Protein 9BPW (pdb70)

Solvent-accessible surface area: 57195 Å² total; per-residue (Å²): 241,86,70,54,98,54,137,27,114,96,24,134,5,89,0,46,44,89,34,51,9,10,6,55,1,10,41,8,80,127,25,6,83,0,19,125,23,135,6,19,51,35,0,4,49,2,0,0,16,0,1,44,2,1,4,32,0,1,68,65,33,71,82,13,45,100,33,38,31,52,0,1,22,89,0,0,52,49,1,41,73,33,116,14,58,96,5,7,19,8,27,0,0,2,5,0,0,0,40,11,3,3,18,3,0,0,13,0,0,5,69,5,0,22,76,50,3,123,121,107,171,30,156,64,49,6,86,37,78,97,10,3,20,57,14,18,13,43,10,0,0,0,5,0,0,0,17,1,6,0,13,62,11,0,44,64,107,0,25,67,7,4,138,69,0,63,77,15,0,58,94,14,16,86,128,15,54,102,17,22,0,1,0,2,4,12,5,3,3,4,10,0,0,44,1,0,22,5,1,8,3,2,33,32,0,1,30,30,1,74,50,0,3,54,38,0,33,134,8,0,14,34,0,4,0,10,0,4,31,1,5,5,2,19,103,7,50,71,88,0,5,90,56,0,3,94,47,0,21,117,63,26,67,35,84,9,76,16,8,153,14,42,24,6,14,0,7,5,5,0,10,0,3,2,0,1,2,2,1,10,2,4,0,2,0,0,0,3,0,0,16,1,0,3,9,0,16,1,1,41,62,2,14,3,10,1,4,51,19,47,76,30,38,34,47,46,47,8,49,25,30,34,34,46,0,9,4,0,0,0,0,0,0,0,0,0,5,0,3,1,1,3,8,0,1,1,5,0,2,0,15,1,21,2,4,2,0,5,1,0,0,0,0,0,22,1,0,3,9,0,0,14,0,0,3,28,0,0,83,6,0,4,77,32,2,0,70,20,1,75,32,58,79,128,45,0,61,73,36,24,94,78,2,7,17,10,1,33,22,0,44,114,89,27,28,97,131,79,0,7,86,0,0,107,53,0,80,173,96,62,25,20,3,57,77,0,0,69,106,38,65,75,3,75,77,142,69,17,101,62,56,15,92,25,97,74,9,0,47,48,153,236,87,68,52,90,49,128,38,122,100,26,130,6,91,0,47,44,89,35,51,9,8,7,61,1,10,39,10,76,126,24,5,82,1,19,118,22,136,6,19,53,38,0,4,50,2,0,0,18,0,1,46,2,1,3,31,0,1,67,64,34,71,82,11,46,105,35,35,28,57,0,1,22,90,0,0,52,49,2,40,72,35,116,13,60,95,7,6,18,7,28,0,0,2,5,0,0,0,37,11,3,3,20,3,0,0,16,0,0,5,70,5,0,45,84,50,4,156,116,109,161,36,154,72,56,5,90,39,80,98,11,3,15,56,13,18,14,44,10,0,0,0,6,0,0,0,17,1,7,0,14,62,10,1,47,64,106,1,25,67,7,3,133,70,0,62,71,16,1,57,97,16,16,85,129,15,56,98,19,22,0,1,0,2,5,11,4,4,2,4,12,0,0,42,1,0,23,6,1,8,3,3,33,32,0,0,30,31,1,73,50,1,3,55,41,0,31,135,8,0,14,32,0,4,0,11,0,3,32,1,6,5,1,23,113,6,50,73,91,0,6,91,53,0,3,90,48,0,17,111,63,23,66,35,86,9,75,14,9,154,14,42,24,5,13,0,6,6,6,0,10,0,4,3,0,1,2,3,1,11,2,4,0,1,0,1,0,3,0,0,18,2,0,3,10,0,16,1,1,40,62,2,14,3,12,1,4,49,17,48,79,30,42,36,46,54,60,6,57,23,30,46,37,43,2,9,4,0,0,0,0,0,0,0,0,0,4,0,3,0,1,2,8,0,0,1,0,0,2,0,14,0,25,1,5,2,0,8,1,0,0,0,0,0,23,1,0,2,10,0,0,14,0,0,3,27,0,0,83,7,0,3,77,30,2,0,71,20,1,73,33,58,74,127,44,0,58,75,36,22,93,77,3,8,15,12,1,31,22,0,42,113,90,26,29,102,128,86,0,4,89,0,0,93,51,0,59,158,95,62,24,20,5,89,72,0,0,73,104,42,65,66,6,70,83,127,71,21,106,62,55,14,78,25,98,77,8,1,48,44,148,236,86,70,53,97,52,133,32,105,92,26,135,7,89,0,47,43,90,36,51,10,7,7,61,2,10,41,10,78,126,26,6,83,1,19,125,21,137,5,19,50,36,0,3,47,2,0,0,16,0,1,45,3,0,4,30,0,1,67,64,35,68,87,13,43,104,34,37,30,55,0,1,24,87,0,0,54,50,2,42,70,37,117,14,60,95,7,6,20,8,27,0,0,2,4,0,1,0,38,11,4,2,13,2,0,0,15,0,0,5,69,5,0,30,83,52,2,109,106,104,155,27,154,63,48,6,90,38,73,98,11,3,18,57,17,20,12,42,10,0,0,0,4,0,0,0,16,1,6,0,13,62,10,0,46,63,106,0,24,71,7,3,137,71,0,60,71,16,1,62,96,14,17,86,127,14,52,99,18,22,0,0,0,2,5,12,3,3,3,4,14,0,0,42,1,0,22,6,1,8,3,4,32,32,0,0,31,30,2,72,48,0,3,52,37,0,32,136,8,0,14,34,0,4,0,10,0,3,32,1,5,5,1,17,111,8,47,72,89,0,7,92,52,0,2,93,49,0,22,117,63,26,66,34,86,8,76,14,10,156,14,41,24,6,15,0,7,6,6,0,10,0,4,3,0,0,1,3,1,10,2,4,0,2,0,1,0,3,0,0,18,1,0,4,10,0,15,1,1,41,62,2,14,3,10,0,3,48,19,47,80,29,39,32,52,53,48,6,58,25,28,42,36,44,0,9,5,0,0,0,0,0,0,0,0,0,4,0,3,0,1,2,11,0,1,2,0,0,3,0,15,1,21,2,4,2,0,5,1,0,0,0,0,0,23,1,0,2,9,0,0,13,0,0,3,28,0,0,82,6,0,3,76,33,2,0,71,21,1,74,32,59,73,125,43,0,59,73,35,25,89,85,2,8,19,6,1,40,24,0,42,113,90,23,28,94,128,78,0,7,92,0,0,107,53,0,80,178,93,64,28,21,4,75,67,0,0,70,107,41,66,63,3,74,80,128,68,17,116,59,58,15,90,26,95,73,7,0,48,46,149,236,82,66,53,81,47,118,35,111,92,24,123,6,90,0,50,41,93,35,51,6,8,5,53,1,10,44,10,86,122,25,5,83,0,20,125,22,137,6,19,51,35,0,3,51,2,0,0,17,0,1,45,3,1,4,32,0,1,66,70,35,69,82,14,42,90,32,37,26,54,0,1,21,88,0,0,53,48,1,40,71,37,118,15,60,98,6,7,17,6,27,0,0,2,4,0,1,0,38,12,3,2,22,2,0,0,14,0,0,6,71,5,0,22,70,50,3,126,119,108,164,33,158,69,54,6,87,37,85,100,10,3,20,56,15,18,15,42,10,0,0,0,5,0,0,0,16,2,6,0,14,64,10,0,45,63,106,0,24,66,8,4,134,71,0,61,71,16,0,59,87,14,17,84,131,14,52,100,21,22,0,1,0,2,4,11,4,4,3,5,11,0,0,44,1,0,22,5,2,9,3,4,33,34,0,0,30,30,1,74,49,1,3,53,41,0,32,136,9,0,14,32,0,4,0,10,0,3,30,1,5,5,1,22,110,8,47,70,86,0,7,93,50,0,3,94,50,0,18,112,64,27,67,34,86,9,76,15,9,151,15,42,24,5,14,0,7,5,6,0,10,0,3,2,0,1,2,2,1,11,2,5,0,2,0,1,0,3,0,0,18,2,0,3,10,0,15,1,1,43,63,2,14,2,10,1,4,50,18,46,76,31,36,34,48,50,48,9,62,24,32,45,35,46,0,9,4,0,0,0,0,0,0,0,0,0,4,0,3,0,2,2,8,0,1,1,4,0,2,0,14,1,21,2,5,1,0,4,0,0,0,0,0,0,21,1,0,2,8,0,0,15,0,0,3,29,0,0,82,7,0,3,77,32,2,0,72,17,2,76,25,60,96,129,43,0,72,75,34,23,95,79,2,9,15,11,1,30,23,0,44,116,86,26,30,103,125,78,0,5,62,0,0,96,51,0,81,176,89,60,27,18,4,81,70,0,0,60,111,39,62,67,2,69,70,130,69,20,113,62,58,15,94,26,96,71,8,1,46,50,136

Foldseek 3Di:
DDWDWAADPVGIDTHRPPAQFGDLLRVQQVVDVDDDAFQDLLLVLLLLLLLLLLLVLCVVVVNHDPLLNVLLNVLSVCSNVPNHSVNRGHHLPGWLQCLSSNLSSLRNSQRSSQVVCVVVVHPDGGDSCVRSQALAASRQRSLSSLLLSLLVLCVPFQVVLLVLLLVLLLVVLVVQQVFKFFDADVNHTAAIAGPSRVSVVLSVLSVVLVVQLVVLNVVSLAGLTQLHDQHVNPSHDPCSQQSSSVSSCVVRVDNHGHHPGNQCSFFADVSLLSNLVSLLSSLVSLLVVLVVLQQCCDDPPPGQVFKHWDADDDDDPVDPSDGHSVLSVLSNVLSVLSVVLSVVLVVQRVPGDRRHRSNSSSNSVSSSSSSNSSRVSSNCCSVRTSSRIGGPRVSRVCNVQQDLNQLVLCCVPQHDVLSVQLSVVCVVVVHTSLVSCVVVVRAHNVRCVVRRDSVVRHDDD/DDWDWADDPVGIDTDRPPAQFGDLLVVQQVVDPDDDAFQDLLLVLLLLLLLLLLLVLCVVVVNHDPLLSVLLNVQSVCSNVPNRSVNRGHGLPGWLQCLSSNLSSLRNSQRSSQVVCVVVVHPDGRDSCSRSQQLAASHQSSLSSLLLSLLVLCVVFQVVLLVLLLVLLLVVLVVQQPAKFFDADVNDTAAIAGPSRVSVVLSVLSVVLVVQLVVLNVVSLAGLTQLHDQHVNPSHDPCSQQSSSVSSCVVRVDNHGHHPGNQCSFQADVSLLSNLVSLLSSLVSLLVVLVVLQQCCDDDPPGQNFKHWDADDDDDPVDPSDGHSVLSVLSNVLSVLSVVLSVVLVVQRVPGDRRHRSNSSSNSVSSSSSSNSSRVSSNCCSVRTSNRIGGPSVSRVCNVQQDLNQLVLCPVPQHDVLSVQLSVVCVVVVHTSLVSCVVVVRADNVRCVVSRDSVVRHDDD/DDWDWAADPVGIDTDRPPAQFGDLLVVQQVVDVDDDAFQDLLLVLLLLLLLLLLLVLCVVVVNHDPLLSVLLNVLSVCSVVVNRSVNRGHGLPGWLQCLSSNLSSLRNSQRSSQVVCVVVVHPDGGDSCVRSQALAASHQSSLSSLLLSLLVLCVPFQVVLLCLLLVLLLVVLVVQQPQKFFDADVNDTAAIAGPSRVSVVLNVLSVVLVVQLVVLNVVSLAGLTQLHDQHVSPNHDPCSQQSSSVSSCVVRVDNHGHHPGNQCNFQADVSLLSNLVSLLSVLVSLLVVLVVLQQCCDDDPPGQVFKHWDADDDDDPVDPSDGHSVLSVLSNVLSVLSVVLSVVLVVQRVDGDRRHRSNSSSNSSSSSSSSNSNRVSSNCCSVRTSSRIGGPRVSRVCNVQQDLNQLVLCCVPQHDVLSVQLSVVCVVVVHGSLVSCVVVVRADNVRCVVSRDSVVRHDDD/DDWDWAADPVGIDTDRPPAQFGPLLVVQQVVDVDDDAFQDLLLVLLLLLLLLLLLVLCVVVVNHDPLLSVLLNVLSVCSNVPNRSPNRGHGLPGWLQCLSSNLSSLRNSQRSSQVVCVVVPHPDGRDSCVRSQALAASRQRSLSSLLLSLLVLCVPFQVVLLVLLLVLLLVVLVVQQPAKFFDADPNHTAAIAGPSRVSVVLNVLSVVLVVQLVVLNVVSLEGLTQLHDQHVNPSHDPCSQQSSSVSSCVVRVDNHGYHPGNQCSFQADVSLLSNLVSLLSSLVSLLVVLVVLQQCCDDDPPGQVFKHWDADDDDDPVDPPDGHSVLSVLSNVLSVLSVVLSVVLVVQRVPGDRRHRRNSSSNSSSSSSSSNSNRVSSNCCSVRTSSRIGGPSVSRVCNVQQDLNQLVLCCVPQHPVLSVQLSVCCVVVVHTSLVSNVVVVRAHNVRCVVSRDSVVRHDDD

B-factor: mean 47.54, std 16.76, range [23.54, 144.62]

Secondary structure (DSSP, 8-state):
--EEEEEETTEEEEEETT----HHHHHHHHH----S-BPPHHHHHHHHHHHHHHHHHHHHTT-S-HHHHHHHHHHHHHHHTTTTGGG---BSSS-TT-HHHHHHHHHHHHHHHHHHHHHTT-S----IIIIITTT--HHHHHHHHHHHHHHHHIIIIIHHHHHHHHHHHHHHHHHTTT-EEEEEETTEEEEEEEHHHHHHHHHHHHHHHHHHHHHHHGGGGEE-TT-TTTSS-TTS-TTHHHHHHHHHHHHHSS--EE-S-HHHHHH--HHHHHHHHHHHHHHHHHHHHHHHHHHHT-BSSSS---EE----S--BTTBTT----HHHHHHHHHHHHHHHHHHHHHHHTT--BTTB---HHHHHHHHHHHHHHHHHHHHHHHHHTGGG-EE-HHHHHHHHHH-STTGGGGHHHH-HHHHHHHHHHHHHHT--HHHHHHHTSSS-HHHHHHH--GGGSSS--/--EEEEEETTEEEEEETT----HHHHHHHHH----S-BPPHHHHHHHHHHHHHHHHHHHHTTSS-HHHHHHHHHHHHHHHTTS-GGG---BSSS-TT-HHHHHHHHHHHHHHHHHHHHHTT-S----IIIIITTT--HHHHHHHHHHHHHHHHIIIIIHHHHHHHHHHHHHHHHHTTT-EEEEEETTEEEEEEEHHHHHHHHHHHHHHHHHHHHHHHGGGGEE-TT-TTTSS-TTS-TTHHHHHHHHHHHHHSS--EE-S-HHHHHH--HHHHHHHHHHHHHHHHHHHHHHHHHHHT-BSSSS---EE----S---TTSTT----HHHHHHHHHHHHHHHHHHHHHHHHT--BTTB---HHHHHHHHHHHHHHHHHHHHHHHHHTGGG-EE-HHHHHHHHHH-STTGGGGHHHH-HHHHHHHHHHHHHTT--HHHHHHHTTSS-HHHHHHH--GGGSSS--/--EEEEEETTEEEEEETT----HHHHHHHHH----S-BPPHHHHHHHHHHHHHHHHHHHHTTSS-HHHHHHHHHHHHHHHTTS-GGG---BSSS-TT-HHHHHHHHHHHHHHHHHHHHHTT------IIIIITTT--HHHHHHHHHHHHHHHHIIIIIHHHHHHHHHHHHHHHHHTTT-EEEEEETTEEEEEEEHHHHHHHHHHHHHHHHHHHHHHHHHTTEE-TT-TTTSS-TTS-TTHHHHHHHHHHHHHSS--EE-S-HHHHHH--HHHHHHHHHHHHHHHHHHHHHHHHHHHT-BSSSS---EE----S---TTSTT----HHHHHHHHHHHHHHHHHHHHHHHTT--BTTB---HHHHHHHHHHHHHHHHHHHHHHHHHTGGG-EE-HHHHHHHHHH-STTGGGGHHHH-HHHHHHHHHHHHHHT--HHHHHHHTTSS-HHHHHHH--GGGSSS--/--EEEEEETTEEEEEETT----HHHHHHHHH----S-BPPHHHHHHHHHHHHHHHHHHHHTTSS-HHHHHHHHHHHHHHHTTS-GGG---BSSS-TT-HHHHHHHHHHHHHHHHHHHHHTT-S----IIIIITTT--TTTHHHHHHHHHHHHHIIIIIHHHHHHHHHHHHHHHHHTTT-EEEEEETTEEEEEEEHHHHHHHHHHHHHHHHHHHHHHHHGGGEE-TT-TTTSS-TTS-TTHHHHHHHHHHHHHSS--EE-S-HHHHHH--HHHHHHHHHHHHHHHHHHHHHHHHHHHT-BSSSS---EE----S--BTTBTT----HHHHHHHHHHHHHHHHHHHHHHHTT--BTTB---HHHHHHHHHHHHHHHHHHHHHHHHHTGGG-EE-HHHHHHHHHH-STTGGGGHHHH-HHHHHHHHHHHHHHT--HHHHHHHTSSS-HHHHHHH--GGGSSS--

Organism: Staphylococcus aureus (strain COL) (NCBI:txid93062)

InterPro domains:
  IPR000362 Fumarate lyase family [PR00149] (132-150)
  IPR000362 Fumarate lyase family [PR00149] (178-196)
  IPR000362 Fumarate lyase family [PR00149] (269-296)
  IPR000362 Fumarate lyase family [PR00149] (315-331)
  IPR005677 Fumarate hydratase, class II [MF_00743] (3-460)
  IPR005677 Fumarate hydratase, class II [PTHR11444] (2-460)
  IPR005677 Fumarate hydratase, class II [TIGR00979] (3-458)
  IPR005677 Fumarate hydratase, class II [cd01362] (4-457)
  IPR008948 L-Aspartase-like [SSF48557] (3-458)
  IPR018951 Fumarase C, C-terminal [PF10415] (406-458)
  IPR020557 Fumarate lyase, conserved site [PS00163] (315-324)
  IPR022761 Fumarate lyase, N-terminal [PF00206] (11-340)
  IPR024083 Fumarase/histidase, N-terminal [G3DSA:1.10.275.10] (1-136)

Structure (mmCIF, N/CA/C/O backbone):
data_9BPW
#
_entry.id   9BPW
#
_cell.length_a   243.865
_cell.length_b   108.891
_cell.length_c   109.023
_cell.angle_alpha   90.000
_cell.angle_beta   116.620
_cell.angle_gamma   90.000
#
_symmetry.space_group_name_H-M   'C 1 2 1'
#
loop_
_entity.id
_entity.type
_entity.pdbx_description
1 polymer 'Fumarate hydratase class II'
2 non-polymer 'FUMARIC ACID'
3 non-polymer 'FORMIC ACID'
4 non-polymer 'SULFATE ION'
5 non-polymer 'CHLORIDE ION'
6 water water
#
loop_
_atom_site.group_PDB
_atom_site.id
_atom_site.type_symbol
_atom_site.label_atom_id
_atom_site.label_alt_id
_atom_site.label_comp_id
_atom_site.label_asym_id
_atom_site.label_entity_id
_atom_site.label_seq_id
_atom_site.pdbx_PDB_ins_code
_atom_site.Cartn_x
_atom_site.Cartn_y
_atom_site.Cartn_z
_atom_site.occupancy
_atom_site.B_iso_or_equiv
_atom_site.auth_seq_id
_atom_site.auth_comp_id
_atom_site.auth_asym_id
_atom_site.auth_atom_id
_atom_site.pdbx_PDB_model_num
ATOM 1 N N . MET A 1 1 ? 55.09376 21.71767 52.47357 1.000 82.64737 1 MET A N 1
ATOM 2 C CA . MET A 1 1 ? 54.29591 22.89869 52.15504 1.000 85.70966 1 MET A CA 1
ATOM 3 C C . MET A 1 1 ? 54.86236 23.64109 50.93412 1.000 80.18745 1 MET A C 1
ATOM 4 O O . MET A 1 1 ? 54.40614 24.73621 50.58793 1.000 68.44537 1 MET A O 1
ATOM 9 N N . SER A 1 2 ? 55.85029 23.02981 50.28036 1.000 70.66561 2 SER A N 1
ATOM 10 C CA . SER A 1 2 ? 56.53433 23.67090 49.16693 1.000 61.17474 2 SER A CA 1
ATOM 11 C C . SER A 1 2 ? 55.65010 23.70740 47.92483 1.000 60.98058 2 SER A C 1
ATOM 12 O O . SER A 1 2 ? 54.68984 22.94438 47.77857 1.000 58.27188 2 SER A O 1
ATOM 15 N N . VAL A 1 3 ? 55.99540 24.61732 47.01597 1.000 57.23160 3 VAL A N 1
ATOM 16 C CA . VAL A 1 3 ? 55.24455 24.80936 45.78810 1.000 54.37469 3 VAL A CA 1
ATOM 17 C C . VAL A 1 3 ? 56.20215 24.89224 44.60954 1.000 50.69191 3 VAL A C 1
ATOM 18 O O . VAL A 1 3 ? 57.41124 25.09046 44.75949 1.000 52.52437 3 VAL A O 1
ATOM 22 N N A ARG A 1 4 ? 55.63613 24.71294 43.42371 0.871 49.02658 4 ARG A N 1
ATOM 23 N N B ARG A 1 4 ? 55.63315 24.73752 43.41914 0.129 49.12219 4 ARG A N 1
ATOM 24 C CA A ARG A 1 4 ? 56.31534 24.89453 42.15283 0.871 48.68715 4 ARG A CA 1
ATOM 25 C CA B ARG A 1 4 ? 56.34183 24.91317 42.16206 0.129 48.75295 4 ARG A CA 1
ATOM 26 C C A ARG A 1 4 ? 55.58295 25.99675 41.40069 0.871 49.83897 4 ARG A C 1
ATOM 27 C C B ARG A 1 4 ? 55.59305 25.95848 41.35094 0.129 49.76614 4 ARG A C 1
ATOM 28 O O A ARG A 1 4 ? 54.34917 26.02457 41.38805 0.871 47.39780 4 ARG A O 1
ATOM 29 O O B ARG A 1 4 ? 54.36224 25.90131 41.25072 0.129 47.42568 4 ARG A O 1
ATOM 44 N N . ILE A 1 5 ? 56.32185 26.92001 40.79358 1.000 47.35590 5 ILE A N 1
ATOM 45 C CA . ILE A 1 5 ? 55.69985 28.02068 40.06072 1.000 47.70951 5 ILE A CA 1
ATOM 46 C C . ILE A 1 5 ? 55.54360 27.62221 38.60179 1.000 50.95142 5 ILE A C 1
ATOM 47 O O . ILE A 1 5 ? 56.53401 27.37584 37.90681 1.000 48.15564 5 ILE A O 1
ATOM 52 N N . GLU A 1 6 ? 54.29836 27.56871 38.13976 1.000 48.76652 6 GLU A N 1
ATOM 53 C CA . GLU A 1 6 ? 53.96337 27.39351 36.73590 1.000 51.81905 6 GLU A CA 1
ATOM 54 C C . GLU A 1 6 ? 53.46454 28.71628 36.16368 1.000 58.07464 6 GLU A C 1
ATOM 55 O O . GLU A 1 6 ? 53.20396 29.67568 36.89414 1.000 58.88242 6 GLU A O 1
ATOM 61 N N . HIS A 1 7 ? 53.34346 28.77751 34.83947 1.000 59.29087 7 HIS A N 1
ATOM 62 C CA . HIS A 1 7 ? 52.93294 30.02800 34.21640 1.000 68.29191 7 HIS A CA 1
ATOM 63 C C . HIS A 1 7 ? 52.05162 29.74749 33.00382 1.000 71.30802 7 HIS A C 1
ATOM 64 O O . HIS A 1 7 ? 52.16310 28.69857 32.36078 1.000 67.27862 7 HIS A O 1
ATOM 71 N N . ASP A 1 8 ? 51.15140 30.69443 32.72195 1.000 71.93039 8 ASP A N 1
ATOM 72 C CA . ASP A 1 8 ? 50.35560 30.70138 31.49747 1.000 73.48232 8 ASP A CA 1
ATOM 73 C C . ASP A 1 8 ? 50.18758 32.13214 30.99319 1.000 77.65798 8 ASP A C 1
ATOM 74 O O . ASP A 1 8 ? 51.04028 32.98755 31.25541 1.000 74.04473 8 ASP A O 1
ATOM 79 N N . THR A 1 9 ? 49.09277 32.41063 30.27585 1.000 84.96101 9 THR A N 1
ATOM 80 C CA . THR A 1 9 ? 48.86429 33.76272 29.77049 1.000 82.65010 9 THR A CA 1
ATOM 81 C C . THR A 1 9 ? 48.38722 34.72178 30.85345 1.000 76.52365 9 THR A C 1
ATOM 82 O O . THR A 1 9 ? 48.53045 35.93971 30.69085 1.000 74.26743 9 THR A O 1
ATOM 86 N N . PHE A 1 10 ? 47.83499 34.20481 31.94984 1.000 72.85447 10 PHE A N 1
ATOM 87 C CA . PHE A 1 10 ? 47.37617 35.03616 33.05326 1.000 72.55608 10 PHE A CA 1
ATOM 88 C C . PHE A 1 10 ? 48.46934 35.34974 34.06842 1.000 71.33438 10 PHE A C 1
ATOM 89 O O . PHE A 1 10 ? 48.23198 36.15353 34.97616 1.000 70.30112 10 PHE A O 1
ATOM 97 N N . GLY A 1 11 ? 49.64597 34.73656 33.95033 1.000 71.98277 11 GLY A N 1
ATOM 98 C CA . GLY A 1 11 ? 50.73947 35.02210 34.86474 1.000 70.54945 11 GLY A CA 1
ATOM 99 C C . GLY A 1 11 ? 51.32770 33.79503 35.53554 1.000 66.92228 11 GLY A C 1
ATOM 100 O O . GLY A 1 11 ? 51.30444 32.69967 34.96885 1.000 65.79007 11 GLY A O 1
ATOM 101 N N . GLU A 1 12 ? 51.86193 33.96561 36.74177 1.000 66.93570 12 GLU A N 1
ATOM 102 C CA . GLU A 1 12 ? 52.45014 32.87163 37.50023 1.000 62.64916 12 GLU A CA 1
ATOM 103 C C . GLU A 1 12 ? 51.44383 32.33140 38.50809 1.000 55.20713 12 GLU A C 1
ATOM 104 O O . GLU A 1 12 ? 50.64396 33.07489 39.07753 1.000 60.58139 12 GLU A O 1
ATOM 110 N N . ILE A 1 13 ? 51.48474 31.02263 38.72285 1.000 52.59907 13 ILE A N 1
ATOM 111 C CA . ILE A 1 13 ? 50.54065 30.38136 39.62619 1.000 49.67879 13 ILE A CA 1
ATOM 112 C C . ILE A 1 13 ? 51.25266 29.23598 40.33277 1.000 44.83175 13 ILE A C 1
ATOM 113 O O . ILE A 1 13 ? 52.01063 28.48349 39.71529 1.000 43.91184 13 ILE A O 1
ATOM 118 N N . GLU A 1 14 ? 51.00310 29.11162 41.63537 1.000 46.07991 14 GLU A N 1
ATOM 119 C CA . GLU A 1 14 ? 51.63488 28.08136 42.44895 1.000 48.55913 14 GLU A CA 1
ATOM 120 C C . GLU A 1 14 ? 50.93470 26.74298 42.26884 1.000 48.58710 14 GLU A C 1
ATOM 121 O O . GLU A 1 14 ? 49.71030 26.64731 42.39949 1.000 45.17505 14 GLU A O 1
ATOM 127 N N . VAL A 1 15 ? 51.72331 25.71135 41.99521 1.000 48.04723 15 VAL A N 1
ATOM 128 C CA . VAL A 1 15 ? 51.26901 24.32582 41.99439 1.000 44.77625 15 VAL A CA 1
ATOM 129 C C . VAL A 1 15 ? 51.95847 23.64208 43.16968 1.000 47.84942 15 VAL A C 1
ATOM 130 O O . VAL A 1 15 ? 53.12979 23.93864 43.44735 1.000 51.16733 15 VAL A O 1
ATOM 134 N N . PRO A 1 16 ? 51.27798 22.77767 43.92152 1.000 48.22104 16 PRO A N 1
ATOM 135 C CA . PRO A 1 16 ? 51.96153 22.07482 45.01451 1.000 48.73800 16 PRO A CA 1
ATOM 136 C C . PRO A 1 16 ? 53.14488 21.27861 44.48180 1.000 49.88138 16 PRO A C 1
ATOM 137 O O . PRO A 1 16 ? 53.04901 20.60386 43.45338 1.000 49.86687 16 PRO A O 1
ATOM 141 N N . ALA A 1 17 ? 54.26896 21.36390 45.19829 1.000 46.52416 17 ALA A N 1
ATOM 142 C CA . ALA A 1 17 ? 55.51492 20.77808 44.70540 1.000 48.84058 17 ALA A CA 1
ATOM 143 C C . ALA A 1 17 ? 55.38854 19.28241 44.43770 1.000 46.93843 17 ALA A C 1
ATOM 144 O O . ALA A 1 17 ? 56.04136 18.76180 43.52757 1.000 49.03256 17 ALA A O 1
ATOM 146 N N . ASP A 1 18 ? 54.55319 18.58051 45.20140 1.000 47.94149 18 ASP A N 1
ATOM 147 C CA . ASP A 1 18 ? 54.38943 17.13925 45.06829 1.000 46.26671 18 ASP A CA 1
ATOM 148 C C . ASP A 1 18 ? 53.30995 16.75618 44.06536 1.000 49.13537 18 ASP A C 1
ATOM 149 O O . ASP A 1 18 ? 52.92955 15.58357 44.00236 1.000 51.64209 18 ASP A O 1
ATOM 154 N N . LYS A 1 19 ? 52.80365 17.71051 43.29478 1.000 44.44737 19 LYS A N 1
ATOM 155 C CA . LYS A 1 19 ? 51.71766 17.47280 42.35902 1.000 47.09238 19 LYS A CA 1
ATOM 156 C C . LYS A 1 19 ? 52.20238 17.69875 40.93530 1.000 45.49066 19 LYS A C 1
ATOM 157 O O . LYS A 1 19 ? 52.98506 18.61736 40.66941 1.000 47.20606 19 LYS A O 1
ATOM 163 N N . TYR A 1 20 ? 51.71949 16.86574 40.02081 1.000 45.65818 20 TYR A N 1
ATOM 164 C CA . TYR A 1 20 ? 52.27390 16.79671 38.68197 1.000 43.42688 20 TYR A CA 1
ATOM 165 C C . TYR A 1 20 ? 51.47397 17.57099 37.64944 1.000 45.61636 20 TYR A C 1
ATOM 166 O O . TYR A 1 20 ? 51.83327 17.53620 36.46939 1.000 43.91653 20 TYR A O 1
ATOM 175 N N . TRP A 1 21 ? 50.40292 18.25575 38.04590 1.000 42.57884 21 TRP A N 1
ATOM 176 C CA . TRP A 1 21 ? 49.65036 19.00453 37.05211 1.000 41.03009 21 TRP A CA 1
ATOM 177 C C . TRP A 1 21 ? 50.28433 20.37823 36.83673 1.000 44.38424 21 TRP A C 1
ATOM 178 O O . TRP A 1 21 ? 51.17373 20.80937 37.57855 1.000 45.09077 21 TRP A O 1
ATOM 189 N N . GLY A 1 22 ? 49.83206 21.06561 35.78657 1.000 37.90653 22 GLY A N 1
ATOM 190 C CA . GLY A 1 22 ? 50.40893 22.31986 35.37825 1.000 45.20476 22 GLY A CA 1
ATOM 191 C C . GLY A 1 22 ? 49.51177 23.51238 35.64382 1.000 44.00366 22 GLY A C 1
ATOM 192 O O . GLY A 1 22 ? 48.52748 23.43935 36.39259 1.000 39.85830 22 GLY A O 1
ATOM 193 N N . ALA A 1 23 ? 49.85437 24.63360 35.00210 1.000 43.16350 23 ALA A N 1
ATOM 194 C CA . ALA A 1 23 ? 49.14586 25.88766 35.23344 1.000 44.65918 23 ALA A CA 1
ATOM 195 C C . ALA A 1 23 ? 47.68168 25.80574 34.82840 1.000 45.44334 23 ALA A C 1
ATOM 196 O O . ALA A 1 23 ? 46.83128 26.45698 35.44500 1.000 44.43245 23 ALA A O 1
ATOM 198 N N . GLN A 1 24 ? 47.36307 25.03513 33.79004 1.000 43.82491 24 GLN A N 1
ATOM 199 C CA . GLN A 1 24 ? 45.97848 24.99583 33.34122 1.000 45.76214 24 GLN A CA 1
ATOM 200 C C . GLN A 1 24 ? 45.10488 24.25135 34.33552 1.000 43.41966 24 GLN A C 1
ATOM 201 O O . GLN A 1 24 ? 43.99735 24.69974 34.64564 1.000 38.45919 24 GLN A O 1
ATOM 207 N N . THR A 1 25 ? 45.59381 23.13142 34.87542 1.000 41.94599 25 THR A N 1
ATOM 208 C CA . THR A 1 25 ? 44.79092 22.40328 35.85093 1.000 38.59627 25 THR A CA 1
ATOM 209 C C . THR A 1 25 ? 44.61369 23.21803 37.12361 1.000 42.11052 25 THR A C 1
ATOM 210 O O . THR A 1 25 ? 43.52929 23.22227 37.71808 1.000 38.38474 25 THR A O 1
ATOM 214 N N . GLU A 1 26 ? 45.65299 23.95625 37.52574 1.000 37.56074 26 GLU A N 1
ATOM 215 C CA . GLU A 1 26 ? 45.58665 24.72050 38.76426 1.000 41.05694 26 GLU A CA 1
ATOM 216 C C . GLU A 1 26 ? 44.63908 25.90780 38.63356 1.000 41.96422 26 GLU A C 1
ATOM 217 O O . GLU A 1 26 ? 43.87111 26.20040 39.55790 1.000 42.75811 26 GLU A O 1
ATOM 223 N N . ARG A 1 27 ? 44.68758 26.61694 37.50319 1.000 37.89037 27 ARG A N 1
ATOM 224 C CA . ARG A 1 27 ? 43.71080 27.67432 37.27264 1.000 45.45414 27 ARG A CA 1
ATOM 225 C C . ARG A 1 27 ? 42.30338 27.09750 37.13456 1.000 42.31995 27 ARG A C 1
ATOM 226 O O . ARG A 1 27 ? 41.34888 27.64023 37.70102 1.000 42.27734 27 ARG A O 1
ATOM 234 N N . SER A 1 28 ? 42.15617 25.97933 36.41841 1.000 42.81653 28 SER A N 1
ATOM 235 C CA . SER A 1 28 ? 40.83133 25.37384 36.27693 1.000 40.02320 28 SER A CA 1
ATOM 236 C C . SER A 1 28 ? 40.27950 24.94836 37.63310 1.000 40.19910 28 SER A C 1
ATOM 237 O O . SER A 1 28 ? 39.09799 25.16532 37.93104 1.000 34.06911 28 SER A O 1
ATOM 240 N N . LYS A 1 29 ? 41.13515 24.37267 38.47953 1.000 37.86101 29 LYS A N 1
ATOM 241 C CA . LYS A 1 29 ? 40.72482 23.98915 39.82527 1.000 36.53034 29 LYS A CA 1
ATOM 242 C C . LYS A 1 29 ? 40.20067 25.18300 40.61449 1.000 36.19806 29 LYS A C 1
ATOM 243 O O . LYS A 1 29 ? 39.18973 25.07830 41.31649 1.000 39.77813 29 LYS A O 1
ATOM 249 N N . ARG A 1 30 ? 40.87141 26.32921 40.51566 1.000 38.44100 30 ARG A N 1
ATOM 250 C CA . ARG A 1 30 ? 40.44197 27.48999 41.28496 1.000 36.49743 30 ARG A CA 1
ATOM 251 C C . ARG A 1 30 ? 39.18272 28.11688 40.70603 1.000 36.40912 30 ARG A C 1
ATOM 252 O O . ARG A 1 30 ? 38.42559 28.76376 41.43720 1.000 37.94837 30 ARG A O 1
ATOM 260 N N . ASN A 1 31 ? 38.95419 27.95638 39.40779 1.000 36.49350 31 ASN A N 1
ATOM 261 C CA . ASN A 1 31 ? 37.82940 28.62890 38.76123 1.000 40.51444 31 ASN A CA 1
ATOM 262 C C . ASN A 1 31 ? 36.51102 27.87852 38.91019 1.000 38.25266 31 ASN A C 1
ATOM 263 O O . ASN A 1 31 ? 35.45115 28.47946 38.70474 1.000 41.25779 31 ASN A O 1
ATOM 268 N N . PHE A 1 32 ? 36.53572 26.59952 39.27761 1.000 33.76699 32 PHE A N 1
ATOM 269 C CA . PHE A 1 32 ? 35.31876 25.81160 39.46625 1.000 39.10524 32 PHE A CA 1
ATOM 270 C C . PHE A 1 32 ? 35.31075 25.15170 40.84371 1.000 34.34240 32 PHE A C 1
ATOM 271 O O . PHE A 1 32 ? 35.34262 23.92037 40.96131 1.000 35.44374 32 PHE A O 1
ATOM 279 N N . PRO A 1 33 ? 35.24134 25.94986 41.91646 1.000 33.28278 33 PRO A N 1
ATOM 280 C CA . PRO A 1 33 ? 35.17447 25.36639 43.27216 1.000 38.51736 33 PRO A CA 1
ATOM 281 C C . PRO A 1 33 ? 33.74718 24.97641 43.63230 1.000 37.32157 33 PRO A C 1
ATOM 282 O O . PRO A 1 33 ? 33.10691 25.52696 44.53945 1.000 40.60083 33 PRO A O 1
ATOM 286 N N . VAL A 1 34 ? 33.21963 24.00369 42.90388 1.000 34.70717 34 VAL A N 1
ATOM 287 C CA . VAL A 1 34 ? 31.79426 23.70365 42.91632 1.000 36.42714 34 VAL A CA 1
ATOM 288 C C . VAL A 1 34 ? 31.59233 22.27412 43.38732 1.000 35.43664 34 VAL A C 1
ATOM 289 O O . VAL A 1 34 ? 32.03424 21.32843 42.72471 1.000 33.13682 34 VAL A O 1
ATOM 293 N N . GLY A 1 35 ? 30.90345 22.11823 44.51241 1.000 34.84572 35 GLY A N 1
ATOM 294 C CA . GLY A 1 35 ? 30.44989 20.81267 44.92156 1.000 32.81762 35 GLY A CA 1
ATOM 295 C C . GLY A 1 35 ? 31.56699 19.98175 45.51168 1.000 35.83858 35 GLY A C 1
ATOM 296 O O . GLY A 1 35 ? 32.63373 20.47075 45.88064 1.000 35.56855 35 GLY A O 1
ATOM 297 N N . LYS A 1 36 ? 31.29461 18.68358 45.60703 1.000 35.26848 36 LYS A N 1
ATOM 298 C CA . LYS A 1 36 ? 32.17896 17.75638 46.29564 1.000 35.95999 36 LYS A CA 1
ATOM 299 C C . LYS A 1 36 ? 32.48049 16.52909 45.45136 1.000 39.35790 36 LYS A C 1
ATOM 300 O O . LYS A 1 36 ? 33.06610 15.57170 45.96165 1.000 41.20767 36 LYS A O 1
ATOM 306 N N . GLU A 1 37 ? 32.10746 16.54150 44.17884 1.000 32.15086 37 GLU A N 1
ATOM 307 C CA . GLU A 1 37 ? 32.16495 15.36478 43.31418 1.000 33.10757 37 GLU A CA 1
ATOM 308 C C . GLU A 1 37 ? 33.35138 15.53030 42.37609 1.000 33.62794 37 GLU A C 1
ATOM 309 O O . GLU A 1 37 ? 33.26534 16.23415 41.36442 1.000 31.96722 37 GLU A O 1
ATOM 315 N N . ARG A 1 38 ? 34.46969 14.90674 42.73030 1.000 36.80180 38 ARG A N 1
ATOM 316 C CA . ARG A 1 38 ? 35.63041 14.93331 41.85824 1.000 35.77315 38 ARG A CA 1
ATOM 317 C C . ARG A 1 38 ? 35.31696 14.18589 40.56618 1.000 35.52671 38 ARG A C 1
ATOM 318 O O . ARG A 1 38 ? 34.54767 13.22263 40.55644 1.000 37.48872 38 ARG A O 1
ATOM 326 N N . MET A 1 39 ? 35.87275 14.67036 39.46124 1.000 32.49129 39 MET A N 1
ATOM 327 C CA . MET A 1 39 ? 35.74700 13.95184 38.20534 1.000 29.83346 39 MET A CA 1
ATOM 328 C C . MET A 1 39 ? 36.22452 12.51467 38.40797 1.000 37.29361 39 MET A C 1
ATOM 329 O O . MET A 1 39 ? 37.31502 12.30418 38.95782 1.000 36.72500 39 MET A O 1
ATOM 334 N N . PRO A 1 40 ? 35.43047 11.51336 38.03030 1.000 39.15936 40 PRO A N 1
ATOM 335 C CA . PRO A 1 40 ? 35.75208 10.12834 38.41036 1.000 36.25651 40 PRO A CA 1
ATOM 336 C C . PRO A 1 40 ? 37.08458 9.64989 37.84400 1.000 34.40359 40 PRO A C 1
ATOM 337 O O . PRO A 1 40 ? 37.40542 9.87613 36.67436 1.000 32.30283 40 PRO A O 1
ATOM 341 N N . ILE A 1 41 ? 37.86269 8.97142 38.69193 1.000 36.88029 41 ILE A N 1
ATOM 342 C CA . ILE A 1 41 ? 39.18390 8.51198 38.26276 1.000 37.12276 41 ILE A CA 1
ATOM 343 C C . ILE A 1 41 ? 39.04981 7.53358 37.10212 1.000 37.38380 41 ILE A C 1
ATOM 344 O O . ILE A 1 41 ? 39.91847 7.47779 36.22619 1.000 35.24342 41 ILE A O 1
ATOM 349 N N . GLU A 1 42 ? 37.93617 6.79563 37.04001 1.000 36.23080 42 GLU A N 1
ATOM 350 C CA . GLU A 1 42 ? 37.70468 5.90048 35.91033 1.000 35.31399 42 GLU A CA 1
ATOM 351 C C . GLU A 1 42 ? 37.77168 6.64016 34.57218 1.000 37.25892 42 GLU A C 1
ATOM 352 O O . GLU A 1 42 ? 38.28170 6.09428 33.58513 1.000 37.28451 42 GLU A O 1
ATOM 358 N N . VAL A 1 43 ? 37.25987 7.87419 34.50025 1.000 30.59703 43 VAL A N 1
ATOM 359 C CA . VAL A 1 43 ? 37.34577 8.54802 33.20542 1.000 32.89302 43 VAL A CA 1
ATOM 360 C C . VAL A 1 43 ? 38.76098 9.07203 32.95506 1.000 34.70433 43 VAL A C 1
ATOM 361 O O . VAL A 1 43 ? 39.16160 9.21392 31.79285 1.000 36.94107 43 VAL A O 1
ATOM 365 N N . VAL A 1 44 ? 39.53707 9.33376 34.01398 1.000 37.12659 44 VAL A N 1
ATOM 366 C CA . VAL A 1 44 ? 40.95846 9.64090 33.85401 1.000 34.51347 44 VAL A CA 1
ATOM 367 C C . VAL A 1 44 ? 41.68328 8.45350 33.22644 1.000 37.90402 44 VAL A C 1
ATOM 368 O O . VAL A 1 44 ? 42.48664 8.61638 32.29747 1.000 35.87253 44 VAL A O 1
ATOM 372 N N . TYR A 1 45 ? 41.38641 7.23546 33.70251 1.000 35.78943 45 TYR A N 1
ATOM 373 C CA . TYR A 1 45 ? 41.96520 6.03916 33.09583 1.000 37.49642 45 TYR A CA 1
ATOM 374 C C . TYR A 1 45 ? 41.52190 5.87496 31.64833 1.000 38.93871 45 TYR A C 1
ATOM 375 O O . TYR A 1 45 ? 42.29922 5.38979 30.81518 1.000 37.10653 45 TYR A O 1
ATOM 384 N N . GLY A 1 46 ? 40.27904 6.25635 31.32695 1.000 34.67637 46 GLY A N 1
ATOM 385 C CA . GLY A 1 46 ? 39.86191 6.24694 29.93065 1.000 33.90098 46 GLY A CA 1
ATOM 386 C C . GLY A 1 46 ? 40.69671 7.18774 29.08204 1.000 35.43616 46 GLY A C 1
ATOM 387 O O . GLY A 1 46 ? 41.11278 6.83866 27.97368 1.000 35.67005 46 GLY A O 1
ATOM 388 N N . PHE A 1 47 ? 40.95929 8.39420 29.60298 1.000 35.26568 47 PHE A N 1
ATO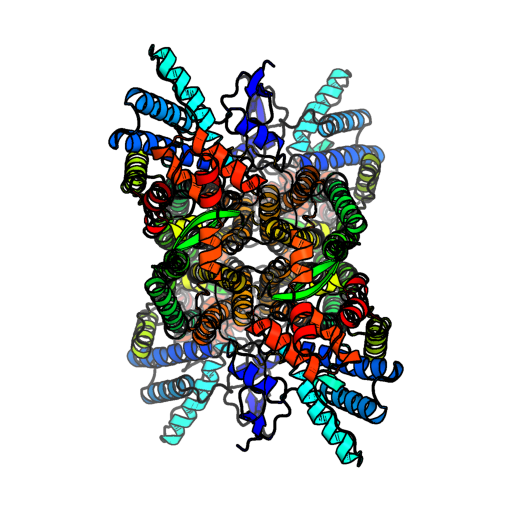M 389 C CA . PHE A 1 47 ? 41.85538 9.34524 28.94514 1.000 37.53610 47 PHE A CA 1
ATOM 390 C C . PHE A 1 47 ? 43.26179 8.77056 28.77941 1.000 36.29687 47 PHE A C 1
ATOM 391 O O . PHE A 1 47 ? 43.93356 9.03064 27.77211 1.000 37.29226 47 PHE A O 1
ATOM 399 N N . ALA A 1 48 ? 43.73960 8.02072 29.77805 1.000 38.06895 48 ALA A N 1
ATOM 400 C CA . ALA A 1 48 ? 45.07479 7.43186 29.69214 1.000 34.32059 48 ALA A CA 1
ATOM 401 C C . ALA A 1 48 ? 45.15053 6.38347 28.58845 1.000 37.82064 48 ALA A C 1
ATOM 402 O O . ALA A 1 48 ? 46.15940 6.30074 27.87762 1.000 40.29599 48 ALA A O 1
ATOM 404 N N . GLN A 1 49 ? 44.10589 5.56380 28.43086 1.000 37.60400 49 GLN A N 1
ATOM 405 C CA . GLN A 1 49 ? 44.07003 4.65246 27.28815 1.000 38.86571 49 GLN A CA 1
ATOM 406 C C . GLN A 1 49 ? 44.10585 5.43203 25.98175 1.000 39.24007 49 GLN A C 1
ATOM 407 O O . GLN A 1 49 ? 44.79160 5.04289 25.02937 1.000 41.69507 49 GLN A O 1
ATOM 413 N N . LEU A 1 50 ? 43.37299 6.54335 25.92808 1.000 39.39574 50 LEU A N 1
ATOM 414 C CA . LEU A 1 50 ? 43.33703 7.37039 24.72904 1.000 40.70614 50 LEU A CA 1
ATOM 415 C C . LEU A 1 50 ? 44.70283 7.98558 24.43215 1.000 37.81193 50 LEU A C 1
ATOM 416 O O . LEU A 1 50 ? 45.20498 7.88505 23.30531 1.000 38.67683 50 LEU A O 1
ATOM 421 N N . LYS A 1 51 ? 45.32019 8.63115 25.42827 1.000 38.28700 51 LYS A N 1
ATOM 422 C CA . LYS A 1 51 ? 46.62470 9.25779 25.20042 1.000 41.16911 51 LYS A CA 1
ATOM 423 C C . LYS A 1 51 ? 47.68126 8.21938 24.84543 1.000 40.92008 51 LYS A C 1
ATOM 424 O O . LYS A 1 51 ? 48.57117 8.48253 24.02648 1.000 40.16500 51 LYS A O 1
ATOM 430 N N . ARG A 1 52 ? 47.59861 7.03578 25.46035 1.000 38.56790 52 ARG A N 1
ATOM 431 C CA . ARG A 1 52 ? 48.50140 5.93900 25.12813 1.000 40.81498 52 ARG A CA 1
ATOM 432 C C . ARG A 1 52 ? 48.35454 5.54462 23.66599 1.000 43.86539 52 ARG A C 1
ATOM 433 O O . ARG A 1 52 ? 49.33446 5.52775 22.90562 1.000 41.47293 52 ARG A O 1
ATOM 441 N N . ALA A 1 53 ? 47.12104 5.22564 23.26163 1.000 38.13425 53 ALA A N 1
ATOM 442 C CA . ALA A 1 53 ? 46.83966 4.82588 21.88730 1.000 39.62001 53 ALA A CA 1
ATOM 443 C C . ALA A 1 53 ? 47.19945 5.92821 20.90067 1.000 37.90891 53 ALA A C 1
ATOM 444 O O . ALA A 1 53 ? 47.73347 5.65502 19.82046 1.000 40.01140 53 ALA A O 1
ATOM 446 N N . ALA A 1 54 ? 46.91622 7.18125 21.25331 1.000 38.05904 54 ALA A N 1
ATOM 447 C CA . ALA A 1 54 ? 47.23562 8.28639 20.35606 1.000 41.26602 54 ALA A CA 1
ATOM 448 C C . ALA A 1 54 ? 48.73991 8.45888 20.18015 1.000 44.24798 54 ALA A C 1
ATOM 449 O O . ALA A 1 54 ? 49.19881 8.82323 19.08918 1.000 45.75186 54 ALA A O 1
ATOM 451 N N . ALA A 1 55 ? 49.52632 8.20922 21.22691 1.000 41.30893 55 ALA A N 1
ATOM 452 C CA . ALA A 1 55 ? 50.97373 8.25789 21.05555 1.000 43.93368 55 ALA A CA 1
ATOM 453 C C . ALA A 1 55 ? 51.43508 7.21508 20.04631 1.000 46.72998 55 ALA A C 1
ATOM 454 O O . ALA A 1 55 ? 52.23878 7.51422 19.15413 1.000 49.79705 55 ALA A O 1
ATOM 456 N N . ILE A 1 56 ? 50.91142 5.99058 20.15102 1.000 47.40337 56 ILE A N 1
ATOM 457 C CA . ILE A 1 56 ? 51.30890 4.93363 19.22412 1.000 48.64025 56 ILE A CA 1
ATOM 458 C C . ILE A 1 56 ? 50.82198 5.24102 17.80986 1.000 50.84347 56 ILE A C 1
ATOM 459 O O . ILE A 1 56 ? 51.57034 5.08857 16.83680 1.000 51.87073 56 ILE A O 1
ATOM 464 N N . ALA A 1 57 ? 49.56493 5.67132 17.66673 1.000 46.98039 57 ALA A N 1
ATOM 465 C CA . ALA A 1 57 ? 49.05030 5.98593 16.33663 1.000 49.70643 57 ALA A CA 1
ATOM 466 C C . ALA A 1 57 ? 49.84774 7.11461 15.68962 1.000 51.54679 57 ALA A C 1
ATOM 467 O O . ALA A 1 57 ? 50.24321 7.01812 14.52222 1.000 56.19036 57 ALA A O 1
ATOM 469 N N . ASN A 1 58 ? 50.10122 8.19372 16.43687 1.000 49.63128 58 ASN A N 1
ATOM 470 C CA . ASN A 1 58 ? 50.89209 9.29597 15.89291 1.000 52.11327 58 ASN A CA 1
ATOM 471 C C . ASN A 1 58 ? 52.29887 8.84351 15.52534 1.000 56.49649 58 ASN A C 1
ATOM 472 O O . ASN A 1 58 ? 52.85781 9.28897 14.51590 1.000 59.18282 58 ASN A O 1
ATOM 477 N N . PHE A 1 59 ? 52.89084 7.96542 16.33713 1.000 55.54242 59 PHE A N 1
ATOM 478 C CA . PHE A 1 59 ? 54.18332 7.39017 15.98240 1.000 57.27336 59 PHE A CA 1
ATOM 479 C C . PHE A 1 59 ? 54.09427 6.62024 14.67109 1.000 58.27718 59 PHE A C 1
ATOM 480 O O . PHE A 1 59 ? 54.96749 6.75178 13.80490 1.000 54.79299 59 PHE A O 1
ATOM 488 N N . ASP A 1 60 ? 53.03032 5.82815 14.50110 1.000 57.60732 60 ASP A N 1
ATOM 489 C CA . ASP A 1 60 ? 52.84630 5.07097 13.26534 1.000 59.58296 60 ASP A CA 1
ATOM 490 C C . ASP A 1 60 ? 52.74982 5.99239 12.05925 1.000 60.26657 60 ASP A C 1
ATOM 491 O O . ASP A 1 60 ? 53.21427 5.64917 10.96773 1.000 58.89074 60 ASP A O 1
ATOM 496 N N . LEU A 1 61 ? 52.13344 7.15677 12.23129 1.000 62.29923 61 LEU A N 1
ATOM 497 C CA . LEU A 1 61 ? 51.95615 8.10045 11.13915 1.000 62.93536 61 LEU A CA 1
ATOM 498 C C . LEU A 1 61 ? 53.18383 8.96660 10.90738 1.000 61.88044 61 LEU A C 1
ATOM 499 O O . LEU A 1 61 ? 53.12642 9.88799 10.08584 1.000 64.83140 61 LEU A O 1
ATOM 504 N N . GLY A 1 62 ? 54.28490 8.68675 11.60219 1.000 63.52894 62 GLY A N 1
ATOM 505 C CA . GLY A 1 62 ? 55.48678 9.48588 11.46433 1.000 60.48668 62 GLY A CA 1
ATOM 506 C C . GLY A 1 62 ? 55.35145 10.88728 12.00842 1.000 62.33847 62 GLY A C 1
ATOM 507 O O . GLY A 1 62 ? 56.01462 11.80593 11.51427 1.000 65.46277 62 GLY A O 1
ATOM 508 N N . LYS A 1 63 ? 54.50407 11.07576 13.01781 1.000 59.69804 63 LYS A N 1
ATOM 509 C CA . LYS A 1 63 ? 54.24825 12.38368 13.59860 1.000 61.08906 63 LYS A CA 1
ATOM 510 C C . LYS A 1 63 ? 54.82739 12.54845 14.99422 1.000 61.66627 63 LYS A C 1
ATOM 511 O O . LYS A 1 63 ? 54.76892 13.65405 15.54497 1.000 62.94469 63 LYS A O 1
ATOM 517 N N . LEU A 1 64 ? 55.36518 11.48502 15.58209 1.000 61.46679 64 LEU A N 1
ATOM 518 C CA . LEU A 1 64 ? 55.89080 11.50565 16.93680 1.000 54.25786 64 LEU A CA 1
ATOM 519 C C . LEU A 1 64 ? 57.13851 10.63915 16.96064 1.000 61.43852 64 LEU A C 1
ATOM 520 O O . LEU A 1 64 ? 57.16221 9.56694 16.35014 1.000 62.78202 64 LEU A O 1
ATOM 525 N N . SER A 1 65 ? 58.18652 11.11665 17.62991 1.000 61.05201 65 SER A N 1
ATOM 526 C CA . SER A 1 65 ? 59.41114 10.33667 17.68532 1.000 60.72918 65 SER A CA 1
ATOM 527 C C . SER A 1 65 ? 59.20506 9.09425 18.54678 1.000 59.28032 65 SER A C 1
ATOM 528 O O . SER A 1 65 ? 58.24758 8.98684 19.31457 1.000 56.82518 65 SER A O 1
ATOM 531 N N . GLU A 1 66 ? 60.12540 8.14125 18.40739 1.000 62.60202 66 GLU A N 1
ATOM 532 C CA . GLU A 1 66 ? 60.03307 6.92607 19.20533 1.000 59.89868 66 GLU A CA 1
ATOM 533 C C . GLU A 1 66 ? 60.22401 7.22081 20.68598 1.000 58.66987 66 GLU A C 1
ATOM 534 O O . GLU A 1 66 ? 59.48775 6.69077 21.52646 1.000 58.39481 66 GLU A O 1
ATOM 540 N N . ALA A 1 67 ? 61.20393 8.06567 21.02526 1.000 58.24317 67 ALA A N 1
ATOM 541 C CA . ALA A 1 67 ? 61.46489 8.36612 22.42981 1.000 58.68654 67 ALA A CA 1
ATOM 542 C C . ALA A 1 67 ? 60.27204 9.06146 23.07524 1.000 55.73352 67 ALA A C 1
ATOM 543 O O . ALA A 1 67 ? 59.88882 8.73454 24.20546 1.000 56.35028 67 ALA A O 1
ATOM 545 N N . LYS A 1 68 ? 59.66419 10.01884 22.37246 1.000 58.12372 68 LYS A N 1
ATOM 546 C CA . LYS A 1 68 ? 58.46544 10.65789 22.90501 1.000 57.27978 68 LYS A CA 1
ATOM 547 C C . LYS A 1 68 ? 57.33467 9.64950 23.06473 1.000 52.79901 68 LYS A C 1
ATOM 548 O O . LYS A 1 68 ? 56.61211 9.66678 24.06962 1.000 51.09502 68 LYS A O 1
ATOM 554 N N . LYS A 1 69 ? 57.18077 8.75083 22.08886 1.000 54.18055 69 LYS A N 1
ATOM 555 C CA . LYS A 1 69 ? 56.13821 7.72985 22.15851 1.000 53.59085 69 LYS A CA 1
ATOM 556 C C . LYS A 1 69 ? 56.33703 6.82421 23.36910 1.000 52.45462 69 LYS A C 1
ATOM 557 O O . LYS A 1 69 ? 55.41608 6.63423 24.17162 1.000 49.81200 69 LYS A O 1
ATOM 563 N N . ASP A 1 70 ? 57.54655 6.27116 23.52448 1.000 53.02602 70 ASP A N 1
ATOM 564 C CA . ASP A 1 70 ? 57.82933 5.38607 24.65237 1.000 53.36091 70 ASP A CA 1
ATOM 565 C C . ASP A 1 70 ? 57.64192 6.10275 25.98198 1.000 51.48248 70 ASP A C 1
ATOM 566 O O . ASP A 1 70 ? 57.19947 5.49599 26.96475 1.000 50.60219 70 ASP A O 1
ATOM 571 N N . ALA A 1 71 ? 57.98224 7.39257 26.03551 1.000 50.53105 71 ALA A N 1
ATOM 572 C CA . ALA A 1 71 ? 57.84773 8.13432 27.28345 1.000 51.44439 71 ALA A CA 1
ATOM 573 C C . ALA A 1 71 ? 56.38456 8.43132 27.59010 1.000 48.95572 71 ALA A C 1
ATOM 574 O O . ALA A 1 71 ? 55.96076 8.36226 28.75137 1.000 49.41494 71 ALA A O 1
ATOM 576 N N . ILE A 1 72 ? 55.58916 8.74190 26.56280 1.000 49.08087 72 ILE A N 1
ATOM 577 C CA . ILE A 1 72 ? 54.15714 8.94620 26.77933 1.000 44.02840 72 ILE A CA 1
ATOM 578 C C . ILE A 1 72 ? 53.47812 7.63464 27.16095 1.000 43.26219 72 ILE A C 1
ATOM 579 O O . ILE A 1 72 ? 52.65874 7.59549 28.08700 1.000 41.89860 72 ILE A O 1
ATOM 584 N N . VAL A 1 73 ? 53.81333 6.53978 26.47024 1.000 42.96802 73 VAL A N 1
ATOM 585 C CA . VAL A 1 73 ? 53.22600 5.24141 26.80451 1.000 43.46012 73 VAL A CA 1
ATOM 586 C C . VAL A 1 73 ? 53.51889 4.88790 28.25580 1.000 46.53757 73 VAL A C 1
ATOM 587 O O . VAL A 1 73 ? 52.61931 4.51158 29.01807 1.000 42.84981 73 VAL A O 1
ATOM 591 N N . TYR A 1 74 ? 54.78857 5.01005 28.65563 1.000 46.73389 74 TYR A N 1
ATOM 592 C CA . TYR A 1 74 ? 55.17976 4.75654 30.03940 1.000 47.85441 74 TYR A CA 1
ATOM 593 C C . TYR A 1 74 ? 54.36115 5.59292 31.01433 1.000 45.03527 74 TYR A C 1
ATOM 594 O O . TYR A 1 74 ? 53.87056 5.08080 32.02871 1.000 42.91740 74 TYR A O 1
ATOM 603 N N . ALA A 1 75 ? 54.25597 6.89928 30.74916 1.000 43.25473 75 ALA A N 1
ATOM 604 C CA . ALA A 1 75 ? 53.50073 7.78486 31.63028 1.000 45.20535 75 ALA A CA 1
ATOM 605 C C . ALA A 1 75 ? 52.04726 7.35126 31.72587 1.000 45.32399 75 ALA A C 1
ATOM 606 O O . ALA A 1 75 ? 51.45967 7.35616 32.81471 1.000 42.04787 75 ALA A O 1
ATOM 608 N N . CYS A 1 76 ? 51.45166 6.96816 30.59345 1.000 43.94602 76 CYS A N 1
ATOM 609 C CA . CYS A 1 76 ? 50.07007 6.50822 30.61359 1.000 39.07860 76 CYS A CA 1
ATOM 610 C C . CYS A 1 76 ? 49.93785 5.23412 31.43060 1.000 43.05925 76 CYS A C 1
ATOM 611 O O . CYS A 1 76 ? 48.95650 5.05344 32.15586 1.000 45.41017 76 CYS A O 1
ATOM 614 N N . ASP A 1 77 ? 50.93529 4.35069 31.35198 1.000 45.90443 77 ASP A N 1
ATOM 615 C CA . ASP A 1 77 ? 50.88121 3.11321 32.12420 1.000 47.96289 77 ASP A CA 1
ATOM 616 C C . ASP A 1 77 ? 51.09385 3.36250 33.61068 1.000 48.15213 77 ASP A C 1
ATOM 617 O O . ASP A 1 77 ? 50.61033 2.58776 34.44526 1.000 48.35516 77 ASP A O 1
ATOM 622 N N . GLN A 1 78 ? 51.82987 4.41704 33.95860 1.000 46.42807 78 GLN A N 1
ATOM 623 C CA . GLN A 1 78 ? 51.87348 4.85630 35.34712 1.000 46.03633 78 GLN A CA 1
ATOM 624 C C . GLN A 1 78 ? 50.48527 5.23573 35.84537 1.000 45.09127 78 GLN A C 1
ATOM 625 O O . GLN A 1 78 ? 50.08421 4.84968 36.94953 1.000 44.39830 78 GLN A O 1
ATOM 631 N N . ILE A 1 79 ? 49.73573 5.99486 35.04445 1.000 45.30865 79 ILE A N 1
ATOM 632 C CA . ILE A 1 79 ? 48.36385 6.33234 35.41881 1.000 41.93037 79 ILE A CA 1
ATOM 633 C C . ILE A 1 79 ? 47.51945 5.06804 35.53703 1.000 41.79868 79 ILE A C 1
ATOM 634 O O . ILE A 1 79 ? 46.83757 4.84795 36.54345 1.000 45.68348 79 ILE A O 1
ATOM 639 N N . LEU A 1 80 ? 47.56625 4.20605 34.52014 1.000 45.03906 80 LEU A N 1
ATOM 640 C CA . LEU A 1 80 ? 46.69156 3.03678 34.51378 1.000 42.61669 80 LEU A CA 1
ATOM 641 C C . LEU A 1 80 ? 47.02905 2.04719 35.61957 1.000 45.40891 80 LEU A C 1
ATOM 642 O O . LEU A 1 80 ? 46.16221 1.26243 36.01077 1.000 39.55671 80 LEU A O 1
ATOM 647 N N . SER A 1 81 ? 48.25665 2.05991 36.13895 1.000 43.51913 81 SER A N 1
ATOM 648 C CA . SER A 1 81 ? 48.58063 1.16841 37.24346 1.000 46.34533 81 SER A CA 1
ATOM 649 C C . SER A 1 81 ? 48.15764 1.72381 38.59927 1.000 50.36718 81 SER A C 1
ATOM 650 O O . SER A 1 81 ? 48.43416 1.08278 39.62107 1.000 53.68357 81 SER A O 1
ATOM 653 N N . GLY A 1 82 ? 47.50516 2.88711 38.64093 1.000 44.88751 82 GLY A N 1
ATOM 654 C CA . GLY A 1 82 ? 47.01852 3.43888 39.89355 1.000 49.14206 82 GLY A CA 1
ATOM 655 C C . GLY A 1 82 ? 48.02090 4.22344 40.71591 1.000 51.39464 82 GLY A C 1
ATOM 656 O O . GLY A 1 82 ? 47.73136 4.54343 41.87324 1.000 60.65331 82 GLY A O 1
ATOM 657 N N . GLU A 1 83 ? 49.18080 4.56025 40.16241 1.000 48.51444 83 GLU A N 1
ATOM 658 C CA . GLU A 1 83 ? 50.21038 5.24210 40.93532 1.000 51.91455 83 GLU A CA 1
ATOM 659 C C . GLU A 1 83 ? 50.00154 6.74537 41.03489 1.000 50.31787 83 GLU A C 1
ATOM 660 O O . GLU A 1 83 ? 50.72276 7.39817 41.79211 1.000 46.34643 83 GLU A O 1
ATOM 666 N N . LEU A 1 84 ? 49.06609 7.32201 40.28405 1.000 42.88488 84 LEU A N 1
ATOM 667 C CA . LEU A 1 84 ? 49.03998 8.77205 40.12851 1.000 42.76212 84 LEU A CA 1
ATOM 668 C C . LEU A 1 84 ? 47.65096 9.35777 40.37608 1.000 40.48541 84 LEU A C 1
ATOM 669 O O . LEU A 1 84 ? 47.33856 10.44190 39.87570 1.000 42.73299 84 LEU A O 1
ATOM 674 N N . ASP A 1 85 ? 46.80989 8.67439 41.16123 1.000 40.93476 85 ASP A N 1
ATOM 675 C CA . ASP A 1 85 ? 45.41520 9.10664 41.28235 1.000 42.54711 85 ASP A CA 1
ATOM 676 C C . ASP A 1 85 ? 45.29903 10.48275 41.91509 1.000 43.39255 85 ASP A C 1
ATOM 677 O O . ASP A 1 85 ? 44.33432 11.20440 41.64885 1.000 40.97781 85 ASP A O 1
ATOM 682 N N . GLU A 1 86 ? 46.26765 10.87340 42.73987 1.000 38.90663 86 GLU A N 1
ATOM 683 C CA . GLU A 1 86 ? 46.16815 12.14782 43.43538 1.000 43.18093 86 GLU A CA 1
ATOM 684 C C . GLU A 1 86 ? 46.46372 13.34004 42.53571 1.000 40.35171 86 GLU A C 1
ATOM 685 O O . GLU A 1 86 ? 46.31351 14.48306 42.98113 1.000 41.79064 86 GLU A O 1
ATOM 691 N N . HIS A 1 87 ? 46.89531 13.11364 41.29619 1.000 33.63088 87 HIS A N 1
ATOM 692 C CA . HIS A 1 87 ? 47.27062 14.20896 40.41364 1.000 36.91381 87 HIS A CA 1
ATOM 693 C C . HIS A 1 87 ? 46.12135 14.67629 39.52448 1.000 38.39439 87 HIS A C 1
ATOM 694 O O . HIS A 1 87 ? 46.35792 15.40365 38.55026 1.000 33.30026 87 HIS A O 1
ATOM 701 N N . PHE A 1 88 ? 44.88650 14.30150 39.85732 1.000 37.75063 88 PHE A N 1
ATOM 702 C CA . PHE A 1 88 ? 43.69989 14.66175 39.07686 1.000 36.32183 88 PHE A CA 1
ATOM 703 C C . PHE A 1 88 ? 42.67235 15.23287 40.04752 1.000 33.39207 88 PHE A C 1
ATOM 704 O O . PHE A 1 88 ? 41.89205 14.49082 40.65782 1.000 39.53088 88 PHE A O 1
ATOM 712 N N . PRO A 1 89 ? 42.68567 16.54407 40.25708 1.000 34.06088 89 PRO A N 1
ATOM 713 C CA . PRO A 1 89 ? 41.88189 17.14842 41.33414 1.000 36.50239 89 PRO A CA 1
ATOM 714 C C . PRO A 1 89 ? 40.60360 17.83940 40.88277 1.000 36.32108 89 PRO A C 1
ATOM 715 O O . PRO A 1 89 ? 39.93484 18.43759 41.73146 1.000 36.01268 89 PRO A O 1
ATOM 719 N N . LEU A 1 90 ? 40.27728 17.81349 39.59397 1.000 34.71717 90 LEU A N 1
ATOM 720 C CA . LEU A 1 90 ? 39.18711 18.63071 39.08644 1.000 32.67728 90 LEU A CA 1
ATOM 721 C C . LEU A 1 90 ? 37.84723 17.96111 39.35601 1.000 36.11471 90 LEU A C 1
ATOM 722 O O . LEU A 1 90 ? 37.75097 16.73507 39.46762 1.000 34.87026 90 LEU A O 1
ATOM 727 N N . VAL A 1 91 ? 36.80304 18.78290 39.45152 1.000 35.93562 91 VAL A N 1
ATOM 728 C CA . VAL A 1 91 ? 35.47676 18.28675 39.80938 1.000 32.69211 91 VAL A CA 1
ATOM 729 C C . VAL A 1 91 ? 34.66222 17.96885 38.56135 1.000 33.76575 91 VAL A C 1
ATOM 730 O O . VAL A 1 91 ? 35.05223 18.31112 37.43790 1.000 34.51519 91 VAL A O 1
ATOM 734 N N . VAL A 1 92 ? 33.53498 17.28256 38.75946 1.000 34.09837 92 VAL A N 1
ATOM 735 C CA . VAL A 1 92 ? 32.59075 17.02724 37.67151 1.000 32.29419 92 VAL A CA 1
ATOM 736 C C . VAL A 1 92 ? 32.08509 18.34096 37.08774 1.000 33.87913 92 VAL A C 1
ATOM 737 O O . VAL A 1 92 ? 31.92793 18.47847 35.86874 1.000 35.92473 92 VAL A O 1
ATOM 741 N N . TRP A 1 93 ? 31.86818 19.33916 37.94315 1.000 33.27565 93 TRP A N 1
ATOM 742 C CA . TRP A 1 93 ? 31.16655 20.56605 37.56978 1.000 32.96863 93 TRP A CA 1
ATOM 743 C C . TRP A 1 93 ? 32.12955 21.58682 36.95278 1.000 33.10817 93 TRP A C 1
ATOM 744 O O . TRP A 1 93 ? 32.31425 22.70395 37.43712 1.000 32.45368 93 TRP A O 1
ATOM 755 N N . GLN A 1 94 ? 32.72752 21.18304 35.83218 1.000 30.78428 94 GLN A N 1
ATOM 756 C CA . GLN A 1 94 ? 33.68443 21.97055 35.06399 1.000 33.95953 94 GLN A CA 1
ATOM 757 C C . GLN A 1 94 ? 33.05612 22.37456 33.72479 1.000 35.55330 94 GLN A C 1
ATOM 758 O O . GLN A 1 94 ? 31.82089 22.47739 33.62684 1.000 39.14627 94 GLN A O 1
ATOM 764 N N A THR A 1 95 ? 33.89493 22.61174 32.71638 0.307 36.13128 95 THR A N 1
ATOM 765 N N B THR A 1 95 ? 33.88851 22.61822 32.71365 0.693 36.05768 95 THR A N 1
ATOM 766 C CA A THR A 1 95 ? 33.40885 22.83213 31.36219 0.307 36.52961 95 THR A CA 1
ATOM 767 C CA B THR A 1 95 ? 33.38708 22.87585 31.36887 0.693 36.51867 95 THR A CA 1
ATOM 768 C C A THR A 1 95 ? 32.56555 21.64721 30.90983 0.307 36.38621 95 THR A C 1
ATOM 769 C C B THR A 1 95 ? 32.61730 21.66633 30.84833 0.693 36.39586 95 THR A C 1
ATOM 770 O O A THR A 1 95 ? 32.84044 20.49800 31.26286 0.307 36.22064 95 THR A O 1
ATOM 771 O O B THR A 1 95 ? 32.99734 20.51860 31.08813 0.693 36.21902 95 THR A O 1
ATOM 778 N N . GLY A 1 96 ? 31.52524 21.93277 30.12297 1.000 35.53603 96 GLY A N 1
ATOM 779 C CA . GLY A 1 96 ? 30.64210 20.87042 29.66378 1.000 33.77719 96 GLY A CA 1
ATOM 780 C C . GLY A 1 96 ? 31.23944 19.94031 28.62665 1.000 35.54995 96 GLY A C 1
ATOM 781 O O . GLY A 1 96 ? 30.67507 18.87280 28.36882 1.000 33.97934 96 GLY A O 1
ATOM 782 N N . SER A 1 97 ? 32.35862 20.31811 28.01699 1.000 35.65655 97 SER A N 1
ATOM 783 C CA . SER A 1 97 ? 33.06306 19.43423 27.10054 1.000 35.91480 97 SER A CA 1
ATOM 784 C C . SER A 1 97 ? 34.08192 18.54699 27.79628 1.000 35.01660 97 SER A C 1
ATOM 785 O O . SER A 1 97 ? 34.65922 17.67015 27.15004 1.000 36.22976 97 SER A O 1
ATOM 788 N N . GLY A 1 98 ? 34.32154 18.75174 29.08626 1.000 35.48873 98 GLY A N 1
ATOM 789 C CA . GLY A 1 98 ? 35.38940 18.02854 29.74870 1.000 34.75218 98 GLY A CA 1
ATOM 790 C C . GLY A 1 98 ? 36.78428 18.42906 29.31376 1.000 36.42426 98 GLY A C 1
ATOM 791 O O . GLY A 1 98 ? 37.73230 17.67738 29.55197 1.000 34.38819 98 GLY A O 1
ATOM 792 N N . THR A 1 99 ? 36.93389 19.59872 28.68198 1.000 38.89950 99 THR A N 1
ATOM 793 C CA . THR A 1 99 ? 38.24989 20.05598 28.23450 1.000 40.88564 99 THR A CA 1
ATOM 794 C C . THR A 1 99 ? 39.25075 20.08853 29.38148 1.000 37.60755 99 THR A C 1
ATOM 795 O O . THR A 1 99 ? 40.40191 19.65844 29.22788 1.000 39.06144 99 THR A O 1
ATOM 799 N N . GLN A 1 100 ? 38.83024 20.58409 30.54431 1.000 36.18505 100 GLN A N 1
ATOM 800 C CA . GLN A 1 100 ? 39.78598 20.77587 31.62985 1.000 39.68309 100 GLN A CA 1
ATOM 801 C C . GLN A 1 100 ? 40.35383 19.44885 32.11412 1.000 41.22140 100 GLN A C 1
ATOM 802 O O . GLN A 1 100 ? 41.55144 19.35176 32.40479 1.000 33.73351 100 GLN A O 1
ATOM 808 N N . SER A 1 101 ? 39.53708 18.39965 32.17287 1.000 33.36305 101 SER A N 1
ATOM 809 C CA . SER A 1 101 ? 40.11653 17.11744 32.54937 1.000 33.51090 101 SER A CA 1
ATOM 810 C C . SER A 1 101 ? 40.99705 16.55997 31.43730 1.000 35.71828 101 SER A C 1
ATOM 811 O O . SER A 1 101 ? 41.99236 15.88435 31.72195 1.000 35.65558 101 SER A O 1
ATOM 814 N N . ASN A 1 102 ? 40.66557 16.83926 30.17258 1.000 35.74357 102 ASN A N 1
ATOM 815 C CA . ASN A 1 102 ? 41.56975 16.46801 29.08840 1.000 34.62142 102 ASN A CA 1
ATOM 816 C C . ASN A 1 102 ? 42.94232 17.08913 29.29404 1.000 38.33885 102 ASN A C 1
ATOM 817 O O . ASN A 1 102 ? 43.96384 16.41151 29.16599 1.000 32.57456 102 ASN A O 1
ATOM 822 N N A MET A 1 103 ? 42.98867 18.38406 29.61431 0.540 39.65650 103 MET A N 1
ATOM 823 N N B MET A 1 103 ? 42.97930 18.38967 29.60131 0.460 39.66629 103 MET A N 1
ATOM 824 C CA A MET A 1 103 ? 44.28367 19.03994 29.76366 0.540 39.31755 103 MET A CA 1
ATOM 825 C CA B MET A 1 103 ? 44.25317 19.07837 29.77766 0.460 39.32486 103 MET A CA 1
ATOM 826 C C A MET A 1 103 ? 44.97374 18.63150 31.05689 0.540 38.01182 103 MET A C 1
ATOM 827 C C B MET A 1 103 ? 44.96357 18.61553 31.04204 0.460 38.00804 103 MET A C 1
ATOM 828 O O A MET A 1 103 ? 46.20589 18.66264 31.13361 0.540 41.76101 103 MET A O 1
ATOM 829 O O B MET A 1 103 ? 46.19785 18.58818 31.08226 0.460 41.75709 103 MET A O 1
ATOM 838 N N . ASN A 1 104 ? 44.19890 18.26075 32.07700 1.000 35.46257 104 ASN A N 1
ATOM 839 C CA . ASN A 1 104 ? 44.76943 17.68988 33.29073 1.000 35.68384 104 ASN A CA 1
ATOM 840 C C . ASN A 1 104 ? 45.59314 16.44588 32.96257 1.000 39.87361 104 ASN A C 1
ATOM 841 O O . ASN A 1 104 ? 46.73947 16.30362 33.41522 1.000 37.88084 104 ASN A O 1
ATOM 846 N N . VAL A 1 105 ? 45.03187 15.54876 32.14378 1.000 36.63580 105 VAL A N 1
ATOM 847 C CA . VAL A 1 105 ? 45.76103 14.36240 31.70221 1.000 35.69679 105 VAL A CA 1
ATOM 848 C C . VAL A 1 105 ? 46.94821 14.75574 30.82986 1.000 40.23959 105 VAL A C 1
ATOM 849 O O . VAL A 1 105 ? 48.05313 14.21908 30.98843 1.000 39.82305 105 VAL A O 1
ATOM 853 N N . ASN A 1 106 ? 46.75024 15.69904 29.90092 1.000 40.22541 106 ASN A N 1
ATOM 854 C CA . ASN A 1 106 ? 47.86594 16.13569 29.06082 1.000 40.71259 106 ASN A CA 1
ATOM 855 C C . ASN A 1 106 ? 49.02893 16.64272 29.90697 1.000 40.33944 106 ASN A C 1
ATOM 856 O O . ASN A 1 106 ? 50.19354 16.36880 29.59888 1.000 44.33236 106 ASN A O 1
ATOM 861 N N . GLU A 1 107 ? 48.73399 17.38473 30.97711 1.000 40.24695 107 GLU A N 1
ATOM 862 C CA . GLU A 1 107 ? 49.80012 17.96108 31.79495 1.000 40.48486 107 GLU A CA 1
ATOM 863 C C . GLU A 1 107 ? 50.49947 16.89198 32.63115 1.000 41.94178 107 GLU A C 1
ATOM 864 O O . GLU A 1 107 ? 51.73662 16.82263 32.65827 1.000 45.34724 107 GLU A O 1
ATOM 870 N N . VAL A 1 108 ? 49.72262 16.04596 33.31702 1.000 41.68443 108 VAL A N 1
ATOM 871 C CA . VAL A 1 108 ? 50.30396 14.99921 34.15612 1.000 42.04751 108 VAL A CA 1
ATOM 872 C C . VAL A 1 108 ? 51.11763 14.03435 33.30825 1.000 42.75058 108 VAL A C 1
ATOM 873 O O . VAL A 1 108 ? 52.25159 13.67516 33.65478 1.000 40.94356 108 VAL A O 1
ATOM 877 N N . VAL A 1 109 ? 50.55177 13.60641 32.17640 1.000 39.48283 109 VAL A N 1
ATOM 878 C CA . VAL A 1 109 ? 51.27339 12.71099 31.27236 1.000 40.13933 109 VAL A CA 1
ATOM 879 C C . VAL A 1 109 ? 52.56806 13.35980 30.79901 1.000 43.57749 109 VAL A C 1
ATOM 880 O O . VAL A 1 109 ? 53.63326 12.73255 30.79729 1.000 44.83704 109 VAL A O 1
ATOM 884 N N . SER A 1 110 ? 52.49669 14.63291 30.40603 1.000 45.19290 110 SER A N 1
ATOM 885 C CA . SER A 1 110 ? 53.69464 15.33821 29.96378 1.000 43.95719 110 SER A CA 1
ATOM 886 C C . SER A 1 110 ? 54.72937 15.42401 31.08143 1.000 46.92006 110 SER A C 1
ATOM 887 O O . SER A 1 110 ? 55.93079 15.27163 30.83463 1.000 47.21906 110 SER A O 1
ATOM 890 N N . TYR A 1 111 ? 54.27918 15.64922 32.31999 1.000 45.10442 111 TYR A N 1
ATOM 891 C CA . TYR A 1 111 ? 55.20764 15.78096 33.44130 1.000 46.21410 111 TYR A CA 1
ATOM 892 C C . TYR A 1 111 ? 55.94520 14.47359 33.69312 1.000 46.14697 111 TYR A C 1
ATOM 893 O O . TYR A 1 111 ? 57.16937 14.45818 33.86002 1.000 46.25481 111 TYR A O 1
ATOM 902 N N . VAL A 1 112 ? 55.20518 13.36631 33.75068 1.000 43.27464 112 VAL A N 1
ATOM 903 C CA . VAL A 1 112 ? 55.81973 12.06914 34.00994 1.000 45.11480 112 VAL A CA 1
ATOM 904 C C . VAL A 1 112 ? 56.67858 11.64003 32.82571 1.000 46.81672 112 VAL A C 1
ATOM 905 O O . VAL A 1 112 ? 57.76511 11.07411 33.00200 1.000 48.78656 112 VAL A O 1
ATOM 909 N N . ALA A 1 113 ? 56.22268 11.93837 31.60401 1.000 47.26940 113 ALA A N 1
ATOM 910 C CA . ALA A 1 113 ? 56.96637 11.56643 30.40390 1.000 46.84185 113 ALA A CA 1
ATOM 911 C C . ALA A 1 113 ? 58.30579 12.28852 30.32719 1.000 51.16319 113 ALA A C 1
ATOM 912 O O . ALA A 1 113 ? 59.32599 11.68104 29.97401 1.000 52.75873 113 ALA A O 1
ATOM 914 N N . ASN A 1 114 ? 58.33322 13.58185 30.65488 1.000 50.86977 114 ASN A N 1
ATOM 915 C CA . ASN A 1 114 ? 59.61184 14.28571 30.65269 1.000 52.49030 114 ASN A CA 1
ATOM 916 C C . ASN A 1 114 ? 60.54921 13.75005 31.72393 1.000 55.87682 114 ASN A C 1
ATOM 917 O O . ASN A 1 114 ? 61.76960 13.76201 31.53405 1.000 55.23033 114 ASN A O 1
ATOM 922 N N . MET A 1 115 ? 60.01192 13.27554 32.84869 1.000 54.67640 115 MET A N 1
ATOM 923 C CA . MET A 1 115 ? 60.87271 12.61715 33.82559 1.000 54.70977 115 MET A CA 1
ATOM 924 C C . MET A 1 115 ? 61.50644 11.36592 33.23365 1.000 58.36338 115 MET A C 1
ATOM 925 O O . MET A 1 115 ? 62.70304 11.12103 33.41803 1.000 59.09005 115 MET A O 1
ATOM 930 N N . TYR A 1 116 ? 60.71683 10.56777 32.51052 1.000 54.49873 116 TYR A N 1
ATOM 931 C CA . TYR A 1 116 ? 61.25384 9.39753 31.82786 1.000 54.34586 116 TYR A CA 1
ATOM 932 C C . TYR A 1 116 ? 62.37217 9.78798 30.87146 1.000 58.32880 116 TYR A C 1
ATOM 933 O O . TYR A 1 116 ? 63.45588 9.19056 30.88566 1.000 58.99468 116 TYR A O 1
ATOM 942 N N . LEU A 1 117 ? 62.12669 10.79511 30.02962 1.000 56.60511 117 LEU A N 1
ATOM 943 C CA . LEU A 1 117 ? 63.12358 11.18011 29.03510 1.000 57.68079 117 LEU A CA 1
ATOM 944 C C . LEU A 1 117 ? 64.42620 11.61208 29.69789 1.000 62.49035 117 LEU A C 1
ATOM 945 O O . LEU A 1 117 ? 65.51464 11.25658 29.23019 1.000 64.99508 117 LEU A O 1
ATOM 950 N N . LYS A 1 118 ? 64.33844 12.35909 30.80232 1.000 61.88777 118 LYS A N 1
ATOM 951 C CA . LYS A 1 118 ? 65.55247 12.79537 31.48677 1.000 63.68602 118 LYS A CA 1
ATOM 952 C C . LYS A 1 118 ? 66.22474 11.63952 32.22464 1.000 67.88378 118 LYS A C 1
ATOM 953 O O . LYS A 1 118 ? 67.45702 11.55528 32.25337 1.000 66.77665 118 LYS A O 1
ATOM 959 N N . ASP A 1 119 ? 65.44276 10.72535 32.81071 1.000 68.84082 119 ASP A N 1
ATOM 960 C CA . ASP A 1 119 ? 66.04630 9.54544 33.42951 1.000 69.49166 119 ASP A CA 1
ATOM 961 C C . ASP A 1 119 ? 66.72504 8.64727 32.40610 1.000 69.76114 119 ASP A C 1
ATOM 962 O O . ASP A 1 119 ? 67.56178 7.81972 32.78230 1.000 74.04330 119 ASP A O 1
ATOM 967 N N . HIS A 1 120 ? 66.38081 8.78543 31.12881 1.000 67.47367 120 HIS A N 1
ATOM 968 C CA . HIS A 1 120 ? 67.04600 8.06889 30.05304 1.000 67.62230 120 HIS A CA 1
ATOM 969 C C . HIS A 1 120 ? 68.00942 8.95399 29.27188 1.000 68.01147 120 HIS A C 1
ATOM 970 O O . HIS A 1 120 ? 68.42431 8.57865 28.17118 1.000 69.97472 120 HIS A O 1
ATOM 977 N N . GLN A 1 121 ? 68.36306 10.12097 29.81283 1.000 66.72713 121 GLN A N 1
ATOM 978 C CA . GLN A 1 121 ? 69.34599 11.01905 29.20415 1.000 68.03390 121 GLN A CA 1
ATOM 979 C C . GLN A 1 121 ? 68.98022 11.35467 27.75599 1.000 65.12692 121 GLN A C 1
ATOM 980 O O . GLN A 1 121 ? 69.81624 11.31951 26.85167 0.662 67.17510 121 GLN A O 1
ATOM 986 N N . SER A 1 122 ? 67.71054 11.67750 27.53930 1.000 67.34074 122 SER A N 1
ATOM 987 C CA . SER A 1 122 ? 67.22467 12.09997 26.23527 1.000 65.70222 122 SER A CA 1
ATOM 988 C C . SER A 1 122 ? 67.23034 13.61850 26.14576 1.000 65.21318 122 SER A C 1
ATOM 989 O O . SER A 1 122 ? 66.91089 14.31038 27.11685 1.000 66.96871 122 SER A O 1
ATOM 992 N N . ASP A 1 123 ? 67.58142 14.13088 24.96736 1.000 63.64194 123 ASP A N 1
ATOM 993 C CA . ASP A 1 123 ? 67.52796 15.56513 24.71500 1.000 67.45925 123 ASP A CA 1
ATOM 994 C C . ASP A 1 123 ? 66.13583 16.06672 24.34256 1.000 69.98027 123 ASP A C 1
ATOM 995 O O . ASP A 1 123 ? 65.94768 17.28380 24.23630 1.000 72.60330 123 ASP A O 1
ATOM 1000 N N . GLU A 1 124 ? 65.16097 15.18088 24.15800 1.000 62.74813 124 GLU A N 1
ATOM 1001 C CA . GLU A 1 124 ? 63.83532 15.59065 23.72199 1.000 68.60479 124 GLU A CA 1
ATOM 1002 C C . GLU A 1 124 ? 62.95043 15.93299 24.91747 1.000 68.04906 124 GLU A C 1
ATOM 1003 O O . GLU A 1 124 ? 63.18192 15.48210 26.04140 1.000 69.30124 124 GLU A O 1
ATOM 1009 N N . SER A 1 125 ? 61.91706 16.73648 24.65878 1.000 66.79192 125 SER A N 1
ATOM 1010 C CA . SER A 1 125 ? 60.99797 17.16836 25.70590 1.000 66.85844 125 SER A CA 1
ATOM 1011 C C . SER A 1 125 ? 59.55327 17.04928 25.23663 1.000 66.57812 125 SER A C 1
ATOM 1012 O O . SER A 1 125 ? 59.23843 17.33930 24.07917 1.000 64.73072 125 SER A O 1
ATOM 1015 N N . ILE A 1 126 ? 58.67759 16.62360 26.15635 1.000 63.45654 126 ILE A N 1
ATOM 1016 C CA . ILE A 1 126 ? 57.24993 16.46289 25.90635 1.000 57.74756 126 ILE A CA 1
ATOM 1017 C C . ILE A 1 126 ? 56.53419 17.76490 26.23718 1.000 58.44172 126 ILE A C 1
ATOM 1018 O O . ILE A 1 126 ? 56.85322 18.43292 27.22624 1.000 59.23511 126 ILE A O 1
ATOM 1023 N N . HIS A 1 127 ? 55.54745 18.12121 25.41572 1.000 55.81951 127 HIS A N 1
ATOM 1024 C CA . HIS A 1 127 ? 54.68143 19.25694 25.68058 1.000 56.84601 127 HIS A CA 1
ATOM 1025 C C . HIS A 1 127 ? 53.22935 18.80110 25.73567 1.000 50.65667 127 HIS A C 1
ATOM 1026 O O . HIS A 1 127 ? 52.84002 17.91344 24.97080 1.000 48.50131 127 HIS A O 1
ATOM 1033 N N . PRO A 1 128 ? 52.41220 19.37032 26.63317 1.000 51.50042 128 PRO A N 1
ATOM 1034 C CA . PRO A 1 128 ? 51.04894 18.83159 26.81565 1.000 48.37784 128 PRO A CA 1
ATOM 1035 C C . PRO A 1 128 ? 50.19103 18.89596 25.56178 1.000 49.18421 128 PRO A C 1
ATOM 1036 O O . PRO A 1 128 ? 49.52129 17.91180 25.23329 1.000 46.13585 128 PRO A O 1
ATOM 1040 N N . ASN A 1 129 ? 50.18914 20.01910 24.84589 1.000 49.22110 129 ASN A N 1
ATOM 1041 C CA . ASN A 1 129 ? 49.32140 20.14419 23.67967 1.000 54.15597 129 ASN A CA 1
ATOM 1042 C C . ASN A 1 129 ? 49.97985 19.60307 22.42091 1.000 52.88774 129 ASN A C 1
ATOM 1043 O O . ASN A 1 129 ? 49.39480 18.78281 21.71099 1.000 47.80256 129 ASN A O 1
ATOM 1048 N N . ASP A 1 130 ? 51.19602 20.05346 22.13369 1.000 48.48650 130 ASP A N 1
ATOM 1049 C CA . ASP A 1 130 ? 51.83623 19.67961 20.88003 1.000 54.42325 130 ASP A CA 1
ATOM 1050 C C . ASP A 1 130 ? 52.11553 18.18193 20.79839 1.000 51.48811 130 ASP A C 1
ATOM 1051 O O . ASP A 1 130 ? 52.13447 17.62315 19.69778 1.000 52.08505 130 ASP A O 1
ATOM 1056 N N . ASP A 1 131 ? 52.32703 17.51082 21.93155 1.000 47.69704 131 ASP A N 1
ATOM 1057 C CA . ASP A 1 131 ? 52.67479 16.09483 21.92101 1.000 48.70183 131 ASP A CA 1
ATOM 1058 C C . ASP A 1 131 ? 51.57580 15.20593 22.49147 1.000 42.52532 131 ASP A C 1
ATOM 1059 O O . ASP A 1 131 ? 51.09610 14.30787 21.79973 1.000 48.85602 131 ASP A O 1
ATOM 1064 N N . VAL A 1 132 ? 51.16944 15.41443 23.74419 1.000 40.21480 132 VAL A N 1
ATOM 1065 C CA . VAL A 1 132 ? 50.23881 14.47084 24.36051 1.000 43.61819 132 VAL A CA 1
ATOM 1066 C C . VAL A 1 132 ? 48.85183 14.59955 23.74440 1.000 42.48068 132 VAL A C 1
ATOM 1067 O O . VAL A 1 132 ? 48.11231 13.61310 23.65714 1.000 42.60724 132 VAL A O 1
ATOM 1071 N N . ASN A 1 133 ? 48.48583 15.79639 23.28634 1.000 41.81311 133 ASN A N 1
ATOM 1072 C CA . ASN A 1 133 ? 47.18913 16.05079 22.67610 1.000 44.21280 133 ASN A CA 1
ATOM 1073 C C . ASN A 1 133 ? 47.26798 16.12880 21.15371 1.000 46.00502 133 ASN A C 1
ATOM 1074 O O .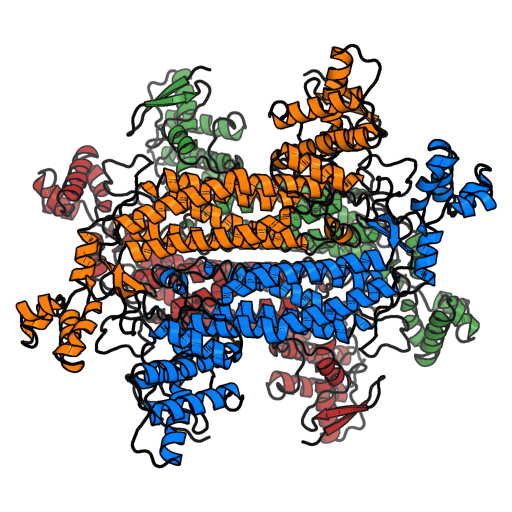 ASN A 1 133 ? 46.31758 16.59321 20.51150 1.000 44.57824 133 ASN A O 1
ATOM 1079 N N . LYS A 1 134 ? 48.37379 15.66811 20.56895 1.000 45.41006 134 LYS A N 1
ATOM 1080 C CA . LYS A 1 134 ? 48.56521 15.75530 19.12687 1.000 47.52596 134 LYS A CA 1
ATOM 1081 C C . LYS A 1 134 ? 47.49828 14.95999 18.38466 1.000 46.81844 134 LYS A C 1
ATOM 1082 O O . LYS A 1 134 ? 47.13872 13.84869 18.78549 1.000 46.47600 134 LYS A O 1
ATOM 1088 N N . SER A 1 135 ? 46.99322 15.54575 17.29359 1.000 48.96041 135 SER A N 1
ATOM 1089 C CA . SER A 1 135 ? 45.94284 15.02313 16.41813 1.000 43.66232 135 SER A CA 1
ATOM 1090 C C . SER A 1 135 ? 44.58905 14.95223 17.10769 1.000 48.59146 135 SER A C 1
ATOM 1091 O O . SER A 1 135 ? 43.62188 14.47053 16.50135 1.000 50.08830 135 SER A O 1
ATOM 1094 N N . GLN A 1 136 ? 44.48375 15.40840 18.34738 1.000 45.26870 136 GLN A N 1
ATOM 1095 C CA . GLN A 1 136 ? 43.25622 15.37723 19.11721 1.000 44.11907 136 GLN A CA 1
ATOM 1096 C C . GLN A 1 136 ? 42.67039 16.77524 19.23233 1.000 47.78495 136 GLN A C 1
ATOM 1097 O O . GLN A 1 136 ? 43.26547 17.77463 18.82506 1.000 45.40210 136 GLN A O 1
ATOM 1103 N N . SER A 1 137 ? 41.47574 16.83325 19.79779 1.000 44.68066 137 SER A N 1
ATOM 1104 C CA . SER A 1 137 ? 40.84098 18.09844 20.10939 1.000 45.94617 137 SER A CA 1
ATOM 1105 C C . SER A 1 137 ? 40.28263 18.03978 21.52080 1.000 46.31633 137 SER A C 1
ATOM 1106 O O . SER A 1 137 ? 40.14430 16.97079 22.12397 1.000 51.21788 137 SER A O 1
ATOM 1109 N N . SER A 1 138 ? 39.94125 19.21330 22.04001 1.000 44.65482 138 SER A N 1
ATOM 1110 C CA . SER A 1 138 ? 39.26770 19.27337 23.32653 1.000 49.57870 138 SER A CA 1
ATOM 1111 C C . SER A 1 138 ? 37.92409 18.55181 23.31196 1.000 49.32092 138 SER A C 1
ATOM 1112 O O . SER A 1 138 ? 37.43706 18.14773 24.37386 1.000 53.90874 138 SER A O 1
ATOM 1115 N N . ASN A 1 139 ? 37.33412 18.34288 22.13422 1.000 43.52828 139 ASN A N 1
ATOM 1116 C CA . ASN A 1 139 ? 35.93200 17.94540 22.03849 1.000 45.87203 139 ASN A CA 1
ATOM 1117 C C . ASN A 1 139 ? 35.71719 16.47410 21.73666 1.000 41.46676 139 ASN A C 1
ATOM 1118 O O . ASN A 1 139 ? 34.69460 15.92368 22.15170 1.000 39.31286 139 ASN A O 1
ATOM 1123 N N . ASP A 1 140 ? 36.62604 15.81419 21.02039 1.000 41.59353 140 ASP A N 1
ATOM 1124 C CA . ASP A 1 140 ? 36.43456 14.39905 20.73111 1.000 40.78708 140 ASP A CA 1
ATOM 1125 C C . ASP A 1 140 ? 37.13659 13.48795 21.72738 1.000 40.75134 140 ASP A C 1
ATOM 1126 O O . ASP A 1 140 ? 36.94210 12.27006 21.66136 1.000 41.98485 140 ASP A O 1
ATOM 1131 N N . THR A 1 141 ? 37.90729 14.04240 22.67480 1.000 34.28058 141 THR A N 1
ATOM 1132 C CA . THR A 1 141 ? 38.63855 13.19661 23.61132 1.000 37.08479 141 THR A CA 1
ATOM 1133 C C . THR A 1 141 ? 37.76483 12.74515 24.77754 1.000 34.93409 141 THR A C 1
ATOM 1134 O O . THR A 1 141 ? 37.72156 11.55073 25.09616 1.000 35.69352 141 THR A O 1
ATOM 1138 N N . PHE A 1 142 ? 37.07463 13.67469 25.43829 1.000 36.86454 142 PHE A N 1
ATOM 1139 C CA . PHE A 1 142 ? 36.26919 13.27758 26.59167 1.000 34.75004 142 PHE A CA 1
ATOM 1140 C C . PHE A 1 142 ? 35.16357 12.27840 26.24597 1.000 35.87345 142 PHE A C 1
ATOM 1141 O O . PHE A 1 142 ? 34.96647 11.33740 27.03485 1.000 32.06496 142 PHE A O 1
ATOM 1149 N N . PRO A 1 143 ? 34.40988 12.40395 25.14139 1.000 33.43725 143 PRO A N 1
ATOM 1150 C CA . PRO A 1 143 ? 33.43988 11.33681 24.83587 1.000 35.02329 143 PRO A CA 1
ATOM 1151 C C . PRO A 1 143 ? 34.10290 9.98817 24.59569 1.000 37.69230 143 PRO A C 1
ATOM 1152 O O . PRO A 1 143 ? 33.54001 8.95705 24.99049 1.000 35.46249 143 PRO A O 1
ATOM 1156 N N . THR A 1 144 ? 35.30155 9.97058 24.00005 1.000 35.74403 144 THR A N 1
ATOM 1157 C CA . THR A 1 144 ? 36.05813 8.72661 23.85570 1.000 36.40224 144 THR A CA 1
ATOM 1158 C C . THR A 1 144 ? 36.43127 8.14540 25.21684 1.000 37.56556 144 THR A C 1
ATOM 1159 O O . THR A 1 144 ? 36.20652 6.95843 25.48037 1.000 36.88676 144 THR A O 1
ATOM 1163 N N . ALA A 1 145 ? 37.01136 8.97240 26.09421 1.000 34.37063 145 ALA A N 1
ATOM 1164 C CA . ALA A 1 145 ? 37.33215 8.52257 27.44517 1.000 35.13523 145 ALA A CA 1
ATOM 1165 C C . ALA A 1 145 ? 36.09102 8.01374 28.16462 1.000 37.96376 145 ALA A C 1
ATOM 1166 O O . ALA A 1 145 ? 36.12669 6.97053 28.83249 1.000 36.83953 145 ALA A O 1
ATOM 1168 N N . MET A 1 146 ? 34.97908 8.73531 28.03014 1.000 34.94879 146 MET A N 1
ATOM 1169 C CA . MET A 1 146 ? 33.75592 8.34733 28.71869 1.000 33.84247 146 MET A CA 1
ATOM 1170 C C . MET A 1 146 ? 33.29264 6.95905 28.27706 1.000 34.57165 146 MET A C 1
ATOM 1171 O O . MET A 1 146 ? 33.04230 6.08076 29.11140 1.000 35.35833 146 MET A O 1
ATOM 1176 N N . HIS A 1 147 ? 33.22261 6.72638 26.96599 1.000 33.31677 147 HIS A N 1
ATOM 1177 C CA . HIS A 1 147 ? 32.76969 5.43042 26.46584 1.000 33.80578 147 HIS A CA 1
ATOM 1178 C C . HIS A 1 147 ? 33.74715 4.32105 26.82013 1.000 35.80181 147 HIS A C 1
ATOM 1179 O O . HIS A 1 147 ? 33.33539 3.19110 27.12900 1.000 32.64303 147 HIS A O 1
ATOM 1186 N N . VAL A 1 148 ? 35.04701 4.61126 26.76805 1.000 35.22363 148 VAL A N 1
ATOM 1187 C CA . VAL A 1 148 ? 36.01914 3.61523 27.20213 1.000 32.64314 148 VAL A CA 1
ATOM 1188 C C . VAL A 1 148 ? 35.78622 3.27347 28.66652 1.000 33.52732 148 VAL A C 1
ATOM 1189 O O . VAL A 1 148 ? 35.67227 2.09802 29.03944 1.000 30.54198 148 VAL A O 1
ATOM 1193 N N . ALA A 1 149 ? 35.65750 4.29959 29.51374 1.000 31.91473 149 ALA A N 1
ATOM 1194 C CA . ALA A 1 149 ? 35.52516 4.03635 30.94306 1.000 35.38606 149 ALA A CA 1
ATOM 1195 C C . ALA A 1 149 ? 34.19704 3.35787 31.26555 1.000 34.02052 149 ALA A C 1
ATOM 1196 O O . ALA A 1 149 ? 34.14902 2.44830 32.10504 1.000 31.94318 149 ALA A O 1
ATOM 1198 N N . LEU A 1 150 ? 33.10733 3.76612 30.60065 1.000 30.79712 150 LEU A N 1
ATOM 1199 C CA . LEU A 1 150 ? 31.81036 3.16674 30.90561 1.000 29.86965 150 LEU A CA 1
ATOM 1200 C C . LEU A 1 150 ? 31.76882 1.70187 30.48837 1.000 31.88608 150 LEU A C 1
ATOM 1201 O O . LEU A 1 150 ? 31.28233 0.84476 31.23845 1.000 30.87622 150 LEU A O 1
ATOM 1206 N N . TYR A 1 151 ? 32.27370 1.39204 29.29316 1.000 31.12534 151 TYR A N 1
ATOM 1207 C CA . TYR A 1 151 ? 32.25529 0.00597 28.83717 1.000 34.98993 151 TYR A CA 1
ATOM 1208 C C . TYR A 1 151 ? 33.11569 -0.87323 29.72707 1.000 36.15054 151 TYR A C 1
ATOM 1209 O O . TYR A 1 151 ? 32.74435 -2.01211 30.03667 1.000 35.04856 151 TYR A O 1
ATOM 1218 N N . GLN A 1 152 ? 34.28586 -0.37662 30.12936 1.000 36.12303 152 GLN A N 1
ATOM 1219 C CA . GLN A 1 152 ? 35.11866 -1.16879 31.02175 1.000 37.02856 152 GLN A CA 1
ATOM 1220 C C . GLN A 1 152 ? 34.41844 -1.39455 32.35206 1.000 36.46364 152 GLN A C 1
ATOM 1221 O O . GLN A 1 152 ? 34.49373 -2.48872 32.92692 1.000 36.41338 152 GLN A O 1
ATOM 1227 N N . GLU A 1 153 ? 33.71981 -0.37272 32.84889 1.000 34.25867 153 GLU A N 1
ATOM 1228 C CA . GLU A 1 153 ? 33.00806 -0.51188 34.11371 1.000 36.34142 153 GLU A CA 1
ATOM 1229 C C . GLU A 1 153 ? 31.90410 -1.55940 34.00512 1.000 35.36952 153 GLU A C 1
ATOM 1230 O O . GLU A 1 153 ? 31.65440 -2.31698 34.95176 1.000 36.21127 153 GLU A O 1
ATOM 1236 N N . VAL A 1 154 ? 31.25164 -1.64212 32.84785 1.000 35.78678 154 VAL A N 1
ATOM 1237 C CA . VAL A 1 154 ? 30.26164 -2.69787 32.65424 1.000 32.38075 154 VAL A CA 1
ATOM 1238 C C . VAL A 1 154 ? 30.94024 -4.05725 32.68309 1.000 34.10450 154 VAL A C 1
ATOM 1239 O O . VAL A 1 154 ? 30.47444 -4.99069 33.34902 1.000 37.38155 154 VAL A O 1
ATOM 1243 N N . GLU A 1 155 ? 32.07965 -4.17491 31.99885 1.000 34.43886 155 GLU A N 1
ATOM 1244 C CA . GLU A 1 155 ? 32.75653 -5.46237 31.88744 1.000 37.63439 155 GLU A CA 1
ATOM 1245 C C . GLU A 1 155 ? 33.34011 -5.92167 33.22097 1.000 38.33205 155 GLU A C 1
ATOM 1246 O O . GLU A 1 155 ? 33.24510 -7.10511 33.56657 1.000 38.01150 155 GLU A O 1
ATOM 1252 N N . THR A 1 156 ? 33.94872 -5.01352 33.98340 1.000 35.96352 156 THR A N 1
ATOM 1253 C CA . THR A 1 156 ? 34.72818 -5.43473 35.14768 1.000 32.79320 156 THR A CA 1
ATOM 1254 C C . THR A 1 156 ? 33.93831 -5.41842 36.44780 1.000 38.62172 156 THR A C 1
ATOM 1255 O O . THR A 1 156 ? 34.28384 -6.15559 37.37810 1.000 36.77899 156 THR A O 1
ATOM 1259 N N . LYS A 1 157 ? 32.88279 -4.61067 36.54180 1.000 36.43406 157 LYS A N 1
ATOM 1260 C CA . LYS A 1 157 ? 32.10826 -4.50387 37.77023 1.000 33.09254 157 LYS A CA 1
ATOM 1261 C C . LYS A 1 157 ? 30.69075 -5.03130 37.61303 1.000 34.06644 157 LYS A C 1
ATOM 1262 O O . LYS A 1 157 ? 30.27504 -5.93006 38.35710 1.000 35.20311 157 LYS A O 1
ATOM 1268 N N . LEU A 1 158 ? 29.94115 -4.51606 36.63864 1.000 36.24625 158 LEU A N 1
ATOM 1269 C CA . LEU A 1 158 ? 28.51880 -4.84451 36.55326 1.000 33.27651 158 LEU A CA 1
ATOM 1270 C C . LEU A 1 158 ? 28.30456 -6.29110 36.11931 1.000 33.36698 158 LEU A C 1
ATOM 1271 O O . LEU A 1 158 ? 27.56232 -7.03583 36.77021 1.000 33.32170 158 LEU A O 1
ATOM 1276 N N . GLU A 1 159 ? 28.96427 -6.72418 35.04294 1.000 35.50583 159 GLU A N 1
ATOM 1277 C CA . GLU A 1 159 ? 28.76171 -8.10126 34.59332 1.000 36.79991 159 GLU A CA 1
ATOM 1278 C C . GLU A 1 159 ? 29.09264 -9.13399 35.66242 1.000 39.71127 159 GLU A C 1
ATOM 1279 O O . GLU A 1 159 ? 28.23404 -9.98976 35.93343 1.000 35.69354 159 GLU A O 1
ATOM 1285 N N . PRO A 1 160 ? 30.27503 -9.12437 36.31325 1.000 34.40619 160 PRO A N 1
ATOM 1286 C CA . PRO A 1 160 ? 30.53812 -10.17991 37.30552 1.000 34.57630 160 PRO A CA 1
ATOM 1287 C C . PRO A 1 160 ? 29.56370 -10.16450 38.46709 1.000 31.16145 160 PRO A C 1
ATOM 1288 O O . PRO A 1 160 ? 29.17930 -11.23240 38.95714 1.000 38.31570 160 PRO A O 1
ATOM 1292 N N . ALA A 1 161 ? 29.15713 -8.98405 38.92974 1.000 30.32722 161 ALA A N 1
ATOM 1293 C CA . ALA A 1 161 ? 28.21887 -8.92108 40.04515 1.000 37.64237 161 ALA A CA 1
ATOM 1294 C C . ALA A 1 161 ? 26.83345 -9.42963 39.64955 1.000 35.70611 161 ALA A C 1
ATOM 1295 O O . ALA A 1 161 ? 26.18011 -10.11899 40.43861 1.000 33.80115 161 ALA A O 1
ATOM 1297 N N . LEU A 1 162 ? 26.35808 -9.08413 38.44945 1.000 37.68468 162 LEU A N 1
ATOM 1298 C CA . LEU A 1 162 ? 25.07675 -9.61207 37.97794 1.000 34.28614 162 LEU A CA 1
ATOM 1299 C C . LEU A 1 162 ? 25.11008 -11.13514 37.91469 1.000 36.80792 162 LEU A C 1
ATOM 1300 O O . LEU A 1 162 ? 24.18434 -11.81280 38.37870 1.000 37.97128 162 LEU A O 1
ATOM 1305 N N . LYS A 1 163 ? 26.18593 -11.68844 37.35273 1.000 38.53791 163 LYS A N 1
ATOM 1306 C CA . LYS A 1 163 ? 26.33333 -13.13803 37.27129 1.000 39.67954 163 LYS A CA 1
ATOM 1307 C C . LYS A 1 163 ? 26.42423 -13.77327 38.65779 1.000 41.30671 163 LYS A C 1
ATOM 1308 O O . LYS A 1 163 ? 25.91104 -14.87535 38.87582 1.000 42.31994 163 LYS A O 1
ATOM 1314 N N . LEU A 1 164 ? 27.08381 -13.10082 39.60582 1.000 39.68695 164 LEU A N 1
ATOM 1315 C CA . LEU A 1 164 ? 27.16666 -13.62629 40.96612 1.000 39.28643 164 LEU A CA 1
ATOM 1316 C C . LEU A 1 164 ? 25.78065 -13.73434 41.59740 1.000 36.75902 164 LEU A C 1
ATOM 1317 O O . LEU A 1 164 ? 25.38426 -14.80094 42.08007 1.000 36.68760 164 LEU A O 1
ATOM 1322 N N . LEU A 1 165 ? 25.02492 -12.63421 41.60155 1.000 39.89607 165 LEU A N 1
ATOM 1323 C CA . LEU A 1 165 ? 23.69072 -12.66767 42.18979 1.000 38.36866 165 LEU A CA 1
ATOM 1324 C C . LEU A 1 165 ? 22.77263 -13.61227 41.42003 1.000 36.11711 165 LEU A C 1
ATOM 1325 O O . LEU A 1 165 ? 22.01978 -14.38284 42.02584 1.000 38.42585 165 LEU A O 1
ATOM 1330 N N . ARG A 1 166 ? 22.84623 -13.59570 40.08724 1.000 37.70178 166 ARG A N 1
ATOM 1331 C CA . ARG A 1 166 ? 21.99124 -14.47141 39.29017 1.000 38.40017 166 ARG A CA 1
ATOM 1332 C C . ARG A 1 166 ? 22.28491 -15.94252 39.57004 1.000 38.88113 166 ARG A C 1
ATOM 1333 O O . ARG A 1 166 ? 21.36150 -16.75186 39.70987 1.000 36.07143 166 ARG A O 1
ATOM 1341 N N . ASN A 1 167 ? 23.56223 -16.31820 39.63066 1.000 42.20189 167 ASN A N 1
ATOM 1342 C CA . ASN A 1 167 ? 23.88605 -17.71333 39.91168 1.000 39.33578 167 ASN A CA 1
ATOM 1343 C C . ASN A 1 167 ? 23.38382 -18.13274 41.29123 1.000 39.11102 167 ASN A C 1
ATOM 1344 O O . ASN A 1 167 ? 22.89600 -19.25332 41.46263 1.000 43.17295 167 ASN A O 1
ATOM 1349 N N . THR A 1 168 ? 23.48078 -17.24600 42.28670 1.000 37.34981 168 THR A N 1
ATOM 1350 C CA . THR A 1 168 ? 22.95013 -17.57797 43.60798 1.000 41.34773 168 THR A CA 1
ATOM 1351 C C . THR A 1 168 ? 21.43590 -17.79589 43.55747 1.000 39.72879 168 THR A C 1
ATOM 1352 O O . THR A 1 168 ? 20.92446 -18.78816 44.08709 1.000 39.93982 168 THR A O 1
ATOM 1356 N N . LEU A 1 169 ? 20.69844 -16.88182 42.92261 1.000 36.42350 169 LEU A N 1
ATOM 1357 C CA . LEU A 1 169 ? 19.24697 -17.06177 42.84310 1.000 38.08088 169 LEU A CA 1
ATOM 1358 C C . LEU A 1 169 ? 18.88750 -18.33486 42.07731 1.000 38.01824 169 LEU A C 1
ATOM 1359 O O . LEU A 1 169 ? 17.94554 -19.05022 42.44627 1.000 38.90920 169 LEU A O 1
ATOM 1364 N N . LYS A 1 170 ? 19.64309 -18.65114 41.02406 1.000 37.47101 170 LYS A N 1
ATOM 1365 C CA . LYS A 1 170 ? 19.42243 -19.90785 40.31842 1.000 36.83335 170 LYS A CA 1
ATOM 1366 C C . LYS A 1 170 ? 19.60934 -21.10165 41.24570 1.000 44.63685 170 LYS A C 1
ATOM 1367 O O . LYS A 1 170 ? 18.86228 -22.08522 41.16037 1.000 43.45243 170 LYS A O 1
ATOM 1373 N N . GLU A 1 171 ? 20.60300 -21.03678 42.14229 1.000 41.12112 171 GLU A N 1
ATOM 1374 C CA . GLU A 1 171 ? 20.84312 -22.15388 43.05100 1.000 42.82207 171 GLU A CA 1
ATOM 1375 C C . GLU A 1 171 ? 19.71994 -22.29752 44.07154 1.000 44.66634 171 GLU A C 1
ATOM 1376 O O . GLU A 1 171 ? 19.28507 -23.41845 44.36843 1.000 42.87377 171 GLU A O 1
ATOM 1382 N N . LYS A 1 172 ? 19.25946 -21.17824 44.64081 1.000 37.47000 172 LYS A N 1
ATOM 1383 C CA . LYS A 1 172 ? 18.12659 -21.22627 45.55749 1.000 39.12676 172 LYS A CA 1
ATOM 1384 C C . LYS A 1 172 ? 16.87585 -21.74091 44.85055 1.000 43.81925 172 LYS A C 1
ATOM 1385 O O . LYS A 1 172 ? 16.07894 -22.47929 45.43860 1.000 45.65343 172 LYS A O 1
ATOM 1391 N N . GLU A 1 173 ? 16.69298 -21.35536 43.58698 1.000 41.50965 173 GLU A N 1
ATOM 1392 C CA . GLU A 1 173 ? 15.54969 -21.81261 42.80448 1.000 40.80918 173 GLU A CA 1
ATOM 1393 C C . GLU A 1 173 ? 15.52951 -23.33545 42.69592 1.000 45.16947 173 GLU A C 1
ATOM 1394 O O . GLU A 1 173 ? 14.49749 -23.97514 42.92590 1.000 45.79949 173 GLU A O 1
ATOM 1400 N N . ASP A 1 174 ? 16.67551 -23.93479 42.37702 1.000 42.98985 174 ASP A N 1
ATOM 1401 C CA . ASP A 1 174 ? 16.73574 -25.38552 42.23038 1.000 48.47089 174 ASP A CA 1
ATOM 1402 C C . ASP A 1 174 ? 16.62288 -26.08930 43.57832 1.000 48.22265 174 ASP A C 1
ATOM 1403 O O . ASP A 1 174 ? 16.00038 -27.15114 43.67547 1.000 52.63663 174 ASP A O 1
ATOM 1408 N N . LYS A 1 175 ? 17.21570 -25.51774 44.63102 1.000 45.04492 175 LYS A N 1
ATOM 1409 C CA . LYS A 1 175 ? 17.16917 -26.16987 45.93737 1.000 47.31547 175 LYS A CA 1
ATOM 1410 C C . LYS A 1 175 ? 15.76501 -26.14517 46.52721 1.000 47.05784 175 LYS A C 1
ATOM 1411 O O . LYS A 1 175 ? 15.32259 -27.13202 47.12696 1.000 47.82760 175 LYS A O 1
ATOM 1417 N N . PHE A 1 176 ? 15.05734 -25.02587 46.38117 1.000 44.94591 176 PHE A N 1
ATOM 1418 C CA . PHE A 1 176 ? 13.73412 -24.85204 46.96505 1.000 47.91680 176 PHE A CA 1
ATOM 1419 C C . PHE A 1 176 ? 12.62475 -25.17833 45.97838 1.000 47.51614 176 PHE A C 1
ATOM 1420 O O . PHE A 1 176 ? 11.46634 -24.80593 46.19930 1.000 45.57309 176 PHE A O 1
ATOM 1428 N N . ASP A 1 177 ? 12.95494 -25.87194 44.89326 1.000 47.71237 177 ASP A N 1
ATOM 1429 C CA . ASP A 1 177 ? 11.93422 -26.19013 43.90775 1.000 48.60039 177 ASP A CA 1
ATOM 1430 C C . ASP A 1 177 ? 10.85487 -27.10255 44.47473 1.000 47.49044 177 ASP A C 1
ATOM 1431 O O . ASP A 1 177 ? 9.69998 -27.02532 44.04502 1.000 48.00268 177 ASP A O 1
ATOM 1436 N N . SER A 1 178 ? 11.20136 -27.97495 45.42227 1.000 46.32235 178 SER A N 1
ATOM 1437 C CA . SER A 1 178 ? 10.23681 -28.91821 45.97936 1.000 47.46562 178 SER A CA 1
ATOM 1438 C C . SER A 1 178 ? 9.39238 -28.31901 47.09614 1.000 49.83296 178 SER A C 1
ATOM 1439 O O . SER A 1 178 ? 8.58100 -29.03981 47.68282 1.000 51.10328 178 SER A O 1
ATOM 1442 N N . ILE A 1 179 ? 9.55522 -27.03476 47.40516 1.000 46.70351 179 ILE A N 1
ATOM 1443 C CA . ILE A 1 179 ? 8.85500 -26.39475 48.51341 1.000 49.75645 179 ILE A CA 1
ATOM 1444 C C . ILE A 1 179 ? 7.63828 -25.66034 47.96273 1.000 44.99424 179 ILE A C 1
ATOM 1445 O O . ILE A 1 179 ? 7.77899 -24.69738 47.19686 1.000 44.00543 179 ILE A O 1
ATOM 1450 N N . ILE A 1 180 ? 6.44427 -26.09602 48.36191 1.000 46.65484 180 ILE A N 1
ATOM 1451 C CA . ILE A 1 180 ? 5.18788 -25.52869 47.86364 1.000 45.33699 180 ILE A CA 1
ATOM 1452 C C . ILE A 1 180 ? 4.66698 -24.50198 48.86433 1.000 44.85258 180 ILE A C 1
ATOM 1453 O O . ILE A 1 180 ? 4.36745 -24.84380 50.01467 1.000 47.95236 180 ILE A O 1
ATOM 1458 N N . LYS A 1 181 ? 4.53308 -23.25243 48.42555 1.000 39.43452 181 LYS A N 1
ATOM 1459 C CA . LYS A 1 181 ? 3.96282 -22.17380 49.22562 1.000 42.96071 181 LYS A CA 1
ATOM 1460 C C . LYS A 1 181 ? 2.67548 -21.67216 48.57204 1.000 40.84626 181 LYS A C 1
ATOM 1461 O O . LYS A 1 181 ? 2.22929 -22.19951 47.55380 1.000 43.52792 181 LYS A O 1
ATOM 1467 N N . ILE A 1 182 ? 2.08757 -20.63350 49.17056 1.000 38.69322 182 ILE A N 1
ATOM 1468 C CA . ILE A 1 182 ? 0.84109 -20.02903 48.69922 1.000 42.60394 182 ILE A CA 1
ATOM 1469 C C . ILE A 1 182 ? 1.17365 -18.73426 47.97104 1.000 43.61652 182 ILE A C 1
ATOM 1470 O O . ILE A 1 182 ? 1.77137 -17.81956 48.55231 1.000 42.85343 182 ILE A O 1
ATOM 1475 N N . GLY A 1 183 ? 0.79022 -18.64700 46.70329 1.000 39.27964 183 GLY A N 1
ATOM 1476 C CA . GLY A 1 183 ? 0.99731 -17.41877 45.97010 1.000 38.70661 183 GLY A CA 1
ATOM 1477 C C . GLY A 1 183 ? 0.17130 -16.27299 46.52263 1.000 41.90962 183 GLY A C 1
ATOM 1478 O O . GLY A 1 183 ? -0.80281 -16.45398 47.25694 1.000 38.40960 183 GLY A O 1
ATOM 1479 N N . ARG A 1 184 ? 0.58801 -15.06342 46.16595 1.000 39.61811 184 ARG A N 1
ATOM 1480 C CA . ARG A 1 184 ? -0.12780 -13.85414 46.53175 1.000 36.11781 184 ARG A CA 1
ATOM 1481 C C . ARG A 1 184 ? -0.16476 -12.93992 45.32139 1.000 40.73518 184 ARG A C 1
ATOM 1482 O O . ARG A 1 184 ? 0.87986 -12.64409 44.73574 1.000 36.47665 184 ARG A O 1
ATOM 1490 N N . THR A 1 185 ? -1.37235 -12.50302 44.95778 1.000 33.19947 185 THR A N 1
ATOM 1491 C CA . THR A 1 185 ? -1.62103 -11.50895 43.92473 1.000 37.06311 185 THR A CA 1
ATOM 1492 C C . THR A 1 185 ? -2.52197 -10.43767 44.53080 1.000 38.87753 185 THR A C 1
ATOM 1493 O O . THR A 1 185 ? -3.47266 -10.76390 45.24717 1.000 37.20430 185 THR A O 1
ATOM 1497 N N . HIS A 1 186 ? -2.23196 -9.16537 44.24784 1.000 38.02821 186 HIS A N 1
ATOM 1498 C CA . HIS A 1 186 ? -2.88454 -8.02851 44.90988 1.000 38.25384 186 HIS A CA 1
ATOM 1499 C C . HIS A 1 186 ? -2.62563 -8.01536 46.41991 1.000 36.13838 186 HIS A C 1
ATOM 1500 O O . HIS A 1 186 ? -3.29578 -7.27912 47.15322 1.000 40.83716 186 HIS A O 1
ATOM 1507 N N . LEU A 1 187 ? -1.65685 -8.81294 46.88889 1.000 35.78377 187 LEU A N 1
ATOM 1508 C CA . LEU A 1 187 ? -1.35962 -9.10110 48.29547 1.000 37.15246 187 LEU A CA 1
ATOM 1509 C C . LEU A 1 187 ? -2.37237 -10.05245 48.92220 1.000 38.98800 187 LEU A C 1
ATOM 1510 O O . LEU A 1 187 ? -2.29724 -10.31565 50.12945 1.000 41.27771 187 LEU A O 1
ATOM 1515 N N . GLN A 1 188 ? -3.30805 -10.58559 48.13475 1.000 36.06827 188 GLN A N 1
ATOM 1516 C CA . GLN A 1 188 ? -4.31721 -11.53025 48.59224 1.000 38.04960 188 GLN A CA 1
ATOM 1517 C C . GLN A 1 188 ? -3.86624 -12.96225 48.32584 1.000 38.36473 188 GLN A C 1
ATOM 1518 O O . GLN A 1 188 ? -3.12394 -13.22559 47.37660 1.000 39.67723 188 GLN A O 1
ATOM 1524 N N . ASP A 1 189 ? -4.32053 -13.88320 49.18008 1.000 37.89223 189 ASP A N 1
ATOM 1525 C CA . ASP A 1 189 ? -4.00446 -15.30024 49.01763 1.000 40.29171 189 ASP A CA 1
ATOM 1526 C C . ASP A 1 189 ? -4.40090 -15.78343 47.62710 1.000 45.41469 189 ASP A C 1
ATOM 1527 O O . ASP A 1 189 ? -5.46687 -15.43665 47.11592 1.000 45.24236 189 ASP A O 1
ATOM 1532 N N . ALA A 1 190 ? -3.54714 -16.60647 47.02263 1.000 45.93088 190 ALA A N 1
ATOM 1533 C CA . ALA A 1 190 ? -3.80698 -17.15940 45.69703 1.000 40.91121 190 ALA A CA 1
ATOM 1534 C C . ALA A 1 190 ? -3.47156 -18.65290 45.71823 1.000 47.12618 190 ALA A C 1
ATOM 1535 O O . ALA A 1 190 ? -3.24426 -19.23811 46.78128 1.000 48.33051 190 ALA A O 1
ATOM 1537 N N . THR A 1 191 ? -3.44027 -19.27337 44.53046 1.000 44.37556 191 THR A N 1
ATOM 1538 C CA . THR A 1 191 ? -3.16733 -20.70379 44.39246 1.000 45.99371 191 THR A CA 1
ATOM 1539 C C . THR A 1 191 ? -1.70613 -21.03068 44.72497 1.000 47.11149 191 THR A C 1
ATOM 1540 O O . THR A 1 191 ? -0.85979 -20.13348 44.79949 1.000 45.45612 191 THR A O 1
ATOM 1544 N N . PRO A 1 192 ? -1.38716 -22.31335 44.94065 1.000 46.72227 192 PRO A N 1
ATOM 1545 C CA . PRO A 1 192 ? -0.01250 -22.67645 45.31084 1.000 42.71035 192 PRO A CA 1
ATOM 1546 C C . PRO A 1 192 ? 1.00788 -22.28452 44.25308 1.000 45.12254 192 PRO A C 1
ATOM 1547 O O . PRO A 1 192 ? 0.70011 -22.10696 43.07224 1.000 44.31883 192 PRO A O 1
ATOM 1551 N N . ILE A 1 193 ? 2.25246 -22.17069 44.70560 1.000 43.38065 193 ILE A N 1
ATOM 1552 C CA . ILE A 1 193 ? 3.39467 -21.91643 43.83624 1.000 41.74448 193 ILE A CA 1
ATOM 1553 C C . ILE A 1 193 ? 4.62574 -22.47216 44.53908 1.000 41.28083 193 ILE A C 1
ATOM 1554 O O . ILE A 1 193 ? 4.74951 -22.37469 45.76230 1.000 38.53621 193 ILE A O 1
ATOM 1559 N N . LYS A 1 194 ? 5.50966 -23.10472 43.76981 1.000 41.87499 194 LYS A N 1
ATOM 1560 C CA . LYS A 1 194 ? 6.78086 -23.54507 44.32959 1.000 41.66174 194 LYS A CA 1
ATOM 1561 C C . LYS A 1 194 ? 7.57830 -22.32978 44.77691 1.000 37.13389 194 LYS A C 1
ATOM 1562 O O . LYS A 1 194 ? 7.61969 -21.31378 44.08067 1.000 40.04691 194 LYS A O 1
ATOM 1568 N N . LEU A 1 195 ? 8.19257 -22.41477 45.95985 1.000 43.25376 195 LEU A N 1
ATOM 1569 C CA . LEU A 1 195 ? 9.11350 -21.34965 46.34976 1.000 39.21425 195 LEU A CA 1
ATOM 1570 C C . LEU A 1 195 ? 10.17794 -21.15375 45.27928 1.000 38.38279 195 LEU A C 1
ATOM 1571 O O . LEU A 1 195 ? 10.52084 -20.02010 44.93113 1.000 35.71439 195 LEU A O 1
ATOM 1576 N N . GLY A 1 196 ? 10.67710 -22.25428 44.71116 1.000 39.44248 196 GLY A N 1
ATOM 1577 C CA . GLY A 1 196 ? 11.65043 -22.14379 43.64113 1.000 40.89723 196 GLY A CA 1
ATOM 1578 C C . GLY A 1 196 ? 11.10264 -21.44388 42.41595 1.000 40.57872 196 GLY A C 1
ATOM 1579 O O . GLY A 1 196 ? 11.83492 -20.72600 41.72651 1.000 42.29608 196 GLY A O 1
ATOM 1580 N N . GLN A 1 197 ? 9.81379 -21.64822 42.12277 1.000 41.41047 197 GLN A N 1
ATOM 1581 C CA . GLN A 1 197 ? 9.17626 -20.94660 41.01350 1.000 38.89592 197 GLN A CA 1
ATOM 1582 C C . GLN A 1 197 ? 9.12887 -19.44230 41.25583 1.000 38.18767 197 GLN A C 1
ATOM 1583 O O . GLN A 1 197 ? 9.39873 -18.65296 40.34105 1.000 36.79658 197 GLN A O 1
ATOM 1589 N N . GLU A 1 198 ? 8.76065 -19.02374 42.46962 1.000 35.48885 198 GLU A N 1
ATOM 1590 C CA . GLU A 1 198 ? 8.78853 -17.59886 42.79625 1.000 35.97117 198 GLU A CA 1
ATOM 1591 C C . GLU A 1 198 ? 10.19994 -17.03483 42.67315 1.000 37.07941 198 GLU A C 1
ATOM 1592 O O . GLU A 1 198 ? 10.39635 -15.93476 42.14059 1.000 37.44555 198 GLU A O 1
ATOM 1598 N N . ILE A 1 199 ? 11.20156 -17.77727 43.15207 1.000 35.99601 199 ILE A N 1
ATOM 1599 C CA . ILE A 1 199 ? 12.57766 -17.31082 42.99730 1.000 38.91490 199 ILE A CA 1
ATOM 1600 C C . ILE A 1 199 ? 12.96794 -17.29129 41.52439 1.000 34.33831 199 ILE A C 1
ATOM 1601 O O . ILE A 1 199 ? 13.70277 -16.39975 41.08502 1.000 37.71503 199 ILE A O 1
ATOM 1606 N N . SER A 1 200 ? 12.45936 -18.24527 40.73194 1.000 35.72557 200 SER A N 1
ATOM 1607 C CA . SER A 1 200 ? 12.77769 -18.26990 39.30751 1.000 32.93134 200 SER A CA 1
ATOM 1608 C C . SER A 1 200 ? 12.37912 -16.97054 38.62520 1.000 39.49273 200 SER A C 1
ATOM 1609 O O . SER A 1 200 ? 13.01383 -16.56857 37.64349 1.000 37.71394 200 SER A O 1
ATOM 1612 N N . GLY A 1 201 ? 11.34177 -16.29765 39.13389 1.000 37.22693 201 GLY A N 1
ATOM 1613 C CA . GLY A 1 201 ? 10.97241 -15.00056 38.58804 1.000 36.46416 201 GLY A CA 1
ATOM 1614 C C . GLY A 1 201 ? 12.04760 -13.95246 38.79640 1.000 37.47865 201 GLY A C 1
ATOM 1615 O O . GLY A 1 201 ? 12.37723 -13.19858 37.87562 1.000 38.32983 201 GLY A O 1
ATOM 1616 N N . TRP A 1 202 ? 12.60169 -13.88309 40.01327 1.000 35.83343 202 TRP A N 1
ATOM 1617 C CA . TRP A 1 202 ? 13.74478 -13.00819 40.27131 1.000 34.54855 202 TRP A CA 1
ATOM 1618 C C . TRP A 1 202 ? 14.90701 -13.36028 39.35958 1.000 35.37979 202 TRP A C 1
ATOM 1619 O O . TRP A 1 202 ? 15.52751 -12.48391 38.74689 1.000 32.67736 202 TRP A O 1
ATOM 1630 N N . ARG A 1 203 ? 15.23227 -14.65024 39.28862 1.000 30.33239 203 ARG A N 1
ATOM 1631 C CA . ARG A 1 203 ? 16.36676 -15.08912 38.49068 1.000 37.87960 203 ARG A CA 1
ATOM 1632 C C . ARG A 1 203 ? 16.20067 -14.67199 37.03420 1.000 38.77539 203 ARG A C 1
ATOM 1633 O O . ARG A 1 203 ? 17.14324 -14.16502 36.41369 1.000 35.37010 203 ARG A O 1
ATOM 1641 N N . TYR A 1 204 ? 15.00252 -14.85634 36.47219 1.000 34.22706 204 TYR A N 1
ATOM 1642 C CA . TYR A 1 204 ? 14.82537 -14.54946 35.05871 1.000 32.93446 204 TYR A CA 1
ATOM 1643 C C . TYR A 1 204 ? 14.83496 -13.04708 34.80499 1.000 32.67480 204 TYR A C 1
ATOM 1644 O O . TYR A 1 204 ? 15.22954 -12.60611 33.71954 1.000 34.09044 204 TYR A O 1
ATOM 1653 N N . MET A 1 205 ? 14.39898 -12.25289 35.78372 1.000 29.93960 205 MET A N 1
ATOM 1654 C CA . MET A 1 205 ? 14.62744 -10.81410 35.73147 1.000 34.39827 205 MET A CA 1
ATOM 1655 C C . MET A 1 205 ? 16.09001 -10.50538 35.45575 1.000 35.55027 205 MET A C 1
ATOM 1656 O O . MET A 1 205 ? 16.40761 -9.64504 34.62527 1.000 32.04649 205 MET A O 1
ATOM 1661 N N . LEU A 1 206 ? 16.99889 -11.19675 36.15123 1.000 34.54218 206 LEU A N 1
ATOM 1662 C CA . LEU A 1 206 ? 18.42258 -10.92118 35.97374 1.000 35.63060 206 LEU A CA 1
ATOM 1663 C C . LEU A 1 206 ? 18.91894 -11.45320 34.63340 1.000 34.08436 206 LEU A C 1
ATOM 1664 O O . LEU A 1 206 ? 19.73343 -10.80359 33.96974 1.000 36.42686 206 LEU A O 1
ATOM 1669 N N . ASP A 1 207 ? 18.41356 -12.61517 34.20367 1.000 35.52825 207 ASP A N 1
ATOM 1670 C CA . ASP A 1 207 ? 18.67956 -13.08931 32.84679 1.000 37.03147 207 ASP A CA 1
ATOM 1671 C C . ASP A 1 207 ? 18.20205 -12.08654 31.79524 1.000 35.45227 207 ASP A C 1
ATOM 1672 O O . ASP A 1 207 ? 18.91464 -11.81910 30.82135 1.000 39.11116 207 ASP A O 1
ATOM 1677 N N . ARG A 1 208 ? 16.99485 -11.53137 31.96342 1.000 33.97678 208 ARG A N 1
ATOM 1678 C CA . ARG A 1 208 ? 16.48654 -10.55469 30.99499 1.000 36.38048 208 ARG A CA 1
ATOM 1679 C C . ARG A 1 208 ? 17.36643 -9.30832 30.95022 1.000 34.69771 208 ARG A C 1
ATOM 1680 O O . ARG A 1 208 ? 17.68876 -8.79876 29.87028 1.000 34.73052 208 ARG A O 1
ATOM 1688 N N . CYS A 1 209 ? 17.75461 -8.79548 32.11582 1.000 32.49282 209 CYS A N 1
ATOM 1689 C CA . CYS A 1 209 ? 18.64081 -7.63838 32.15586 1.000 36.73235 209 CYS A CA 1
ATOM 1690 C C . CYS A 1 209 ? 20.00002 -7.93861 31.53523 1.000 33.05761 209 CYS A C 1
ATOM 1691 O O . CYS A 1 209 ? 20.62038 -7.04835 30.94532 1.000 33.40976 209 CYS A O 1
ATOM 1694 N N . GLU A 1 210 ? 20.46664 -9.18144 31.63222 1.000 31.08022 210 GLU A N 1
ATOM 1695 C CA . GLU A 1 210 ? 21.73557 -9.53772 31.00901 1.000 39.12549 210 GLU A CA 1
ATOM 1696 C C . GLU A 1 210 ? 21.62009 -9.54270 29.48948 1.000 37.17826 210 GLU A C 1
ATOM 1697 O O . GLU A 1 210 ? 22.48949 -9.00839 28.78937 1.000 35.59258 210 GLU A O 1
ATOM 1703 N N . THR A 1 211 ? 20.55592 -10.15013 28.96492 1.000 37.59150 211 THR A N 1
ATOM 1704 C CA . THR A 1 211 ? 20.27608 -10.07741 27.53443 1.000 36.07622 211 THR A CA 1
ATOM 1705 C C . THR A 1 211 ? 20.20005 -8.62915 27.05691 1.000 36.72166 211 THR A C 1
ATOM 1706 O O . THR A 1 211 ? 20.80047 -8.26626 26.03877 1.000 35.71224 211 THR A O 1
ATOM 1710 N N . MET A 1 212 ? 19.45250 -7.78580 27.77667 1.000 32.33342 212 MET A N 1
ATOM 1711 C CA . MET A 1 212 ? 19.29904 -6.40158 27.34235 1.000 35.23756 212 MET A CA 1
ATOM 1712 C C . MET A 1 212 ? 20.57839 -5.60576 27.54508 1.000 36.13277 212 MET A C 1
ATOM 1713 O O . MET A 1 212 ? 20.85439 -4.67369 26.78022 1.000 36.22545 212 MET A O 1
ATOM 1718 N N . LEU A 1 213 ? 21.36873 -5.95342 28.56262 1.000 33.98980 213 LEU A N 1
ATOM 1719 C CA . LEU A 1 213 ? 22.65155 -5.28445 28.74779 1.000 34.69458 213 LEU A CA 1
ATOM 1720 C C . LEU A 1 213 ? 23.64234 -5.67444 27.65612 1.000 34.49839 213 LEU A C 1
ATOM 1721 O O . LEU A 1 213 ? 24.45854 -4.84572 27.24465 1.000 37.54598 213 LEU A O 1
ATOM 1726 N N . SER A 1 214 ? 23.56649 -6.90524 27.13874 1.000 35.78446 214 SER A N 1
ATOM 1727 C CA . SER A 1 214 ? 24.47246 -7.26792 26.05292 1.000 36.77916 214 SER A CA 1
ATOM 1728 C C . SER A 1 214 ? 24.16936 -6.46829 24.79968 1.000 39.16549 214 SER A C 1
ATOM 1729 O O . SER A 1 214 ? 25.08687 -6.14762 24.03613 1.000 36.74461 214 SER A O 1
ATOM 1732 N N . GLU A 1 215 ? 22.89322 -6.13385 24.58093 1.000 36.33304 215 GLU A N 1
ATOM 1733 C CA . GLU A 1 215 ? 22.50458 -5.34916 23.41679 1.000 34.53677 215 GLU A CA 1
ATOM 1734 C C . GLU A 1 215 ? 22.94060 -3.89469 23.56120 1.000 34.10534 215 GLU A C 1
ATOM 1735 O O . GLU A 1 215 ? 23.55082 -3.32609 22.64989 1.000 35.21742 215 GLU A O 1
ATOM 1741 N N . SER A 1 216 ? 22.64092 -3.27232 24.70111 1.000 29.32000 216 SER A N 1
ATOM 1742 C CA . SER A 1 216 ? 22.90965 -1.84368 24.83708 1.000 33.32627 216 SER A CA 1
ATOM 1743 C C . SER A 1 216 ? 24.39023 -1.52969 25.06052 1.000 37.97938 216 SER A C 1
ATOM 1744 O O . SER A 1 216 ? 24.86348 -0.47977 24.60945 1.000 34.10434 216 SER A O 1
ATOM 1747 N N . LYS A 1 217 ? 25.14161 -2.40204 25.74151 1.000 32.65300 217 LYS A N 1
ATOM 1748 C CA . LYS A 1 217 ? 26.55065 -2.08594 25.98678 1.000 36.93387 217 LYS A CA 1
ATOM 1749 C C . LYS A 1 217 ? 27.36736 -2.08380 24.70156 1.000 35.57480 217 LYS A C 1
ATOM 1750 O O . LYS A 1 217 ? 28.39817 -1.41166 24.63747 1.000 37.64287 217 LYS A O 1
ATOM 1756 N N . LYS A 1 218 ? 26.90367 -2.79067 23.66915 1.000 36.52331 218 LYS A N 1
ATOM 1757 C CA . LYS A 1 218 ? 27.63320 -2.86818 22.40944 1.000 37.68024 218 LYS A CA 1
ATOM 1758 C C . LYS A 1 218 ? 27.75870 -1.50661 21.73433 1.000 35.17823 218 LYS A C 1
ATOM 1759 O O . LYS A 1 218 ? 28.74076 -1.25296 21.02836 1.000 36.76979 218 LYS A O 1
ATOM 1765 N N . HIS A 1 219 ? 26.77526 -0.62889 21.91896 1.000 35.96238 219 HIS A N 1
ATOM 1766 C CA . HIS A 1 219 ? 26.80449 0.67561 21.27366 1.000 37.76185 219 HIS A CA 1
ATOM 1767 C C . HIS A 1 219 ? 27.77899 1.62721 21.94384 1.000 37.14079 219 HIS A C 1
ATOM 1768 O O . HIS A 1 219 ? 28.16360 2.63142 21.33499 1.000 39.79900 219 HIS A O 1
ATOM 1775 N N . ILE A 1 220 ? 28.17375 1.33245 23.18447 1.000 39.19072 220 ILE A N 1
ATOM 1776 C CA . ILE A 1 220 ? 29.19511 2.09898 23.88523 1.000 36.47013 220 ILE A CA 1
ATOM 1777 C C . ILE A 1 220 ? 30.58679 1.85403 23.31662 1.000 37.99982 220 ILE A C 1
ATOM 1778 O O . ILE A 1 220 ? 31.52270 2.60564 23.62640 1.000 38.97154 220 ILE A O 1
ATOM 1783 N N . LEU A 1 221 ? 30.74510 0.83150 22.47329 1.000 36.68498 221 LEU A N 1
ATOM 1784 C CA . LEU A 1 221 ? 32.02116 0.56929 21.81697 1.000 36.76395 221 LEU A CA 1
ATOM 1785 C C . LEU A 1 221 ? 32.34569 1.56634 20.70818 1.000 39.06225 221 LEU A C 1
ATOM 1786 O O . LEU A 1 221 ? 33.48089 1.56365 20.21518 1.000 41.10701 221 LEU A O 1
ATOM 1791 N N . ASN A 1 222 ? 31.39436 2.41604 20.31309 1.000 35.92102 222 ASN A N 1
ATOM 1792 C CA . ASN A 1 222 ? 31.60477 3.40023 19.25432 1.000 34.41047 222 ASN A CA 1
ATOM 1793 C C . ASN A 1 222 ? 32.22116 4.67219 19.83480 1.000 40.19136 222 ASN A C 1
ATOM 1794 O O . ASN A 1 222 ? 31.59357 5.35297 20.65430 1.000 34.88435 222 ASN A O 1
ATOM 1799 N N . LEU A 1 223 ? 33.44157 4.99402 19.40328 1.000 36.26815 223 LEU A N 1
ATOM 1800 C CA . LEU A 1 223 ? 34.21242 6.09687 19.95891 1.000 38.85410 223 LEU A CA 1
ATOM 1801 C C . LEU A 1 223 ? 34.20087 7.31516 19.03986 1.000 35.67097 223 LEU A C 1
ATOM 1802 O O . LEU A 1 223 ? 34.19312 7.19757 17.81304 1.000 35.72366 223 LEU A O 1
ATOM 1807 N N . ALA A 1 224 ? 34.23489 8.49617 19.65840 1.000 38.74650 224 ALA A N 1
ATOM 1808 C CA . ALA A 1 224 ? 34.26152 9.75737 18.92419 1.000 41.17413 224 ALA A CA 1
ATOM 1809 C C . ALA A 1 224 ? 35.63613 10.12077 18.37442 1.000 44.30750 224 ALA A C 1
ATOM 1810 O O . ALA A 1 224 ? 35.71558 10.99845 17.50462 1.000 41.79372 224 ALA A O 1
ATOM 1812 N N . ILE A 1 225 ? 36.71066 9.48897 18.86735 1.000 38.95719 225 ILE A N 1
ATOM 1813 C CA . ILE A 1 225 ? 38.06360 9.91869 18.52189 1.000 40.71208 225 ILE A CA 1
ATOM 1814 C C . ILE A 1 225 ? 38.23023 9.95884 17.00808 1.000 41.98087 225 ILE A C 1
ATOM 1815 O O . ILE A 1 225 ? 37.81740 9.04055 16.28695 1.000 39.96595 225 ILE A O 1
ATOM 1820 N N . GLY A 1 226 ? 38.80121 11.05442 16.51512 1.000 41.60817 226 GLY A N 1
ATOM 1821 C CA . GLY A 1 226 ? 38.99087 11.27539 15.09808 1.000 40.81918 226 GLY A CA 1
ATOM 1822 C C . GLY A 1 226 ? 38.12241 12.37305 14.52320 1.000 43.22762 226 GLY A C 1
ATOM 1823 O O . GLY A 1 226 ? 38.42955 12.87990 13.43597 1.000 42.63468 226 GLY A O 1
ATOM 1824 N N . GLY A 1 227 ? 37.04223 12.75337 15.21480 1.000 41.83505 227 GLY A N 1
ATOM 1825 C CA . GLY A 1 227 ? 36.22430 13.85891 14.74691 1.000 41.45745 227 GLY A CA 1
ATOM 1826 C C . GLY A 1 227 ? 36.81632 15.22564 15.00291 1.000 44.61081 227 GLY A C 1
ATOM 1827 O O . GLY A 1 227 ? 36.40939 16.19376 14.35157 1.000 42.33939 227 GLY A O 1
ATOM 1828 N N . THR A 1 228 ? 37.77887 15.31414 15.92884 1.000 43.59849 228 THR A N 1
ATOM 1829 C CA . THR A 1 228 ? 38.45494 16.54805 16.37357 1.000 40.74113 228 THR A CA 1
ATOM 1830 C C . THR A 1 228 ? 37.39653 17.58415 16.74812 1.000 43.02199 228 THR A C 1
ATOM 1831 O O . THR A 1 228 ? 36.41751 17.23173 17.42229 1.000 43.23834 228 THR A O 1
ATOM 1835 N N . ALA A 1 229 ? 37.54300 18.84918 16.35123 1.000 44.07911 229 ALA A N 1
ATOM 1836 C CA . ALA A 1 229 ? 36.81885 19.92977 17.01760 1.000 41.07972 229 ALA A CA 1
ATOM 1837 C C . ALA A 1 229 ? 35.31488 19.88717 16.73549 1.000 40.59714 229 ALA A C 1
ATOM 1838 O O . ALA A 1 229 ? 34.50468 20.00259 17.66495 1.000 40.67000 229 ALA A O 1
ATOM 1840 N N . VAL A 1 230 ? 34.91035 19.74819 15.47031 1.000 38.41551 230 VAL A N 1
ATOM 1841 C CA . VAL A 1 230 ? 33.49078 19.79099 15.12084 1.000 39.06693 230 VAL A CA 1
ATOM 1842 C C . VAL A 1 230 ? 32.98682 18.49906 14.49731 1.000 42.29434 230 VAL A C 1
ATOM 1843 O O . VAL A 1 230 ? 31.81645 18.43454 14.09715 1.000 37.05538 230 VAL A O 1
ATOM 1847 N N . GLY A 1 231 ? 33.82191 17.46992 14.39336 1.000 41.04136 231 GLY A N 1
ATOM 1848 C CA . GLY A 1 231 ? 33.41986 16.22376 13.77953 1.000 39.31335 231 GLY A CA 1
ATOM 1849 C C . GLY A 1 231 ? 33.96181 16.01331 12.38430 1.000 42.30081 231 GLY A C 1
ATOM 1850 O O . GLY A 1 231 ? 33.88590 14.89232 11.86694 1.000 43.99447 231 GLY A O 1
ATOM 1851 N N . THR A 1 232 ? 34.50861 17.05617 11.76580 1.000 41.66124 232 THR A N 1
ATOM 1852 C CA . THR A 1 232 ? 35.03117 16.96117 10.40924 1.000 46.00391 232 THR A CA 1
ATOM 1853 C C . THR A 1 232 ? 36.37418 16.24829 10.34086 1.000 47.51244 232 THR A C 1
ATOM 1854 O O . THR A 1 232 ? 36.78162 15.82768 9.25203 1.000 48.82083 232 THR A O 1
ATOM 1858 N N . GLY A 1 233 ? 37.07393 16.11576 11.46611 1.000 47.47603 233 GLY A N 1
ATOM 1859 C CA . GLY A 1 233 ? 38.37732 15.47857 11.46995 1.000 48.52214 233 GLY A CA 1
ATOM 1860 C C . GLY A 1 233 ? 39.52786 16.35422 11.02878 1.000 50.04826 233 GLY A C 1
ATOM 1861 O O . GLY A 1 233 ? 40.63774 15.84075 10.83670 1.000 49.78759 233 GLY A O 1
ATOM 1862 N N . ILE A 1 234 ? 39.29792 17.65708 10.85199 1.000 47.38210 234 ILE A N 1
ATOM 1863 C CA . ILE A 1 234 ? 40.36631 18.54115 10.42726 1.000 49.06080 234 ILE A CA 1
ATOM 1864 C C . ILE A 1 234 ? 41.44312 18.52702 11.50021 1.000 51.82977 234 ILE A C 1
ATOM 1865 O O . ILE A 1 234 ? 41.16119 18.31320 12.68709 1.000 48.19275 234 ILE A O 1
ATOM 1870 N N . ASN A 1 235 ? 42.69599 18.70971 11.06667 1.000 46.51961 235 ASN A N 1
ATOM 1871 C CA . ASN A 1 235 ? 43.87254 18.64390 11.93509 1.000 54.26948 235 ASN A CA 1
ATOM 1872 C C . ASN A 1 235 ? 44.09710 17.23464 12.47530 1.000 54.10514 235 ASN A C 1
ATOM 1873 O O . ASN A 1 235 ? 44.71917 17.05386 13.52032 1.000 56.48502 235 ASN A O 1
ATOM 1878 N N . ALA A 1 236 ? 43.59408 16.22271 11.77006 1.000 52.60292 236 ALA A N 1
ATOM 1879 C CA . ALA A 1 236 ? 43.89951 14.83654 12.08783 1.000 52.47391 236 ALA A CA 1
ATOM 1880 C C . ALA A 1 236 ? 44.06890 14.04821 10.79891 1.000 56.12949 236 ALA A C 1
ATOM 1881 O O . ALA A 1 236 ? 43.42070 14.33038 9.78777 1.000 58.02382 236 ALA A O 1
ATOM 1883 N N . HIS A 1 237 ? 44.95715 13.05990 10.84771 1.000 56.09263 237 HIS A N 1
ATOM 1884 C CA . HIS A 1 237 ? 45.14980 12.16176 9.72242 1.000 55.40576 237 HIS A CA 1
ATOM 1885 C C . HIS A 1 237 ? 43.90691 11.29194 9.53409 1.000 55.73866 237 HIS A C 1
ATOM 1886 O O . HIS A 1 237 ? 43.25099 10.92106 10.51050 1.000 55.56950 237 HIS A O 1
ATOM 1893 N N . PRO A 1 238 ? 43.55814 10.96180 8.28580 1.000 56.37284 238 PRO A N 1
ATOM 1894 C CA . PRO A 1 238 ? 42.34365 10.16030 8.04546 1.000 58.58051 238 PRO A CA 1
ATOM 1895 C C . PRO A 1 238 ? 42.35323 8.80556 8.72533 1.000 57.33847 238 PRO A C 1
ATOM 1896 O O . PRO A 1 238 ? 41.27850 8.24772 8.96630 1.000 56.73184 238 PRO A O 1
ATOM 1900 N N . GLU A 1 239 ? 43.52463 8.25380 9.03304 1.000 58.12963 239 GLU A N 1
ATOM 1901 C CA . GLU A 1 239 ? 43.62297 6.97667 9.72560 1.000 57.34244 239 GLU A CA 1
ATOM 1902 C C . GLU A 1 239 ? 43.70610 7.11216 11.23948 1.000 53.91747 239 GLU A C 1
ATOM 1903 O O . GLU A 1 239 ? 43.61195 6.09431 11.93544 1.000 51.97815 239 GLU A O 1
ATOM 1909 N N . PHE A 1 240 ? 43.87144 8.33317 11.76103 1.000 52.86233 240 PHE A N 1
ATOM 1910 C CA . PHE A 1 240 ? 44.17594 8.50457 13.17852 1.000 50.13922 240 PHE A CA 1
ATOM 1911 C C . PHE A 1 240 ? 43.10078 7.87777 14.05938 1.000 47.76285 240 PHE A C 1
ATOM 1912 O O . PHE A 1 240 ? 43.39875 7.02782 14.90904 1.000 47.02516 240 PHE A O 1
ATOM 1920 N N . GLY A 1 241 ? 41.84275 8.27941 13.86421 1.000 48.08224 241 GLY A N 1
ATOM 1921 C CA . GLY A 1 241 ? 40.77326 7.76588 14.70712 1.000 43.66721 241 GLY A CA 1
ATOM 1922 C C . GLY A 1 241 ? 40.72910 6.24981 14.73960 1.000 46.55078 241 GLY A C 1
ATOM 1923 O O . GLY A 1 241 ? 40.67060 5.64139 15.81096 1.000 45.91949 241 GLY A O 1
ATOM 1924 N N . ASP A 1 242 ? 40.77596 5.61869 13.56155 1.000 46.51043 242 ASP A N 1
ATOM 1925 C CA . ASP A 1 242 ? 40.70820 4.15969 13.49601 1.000 48.00688 242 ASP A CA 1
ATOM 1926 C C . ASP A 1 242 ? 41.90870 3.51317 14.17445 1.000 47.81476 242 ASP A C 1
ATOM 1927 O O . ASP A 1 242 ? 41.77364 2.47742 14.83799 1.000 48.60003 242 ASP A O 1
ATOM 1932 N N . LYS A 1 243 ? 43.09442 4.10131 14.00653 1.000 47.73602 243 LYS A N 1
ATOM 1933 C CA . LYS A 1 243 ? 44.28084 3.57065 14.67086 1.000 47.89077 243 LYS A CA 1
ATOM 1934 C C . LYS A 1 243 ? 44.15646 3.66931 16.18860 1.000 44.51647 243 LYS A C 1
ATOM 1935 O O . LYS A 1 243 ? 44.49871 2.72200 16.90704 1.000 47.29206 243 LYS A O 1
ATOM 1941 N N . VAL A 1 244 ? 43.65224 4.79825 16.69271 1.000 44.31141 244 VAL A N 1
ATOM 1942 C CA . VAL A 1 244 ? 43.47360 4.95623 18.13489 1.000 45.84161 244 VAL A CA 1
ATOM 1943 C C . VAL A 1 244 ? 42.49062 3.92303 18.67079 1.000 44.89228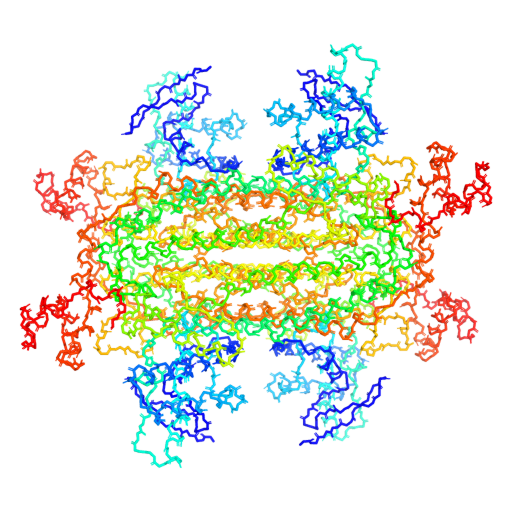 244 VAL A C 1
ATOM 1944 O O . VAL A 1 244 ? 42.76657 3.24004 19.66415 1.000 45.31339 244 VAL A O 1
ATOM 1948 N N . ALA A 1 245 ? 41.32725 3.79095 18.02492 1.000 45.13774 245 ALA A N 1
ATOM 1949 C CA . ALA A 1 245 ? 40.36650 2.78373 18.46774 1.000 45.30024 245 ALA A CA 1
ATOM 1950 C C . ALA A 1 245 ? 41.00348 1.39943 18.49185 1.000 44.16879 245 ALA A C 1
ATOM 1951 O O . ALA A 1 245 ? 40.78790 0.62409 19.43097 1.000 44.16887 245 ALA A O 1
ATOM 1953 N N . HIS A 1 246 ? 41.82152 1.08891 17.48178 1.000 45.26364 246 HIS A N 1
ATOM 1954 C CA . HIS A 1 246 ? 42.48984 -0.20851 17.42572 1.000 47.61785 246 HIS A CA 1
ATOM 1955 C C . HIS A 1 246 ? 43.40143 -0.42967 18.62704 1.000 48.10106 246 HIS A C 1
ATOM 1956 O O . HIS A 1 246 ? 43.39421 -1.51103 19.22758 1.000 49.15035 246 HIS A O 1
ATOM 1963 N N . TYR A 1 247 ? 44.20069 0.57607 18.99037 1.000 48.17663 247 TYR A N 1
ATOM 1964 C CA . TYR A 1 247 ? 45.15171 0.39508 20.08504 1.000 45.05295 247 TYR A CA 1
ATOM 1965 C C . TYR A 1 247 ? 44.47247 0.36599 21.44703 1.000 45.15825 247 TYR A C 1
ATOM 1966 O O . TYR A 1 247 ? 44.91712 -0.37410 22.33255 1.000 44.74370 247 TYR A O 1
ATOM 1975 N N . ILE A 1 248 ? 43.39849 1.13950 21.63185 1.000 38.86221 248 ILE A N 1
ATOM 1976 C CA . ILE A 1 248 ? 42.60519 1.01120 22.85103 1.000 41.34210 248 ILE A CA 1
ATOM 1977 C C . ILE A 1 248 ? 42.06957 -0.40723 22.98074 1.000 44.67031 248 ILE A C 1
ATOM 1978 O O . ILE A 1 248 ? 42.09642 -0.99873 24.06673 1.000 46.09501 248 ILE A O 1
ATOM 1983 N N . SER A 1 249 ? 41.56879 -0.97003 21.87381 1.000 46.10445 249 SER A N 1
ATOM 1984 C CA . SER A 1 249 ? 41.12777 -2.36237 21.86126 1.000 43.62040 249 SER A CA 1
ATOM 1985 C C . SER A 1 249 ? 42.26323 -3.30102 22.23456 1.000 45.46120 249 SER A C 1
ATOM 1986 O O . SER A 1 249 ? 42.10361 -4.18198 23.08771 1.000 46.51343 249 SER A O 1
ATOM 1989 N N . GLU A 1 250 ? 43.41177 -3.14302 21.58275 1.000 44.53507 250 GLU A N 1
ATOM 1990 C CA . GLU A 1 250 ? 44.56970 -3.96304 21.92552 1.000 48.94959 250 GLU A CA 1
ATOM 1991 C C . GLU A 1 250 ? 44.86689 -3.90349 23.41579 1.000 47.58888 250 GLU A C 1
ATOM 1992 O O . GLU A 1 250 ? 45.07653 -4.94043 24.05399 1.000 49.56456 250 GLU A O 1
ATOM 1998 N N . ASN A 1 251 ? 44.85791 -2.70200 23.99774 1.000 46.73839 251 ASN A N 1
ATOM 1999 C CA . ASN A 1 251 ? 45.29155 -2.57780 25.38224 1.000 45.65292 251 ASN A CA 1
ATOM 2000 C C . ASN A 1 251 ? 44.21489 -2.98725 26.37736 1.000 44.75637 251 ASN A C 1
ATOM 2001 O O . ASN A 1 251 ? 44.54204 -3.37738 27.50087 1.000 46.01169 251 ASN A O 1
ATOM 2006 N N . THR A 1 252 ? 42.93962 -2.91647 26.00392 1.000 44.73865 252 THR A N 1
ATOM 2007 C CA . THR A 1 252 ? 41.87121 -3.25622 26.93888 1.000 45.20628 252 THR A CA 1
ATOM 2008 C C . THR A 1 252 ? 41.31306 -4.65504 26.74072 1.000 45.45728 252 THR A C 1
ATOM 2009 O O . THR A 1 252 ? 40.76085 -5.22764 27.68931 1.000 43.37734 252 THR A O 1
ATOM 2013 N N . GLY A 1 253 ? 41.43861 -5.21555 25.53835 1.000 43.84380 253 GLY A N 1
ATOM 2014 C CA . GLY A 1 253 ? 40.73958 -6.44163 25.20868 1.000 45.59692 253 GLY A CA 1
ATOM 2015 C C . GLY A 1 253 ? 39.28143 -6.27418 24.82502 1.000 45.03079 253 GLY A C 1
ATOM 2016 O O . GLY A 1 253 ? 38.58484 -7.28223 24.65649 1.000 45.64349 253 GLY A O 1
ATOM 2017 N N . TYR A 1 254 ? 38.79063 -5.03322 24.68000 1.000 39.05352 254 TYR A N 1
ATOM 2018 C CA . TYR A 1 254 ? 37.40503 -4.78434 24.27950 1.000 42.10604 254 TYR A CA 1
ATOM 2019 C C . TYR A 1 254 ? 37.37213 -4.27894 22.84410 1.000 44.13328 254 TYR A C 1
ATOM 2020 O O . TYR A 1 254 ? 38.28053 -3.55159 22.42956 1.000 44.21774 254 TYR A O 1
ATOM 2029 N N . PRO A 1 255 ? 36.35977 -4.64415 22.05290 1.000 42.35512 255 PRO A N 1
ATOM 2030 C CA . PRO A 1 255 ? 36.43555 -4.34477 20.60805 1.000 41.02896 255 PRO A CA 1
ATOM 2031 C C . PRO A 1 255 ? 35.89817 -2.95868 20.25872 1.000 44.29091 255 PRO A C 1
ATOM 2032 O O . PRO A 1 255 ? 34.85823 -2.79995 19.61498 1.000 41.04616 255 PRO A O 1
ATOM 2036 N N . PHE A 1 256 ? 36.62592 -1.92102 20.66717 1.000 40.37202 256 PHE A N 1
ATOM 2037 C CA . PHE A 1 256 ? 36.21794 -0.56009 20.34677 1.000 41.42768 256 PHE A CA 1
ATOM 2038 C C . PHE A 1 256 ? 36.38995 -0.28830 18.85719 1.000 40.72924 256 PHE A C 1
ATOM 2039 O O . PHE A 1 256 ? 37.24651 -0.87113 18.19233 1.000 41.88332 256 PHE A O 1
ATOM 2047 N N . VAL A 1 257 ? 35.56669 0.62201 18.33379 1.000 43.00852 257 VAL A N 1
ATOM 2048 C CA . VAL A 1 257 ? 35.67755 1.07221 16.95223 1.000 42.74857 257 VAL A CA 1
ATOM 2049 C C . VAL A 1 257 ? 35.48529 2.58022 16.91951 1.000 42.93472 257 VAL A C 1
ATOM 2050 O O . VAL A 1 257 ? 34.93626 3.18064 17.84445 1.000 42.00410 257 VAL A O 1
ATOM 2054 N N . SER A 1 258 ? 35.96536 3.19216 15.84101 1.000 45.00608 258 SER A N 1
ATOM 2055 C CA . SER A 1 258 ? 35.72698 4.60667 15.59666 1.000 42.24746 258 SER A CA 1
ATOM 2056 C C . SER A 1 258 ? 34.32883 4.76443 15.01657 1.000 43.04063 258 SER A C 1
ATOM 2057 O O . SER A 1 258 ? 33.93841 4.00732 14.12702 1.000 49.34475 258 SER A O 1
ATOM 2060 N N . SER A 1 259 ? 33.56993 5.72318 15.54317 1.000 42.35817 259 SER A N 1
ATOM 2061 C CA . SER A 1 259 ? 32.16656 5.85961 15.18136 1.000 41.37002 259 SER A CA 1
ATOM 2062 C C . SER A 1 259 ? 31.98628 6.09561 13.68667 1.000 43.23139 259 SER A C 1
ATOM 2063 O O . SER A 1 259 ? 32.77248 6.79707 13.04569 1.000 43.67710 259 SER A O 1
ATOM 2066 N N . GLU A 1 260 ? 30.91341 5.52286 13.14021 1.000 48.13945 260 GLU A N 1
ATOM 2067 C CA . GLU A 1 260 ? 30.58256 5.71252 11.73291 1.000 48.12886 260 GLU A CA 1
ATOM 2068 C C . GLU A 1 260 ? 30.19774 7.15412 11.40848 1.000 44.44597 260 GLU A C 1
ATOM 2069 O O . GLU A 1 260 ? 30.22072 7.53402 10.23560 1.000 48.33880 260 GLU A O 1
ATOM 2075 N N . ASN A 1 261 ? 29.84134 7.96578 12.40721 1.000 42.15585 261 ASN A N 1
ATOM 2076 C CA . ASN A 1 261 ? 29.41640 9.34757 12.16623 1.000 40.79791 261 ASN A CA 1
ATOM 2077 C C . ASN A 1 261 ? 29.91261 10.22064 13.31842 1.000 40.78903 261 ASN A C 1
ATOM 2078 O O . ASN A 1 261 ? 29.33141 10.22700 14.40912 1.000 40.06021 261 ASN A O 1
ATOM 2083 N N . LYS A 1 262 ? 30.99590 10.96243 13.07936 1.000 41.95766 262 LYS A N 1
ATOM 2084 C CA . LYS A 1 262 ? 31.59064 11.75332 14.14998 1.000 37.73073 262 LYS A CA 1
ATOM 2085 C C . LYS A 1 262 ? 30.72412 12.92886 14.55978 1.000 39.11937 262 LYS A C 1
ATOM 2086 O O . LYS A 1 262 ? 30.91186 13.46181 15.65307 1.000 35.66570 262 LYS A O 1
ATOM 2092 N N . PHE A 1 263 ? 29.79457 13.35714 13.70711 1.000 39.67126 263 PHE A N 1
ATOM 2093 C CA . PHE A 1 263 ? 28.88984 14.43543 14.09032 1.000 40.47501 263 PHE A CA 1
ATOM 2094 C C . PHE A 1 263 ? 27.89137 13.95143 15.13497 1.000 39.99452 263 PHE A C 1
ATOM 2095 O O . PHE A 1 263 ? 27.66289 14.62276 16.14671 1.000 37.84770 263 PHE A O 1
ATOM 2103 N N . HIS A 1 264 ? 27.29763 12.77270 14.91179 1.000 38.61300 264 HIS A N 1
ATOM 2104 C CA . HIS A 1 264 ? 26.58259 12.08517 15.98234 1.000 34.66504 264 HIS A CA 1
ATOM 2105 C C . HIS A 1 264 ? 27.45638 11.91948 17.22428 1.000 36.00307 264 HIS A C 1
ATOM 2106 O O . HIS A 1 264 ? 27.00009 12.13349 18.35578 1.000 31.89142 264 HIS A O 1
ATOM 2113 N N . ALA A 1 265 ? 28.71901 11.52634 17.02631 1.000 35.50817 265 ALA A N 1
ATOM 2114 C CA . ALA A 1 265 ? 29.59420 11.17350 18.14506 1.000 36.01832 265 ALA A CA 1
ATOM 2115 C C . ALA A 1 265 ? 29.84457 12.34562 19.08254 1.000 35.67182 265 ALA A C 1
ATOM 2116 O O . ALA A 1 265 ? 30.07239 12.13780 20.27925 1.000 37.29813 265 ALA A O 1
ATOM 2118 N N . LEU A 1 266 ? 29.81333 13.57811 18.57049 1.000 34.98998 266 LEU A N 1
ATOM 2119 C CA . LEU A 1 266 ? 30.01829 14.74754 19.41954 1.000 34.45628 266 LEU A CA 1
ATOM 2120 C C . LEU A 1 266 ? 28.73077 15.34055 19.96209 1.000 34.28564 266 LEU A C 1
ATOM 2121 O O . LEU A 1 266 ? 28.76378 16.00313 21.00678 1.000 34.15633 266 LEU A O 1
ATOM 2126 N N . THR A 1 267 ? 27.60294 15.12813 19.27840 1.000 36.36742 267 THR A N 1
ATOM 2127 C CA . THR A 1 267 ? 26.37700 15.85486 19.56524 1.000 34.06200 267 THR A CA 1
ATOM 2128 C C . THR A 1 267 ? 25.31741 15.03088 20.27961 1.000 34.13649 267 THR A C 1
ATOM 2129 O O . THR A 1 267 ? 24.32202 15.60701 20.73528 1.000 32.75622 267 THR A O 1
ATOM 2133 N N . ALA A 1 268 ? 25.48403 13.71265 20.37946 1.000 35.91672 268 ALA A N 1
ATOM 2134 C CA . ALA A 1 268 ? 24.42171 12.83998 20.85874 1.000 34.28789 268 ALA A CA 1
ATOM 2135 C C . ALA A 1 268 ? 24.91396 11.96589 22.00013 1.000 37.45020 268 ALA A C 1
ATOM 2136 O O . ALA A 1 268 ? 26.08810 11.60020 22.05611 1.000 34.86250 268 ALA A O 1
ATOM 2138 N N . HIS A 1 269 ? 23.99724 11.60800 22.90270 1.000 31.17461 269 HIS A N 1
ATOM 2139 C CA . HIS A 1 269 ? 24.32088 10.58655 23.89384 1.000 31.45649 269 HIS A CA 1
ATOM 2140 C C . HIS A 1 269 ? 23.20241 9.56295 24.01674 1.000 33.78089 269 HIS A C 1
ATOM 2141 O O . HIS A 1 269 ? 22.97327 9.00871 25.09991 1.000 32.71811 269 HIS A O 1
ATOM 2148 N N . ASP A 1 270 ? 22.52809 9.28241 22.89422 1.000 31.93480 270 ASP A N 1
ATOM 2149 C CA . ASP A 1 270 ? 21.42161 8.33181 22.87414 1.000 30.95511 270 ASP A CA 1
ATOM 2150 C C . ASP A 1 270 ? 21.88581 6.90540 23.14055 1.000 34.98271 270 ASP A C 1
ATOM 2151 O O . ASP A 1 270 ? 21.11523 6.09191 23.67324 1.000 33.94519 270 ASP A O 1
ATOM 2156 N N . GLU A 1 271 ? 23.12592 6.57344 22.76710 1.000 31.85446 271 GLU A N 1
ATOM 2157 C CA . GLU A 1 271 ? 23.65752 5.26073 23.11105 1.000 34.59459 271 GLU A CA 1
ATOM 2158 C C . GLU A 1 271 ? 23.82046 5.11482 24.62335 1.000 32.52078 271 GLU A C 1
ATOM 2159 O O . GLU A 1 271 ? 23.56853 4.04050 25.18144 1.000 34.81614 271 GLU A O 1
ATOM 2165 N N . VAL A 1 272 ? 24.21457 6.18910 25.30579 1.000 34.53658 272 VAL A N 1
ATOM 2166 C CA . VAL A 1 272 ? 24.29151 6.15587 26.76394 1.000 34.20620 272 VAL A CA 1
ATOM 2167 C C . VAL A 1 272 ? 22.89173 6.18359 27.38180 1.000 31.96685 272 VAL A C 1
ATOM 2168 O O . VAL A 1 272 ? 22.62912 5.51308 28.38722 1.000 33.80417 272 VAL A O 1
ATOM 2172 N N . VAL A 1 273 ? 21.96330 6.93410 26.78521 1.000 31.53714 273 VAL A N 1
ATOM 2173 C CA . VAL A 1 273 ? 20.58651 6.91909 27.27813 1.000 31.82667 273 VAL A CA 1
ATOM 2174 C C . VAL A 1 273 ? 19.99920 5.50782 27.20469 1.000 29.81636 273 VAL A C 1
ATOM 2175 O O . VAL A 1 273 ? 19.34289 5.04574 28.14613 1.000 27.73775 273 VAL A O 1
ATOM 2179 N N A GLN A 1 274 ? 20.24812 4.79644 26.10726 0.551 29.12368 274 GLN A N 1
ATOM 2180 N N B GLN A 1 274 ? 20.24473 4.80999 26.09506 0.449 28.75989 274 GLN A N 1
ATOM 2181 C CA A GLN A 1 274 ? 19.77885 3.41576 26.01452 0.551 31.35988 274 GLN A CA 1
ATOM 2182 C CA B GLN A 1 274 ? 19.82279 3.41721 25.96342 0.449 31.52789 274 GLN A CA 1
ATOM 2183 C C A GLN A 1 274 ? 20.41980 2.53591 27.08137 0.551 33.94146 274 GLN A C 1
ATOM 2184 C C B GLN A 1 274 ? 20.42421 2.54735 27.05995 0.449 34.23490 274 GLN A C 1
ATOM 2185 O O A GLN A 1 274 ? 19.73600 1.73546 27.73080 0.551 35.39495 274 GLN A O 1
ATOM 2186 O O B GLN A 1 274 ? 19.71565 1.77221 27.71320 0.449 35.74715 274 GLN A O 1
ATOM 2197 N N . LEU A 1 275 ? 21.74375 2.63931 27.25186 1.000 33.66166 275 LEU A N 1
ATOM 2198 C CA . LEU A 1 275 ? 22.40259 1.85935 28.29098 1.000 33.50988 275 LEU A CA 1
ATOM 2199 C C . LEU A 1 275 ? 21.81612 2.18473 29.64988 1.000 31.11904 275 LEU A C 1
ATOM 2200 O O . LEU A 1 275 ? 21.52556 1.28345 30.44484 1.000 29.23830 275 LEU A O 1
ATOM 2205 N N . HIS A 1 276 ? 21.60268 3.46905 29.92671 1.000 29.19477 276 HIS A N 1
ATOM 2206 C CA . HIS A 1 276 ? 21.04576 3.80164 31.22322 1.000 29.33759 276 HIS A CA 1
ATOM 2207 C C . HIS A 1 276 ? 19.61395 3.30463 31.34287 1.000 30.93573 276 HIS A C 1
ATOM 2208 O O . HIS A 1 276 ? 19.13982 3.06105 32.45910 1.000 29.44507 276 HIS A O 1
ATOM 2215 N N . GLY A 1 277 ? 18.92267 3.14753 30.20785 1.000 29.73314 277 GLY A N 1
ATOM 2216 C CA . GLY A 1 277 ? 17.62448 2.48867 30.22048 1.000 33.42525 277 GLY A CA 1
ATOM 2217 C C . GLY A 1 277 ? 17.71227 1.06830 30.74867 1.000 34.18542 277 GLY A C 1
ATOM 2218 O O . GLY A 1 277 ? 16.88173 0.64043 31.55412 1.000 33.27484 277 GLY A O 1
ATOM 2219 N N . THR A 1 278 ? 18.74105 0.32657 30.32590 1.000 28.92554 278 THR A N 1
ATOM 2220 C CA . THR A 1 278 ? 18.95141 -1.01075 30.86754 1.000 29.39339 278 THR A CA 1
ATOM 2221 C C . THR A 1 278 ? 19.22523 -0.96147 32.36779 1.000 34.21485 278 THR A C 1
ATOM 2222 O O . THR A 1 278 ? 18.66124 -1.75554 33.13256 1.000 32.83774 278 THR A O 1
ATOM 2226 N N . LEU A 1 279 ? 20.09079 -0.03239 32.80437 1.000 30.42103 279 LEU A N 1
ATOM 2227 C CA . LEU A 1 279 ? 20.41317 0.10503 34.22643 1.000 30.91548 279 LEU A CA 1
ATOM 2228 C C . LEU A 1 279 ? 19.16577 0.40168 35.04827 1.000 34.40396 279 LEU A C 1
ATOM 2229 O O . LEU A 1 279 ? 18.99456 -0.13257 36.15233 1.000 31.07681 279 LEU A O 1
ATOM 2234 N N A LYS A 1 280 ? 18.27790 1.26046 34.53984 0.787 30.93841 280 LYS A N 1
ATOM 2235 N N B LYS A 1 280 ? 18.30669 1.27935 34.52537 0.213 30.88338 280 LYS A N 1
ATOM 2236 C CA A LYS A 1 280 ? 17.02377 1.50972 35.24577 0.787 32.30557 280 LYS A CA 1
ATOM 2237 C CA B LYS A 1 280 ? 17.00100 1.56682 35.11034 0.213 32.22969 280 LYS A CA 1
ATOM 2238 C C A LYS A 1 280 ? 16.13445 0.27036 35.25197 0.787 31.03918 280 LYS A C 1
ATOM 2239 C C B LYS A 1 280 ? 16.15570 0.30365 35.22429 0.213 30.96855 280 LYS A C 1
ATOM 2240 O O A LYS A 1 280 ? 15.45569 -0.00281 36.24842 0.787 30.42616 280 LYS A O 1
ATOM 2241 O O B LYS A 1 280 ? 15.53928 0.04312 36.26404 0.213 30.30075 280 LYS A O 1
ATOM 2252 N N . ALA A 1 281 ? 16.11097 -0.48564 34.14825 1.000 30.44816 281 ALA A N 1
ATOM 2253 C CA . ALA A 1 281 ? 15.36659 -1.74594 34.14325 1.000 27.61022 281 ALA A CA 1
ATOM 2254 C C . ALA A 1 281 ? 15.85234 -2.68137 35.23996 1.000 32.19790 281 ALA A C 1
ATOM 2255 O O . ALA A 1 281 ? 15.04531 -3.24335 35.99345 1.000 28.87512 281 ALA A O 1
ATOM 2257 N N . LEU A 1 282 ? 17.18170 -2.85296 35.34613 1.000 30.39344 282 LEU A N 1
ATOM 2258 C CA . LEU A 1 282 ? 17.76332 -3.67304 36.40433 1.000 28.96917 282 LEU A CA 1
ATOM 2259 C C . LEU A 1 282 ? 17.44115 -3.11231 37.78467 1.000 30.20232 282 LEU A C 1
ATOM 2260 O O . LEU A 1 282 ? 17.09721 -3.86365 38.70660 1.000 29.14334 282 LEU A O 1
ATOM 2265 N N . ALA A 1 283 ? 17.55584 -1.79345 37.95020 1.000 28.22509 283 ALA A N 1
ATOM 2266 C CA . ALA A 1 283 ? 17.29856 -1.19423 39.25323 1.000 28.00710 283 ALA A CA 1
ATOM 2267 C C . ALA A 1 283 ? 15.88304 -1.49411 39.71832 1.000 27.72768 283 ALA A C 1
ATOM 2268 O O . ALA A 1 283 ? 15.66310 -1.86649 40.87570 1.000 27.56993 283 ALA A O 1
ATOM 2270 N N . GLY A 1 284 ? 14.90400 -1.35717 38.82660 1.000 30.55601 284 GLY A N 1
ATOM 2271 C CA . GLY A 1 284 ? 13.53935 -1.64176 39.22797 1.000 27.23173 284 GLY A CA 1
ATOM 2272 C C . GLY A 1 284 ? 13.33938 -3.10022 39.58143 1.000 28.53591 284 GLY A C 1
ATOM 2273 O O . GLY A 1 284 ? 12.63695 -3.42716 40.54278 1.000 26.89377 284 GLY A O 1
ATOM 2274 N N . ASP A 1 285 ? 13.95914 -3.99490 38.80748 1.000 25.59975 285 ASP A N 1
ATOM 2275 C CA . ASP A 1 285 ? 13.91790 -5.42363 39.10852 1.000 29.51231 285 ASP A CA 1
ATOM 2276 C C . ASP A 1 285 ? 14.52146 -5.72152 40.47485 1.000 33.48089 285 ASP A C 1
ATOM 2277 O O . ASP A 1 285 ? 13.96658 -6.50333 41.25933 1.000 29.29653 285 ASP A O 1
ATOM 2282 N N . LEU A 1 286 ? 15.68997 -5.13536 40.75981 1.000 28.93200 286 LEU A N 1
ATOM 2283 C CA . LEU A 1 286 ? 16.34079 -5.40345 42.03662 1.000 31.32002 286 LEU A CA 1
ATOM 2284 C C . LEU A 1 286 ? 15.52034 -4.86630 43.19326 1.000 30.80520 286 LEU A C 1
ATOM 2285 O O . LEU A 1 286 ? 15.51855 -5.46575 44.27413 1.000 31.67285 286 LEU A O 1
ATOM 2290 N N . MET A 1 287 ? 14.80972 -3.75269 42.98711 1.000 27.39489 287 MET A N 1
ATOM 2291 C CA . MET A 1 287 ? 13.95701 -3.23918 44.05277 1.000 29.80319 287 MET A CA 1
ATOM 2292 C C . MET A 1 287 ? 12.82027 -4.20793 44.35377 1.000 31.66326 287 MET A C 1
ATOM 2293 O O . MET A 1 287 ? 12.49927 -4.44784 45.52319 1.000 33.45653 287 MET A O 1
ATOM 2298 N N . LYS A 1 288 ? 12.22499 -4.79435 43.30943 1.000 35.25259 288 LYS A N 1
ATOM 2299 C CA . LYS A 1 288 ? 11.15132 -5.77282 43.48902 1.000 33.09032 288 LYS A CA 1
ATOM 2300 C C . LYS A 1 288 ? 11.66314 -7.01411 44.20679 1.000 33.52614 288 LYS A C 1
ATOM 2301 O O . LYS A 1 288 ? 11.04419 -7.49240 45.16611 1.000 34.28574 288 LYS A O 1
ATOM 2307 N N . ILE A 1 289 ? 12.79169 -7.55494 43.74032 1.000 33.23705 289 ILE A N 1
ATOM 2308 C CA . ILE A 1 289 ? 13.43093 -8.68975 44.40686 1.000 31.09641 289 ILE A CA 1
ATOM 2309 C C . ILE A 1 289 ? 13.67347 -8.37339 45.87625 1.000 33.55468 289 ILE A C 1
ATOM 2310 O O . ILE A 1 289 ? 13.27748 -9.13345 46.76948 1.000 34.09559 289 ILE A O 1
ATOM 2315 N N . ALA A 1 290 ? 14.33124 -7.24080 46.14574 1.000 34.46881 290 ALA A N 1
ATOM 2316 C CA . ALA A 1 290 ? 14.66137 -6.88214 47.51862 1.000 31.64707 290 ALA A CA 1
ATOM 2317 C C . ALA A 1 290 ? 13.41209 -6.71734 48.37640 1.000 31.83682 290 ALA A C 1
ATOM 2318 O O . ALA A 1 290 ? 13.43178 -7.06433 49.56431 1.000 31.98923 290 ALA A O 1
ATOM 2320 N N . ASN A 1 291 ? 12.31777 -6.20011 47.79905 1.000 32.74562 291 ASN A N 1
ATOM 2321 C CA . ASN A 1 291 ? 11.07215 -6.08559 48.55449 1.000 31.11101 291 ASN A CA 1
ATOM 2322 C C . ASN A 1 291 ? 10.45921 -7.44919 48.83449 1.000 33.23521 291 ASN A C 1
ATOM 2323 O O . ASN A 1 291 ? 9.96121 -7.68788 49.94070 1.000 32.52779 291 ASN A O 1
ATOM 2328 N N . ASP A 1 292 ? 10.46270 -8.35348 47.84874 1.000 32.70546 292 ASP A N 1
ATOM 2329 C CA . ASP A 1 292 ? 9.96748 -9.69838 48.12055 1.000 33.22066 292 ASP A CA 1
ATOM 2330 C C . ASP A 1 292 ? 10.75560 -10.32975 49.25960 1.000 32.87325 292 ASP A C 1
ATOM 2331 O O . ASP A 1 292 ? 10.17461 -10.91390 50.18151 1.000 33.47861 292 ASP A O 1
ATOM 2336 N N . VAL A 1 293 ? 12.08337 -10.19095 49.23360 1.000 33.70042 293 VAL A N 1
ATOM 2337 C CA . VAL A 1 293 ? 12.89899 -10.82089 50.26661 1.000 31.34750 293 VAL A CA 1
ATOM 2338 C C . VAL A 1 293 ? 12.55967 -10.24929 51.63987 1.000 31.87391 293 VAL A C 1
ATOM 2339 O O . VAL A 1 293 ? 12.30946 -10.99631 52.59025 1.000 33.33310 293 VAL A O 1
ATOM 2343 N N . ARG A 1 294 ? 12.49095 -8.92384 51.76644 1.000 32.67401 294 ARG A N 1
ATOM 2344 C CA . ARG A 1 294 ? 12.24322 -8.40884 53.10926 1.000 33.24361 294 ARG A CA 1
ATOM 2345 C C . ARG A 1 294 ? 10.80719 -8.66041 53.55908 1.000 35.41574 294 ARG A C 1
ATOM 2346 O O . ARG A 1 294 ? 10.56364 -8.82014 54.76208 1.000 34.08206 294 ARG A O 1
ATOM 2354 N N . TRP A 1 295 ? 9.84693 -8.73668 52.62689 1.000 31.09008 295 TRP A N 1
ATOM 2355 C CA . TRP A 1 295 ? 8.49643 -9.11240 53.03396 1.000 30.12102 295 TRP A CA 1
ATOM 2356 C C . TRP A 1 295 ? 8.43219 -10.57448 53.44720 1.000 33.39905 295 TRP A C 1
ATOM 2357 O O . TRP A 1 295 ? 7.81235 -10.90818 54.46580 1.000 33.86971 295 TRP A O 1
ATOM 2368 N N . LEU A 1 296 ? 9.07243 -11.46375 52.68219 1.000 34.64027 296 LEU A N 1
ATOM 2369 C CA . LEU A 1 296 ? 9.10241 -12.87212 53.07032 1.000 35.37710 296 LEU A CA 1
ATOM 2370 C C . LEU A 1 296 ? 9.83683 -13.07561 54.38944 1.000 38.41922 296 LEU A C 1
ATOM 2371 O O . LEU A 1 296 ? 9.53666 -14.01616 55.13506 1.000 37.56335 296 LEU A O 1
ATOM 2376 N N . ALA A 1 297 ? 10.79203 -12.21238 54.70144 1.000 35.38729 297 ALA A N 1
ATOM 2377 C CA . ALA A 1 297 ? 11.54583 -12.36393 55.93489 1.000 36.47283 297 ALA A CA 1
ATOM 2378 C C . ALA A 1 297 ? 10.93938 -11.57703 57.08754 1.000 39.40775 297 ALA A C 1
ATOM 2379 O O . ALA A 1 297 ? 11.48845 -11.60965 58.18892 1.000 38.25293 297 ALA A O 1
ATOM 2381 N N . SER A 1 298 ? 9.82418 -10.87971 56.86465 1.000 34.08185 298 SER A N 1
ATOM 2382 C CA . SER A 1 298 ? 9.23957 -10.05655 57.91508 1.000 34.29020 298 SER A CA 1
ATOM 2383 C C . SER A 1 298 ? 8.77095 -10.91839 59.08504 1.000 37.04075 298 SER A C 1
ATOM 2384 O O . SER A 1 298 ? 8.40014 -12.08562 58.92617 1.000 38.10211 298 SER A O 1
ATOM 2387 N N . GLY A 1 299 ? 8.79220 -10.32773 60.27606 1.000 39.63998 299 GLY A N 1
ATOM 2388 C CA . GLY A 1 299 ? 8.44555 -11.04043 61.48262 1.000 43.54591 299 GLY A CA 1
ATOM 2389 C C . GLY A 1 299 ? 9.17407 -10.52036 62.70919 1.000 44.02713 299 GLY A C 1
ATOM 2390 O O . GLY A 1 299 ? 9.49814 -9.33284 62.81359 1.000 42.87466 299 GLY A O 1
ATOM 2391 N N . PRO A 1 300 ? 9.47053 -11.41337 63.65926 1.000 46.54283 300 PRO A N 1
ATOM 2392 C CA . PRO A 1 300 ? 9.30171 -12.87284 63.59790 1.000 46.77035 300 PRO A CA 1
ATOM 2393 C C . PRO A 1 300 ? 7.87530 -13.36176 63.80239 1.000 42.37979 300 PRO A C 1
ATOM 2394 O O . PRO A 1 300 ? 7.54651 -14.45319 63.36700 1.000 44.86303 300 PRO A O 1
ATOM 2398 N N . ARG A 1 301 ? 7.00136 -12.60520 64.45836 1.000 42.09303 301 ARG A N 1
ATOM 2399 C CA . ARG A 1 301 ? 5.66446 -13.09683 64.75315 1.000 47.14458 301 ARG A CA 1
ATOM 2400 C C . ARG A 1 301 ? 4.52768 -12.31308 64.10144 1.000 44.27521 301 ARG A C 1
ATOM 2401 O O . ARG A 1 301 ? 3.41811 -12.85199 63.99804 1.000 46.93759 301 ARG A O 1
ATOM 2409 N N . ALA A 1 302 ? 4.75538 -11.07609 63.65781 1.000 38.46978 302 ALA A N 1
ATOM 2410 C CA . ALA A 1 302 ? 3.67294 -10.26296 63.11230 1.000 45.17588 302 ALA A CA 1
ATOM 2411 C C . ALA A 1 302 ? 3.81484 -10.02803 61.61007 1.000 42.71524 302 ALA A C 1
ATOM 2412 O O . ALA A 1 302 ? 3.15680 -9.13899 61.05856 1.000 38.69617 302 ALA A O 1
ATOM 2414 N N . GLY A 1 303 ? 4.64946 -10.81696 60.93742 1.000 41.22934 303 GLY A N 1
ATOM 2415 C CA . GLY A 1 303 ? 4.87890 -10.66050 59.51552 1.000 37.66363 303 GLY A CA 1
ATOM 2416 C C . GLY A 1 303 ? 4.61056 -11.95069 58.77205 1.000 40.74437 303 GLY A C 1
ATOM 2417 O O . GLY A 1 303 ? 3.78078 -12.75178 59.20754 1.000 42.68538 303 GLY A O 1
ATOM 2418 N N . LEU A 1 304 ? 5.29920 -12.17817 57.65535 1.000 38.79400 304 LEU A N 1
ATOM 2419 C CA . LEU A 1 304 ? 5.01859 -13.37098 56.86271 1.000 38.99985 304 LEU A CA 1
ATOM 2420 C C . LEU A 1 304 ? 5.91869 -14.53881 57.24618 1.000 42.63947 304 LEU A C 1
ATOM 2421 O O . LEU A 1 304 ? 5.44745 -15.68028 57.33862 1.000 42.64214 304 LEU A O 1
ATOM 2426 N N . ALA A 1 305 ? 7.19987 -14.26467 57.48284 1.000 43.49198 305 ALA A N 1
ATOM 2427 C CA . ALA A 1 305 ? 8.14737 -15.23783 58.02533 1.000 36.90277 305 ALA A CA 1
ATOM 2428 C C . ALA A 1 305 ? 8.13899 -16.54484 57.23536 1.000 41.15048 305 ALA A C 1
ATOM 2429 O O . ALA A 1 305 ? 8.07553 -17.64100 57.79476 1.000 40.76327 305 ALA A O 1
ATOM 2431 N N . GLU A 1 306 ? 8.22128 -16.42228 55.91513 1.000 38.49820 306 GLU A N 1
ATOM 2432 C CA . GLU A 1 306 ? 8.44232 -17.58752 55.07381 1.000 38.25413 306 GLU A CA 1
ATOM 2433 C C . GLU A 1 306 ? 9.91447 -17.94260 54.90994 1.000 36.36329 306 GLU A C 1
ATOM 2434 O O . GLU A 1 306 ? 10.21396 -19.07702 54.52608 1.000 34.76107 306 GLU A O 1
ATOM 2440 N N . ILE A 1 307 ? 10.83318 -17.00134 55.15575 1.000 35.59526 307 ILE A N 1
ATOM 2441 C CA . ILE A 1 307 ? 12.26807 -17.23981 55.00927 1.000 41.30226 307 ILE A CA 1
ATOM 2442 C C . ILE A 1 307 ? 13.03578 -16.59397 56.15499 1.000 37.90061 307 ILE A C 1
ATOM 2443 O O . ILE A 1 307 ? 12.54330 -15.70290 56.85117 1.000 36.82254 307 ILE A O 1
ATOM 2448 N N . SER A 1 308 ? 14.26813 -17.05861 56.33660 1.000 39.27133 308 SER A N 1
ATOM 2449 C CA . SER A 1 308 ? 15.25045 -16.38654 57.17217 1.000 41.16094 308 SER A CA 1
ATOM 2450 C C . SER A 1 308 ? 16.36376 -15.82497 56.29460 1.000 39.00943 308 SER A C 1
ATOM 2451 O O . SER A 1 308 ? 16.70497 -16.39069 55.25016 1.000 41.03288 308 SER A O 1
ATOM 2454 N N . ILE A 1 309 ? 16.91209 -14.69478 56.71268 1.000 38.26970 309 ILE A N 1
ATOM 2455 C CA . ILE A 1 309 ? 18.08485 -14.11859 56.05894 1.000 39.36420 309 ILE A CA 1
ATOM 2456 C C . ILE A 1 309 ? 19.17316 -13.99438 57.10960 1.000 39.63202 309 ILE A C 1
ATOM 2457 O O . ILE A 1 309 ? 18.88374 -13.94422 58.31937 1.000 38.99979 309 ILE A O 1
ATOM 2462 N N . PRO A 1 310 ? 20.44379 -13.95340 56.70116 1.000 39.80749 310 PRO A N 1
ATOM 2463 C CA . PRO A 1 310 ? 21.52326 -13.84650 57.69181 1.000 38.56237 310 PRO A CA 1
ATOM 2464 C C . PRO A 1 310 ? 21.46332 -12.53163 58.45560 1.000 42.40655 310 PRO A C 1
ATOM 2465 O O . PRO A 1 310 ? 21.06132 -11.49111 57.92552 1.000 44.56755 310 PRO A O 1
ATOM 2469 N N . GLU A 1 311 ? 21.84745 -12.60077 59.72527 1.000 44.37540 311 GLU A N 1
ATOM 2470 C CA . GLU A 1 311 ? 21.94860 -11.43308 60.58948 1.000 52.48779 311 GLU A CA 1
ATOM 2471 C C . GLU A 1 311 ? 23.40223 -10.97383 60.63503 1.000 53.28614 311 GLU A C 1
ATOM 2472 O O . GLU A 1 311 ? 24.27781 -11.71328 61.09266 1.000 54.04863 311 GLU A O 1
ATOM 2478 N N . ASN A 1 312 ? 23.65287 -9.75471 60.16739 1.000 53.56517 312 ASN A N 1
ATOM 2479 C CA . ASN A 1 312 ? 24.99944 -9.21010 60.10052 1.000 56.84443 312 ASN A CA 1
ATOM 2480 C C . ASN A 1 312 ? 25.28005 -8.14754 61.15210 1.000 61.73719 312 ASN A C 1
ATOM 2481 O O . ASN A 1 312 ? 26.43774 -7.96942 61.53565 1.000 64.12739 312 ASN A O 1
ATOM 2486 N N . GLU A 1 313 ? 24.25034 -7.43204 61.63071 1.000 61.26090 313 GLU A N 1
ATOM 2487 C CA . GLU A 1 313 ? 24.48825 -6.50871 62.72753 1.000 69.59712 313 GLU A CA 1
ATOM 2488 C C . GLU A 1 313 ? 24.15033 -7.17899 64.05092 1.000 74.96684 313 GLU A C 1
ATOM 2489 O O . GLU A 1 313 ? 23.29478 -8.06692 64.10133 1.000 72.31297 313 GLU A O 1
ATOM 2495 N N . PRO A 1 314 ? 24.81347 -6.79646 65.13886 1.000 89.89657 314 PRO A N 1
ATOM 2496 C CA . PRO A 1 314 ? 24.50003 -7.41121 66.43329 1.000 89.31512 314 PRO A CA 1
ATOM 2497 C C . PRO A 1 314 ? 23.07775 -7.07767 66.85743 1.000 92.38085 314 PRO A C 1
ATOM 2498 O O . PRO A 1 314 ? 22.63741 -5.92908 66.77388 1.000 97.37276 314 PRO A O 1
ATOM 2502 N N . GLY A 1 315 ? 22.35367 -8.09725 67.29097 1.000 88.36244 315 GLY A N 1
ATOM 2503 C CA . GLY A 1 315 ? 20.98971 -7.94334 67.75397 1.000 88.31301 315 GLY A CA 1
ATOM 2504 C C . GLY A 1 315 ? 20.92617 -7.62554 69.22968 1.000 91.90006 315 GLY A C 1
ATOM 2505 O O . GLY A 1 315 ? 21.83383 -7.01204 69.79864 1.000 88.93155 315 GLY A O 1
ATOM 2506 N N . SER A 1 316 ? 19.83935 -8.05748 69.86384 1.000 99.27587 316 SER A N 1
ATOM 2507 C CA . SER A 1 316 ? 19.63047 -7.85315 71.29074 1.000 90.72164 316 SER A CA 1
ATOM 2508 C C . SER A 1 316 ? 19.27573 -9.18338 71.93657 1.000 86.08605 316 SER A C 1
ATOM 2509 O O . SER A 1 316 ? 18.43994 -9.92827 71.41239 1.000 82.31066 316 SER A O 1
ATOM 2512 N N . SER A 1 317 ? 19.91305 -9.48375 73.07088 1.000 83.36243 317 SER A N 1
ATOM 2513 C CA . SER A 1 317 ? 19.55271 -10.69348 73.80199 1.000 80.74662 317 SER A CA 1
ATOM 2514 C C . SER A 1 317 ? 18.12130 -10.61784 74.31556 1.000 75.58636 317 SER A C 1
ATOM 2515 O O . SER A 1 317 ? 17.45943 -11.65056 74.47402 1.000 73.90887 317 SER A O 1
ATOM 2518 N N . ILE A 1 318 ? 17.62409 -9.40366 74.56835 1.000 75.97219 318 ILE A N 1
ATOM 2519 C CA . ILE A 1 318 ? 16.23977 -9.21315 74.99111 1.000 75.75000 318 ILE A CA 1
ATOM 2520 C C . ILE A 1 318 ? 15.28060 -9.08522 73.81442 1.000 74.61658 318 ILE A C 1
ATOM 2521 O O . ILE A 1 318 ? 14.05767 -9.05734 74.02399 1.000 77.64019 318 ILE A O 1
ATOM 2526 N N . MET A 1 319 ? 15.78341 -9.02223 72.58355 1.000 73.99496 319 MET A N 1
ATOM 2527 C CA . MET A 1 319 ? 14.93891 -9.00727 71.38830 1.000 72.76238 319 MET A CA 1
ATOM 2528 C C . MET A 1 319 ? 15.36882 -10.11353 70.43017 1.000 69.89000 319 MET A C 1
ATOM 2529 O O . MET A 1 319 ? 15.90550 -9.84484 69.34815 1.000 68.46956 319 MET A O 1
ATOM 2534 N N . PRO A 1 320 ? 15.13941 -11.37749 70.79533 1.000 68.99809 320 PRO A N 1
ATOM 2535 C CA . PRO A 1 320 ? 15.48708 -12.47535 69.88704 1.000 67.01989 320 PRO A CA 1
ATOM 2536 C C . PRO A 1 320 ? 14.47354 -12.61650 68.76427 1.000 68.09972 320 PRO A C 1
ATOM 2537 O O . PRO A 1 320 ? 13.26774 -12.42949 68.95298 1.000 66.42277 320 PRO A O 1
ATOM 2541 N N . GLY A 1 321 ? 14.98305 -12.95023 67.57835 1.000 69.24159 321 GLY A N 1
ATOM 2542 C CA . GLY A 1 321 ? 14.18081 -13.11949 66.39530 1.000 66.36197 321 GLY A CA 1
ATOM 2543 C C . GLY A 1 321 ? 14.18208 -11.92481 65.45877 1.000 63.05172 321 GLY A C 1
ATOM 2544 O O . GLY A 1 321 ? 13.97622 -12.10060 64.25335 1.000 63.46060 321 GLY A O 1
ATOM 2545 N N . LYS A 1 322 ? 14.40430 -10.71858 65.98069 1.000 60.78677 322 LYS A N 1
ATOM 2546 C CA . LYS A 1 322 ? 14.40078 -9.51538 65.15245 1.000 62.69009 322 LYS A CA 1
ATOM 2547 C C . LYS A 1 322 ? 15.66101 -9.48099 64.30064 1.000 59.64592 322 LYS A C 1
ATOM 2548 O O . LYS A 1 322 ? 16.76996 -9.35915 64.82798 1.000 67.58099 322 LYS A O 1
ATOM 2554 N N . VAL A 1 323 ? 15.49849 -9.57495 62.98376 1.000 54.87545 323 VAL A N 1
ATOM 2555 C CA . VAL A 1 323 ? 16.59867 -9.39647 62.04216 1.000 56.16520 323 VAL A CA 1
ATOM 2556 C C . VAL A 1 323 ? 16.14603 -8.34564 61.04288 1.000 47.13581 323 VAL A C 1
ATOM 2557 O O . VAL A 1 323 ? 15.23450 -8.59907 60.24888 1.000 48.60662 323 VAL A O 1
ATOM 2561 N N . ASN A 1 324 ? 16.76343 -7.17041 61.08012 1.000 39.70186 324 ASN A N 1
ATOM 2562 C CA . ASN A 1 324 ? 16.38729 -6.13790 60.12706 1.000 41.78872 324 ASN A CA 1
ATOM 2563 C C . ASN A 1 324 ? 16.96007 -6.47713 58.75646 1.000 39.96183 324 ASN A C 1
ATOM 2564 O O . ASN A 1 324 ? 18.15515 -6.77982 58.64315 1.000 39.64913 324 ASN A O 1
ATOM 2569 N N . PRO A 1 325 ? 16.15257 -6.42472 57.69631 1.000 38.91445 325 PRO A N 1
ATOM 2570 C CA . PRO A 1 325 ? 16.66316 -6.72562 56.35401 1.000 36.58126 325 PRO A CA 1
ATOM 2571 C C . PRO A 1 325 ? 17.52302 -5.59567 55.81665 1.000 35.69502 325 PRO A C 1
ATOM 2572 O O . PRO A 1 325 ? 17.14682 -4.94393 54.84169 1.000 32.99657 325 PRO A O 1
ATOM 2576 N N . THR A 1 326 ? 18.68204 -5.35552 56.42807 1.000 36.23515 326 THR A N 1
ATOM 2577 C CA . THR A 1 326 ? 19.40187 -4.12903 56.11486 1.000 35.09294 326 THR A CA 1
ATOM 2578 C C . THR A 1 326 ? 20.02368 -4.16567 54.72514 1.000 34.45315 326 THR A C 1
ATOM 2579 O O . THR A 1 326 ? 20.19165 -3.11138 54.10510 1.000 33.92772 326 THR A O 1
ATOM 2583 N N . GLN A 1 327 ? 20.36768 -5.35212 54.21546 1.000 35.06519 327 GLN A N 1
ATOM 2584 C CA . GLN A 1 327 ? 20.88718 -5.43341 52.85123 1.000 33.91822 327 GLN A CA 1
ATOM 2585 C C . GLN A 1 327 ? 19.79876 -5.10788 51.83217 1.000 35.82087 327 GLN A C 1
ATOM 2586 O O . GLN A 1 327 ? 20.07415 -4.48902 50.79613 1.000 33.65333 327 GLN A O 1
ATOM 2592 N N . CYS A 1 328 ? 18.55519 -5.50846 52.11317 1.000 30.72133 328 CYS A N 1
ATOM 2593 C CA . CYS A 1 328 ? 17.44704 -5.11819 51.25019 1.000 33.79801 328 CYS A CA 1
ATOM 2594 C C . CYS A 1 328 ? 17.30723 -3.60461 51.19874 1.000 32.15285 328 CYS A C 1
ATOM 2595 O O . CYS A 1 328 ? 17.04085 -3.03245 50.13621 1.000 33.65109 328 CYS A O 1
ATOM 2598 N N . GLU A 1 329 ? 17.49418 -2.93593 52.33708 1.000 31.42494 329 GLU A N 1
ATOM 2599 C CA . GLU A 1 329 ? 17.34499 -1.48453 52.35660 1.000 30.67579 329 GLU A CA 1
ATOM 2600 C C . GLU A 1 329 ? 18.44684 -0.80220 51.55853 1.000 34.38108 329 GLU A C 1
ATOM 2601 O O . GLU A 1 329 ? 18.17531 0.13031 50.79301 1.000 29.89636 329 GLU A O 1
ATOM 2607 N N . MET A 1 330 ? 19.69792 -1.24614 51.72662 1.000 32.16750 330 MET A N 1
ATOM 2608 C CA . MET A 1 330 ? 20.78294 -0.72513 50.90363 1.000 30.69228 330 MET A CA 1
ATOM 2609 C C . MET A 1 330 ? 20.45901 -0.85962 49.42060 1.000 30.46056 330 MET A C 1
ATOM 2610 O O . MET A 1 330 ? 20.64935 0.08197 48.64154 1.000 30.87283 330 MET A O 1
ATOM 2615 N N . LEU A 1 331 ? 20.00077 -2.03968 49.00637 1.000 28.91897 331 LEU A N 1
ATOM 2616 C CA . LEU A 1 331 ? 19.78365 -2.29371 47.58509 1.000 33.53610 331 LEU A CA 1
ATOM 2617 C C . LEU A 1 331 ? 18.62330 -1.46942 47.02748 1.000 33.69123 331 LEU A C 1
ATOM 2618 O O . LEU A 1 331 ? 18.66896 -1.04950 45.86637 1.000 28.03572 331 LEU A O 1
ATOM 2623 N N . THR A 1 332 ? 17.58570 -1.21189 47.82869 1.000 30.60541 332 THR A N 1
ATOM 2624 C CA . THR A 1 332 ? 16.48875 -0.39091 47.33136 1.000 31.91203 332 THR A CA 1
ATOM 2625 C C . THR A 1 332 ? 16.87390 1.08200 47.26830 1.000 33.87587 332 THR A C 1
ATOM 2626 O O . THR A 1 332 ? 16.38242 1.80862 46.39564 1.000 34.13514 332 THR A O 1
ATOM 2630 N N . MET A 1 333 ? 17.75076 1.54472 48.16380 1.000 30.42314 333 MET A N 1
ATOM 2631 C CA . MET A 1 333 ? 18.23929 2.91853 48.05220 1.000 30.07264 333 MET A CA 1
ATOM 2632 C C . MET A 1 333 ? 19.11929 3.08184 46.81937 1.000 29.70214 333 MET A C 1
ATOM 2633 O O . MET A 1 333 ? 19.00000 4.07377 46.09590 1.000 31.69789 333 MET A O 1
ATOM 2638 N N . VAL A 1 334 ? 20.00347 2.11521 46.55546 1.000 31.19680 334 VAL A N 1
ATOM 2639 C CA . VAL A 1 334 ? 20.73750 2.10808 45.28979 1.000 30.19473 334 VAL A CA 1
ATOM 2640 C C . VAL A 1 334 ? 19.76325 2.17216 44.11125 1.000 33.06019 334 VAL A C 1
ATOM 2641 O O . VAL A 1 334 ? 19.94975 2.95161 43.16390 1.000 31.65614 334 VAL A O 1
ATOM 2645 N N . ALA A 1 335 ? 18.69109 1.38096 44.16763 1.000 28.53478 335 ALA A N 1
ATOM 2646 C CA . ALA A 1 335 ? 17.75068 1.32514 43.04959 1.000 30.51319 335 ALA A CA 1
ATOM 2647 C C . ALA A 1 335 ? 17.14054 2.69835 42.75376 1.000 28.34266 335 ALA A C 1
ATOM 2648 O O . ALA A 1 335 ? 17.10218 3.13277 41.59607 1.000 32.71912 335 ALA A O 1
ATOM 2650 N N . VAL A 1 336 ? 16.69581 3.42049 43.78727 1.000 28.60848 336 VAL A N 1
ATOM 2651 C CA . VAL A 1 336 ? 16.06250 4.71184 43.51803 1.000 27.30181 336 VAL A CA 1
ATOM 2652 C C . VAL A 1 336 ? 17.08475 5.75806 43.09319 1.000 30.46974 336 VAL A C 1
ATOM 2653 O O . VAL A 1 336 ? 16.74441 6.69449 42.35810 1.000 30.83663 336 VAL A O 1
ATOM 2657 N N . GLN A 1 337 ? 18.33146 5.65812 43.56671 1.000 24.86144 337 GLN A N 1
ATOM 2658 C CA . GLN A 1 337 ? 19.37271 6.54252 43.05720 1.000 30.77673 337 GLN A CA 1
ATOM 2659 C C . GLN A 1 337 ? 19.51618 6.39313 41.55033 1.000 24.25186 337 GLN A C 1
ATOM 2660 O O . GLN A 1 337 ? 19.57501 7.38744 40.81836 1.000 28.42945 337 GLN A O 1
ATOM 2666 N N . VAL A 1 338 ? 19.58187 5.14888 41.07144 1.000 24.64881 338 VAL A N 1
ATOM 2667 C CA . VAL A 1 338 ? 19.70986 4.89189 39.63794 1.000 26.76862 338 VAL A CA 1
ATOM 2668 C C . VAL A 1 338 ? 18.53580 5.49189 38.87108 1.000 27.85868 338 VAL A C 1
ATOM 2669 O O . VAL A 1 338 ? 18.69407 5.97224 37.73956 1.000 28.73228 338 VAL A O 1
ATOM 2673 N N . MET A 1 339 ? 17.35238 5.51082 39.47752 1.000 27.54174 339 MET A N 1
ATOM 2674 C CA . MET A 1 339 ? 16.20120 6.06440 38.77404 1.000 29.86298 339 MET A CA 1
ATOM 2675 C C . MET A 1 339 ? 16.33373 7.57028 38.62762 1.000 33.30790 339 MET A C 1
ATOM 2676 O O . MET A 1 339 ? 15.97731 8.12947 37.58436 1.000 34.84548 339 MET A O 1
ATOM 2681 N N . GLY A 1 340 ? 16.85604 8.24116 39.65657 1.000 30.22727 340 GLY A N 1
ATOM 2682 C CA . GLY A 1 340 ? 17.11128 9.66601 39.53102 1.000 31.82908 340 GLY A CA 1
ATOM 2683 C C . GLY A 1 340 ? 18.23659 9.95251 38.55799 1.000 31.65695 340 GLY A C 1
ATOM 2684 O O . GLY A 1 340 ? 18.14130 10.86906 37.73697 1.000 32.24702 340 GLY A O 1
ATOM 2685 N N . ASN A 1 341 ? 19.31595 9.16907 38.63508 1.000 28.09628 341 ASN A N 1
ATOM 2686 C CA . ASN A 1 341 ? 20.40519 9.29938 37.67499 1.000 28.46781 341 ASN A CA 1
ATOM 2687 C C . ASN A 1 341 ? 19.89595 9.17917 36.24619 1.000 30.22881 341 ASN A C 1
ATOM 2688 O O . ASN A 1 341 ? 20.38528 9.86459 35.34090 1.000 29.18905 341 ASN A O 1
ATOM 2693 N N . ASP A 1 342 ? 18.90751 8.30721 36.03047 1.000 29.86564 342 ASP A N 1
ATOM 2694 C CA . ASP A 1 342 ? 18.31632 8.13362 34.70811 1.000 28.12851 342 ASP A CA 1
ATOM 2695 C C . ASP A 1 342 ? 17.65285 9.42094 34.21674 1.000 27.01799 342 ASP A C 1
ATOM 2696 O O . ASP A 1 342 ? 17.75383 9.77784 33.03683 1.000 30.34263 342 ASP A O 1
ATOM 2701 N N . THR A 1 343 ? 16.97866 10.13398 35.11480 1.000 29.72780 343 THR A N 1
ATOM 2702 C CA . THR A 1 343 ? 16.41098 11.43649 34.78324 1.000 29.53877 343 THR A CA 1
ATOM 2703 C C . THR A 1 343 ? 17.47604 12.39898 34.25429 1.000 32.96848 343 THR A C 1
ATOM 2704 O O . THR A 1 343 ? 17.28136 13.04489 33.21351 1.000 29.73197 343 THR A O 1
ATOM 2708 N N . VAL A 1 344 ? 18.61260 12.50500 34.95957 1.000 30.17835 344 VAL A N 1
ATOM 2709 C CA . VAL A 1 344 ? 19.67189 13.42982 34.55327 1.000 31.95658 344 VAL A CA 1
ATOM 2710 C C . VAL A 1 344 ? 20.15542 13.09771 33.15493 1.000 30.18743 344 VAL A C 1
ATOM 2711 O O . VAL A 1 344 ? 20.32248 13.97656 32.30129 1.000 31.95124 344 VAL A O 1
ATOM 2715 N N . VAL A 1 345 ? 20.46677 11.82497 32.93409 1.000 27.81157 345 VAL A N 1
ATOM 2716 C CA . VAL A 1 345 ? 21.08819 11.41042 31.68762 1.000 27.84474 345 VAL A CA 1
ATOM 2717 C C . VAL A 1 345 ? 20.14449 11.64626 30.51722 1.000 31.11381 345 VAL A C 1
ATOM 2718 O O . VAL A 1 345 ? 20.55373 12.15071 29.46202 1.000 30.41761 345 VAL A O 1
ATOM 2722 N N . GLY A 1 346 ? 18.86574 11.31374 30.69241 1.000 29.65234 346 GLY A N 1
ATOM 2723 C CA . GLY A 1 346 ? 17.90832 11.51646 29.61453 1.000 29.69525 346 GLY A CA 1
ATOM 2724 C C . GLY A 1 346 ? 17.73654 12.97735 29.24847 1.000 32.09620 346 GLY A C 1
ATOM 2725 O O . GLY A 1 346 ? 17.63938 13.32235 28.06750 1.000 32.12973 346 GLY A O 1
ATOM 2726 N N A PHE A 1 347 ? 17.65543 13.84653 30.26365 0.609 30.92807 347 PHE A N 1
ATOM 2727 N N B PHE A 1 347 ? 17.73857 13.86357 30.24390 0.391 30.89688 347 PHE A N 1
ATOM 2728 C CA A PHE A 1 347 ? 17.58743 15.28893 30.04597 0.609 29.55337 347 PHE A CA 1
ATOM 2729 C CA B PHE A 1 347 ? 17.55162 15.27562 29.93459 0.391 29.69380 347 PHE A CA 1
ATOM 2730 C C A PHE A 1 347 ? 18.83011 15.78566 29.33057 0.609 30.36610 347 PHE A C 1
ATOM 2731 C C B PHE A 1 347 ? 18.83048 15.93128 29.42954 0.391 30.35749 347 PHE A C 1
ATOM 2732 O O A PHE A 1 347 ? 18.75140 16.44124 28.28386 0.609 30.31414 347 PHE A O 1
ATOM 2733 O O B PHE A 1 347 ? 18.76272 16.83589 28.59197 0.391 30.29228 347 PHE A O 1
ATOM 2748 N N . ALA A 1 348 ? 19.99709 15.49710 29.91475 1.000 31.99454 348 ALA A N 1
ATOM 2749 C CA . ALA A 1 348 ? 21.24649 16.06357 29.42753 1.000 29.26827 348 ALA A CA 1
ATOM 2750 C C . ALA A 1 348 ? 21.51181 15.68140 27.97627 1.000 29.54840 348 ALA A C 1
ATOM 2751 O O . ALA A 1 348 ? 22.04586 16.49510 27.20890 1.000 29.99879 348 ALA A O 1
ATOM 2753 N N . SER A 1 349 ? 21.11428 14.47326 27.56874 1.000 30.10408 349 SER A N 1
ATOM 2754 C CA . SER A 1 349 ? 21.31291 14.05852 26.18096 1.000 30.64604 349 SER A CA 1
ATOM 2755 C C . SER A 1 349 ? 20.44966 14.84444 25.19820 1.000 32.38735 349 SER A C 1
ATOM 2756 O O . SER A 1 349 ? 20.72199 14.81390 23.99254 1.000 36.65360 349 SER A O 1
ATOM 2759 N N . SER A 1 350 ? 19.41289 15.53005 25.67092 1.000 29.75534 350 SER A N 1
ATOM 2760 C CA . SER A 1 350 ? 18.53678 16.29412 24.78989 1.000 29.38534 350 SER A CA 1
ATOM 2761 C C . SER A 1 350 ? 19.00862 17.72719 24.55617 1.000 32.17437 350 SER A C 1
ATOM 2762 O O . SER A 1 350 ? 18.43729 18.42183 23.70710 1.000 35.34126 350 SER A O 1
ATOM 2765 N N . GLN A 1 351 ? 20.04074 18.18495 25.26434 1.000 32.83281 351 GLN A N 1
ATOM 2766 C CA . GLN A 1 351 ? 20.34726 19.60609 25.35271 1.000 30.86001 351 GLN A CA 1
ATOM 2767 C C . GLN A 1 351 ? 21.54284 20.01849 24.50082 1.000 33.66622 351 GLN A C 1
ATOM 2768 O O . GLN A 1 351 ? 22.11049 21.09729 24.71651 1.000 34.22458 351 GLN A O 1
ATOM 2774 N N . GLY A 1 352 ? 21.92940 19.19646 23.53000 1.000 32.92495 352 GLY A N 1
ATOM 2775 C CA . GLY A 1 352 ? 23.02800 19.56200 22.66542 1.000 30.70685 352 GLY A CA 1
ATOM 2776 C C . GLY A 1 352 ? 22.66330 20.71568 21.75323 1.000 33.85076 352 GLY A C 1
ATOM 2777 O O . GLY A 1 352 ? 21.49550 20.95630 21.44568 1.000 30.36920 352 GLY A O 1
ATOM 2778 N N . ASN A 1 353 ? 23.68625 21.45103 21.32122 1.000 33.42365 353 ASN A N 1
ATOM 2779 C CA . ASN A 1 353 ? 23.50572 22.52877 20.35815 1.000 36.13564 353 ASN A CA 1
ATOM 2780 C C . ASN A 1 353 ? 24.52570 22.37715 19.24481 1.000 35.59047 353 ASN A C 1
ATOM 2781 O O . ASN A 1 353 ? 25.72589 22.24706 19.51470 1.000 32.89044 353 ASN A O 1
ATOM 2786 N N . PHE A 1 354 ? 24.04153 22.40010 17.99972 1.000 35.51410 354 PHE A N 1
ATOM 2787 C CA . PHE A 1 354 ? 24.89482 22.40496 16.81623 1.000 37.78560 354 PHE A CA 1
ATOM 2788 C C . PHE A 1 354 ? 25.95230 21.30597 16.86812 1.000 31.83439 354 PHE A C 1
ATOM 2789 O O . PHE A 1 354 ? 25.60794 20.12298 16.89863 1.000 35.28676 354 PHE A O 1
ATOM 2797 N N . GLU A 1 355 ? 27.23035 21.67164 16.89515 1.000 34.91682 355 GLU A N 1
ATOM 2798 C CA . GLU A 1 355 ? 28.29127 20.69327 16.69550 1.000 36.15676 355 GLU A CA 1
ATOM 2799 C C . GLU A 1 355 ? 28.77193 20.01264 17.97512 1.000 37.13243 355 GLU A C 1
ATOM 2800 O O . GLU A 1 355 ? 29.69308 19.19275 17.90516 1.000 33.06010 355 GLU A O 1
ATOM 2806 N N . LEU A 1 356 ? 28.17973 20.29273 19.13343 1.000 34.01714 356 LEU A N 1
ATOM 2807 C CA . LEU A 1 356 ? 28.69380 19.66922 20.34531 1.000 30.28819 356 LEU A CA 1
ATOM 2808 C C . LEU A 1 356 ? 27.63481 19.68806 21.43917 1.000 32.92872 356 LEU A C 1
ATOM 2809 O O . LEU A 1 356 ? 26.98641 20.70952 21.66155 1.000 31.02161 356 LEU A O 1
ATOM 2814 N N . ASN A 1 357 ? 27.47154 18.55505 22.11994 1.000 31.37130 357 ASN A N 1
ATOM 2815 C CA . ASN A 1 357 ? 26.71955 18.50815 23.36948 1.000 32.48361 357 ASN A CA 1
ATOM 2816 C C . ASN A 1 357 ? 27.70188 18.74641 24.51210 1.000 33.31839 357 ASN A C 1
ATOM 2817 O O . ASN A 1 357 ? 28.64023 17.95868 24.70506 1.000 32.62005 357 ASN A O 1
ATOM 2822 N N . VAL A 1 358 ? 27.48722 19.82502 25.26718 1.000 30.73908 358 VAL A N 1
ATOM 2823 C CA . VAL A 1 358 ? 28.38514 20.17973 26.36148 1.000 32.47664 358 VAL A CA 1
ATOM 2824 C C . VAL A 1 358 ? 27.72161 19.88565 27.70174 1.000 29.13983 358 VAL A C 1
ATOM 2825 O O . VAL A 1 358 ? 27.63493 20.75362 28.57540 1.000 30.24172 358 VAL A O 1
ATOM 2829 N N . TYR A 1 359 ? 27.24649 18.65309 27.86799 1.000 29.26374 359 TYR A N 1
ATOM 2830 C CA . TYR A 1 359 ? 26.77977 18.15570 29.15833 1.000 29.79883 359 TYR A CA 1
ATOM 2831 C C . TYR A 1 359 ? 27.52205 16.88255 29.54780 1.000 33.48656 359 TYR A C 1
ATOM 2832 O O . TYR A 1 359 ? 26.99083 16.06823 30.30707 1.000 31.63836 359 TYR A O 1
ATOM 2841 N N . LYS A 1 360 ? 28.73585 16.69177 29.04944 1.000 31.96551 360 LYS A N 1
ATOM 2842 C CA . LYS A 1 360 ? 29.33817 15.36513 29.09930 1.000 32.75160 360 LYS A CA 1
ATOM 2843 C C . LYS A 1 360 ? 29.79190 14.94819 30.50193 1.000 29.37458 360 LYS A C 1
ATOM 2844 O O . LYS A 1 360 ? 29.60297 13.77940 30.86980 1.000 31.78176 360 LYS A O 1
ATOM 2850 N N . PRO A 1 361 ? 30.39475 15.82743 31.31205 1.000 33.57471 361 PRO A N 1
ATOM 2851 C CA . PRO A 1 361 ? 30.78824 15.38193 32.66360 1.000 32.23516 361 PRO A CA 1
ATOM 2852 C C . PRO A 1 361 ? 29.62670 14.86432 33.49723 1.000 32.94100 361 PRO A C 1
ATOM 2853 O O . PRO A 1 361 ? 29.72465 13.77056 34.07325 1.000 31.91439 361 PRO A O 1
ATOM 2857 N N . VAL A 1 362 ? 28.51762 15.60893 33.56765 1.000 33.33062 362 VAL A N 1
ATOM 2858 C CA . VAL A 1 362 ? 27.39776 15.16939 34.40206 1.000 31.74974 362 VAL A CA 1
ATOM 2859 C C . VAL A 1 362 ? 26.81354 13.86074 33.87658 1.000 31.63247 362 VAL A C 1
ATOM 2860 O O . VAL A 1 362 ? 26.37085 13.01560 34.66450 1.000 32.80637 362 VAL A O 1
ATOM 2864 N N . ILE A 1 363 ? 26.83428 13.65004 32.55557 1.000 33.12531 363 ILE A N 1
ATOM 2865 C CA . ILE A 1 363 ? 26.36164 12.38676 31.99292 1.000 30.83103 363 ILE A CA 1
ATOM 2866 C C . ILE A 1 363 ? 27.27029 11.24668 32.43062 1.000 34.61783 363 ILE A C 1
ATOM 2867 O O . ILE A 1 363 ? 26.80468 10.18589 32.86937 1.000 35.00667 363 ILE A O 1
ATOM 2872 N N . MET A 1 364 ? 28.58648 11.46094 32.32345 1.000 30.42996 364 MET A N 1
ATOM 2873 C CA . MET A 1 364 ? 29.57240 10.48435 32.78381 1.000 33.12285 364 MET A CA 1
ATOM 2874 C C . MET A 1 364 ? 29.40767 10.18980 34.26926 1.000 31.09025 364 MET A C 1
ATOM 2875 O O . MET A 1 364 ? 29.37483 9.02675 34.68464 1.000 36.59974 364 MET A O 1
ATOM 2880 N N . HIS A 1 365 ? 29.31147 11.24209 35.08200 1.000 28.92446 365 HIS A N 1
ATOM 2881 C CA . HIS A 1 365 ? 29.16484 11.09412 36.52920 1.000 31.28625 365 HIS A CA 1
ATOM 2882 C C . HIS A 1 365 ? 28.00101 10.17896 36.88403 1.000 32.17205 365 HIS A C 1
ATOM 2883 O O . HIS A 1 365 ? 28.16798 9.18038 37.59530 1.000 29.21797 365 HIS A O 1
ATOM 2890 N N . ASN A 1 366 ? 26.81251 10.49343 36.36726 1.000 29.86401 366 ASN A N 1
ATOM 2891 C CA . ASN A 1 366 ? 25.60965 9.75939 36.74232 1.000 30.51798 366 ASN A CA 1
ATOM 2892 C C . ASN A 1 366 ? 25.62612 8.32996 36.22673 1.000 32.09105 366 ASN A C 1
ATOM 2893 O O . ASN A 1 366 ? 25.24215 7.40549 36.95084 1.000 32.13872 366 ASN A O 1
ATOM 2898 N N . THR A 1 367 ? 26.04206 8.13059 34.97359 1.000 29.75674 367 THR A N 1
ATOM 2899 C CA . THR A 1 367 ? 25.99884 6.79470 34.39187 1.000 29.67966 367 THR A CA 1
ATOM 2900 C C . THR A 1 367 ? 26.99118 5.86735 35.07706 1.000 32.57716 367 THR A C 1
ATOM 2901 O O . THR A 1 367 ? 26.65275 4.72820 35.42724 1.000 32.33702 367 THR A O 1
ATOM 2905 N N . LEU A 1 368 ? 28.22919 6.33787 35.26654 1.000 30.49857 368 LEU A N 1
ATOM 2906 C CA . LEU A 1 368 ? 29.22553 5.54982 35.98079 1.000 28.72238 368 LEU A CA 1
ATOM 2907 C C . LEU A 1 368 ? 28.73756 5.18897 37.37757 1.000 30.52316 368 LEU A C 1
ATOM 2908 O O . LEU A 1 368 ? 28.79419 4.02334 37.78864 1.000 29.69150 368 LEU A O 1
ATOM 2913 N N . GLN A 1 369 ? 28.23381 6.17734 38.11692 1.000 27.78463 369 GLN A N 1
ATOM 2914 C CA . GLN A 1 369 ? 27.72827 5.90058 39.45775 1.000 31.85492 369 GLN A CA 1
ATOM 2915 C C . GLN A 1 369 ? 26.62568 4.85085 39.42866 1.000 32.57378 369 GLN A C 1
ATOM 2916 O O . GLN A 1 369 ? 26.59374 3.94624 40.27421 1.000 34.16293 369 GLN A O 1
ATOM 2922 N N . SER A 1 370 ? 25.71837 4.94332 38.45548 1.000 30.07478 370 SER A N 1
ATOM 2923 C CA . SER A 1 370 ? 24.69195 3.91585 38.32369 1.000 27.68638 370 SER A CA 1
ATOM 2924 C C . SER A 1 370 ? 25.30791 2.53686 38.10641 1.000 31.67208 370 SER A C 1
ATOM 2925 O O . SER A 1 370 ? 24.83552 1.54391 38.67237 1.000 31.66559 370 SER A O 1
ATOM 2928 N N . ILE A 1 371 ? 26.35872 2.44816 37.28903 1.000 30.06889 371 ILE A N 1
ATOM 2929 C CA . ILE A 1 371 ? 26.96578 1.14323 37.02816 1.000 32.95593 371 ILE A CA 1
ATOM 2930 C C . ILE A 1 371 ? 27.56501 0.56025 38.30891 1.000 33.59474 371 ILE A C 1
ATOM 2931 O O . ILE A 1 371 ? 27.24971 -0.57373 38.68769 1.000 32.39157 371 ILE A O 1
ATOM 2936 N N . TYR A 1 372 ? 28.42086 1.32595 39.01313 1.000 32.76674 372 TYR A N 1
ATOM 2937 C CA . TYR A 1 372 ? 29.08680 0.73892 40.17605 1.000 33.01410 372 TYR A CA 1
ATOM 2938 C C . TYR A 1 372 ? 28.17974 0.63552 41.39584 1.000 33.83783 372 TYR A C 1
ATOM 2939 O O . TYR A 1 372 ? 28.44300 -0.20505 42.26116 1.000 36.26142 372 TYR A O 1
ATOM 2948 N N . LEU A 1 373 ? 27.11315 1.43677 41.48999 1.000 30.67992 373 LEU A N 1
ATOM 2949 C CA . LEU A 1 373 ? 26.18145 1.23347 42.59902 1.000 30.08090 373 LEU A CA 1
ATOM 2950 C C . LEU A 1 373 ? 25.39233 -0.06052 42.42250 1.000 33.62933 373 LEU A C 1
ATOM 2951 O O . LEU A 1 373 ? 25.19708 -0.80850 43.38872 1.000 32.93443 373 LEU A O 1
ATOM 2956 N N . LEU A 1 374 ? 24.92228 -0.33786 41.20044 1.000 32.38734 374 LEU A N 1
ATOM 2957 C CA . LEU A 1 374 ? 24.27423 -1.61985 40.93232 1.000 30.37613 374 LEU A CA 1
ATOM 2958 C C . LEU A 1 374 ? 25.25559 -2.77878 41.11564 1.000 33.72188 374 LEU A C 1
ATOM 2959 O O . LEU A 1 374 ? 24.90777 -3.80212 41.71684 1.000 33.66820 374 LEU A O 1
ATOM 2964 N N . ALA A 1 375 ? 26.49255 -2.62788 40.63386 1.000 29.95203 375 ALA A N 1
ATOM 2965 C CA . ALA A 1 375 ? 27.48451 -3.68764 40.79515 1.000 36.28886 375 ALA A CA 1
ATOM 2966 C C . ALA A 1 375 ? 27.79695 -3.93732 42.27050 1.000 34.24460 375 ALA A C 1
ATOM 2967 O O . ALA A 1 375 ? 27.65445 -5.06482 42.75928 1.000 39.32503 375 ALA A O 1
ATOM 2969 N N . ASP A 1 376 ? 28.23144 -2.90045 43.00149 1.000 36.15673 376 ASP A N 1
ATOM 2970 C CA . ASP A 1 376 ? 28.54699 -3.10425 44.41930 1.000 30.35717 376 ASP A CA 1
ATOM 2971 C C . ASP A 1 376 ? 27.30866 -3.54322 45.18949 1.000 35.75713 376 ASP A C 1
ATOM 2972 O O . ASP A 1 376 ? 27.40058 -4.34252 46.13010 1.000 33.79589 376 ASP A O 1
ATOM 2977 N N . GLY A 1 377 ? 26.14117 -3.00923 44.81440 1.000 32.20912 377 GLY A N 1
ATOM 2978 C CA . GLY A 1 377 ? 24.91478 -3.36331 45.51037 1.000 32.78725 377 GLY A CA 1
ATOM 2979 C C . GLY A 1 377 ? 24.55650 -4.82558 45.33257 1.000 34.71960 377 GLY A C 1
ATOM 2980 O O . GLY A 1 377 ? 24.22017 -5.51790 46.29671 1.000 37.41164 377 GLY A O 1
ATOM 2981 N N . MET A 1 378 ? 24.64257 -5.32119 44.09394 1.000 32.54089 378 MET A N 1
ATOM 2982 C CA . MET A 1 378 ? 24.35511 -6.73080 43.83886 1.000 35.00485 378 MET A CA 1
ATOM 2983 C C . MET A 1 378 ? 25.37724 -7.64499 44.50395 1.000 32.71057 378 MET A C 1
ATOM 2984 O O . MET A 1 378 ? 25.00401 -8.67025 45.08838 1.000 31.40002 378 MET A O 1
ATOM 2989 N N . GLU A 1 379 ? 26.66710 -7.29240 44.43168 1.000 33.53455 379 GLU A N 1
ATOM 2990 C CA . GLU A 1 379 ? 27.69268 -8.15291 45.01189 1.000 32.11793 379 GLU A CA 1
ATOM 2991 C C . GLU A 1 379 ? 27.48762 -8.29109 46.51159 1.000 36.04241 379 GLU A C 1
ATOM 2992 O O . GLU A 1 379 ? 27.49682 -9.40164 47.05470 1.000 34.41573 379 GLU A O 1
ATOM 2998 N N . THR A 1 380 ? 27.26366 -7.16380 47.18797 1.000 34.58461 380 THR A N 1
ATOM 2999 C CA . THR A 1 380 ? 27.12139 -7.15730 48.64037 1.000 30.68469 380 THR A CA 1
ATOM 3000 C C . THR A 1 380 ? 25.81544 -7.81796 49.07410 1.000 36.75337 380 THR A C 1
ATOM 3001 O O . THR A 1 380 ? 25.79527 -8.59075 50.04107 1.000 35.82885 380 THR A O 1
ATOM 3005 N N . PHE A 1 381 ? 24.71768 -7.53267 48.36520 1.000 34.22425 381 PHE A N 1
ATOM 3006 C CA . PHE A 1 381 ? 23.44493 -8.19102 48.65877 1.000 33.26739 381 PHE A CA 1
ATOM 3007 C C . PHE A 1 381 ? 23.55746 -9.69790 48.47205 1.000 35.51643 381 PHE A C 1
ATOM 3008 O O . PHE A 1 381 ? 23.02534 -10.47406 49.27496 1.000 33.35473 381 PHE A O 1
ATOM 3016 N N . ASN A 1 382 ? 24.26031 -10.12734 47.42307 1.000 32.02970 382 ASN A N 1
ATOM 3017 C CA . ASN A 1 382 ? 24.55281 -11.54163 47.24692 1.000 33.09870 382 ASN A CA 1
ATOM 3018 C C . ASN A 1 382 ? 25.28748 -12.10622 48.45388 1.000 36.05356 382 ASN A C 1
ATOM 3019 O O . ASN A 1 382 ? 24.82246 -13.05531 49.09302 1.000 36.28827 382 ASN A O 1
ATOM 3024 N N . ASN A 1 383 ? 26.45141 -11.53184 48.77426 1.000 35.50417 383 ASN A N 1
ATOM 3025 C CA . ASN A 1 383 ? 27.32571 -12.13147 49.77935 1.000 35.85843 383 ASN A CA 1
ATOM 3026 C C . ASN A 1 383 ? 26.70949 -12.06610 51.16663 1.000 36.76576 383 ASN A C 1
ATOM 3027 O O . ASN A 1 383 ? 26.88089 -12.98911 51.97091 1.000 38.62825 383 ASN A O 1
ATOM 3032 N N . ASN A 1 384 ? 26.01625 -10.97387 51.47421 1.000 32.15494 384 ASN A N 1
ATOM 3033 C CA . ASN A 1 384 ? 25.61586 -10.67327 52.83912 1.000 36.33384 384 ASN A CA 1
ATOM 3034 C C . ASN A 1 384 ? 24.15152 -10.97907 53.11255 1.000 36.99333 384 ASN A C 1
ATOM 3035 O O . ASN A 1 384 ? 23.70532 -10.81597 54.25117 1.000 37.66952 384 ASN A O 1
ATOM 3040 N N . CYS A 1 385 ? 23.40589 -11.44191 52.10946 1.000 37.89180 385 CYS A N 1
ATOM 3041 C CA . CYS A 1 385 ? 21.98381 -11.72585 52.28030 1.000 38.16088 385 CYS A CA 1
ATOM 3042 C C . CYS A 1 385 ? 21.55333 -12.91455 51.42904 1.000 36.94200 385 CYS A C 1
ATOM 3043 O O . CYS A 1 385 ? 21.16359 -13.95139 51.97122 1.000 42.22744 385 CYS A O 1
ATOM 3046 N N . ALA A 1 386 ? 21.65982 -12.78333 50.10325 1.000 35.33935 386 ALA A N 1
ATOM 3047 C CA . ALA A 1 386 ? 21.03163 -13.73841 49.19275 1.000 34.10147 386 ALA A CA 1
ATOM 3048 C C . ALA A 1 386 ? 21.52691 -15.16299 49.40776 1.000 39.26154 386 ALA A C 1
ATOM 3049 O O . ALA A 1 386 ? 20.72338 -16.10548 49.40647 1.000 42.27402 386 ALA A O 1
ATOM 3051 N N . VAL A 1 387 ? 22.84003 -15.35706 49.58222 1.000 37.29808 387 VAL A N 1
ATOM 3052 C CA . VAL A 1 387 ? 23.33891 -16.71912 49.74478 1.000 40.11513 387 VAL A CA 1
ATOM 3053 C C . VAL A 1 387 ? 22.79284 -17.35963 51.01207 1.000 41.69465 387 VAL A C 1
ATOM 3054 O O . VAL A 1 387 ? 22.78756 -18.58787 51.12511 1.000 44.02239 387 VAL A O 1
ATOM 3058 N N . GLY A 1 388 ? 22.33328 -16.56101 51.97161 1.000 40.80223 388 GLY A N 1
ATOM 3059 C CA . GLY A 1 388 ? 21.78999 -17.06249 53.21777 1.000 42.47885 388 GLY A CA 1
ATOM 3060 C C . GLY A 1 388 ? 20.27795 -17.17875 53.26475 1.000 41.85781 388 GLY A C 1
ATOM 3061 O O . GLY A 1 388 ? 19.73156 -17.46422 54.33784 1.000 45.93752 388 GLY A O 1
ATOM 3062 N N . ILE A 1 389 ? 19.58702 -16.97423 52.14396 1.000 39.16716 389 ILE A N 1
ATOM 3063 C CA . ILE A 1 389 ? 18.12775 -17.10466 52.10142 1.000 38.24925 389 ILE A CA 1
ATOM 3064 C C . ILE A 1 389 ? 17.75771 -18.56362 52.32455 1.000 40.46559 389 ILE A C 1
ATOM 3065 O O . ILE A 1 389 ? 18.16913 -19.44689 51.56191 1.000 44.25126 389 ILE A O 1
ATOM 3070 N N . GLU A 1 390 ? 17.00677 -18.82533 53.39241 1.000 41.46347 390 GLU A N 1
ATOM 3071 C CA . GLU A 1 390 ? 16.59675 -20.17139 53.75038 1.000 43.81913 390 GLU A CA 1
ATOM 3072 C C . GLU A 1 390 ? 15.10383 -20.18934 54.05160 1.000 43.57619 390 GLU A C 1
ATOM 3073 O O . GLU A 1 390 ? 14.57681 -19.22759 54.62175 1.000 42.01062 390 GLU A O 1
ATOM 3079 N N . PRO A 1 391 ? 14.39998 -21.25677 53.67860 1.000 44.12829 391 PRO A N 1
ATOM 3080 C CA . PRO A 1 391 ? 12.97326 -21.34656 54.00376 1.000 43.83738 391 PRO A CA 1
ATOM 3081 C C . PRO A 1 391 ? 12.75496 -21.64361 55.47821 1.000 45.99201 391 PRO A C 1
ATOM 3082 O O . PRO A 1 391 ? 13.60418 -22.22980 56.15229 1.000 48.44186 391 PRO A O 1
ATOM 3086 N N . ILE A 1 392 ? 11.59005 -21.23075 55.97684 1.000 45.93848 392 ILE A N 1
ATOM 3087 C CA . ILE A 1 392 ? 11.12762 -21.67218 57.28904 1.000 47.79746 392 ILE A CA 1
ATOM 3088 C C . ILE A 1 392 ? 9.96372 -22.62353 57.04588 1.000 48.67370 392 ILE A C 1
ATOM 3089 O O . ILE A 1 392 ? 8.81986 -22.18462 56.90434 1.000 49.73962 392 ILE A O 1
ATOM 3094 N N . GLU A 1 393 ? 10.24317 -23.93098 56.98682 1.000 51.47091 393 GLU A N 1
ATOM 3095 C CA . GLU A 1 393 ? 9.25428 -24.85985 56.44271 1.000 54.75963 393 GLU A CA 1
ATOM 3096 C C . GLU A 1 393 ? 7.99481 -24.94342 57.29021 1.000 52.15232 393 GLU A C 1
ATOM 3097 O O . GLU A 1 393 ? 6.91479 -25.17560 56.74756 1.000 51.46573 393 GLU A O 1
ATOM 3103 N N . GLU A 1 394 ? 8.10356 -24.78987 58.61095 1.000 54.30056 394 GLU A N 1
ATOM 3104 C CA . GLU A 1 394 ? 6.90208 -24.84382 59.43535 1.000 56.69018 394 GLU A CA 1
ATOM 3105 C C . GLU A 1 394 ? 5.92038 -23.74418 59.05367 1.000 55.98255 394 GLU A C 1
ATOM 3106 O O . GLU A 1 394 ? 4.71046 -23.97910 58.98460 1.000 55.84467 394 GLU A O 1
ATOM 3112 N N . ASN A 1 395 ? 6.42460 -22.53518 58.81014 1.000 50.16159 395 ASN A N 1
ATOM 3113 C CA . ASN A 1 395 ? 5.55443 -21.42803 58.44520 1.000 48.00199 395 ASN A CA 1
ATOM 3114 C C . ASN A 1 395 ? 5.00763 -21.60569 57.03447 1.000 53.47064 395 ASN A C 1
ATOM 3115 O O . ASN A 1 395 ? 3.82456 -21.34422 56.78553 1.000 49.25590 395 ASN A O 1
ATOM 3120 N N . ILE A 1 396 ? 5.84491 -22.06371 56.10028 1.000 51.97872 396 ILE A N 1
ATOM 3121 C CA . ILE A 1 396 ? 5.36451 -22.30713 54.74158 1.000 49.79449 396 ILE A CA 1
ATOM 3122 C C . ILE A 1 396 ? 4.32574 -23.42553 54.72296 1.000 51.57798 396 ILE A C 1
ATOM 3123 O O . ILE A 1 396 ? 3.29107 -23.31102 54.05704 1.000 46.94673 396 ILE A O 1
ATOM 3128 N N . ASP A 1 397 ? 4.58009 -24.52440 55.44503 1.000 51.39150 397 ASP A N 1
ATOM 3129 C CA . ASP A 1 397 ? 3.62718 -25.63357 55.45571 1.000 54.25300 397 ASP A CA 1
ATOM 3130 C C . ASP A 1 397 ? 2.28630 -25.21107 56.04572 1.000 55.29401 397 ASP A C 1
ATOM 3131 O O . ASP A 1 397 ? 1.22811 -25.62983 55.56156 1.000 52.82920 397 ASP A O 1
ATOM 3136 N N . ASN A 1 398 ? 2.30767 -24.38998 57.09906 1.000 56.07836 398 ASN A N 1
ATOM 3137 C CA . ASN A 1 398 ? 1.05387 -23.93222 57.68835 1.000 54.89328 398 ASN A CA 1
ATOM 3138 C C . ASN A 1 398 ? 0.26146 -23.07328 56.71296 1.000 56.21983 398 ASN A C 1
ATOM 3139 O O . ASN A 1 398 ? -0.96122 -23.23269 56.59139 1.000 49.43952 398 ASN A O 1
ATOM 3144 N N . TYR A 1 399 ? 0.92885 -22.15989 56.00430 1.000 50.67261 399 TYR A N 1
ATOM 3145 C CA . TYR A 1 399 ? 0.21570 -21.38031 54.99230 1.000 50.02552 399 TYR A CA 1
ATOM 3146 C C . TYR A 1 399 ? -0.48671 -22.29360 53.99284 1.000 50.36011 399 TYR A C 1
ATOM 3147 O O . TYR A 1 399 ? -1.65874 -22.07834 53.65641 1.000 51.01659 399 TYR A O 1
ATOM 3156 N N . LEU A 1 400 ? 0.21316 -23.32849 53.52001 1.000 50.11188 400 LEU A N 1
ATOM 3157 C CA . LEU A 1 400 ? -0.35894 -24.23886 52.53447 1.000 51.69922 400 LEU A CA 1
ATOM 3158 C C . LEU A 1 400 ? -1.52893 -25.01870 53.12322 1.000 55.03402 400 LEU A C 1
ATOM 3159 O O . LEU A 1 400 ? -2.59908 -25.10888 52.50923 1.000 52.82475 400 LEU A O 1
ATOM 3164 N N . ASN A 1 401 ? -1.35070 -25.56438 54.33111 1.000 54.69512 401 ASN A N 1
ATOM 3165 C CA . ASN A 1 401 ? -2.37775 -26.40616 54.93862 1.000 54.74801 401 ASN A CA 1
ATOM 3166 C C . ASN A 1 401 ? -3.60076 -25.60640 55.36958 1.000 56.76518 401 ASN A C 1
ATOM 3167 O O . ASN A 1 401 ? -4.70794 -26.15409 55.43056 1.000 54.57617 401 ASN A O 1
ATOM 3172 N N . GLN A 1 402 ? -3.42382 -24.33119 55.68803 1.000 51.56974 402 GLN A N 1
ATOM 3173 C CA . GLN A 1 402 ? -4.51115 -23.48744 56.15302 1.000 53.52586 402 GLN A CA 1
ATOM 3174 C C . GLN A 1 402 ? -5.20418 -22.73297 55.02788 1.000 53.57235 402 GLN A C 1
ATOM 3175 O O . GLN A 1 402 ? -6.16925 -22.01527 55.29098 1.000 55.21922 402 GLN A O 1
ATOM 3181 N N . SER A 1 403 ? -4.74530 -22.87108 53.79081 1.000 49.78824 403 SER A N 1
ATOM 3182 C CA . SER A 1 403 ? -5.24507 -22.03390 52.71390 1.000 48.51240 403 SER A CA 1
ATOM 3183 C C . SER A 1 403 ? -6.60037 -22.52253 52.23180 1.000 50.71421 403 SER A C 1
ATOM 3184 O O . SER A 1 403 ? -6.83146 -23.72535 52.09638 1.000 51.41533 403 SER A O 1
ATOM 3187 N N . LEU A 1 404 ? -7.49463 -21.57888 51.96951 1.000 52.08117 404 LEU A N 1
ATOM 3188 C CA . LEU A 1 404 ? -8.74367 -21.89458 51.30140 1.000 55.57649 404 LEU A CA 1
ATOM 3189 C C . LEU A 1 404 ? -8.58925 -21.95125 49.79090 1.000 57.89616 404 LEU A C 1
ATOM 3190 O O . LEU A 1 404 ? -9.49429 -22.43532 49.10752 1.000 60.06131 404 LEU A O 1
ATOM 3195 N N . MET A 1 405 ? -7.46207 -21.49541 49.25315 1.000 53.97309 405 MET A N 1
ATOM 3196 C CA . MET A 1 405 ? -7.35282 -21.36074 47.80937 1.000 58.76843 405 MET A CA 1
ATOM 3197 C C . MET A 1 405 ? -7.10352 -22.68690 47.09822 1.000 59.51275 405 MET A C 1
ATOM 3198 O O . MET A 1 405 ? -7.01746 -22.70294 45.86494 1.000 68.24119 405 MET A O 1
ATOM 3203 N N . LEU A 1 406 ? -7.01631 -23.79523 47.83029 1.000 54.64899 406 LEU A N 1
ATOM 3204 C CA . LEU A 1 406 ? -6.87852 -25.10971 47.21892 1.000 59.77873 406 LEU A CA 1
ATOM 3205 C C . LEU A 1 406 ? -8.21252 -25.74130 46.84237 1.000 63.83791 406 LEU A C 1
ATOM 3206 O O . LEU A 1 406 ? -8.21718 -26.80725 46.21480 1.000 67.56293 406 LEU A O 1
ATOM 3211 N N . VAL A 1 407 ? -9.33470 -25.12074 47.21322 1.000 61.83327 407 VAL A N 1
ATOM 3212 C CA . VAL A 1 407 ? -10.63112 -25.79454 47.11676 1.000 63.83914 407 VAL A CA 1
ATOM 3213 C C . VAL A 1 407 ? -10.99302 -26.11678 45.67055 1.000 72.82759 407 VAL A C 1
ATOM 3214 O O . VAL A 1 407 ? -11.71177 -27.09200 45.40719 1.000 77.27788 407 VAL A O 1
ATOM 3218 N N . THR A 1 408 ? -10.49436 -25.32848 44.71232 1.000 74.60098 408 THR A N 1
ATOM 3219 C CA . THR A 1 408 ? -10.84207 -25.52543 43.30577 1.000 78.92729 408 THR A CA 1
ATOM 3220 C C . THR A 1 408 ? -10.45458 -26.90653 42.79009 1.000 82.65845 408 THR A C 1
ATOM 3221 O O . THR A 1 408 ? -11.03827 -27.37404 41.80679 1.000 79.92234 408 THR A O 1
ATOM 3225 N N . ALA A 1 409 ? -9.48463 -27.56781 43.42594 1.000 90.67776 409 ALA A N 1
ATOM 3226 C CA . ALA A 1 409 ? -9.11949 -28.92412 43.03888 1.000 95.94100 409 ALA A CA 1
ATOM 3227 C C . ALA A 1 409 ? -10.21406 -29.94160 43.34715 1.000 98.68390 409 ALA A C 1
ATOM 3228 O O . ALA A 1 409 ? -10.15380 -31.06442 42.83021 1.000 95.66678 409 ALA A O 1
ATOM 3230 N N . LEU A 1 410 ? -11.20707 -29.58242 44.16777 1.000 85.69408 410 LEU A N 1
ATOM 3231 C CA . LEU A 1 410 ? -12.32725 -30.47764 44.43040 1.000 84.44955 410 LEU A CA 1
ATOM 3232 C C . LEU A 1 410 ? -13.36414 -30.45898 43.31668 1.000 84.88582 410 LEU A C 1
ATOM 3233 O O . LEU A 1 410 ? -14.18966 -31.37640 43.24430 1.000 84.76435 410 LEU A O 1
ATOM 3238 N N . ASN A 1 411 ? -13.33295 -29.44214 42.45206 1.000 90.38023 411 ASN A N 1
ATOM 3239 C CA . ASN A 1 411 ? -14.38890 -29.26669 41.45449 1.000 93.41826 411 ASN A CA 1
ATOM 3240 C C . ASN A 1 411 ? -14.53309 -30.44679 40.50022 1.000 91.36812 411 ASN A C 1
ATOM 3241 O O . ASN A 1 411 ? -15.67809 -30.85087 40.23345 1.000 98.00103 411 ASN A O 1
ATOM 3246 N N . PRO A 1 412 ? -13.46483 -31.03086 39.94163 1.000 87.45884 412 PRO A N 1
ATOM 3247 C CA . PRO A 1 412 ? -13.66487 -32.19152 39.05648 1.000 82.55079 412 PRO A CA 1
ATOM 3248 C C . PRO A 1 412 ? -14.28189 -33.39146 39.75589 1.000 84.68864 412 PRO A C 1
ATOM 3249 O O . PRO A 1 412 ? -14.83832 -34.26912 39.07851 1.000 84.80871 412 PRO A O 1
ATOM 3253 N N . HIS A 1 413 ? -14.23133 -33.44639 41.08733 1.000 82.23086 413 HIS A N 1
ATOM 3254 C CA . HIS A 1 413 ? -14.67408 -34.61800 41.83569 1.000 80.98180 413 HIS A CA 1
ATOM 3255 C C . HIS A 1 413 ? -16.09445 -34.47868 42.37271 1.000 84.78385 413 HIS A C 1
ATOM 3256 O O . HIS A 1 413 ? -16.95161 -35.31868 42.08447 1.000 85.17282 413 HIS A O 1
ATOM 3263 N N . ILE A 1 414 ? -16.36376 -33.43652 43.15617 1.000 82.53723 414 ILE A N 1
ATOM 3264 C CA . ILE A 1 414 ? -17.66799 -33.28536 43.79267 1.000 82.63384 414 ILE A CA 1
ATOM 3265 C C . ILE A 1 414 ? -18.52483 -32.19379 43.16239 1.000 81.99188 414 ILE A C 1
ATOM 3266 O O . ILE A 1 414 ? -19.73073 -32.13332 43.45626 1.000 83.87061 414 ILE A O 1
ATOM 3271 N N . GLY A 1 415 ? -17.96328 -31.34872 42.30933 1.000 86.68988 415 GLY A N 1
ATOM 3272 C CA . GLY A 1 415 ? -18.70376 -30.28953 41.65306 1.000 85.31902 415 GLY A CA 1
ATOM 3273 C C . GLY A 1 415 ? -18.41533 -28.92987 42.26877 1.000 85.15523 415 GLY A C 1
ATOM 3274 O O . GLY A 1 415 ? -17.81618 -28.80466 43.33604 1.000 83.89976 415 GLY A O 1
ATOM 3275 N N . TYR A 1 416 ? -18.86832 -27.88976 41.56075 1.000 85.79013 416 TYR A N 1
ATOM 3276 C CA . TYR A 1 416 ? -18.60456 -26.52449 42.01001 1.000 89.31042 416 TYR A CA 1
ATOM 3277 C C . TYR A 1 416 ? -19.38169 -26.19754 43.27831 1.000 87.46376 416 TYR A C 1
ATOM 3278 O O . TYR A 1 416 ? -18.83718 -25.59931 44.21640 1.000 89.42759 416 TYR A O 1
ATOM 3287 N N . GLU A 1 417 ? -20.66817 -26.55165 43.30706 1.000 88.79826 417 GLU A N 1
ATOM 3288 C CA . GLU A 1 417 ? -21.50317 -26.24044 44.46110 1.000 89.08206 417 GLU A CA 1
ATOM 3289 C C . GLU A 1 417 ? -20.99741 -26.94100 45.71337 1.000 82.07151 417 GLU A C 1
ATOM 3290 O O . GLU A 1 417 ? -20.92926 -26.33566 46.78911 1.000 78.31075 417 GLU A O 1
ATOM 3296 N N . LYS A 1 418 ? -20.64042 -28.22082 45.58890 1.000 83.64324 418 LYS A N 1
ATOM 3297 C CA . LYS A 1 418 ? -20.16240 -28.98574 46.73542 1.000 79.23590 418 LYS A CA 1
ATOM 3298 C C . LYS A 1 418 ? -18.87306 -28.39365 47.29903 1.000 78.98989 418 LYS A C 1
ATOM 3299 O O . LYS A 1 418 ? -18.71088 -28.28567 48.52075 1.000 74.61489 418 LYS A O 1
ATOM 3305 N N . ALA A 1 419 ? -17.94780 -27.99241 46.42327 1.000 76.23391 419 ALA A N 1
ATOM 3306 C CA . ALA A 1 419 ? -16.71372 -27.36933 46.88921 1.000 75.16365 419 ALA A CA 1
ATOM 3307 C C . ALA A 1 419 ? -16.98291 -25.99455 47.48686 1.000 72.92864 419 ALA A C 1
ATOM 3308 O O . ALA A 1 419 ? -16.35944 -25.61299 48.48303 1.000 69.07816 419 ALA A O 1
ATOM 3310 N N . ALA A 1 420 ? -17.91969 -25.24277 46.90265 1.000 76.28183 420 ALA A N 1
ATOM 3311 C CA . ALA A 1 420 ? -18.22832 -23.91481 47.42383 1.000 75.75589 420 ALA A CA 1
ATOM 3312 C C . ALA A 1 420 ? -18.73858 -23.98822 48.85898 1.000 74.63244 420 ALA A C 1
ATOM 3313 O O . ALA A 1 420 ? -18.33376 -23.18473 49.70782 1.000 69.79767 420 ALA A O 1
ATOM 3315 N N . GLN A 1 421 ? -19.62758 -24.94587 49.14766 1.000 73.38186 421 GLN A N 1
ATOM 3316 C CA . GLN A 1 421 ? -20.05698 -25.18613 50.52356 1.000 73.98007 421 GLN A CA 1
ATOM 3317 C C . GLN A 1 421 ? -18.86394 -25.40900 51.44511 1.000 71.41273 421 GLN A C 1
ATOM 3318 O O . GLN A 1 421 ? -18.76720 -24.80033 52.51672 1.000 71.25355 421 GLN A O 1
ATOM 3324 N N . ILE A 1 422 ? -17.94511 -26.28775 51.04138 1.000 70.79108 422 ILE A N 1
ATOM 3325 C CA . ILE A 1 422 ? -16.79846 -26.60528 51.88923 1.000 68.14464 422 ILE A CA 1
ATOM 3326 C C . ILE A 1 422 ? -15.94659 -25.36293 52.12376 1.000 67.27114 422 ILE A C 1
ATOM 3327 O O . ILE A 1 422 ? -15.50501 -25.09838 53.24912 1.000 69.00627 422 ILE A O 1
ATOM 3332 N N . ALA A 1 423 ? -15.72303 -24.56766 51.07468 1.000 66.77233 423 ALA A N 1
ATOM 3333 C CA . ALA A 1 423 ? -14.91105 -23.36303 51.22287 1.000 69.20526 423 ALA A CA 1
ATOM 3334 C C . ALA A 1 423 ? -15.60229 -22.32760 52.10432 1.000 68.58157 423 ALA A C 1
ATOM 3335 O O . ALA A 1 423 ? -14.95736 -21.69474 52.94788 1.000 66.17011 423 ALA A O 1
ATOM 3337 N N . LYS A 1 424 ? -16.91187 -22.14068 51.92481 1.000 69.51400 424 LYS A N 1
ATOM 3338 C CA . LYS A 1 424 ? -17.64735 -21.19165 52.75674 1.000 70.77991 424 LYS A CA 1
ATOM 3339 C C . LYS A 1 424 ? -17.69540 -21.64830 54.20920 1.000 69.46259 424 LYS A C 1
ATOM 3340 O O . LYS A 1 424 ? -17.46577 -20.84787 55.12278 1.000 69.08921 424 LYS A O 1
ATOM 3346 N N . LYS A 1 425 ? -18.01527 -22.92572 54.44049 1.000 69.28069 425 LYS A N 1
ATOM 3347 C CA . LYS A 1 425 ? -17.99804 -23.46522 55.79679 1.000 70.05866 425 LYS A CA 1
ATOM 3348 C C . LYS A 1 425 ? -16.63008 -23.29183 56.44838 1.000 71.63036 425 LYS A C 1
ATOM 3349 O O . LYS A 1 425 ? -16.53591 -22.87601 57.60944 1.000 76.43956 425 LYS A O 1
ATOM 3355 N N . ALA A 1 426 ? -15.55694 -23.60784 55.72252 1.000 65.52666 426 ALA A N 1
ATOM 3356 C CA . ALA A 1 426 ? -14.22797 -23.48720 56.31145 1.000 69.60550 426 ALA A CA 1
ATOM 3357 C C . ALA A 1 426 ? -13.92739 -22.04310 56.69057 1.000 70.71190 426 ALA A C 1
ATOM 3358 O O . ALA A 1 426 ? -13.33053 -21.77877 57.74054 1.000 66.89067 426 ALA A O 1
ATOM 3360 N N . HIS A 1 427 ? -14.35584 -21.09224 55.85746 1.000 69.74205 427 HIS A N 1
ATOM 3361 C CA . HIS A 1 427 ? -14.11181 -19.68681 56.15738 1.000 69.28316 427 HIS A CA 1
ATOM 3362 C C . HIS A 1 427 ? -14.91028 -19.23754 57.37047 1.000 69.41266 427 HIS A C 1
ATOM 3363 O O . HIS A 1 427 ? -14.38825 -18.52839 58.23808 1.000 67.17929 427 HIS A O 1
ATOM 3370 N N . LYS A 1 428 ? -16.17406 -19.64746 57.45312 1.000 68.30956 428 LYS A N 1
ATOM 3371 C CA . LYS A 1 428 ? -17.01511 -19.20563 58.55829 1.000 74.93083 428 LYS A CA 1
ATOM 3372 C C . LYS A 1 428 ? -16.57995 -19.83785 59.87384 1.000 74.00689 428 LYS A C 1
ATOM 3373 O O . LYS A 1 428 ? -16.51591 -19.15721 60.90463 1.000 76.07622 428 LYS A O 1
ATOM 3379 N N . GLU A 1 429 ? -16.26228 -21.13015 59.85879 1.000 72.11628 429 GLU A N 1
ATOM 3380 C CA . GLU A 1 429 ? -16.01131 -21.87655 61.08206 1.000 73.96602 429 GLU A CA 1
ATOM 3381 C C . GLU A 1 429 ? -14.53390 -21.97307 61.42795 1.000 74.67117 429 GLU A C 1
ATOM 3382 O O . GLU A 1 429 ? -14.17784 -22.69246 62.36592 1.000 77.39112 429 GLU A O 1
ATOM 3388 N N . GLY A 1 430 ? -13.67195 -21.26527 60.70467 1.000 72.03213 430 GLY A N 1
ATOM 3389 C CA . GLY A 1 430 ? -12.24813 -21.29655 61.00742 1.000 75.39451 430 GLY A CA 1
ATOM 3390 C C . GLY A 1 430 ? -11.61417 -22.66166 60.86020 1.000 70.69803 430 GLY A C 1
ATOM 3391 O O . GLY A 1 430 ? -10.69745 -23.00193 61.61611 1.000 69.16434 430 GLY A O 1
ATOM 3392 N N . LEU A 1 431 ? -12.08210 -23.45326 59.90311 1.000 70.68931 431 LEU A N 1
ATOM 3393 C CA . LEU A 1 431 ? -11.54816 -24.78060 59.64174 1.000 70.50612 431 LEU A CA 1
ATOM 3394 C C . LEU A 1 431 ? -10.55613 -24.74967 58.48494 1.000 65.37430 431 LEU A C 1
ATOM 3395 O O . LEU A 1 431 ? -10.48969 -23.79056 57.71192 1.000 64.22869 431 LEU A O 1
ATOM 3400 N N . THR A 1 432 ? -9.78384 -25.82421 58.37432 1.000 61.30087 432 THR A N 1
ATOM 3401 C CA . THR A 1 432 ? -9.08016 -26.09860 57.13525 1.000 63.39462 432 THR A CA 1
ATOM 3402 C C . THR A 1 432 ? -10.05601 -26.67440 56.11060 1.000 67.04467 432 THR A C 1
ATOM 3403 O O . THR A 1 432 ? -11.15171 -27.14727 56.44778 1.000 62.26107 432 THR A O 1
ATOM 3407 N N . LEU A 1 433 ? -9.64782 -26.62355 54.83934 1.000 60.67345 433 LEU A N 1
ATOM 3408 C CA . LEU A 1 433 ? -10.42024 -27.29805 53.80020 1.000 66.86409 433 LEU A CA 1
ATOM 3409 C C . LEU A 1 433 ? -10.59996 -28.77765 54.12517 1.000 70.41462 433 LEU A C 1
ATOM 3410 O O . LEU A 1 433 ? -11.68959 -29.33517 53.93667 1.000 63.77731 433 LEU A O 1
ATOM 3415 N N . LYS A 1 434 ? -9.54209 -29.42143 54.63337 1.000 66.53660 434 LYS A N 1
ATOM 3416 C CA . LYS A 1 434 ? -9.62837 -30.82129 55.04288 1.000 69.20893 434 LYS A CA 1
ATOM 3417 C C . LYS A 1 434 ? -10.69889 -31.01741 56.10738 1.000 67.03726 434 LYS A C 1
ATOM 3418 O O . LYS A 1 434 ? -11.54908 -31.90811 55.99238 1.000 73.76279 434 LYS A O 1
ATOM 3424 N N . GLU A 1 435 ? -10.67175 -30.19139 57.15594 1.000 66.13851 435 GLU A N 1
ATOM 3425 C CA . GLU A 1 435 ? -11.66777 -30.31055 58.21560 1.000 71.47847 435 GLU A CA 1
ATOM 3426 C C . GLU A 1 435 ? -13.07311 -30.04594 57.68716 1.000 72.70267 435 GLU A C 1
ATOM 3427 O O . GLU A 1 435 ? -14.01544 -30.78037 58.00970 1.000 71.38760 435 GLU A O 1
ATOM 3433 N N . SER A 1 436 ? -13.22992 -29.01088 56.85890 1.000 70.18083 436 SER A N 1
ATOM 3434 C CA . SER A 1 436 ? -14.55108 -28.68409 56.33440 1.000 71.65228 436 SER A CA 1
ATOM 3435 C C . SER A 1 436 ? -15.06675 -29.76958 55.39860 1.000 74.47964 436 SER A C 1
ATOM 3436 O O . SER A 1 436 ? -16.26047 -30.10023 55.42010 1.000 72.38786 436 SER A O 1
ATOM 3439 N N . ALA A 1 437 ? -14.18552 -30.32862 54.56366 1.000 71.90611 437 ALA A N 1
ATOM 3440 C CA . ALA A 1 437 ? -14.61623 -31.31340 53.57800 1.000 74.11250 437 ALA A CA 1
ATOM 3441 C C . ALA A 1 437 ? -15.05932 -32.61994 54.21922 1.000 77.97442 437 ALA A C 1
ATOM 3442 O O . ALA A 1 437 ? -15.86052 -33.34878 53.62163 1.000 80.02006 437 ALA A O 1
ATOM 3444 N N . ILE A 1 438 ? -14.56742 -32.92486 55.41721 1.000 78.54914 438 ILE A N 1
ATOM 3445 C CA . ILE A 1 438 ? -14.95737 -34.14692 56.11246 1.000 80.73798 438 ILE A CA 1
ATOM 3446 C C . ILE A 1 438 ? -16.23697 -33.94761 56.91922 1.000 77.88489 438 ILE A C 1
ATOM 3447 O O . ILE A 1 438 ? -17.08638 -34.83958 56.96990 1.000 84.40153 438 ILE A O 1
ATOM 3452 N N . GLN A 1 439 ? -16.40867 -32.77759 57.54560 1.000 78.72870 439 GLN A N 1
ATOM 3453 C CA . GLN A 1 439 ? -17.58704 -32.53839 58.37543 1.000 81.29149 439 GLN A CA 1
ATOM 3454 C C . GLN A 1 439 ? -18.85528 -32.32356 57.55540 1.000 84.62479 439 GLN A C 1
ATOM 3455 O O . GLN A 1 439 ? -19.95424 -32.39167 58.11564 1.000 86.51304 439 GLN A O 1
ATOM 3461 N N . THR A 1 440 ? -18.73488 -32.05660 56.25341 1.000 88.60366 440 THR A N 1
ATOM 3462 C CA . THR A 1 440 ? -19.89536 -31.99800 55.37185 1.000 90.51596 440 THR A CA 1
ATOM 3463 C C . THR A 1 440 ? -20.28008 -33.36007 54.81587 1.000 91.89118 440 THR A C 1
ATOM 3464 O O . THR A 1 440 ? -21.36759 -33.49295 54.24394 1.000 89.84165 440 THR A O 1
ATOM 3468 N N . GLY A 1 441 ? -19.41859 -34.36550 54.96425 1.000 87.98341 441 GLY A N 1
ATOM 3469 C CA . GLY A 1 441 ? -19.65906 -35.67184 54.39407 1.000 86.89513 441 GLY A CA 1
ATOM 3470 C C . GLY A 1 441 ? -19.43056 -35.76757 52.90348 1.000 84.65992 441 GLY A C 1
ATOM 3471 O O . GLY A 1 441 ? -19.65162 -36.84234 52.32885 1.000 85.04560 441 GLY A O 1
ATOM 3472 N N . TYR A 1 442 ? -18.98538 -34.68459 52.26132 1.000 84.08133 442 TYR A N 1
ATOM 3473 C CA . TYR A 1 442 ? -18.83242 -34.66814 50.81149 1.000 85.53148 442 TYR A CA 1
ATOM 3474 C C . TYR A 1 442 ? -17.58292 -35.40931 50.35002 1.000 84.90135 442 TYR A C 1
ATOM 3475 O O . TYR A 1 442 ? -17.58128 -35.99844 49.26201 1.000 81.06288 442 TYR A O 1
ATOM 3484 N N . VAL A 1 443 ? -16.51981 -35.39015 51.15026 1.000 84.74877 443 VAL A N 1
ATOM 3485 C CA . VAL A 1 443 ? -15.25552 -36.03023 50.81228 1.000 81.72382 443 VAL A CA 1
ATOM 3486 C C . VAL A 1 443 ? -14.77073 -36.80047 52.03194 1.000 85.68164 443 VAL A C 1
ATOM 3487 O O . VAL A 1 443 ? -14.87581 -36.31314 53.16326 1.000 86.03886 443 VAL A O 1
ATOM 3491 N N . THR A 1 444 ? -14.25261 -38.00671 51.80848 1.000 86.25196 444 THR A N 1
ATOM 3492 C CA . THR A 1 444 ? -13.65769 -38.75335 52.90447 1.000 86.98109 444 THR A CA 1
ATOM 3493 C C . THR A 1 444 ? -12.23942 -38.25537 53.17024 1.000 85.62168 444 THR A C 1
ATOM 3494 O O . THR A 1 444 ? -11.69569 -37.42021 52.44277 1.000 89.04066 444 THR A O 1
ATOM 3498 N N . GLU A 1 445 ? -11.63721 -38.77877 54.23993 1.000 87.84213 445 GLU A N 1
ATOM 3499 C CA . GLU A 1 445 ? -10.26367 -38.40415 54.56109 1.000 92.12985 445 GLU A CA 1
ATOM 3500 C C . GLU A 1 445 ? -9.27971 -38.98430 53.55172 1.000 92.29654 445 GLU A C 1
ATOM 3501 O O . GLU A 1 445 ? -8.28600 -38.33252 53.21306 1.000 92.29843 445 GLU A O 1
ATOM 3507 N N . GLU A 1 446 ? -9.54628 -40.19299 53.04831 1.000 94.28431 446 GLU A N 1
ATOM 3508 C CA . GLU A 1 446 ? -8.68396 -40.77967 52.02651 0.780 95.46821 446 GLU A CA 1
ATOM 3509 C C . GLU A 1 446 ? -8.85983 -40.08296 50.68144 1.000 92.10910 446 GLU A C 1
ATOM 3510 O O . GLU A 1 446 ? -7.88366 -39.88288 49.94881 0.425 89.82034 446 GLU A O 1
ATOM 3516 N N . GLN A 1 447 ? -10.09769 -39.71397 50.33451 1.000 94.43214 447 GLN A N 1
ATOM 3517 C CA . GLN A 1 447 ? -10.33468 -38.99679 49.08355 1.000 89.43879 447 GLN A CA 1
ATOM 3518 C C . GLN A 1 447 ? -9.67310 -37.62337 49.09400 1.000 85.49471 447 GLN A C 1
ATOM 3519 O O . GLN A 1 447 ? -9.14578 -37.17372 48.06825 1.000 82.74444 447 GLN A O 1
ATOM 3525 N N . PHE A 1 448 ? -9.68879 -36.93965 50.23943 1.000 83.58455 448 PHE A N 1
ATOM 3526 C CA . PHE A 1 448 ? -9.08192 -35.61581 50.28915 1.000 78.73919 448 PHE A CA 1
ATOM 3527 C C . PHE A 1 448 ? -7.57041 -35.69189 50.10543 1.000 82.36769 448 PHE A C 1
ATOM 3528 O O . PHE A 1 448 ? -6.96927 -34.80071 49.49347 1.000 80.13213 448 PHE A O 1
ATOM 3536 N N . GLU A 1 449 ? -6.93755 -36.74542 50.62614 1.000 83.34457 449 GLU A N 1
ATOM 3537 C CA . GLU A 1 449 ? -5.49887 -36.89858 50.43554 1.000 84.57761 449 GLU A CA 1
ATOM 3538 C C . GLU A 1 449 ? -5.15951 -37.23628 48.98860 0.252 84.44933 449 GLU A C 1
ATOM 3539 O O . GLU A 1 449 ? -4.06951 -36.89530 48.51420 0.759 81.89789 449 GLU A O 1
ATOM 3545 N N . ALA A 1 450 ? -6.07950 -37.88747 48.27206 1.000 86.18001 450 ALA A N 1
ATOM 3546 C CA . ALA A 1 450 ? -5.86287 -38.24866 46.87558 1.000 85.48627 450 ALA A CA 1
ATOM 3547 C C . ALA A 1 450 ? -6.25011 -37.14136 45.90220 1.000 86.84259 450 ALA A C 1
ATOM 3548 O O . ALA A 1 450 ? -5.63811 -37.02945 44.83205 1.000 85.11091 450 ALA A O 1
ATOM 3550 N N . TRP A 1 451 ? -7.24460 -36.31870 46.25006 1.000 85.92295 451 TRP A N 1
ATOM 3551 C CA . TRP A 1 451 ? -7.76606 -35.29837 45.34646 1.000 84.27303 451 TRP A CA 1
ATOM 3552 C C . TRP A 1 451 ? -7.04699 -33.96269 45.46389 1.000 88.14429 451 TRP A C 1
ATOM 3553 O O . TRP A 1 451 ? -6.97524 -33.21971 44.47512 1.000 87.37225 451 TRP A O 1
ATOM 3564 N N . ILE A 1 452 ? -6.54788 -33.62316 46.65459 1.000 89.12211 452 ILE A N 1
ATOM 3565 C CA . ILE A 1 452 ? -5.87007 -32.34967 46.87145 1.000 84.38010 452 ILE A CA 1
ATOM 3566 C C . ILE A 1 452 ? -4.37683 -32.60538 46.97787 1.000 82.21488 452 ILE A C 1
ATOM 3567 O O . ILE A 1 452 ? -3.85046 -32.81984 48.07730 1.000 82.48085 452 ILE A O 1
ATOM 3572 N N . LYS A 1 453 ? -3.68988 -32.59288 45.83816 1.000 78.75436 453 LYS A N 1
ATOM 3573 C CA . LYS A 1 453 ? -2.24151 -32.75522 45.80972 1.000 74.65992 453 LYS A CA 1
ATOM 3574 C C . LYS A 1 453 ? -1.61557 -31.44219 45.36944 1.000 72.38562 453 LYS A C 1
ATOM 3575 O O . LYS A 1 453 ? -1.57789 -31.15183 44.16369 1.000 72.05079 453 LYS A O 1
ATOM 3581 N N . PRO A 1 454 ? -1.12448 -30.60888 46.29494 1.000 70.89899 454 PRO A N 1
ATOM 3582 C CA . PRO A 1 454 ? -0.56078 -29.31477 45.87968 1.000 65.38826 454 PRO A CA 1
ATOM 3583 C C . PRO A 1 454 ? 0.54201 -29.44374 44.85102 1.000 62.91232 454 PRO A C 1
ATOM 3584 O O . PRO A 1 454 ? 0.71327 -28.53581 44.02958 1.000 59.97357 454 PRO A O 1
ATOM 3588 N N . GLU A 1 455 ? 1.27895 -30.55592 44.84842 1.000 60.79573 455 GLU A N 1
ATOM 3589 C CA . GLU A 1 455 ? 2.34020 -30.73631 43.86753 1.000 64.71948 455 GLU A CA 1
ATOM 3590 C C . GLU A 1 455 ? 1.80054 -30.91538 42.45502 1.000 65.40729 455 GLU A C 1
ATOM 3591 O O . GLU A 1 455 ? 2.57407 -30.82876 41.49580 1.000 64.27586 455 GLU A O 1
ATOM 3597 N N . ASP A 1 456 ? 0.50087 -31.14859 42.30246 1.000 65.44312 456 ASP A N 1
ATOM 3598 C CA . ASP A 1 456 ? -0.13945 -31.14397 40.99710 1.000 68.35394 456 ASP A CA 1
ATOM 3599 C C . ASP A 1 456 ? -0.81749 -29.81593 40.68430 1.000 63.93747 456 ASP A C 1
ATOM 3600 O O . ASP A 1 456 ? -1.40851 -29.67810 39.61099 1.000 63.21531 456 ASP A O 1
ATOM 3605 N N . MET A 1 457 ? -0.73842 -28.83769 41.58717 1.000 61.14862 457 MET A N 1
ATOM 3606 C CA . MET A 1 457 ? -1.39522 -27.54722 41.41750 1.000 58.06369 457 MET A CA 1
ATOM 3607 C C . MET A 1 457 ? -0.43329 -26.44164 41.00439 1.000 57.93573 457 MET A C 1
ATOM 3608 O O . MET A 1 457 ? -0.80918 -25.26048 41.02118 1.000 55.19078 457 MET A O 1
ATOM 3613 N N . VAL A 1 458 ? 0.79449 -26.79125 40.63591 1.000 58.33495 458 VAL A N 1
ATOM 3614 C CA . VAL A 1 458 ? 1.80407 -25.80452 40.28295 1.000 57.07578 458 VAL A CA 1
ATOM 3615 C C . VAL A 1 458 ? 2.31006 -26.01690 38.85744 1.000 58.15118 458 VAL A C 1
ATOM 3616 O O . VAL A 1 458 ? 3.39862 -25.57607 38.50764 1.000 58.75368 458 VAL A O 1
ATOM 3620 N N . ASP A 1 459 ? 1.52678 -26.70162 38.03147 1.000 60.44736 459 ASP A N 1
ATOM 3621 C CA . ASP A 1 459 ? 1.90429 -26.97332 36.65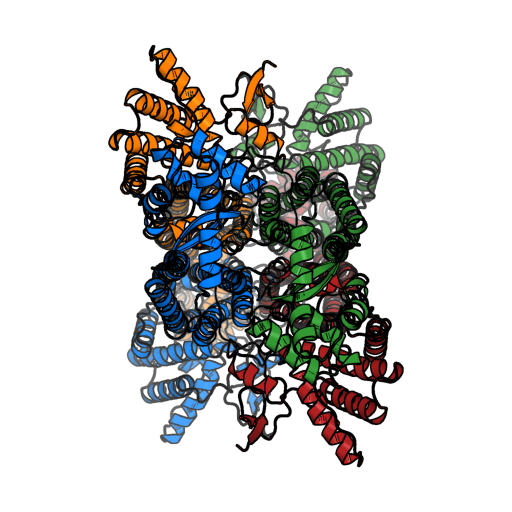505 1.000 65.80501 459 ASP A CA 1
ATOM 3622 C C . ASP A 1 459 ? 0.64418 -27.03733 35.81028 1.000 66.86485 459 ASP A C 1
ATOM 3623 O O . ASP A 1 459 ? -0.43820 -27.32005 36.33669 1.000 66.77547 459 ASP A O 1
ATOM 3628 N N . PRO A 1 460 ? 0.74457 -26.76493 34.51247 1.000 68.21287 460 PRO A N 1
ATOM 3629 C CA . PRO A 1 460 ? -0.39152 -27.01808 33.62151 1.000 70.46038 460 PRO A CA 1
ATOM 3630 C C . PRO A 1 460 ? -0.61962 -28.51054 33.46217 1.000 72.98909 460 PRO A C 1
ATOM 3631 O O . PRO A 1 460 ? 0.31611 -29.31263 33.49668 1.000 77.84689 460 PRO A O 1
ATOM 3635 N N . HIS A 1 461 ? -1.88236 -28.88225 33.29294 0.607 80.55896 461 HIS A N 1
ATOM 3636 C CA . HIS A 1 461 ? -2.23134 -30.28388 33.09449 1.000 76.00243 461 HIS A CA 1
ATOM 3637 C C . HIS A 1 461 ? -3.44576 -30.40057 32.18663 0.961 86.10583 461 HIS A C 1
ATOM 3638 O O . HIS A 1 461 ? -3.65542 -31.42076 31.52651 0.956 90.44464 461 HIS A O 1
ATOM 3646 N N . MET B 1 1 ? -33.18316 7.01513 25.42950 1.000 83.10290 1 MET B N 1
ATOM 3647 C CA . MET B 1 1 ? -32.86710 6.91089 26.85101 1.000 84.44448 1 MET B CA 1
ATOM 3648 C C . MET B 1 1 ? -33.06777 5.49458 27.38351 1.000 81.48142 1 MET B C 1
ATOM 3649 O O . MET B 1 1 ? -33.02676 5.27279 28.59787 1.000 71.20585 1 MET B O 1
ATOM 3654 N N . SER B 1 2 ? -33.28031 4.54181 26.47648 1.000 71.05651 2 SER B N 1
ATOM 3655 C CA . SER B 1 2 ? -33.64107 3.19078 26.88266 1.000 62.13972 2 SER B CA 1
ATOM 3656 C C . SER B 1 2 ? -32.46455 2.46834 27.52768 1.000 60.05751 2 SER B C 1
ATOM 3657 O O . SER B 1 2 ? -31.29379 2.72270 27.22307 1.000 57.37506 2 SER B O 1
ATOM 3660 N N . VAL B 1 3 ? -32.79602 1.55907 28.44223 1.000 57.38468 3 VAL B N 1
ATOM 3661 C CA . VAL B 1 3 ? -31.80717 0.79288 29.18005 1.000 55.54105 3 VAL B CA 1
ATOM 3662 C C . VAL B 1 3 ? -32.17854 -0.68110 29.11529 1.000 52.80446 3 VAL B C 1
ATOM 3663 O O . VAL B 1 3 ? -33.32317 -1.05329 28.85141 1.000 53.79997 3 VAL B O 1
ATOM 3667 N N . ARG B 1 4 ? -31.17427 -1.51548 29.33570 1.000 48.18552 4 ARG B N 1
ATOM 3668 C CA . ARG B 1 4 ? -31.31949 -2.95540 29.45588 1.000 50.75581 4 ARG B CA 1
ATOM 3669 C C . ARG B 1 4 ? -30.89099 -3.32112 30.86841 1.000 49.82872 4 ARG B C 1
ATOM 3670 O O . ARG B 1 4 ? -29.85517 -2.84165 31.33924 1.000 48.78981 4 ARG B O 1
ATOM 3678 N N . ILE B 1 5 ? -31.67898 -4.14004 31.55729 1.000 46.37313 5 ILE B N 1
ATOM 3679 C CA . ILE B 1 5 ? -31.38045 -4.47157 32.94709 1.000 48.48046 5 ILE B CA 1
ATOM 3680 C C . ILE B 1 5 ? -30.48389 -5.70365 32.98046 1.000 49.32566 5 ILE B C 1
ATOM 3681 O O . ILE B 1 5 ? -30.89465 -6.79590 32.58682 1.000 48.02357 5 ILE B O 1
ATOM 3686 N N . GLU B 1 6 ? -29.25883 -5.52730 33.46156 1.000 50.36576 6 GLU B N 1
ATOM 3687 C CA . GLU B 1 6 ? -28.36278 -6.63166 33.76111 1.000 50.61718 6 GLU B CA 1
ATOM 3688 C C . GLU B 1 6 ? -28.34725 -6.89255 35.26710 1.000 55.68999 6 GLU B C 1
ATOM 3689 O O . GLU B 1 6 ? -28.90828 -6.13122 36.05806 1.000 58.07525 6 GLU B O 1
ATOM 3695 N N . HIS B 1 7 ? -27.69798 -7.98805 35.66390 1.000 53.83345 7 HIS B N 1
ATOM 3696 C CA . HIS B 1 7 ? -27.62079 -8.34025 37.07654 1.000 63.01294 7 HIS B CA 1
ATOM 3697 C C . HIS B 1 7 ? -26.32306 -9.07790 37.37382 1.000 62.95565 7 HIS B C 1
ATOM 3698 O O . HIS B 1 7 ? -25.76476 -9.76527 36.51415 1.000 59.14709 7 HIS B O 1
ATOM 3705 N N . ASP B 1 8 ? -25.84944 -8.90962 38.60923 1.000 66.04746 8 ASP B N 1
ATOM 3706 C CA . ASP B 1 8 ? -24.76562 -9.70895 39.16980 1.000 68.00292 8 ASP B CA 1
ATOM 3707 C C . ASP B 1 8 ? -25.13375 -10.09361 40.59793 1.000 72.75461 8 ASP B C 1
ATOM 3708 O O . ASP B 1 8 ? -26.32160 -10.15371 40.93399 1.000 70.26746 8 ASP B O 1
ATOM 3713 N N . THR B 1 9 ? -24.14017 -10.34434 41.45225 1.000 84.87876 9 THR B N 1
ATOM 3714 C CA . THR B 1 9 ? -24.43798 -10.71032 42.83468 1.000 88.67717 9 THR B CA 1
ATOM 3715 C C . THR B 1 9 ? -24.74009 -9.50785 43.72247 1.000 79.57720 9 THR B C 1
ATOM 3716 O O . THR B 1 9 ? -25.09305 -9.70102 44.89160 1.000 76.09169 9 THR B O 1
ATOM 3720 N N . PHE B 1 10 ? -24.62243 -8.28495 43.20386 1.000 71.88788 10 PHE B N 1
ATOM 3721 C CA . PHE B 1 10 ? -25.00603 -7.09199 43.94597 1.000 70.02399 10 PHE B CA 1
ATOM 3722 C C . PHE B 1 10 ? -26.43588 -6.63326 43.66748 1.000 69.91712 10 PHE B C 1
ATOM 3723 O O . PHE B 1 10 ? -26.96431 -5.82300 44.43725 1.000 67.11992 10 PHE B O 1
ATOM 3731 N N . GLY B 1 11 ? -27.06583 -7.11091 42.58790 1.000 69.71616 11 GLY B N 1
ATOM 3732 C CA . GLY B 1 11 ? -28.43939 -6.78659 42.27347 1.000 67.15515 11 GLY B CA 1
ATOM 3733 C C . GLY B 1 11 ? -28.59929 -6.44599 40.80287 1.000 64.79394 11 GLY B C 1
ATOM 3734 O O . GLY B 1 11 ? -27.84147 -6.91012 39.94338 1.000 61.76912 11 GLY B O 1
ATOM 3735 N N . GLU B 1 12 ? -29.60696 -5.62976 40.51092 1.000 66.53733 12 GLU B N 1
ATOM 3736 C CA . GLU B 1 12 ? -29.89155 -5.20305 39.14779 1.000 60.35647 12 GLU B CA 1
ATOM 3737 C C . GLU B 1 12 ? -29.19596 -3.88207 38.85475 1.000 55.63562 12 GLU B C 1
ATOM 3738 O O . GLU B 1 12 ? -29.04818 -3.02603 39.72803 1.000 56.17621 12 GLU B O 1
ATOM 3744 N N . ILE B 1 13 ? -28.78164 -3.71470 37.60577 1.000 53.03013 13 ILE B N 1
ATOM 3745 C CA . ILE B 1 13 ? -28.07684 -2.50784 37.20072 1.000 51.78455 13 ILE B CA 1
ATOM 3746 C C . ILE B 1 13 ? -28.42302 -2.21349 35.74689 1.000 46.71801 13 ILE B C 1
ATOM 3747 O O . ILE B 1 13 ? -28.46985 -3.12137 34.91232 1.000 46.48555 13 ILE B O 1
ATOM 3752 N N . GLU B 1 14 ? -28.67580 -0.93551 35.45228 1.000 48.82264 14 GLU B N 1
ATOM 3753 C CA . GLU B 1 14 ? -29.06054 -0.51316 34.11033 1.000 48.74355 14 GLU B CA 1
ATOM 3754 C C . GLU B 1 14 ? -27.83957 -0.33600 33.22510 1.000 48.34503 14 GLU B C 1
ATOM 3755 O O . GLU B 1 14 ? -26.89610 0.38040 33.57777 1.000 47.35097 14 GLU B O 1
ATOM 3761 N N . VAL B 1 15 ? -27.87945 -0.96723 32.06092 1.000 49.31195 15 VAL B N 1
ATOM 3762 C CA . VAL B 1 15 ? -26.90313 -0.75348 30.99946 1.000 44.68392 15 VAL B CA 1
ATOM 3763 C C . VAL B 1 15 ? -27.62631 -0.00476 29.88592 1.000 47.88237 15 VAL B C 1
ATOM 3764 O O . VAL B 1 15 ? -28.79279 -0.31351 29.60503 1.000 51.75855 15 VAL B O 1
ATOM 3768 N N . PRO B 1 16 ? -27.01555 0.99684 29.25481 1.000 49.62221 16 PRO B N 1
ATOM 3769 C CA . PRO B 1 16 ? -27.68938 1.65793 28.13107 1.000 45.57064 16 PRO B CA 1
ATOM 3770 C C . PRO B 1 16 ? -28.03137 0.64463 27.04542 1.000 50.67167 16 PRO B C 1
ATOM 3771 O O . PRO B 1 16 ? -27.21804 -0.21119 26.69002 1.000 50.16620 16 PRO B O 1
ATOM 3775 N N . ALA B 1 17 ? -29.25378 0.75253 26.51999 1.000 46.31874 17 ALA B N 1
ATOM 3776 C CA . ALA B 1 17 ? -29.78695 -0.27373 25.62367 1.000 50.17566 17 ALA B CA 1
ATOM 3777 C C . ALA B 1 17 ? -28.91921 -0.48049 24.38802 1.000 48.57766 17 ALA B C 1
ATOM 3778 O O . ALA B 1 17 ? -28.87738 -1.58741 23.84077 1.000 49.72232 17 ALA B O 1
ATOM 3780 N N . ASP B 1 18 ? -28.23275 0.56413 23.93090 1.000 47.90420 18 ASP B N 1
ATOM 3781 C CA . ASP B 1 18 ? -27.41478 0.52195 22.72741 1.000 46.15662 18 ASP B CA 1
ATOM 3782 C C . ASP B 1 18 ? -25.97304 0.12124 23.01157 1.000 48.57626 18 ASP B C 1
ATOM 3783 O O . ASP B 1 18 ? -25.13415 0.19291 22.10959 1.000 48.10553 18 ASP B O 1
ATOM 3788 N N . LYS B 1 19 ? -25.66978 -0.28498 24.23906 1.000 45.15826 19 LYS B N 1
ATOM 3789 C CA . LYS B 1 19 ? -24.32203 -0.63994 24.65100 1.000 47.73625 19 LYS B CA 1
ATOM 3790 C C . LYS B 1 19 ? -24.24645 -2.13343 24.92781 1.000 45.91845 19 LYS B C 1
ATOM 3791 O O . LYS B 1 19 ? -25.16549 -2.71661 25.51420 1.000 46.99642 19 LYS B O 1
ATOM 3797 N N . TYR B 1 20 ? -23.13749 -2.74256 24.51788 1.000 46.90291 20 TYR B N 1
ATOM 3798 C CA . TYR B 1 20 ? -23.00273 -4.19053 24.50653 1.000 42.27464 20 TYR B CA 1
ATOM 3799 C C . TYR B 1 20 ? -22.28683 -4.74708 25.72734 1.000 46.77786 20 TYR B C 1
ATOM 3800 O O . TYR B 1 20 ? -22.10007 -5.96526 25.80775 1.000 46.20586 20 TYR B O 1
ATOM 3809 N N . TRP B 1 21 ? -21.86823 -3.90344 26.66869 1.000 40.42822 21 TRP B N 1
ATOM 3810 C CA . TRP B 1 21 ? -21.20928 -4.44969 27.84620 1.000 40.77936 21 TRP B CA 1
ATOM 3811 C C . TRP B 1 21 ? -22.24930 -4.91395 28.86862 1.000 42.30364 21 TRP B C 1
ATOM 3812 O O . TRP B 1 21 ? -23.45077 -4.66085 28.73535 1.000 46.35824 21 TRP B O 1
ATOM 3823 N N . GLY B 1 22 ? -21.77756 -5.62193 29.89764 1.000 41.43098 22 GLY B N 1
ATOM 3824 C CA . GLY B 1 22 ? -22.64029 -6.24771 30.86663 1.000 45.04488 22 GLY B CA 1
ATOM 3825 C C . GLY B 1 22 ? -22.57737 -5.60188 32.23960 1.000 42.32463 22 GLY B C 1
ATOM 3826 O O . GLY B 1 22 ? -22.05234 -4.49993 32.42226 1.000 43.35351 22 GLY B O 1
ATOM 3827 N N . ALA B 1 23 ? -23.12028 -6.32227 33.22435 1.000 41.02241 23 ALA B N 1
ATOM 3828 C CA . ALA B 1 23 ? -23.24984 -5.78340 34.57542 1.000 45.16567 23 ALA B CA 1
ATOM 3829 C C . ALA B 1 23 ? -21.89297 -5.47042 35.19525 1.000 47.13479 23 ALA B C 1
ATOM 3830 O O . ALA B 1 23 ? -21.74414 -4.47798 35.91890 1.000 46.84761 23 ALA B O 1
ATOM 3832 N N . GLN B 1 24 ? -20.89143 -6.30662 34.94074 1.000 46.20668 24 GLN B N 1
ATOM 3833 C CA . GLN B 1 24 ? -19.60735 -6.07539 35.58747 1.000 47.59343 24 GLN B CA 1
ATOM 3834 C C . GLN B 1 24 ? -18.91096 -4.85178 35.01217 1.000 42.41907 24 GLN B C 1
ATOM 3835 O O . GLN B 1 24 ? -18.32099 -4.06454 35.75918 1.000 39.75913 24 GLN B O 1
ATOM 3841 N N . THR B 1 25 ? -18.99578 -4.64704 33.69683 1.000 43.39902 25 THR B N 1
ATOM 3842 C CA . THR B 1 25 ? -18.41866 -3.43134 33.13188 1.000 39.07765 25 THR B CA 1
ATOM 3843 C C . THR B 1 25 ? -19.15538 -2.19897 33.62922 1.000 42.66415 25 THR B C 1
ATOM 3844 O O . THR B 1 25 ? -18.52797 -1.18824 33.96196 1.000 40.26989 25 THR B O 1
ATOM 3848 N N . GLU B 1 26 ? -20.48660 -2.27137 33.70521 1.000 38.36790 26 GLU B N 1
ATOM 3849 C CA . GLU B 1 26 ? -21.25840 -1.13757 34.19769 1.000 42.89715 26 GLU B CA 1
ATOM 3850 C C . GLU B 1 26 ? -20.92045 -0.83380 35.65118 1.000 42.30758 26 GLU B C 1
ATOM 3851 O O . GLU B 1 26 ? -20.79270 0.33351 36.03793 1.000 40.38966 26 GLU B O 1
ATOM 3857 N N . ARG B 1 27 ? -20.76953 -1.87311 36.47260 1.000 40.56372 27 ARG B N 1
ATOM 3858 C CA . ARG B 1 27 ? -20.43198 -1.65370 37.87239 1.000 43.80944 27 ARG B CA 1
ATOM 3859 C C . ARG B 1 27 ? -18.99812 -1.15237 38.01422 1.000 42.88139 27 ARG B C 1
ATOM 3860 O O . ARG B 1 27 ? -18.73047 -0.24346 38.80665 1.000 41.91704 27 ARG B O 1
ATOM 3868 N N . SER B 1 28 ? -18.06797 -1.71227 37.23494 1.000 43.94559 28 SER B N 1
ATOM 3869 C CA . SER B 1 28 ? -16.68973 -1.23065 37.27208 1.000 39.54378 28 SER B CA 1
ATOM 3870 C C . SER B 1 28 ? -16.61705 0.23321 36.85898 1.000 41.89067 28 SER B C 1
ATOM 3871 O O . SER B 1 28 ? -15.89572 1.02700 37.47357 1.000 39.07675 28 SER B O 1
ATOM 3874 N N . LYS B 1 29 ? -17.38498 0.60997 35.83465 1.000 39.87612 29 LYS B N 1
ATOM 3875 C CA . LYS B 1 29 ? -17.39735 1.98977 35.36724 1.000 37.10341 29 LYS B CA 1
ATOM 3876 C C . LYS B 1 29 ? -17.83470 2.94724 36.46829 1.000 39.53816 29 LYS B C 1
ATOM 3877 O O . LYS B 1 29 ? -17.25946 4.03021 36.62474 1.000 42.88829 29 LYS B O 1
ATOM 3883 N N . ARG B 1 30 ? -18.84698 2.56342 37.24907 1.000 41.11869 30 ARG B N 1
ATOM 3884 C CA . ARG B 1 30 ? -19.32877 3.42676 38.32022 1.000 38.71426 30 ARG B CA 1
ATOM 3885 C C . ARG B 1 30 ? -18.37310 3.46158 39.50404 1.000 36.45882 30 ARG B C 1
ATOM 3886 O O . ARG B 1 30 ? -18.33885 4.45763 40.23345 1.000 38.42223 30 ARG B O 1
ATOM 3894 N N . ASN B 1 31 ? -17.61631 2.38703 39.72824 1.000 39.52135 31 ASN B N 1
ATOM 3895 C CA . ASN B 1 31 ? -16.75676 2.30061 40.90784 1.000 40.07404 31 ASN B CA 1
ATOM 3896 C C . ASN B 1 31 ? -15.43356 3.04352 40.74917 1.000 37.80283 31 ASN B C 1
ATOM 3897 O O . ASN B 1 31 ? -14.77449 3.32693 41.75668 1.000 40.00028 31 ASN B O 1
ATOM 3902 N N . PHE B 1 32 ? -15.02968 3.36948 39.52349 1.000 35.96640 32 PHE B N 1
ATOM 3903 C CA . PHE B 1 32 ? -13.79012 4.09808 39.26855 1.000 37.02270 32 PHE B CA 1
ATOM 3904 C C . PHE B 1 32 ? -14.05141 5.32816 38.40280 1.000 34.81623 32 PHE B C 1
ATOM 3905 O O . PHE B 1 32 ? -13.56350 5.42137 37.27015 1.000 33.75778 32 PHE B O 1
ATOM 3913 N N . PRO B 1 33 ? -14.80289 6.31861 38.92470 1.000 34.02122 33 PRO B N 1
ATOM 3914 C CA . PRO B 1 33 ? -14.98930 7.58053 38.17903 1.000 35.65089 33 PRO B CA 1
ATOM 3915 C C . PRO B 1 33 ? -13.80270 8.51922 38.35859 1.000 36.64168 33 PRO B C 1
ATOM 3916 O O . PRO B 1 33 ? -13.86954 9.57033 39.00730 1.000 36.94828 33 PRO B O 1
ATOM 3920 N N . VAL B 1 34 ? -12.67735 8.15055 37.75993 1.000 31.91151 34 VAL B N 1
ATOM 3921 C CA . VAL B 1 34 ? -11.39963 8.78390 38.04715 1.000 36.20379 34 VAL B CA 1
ATOM 3922 C C . VAL B 1 34 ? -10.79964 9.29441 36.75014 1.000 35.69251 34 VAL B C 1
ATOM 3923 O O . VAL B 1 34 ? -10.56172 8.51654 35.81721 1.000 32.18477 34 VAL B O 1
ATOM 3927 N N . GLY B 1 35 ? -10.56787 10.59862 36.69098 1.000 33.39118 35 GLY B N 1
ATOM 3928 C CA . GLY B 1 35 ? -9.82059 11.15884 35.59936 1.000 32.76835 35 GLY B CA 1
ATOM 3929 C C . GLY B 1 35 ? -10.58402 11.18850 34.29121 1.000 35.95611 35 GLY B C 1
ATOM 3930 O O . GLY B 1 35 ? -11.80387 11.00716 34.21647 1.000 32.12140 35 GLY B O 1
ATOM 3931 N N . LYS B 1 36 ? -9.81550 11.42648 33.23135 1.000 36.02110 36 LYS B N 1
ATOM 3932 C CA . LYS B 1 36 ? -10.36879 11.67726 31.91059 1.000 36.18590 36 LYS B CA 1
ATOM 3933 C C . LYS B 1 36 ? -9.75334 10.77712 30.85311 1.000 39.71550 36 LYS B C 1
ATOM 3934 O O . LYS B 1 36 ? -9.95596 11.02044 29.65842 1.000 43.00283 36 LYS B O 1
ATOM 3940 N N . GLU B 1 37 ? -9.01922 9.74564 31.25967 1.000 30.18024 37 GLU B N 1
ATOM 3941 C CA . GLU B 1 37 ? -8.19212 8.94322 30.36432 1.000 31.91020 37 GLU B CA 1
ATOM 3942 C C . GLU B 1 37 ? -8.84456 7.57606 30.21709 1.000 35.36131 37 GLU B C 1
ATOM 3943 O O . GLU B 1 37 ? -8.69279 6.70755 31.08163 1.000 32.19190 37 GLU B O 1
ATOM 3949 N N . ARG B 1 38 ? -9.58938 7.39455 29.13484 1.000 34.99834 38 ARG B N 1
ATOM 3950 C CA . ARG B 1 38 ? -10.16034 6.08971 28.85673 1.000 34.29186 38 ARG B CA 1
ATOM 3951 C C . ARG B 1 38 ? -9.04138 5.09287 28.58350 1.000 36.30719 38 ARG B C 1
ATOM 3952 O O . ARG B 1 38 ? -8.00021 5.44333 28.01859 1.000 36.57378 38 ARG B O 1
ATOM 3960 N N . MET B 1 39 ? -9.22560 3.86651 29.05346 1.000 33.64259 39 MET B N 1
ATOM 3961 C CA . MET B 1 39 ? -8.28858 2.80367 28.73424 1.000 31.89054 39 MET B CA 1
ATOM 3962 C C . MET B 1 39 ? -8.11606 2.72432 27.21831 1.000 36.07499 39 MET B C 1
ATOM 3963 O O . MET B 1 39 ? -9.11479 2.62164 26.49709 1.000 34.34739 39 MET B O 1
ATOM 3968 N N . PRO B 1 40 ? -6.89016 2.78895 26.69991 1.000 37.36022 40 PRO B N 1
ATOM 3969 C CA . PRO B 1 40 ? -6.71187 2.97295 25.25117 1.000 33.72530 40 PRO B CA 1
ATOM 3970 C C . PRO B 1 40 ? -7.32603 1.84766 24.42916 1.000 33.09826 40 PRO B C 1
ATOM 3971 O O . PRO B 1 40 ? -7.15758 0.66488 24.73759 1.000 31.54386 40 PRO B O 1
ATOM 3975 N N . ILE B 1 41 ? -8.03114 2.23191 23.35644 1.000 35.97245 41 ILE B N 1
ATOM 3976 C CA . ILE B 1 41 ? -8.68472 1.25263 22.48976 1.000 34.36414 41 ILE B CA 1
ATOM 3977 C C . ILE B 1 41 ? -7.66671 0.30068 21.88082 1.000 36.11723 41 ILE B C 1
ATOM 3978 O O . ILE B 1 41 ? -7.99374 -0.85204 21.58453 1.000 32.11366 41 ILE B O 1
ATOM 3983 N N . GLU B 1 42 ? -6.41485 0.73701 21.73071 1.000 36.92574 42 GLU B N 1
ATOM 3984 C CA . GLU B 1 42 ? -5.39264 -0.16593 21.21401 1.000 35.31847 42 GLU B CA 1
ATOM 3985 C C . GLU B 1 42 ? -5.21952 -1.39129 22.10742 1.000 34.37706 42 GLU B C 1
ATOM 3986 O O . GLU B 1 42 ? -4.96001 -2.49336 21.60967 1.000 35.78439 42 GLU B O 1
ATOM 3992 N N . VAL B 1 43 ? -5.35000 -1.23347 23.42694 1.000 31.99681 43 VAL B N 1
ATOM 3993 C CA . VAL B 1 43 ? -5.20046 -2.43137 24.24533 1.000 31.18809 43 VAL B CA 1
ATOM 3994 C C . VAL B 1 43 ? -6.46540 -3.28624 24.17900 1.000 34.17891 43 VAL B C 1
ATOM 3995 O O . VAL B 1 43 ? -6.39669 -4.51035 24.33442 1.000 37.62630 43 VAL B O 1
ATOM 3999 N N . VAL B 1 44 ? -7.62561 -2.67486 23.91829 1.000 36.46276 44 VAL B N 1
ATOM 4000 C CA . VAL B 1 44 ? -8.83003 -3.45634 23.65671 1.000 35.20971 44 VAL B CA 1
ATOM 4001 C C . VAL B 1 44 ? -8.62315 -4.34807 22.43776 1.000 36.75460 44 VAL B C 1
ATOM 4002 O O . VAL B 1 44 ? -8.95017 -5.54081 22.45983 1.000 38.76576 44 VAL B O 1
ATOM 4006 N N . TYR B 1 45 ? -8.04712 -3.79413 21.36687 1.000 33.64008 45 TYR B N 1
ATOM 4007 C CA . TYR B 1 45 ? -7.73897 -4.60452 20.19218 1.000 36.85665 45 TYR B CA 1
ATOM 4008 C C . TYR B 1 45 ? -6.74612 -5.70946 20.52787 1.000 38.79415 45 TYR B C 1
ATOM 4009 O O . TYR B 1 45 ? -6.83134 -6.81789 19.98078 1.000 37.91285 45 TYR B O 1
ATOM 4018 N N . GLY B 1 46 ? -5.78839 -5.42759 21.41647 1.000 34.00143 46 GLY B N 1
ATOM 4019 C CA . GLY B 1 46 ? -4.89097 -6.48487 21.86352 1.000 37.88248 46 GLY B CA 1
ATOM 4020 C C . GLY B 1 46 ? -5.64740 -7.62371 22.52125 1.000 36.82778 46 GLY B C 1
ATOM 4021 O O . GLY B 1 46 ? -5.39821 -8.79761 22.24090 1.000 36.94401 46 GLY B O 1
ATOM 4022 N N . PHE B 1 47 ? -6.59689 -7.28032 23.40157 1.000 37.76227 47 PHE B N 1
ATOM 4023 C CA . PHE B 1 47 ? -7.48367 -8.27529 24.00046 1.000 38.62461 47 PHE B CA 1
ATOM 4024 C C . PHE B 1 47 ? -8.26946 -9.03971 22.93335 1.000 35.86615 47 PHE B C 1
ATOM 4025 O O . PHE B 1 47 ? -8.44886 -10.25918 23.03769 1.000 36.49394 47 PHE B O 1
ATOM 4033 N N . ALA B 1 48 ? -8.75675 -8.34209 21.90370 1.000 37.19132 48 ALA B N 1
ATOM 4034 C CA . ALA B 1 48 ? -9.53393 -9.02463 20.86967 1.000 37.99824 48 ALA B CA 1
ATOM 4035 C C . ALA B 1 48 ? -8.67810 -10.03447 20.11353 1.000 39.33286 48 ALA B C 1
ATOM 4036 O O . ALA B 1 48 ? -9.12893 -11.15504 19.84123 1.000 43.18230 48 ALA B O 1
ATOM 4038 N N . GLN B 1 49 ? -7.43325 -9.67089 19.78060 1.000 37.94287 49 GLN B N 1
ATOM 4039 C CA . GLN B 1 49 ? -6.51508 -10.65445 19.19852 1.000 38.52765 49 GLN B CA 1
ATOM 4040 C C . GLN B 1 49 ? -6.34916 -11.85216 20.12148 1.000 38.93712 49 GLN B C 1
ATOM 4041 O O . GLN B 1 49 ? -6.31004 -13.00157 19.66744 1.000 41.59102 49 GLN B O 1
ATOM 4047 N N . LEU B 1 50 ? -6.26416 -11.59436 21.42429 1.000 38.86122 50 LEU B N 1
ATOM 4048 C CA . LEU B 1 50 ? -6.06532 -12.65775 22.39902 1.000 40.69543 50 LEU B CA 1
ATOM 4049 C C . LEU B 1 50 ? -7.29156 -13.55623 22.50416 1.000 36.96219 50 LEU B C 1
ATOM 4050 O O . LEU B 1 50 ? -7.17694 -14.78903 22.46213 1.000 40.24375 50 LEU B O 1
ATOM 4055 N N . LYS B 1 51 ? -8.47617 -12.95946 22.66134 1.000 37.22273 51 LYS B N 1
ATOM 4056 C CA . LYS B 1 51 ? -9.69402 -13.76228 22.75276 1.000 41.66927 51 LYS B CA 1
ATOM 4057 C C . LYS B 1 51 ? -9.94660 -14.53896 21.46659 1.000 40.50740 51 LYS B C 1
ATOM 4058 O O . LYS B 1 51 ? -10.42913 -15.67748 21.51150 1.000 40.44059 51 LYS B O 1
ATOM 4064 N N . ARG B 1 52 ? -9.62205 -13.94299 20.31699 1.000 40.39270 52 ARG B N 1
ATOM 4065 C CA . ARG B 1 52 ? -9.73165 -14.64901 19.04378 1.000 38.73873 52 ARG B CA 1
ATOM 4066 C C . ARG B 1 52 ? -8.84628 -15.88748 19.03423 1.000 42.09622 52 ARG B C 1
ATOM 4067 O O . ARG B 1 52 ? -9.31192 -17.00407 18.76839 1.000 41.30962 52 ARG B O 1
ATOM 4075 N N . ALA B 1 53 ? -7.55772 -15.69971 19.33084 1.000 40.90383 53 ALA B N 1
ATOM 4076 C CA . ALA B 1 53 ? -6.61219 -16.81068 19.34547 1.000 40.44853 53 ALA B CA 1
ATOM 4077 C C . ALA B 1 53 ? -6.97726 -17.84133 20.40595 1.000 39.57949 53 ALA B C 1
ATOM 4078 O O . ALA B 1 53 ? -6.82986 -19.04901 20.18501 1.000 41.51863 53 ALA B O 1
ATOM 4080 N N . ALA B 1 54 ? -7.43707 -17.38027 21.57176 1.000 38.43491 54 ALA B N 1
ATOM 4081 C CA . ALA B 1 54 ? -7.83931 -18.29549 22.63503 1.000 40.83338 54 ALA B CA 1
ATOM 4082 C C . ALA B 1 54 ? -9.01567 -19.16637 22.20248 1.000 46.17654 54 ALA B C 1
ATOM 4083 O O . ALA B 1 54 ? -9.07359 -20.35887 22.53064 1.000 47.03100 54 ALA B O 1
ATOM 4085 N N . ALA B 1 55 ? -9.96436 -18.58958 21.46780 1.000 42.48414 55 ALA B N 1
ATOM 4086 C CA . ALA B 1 55 ? -11.09745 -19.37466 20.98941 1.000 45.89826 55 ALA B CA 1
ATOM 4087 C C . ALA B 1 55 ? -10.63087 -20.50626 20.08096 1.000 46.35370 55 ALA B C 1
ATOM 4088 O O . ALA B 1 55 ? -11.03639 -21.66296 20.24768 1.000 48.41883 55 ALA B O 1
ATOM 4090 N N . ILE B 1 56 ? -9.74970 -20.19305 19.12692 1.000 49.20846 56 ILE B N 1
ATOM 4091 C CA . ILE B 1 56 ? -9.23784 -21.21378 18.21072 1.000 49.37070 56 ILE B CA 1
ATOM 4092 C C . ILE B 1 56 ? -8.42521 -22.25922 18.96897 1.000 50.46757 56 ILE B C 1
ATOM 4093 O O . ILE B 1 56 ? -8.57280 -23.46794 18.74452 1.000 53.71791 56 ILE B O 1
ATOM 4098 N N . ALA B 1 57 ? -7.54998 -21.81141 19.87191 1.000 50.44553 57 ALA B N 1
ATOM 4099 C CA . ALA B 1 57 ? -6.72930 -22.74416 20.63513 1.000 51.86550 57 ALA B CA 1
ATOM 4100 C C . ALA B 1 57 ? -7.59322 -23.66546 21.48622 1.000 51.26081 57 ALA B C 1
ATOM 4101 O O . ALA B 1 57 ? -7.35938 -24.87788 21.54092 1.000 55.05599 57 ALA B O 1
ATOM 4103 N N . ASN B 1 58 ? -8.59050 -23.10177 22.17364 1.000 49.05819 58 ASN B N 1
ATOM 4104 C CA . ASN B 1 58 ? -9.49575 -23.92906 22.96353 1.000 52.22622 58 ASN B CA 1
ATOM 4105 C C . ASN B 1 58 ? -10.28076 -24.88303 22.07647 1.000 54.23609 58 ASN B C 1
ATOM 4106 O O . ASN B 1 58 ? -10.54435 -26.02758 22.46266 1.000 57.42722 58 ASN B O 1
ATOM 4111 N N . PHE B 1 59 ? -10.65240 -24.43656 20.87885 1.000 51.76210 59 PHE B N 1
ATOM 4112 C CA . PHE B 1 59 ? -11.32167 -25.33911 19.94717 1.000 58.58183 59 PHE B CA 1
ATOM 4113 C C . PHE B 1 59 ? -10.39343 -26.47684 19.54307 1.000 58.30615 59 PHE B C 1
ATOM 4114 O O . PHE B 1 59 ? -10.81062 -27.63888 19.48444 1.000 57.98829 59 PHE B O 1
ATOM 4122 N N . ASP B 1 60 ? -9.11857 -26.16217 19.29564 1.000 58.05857 60 ASP B N 1
ATOM 4123 C CA . ASP B 1 60 ? -8.14525 -27.19561 18.95265 1.000 58.56112 60 ASP B CA 1
ATOM 4124 C C . ASP B 1 60 ? -7.98328 -28.21125 20.07264 1.000 58.38688 60 ASP B C 1
ATOM 4125 O O . ASP B 1 60 ? -7.68992 -29.38022 19.81099 1.000 61.06950 60 ASP B O 1
ATOM 4130 N N . LEU B 1 61 ? -8.12797 -27.77982 21.32068 1.000 60.77010 61 LEU B N 1
ATOM 4131 C CA . LEU B 1 61 ? -7.96057 -28.66505 22.46256 1.000 61.58324 61 LEU B CA 1
ATOM 4132 C C . LEU B 1 61 ? -9.23301 -29.42140 22.81038 1.000 63.67750 61 LEU B C 1
ATOM 4133 O O . LEU B 1 61 ? -9.26200 -30.11659 23.83129 1.000 71.06459 61 LEU B O 1
ATOM 4138 N N . GLY B 1 62 ? -10.27705 -29.29962 21.99306 1.000 61.02033 62 GLY B N 1
ATOM 4139 C CA . GLY B 1 62 ? -11.53193 -29.96917 22.27621 1.000 65.25454 62 GLY B CA 1
ATOM 4140 C C . GLY B 1 62 ? -12.27261 -29.40693 23.46543 1.000 64.71576 62 GLY B C 1
ATOM 4141 O O . GLY B 1 62 ? -13.04781 -30.12760 24.10310 1.000 68.24733 62 GLY B O 1
ATOM 4142 N N . LYS B 1 63 ? -12.05377 -28.13252 23.78181 1.000 60.53012 63 LYS B N 1
ATOM 4143 C CA . LYS B 1 63 ? -12.66905 -27.49504 24.93485 1.000 63.29768 63 LYS B CA 1
ATOM 4144 C C . LYS B 1 63 ? -13.77158 -26.51741 24.55942 1.000 61.60727 63 LYS B C 1
ATOM 4145 O O . LYS B 1 63 ? -14.48561 -26.04037 25.44786 1.000 61.58585 63 LYS B O 1
ATOM 4151 N N . LEU B 1 64 ? -13.91817 -26.20088 23.27767 1.000 61.96734 64 LEU B N 1
ATOM 4152 C CA . LEU B 1 64 ? -14.89971 -25.23603 22.81115 1.000 57.46001 64 LEU B CA 1
ATOM 4153 C C . LEU B 1 64 ? -15.45776 -25.74210 21.49113 1.000 60.78249 64 LEU B C 1
ATOM 4154 O O . LEU B 1 64 ? -14.70131 -26.19726 20.62993 1.000 63.41613 64 LEU B O 1
ATOM 4159 N N . SER B 1 65 ? -16.78098 -25.69153 21.34568 1.000 60.25629 65 SER B N 1
ATOM 4160 C CA . SER B 1 65 ? -17.40636 -26.18595 20.12780 1.000 60.76083 65 SER B CA 1
ATOM 4161 C C . SER B 1 65 ? -17.02857 -25.31231 18.93479 1.000 60.24508 65 SER B C 1
ATOM 4162 O O . SER B 1 65 ? -16.54770 -24.18388 19.07850 1.000 55.60614 65 SER B O 1
ATOM 4165 N N . GLU B 1 66 ? -17.25650 -25.85554 17.73775 1.000 61.86994 66 GLU B N 1
ATOM 4166 C CA . GLU B 1 66 ? -16.93824 -25.11479 16.52293 1.000 61.13851 66 GLU B CA 1
ATOM 4167 C C . GLU B 1 66 ? -17.79956 -23.86731 16.39810 1.000 57.53718 66 GLU B C 1
ATOM 4168 O O . GLU B 1 66 ? -17.29167 -22.78957 16.06737 1.000 61.44543 66 GLU B O 1
ATOM 4174 N N . ALA B 1 67 ? -19.10257 -23.99020 16.67333 1.000 56.92193 67 ALA B N 1
ATOM 4175 C CA . ALA B 1 67 ? -20.00187 -22.85330 16.51041 1.000 57.72877 67 ALA B CA 1
ATOM 4176 C C . ALA B 1 67 ? -19.66743 -21.74406 17.49712 1.000 55.62925 67 ALA B C 1
ATOM 4177 O O . ALA B 1 67 ? -19.64097 -20.56642 17.12386 1.000 57.80335 67 ALA B O 1
ATOM 4179 N N . LYS B 1 68 ? -19.41042 -22.09716 18.76024 1.000 56.40693 68 LYS B N 1
ATOM 4180 C CA . LYS B 1 68 ? -18.96163 -21.09187 19.71783 1.000 56.31370 68 LYS B CA 1
ATOM 4181 C C . LYS B 1 68 ? -17.67104 -20.43759 19.24804 1.000 54.16981 68 LYS B C 1
ATOM 4182 O O . LYS B 1 68 ? -17.53073 -19.20982 19.30415 1.000 53.90661 68 LYS B O 1
ATOM 4188 N N . LYS B 1 69 ? -16.72046 -21.24346 18.76745 1.000 55.95355 69 LYS B N 1
ATOM 4189 C CA . LYS B 1 69 ? -15.46024 -20.69331 18.27936 1.000 55.41678 69 LYS B CA 1
ATOM 4190 C C . LYS B 1 69 ? -15.69525 -19.74757 17.10946 1.000 53.74296 69 LYS B C 1
ATOM 4191 O O . LYS B 1 69 ? -15.15563 -18.63697 17.08041 1.000 53.21363 69 LYS B O 1
ATOM 4197 N N . ASP B 1 70 ? -16.51188 -20.17191 16.13689 1.000 54.27080 70 ASP B N 1
ATOM 4198 C CA . ASP B 1 70 ? -16.80008 -19.31975 14.98760 1.000 54.82088 70 ASP B CA 1
ATOM 4199 C C . ASP B 1 70 ? -17.45296 -18.01537 15.42014 1.000 50.93200 70 ASP B C 1
ATOM 4200 O O . ASP B 1 70 ? -17.12226 -16.94136 14.89950 1.000 48.08952 70 ASP B O 1
ATOM 4205 N N . ALA B 1 71 ? -18.37821 -18.08933 16.37925 1.000 52.16900 71 ALA B N 1
ATOM 4206 C CA . ALA B 1 71 ? -19.07188 -16.88830 16.83040 1.000 52.44741 71 ALA B CA 1
ATOM 4207 C C . ALA B 1 71 ? -18.13742 -15.96728 17.60333 1.000 48.18986 71 ALA B C 1
ATOM 4208 O O . ALA B 1 71 ? -18.20968 -14.73937 17.45963 1.000 48.29218 71 ALA B O 1
ATOM 4210 N N . ILE B 1 72 ? -17.24168 -16.53175 18.41716 1.000 50.62136 72 ILE B N 1
ATOM 4211 C CA . ILE B 1 72 ? -16.29166 -15.69120 19.14970 1.000 45.00777 72 ILE B CA 1
ATOM 4212 C C . ILE B 1 72 ? -15.30395 -15.03062 18.19277 1.000 44.45450 72 ILE B C 1
ATOM 4213 O O . ILE B 1 72 ? -14.99048 -13.83998 18.32824 1.000 44.35832 72 ILE B O 1
ATOM 4218 N N . VAL B 1 73 ? -14.80210 -15.78191 17.20997 1.000 45.14355 73 VAL B N 1
ATOM 4219 C CA . VAL B 1 73 ? -13.89617 -15.19630 16.22308 1.000 46.55942 73 VAL B CA 1
ATOM 4220 C C . VAL B 1 73 ? -14.57417 -14.03381 15.50699 1.000 49.61957 73 VAL B C 1
ATOM 4221 O O . VAL B 1 73 ? -14.00139 -12.94378 15.37056 1.000 45.06883 73 VAL B O 1
ATOM 4225 N N . TYR B 1 74 ? -15.81057 -14.25265 15.04382 1.000 44.99269 74 TYR B N 1
ATOM 4226 C CA . TYR B 1 74 ? -16.57111 -13.19625 14.38301 1.000 46.05311 74 TYR B CA 1
ATOM 4227 C C . TYR B 1 74 ? -16.68412 -11.95573 15.26380 1.000 46.85259 74 TYR B C 1
ATOM 4228 O O . TYR B 1 74 ? -16.45348 -10.83028 14.80383 1.000 42.57736 74 TYR B O 1
ATOM 4237 N N . ALA B 1 75 ? -17.08073 -12.14198 16.52696 1.000 46.26860 75 ALA B N 1
ATOM 4238 C CA . ALA B 1 75 ? -17.21161 -11.01058 17.43697 1.000 45.13804 75 ALA B CA 1
ATOM 4239 C C . ALA B 1 75 ? -15.88463 -10.28967 17.59957 1.000 44.46983 75 ALA B C 1
ATOM 4240 O O . ALA B 1 75 ? -15.83555 -9.05463 17.59017 1.000 40.54193 75 ALA B O 1
ATOM 4242 N N . CYS B 1 76 ? -14.79332 -11.04709 17.73285 1.000 45.85040 76 CYS B N 1
ATOM 4243 C CA . CYS B 1 76 ? -13.48018 -10.42598 17.85148 1.000 40.17907 76 CYS B CA 1
ATOM 4244 C C . CYS B 1 76 ? -13.13230 -9.65004 16.59246 1.000 43.43631 76 CYS B C 1
ATOM 4245 O O . CYS B 1 76 ? -12.53553 -8.57282 16.66602 1.000 44.71254 76 CYS B O 1
ATOM 4248 N N . ASP B 1 77 ? -13.50717 -10.17493 15.42459 1.000 43.59601 77 ASP B N 1
ATOM 4249 C CA . ASP B 1 77 ? -13.22186 -9.46102 14.18417 1.000 45.54777 77 ASP B CA 1
ATOM 4250 C C . ASP B 1 77 ? -14.09290 -8.22134 14.03327 1.000 46.83107 77 ASP B C 1
ATOM 4251 O O . ASP B 1 77 ? -13.67271 -7.24537 13.40163 1.000 47.60436 77 ASP B O 1
ATOM 4256 N N . GLN B 1 78 ? -15.31063 -8.24987 14.57986 1.000 44.52780 78 GLN B N 1
ATOM 4257 C CA . GLN B 1 78 ? -16.09379 -7.02601 14.69771 1.000 46.47709 78 GLN B CA 1
ATOM 4258 C C . GLN B 1 78 ? -15.33486 -5.96316 15.48020 1.000 46.92016 78 GLN B C 1
ATOM 4259 O O . GLN B 1 78 ? -15.25837 -4.80384 15.05711 1.000 49.86505 78 GLN B O 1
ATOM 4265 N N . ILE B 1 79 ? -14.75832 -6.34229 16.62001 1.000 45.73358 79 ILE B N 1
ATOM 4266 C CA . ILE B 1 79 ? -13.97898 -5.39241 17.41246 1.000 43.89504 79 ILE B CA 1
ATOM 4267 C C . ILE B 1 79 ? -12.78516 -4.88082 16.61180 1.000 43.92618 79 ILE B C 1
ATOM 4268 O O . ILE B 1 79 ? -12.56853 -3.66900 16.49661 1.000 44.67491 79 ILE B O 1
ATOM 4273 N N . LEU B 1 80 ? -11.99822 -5.79413 16.03557 1.000 44.88273 80 LEU B N 1
ATOM 4274 C CA . LEU B 1 80 ? -10.76786 -5.38782 15.35922 1.000 44.82497 80 LEU B CA 1
ATOM 4275 C C . LEU B 1 80 ? -11.03124 -4.55221 14.11477 1.000 46.68201 80 LEU B C 1
ATOM 4276 O O . LEU B 1 80 ? -10.14460 -3.81213 13.68258 1.000 41.48461 80 LEU B O 1
ATOM 4281 N N . SER B 1 81 ? -12.21678 -4.64392 13.52457 1.000 48.12773 81 SER B N 1
ATOM 4282 C CA . SER B 1 81 ? -12.52323 -3.79451 12.38267 1.000 47.70982 81 SER B CA 1
ATOM 4283 C C . SER B 1 81 ? -13.00357 -2.40670 12.79101 1.000 51.93217 81 SER B C 1
ATOM 4284 O O . SER B 1 81 ? -13.46365 -1.65810 11.92448 1.000 55.42767 81 SER B O 1
ATOM 4287 N N . GLY B 1 82 ? -12.91534 -2.04952 14.07402 1.000 46.41973 82 GLY B N 1
ATOM 4288 C CA . GLY B 1 82 ? -13.31840 -0.72468 14.51578 1.000 49.14958 82 GLY B CA 1
ATOM 4289 C C . GLY B 1 82 ? -14.81181 -0.45603 14.56643 1.000 53.61871 82 GLY B C 1
ATOM 4290 O O . GLY B 1 82 ? -15.21932 0.70691 14.58855 1.000 58.04489 82 GLY B O 1
ATOM 4291 N N . GLU B 1 83 ? -15.64593 -1.48955 14.60105 1.000 50.82078 83 GLU B N 1
ATOM 4292 C CA . GLU B 1 83 ? -17.08849 -1.29090 14.61961 1.000 52.01856 83 GLU B CA 1
ATOM 4293 C C . GLU B 1 83 ? -17.65951 -1.10192 16.01812 1.000 48.93443 83 GLU B C 1
ATOM 4294 O O . GLU B 1 83 ? -18.83758 -0.76230 16.14271 1.000 46.32574 83 GLU B O 1
ATOM 4300 N N . LEU B 1 84 ? -16.88064 -1.33312 17.07242 1.000 43.13750 84 LEU B N 1
ATOM 4301 C CA . LEU B 1 84 ? -17.44169 -1.42623 18.41639 1.000 41.18217 84 LEU B CA 1
ATOM 4302 C C . LEU B 1 84 ? -16.66575 -0.58523 19.42983 1.000 41.79934 84 LEU B C 1
ATOM 4303 O O . LEU B 1 84 ? -16.69569 -0.88059 20.62519 1.000 41.96366 84 LEU B O 1
ATOM 4308 N N . ASP B 1 85 ? -15.98865 0.47877 18.98038 1.000 39.84873 85 ASP B N 1
ATOM 4309 C CA . ASP B 1 85 ? -15.12170 1.23420 19.88525 1.000 43.02770 85 ASP B CA 1
ATOM 4310 C C . ASP B 1 85 ? -15.89593 1.83863 21.04939 1.000 44.03643 85 ASP B C 1
ATOM 4311 O O . ASP B 1 85 ? -15.34592 1.98111 22.14204 1.000 41.62275 85 ASP B O 1
ATOM 4316 N N . GLU B 1 86 ? -17.17315 2.16132 20.85587 1.000 37.87365 86 GLU B N 1
ATOM 4317 C CA . GLU B 1 86 ? -17.95010 2.82622 21.89575 1.000 44.87253 86 GLU B CA 1
ATOM 4318 C C . GLU B 1 86 ? -18.40581 1.88236 22.99946 1.000 40.64779 86 GLU B C 1
ATOM 4319 O O . GLU B 1 86 ? -19.01647 2.33746 23.97159 1.000 42.18073 86 GLU B O 1
ATOM 4325 N N . HIS B 1 87 ? -18.14533 0.58457 22.87637 1.000 37.96552 87 HIS B N 1
ATOM 4326 C CA . HIS B 1 87 ? -18.56061 -0.36693 23.89470 1.000 37.78947 87 HIS B CA 1
ATOM 4327 C C . HIS B 1 87 ? -17.47423 -0.64785 24.91910 1.000 37.07283 87 HIS B C 1
ATOM 4328 O O . HIS B 1 87 ? -17.56364 -1.65291 25.63284 1.000 35.27353 87 HIS B O 1
ATOM 4335 N N . PHE B 1 88 ? -16.46857 0.22710 25.02607 1.000 36.31951 88 PHE B N 1
ATOM 4336 C CA . PHE B 1 88 ? -15.36566 0.06569 25.97665 1.000 36.42306 88 PHE B CA 1
ATOM 4337 C C . PHE B 1 88 ? -15.16998 1.38185 26.71503 1.000 36.02632 88 PHE B C 1
ATOM 4338 O O . PHE B 1 88 ? -14.44644 2.27432 26.25129 1.000 40.28684 88 PHE B O 1
ATOM 4346 N N . PRO B 1 89 ? -15.83011 1.54722 27.86306 1.000 36.92646 89 PRO B N 1
ATOM 4347 C CA . PRO B 1 89 ? -15.90916 2.86905 28.48656 1.000 35.72282 89 PRO B CA 1
ATOM 4348 C C . PRO B 1 89 ? -15.02832 3.04136 29.71015 1.000 36.40586 89 PRO B C 1
ATOM 4349 O O . PRO B 1 89 ? -15.10657 4.08361 30.36357 1.000 35.63421 89 PRO B O 1
ATOM 4353 N N . LEU B 1 90 ? -14.23502 2.03180 30.05982 1.000 34.66770 90 LEU B N 1
ATOM 4354 C CA . LEU B 1 90 ? -13.51925 2.04457 31.32801 1.000 35.47481 90 LEU B CA 1
ATOM 4355 C C . LEU B 1 90 ? -12.24637 2.87920 31.22861 1.000 35.86566 90 LEU B C 1
ATOM 4356 O O . LEU B 1 90 ? -11.64225 3.00920 30.16196 1.000 33.33360 90 LEU B O 1
ATOM 4361 N N . VAL B 1 91 ? -11.83807 3.44725 32.36087 1.000 36.35820 91 VAL B N 1
ATOM 4362 C CA . VAL B 1 91 ? -10.69231 4.34990 32.37927 1.000 30.71548 91 VAL B CA 1
ATOM 4363 C C . VAL B 1 91 ? -9.40041 3.57790 32.61214 1.000 33.77810 91 VAL B C 1
ATOM 4364 O O . VAL B 1 91 ? -9.40877 2.36935 32.88884 1.000 34.57073 91 VAL B O 1
ATOM 4368 N N . VAL B 1 92 ? -8.27874 4.28334 32.47684 1.000 34.67857 92 VAL B N 1
ATOM 4369 C CA . VAL B 1 92 ? -6.98003 3.72315 32.84248 1.000 30.31306 92 VAL B CA 1
ATOM 4370 C C . VAL B 1 92 ? -6.93595 3.42366 34.33373 1.000 31.35737 92 VAL B C 1
ATOM 4371 O O . VAL B 1 92 ? -6.39004 2.39825 34.76354 1.000 32.42504 92 VAL B O 1
ATOM 4375 N N . TRP B 1 93 ? -7.55788 4.28191 35.14219 1.000 30.76288 93 TRP B N 1
ATOM 4376 C CA . TRP B 1 93 ? -7.37923 4.25300 36.59275 1.000 33.19425 93 TRP B CA 1
ATOM 4377 C C . TRP B 1 93 ? -8.35157 3.27114 37.25697 1.000 34.23327 93 TRP B C 1
ATOM 4378 O O . TRP B 1 93 ? -9.15203 3.61993 38.12771 1.000 33.95179 93 TRP B O 1
ATOM 4389 N N . GLN B 1 94 ? -8.23807 2.00631 36.84800 1.000 31.75614 94 GLN B N 1
ATOM 4390 C CA . GLN B 1 94 ? -9.04169 0.88689 37.32801 1.000 32.67840 94 GLN B CA 1
ATOM 4391 C C . GLN B 1 94 ? -8.18722 0.01608 38.24669 1.000 38.38254 94 GLN B C 1
ATOM 4392 O O . GLN B 1 94 ? -7.24758 0.53161 38.88757 1.000 35.33947 94 GLN B O 1
ATOM 4398 N N A THR B 1 95 ? -8.48852 -1.27869 38.32934 0.564 36.74079 95 THR B N 1
ATOM 4399 N N B THR B 1 95 ? -8.49210 -1.27780 38.32675 0.436 36.75518 95 THR B N 1
ATOM 4400 C CA A THR B 1 95 ? -7.64655 -2.17379 39.10757 0.564 36.59871 95 THR B CA 1
ATOM 4401 C CA B THR B 1 95 ? -7.66886 -2.21677 39.07590 0.436 36.55732 95 THR B CA 1
ATOM 4402 C C A THR B 1 95 ? -6.28051 -2.31003 38.44707 0.564 36.00510 95 THR B C 1
ATOM 4403 C C B THR B 1 95 ? -6.28798 -2.34346 38.43316 0.436 36.00010 95 THR B C 1
ATOM 4404 O O A THR B 1 95 ? -6.13013 -2.14774 37.23408 0.564 37.64061 95 THR B O 1
ATOM 4405 O O B THR B 1 95 ? -6.12995 -2.19520 37.21877 0.436 37.60655 95 THR B O 1
ATOM 4412 N N . GLY B 1 96 ? -5.27784 -2.61619 39.26520 1.000 34.79307 96 GLY B N 1
ATOM 4413 C CA . GLY B 1 96 ? -3.90535 -2.66325 38.78011 1.000 36.18931 96 GLY B CA 1
ATOM 4414 C C . GLY B 1 96 ? -3.58996 -3.81110 37.84096 1.000 34.98617 96 GLY B C 1
ATOM 4415 O O . GLY B 1 96 ? -2.54654 -3.77467 37.17864 1.000 34.19674 96 GLY B O 1
ATOM 4416 N N . SER B 1 97 ? -4.44692 -4.82649 37.77628 1.000 35.23422 97 SER B N 1
ATOM 4417 C CA . SER B 1 97 ? -4.22259 -5.95636 36.88614 1.000 36.43713 97 SER B CA 1
ATOM 4418 C C . SER B 1 97 ? -4.89474 -5.79388 35.53405 1.000 35.05750 97 SER B C 1
ATOM 4419 O O . SER B 1 97 ? -4.66313 -6.61737 34.64305 1.000 38.18851 97 SER B O 1
ATOM 4422 N N . GLY B 1 98 ? -5.71479 -4.76420 35.35423 1.000 35.35956 98 GLY B N 1
ATOM 4423 C CA . GLY B 1 98 ? -6.47677 -4.64183 34.12174 1.000 34.66376 98 GLY B CA 1
ATOM 4424 C C . GLY B 1 98 ? -7.62523 -5.62150 33.99947 1.000 38.58106 98 GLY B C 1
ATOM 4425 O O . GLY B 1 98 ? -8.16039 -5.80075 32.90026 1.000 37.59065 98 GLY B O 1
ATOM 4426 N N . THR B 1 99 ? -8.02099 -6.25472 35.11102 1.000 38.82060 99 THR B N 1
ATOM 4427 C CA . THR B 1 99 ? -9.09597 -7.24471 35.09298 1.000 39.60077 99 THR B CA 1
ATOM 4428 C C . THR B 1 99 ? -10.39421 -6.66483 34.54365 1.000 38.87925 99 THR B C 1
ATOM 4429 O O . THR B 1 99 ? -11.10842 -7.32901 33.78080 1.000 39.98152 99 THR B O 1
ATOM 4433 N N . GLN B 1 100 ? -10.72228 -5.43074 34.91684 1.000 34.41189 100 GLN B N 1
ATOM 4434 C CA . GLN B 1 100 ? -12.01657 -4.89260 34.52047 1.000 38.14400 100 GLN B CA 1
ATOM 4435 C C . GLN B 1 100 ? -12.09594 -4.70212 33.01119 1.000 40.16723 100 GLN B C 1
ATOM 4436 O O . GLN B 1 100 ? -13.12511 -5.00541 32.39577 1.000 37.24055 100 GLN B O 1
ATOM 4442 N N . SER B 1 101 ? -11.00886 -4.26362 32.38146 1.000 38.53906 101 SER B N 1
ATOM 4443 C CA . SER B 1 101 ? -11.03606 -4.20266 30.92716 1.000 35.45184 101 SER B CA 1
ATOM 4444 C C . SER B 1 101 ? -11.02989 -5.59685 30.30969 1.000 35.31367 101 SER B C 1
ATOM 4445 O O . SER B 1 101 ? -11.64823 -5.80360 29.26100 1.000 35.35385 101 SER B O 1
ATOM 4448 N N . ASN B 1 102 ? -10.36599 -6.56973 30.94300 1.000 35.41277 102 ASN B N 1
ATOM 4449 C CA . ASN B 1 102 ? -10.47879 -7.94667 30.47012 1.000 36.67102 102 ASN B CA 1
ATOM 4450 C C . ASN B 1 102 ? -11.93798 -8.37413 30.38302 1.000 36.72913 102 ASN B C 1
ATOM 4451 O O . ASN B 1 102 ? -12.37822 -8.89410 29.35519 1.000 36.85974 102 ASN B O 1
ATOM 4456 N N A MET B 1 103 ? -12.70085 -8.18076 31.46424 0.540 37.17214 103 MET B N 1
ATOM 4457 N N B MET B 1 103 ? -12.69734 -8.15817 31.46190 0.460 37.16968 103 MET B N 1
ATOM 4458 C CA A MET B 1 103 ? -14.09322 -8.62111 31.46480 0.540 40.88173 103 MET B CA 1
ATOM 4459 C CA B MET B 1 103 ? -14.08935 -8.59182 31.50874 0.460 40.89385 103 MET B CA 1
ATOM 4460 C C A MET B 1 103 ? -14.96063 -7.74955 30.56857 0.540 38.45093 103 MET B C 1
ATOM 4461 C C B MET B 1 103 ? -14.97211 -7.73816 30.60838 0.460 38.42972 103 MET B C 1
ATOM 4462 O O A MET B 1 103 ? -15.99592 -8.21160 30.07910 0.540 41.63969 103 MET B O 1
ATOM 4463 O O B MET B 1 103 ? -16.02109 -8.20264 30.15059 0.460 41.64122 103 MET B O 1
ATOM 4472 N N . ASN B 1 104 ? -14.57185 -6.48960 30.36335 1.000 34.46427 104 ASN B N 1
ATOM 4473 C CA . ASN B 1 104 ? -15.25536 -5.65094 29.38443 1.000 36.08635 104 ASN B CA 1
ATOM 4474 C C . ASN B 1 104 ? -15.21256 -6.30060 28.00500 1.000 37.61215 104 ASN B C 1
ATOM 4475 O O . ASN B 1 104 ? -16.23741 -6.39833 27.31574 1.000 40.60423 104 ASN B O 1
ATOM 4480 N N . VAL B 1 105 ? -14.03439 -6.78456 27.60242 1.000 38.02826 105 VAL B N 1
ATOM 4481 C CA . VAL B 1 105 ? -13.90526 -7.50737 26.33964 1.000 37.63753 105 VAL B CA 1
ATOM 4482 C C . VAL B 1 105 ? -14.67709 -8.81832 26.38868 1.000 37.61580 105 VAL B C 1
ATOM 4483 O O . VAL B 1 105 ? -15.33722 -9.19942 25.41531 1.000 40.94517 105 VAL B O 1
ATOM 4487 N N . ASN B 1 106 ? -14.59982 -9.53638 27.51225 1.000 40.67621 106 ASN B N 1
ATOM 4488 C CA . ASN B 1 106 ? -15.35145 -10.78370 27.63804 1.000 39.31687 106 ASN B CA 1
ATOM 4489 C C . ASN B 1 106 ? -16.84228 -10.54952 27.42655 1.000 41.54569 106 ASN B C 1
ATOM 4490 O O . ASN B 1 106 ? -17.51735 -11.34615 26.76524 1.000 43.22926 106 ASN B O 1
ATOM 4495 N N . GLU B 1 107 ? -17.37384 -9.45823 27.97819 1.000 42.03837 107 GLU B N 1
ATOM 4496 C CA . GLU B 1 107 ? -18.81283 -9.22223 27.89725 1.000 40.85275 107 GLU B CA 1
ATOM 4497 C C . GLU B 1 107 ? -19.24079 -8.76700 26.50164 1.000 42.88123 107 GLU B C 1
ATOM 4498 O O . GLU B 1 107 ? -20.21618 -9.29580 25.94833 1.000 44.62176 107 GLU B O 1
ATOM 4504 N N . VAL B 1 108 ? -18.52300 -7.80252 25.91263 1.000 42.96035 108 VAL B N 1
ATOM 4505 C CA . VAL B 1 108 ? -18.85095 -7.34411 24.56216 1.000 41.68409 108 VAL B CA 1
ATOM 4506 C C . VAL B 1 108 ? -18.72662 -8.49292 23.56897 1.000 41.87236 108 VAL B C 1
ATOM 4507 O O . VAL B 1 108 ? -19.60316 -8.70356 22.71832 1.000 42.51318 108 VAL B O 1
ATOM 4511 N N . VAL B 1 109 ? -17.62396 -9.24736 23.65083 1.000 38.83674 109 VAL B N 1
ATOM 4512 C CA . VAL B 1 109 ? -17.45316 -10.39971 22.76692 1.000 38.51953 109 VAL B CA 1
ATOM 4513 C C . VAL B 1 109 ? -18.61440 -11.37088 22.93476 1.000 43.50127 109 VAL B C 1
ATOM 4514 O O . VAL B 1 109 ? -19.21908 -11.82107 21.95356 1.000 45.18297 109 VAL B O 1
ATOM 4518 N N . SER B 1 110 ? -18.95935 -11.68447 24.18488 1.000 43.38409 110 SER B N 1
ATOM 4519 C CA . SER B 1 110 ? -20.06908 -12.59338 24.44995 1.000 42.58440 110 SER B CA 1
ATOM 4520 C C . SER B 1 110 ? -21.38684 -12.03763 23.91075 1.000 46.86204 110 SER B C 1
ATOM 4521 O O . SER B 1 110 ? -22.20786 -12.78481 23.36186 1.000 47.49509 110 SER B O 1
ATOM 4524 N N . TYR B 1 111 ? -21.60139 -10.72699 24.04202 1.000 44.94685 111 TYR B N 1
ATOM 4525 C CA . TYR B 1 111 ? -22.84064 -10.13409 23.55452 1.000 46.95833 111 TYR B CA 1
ATOM 4526 C C . TYR B 1 111 ? -22.94336 -10.25739 22.03819 1.000 45.86064 111 TYR B C 1
ATOM 4527 O O . TYR B 1 111 ? -23.95996 -10.71760 21.51243 1.000 46.64043 111 TYR B O 1
ATOM 4536 N N . VAL B 1 112 ? -21.89234 -9.85231 21.32200 1.000 45.30064 112 VAL B N 1
ATOM 4537 C CA . VAL B 1 112 ? -21.90132 -9.92045 19.86427 1.000 46.86697 112 VAL B CA 1
ATOM 4538 C C . VAL B 1 112 ? -21.90643 -11.37065 19.38507 1.000 47.03140 112 VAL B C 1
ATOM 4539 O O . VAL B 1 112 ? -22.51835 -11.69090 18.35792 1.000 50.36976 112 VAL B O 1
ATOM 4543 N N . ALA B 1 113 ? -21.25076 -12.27214 20.12396 1.000 47.38145 113 ALA B N 1
ATOM 4544 C CA . ALA B 1 113 ? -21.18453 -13.66939 19.70677 1.000 46.65027 113 ALA B CA 1
ATOM 4545 C C . ALA B 1 113 ? -22.54933 -14.33981 19.79948 1.000 52.17543 113 ALA B C 1
ATOM 4546 O O . ALA B 1 113 ? -22.94231 -15.09133 18.89689 1.000 51.23386 113 ALA B O 1
ATOM 4548 N N . ASN B 1 114 ? -23.29610 -14.07004 20.87229 1.000 50.24887 114 ASN B N 1
ATOM 4549 C CA . ASN B 1 114 ? -24.63168 -14.64310 20.98044 1.000 51.51988 114 ASN B CA 1
ATOM 4550 C C . ASN B 1 114 ? -25.57187 -14.07837 19.92402 1.000 54.85382 114 ASN B C 1
ATOM 4551 O O . ASN B 1 114 ? -26.49747 -14.77331 19.49550 1.000 55.00689 114 ASN B O 1
ATOM 4556 N N . MET B 1 115 ? -25.35081 -12.83611 19.48381 1.000 52.98725 115 MET B N 1
ATOM 4557 C CA . MET B 1 115 ? -26.11108 -12.32874 18.34681 1.000 52.87688 115 MET B CA 1
ATOM 4558 C C . MET B 1 115 ? -25.80188 -13.13493 17.09421 1.000 56.00830 115 MET B C 1
ATOM 4559 O O . MET B 1 115 ? -26.70417 -13.45485 16.31245 1.000 62.00125 115 MET B O 1
ATOM 4564 N N . TYR B 1 116 ? -24.52996 -13.49141 16.90200 1.000 54.16801 116 TYR B N 1
ATOM 4565 C CA . TYR B 1 116 ? -24.14323 -14.32532 15.77065 1.000 54.10287 116 TYR B CA 1
ATOM 4566 C C . TYR B 1 116 ? -24.81720 -15.68754 15.83771 1.000 60.47153 116 TYR B C 1
ATOM 4567 O O . TYR B 1 116 ? -25.37425 -16.16516 14.84265 1.000 57.33617 116 TYR B O 1
ATOM 4576 N N . LEU B 1 117 ? -24.75387 -16.34106 17.00176 1.000 58.86784 117 LEU B N 1
ATOM 4577 C CA . LEU B 1 117 ? -25.34149 -17.67092 17.13047 1.000 57.88738 117 LEU B CA 1
ATOM 4578 C C . LEU B 1 117 ? -26.84543 -17.62927 16.89216 1.000 65.48869 117 LEU B C 1
ATOM 4579 O O . LEU B 1 117 ? -27.38815 -18.47247 16.16876 1.000 65.39139 117 LEU B O 1
ATOM 4584 N N . LYS B 1 118 ? -27.53311 -16.65102 17.49097 1.000 64.71345 118 LYS B N 1
ATOM 4585 C CA . LYS B 1 118 ? -28.96680 -16.50283 17.25845 1.000 65.80126 118 LYS B CA 1
ATOM 4586 C C . LYS B 1 118 ? -29.25165 -16.20879 15.79194 1.000 70.37451 118 LYS B C 1
ATOM 4587 O O . LYS B 1 118 ? -30.19470 -16.75832 15.21121 1.000 70.43814 118 LYS B O 1
ATOM 4593 N N . ASP B 1 119 ? -28.43301 -15.35636 15.17053 1.000 68.80601 119 ASP B N 1
ATOM 4594 C CA . ASP B 1 119 ? -28.63461 -15.03079 13.76325 1.000 70.76537 119 ASP B CA 1
ATOM 4595 C C . ASP B 1 119 ? -28.41946 -16.24633 12.87235 1.000 73.15196 119 ASP B C 1
ATOM 4596 O O . ASP B 1 119 ? -28.97104 -16.31342 11.76774 1.000 74.15397 119 ASP B O 1
ATOM 4601 N N . HIS B 1 120 ? -27.63239 -17.21663 13.33273 1.000 70.91319 120 HIS B N 1
ATOM 4602 C CA . HIS B 1 120 ? -27.42704 -18.46632 12.61687 1.000 72.11644 120 HIS B CA 1
ATOM 4603 C C . HIS B 1 120 ? -28.28089 -19.59832 13.17458 1.000 72.63507 120 HIS B C 1
ATOM 4604 O O . HIS B 1 120 ? -27.98948 -20.77074 12.91384 1.000 74.08531 120 HIS B O 1
ATOM 4611 N N . GLN B 1 121 ? -29.31520 -19.26872 13.95067 1.000 71.28878 121 GLN B N 1
ATOM 4612 C CA . GLN B 1 121 ? -30.27457 -20.25282 14.45288 1.000 75.53862 121 GLN B CA 1
ATOM 4613 C C . GLN B 1 121 ? -29.59342 -21.36942 15.24298 1.000 72.27813 121 GLN B C 1
ATOM 4614 O O . GLN B 1 121 ? -29.99196 -22.53355 15.17507 1.000 78.35494 121 GLN B O 1
ATOM 4620 N N . SER B 1 122 ? -28.56140 -21.01823 16.00004 1.000 72.95381 122 SER B N 1
ATOM 4621 C CA . SER B 1 122 ? -27.90062 -21.97595 16.87147 1.000 72.12440 122 SER B CA 1
ATOM 4622 C C . SER B 1 122 ? -28.60619 -22.04155 18.21866 1.000 73.01858 122 SER B C 1
ATOM 4623 O O . SER B 1 122 ? -29.19209 -21.06160 18.68570 1.000 72.42888 122 SER B O 1
ATOM 4626 N N . ASP B 1 123 ? -28.53072 -23.20927 18.84996 1.000 71.16194 123 ASP B N 1
ATOM 4627 C CA . ASP B 1 123 ? -29.08868 -23.38419 20.18219 1.000 73.13764 123 ASP B CA 1
ATOM 4628 C C . ASP B 1 123 ? -28.09657 -23.10715 21.31027 1.000 71.68730 123 ASP B C 1
ATOM 4629 O O . ASP B 1 123 ? -28.52739 -22.95805 22.45879 1.000 73.59195 123 ASP B O 1
ATOM 4634 N N . GLU B 1 124 ? -26.79577 -23.02749 21.02893 1.000 67.19465 124 GLU B N 1
ATOM 4635 C CA . GLU B 1 124 ? -25.82796 -22.79942 22.09564 1.000 67.55777 124 GLU B CA 1
ATOM 4636 C C . GLU B 1 124 ? -25.74348 -21.31447 22.43608 1.000 67.77309 124 GLU B C 1
ATOM 4637 O O . GLU B 1 124 ? -26.21536 -20.45049 21.69333 1.000 67.33459 124 GLU B O 1
ATOM 4643 N N . SER B 1 125 ? -25.11231 -21.01831 23.57383 1.000 67.56883 125 SER B N 1
ATOM 4644 C CA . SER B 1 125 ? -24.97023 -19.64629 24.04607 1.000 65.99908 125 SER B CA 1
ATOM 4645 C C . SER B 1 125 ? -23.58325 -19.42116 24.63609 1.000 66.57121 125 SER B C 1
ATOM 4646 O O . SER B 1 125 ? -23.04696 -20.28131 25.34157 1.000 62.79176 125 SER B O 1
ATOM 4649 N N . ILE B 1 126 ? -23.01648 -18.25056 24.34368 1.000 63.36787 126 ILE B N 1
ATOM 4650 C CA . ILE B 1 126 ? -21.70070 -17.84905 24.82607 1.000 58.63231 126 ILE B CA 1
ATOM 4651 C C . ILE B 1 126 ? -21.83818 -17.22259 26.20629 1.000 58.85106 126 ILE B C 1
ATOM 4652 O O . ILE B 1 126 ? -22.76466 -16.44663 26.47021 1.000 59.60634 126 ILE B O 1
ATOM 4657 N N . HIS B 1 127 ? -20.90376 -17.55285 27.09110 1.000 55.94094 127 HIS B N 1
ATOM 4658 C CA . HIS B 1 127 ? -20.82444 -16.92232 28.39210 1.000 56.52962 127 HIS B CA 1
ATOM 4659 C C . HIS B 1 127 ? -19.48736 -16.21203 28.52513 1.000 52.91596 127 HIS B C 1
ATOM 4660 O O . HIS B 1 127 ? -18.46819 -16.73619 28.06277 1.000 50.26091 127 HIS B O 1
ATOM 4667 N N . PRO B 1 128 ? -19.46175 -15.01183 29.11845 1.000 52.28484 128 PRO B N 1
ATOM 4668 C CA . PRO B 1 128 ? -18.21105 -14.23175 29.11878 1.000 49.49507 128 PRO B CA 1
ATOM 4669 C C . PRO B 1 128 ? -17.05751 -14.95790 29.78075 1.000 51.02219 128 PRO B C 1
ATOM 4670 O O . PRO B 1 128 ? -15.95868 -15.00887 29.21812 1.000 48.14478 128 PRO B O 1
ATOM 4674 N N . ASN B 1 129 ? -17.27831 -15.54094 30.95368 1.000 52.17705 129 ASN B N 1
ATOM 4675 C CA . ASN B 1 129 ? -16.17484 -16.17412 31.65964 1.000 54.81443 129 ASN B CA 1
ATOM 4676 C C . ASN B 1 129 ? -15.96148 -17.61362 31.20928 1.000 54.28659 129 ASN B C 1
ATOM 4677 O O . ASN B 1 129 ? -14.85069 -17.98906 30.82588 1.000 49.89471 129 ASN B O 1
ATOM 4682 N N . ASP B 1 130 ? -17.01668 -18.42225 31.22331 1.000 52.63119 130 ASP B N 1
ATOM 4683 C CA . ASP B 1 130 ? -16.86014 -19.83291 30.89329 1.000 56.44717 130 ASP B CA 1
ATOM 4684 C C . ASP B 1 130 ? -16.37986 -20.04580 29.45853 1.000 53.39661 130 ASP B C 1
ATOM 4685 O O . ASP B 1 130 ? -15.67209 -21.02134 29.19232 1.000 52.28230 130 ASP B O 1
ATOM 4690 N N . ASP B 1 131 ? -16.72997 -19.16041 28.52346 1.000 48.44871 131 ASP B N 1
ATOM 4691 C CA . ASP B 1 131 ? -16.36186 -19.36435 27.12670 1.000 48.47934 131 ASP B CA 1
ATOM 4692 C C . ASP B 1 131 ? -15.31131 -18.37830 26.63126 1.000 47.22066 131 ASP B C 1
ATOM 4693 O O . ASP B 1 131 ? -14.27461 -18.80145 26.11732 1.000 45.09637 131 ASP B O 1
ATOM 4698 N N . VAL B 1 132 ? -15.56112 -17.07241 26.73788 1.000 44.68085 132 VAL B N 1
ATOM 4699 C CA . VAL B 1 132 ? -14.62025 -16.11178 26.16601 1.000 47.56871 132 VAL B CA 1
ATOM 4700 C C . VAL B 1 132 ? -13.32467 -16.06286 26.97012 1.000 42.11179 132 VAL B C 1
ATOM 4701 O O . VAL B 1 132 ? -12.25623 -15.78883 26.41358 1.000 45.23840 132 VAL B O 1
ATOM 4705 N N . ASN B 1 133 ? -13.38291 -16.33564 28.27254 1.000 44.12825 133 ASN B N 1
ATOM 4706 C CA . ASN B 1 133 ? -12.20215 -16.29909 29.12674 1.000 44.04330 133 ASN B CA 1
ATOM 4707 C C . ASN B 1 133 ? -11.66839 -17.69312 29.44743 1.000 48.57169 133 ASN B C 1
ATOM 4708 O O . ASN B 1 133 ? -10.81189 -17.82870 30.32721 1.000 44.78812 133 ASN B O 1
ATOM 4713 N N . LYS B 1 134 ? -12.14678 -18.72471 28.74638 1.000 45.26908 134 LYS B N 1
ATOM 4714 C CA . LYS B 1 134 ? -11.73748 -20.09442 29.03168 1.000 47.66979 134 LYS B CA 1
ATOM 4715 C C . LYS B 1 134 ? -10.22222 -20.24001 28.93600 1.000 48.10547 134 LYS B C 1
ATOM 4716 O O . LYS B 1 134 ? -9.58323 -19.67222 28.04521 1.000 47.80478 134 LYS B O 1
ATOM 4722 N N . SER B 1 135 ? -9.64845 -20.98745 29.88286 1.000 47.57465 135 SER B N 1
ATOM 4723 C CA . SER B 1 135 ? -8.21877 -21.28851 29.98738 1.000 47.99528 135 SER B CA 1
ATOM 4724 C C . SER B 1 135 ? -7.36602 -20.06714 30.30810 1.000 48.87532 135 SER B C 1
ATOM 4725 O O . SER B 1 135 ? -6.12814 -20.16505 30.29832 1.000 49.99161 135 SER B O 1
ATOM 4728 N N . GLN B 1 136 ? -7.98270 -18.92699 30.59402 1.000 44.90049 136 GLN B N 1
ATOM 4729 C CA . GLN B 1 136 ? -7.30872 -17.67073 30.86863 1.000 45.39123 136 GLN B CA 1
ATOM 4730 C C . GLN B 1 136 ? -7.50890 -17.28334 32.32940 1.000 48.02476 136 GLN B C 1
ATOM 4731 O O . GLN B 1 136 ? -8.21366 -17.94628 33.09175 1.000 46.37051 136 GLN B O 1
ATOM 4737 N N . SER B 1 137 ? -6.87491 -16.18656 32.72145 1.000 44.24809 137 SER B N 1
ATOM 4738 C CA . SER B 1 137 ? -7.06414 -15.63714 34.05322 1.000 46.11844 137 SER B CA 1
ATOM 4739 C C . SER B 1 137 ? -7.15029 -14.12395 33.95158 1.000 47.09019 137 SER B C 1
ATOM 4740 O O . SER B 1 137 ? -6.83295 -13.52783 32.91837 1.000 53.41542 137 SER B O 1
ATOM 4743 N N . SER B 1 138 ? -7.55982 -13.49470 35.05203 1.000 45.29271 138 SER B N 1
ATOM 4744 C CA . SER B 1 138 ? -7.51693 -12.03786 35.11517 1.000 48.22051 138 SER B CA 1
ATOM 4745 C C . SER B 1 138 ? -6.10148 -11.48666 34.95803 1.000 47.50149 138 SER B C 1
ATOM 4746 O O . SER B 1 138 ? -5.93504 -10.32618 34.56632 1.000 53.59396 138 SER B O 1
ATOM 4749 N N . ASN B 1 139 ? -5.07690 -12.28978 35.23757 1.000 43.57968 139 ASN B N 1
ATOM 4750 C CA . ASN B 1 139 ? -3.73802 -11.74790 35.43579 1.000 45.86660 139 ASN B CA 1
ATOM 4751 C C . ASN B 1 139 ? -2.81045 -11.92460 34.24683 1.000 42.77064 139 ASN B C 1
ATOM 4752 O O . ASN B 1 139 ? -1.90864 -11.10277 34.06724 1.000 40.21683 139 ASN B O 1
ATOM 4757 N N . ASP B 1 140 ? -2.98406 -12.96354 33.42820 1.000 39.80961 140 ASP B N 1
ATOM 4758 C CA . ASP B 1 140 ? -2.07951 -13.12981 32.29945 1.000 42.27602 140 ASP B CA 1
ATOM 4759 C C . ASP B 1 140 ? -2.63230 -12.55674 31.00179 1.000 38.98246 140 ASP B C 1
ATOM 4760 O O . ASP B 1 140 ? -1.88834 -12.47768 30.01766 1.000 40.47249 140 ASP B O 1
ATOM 4765 N N . THR B 1 141 ? -3.88686 -12.09818 30.99002 1.000 37.06058 141 THR B N 1
ATOM 4766 C CA . THR B 1 141 ? -4.46900 -11.57643 29.75782 1.000 37.25302 141 THR B CA 1
ATOM 4767 C C . THR B 1 141 ? -4.04121 -10.13869 29.49102 1.000 37.28396 141 THR B C 1
ATOM 4768 O O . THR B 1 141 ? -3.62861 -9.80764 28.37327 1.000 36.81746 141 THR B O 1
ATOM 4772 N N . PHE B 1 142 ? -4.14964 -9.26234 30.48785 1.000 36.91401 142 PHE B N 1
ATOM 4773 C CA . PHE B 1 142 ? -3.80696 -7.86588 30.23844 1.000 37.40841 142 PHE B CA 1
ATOM 4774 C C . PHE B 1 142 ? -2.34521 -7.67058 29.83908 1.000 36.55211 142 PHE B C 1
ATOM 4775 O O . PHE B 1 142 ? -2.09781 -6.89405 28.89875 1.000 34.24602 142 PHE B O 1
ATOM 4783 N N . PRO B 1 143 ? -1.34894 -8.29498 30.48621 1.000 31.19254 143 PRO B N 1
ATOM 4784 C CA . PRO B 1 143 ? 0.02501 -8.14397 29.97624 1.000 33.36161 143 PRO B CA 1
ATOM 4785 C C . PRO B 1 143 ? 0.17782 -8.64492 28.55589 1.000 37.38408 143 PRO B C 1
ATOM 4786 O O . PRO B 1 143 ? 0.95757 -8.06335 27.78753 1.000 34.06065 143 PRO B O 1
ATOM 4790 N N . THR B 1 144 ? -0.56651 -9.69340 28.18019 1.000 34.51654 144 THR B N 1
ATOM 4791 C CA . THR B 1 144 ? -0.55010 -10.17809 26.80190 1.000 37.87188 144 THR B CA 1
ATOM 4792 C C . THR B 1 144 ? -1.09460 -9.12263 25.84497 1.000 39.30584 144 THR B C 1
ATOM 4793 O O . THR B 1 144 ? -0.44972 -8.78059 24.84574 1.000 38.63316 144 THR B O 1
ATOM 4797 N N . ALA B 1 145 ? -2.29039 -8.59961 26.13937 1.000 34.50892 145 ALA B N 1
ATOM 4798 C CA . ALA B 1 145 ? -2.87098 -7.53146 25.33227 1.000 35.21700 145 ALA B CA 1
ATOM 4799 C C . ALA B 1 145 ? -1.96021 -6.31462 25.28129 1.000 37.13159 145 ALA B C 1
ATOM 4800 O O . ALA B 1 145 ? -1.81837 -5.67550 24.23062 1.000 35.10068 145 ALA B O 1
ATOM 4802 N N . MET B 1 146 ? -1.33341 -5.97577 26.40889 1.000 35.91664 146 MET B N 1
ATOM 4803 C CA . MET B 1 146 ? -0.42742 -4.83430 26.43044 1.000 36.53188 146 MET B CA 1
ATOM 4804 C C . MET B 1 146 ? 0.72524 -5.03622 25.45108 1.000 36.89048 146 MET B C 1
ATOM 4805 O O . MET B 1 146 ? 0.99190 -4.17827 24.60019 1.000 37.40980 146 MET B O 1
ATOM 4810 N N . HIS B 1 147 ? 1.39422 -6.18703 25.52722 1.000 36.52946 147 HIS B N 1
ATOM 4811 C CA . HIS B 1 147 ? 2.53089 -6.43221 24.64687 1.000 33.33821 147 HIS B CA 1
ATOM 4812 C C . HIS B 1 147 ? 2.09557 -6.53693 23.19203 1.000 37.52209 147 HIS B C 1
ATOM 4813 O O . HIS B 1 147 ? 2.79328 -6.05102 22.29101 1.000 35.21840 147 HIS B O 1
ATOM 4820 N N . VAL B 1 148 ? 0.95496 -7.17969 22.93346 1.000 34.64019 148 VAL B N 1
ATOM 4821 C CA . VAL B 1 148 ? 0.45313 -7.22665 21.56531 1.000 33.74769 148 VAL B CA 1
ATOM 4822 C C . VAL B 1 148 ? 0.23137 -5.81085 21.04615 1.000 34.89161 148 VAL B C 1
ATOM 4823 O O . VAL B 1 148 ? 0.72609 -5.43621 19.97582 1.000 32.59694 148 VAL B O 1
ATOM 4827 N N . ALA B 1 149 ? -0.47140 -4.98582 21.82482 1.000 32.42052 149 ALA B N 1
ATOM 4828 C CA . ALA B 1 149 ? -0.80237 -3.64620 21.35312 1.000 34.42739 149 ALA B CA 1
ATOM 4829 C C . ALA B 1 149 ? 0.44068 -2.76801 21.21516 1.000 33.74452 149 ALA B C 1
ATOM 4830 O O . ALA B 1 149 ? 0.54526 -1.98663 20.25780 1.000 30.63258 149 ALA B O 1
ATOM 4832 N N . LEU B 1 150 ? 1.39023 -2.86594 22.16108 1.000 32.69770 150 LEU B N 1
ATOM 4833 C CA . LEU B 1 150 ? 2.57607 -2.01033 22.08885 1.000 31.32901 150 LEU B CA 1
ATOM 4834 C C . LEU B 1 150 ? 3.43218 -2.35584 20.88259 1.000 31.98204 150 LEU B C 1
ATOM 4835 O O . LEU B 1 150 ? 3.91980 -1.45978 20.17945 1.000 30.46288 150 LEU B O 1
ATOM 4840 N N . TYR B 1 151 ? 3.64150 -3.64837 20.63587 1.000 33.13778 151 TYR B N 1
ATOM 4841 C CA . TYR B 1 151 ? 4.46583 -4.04904 19.50150 1.000 34.67999 151 TYR B CA 1
ATOM 4842 C C . TYR B 1 151 ? 3.83560 -3.61875 18.18711 1.000 36.78805 151 TYR B C 1
ATOM 4843 O O . TYR B 1 151 ? 4.52647 -3.10841 17.29711 1.000 36.96227 151 TYR B O 1
ATOM 4852 N N . GLN B 1 152 ? 2.52216 -3.82464 18.03933 1.000 36.07455 152 GLN B N 1
ATOM 4853 C CA . GLN B 1 152 ? 1.85070 -3.37847 16.82441 1.000 35.08352 152 GLN B CA 1
ATOM 4854 C C . GLN B 1 152 ? 1.96095 -1.86958 16.65483 1.000 35.36780 152 GLN B C 1
ATOM 4855 O O . GLN B 1 152 ? 2.14349 -1.37668 15.53393 1.000 34.31143 152 GLN B O 1
ATOM 4861 N N . GLU B 1 153 ? 1.85472 -1.11980 17.75806 1.000 31.48274 153 GLU B N 1
ATOM 4862 C CA . GLU B 1 153 ? 1.99543 0.33157 17.68081 1.000 36.91989 153 GLU B CA 1
ATOM 4863 C C . GLU B 1 153 ? 3.38751 0.72041 17.19081 1.000 35.35620 153 GLU B C 1
ATOM 4864 O O . GLU B 1 153 ? 3.53915 1.64804 16.38476 1.000 36.56687 153 GLU B O 1
ATOM 4870 N N . VAL B 1 154 ? 4.41434 -0.00332 17.63237 1.000 34.32276 154 VAL B N 1
ATOM 4871 C CA . VAL B 1 154 ? 5.75758 0.25163 17.12092 1.000 31.73982 154 VAL B CA 1
ATOM 4872 C C . VAL B 1 154 ? 5.81597 -0.03027 15.62386 1.000 34.01120 154 VAL B C 1
ATOM 4873 O O . VAL B 1 154 ? 6.38184 0.75324 14.84733 1.000 36.10199 154 VAL B O 1
ATOM 4877 N N . GLU B 1 155 ? 5.20720 -1.13804 15.19009 1.000 35.06427 155 GLU B N 1
ATOM 4878 C CA . GLU B 1 155 ? 5.30012 -1.53604 13.78719 1.000 37.08573 155 GLU B CA 1
ATOM 4879 C C . GLU B 1 155 ? 4.48067 -0.62439 12.87784 1.000 35.68940 155 GLU B C 1
ATOM 4880 O O . GLU B 1 155 ? 4.94746 -0.23966 11.79906 1.000 36.40912 155 GLU B O 1
ATOM 4886 N N . THR B 1 156 ? 3.24808 -0.29968 13.27003 1.000 36.05975 156 THR B N 1
ATOM 4887 C CA . THR B 1 156 ? 2.33950 0.40267 12.36478 1.000 33.73731 156 THR B CA 1
ATOM 4888 C C . THR B 1 156 ? 2.47502 1.91929 12.43275 1.000 36.21465 156 THR B C 1
ATOM 4889 O O . THR B 1 156 ? 2.20536 2.59722 11.43778 1.000 36.29900 156 THR B O 1
ATOM 4893 N N . LYS B 1 157 ? 2.90137 2.47580 13.56757 1.000 37.63398 157 LYS B N 1
ATOM 4894 C CA . LYS B 1 157 ? 2.98178 3.92262 13.73485 1.000 32.30107 157 LYS B CA 1
ATOM 4895 C C . LYS B 1 157 ? 4.42284 4.41309 13.84122 1.000 37.29003 157 LYS B C 1
ATOM 4896 O O . LYS B 1 157 ? 4.86423 5.23137 13.02660 1.000 37.53492 157 LYS B O 1
ATOM 4902 N N . LEU B 1 158 ? 5.17844 3.92963 14.82811 1.000 34.66249 158 LEU B N 1
ATOM 4903 C CA . LEU B 1 158 ? 6.49561 4.50375 15.09194 1.000 34.32219 158 LEU B CA 1
ATOM 4904 C C . LEU B 1 158 ? 7.47640 4.20586 13.95977 1.000 35.94319 158 LEU B C 1
ATOM 4905 O O . LEU B 1 158 ? 8.17319 5.10960 13.48616 1.000 32.68345 158 LEU B O 1
ATOM 4910 N N . GLU B 1 159 ? 7.54283 2.94954 13.49994 1.000 34.91714 159 GLU B N 1
ATOM 4911 C CA . GLU B 1 159 ? 8.51944 2.61628 12.46155 1.000 34.75563 159 GLU B CA 1
ATOM 4912 C C . GLU B 1 159 ? 8.30070 3.38713 11.16474 1.000 38.95446 159 GLU B C 1
ATOM 4913 O O . GLU B 1 159 ? 9.27449 3.95997 10.64966 1.000 38.80057 159 GLU B O 1
ATOM 4919 N N . PRO B 1 160 ? 7.08906 3.45997 10.58584 1.000 33.32323 160 PRO B N 1
ATOM 4920 C CA . PRO B 1 160 ? 6.94864 4.25029 9.34969 1.000 36.13602 160 PRO B CA 1
ATOM 4921 C C . PRO B 1 160 ? 7.26646 5.72227 9.54354 1.000 34.52505 160 PRO B C 1
ATOM 4922 O O . PRO B 1 160 ? 7.84347 6.34963 8.64710 1.000 39.74478 160 PRO B O 1
ATOM 4926 N N . ALA B 1 161 ? 6.90390 6.29340 10.69190 1.000 30.20310 161 ALA B N 1
ATOM 4927 C CA . ALA B 1 161 ? 7.17565 7.70936 10.93067 1.000 34.25179 161 ALA B CA 1
ATOM 4928 C C . ALA B 1 161 ? 8.66989 7.97907 11.09045 1.000 37.83158 161 ALA B C 1
ATOM 4929 O O . ALA B 1 161 ? 9.17536 9.00324 10.61695 1.000 34.13958 161 ALA B O 1
ATOM 4931 N N . LEU B 1 162 ? 9.38578 7.09408 11.78589 1.000 38.25195 162 LEU B N 1
ATOM 4932 C CA . LEU B 1 162 ? 10.82905 7.26521 11.93229 1.000 35.35166 162 LEU B CA 1
ATOM 4933 C C . LEU B 1 162 ? 11.53109 7.19702 10.57780 1.000 38.21889 162 LEU B C 1
ATOM 4934 O O . LEU B 1 162 ? 12.41826 8.00821 10.28538 1.000 40.86737 162 LEU B O 1
ATOM 4939 N N . LYS B 1 163 ? 11.12659 6.25145 9.72735 1.000 38.25203 163 LYS B N 1
ATOM 4940 C CA . LYS B 1 163 ? 11.73867 6.11966 8.40934 1.000 41.79146 163 LYS B CA 1
ATOM 4941 C C . LYS B 1 163 ? 11.40795 7.31342 7.51913 1.000 42.71564 163 LYS B C 1
ATOM 4942 O O . LYS B 1 163 ? 12.24140 7.74769 6.71641 1.000 42.08503 163 LYS B O 1
ATOM 4948 N N . LEU B 1 164 ? 10.19320 7.84866 7.63960 1.000 41.61303 164 LEU B N 1
ATOM 4949 C CA . LEU B 1 164 ? 9.80385 9.00384 6.83984 1.000 41.62138 164 LEU B CA 1
ATOM 4950 C C . LEU B 1 164 ? 10.68655 10.20628 7.15464 1.000 40.32936 164 LEU B C 1
ATOM 4951 O O . LEU B 1 164 ? 11.24585 10.83750 6.25035 1.000 42.50965 164 LEU B O 1
ATOM 4956 N N . LEU B 1 165 ? 10.82508 10.53626 8.43934 1.000 39.20770 165 LEU B N 1
ATOM 4957 C CA . LEU B 1 165 ? 11.66709 11.66068 8.82669 1.000 39.17290 165 LEU B CA 1
ATOM 4958 C C . LEU B 1 165 ? 13.13690 11.37819 8.53319 1.000 38.87482 165 LEU B C 1
ATOM 4959 O O . LEU B 1 165 ? 13.85461 12.25397 8.03727 1.000 38.84685 165 LEU B O 1
ATOM 4964 N N . ARG B 1 166 ? 13.60119 10.16116 8.82354 1.000 38.12463 166 ARG B N 1
ATOM 4965 C CA . ARG B 1 166 ? 14.99131 9.82107 8.53816 1.000 40.10383 166 ARG B CA 1
ATOM 4966 C C . ARG B 1 166 ? 15.29667 9.97435 7.05021 1.000 39.51046 166 ARG B C 1
ATOM 4967 O O . ARG B 1 166 ? 16.32230 10.55597 6.67519 1.000 37.51322 166 ARG B O 1
ATOM 4975 N N . ASN B 1 167 ? 14.40918 9.48026 6.18434 1.000 41.63824 167 ASN B N 1
ATOM 4976 C CA . ASN B 1 167 ? 14.66654 9.58997 4.75114 1.000 38.23859 167 ASN B CA 1
ATOM 4977 C C . ASN B 1 167 ? 14.68480 11.04239 4.28932 1.000 40.90286 167 ASN B C 1
ATOM 4978 O O . ASN B 1 167 ? 15.48595 11.39967 3.41772 1.000 44.97495 167 ASN B O 1
ATOM 4983 N N . THR B 1 168 ? 13.84279 11.89817 4.87489 1.000 40.15055 168 THR B N 1
ATOM 4984 C CA . THR B 1 168 ? 13.87216 13.31734 4.52097 1.000 43.07383 168 THR B CA 1
ATOM 4985 C C . THR B 1 168 ? 15.19135 13.96858 4.93265 1.000 39.55061 168 THR B C 1
ATOM 4986 O O . THR B 1 168 ? 15.80464 14.69943 4.14564 1.000 40.60948 168 THR B O 1
ATOM 4990 N N . LEU B 1 169 ? 15.64189 13.73191 6.16526 1.000 37.53274 169 LEU B N 1
ATOM 4991 C CA . LEU B 1 169 ? 16.91163 14.32383 6.58662 1.000 38.53829 169 LEU B CA 1
ATOM 4992 C C . LEU B 1 169 ? 18.07084 13.80068 5.74427 1.000 39.56770 169 LEU B C 1
ATOM 4993 O O . LEU B 1 169 ? 18.98960 14.55547 5.40250 1.000 41.45833 169 LEU B O 1
ATOM 4998 N N . LYS B 1 170 ? 18.04049 12.51259 5.39173 1.000 37.21124 170 LYS B N 1
ATOM 4999 C CA . LYS B 1 170 ? 19.05840 11.96102 4.50276 1.000 36.66585 170 LYS B CA 1
ATOM 5000 C C . LYS B 1 170 ? 19.07555 12.69076 3.16661 1.000 43.64692 170 LYS B C 1
ATOM 5001 O O . LYS B 1 170 ? 20.14666 12.95237 2.60883 1.000 41.40397 170 LYS B O 1
ATOM 5007 N N . GLU B 1 171 ? 17.89303 13.02478 2.63207 1.000 42.09395 171 GLU B N 1
ATOM 5008 C CA . GLU B 1 171 ? 17.82689 13.70751 1.34132 1.000 42.51806 171 GLU B CA 1
ATOM 5009 C C . GLU B 1 171 ? 18.36104 15.13201 1.43108 1.000 46.02185 171 GLU B C 1
ATOM 5010 O O . GLU B 1 171 ? 19.07207 15.59469 0.52710 1.000 44.36665 171 GLU B O 1
ATOM 5016 N N . LYS B 1 172 ? 18.00675 15.84901 2.50284 1.000 39.93524 172 LYS B N 1
ATOM 5017 C CA . LYS B 1 172 ? 18.57182 17.17078 2.73552 1.000 40.05243 172 LYS B CA 1
ATOM 5018 C C . LYS B 1 172 ? 20.08386 17.09039 2.91802 1.000 44.44792 172 LYS B C 1
ATOM 5019 O O . LYS B 1 172 ? 20.82845 17.92750 2.39471 1.000 41.09263 172 LYS B O 1
ATOM 5025 N N . GLU B 1 173 ? 20.55040 16.07986 3.65356 1.000 40.91973 173 GLU B N 1
ATOM 5026 C CA . GLU B 1 173 ? 21.98076 15.90126 3.87949 1.000 42.30931 173 GLU B CA 1
ATOM 5027 C C . GLU B 1 173 ? 22.73939 15.75953 2.56336 1.000 45.07022 173 GLU B C 1
ATOM 5028 O O . GLU B 1 173 ? 23.81492 16.34332 2.38960 1.000 44.48030 173 GLU B O 1
ATOM 5034 N N . ASP B 1 174 ? 22.17674 15.01831 1.61143 1.000 45.10022 174 ASP B N 1
ATOM 5035 C CA . ASP B 1 174 ? 22.83635 14.83682 0.32325 1.000 46.16093 174 ASP B CA 1
ATOM 5036 C C . ASP B 1 174 ? 22.74049 16.08966 -0.54377 1.000 47.50242 174 ASP B C 1
ATOM 5037 O O . ASP B 1 174 ? 23.68994 16.42042 -1.26013 1.000 50.17019 174 ASP B O 1
ATOM 5042 N N . LYS B 1 175 ? 21.60873 16.80083 -0.49528 1.000 48.10222 175 LYS B N 1
ATOM 5043 C CA . LYS B 1 175 ? 21.44323 17.98555 -1.33647 1.000 47.56443 175 LYS B CA 1
ATOM 5044 C C . LYS B 1 175 ? 22.30452 19.14140 -0.84607 1.000 46.00443 175 LYS B C 1
ATOM 5045 O O . LYS B 1 175 ? 22.83296 19.91699 -1.65253 1.000 48.17054 175 LYS B O 1
ATOM 5051 N N . PHE B 1 176 ? 22.43844 19.28755 0.46958 1.000 43.06061 176 PHE B N 1
ATOM 5052 C CA . PHE B 1 176 ? 23.16527 20.40415 1.05876 1.000 45.55923 176 PHE B CA 1
ATOM 5053 C C . PHE B 1 176 ? 24.59681 20.03024 1.42386 1.000 46.69318 176 PHE B C 1
ATOM 5054 O O . PHE B 1 176 ? 25.24103 20.72751 2.21704 1.000 43.31872 176 PHE B O 1
ATOM 5062 N N . ASP B 1 177 ? 25.11384 18.95414 0.83533 1.000 47.10544 177 ASP B N 1
ATOM 5063 C CA . ASP B 1 177 ? 26.46864 18.52482 1.14588 1.000 46.83957 177 ASP B CA 1
ATOM 5064 C C . ASP B 1 177 ? 27.51044 19.51016 0.63355 1.000 46.52850 177 ASP B C 1
ATOM 5065 O O . ASP B 1 177 ? 28.59177 19.62167 1.22157 1.000 50.22135 177 ASP B O 1
ATOM 5070 N N . SER B 1 178 ? 27.22055 20.22301 -0.45554 1.000 44.30891 178 SER B N 1
ATOM 5071 C CA . SER B 1 178 ? 28.18111 21.17230 -1.00873 1.000 46.03147 178 SER B CA 1
ATOM 5072 C C . SER B 1 178 ? 28.13302 22.53707 -0.32979 1.000 48.36919 178 SER B C 1
ATOM 5073 O O . SER B 1 178 ? 28.91630 23.41646 -0.69617 1.000 50.70021 178 SER B O 1
ATOM 5076 N N . ILE B 1 179 ? 27.24958 22.74019 0.64013 1.000 44.83351 179 ILE B N 1
ATOM 5077 C CA . ILE B 1 179 ? 27.08621 24.04152 1.27619 1.000 46.57275 179 ILE B CA 1
ATOM 5078 C C . ILE B 1 179 ? 27.95618 24.08413 2.52737 1.000 44.89198 179 ILE B C 1
ATOM 5079 O O . ILE B 1 179 ? 27.73999 23.32086 3.47654 1.000 42.13854 179 ILE B O 1
ATOM 5084 N N . ILE B 1 180 ? 28.95154 24.96592 2.52433 1.000 46.86158 180 ILE B N 1
ATOM 5085 C CA . ILE B 1 180 ? 29.89648 25.08884 3.63005 1.000 43.42496 180 ILE B CA 1
ATOM 5086 C C . ILE B 1 180 ? 29.43356 26.20978 4.55095 1.000 43.12042 180 ILE B C 1
ATOM 5087 O O . ILE B 1 180 ? 29.38159 27.37882 4.14636 1.000 45.13583 180 ILE B O 1
ATOM 5092 N N . LYS B 1 181 ? 29.12780 25.85966 5.79209 1.000 40.91172 181 LYS B N 1
ATOM 5093 C CA . LYS B 1 181 ? 28.77479 26.80851 6.83536 1.000 42.69400 181 LYS B CA 1
ATOM 5094 C C . LYS B 1 181 ? 29.86528 26.80611 7.90510 1.000 41.21327 181 LYS B C 1
ATOM 5095 O O . LYS B 1 181 ? 30.89383 26.14503 7.76315 1.000 41.37947 181 LYS B O 1
ATOM 5101 N N . ILE B 1 182 ? 29.62923 27.55822 8.98122 1.000 40.33517 182 ILE B N 1
ATOM 5102 C CA . ILE B 1 182 ? 30.56917 27.69411 10.09347 1.000 42.21824 182 ILE B CA 1
ATOM 5103 C C . ILE B 1 182 ? 30.03164 26.90167 11.27635 1.000 42.54296 182 ILE B C 1
ATOM 5104 O O . ILE B 1 182 ? 28.87916 27.09038 11.68648 1.000 42.00883 182 ILE B O 1
ATOM 5109 N N . GLY B 1 183 ? 30.85239 25.99971 11.80822 1.000 37.83450 183 GLY B N 1
ATOM 5110 C CA . GLY B 1 183 ? 30.43764 25.22834 12.95918 1.000 39.70897 183 GLY B CA 1
ATOM 5111 C C . GLY B 1 183 ? 30.36668 26.06940 14.21779 1.000 38.33287 183 GLY B C 1
ATOM 5112 O O . GLY B 1 183 ? 30.98732 27.12305 14.33583 1.000 41.76585 183 GLY B O 1
ATOM 5113 N N . ARG B 1 184 ? 29.57868 25.59247 15.17652 1.000 39.02269 184 ARG B N 1
ATOM 5114 C CA . ARG B 1 184 ? 29.47730 26.22466 16.48512 1.000 39.43128 184 ARG B CA 1
ATOM 5115 C C . ARG B 1 184 ? 29.59696 25.15661 17.56075 1.000 41.01788 184 ARG B C 1
ATOM 5116 O O . ARG B 1 184 ? 28.84669 24.17462 17.55005 1.000 34.56779 184 ARG B O 1
ATOM 5124 N N . THR B 1 185 ? 30.52706 25.37050 18.49015 1.000 32.80890 185 THR B N 1
ATOM 5125 C CA . THR B 1 185 ? 30.73398 24.55232 19.67784 1.000 39.58605 185 THR B CA 1
ATOM 5126 C C . THR B 1 185 ? 30.68493 25.48807 20.87936 1.000 39.27664 185 THR B C 1
ATOM 5127 O O . THR B 1 185 ? 31.30552 26.55262 20.84925 1.000 36.51300 185 THR B O 1
ATOM 5131 N N . HIS B 1 186 ? 29.96702 25.09826 21.93372 1.000 34.88997 186 HIS B N 1
ATOM 5132 C CA . HIS B 1 186 ? 29.69106 25.97607 23.07621 1.000 38.26159 186 HIS B CA 1
ATOM 5133 C C . HIS B 1 186 ? 28.90991 27.22920 22.67488 1.000 36.63732 186 HIS B C 1
ATOM 5134 O O . HIS B 1 186 ? 28.88376 28.20239 23.43753 1.000 44.46744 186 HIS B O 1
ATOM 5141 N N . LEU B 1 187 ? 28.30046 27.23121 21.48656 1.000 38.54548 187 LEU B N 1
ATOM 5142 C CA . LEU B 1 187 ? 27.62240 28.36846 20.84954 1.000 39.35298 187 LEU B CA 1
ATOM 5143 C C . LEU B 1 187 ? 28.59678 29.38885 20.27270 1.000 41.20212 187 LEU B C 1
ATOM 5144 O O . LEU B 1 187 ? 28.16607 30.45630 19.81309 1.000 43.16567 187 LEU B O 1
ATOM 5149 N N . GLN B 1 188 ? 29.89473 29.08757 20.27431 1.000 38.37438 188 GLN B N 1
ATOM 5150 C CA . GLN B 1 188 ? 30.93680 29.95991 19.75907 1.000 38.90641 188 GLN B CA 1
ATOM 5151 C C . GLN B 1 188 ? 31.35936 29.51654 18.36608 1.000 39.04015 188 GLN B C 1
ATOM 5152 O O . GLN B 1 188 ? 31.30364 28.32921 18.03977 1.000 40.24054 188 GLN B O 1
ATOM 5158 N N . ASP B 1 189 ? 31.80907 30.48086 17.55875 1.000 40.72953 189 ASP B N 1
ATOM 5159 C CA . ASP B 1 189 ? 32.27179 30.19057 16.20516 1.000 43.55294 189 ASP B CA 1
ATOM 5160 C C . ASP B 1 189 ? 33.36215 29.12235 16.22360 1.000 45.19514 189 ASP B C 1
ATOM 5161 O O . ASP B 1 189 ? 34.26300 29.15236 17.06100 1.000 46.16774 189 ASP B O 1
ATOM 5166 N N . ALA B 1 190 ? 33.28837 28.18061 15.28484 1.000 45.71457 190 ALA B N 1
ATOM 5167 C CA . ALA B 1 190 ? 34.28519 27.11668 15.16781 1.000 43.02766 190 ALA B CA 1
ATOM 5168 C C . ALA B 1 190 ? 34.64492 26.94261 13.69006 1.000 45.82003 190 ALA B C 1
ATOM 5169 O O . ALA B 1 190 ? 34.23248 27.73026 12.83245 1.000 49.37174 190 ALA B O 1
ATOM 5171 N N . THR B 1 191 ? 35.41343 25.89452 13.38258 1.000 46.57961 191 THR B N 1
ATOM 5172 C CA . THR B 1 191 ? 35.88196 25.66026 12.01812 1.000 45.34206 191 THR B CA 1
ATOM 5173 C C . THR B 1 191 ? 34.72408 25.26979 11.08801 1.000 45.35705 191 THR B C 1
ATOM 5174 O O . THR B 1 191 ? 33.62390 24.93673 11.54841 1.000 43.96885 191 THR B O 1
ATOM 5178 N N . PRO B 1 192 ? 34.94314 25.32268 9.76841 1.000 44.72114 192 PRO B N 1
ATOM 5179 C CA . PRO B 1 192 ? 33.84921 25.04469 8.82923 1.000 44.61537 192 PRO B CA 1
ATOM 5180 C C . PRO B 1 192 ? 33.27958 23.64198 8.97890 1.000 45.45155 192 PRO B C 1
ATOM 5181 O O . PRO B 1 192 ? 33.91909 22.71411 9.47936 1.000 45.86265 192 PRO B O 1
ATOM 5185 N N . ILE B 1 193 ? 32.04769 23.50089 8.51243 1.000 41.48605 193 ILE B N 1
ATOM 5186 C CA . ILE B 1 193 ? 31.36888 22.21328 8.43427 1.000 43.11924 193 ILE B CA 1
ATOM 5187 C C . ILE B 1 193 ? 30.35787 22.31353 7.30150 1.000 41.10293 193 ILE B C 1
ATOM 5188 O O . ILE B 1 193 ? 29.75870 23.37078 7.09443 1.000 39.66837 193 ILE B O 1
ATOM 5193 N N . LYS B 1 194 ? 30.21376 21.23824 6.52504 1.000 44.89651 194 LYS B N 1
ATOM 5194 C CA . LYS B 1 194 ? 29.17002 21.20464 5.50761 1.000 42.67501 194 LYS B CA 1
ATOM 5195 C C . LYS B 1 194 ? 27.80929 21.23284 6.18074 1.000 40.26904 194 LYS B C 1
ATOM 5196 O O . LYS B 1 194 ? 27.59753 20.57452 7.20275 1.000 40.73170 194 LYS B O 1
ATOM 5202 N N . LEU B 1 195 ? 26.87747 22.00204 5.61078 1.000 46.30418 195 LEU B N 1
ATOM 5203 C CA . LEU B 1 195 ? 25.50710 21.94391 6.11162 1.000 37.69632 195 LEU B CA 1
ATOM 5204 C C . LEU B 1 195 ? 25.00685 20.50451 6.11014 1.000 38.38798 195 LEU B C 1
ATOM 5205 O O . LEU B 1 195 ? 24.40179 20.04497 7.08662 1.000 34.79737 195 LEU B O 1
ATOM 5210 N N . GLY B 1 196 ? 25.30484 19.76097 5.03902 1.000 38.05896 196 GLY B N 1
ATOM 5211 C CA . GLY B 1 196 ? 24.90036 18.36497 4.97888 1.000 40.27120 196 GLY B CA 1
ATOM 5212 C C . GLY B 1 196 ? 25.51935 17.52819 6.08074 1.000 41.94413 196 GLY B C 1
ATOM 5213 O O . GLY B 1 196 ? 24.87534 16.62758 6.62789 1.000 41.71355 196 GLY B O 1
ATOM 5214 N N . GLN B 1 197 ? 26.77865 17.81449 6.42153 1.000 40.55176 197 GLN B N 1
ATOM 5215 C CA . GLN B 1 197 ? 27.43032 17.10994 7.51996 1.000 41.10335 197 GLN B CA 1
ATOM 5216 C C . GLN B 1 197 ? 26.70160 17.34994 8.83478 1.000 39.44392 197 GLN B C 1
ATOM 5217 O O . GLN B 1 197 ? 26.46134 16.41302 9.60689 1.000 37.84678 197 GLN B O 1
ATOM 5223 N N . GLU B 1 198 ? 26.34842 18.60607 9.11216 1.000 36.29101 198 GLU B N 1
ATOM 5224 C CA . GLU B 1 198 ? 25.55947 18.89893 10.30395 1.000 36.99831 198 GLU B CA 1
ATOM 5225 C C . GLU B 1 198 ? 24.22629 18.16082 10.27320 1.000 36.53019 198 GLU B C 1
ATOM 5226 O O . GLU B 1 198 ? 23.77899 17.62669 11.29344 1.000 36.30954 198 GLU B O 1
ATOM 5232 N N . ILE B 1 199 ? 23.58102 18.10597 9.10709 1.000 37.65630 199 ILE B N 1
ATOM 5233 C CA . ILE B 1 199 ? 22.31700 17.38277 9.02422 1.000 38.64733 199 ILE B CA 1
ATOM 5234 C C . ILE B 1 199 ? 22.55495 15.88724 9.18878 1.000 38.19642 199 ILE B C 1
ATOM 5235 O O . ILE B 1 199 ? 21.74194 15.18431 9.79888 1.000 38.21075 199 ILE B O 1
ATOM 5240 N N . SER B 1 200 ? 23.70020 15.38992 8.70199 1.000 38.18221 200 SER B N 1
ATOM 5241 C CA . SER B 1 200 ? 24.01091 13.96887 8.82205 1.000 33.48265 200 SER B CA 1
ATOM 5242 C C . SER B 1 200 ? 24.03456 13.51711 10.27726 1.000 38.06735 200 SER B C 1
ATOM 5243 O O . SER B 1 200 ? 23.79509 12.33827 10.56375 1.000 37.68204 200 SER B O 1
ATOM 5246 N N . GLY B 1 201 ? 24.28535 14.43588 11.20999 1.000 39.15530 201 GLY B N 1
ATOM 5247 C CA . GLY B 1 201 ? 24.23704 14.07147 12.61790 1.000 37.67675 201 GLY B CA 1
ATOM 5248 C C . GLY B 1 201 ? 22.82239 13.82007 13.10970 1.000 34.21096 201 GLY B C 1
ATOM 5249 O O . GLY B 1 201 ? 22.58240 12.88311 13.87928 1.000 38.53582 201 GLY B O 1
ATOM 5250 N N . TRP B 1 202 ? 21.87535 14.67567 12.70859 1.000 36.23424 202 TRP B N 1
ATOM 5251 C CA . TRP B 1 202 ? 20.45541 14.38767 12.92925 1.000 35.77505 202 TRP B CA 1
ATOM 5252 C C . TRP B 1 202 ? 20.07419 13.05185 12.31449 1.000 31.65520 202 TRP B C 1
ATOM 5253 O O . TRP B 1 202 ? 19.46125 12.19891 12.96721 1.000 32.19211 202 TRP B O 1
ATOM 5264 N N . ARG B 1 203 ? 20.40921 12.86919 11.03924 1.000 29.60020 203 ARG B N 1
ATOM 5265 C CA . ARG B 1 203 ? 20.05225 11.63770 10.34899 1.000 35.55109 203 ARG B CA 1
ATOM 5266 C C . ARG B 1 203 ? 20.58807 10.41637 11.08601 1.000 36.40326 203 ARG B C 1
ATOM 5267 O O . ARG B 1 203 ? 19.86608 9.42895 11.27341 1.000 37.07764 203 ARG B O 1
ATOM 5275 N N . TYR B 1 204 ? 21.85218 10.45903 11.51886 1.000 35.23166 204 TYR B N 1
ATOM 5276 C CA . TYR B 1 204 ? 22.42833 9.27553 12.14645 1.000 33.76483 204 TYR B CA 1
ATOM 5277 C C . TYR B 1 204 ? 21.84908 9.03738 13.53805 1.000 32.28416 204 TYR B C 1
ATOM 5278 O O . TYR B 1 204 ? 21.75274 7.88580 13.97613 1.000 36.07636 204 TYR B O 1
ATOM 5287 N N . MET B 1 205 ? 21.48971 10.10520 14.25216 1.000 31.27243 205 MET B N 1
ATOM 5288 C CA . MET B 1 205 ? 20.68987 9.96203 15.46593 1.000 36.92438 205 MET B CA 1
ATOM 5289 C C . MET B 1 205 ? 19.49020 9.05125 15.22318 1.000 34.95431 205 MET B C 1
ATOM 5290 O O . MET B 1 205 ? 19.20727 8.14191 16.01173 1.000 32.26075 205 MET B O 1
ATOM 5295 N N . LEU B 1 206 ? 18.76976 9.28951 14.12938 1.000 35.37479 206 LEU B N 1
ATOM 5296 C CA . LEU B 1 206 ? 17.57303 8.49708 13.84658 1.000 35.39884 206 LEU B CA 1
ATOM 5297 C C . LEU B 1 206 ? 17.93739 7.07373 13.43577 1.000 34.01069 206 LEU B C 1
ATOM 5298 O O . LEU B 1 206 ? 17.24704 6.11974 13.81232 1.000 35.33928 206 LEU B O 1
ATOM 5303 N N . ASP B 1 207 ? 19.02454 6.90903 12.67178 1.000 35.85500 207 ASP B N 1
ATOM 5304 C CA . ASP B 1 207 ? 19.54117 5.56825 12.40080 1.000 37.10623 207 ASP B CA 1
ATOM 5305 C C . ASP B 1 207 ? 19.91078 4.84881 13.69233 1.000 36.81508 207 ASP B C 1
ATOM 5306 O O . ASP B 1 207 ? 19.62683 3.65626 13.84854 1.000 38.89306 207 ASP B O 1
ATOM 5311 N N . ARG B 1 208 ? 20.55439 5.55425 14.62637 1.000 35.25899 208 ARG B N 1
ATOM 5312 C CA . ARG B 1 208 ? 20.92039 4.93581 15.89930 1.000 39.36639 208 ARG B CA 1
ATOM 5313 C C . ARG B 1 208 ? 19.67803 4.46260 16.65091 1.000 35.52755 208 ARG B C 1
ATOM 5314 O O . ARG B 1 208 ? 19.61115 3.31741 17.11129 1.000 36.95721 208 ARG B O 1
ATOM 5322 N N . CYS B 1 209 ? 18.68157 5.33821 16.78410 1.000 33.97910 209 CYS B N 1
ATOM 5323 C CA . CYS B 1 209 ? 17.43596 4.95232 17.44082 1.000 35.42759 209 CYS B CA 1
ATOM 5324 C C . CYS B 1 209 ? 16.72941 3.81574 16.71369 1.000 35.06582 209 CYS B C 1
ATOM 5325 O O . CYS B 1 209 ? 16.06417 2.99171 17.35161 1.000 34.34616 209 CYS B O 1
ATOM 5328 N N . GLU B 1 210 ? 16.85802 3.74545 15.39075 1.000 30.27510 210 GLU B N 1
ATOM 5329 C CA . GLU B 1 210 ? 16.25046 2.63124 14.67451 1.000 39.10857 210 GLU B CA 1
ATOM 5330 C C . GLU B 1 210 ? 16.94400 1.32216 15.02205 1.000 39.43563 210 GLU B C 1
ATOM 5331 O O . GLU B 1 210 ? 16.28196 0.29997 15.23726 1.000 36.99052 210 GLU B O 1
ATOM 5337 N N . THR B 1 211 ? 18.27789 1.33837 15.07980 1.000 35.68500 211 THR B N 1
ATOM 5338 C CA . THR B 1 211 ? 19.03080 0.15727 15.49138 1.000 32.86775 211 THR B CA 1
ATOM 5339 C C . THR B 1 211 ? 18.65201 -0.26854 16.90640 1.000 36.10603 211 THR B C 1
ATOM 5340 O O . THR B 1 211 ? 18.39815 -1.44985 17.16869 1.000 36.06331 211 THR B O 1
ATOM 5344 N N . MET B 1 212 ? 18.61128 0.68801 17.83583 1.000 31.51390 212 MET B N 1
ATOM 5345 C CA . MET B 1 212 ? 18.29092 0.35827 19.21860 1.000 33.57400 212 MET B CA 1
ATOM 5346 C C . MET B 1 212 ? 16.83464 -0.05759 19.37963 1.000 36.51767 212 MET B C 1
ATOM 5347 O O . MET B 1 212 ? 16.52851 -0.90970 20.22257 1.000 37.56323 212 MET B O 1
ATOM 5352 N N . LEU B 1 213 ? 15.92583 0.53051 18.59216 1.000 35.81177 213 LEU B N 1
ATOM 5353 C CA . LEU B 1 213 ? 14.52373 0.12277 18.65781 1.000 36.15737 213 LEU B CA 1
ATOM 5354 C C . LEU B 1 213 ? 14.33835 -1.30022 18.14915 1.000 36.24436 213 LEU B C 1
ATOM 5355 O O . LEU B 1 213 ? 13.48160 -2.02937 18.65832 1.000 37.07377 213 LEU B O 1
ATOM 5360 N N . SER B 1 214 ? 15.14389 -1.73091 17.17363 1.000 36.87812 214 SER B N 1
ATOM 5361 C CA . SER B 1 214 ? 15.01041 -3.10711 16.70827 1.000 37.65739 214 SER B CA 1
ATOM 5362 C C . SER B 1 214 ? 15.43734 -4.09147 17.78644 1.000 38.07690 214 SER B C 1
ATOM 5363 O O . SER B 1 214 ? 14.89237 -5.19868 17.86865 1.000 36.89550 214 SER B O 1
ATOM 5366 N N . GLU B 1 215 ? 16.39523 -3.70164 18.62613 1.000 34.22173 215 GLU B N 1
ATOM 5367 C CA . GLU B 1 215 ? 16.81273 -4.54936 19.73540 1.000 31.95452 215 GLU B CA 1
ATOM 5368 C C . GLU B 1 215 ? 15.74577 -4.59434 20.82673 1.000 30.29530 215 GLU B C 1
ATOM 5369 O O . GLU B 1 215 ? 15.33659 -5.67315 21.26498 1.000 31.34704 215 GLU B O 1
ATOM 5375 N N . SER B 1 216 ? 15.26847 -3.43324 21.27445 1.000 27.62573 216 SER B N 1
ATOM 5376 C CA . SER B 1 216 ? 14.36073 -3.43641 22.41331 1.000 30.89760 216 SER B CA 1
ATOM 5377 C C . SER B 1 216 ? 12.95170 -3.91055 22.05110 1.000 36.89833 216 SER B C 1
ATOM 5378 O O . SER B 1 216 ? 12.26446 -4.49507 22.89695 1.000 30.18988 216 SER B O 1
ATOM 5381 N N . LYS B 1 217 ? 12.48818 -3.66748 20.82533 1.000 32.06211 217 LYS B N 1
ATOM 5382 C CA . LYS B 1 217 ? 11.11740 -4.06836 20.50865 1.000 35.17504 217 LYS B CA 1
ATOM 5383 C C . LYS B 1 217 ? 10.97140 -5.58440 20.43618 1.000 36.71922 217 LYS B C 1
ATOM 5384 O O . LYS B 1 217 ? 9.87714 -6.10096 20.67304 1.000 38.53979 217 LYS B O 1
ATOM 5390 N N . LYS B 1 218 ? 12.06449 -6.30131 20.16528 1.000 35.07197 218 LYS B N 1
ATOM 5391 C CA . LYS B 1 218 ? 12.02459 -7.75609 20.06656 1.000 35.89663 218 LYS B CA 1
ATOM 5392 C C . LYS B 1 218 ? 11.57855 -8.41425 21.36879 1.000 34.43457 218 LYS B C 1
ATOM 5393 O O . LYS B 1 218 ? 10.97734 -9.49506 21.34161 1.000 40.43137 218 LYS B O 1
ATOM 5399 N N . HIS B 1 219 ? 11.86528 -7.79569 22.51240 1.000 36.15278 219 HIS B N 1
ATOM 5400 C CA . HIS B 1 219 ? 11.53011 -8.41723 23.78741 1.000 37.90157 219 HIS B CA 1
ATOM 5401 C C . HIS B 1 219 ? 10.05864 -8.25746 24.13539 1.000 37.72989 219 HIS B C 1
ATOM 5402 O O . HIS B 1 219 ? 9.56111 -8.96987 25.01347 1.000 40.41869 219 HIS B O 1
ATOM 5409 N N . ILE B 1 220 ? 9.36997 -7.32155 23.47913 1.000 38.82830 220 ILE B N 1
ATOM 5410 C CA . ILE B 1 220 ? 7.92880 -7.14763 23.61612 1.000 36.18299 220 ILE B CA 1
ATOM 5411 C C . ILE B 1 220 ? 7.14699 -8.26154 22.93845 1.000 37.28598 220 ILE B C 1
ATOM 5412 O O . ILE B 1 220 ? 5.92989 -8.37578 23.14258 1.000 37.60139 220 ILE B O 1
ATOM 5417 N N . LEU B 1 221 ? 7.81830 -9.10029 22.14607 1.000 38.70176 221 LEU B N 1
ATOM 5418 C CA . LEU B 1 221 ? 7.15277 -10.23719 21.52416 1.000 40.13916 221 LEU B CA 1
ATOM 5419 C C . LEU B 1 221 ? 6.88848 -11.37423 22.50081 1.000 41.33007 221 LEU B C 1
ATOM 5420 O O . LEU B 1 221 ? 6.17054 -12.31891 22.14287 1.000 45.61220 221 LEU B O 1
ATOM 5425 N N . ASN B 1 222 ? 7.43424 -11.30193 23.71367 1.000 37.35912 222 ASN B N 1
ATOM 5426 C CA . ASN B 1 222 ? 7.26502 -12.35973 24.70478 1.000 35.23054 222 ASN B CA 1
ATOM 5427 C C . ASN B 1 222 ? 5.97182 -12.14189 25.48335 1.000 39.34653 222 ASN B C 1
ATOM 5428 O O . ASN B 1 222 ? 5.84101 -11.15219 26.21294 1.000 37.97054 222 ASN B O 1
ATOM 5433 N N . LEU B 1 223 ? 5.03293 -13.07562 25.35641 1.000 39.64643 223 LEU B N 1
ATOM 5434 C CA . LEU B 1 223 ? 3.70141 -12.92291 25.92030 1.000 39.91821 223 LEU B CA 1
ATOM 5435 C C . LEU B 1 223 ? 3.54892 -13.73256 27.20006 1.000 37.64784 223 LEU B C 1
ATOM 5436 O O . LEU B 1 223 ? 4.16767 -14.78571 27.37069 1.000 37.38969 223 LEU B O 1
ATOM 5441 N N . ALA B 1 224 ? 2.69874 -13.22519 28.09594 1.000 39.49904 224 ALA B N 1
ATOM 5442 C CA . ALA B 1 224 ? 2.41286 -13.89404 29.35902 1.000 40.22934 224 ALA B CA 1
ATOM 5443 C C . ALA B 1 224 ? 1.36106 -14.98709 29.24675 1.000 41.57237 224 ALA B C 1
ATOM 5444 O O . ALA B 1 224 ? 1.24303 -15.79180 30.17782 1.000 42.43516 224 ALA B O 1
ATOM 5446 N N . ILE B 1 225 ? 0.58314 -15.02193 28.15525 1.000 38.30361 225 ILE B N 1
ATOM 5447 C CA . ILE B 1 225 ? -0.55716 -15.93190 28.08222 1.000 39.67700 225 ILE B CA 1
ATOM 5448 C C . ILE B 1 225 ? -0.09851 -17.35702 28.36328 1.000 40.63716 225 ILE B C 1
ATOM 5449 O O . ILE B 1 225 ? 0.92748 -17.81669 27.84646 1.000 42.70279 225 ILE B O 1
ATOM 5454 N N . GLY B 1 226 ? -0.83062 -18.04189 29.24095 1.000 38.97191 226 GLY B N 1
ATOM 5455 C CA . GLY B 1 226 ? -0.49424 -19.37457 29.69121 1.000 40.16824 226 GLY B CA 1
ATOM 5456 C C . GLY B 1 226 ? -0.05569 -19.45050 31.14187 1.000 45.90906 226 GLY B C 1
ATOM 5457 O O . GLY B 1 226 ? -0.10115 -20.53919 31.72883 1.000 46.72177 226 GLY B O 1
ATOM 5458 N N . GLY B 1 227 ? 0.38007 -18.33441 31.73912 1.000 41.17576 227 GLY B N 1
ATOM 5459 C CA . GLY B 1 227 ? 0.71891 -18.35682 33.15387 1.000 39.88305 227 GLY B CA 1
ATOM 5460 C C . GLY B 1 227 ? -0.47866 -18.43085 34.07765 1.000 44.21366 227 GLY B C 1
ATOM 5461 O O . GLY B 1 227 ? -0.33361 -18.84475 35.23393 1.000 41.41362 227 GLY B O 1
ATOM 5462 N N . THR B 1 228 ? -1.66269 -18.07173 33.57280 1.000 41.75818 228 THR B N 1
ATOM 5463 C CA . THR B 1 228 ? -2.89465 -17.92826 34.34381 1.000 40.87049 228 THR B CA 1
ATOM 5464 C C . THR B 1 228 ? -2.64928 -17.13305 35.62535 1.000 41.33241 228 THR B C 1
ATOM 5465 O O . THR B 1 228 ? -1.96250 -16.10498 35.58651 1.000 42.42635 228 THR B O 1
ATOM 5469 N N . ALA B 1 229 ? -3.20077 -17.57930 36.75775 1.000 39.30835 229 ALA B N 1
ATOM 5470 C CA . ALA B 1 229 ? -3.40263 -16.66508 37.88263 1.000 39.09541 229 ALA B CA 1
ATOM 5471 C C . ALA B 1 229 ? -2.08585 -16.20699 38.50478 1.000 41.10824 229 ALA B C 1
ATOM 5472 O O . ALA B 1 229 ? -1.92750 -15.02028 38.81374 1.000 39.59939 229 ALA B O 1
ATOM 5474 N N . VAL B 1 230 ? -1.14043 -17.12537 38.72572 1.000 35.54407 230 VAL B N 1
ATOM 5475 C CA . VAL B 1 230 ? 0.09908 -16.81440 39.43235 1.000 39.75693 230 VAL B CA 1
ATOM 5476 C C . VAL B 1 230 ? 1.34218 -17.18037 38.63827 1.000 40.91991 230 VAL B C 1
ATOM 5477 O O . VAL B 1 230 ? 2.45496 -17.00718 39.14226 1.000 39.47581 230 VAL B O 1
ATOM 5481 N N . GLY B 1 231 ? 1.19420 -17.69088 37.42245 1.000 41.68451 231 GLY B N 1
ATOM 5482 C CA . GLY B 1 231 ? 2.32158 -18.09188 36.60990 1.000 37.89082 231 GLY B CA 1
ATOM 5483 C C . GLY B 1 231 ? 2.48674 -19.58488 36.49066 1.000 43.24108 231 GLY B C 1
ATOM 5484 O O . GLY B 1 231 ? 3.23669 -20.03877 35.61947 1.000 45.46958 231 GLY B O 1
ATOM 5485 N N . THR B 1 232 ? 1.81506 -20.36684 37.33700 1.000 40.44330 232 THR B N 1
ATOM 5486 C CA . THR B 1 232 ? 1.99850 -21.81292 37.31950 1.000 46.82479 232 THR B CA 1
ATOM 5487 C C . THR B 1 232 ? 1.31312 -22.47372 36.13383 1.000 47.70046 232 THR B C 1
ATOM 5488 O O . THR B 1 232 ? 1.65182 -23.61241 35.79865 1.000 48.66301 232 THR B O 1
ATOM 5492 N N . GLY B 1 233 ? 0.35453 -21.79899 35.50090 1.000 47.97319 233 GLY B N 1
ATOM 5493 C CA . GLY B 1 233 ? -0.36082 -22.40475 34.39924 1.000 47.21323 233 GLY B CA 1
ATOM 5494 C C . GLY B 1 233 ? -1.54329 -23.26078 34.79340 1.000 50.29487 233 GLY B C 1
ATOM 5495 O O . GLY B 1 233 ? -2.17143 -23.86028 33.91334 1.000 48.00804 233 GLY B O 1
ATOM 5496 N N . ILE B 1 234 ? -1.86658 -23.33259 36.08716 1.000 46.75457 234 ILE B N 1
ATOM 5497 C CA . ILE B 1 234 ? -2.98446 -24.14243 36.53444 1.000 47.51689 234 ILE B CA 1
ATOM 5498 C C . ILE B 1 234 ? -4.25652 -23.64821 35.85412 1.000 51.44532 234 ILE B C 1
ATOM 5499 O O . ILE B 1 234 ? -4.39194 -22.46253 35.52440 1.000 47.33754 234 ILE B O 1
ATOM 5504 N N . ASN B 1 235 ? -5.18020 -24.58084 35.61252 1.000 44.95955 235 ASN B N 1
ATOM 5505 C CA . ASN B 1 235 ? -6.42456 -24.35626 34.87984 1.000 54.19252 235 ASN B CA 1
ATOM 5506 C C . ASN B 1 235 ? -6.18762 -23.99737 33.41827 1.000 53.50500 235 ASN B C 1
ATOM 5507 O O . ASN B 1 235 ? -7.04968 -23.39123 32.78518 1.000 52.47568 235 ASN B O 1
ATOM 5512 N N . ALA B 1 236 ? -5.03224 -24.35677 32.86234 1.000 51.98834 236 ALA B N 1
ATOM 5513 C CA . ALA B 1 236 ? -4.76959 -24.17595 31.44280 1.000 51.61695 236 ALA B CA 1
ATOM 5514 C C . ALA B 1 236 ? -4.07776 -25.41682 30.90069 1.000 57.70937 236 ALA B C 1
ATOM 5515 O O . ALA B 1 236 ? -3.29710 -26.05877 31.60926 1.000 57.48048 236 ALA B O 1
ATOM 5517 N N . HIS B 1 237 ? -4.37099 -25.75012 29.64584 1.000 56.14088 237 HIS B N 1
ATOM 5518 C CA . HIS B 1 237 ? -3.71396 -26.88074 29.00523 1.000 57.80341 237 HIS B CA 1
ATOM 5519 C C . HIS B 1 237 ? -2.24429 -26.54652 28.75709 1.000 56.12541 237 HIS B C 1
ATOM 5520 O O . HIS B 1 237 ? -1.92134 -25.40634 28.41344 1.000 55.43990 237 HIS B O 1
ATOM 5527 N N . PRO B 1 238 ? -1.33599 -27.51449 28.92082 1.000 57.40863 238 PRO B N 1
ATOM 5528 C CA . PRO B 1 238 ? 0.09963 -27.21974 28.75070 1.000 58.18997 238 PRO B CA 1
ATOM 5529 C C . PRO B 1 238 ? 0.46454 -26.65390 27.38909 1.000 56.22973 238 PRO B C 1
ATOM 5530 O O . PRO B 1 238 ? 1.52860 -26.03873 27.26150 1.000 55.75077 238 PRO B O 1
ATOM 5534 N N . GLU B 1 239 ? -0.37134 -26.84968 26.37021 1.000 57.44783 239 GLU B N 1
ATOM 5535 C CA . GLU B 1 239 ? -0.15000 -26.28806 25.04446 1.000 57.64198 239 GLU B CA 1
ATOM 5536 C C . GLU B 1 239 ? -0.90129 -24.98473 24.80595 1.000 53.75296 239 GLU B C 1
ATOM 5537 O O . GLU B 1 239 ? -0.67434 -24.34267 23.77335 1.000 51.23648 239 GLU B O 1
ATOM 5543 N N . PHE B 1 240 ? -1.77803 -24.58004 25.72962 1.000 52.98386 240 PHE B N 1
ATOM 5544 C CA . PHE B 1 240 ? -2.66892 -23.45264 25.47024 1.000 50.84628 240 PHE B CA 1
ATOM 5545 C C . PHE B 1 240 ? -1.88598 -22.18456 25.14883 1.000 50.83413 240 PHE B C 1
ATOM 5546 O O . PHE B 1 240 ? -2.09367 -21.56344 24.09839 1.000 50.72625 240 PHE B O 1
ATOM 5554 N N . GLY B 1 241 ? -0.97098 -21.79172 26.03693 1.000 49.32682 241 GLY B N 1
ATOM 5555 C CA . GLY B 1 241 ? -0.26795 -20.53259 25.84821 1.000 45.95825 241 GLY B CA 1
ATOM 5556 C C . GLY B 1 241 ? 0.45621 -20.45127 24.51794 1.000 47.79845 241 GLY B C 1
ATOM 5557 O O . GLY B 1 241 ? 0.36233 -19.44503 23.81036 1.000 42.89703 241 GLY B O 1
ATOM 5558 N N . ASP B 1 242 ? 1.19480 -21.51177 24.16183 1.000 48.37616 242 ASP B N 1
ATOM 5559 C CA . ASP B 1 242 ? 1.92886 -21.51769 22.89599 1.000 48.11584 242 ASP B CA 1
ATOM 5560 C C . ASP B 1 242 ? 0.97791 -21.45461 21.70845 1.000 48.52552 242 ASP B C 1
ATOM 5561 O O . ASP B 1 242 ? 1.25945 -20.78293 20.70845 1.000 49.78205 242 ASP B O 1
ATOM 5566 N N . LYS B 1 243 ? -0.14778 -22.16315 21.79395 1.000 48.08767 243 LYS B N 1
ATOM 5567 C CA . LYS B 1 243 ? -1.14579 -22.08816 20.73188 1.000 46.69373 243 LYS B CA 1
ATOM 5568 C C . LYS B 1 243 ? -1.67410 -20.66418 20.56820 1.000 46.65990 243 LYS B C 1
ATOM 5569 O O . LYS B 1 243 ? -1.78187 -20.15911 19.44329 1.000 48.20284 243 LYS B O 1
ATOM 5575 N N . VAL B 1 244 ? -1.97618 -19.98790 21.67975 1.000 40.73511 244 VAL B N 1
ATOM 5576 C CA . VAL B 1 244 ? -2.48863 -18.62024 21.59771 1.000 43.24284 244 VAL B CA 1
ATOM 5577 C C . VAL B 1 244 ? -1.45604 -17.69759 20.95968 1.000 45.32145 244 VAL B C 1
ATOM 5578 O O . VAL B 1 244 ? -1.77222 -16.92195 20.04897 1.000 45.94076 244 VAL B O 1
ATOM 5582 N N . ALA B 1 245 ? -0.20519 -17.76288 21.42912 1.000 42.82264 245 ALA B N 1
ATOM 5583 C CA . ALA B 1 245 ? 0.84699 -16.95658 20.81679 1.000 45.39135 245 ALA B CA 1
ATOM 5584 C C . ALA B 1 245 ? 0.93983 -17.22871 19.32043 1.000 45.07325 245 ALA B C 1
ATOM 5585 O O . ALA B 1 245 ? 1.07556 -16.29558 18.51790 1.000 45.57378 245 ALA B O 1
ATOM 5587 N N . HIS B 1 246 ? 0.83561 -18.50180 18.92936 1.000 42.61578 246 HIS B N 1
ATOM 5588 C CA . HIS B 1 246 ? 0.88622 -18.87060 17.51750 1.000 49.04584 246 HIS B CA 1
ATOM 5589 C C . HIS B 1 246 ? -0.20321 -18.17252 16.71492 1.000 48.00744 246 HIS B C 1
ATOM 5590 O O . HIS B 1 246 ? 0.06934 -17.58267 15.66359 1.000 49.61715 246 HIS B O 1
ATOM 5597 N N . TYR B 1 247 ? -1.44982 -18.23069 17.19224 1.000 46.79758 247 TYR B N 1
ATOM 5598 C CA . TYR B 1 247 ? -2.55276 -17.68204 16.40649 1.000 45.36985 247 TYR B CA 1
ATOM 5599 C C . TYR B 1 247 ? -2.55122 -16.15912 16.39417 1.000 45.24432 247 TYR B C 1
ATOM 5600 O O . TYR B 1 247 ? -2.96828 -15.55352 15.39997 1.000 44.22913 247 TYR B O 1
ATOM 5609 N N . ILE B 1 248 ? -2.07815 -15.52095 17.46505 1.000 42.68503 248 ILE B N 1
ATOM 5610 C CA . ILE B 1 248 ? -1.90798 -14.07023 17.41894 1.000 40.13261 248 ILE B CA 1
ATOM 5611 C C . ILE B 1 248 ? -0.86539 -13.69937 16.37359 1.000 44.86690 248 ILE B C 1
ATOM 5612 O O . ILE B 1 248 ? -1.04402 -12.74202 15.61219 1.000 48.87505 248 ILE B O 1
ATOM 5617 N N . SER B 1 249 ? 0.23137 -14.46391 16.30807 1.000 46.24568 249 SER B N 1
ATOM 5618 C CA . SER B 1 249 ? 1.21448 -14.27510 15.24379 1.000 45.10660 249 SER B CA 1
ATOM 5619 C C . SER B 1 249 ? 0.58615 -14.44379 13.86778 1.000 47.45643 249 SER B C 1
ATOM 5620 O O . SER B 1 249 ? 0.84303 -13.64337 12.96197 1.000 47.61357 249 SER B O 1
ATOM 5623 N N . GLU B 1 250 ? -0.22450 -15.48843 13.68460 1.000 46.57198 250 GLU B N 1
ATOM 5624 C CA . GLU B 1 250 ? -0.86505 -15.69888 12.38683 1.000 51.99447 250 GLU B CA 1
ATOM 5625 C C . GLU B 1 250 ? -1.74273 -14.51617 12.01000 1.000 48.01666 250 GLU B C 1
ATOM 5626 O O . GLU B 1 250 ? -1.69065 -14.03245 10.87421 1.000 49.62810 250 GLU B O 1
ATOM 5632 N N . ASN B 1 251 ? -2.54711 -14.02869 12.95449 1.000 45.01315 251 ASN B N 1
ATOM 5633 C CA . ASN B 1 251 ? -3.48323 -12.96116 12.63258 1.000 46.75115 251 ASN B CA 1
ATOM 5634 C C . ASN B 1 251 ? -2.79155 -11.61024 12.48285 1.000 47.18241 251 ASN B C 1
ATOM 5635 O O . ASN B 1 251 ? -3.26870 -10.76127 11.72666 1.000 46.66294 251 ASN B O 1
ATOM 5640 N N . THR B 1 252 ? -1.67763 -11.37914 13.17913 1.000 45.07634 252 THR B N 1
ATOM 5641 C CA . THR B 1 252 ? -1.02012 -10.07444 13.10051 1.000 45.61640 252 THR B CA 1
ATOM 5642 C C . THR B 1 252 ? 0.16821 -10.03891 12.15385 1.000 44.86114 252 THR B C 1
ATOM 5643 O O . THR B 1 252 ? 0.59636 -8.94444 11.77166 1.000 43.41388 252 THR B O 1
ATOM 5647 N N . GLY B 1 253 ? 0.72622 -11.19254 11.78908 1.000 44.44205 253 GLY B N 1
ATOM 5648 C CA . GLY B 1 253 ? 1.99243 -11.20312 11.08084 1.000 41.67970 253 GLY B CA 1
ATOM 5649 C C . GLY B 1 253 ? 3.20892 -10.78894 11.89300 1.000 45.47096 253 GLY B C 1
ATOM 5650 O O . GLY B 1 253 ? 4.25711 -10.51158 11.29907 1.000 45.16613 253 GLY B O 1
ATOM 5651 N N . TYR B 1 254 ? 3.11081 -10.72477 13.25292 1.000 40.14263 254 TYR B N 1
ATOM 5652 C CA . TYR B 1 254 ? 4.28662 -10.43891 14.09048 1.000 43.62202 254 TYR B CA 1
ATOM 5653 C C . TYR B 1 254 ? 4.69435 -11.69131 14.86237 1.000 46.28977 254 TYR B C 1
ATOM 5654 O O . TYR B 1 254 ? 3.82667 -12.45284 15.30420 1.000 45.49180 254 TYR B O 1
ATOM 5663 N N . PRO B 1 255 ? 5.99575 -11.94351 15.04574 1.000 41.22073 255 PRO B N 1
ATOM 5664 C CA . PRO B 1 255 ? 6.39763 -13.26052 15.59072 1.000 41.86423 255 PRO B CA 1
ATOM 5665 C C . PRO B 1 255 ? 6.30818 -13.33385 17.11207 1.000 45.34081 255 PRO B C 1
ATOM 5666 O O . PRO B 1 255 ? 7.30684 -13.39850 17.83514 1.000 43.86269 255 PRO B O 1
ATOM 5670 N N . PHE B 1 256 ? 5.08100 -13.33660 17.62922 1.000 42.85017 256 PHE B N 1
ATOM 5671 C CA . PHE B 1 256 ? 4.87702 -13.43538 19.06960 1.000 43.68746 256 PHE B CA 1
ATOM 5672 C C . PHE B 1 256 ? 5.22985 -14.83441 19.56513 1.000 42.39963 256 PHE B C 1
ATOM 5673 O O . PHE B 1 256 ? 5.12124 -15.82123 18.83453 1.000 42.34928 256 PHE B O 1
ATOM 5681 N N . VAL B 1 257 ? 5.66596 -14.91426 20.82709 1.000 43.90858 257 VAL B N 1
ATOM 5682 C CA . VAL B 1 257 ? 5.94272 -16.18992 21.47798 1.000 44.17664 257 VAL B CA 1
ATOM 5683 C C . VAL B 1 257 ? 5.44510 -16.12816 22.91381 1.000 42.39278 257 VAL B C 1
ATOM 5684 O O . VAL B 1 257 ? 5.26670 -15.05361 23.48994 1.000 40.24468 257 VAL B O 1
ATOM 5688 N N . SER B 1 258 ? 5.20325 -17.30837 23.48048 1.000 43.54517 258 SER B N 1
ATOM 5689 C CA . SER B 1 258 ? 4.89189 -17.43879 24.89633 1.000 41.30764 258 SER B CA 1
ATOM 5690 C C . SER B 1 258 ? 6.18474 -17.34559 25.69863 1.000 47.10491 258 SER B C 1
ATOM 5691 O O . SER B 1 258 ? 7.18702 -17.97182 25.34955 1.000 49.92837 258 SER B O 1
ATOM 5694 N N . SER B 1 259 ? 6.16220 -16.54559 26.76272 1.000 42.96872 259 SER B N 1
ATOM 5695 C CA . SER B 1 259 ? 7.36909 -16.27257 27.52938 1.000 44.25335 259 SER B CA 1
ATOM 5696 C C . SER B 1 259 ? 7.98472 -17.54493 28.10368 1.000 44.83497 259 SER B C 1
ATOM 5697 O O . SER B 1 259 ? 7.28799 -18.47835 28.50378 1.000 45.14965 259 SER B O 1
ATOM 5700 N N . GLU B 1 260 ? 9.31698 -17.55096 28.18061 1.000 51.02610 260 GLU B N 1
ATOM 5701 C CA . GLU B 1 260 ? 10.03752 -18.65817 28.80031 1.000 46.91588 260 GLU B CA 1
ATOM 5702 C C . GLU B 1 260 ? 9.79577 -18.75936 30.30234 1.000 44.82439 260 GLU B C 1
ATOM 5703 O O . GLU B 1 260 ? 9.97309 -19.83988 30.86761 1.000 47.88096 260 GLU B O 1
ATOM 5709 N N . ASN B 1 261 ? 9.42114 -17.66701 30.96865 1.000 43.75123 261 ASN B N 1
ATOM 5710 C CA . ASN B 1 261 ? 9.22171 -17.67647 32.42027 1.000 42.36355 261 ASN B CA 1
ATOM 5711 C C . ASN B 1 261 ? 7.96782 -16.86125 32.72607 1.000 39.82585 261 ASN B C 1
ATOM 5712 O O . ASN B 1 261 ? 7.99679 -15.62805 32.70767 1.000 41.47739 261 ASN B O 1
ATOM 5717 N N . LYS B 1 262 ? 6.85966 -17.55129 32.99645 1.000 43.19753 262 LYS B N 1
ATOM 5718 C CA . LYS B 1 262 ? 5.60190 -16.84781 33.21748 1.000 40.59215 262 LYS B CA 1
ATOM 5719 C C . LYS B 1 262 ? 5.58553 -16.10227 34.53972 1.000 40.26679 262 LYS B C 1
ATOM 5720 O O . LYS B 1 262 ? 4.76824 -15.19538 34.71485 1.000 36.91148 262 LYS B O 1
ATOM 5726 N N . PHE B 1 263 ? 6.45826 -16.47611 35.47497 1.000 40.29678 263 PHE B N 1
ATOM 5727 C CA . PHE B 1 263 ? 6.55052 -15.75371 36.73684 1.000 40.33144 263 PHE B CA 1
ATOM 5728 C C . PHE B 1 263 ? 7.12567 -14.36172 36.51287 1.000 38.22952 263 PHE B C 1
ATOM 5729 O O . PHE B 1 263 ? 6.57739 -13.36587 36.99758 1.000 40.15422 263 PHE B O 1
ATOM 5737 N N . HIS B 1 264 ? 8.21952 -14.27502 35.75116 1.000 40.04596 264 HIS B N 1
ATOM 5738 C CA . HIS B 1 264 ? 8.68399 -12.98679 35.24479 1.000 38.05958 264 HIS B CA 1
ATOM 5739 C C . HIS B 1 264 ? 7.59133 -12.27181 34.45048 1.000 36.32619 264 HIS B C 1
ATOM 5740 O O . HIS B 1 264 ? 7.41839 -11.04983 34.56427 1.000 33.87277 264 HIS B O 1
ATOM 5747 N N . ALA B 1 265 ? 6.84389 -13.02236 33.63655 1.000 36.61172 265 ALA B N 1
ATOM 5748 C CA . ALA B 1 265 ? 5.86762 -12.41929 32.73091 1.000 33.52757 265 ALA B CA 1
ATOM 5749 C C . ALA B 1 265 ? 4.75020 -11.70422 33.48081 1.000 37.11129 265 ALA B C 1
ATOM 5750 O O . ALA B 1 265 ? 4.18736 -10.72965 32.96542 1.000 34.77904 265 ALA B O 1
ATOM 5752 N N . LEU B 1 266 ? 4.41380 -12.16549 34.68597 1.000 35.40934 266 LEU B N 1
ATOM 5753 C CA . LEU B 1 266 ? 3.39720 -11.50137 35.49588 1.000 34.46246 266 LEU B CA 1
ATOM 5754 C C . LEU B 1 266 ? 3.95517 -10.41341 36.39836 1.000 33.99924 266 LEU B C 1
ATOM 5755 O O . LEU B 1 266 ? 3.23057 -9.46806 36.74258 1.000 32.25625 266 LEU B O 1
ATOM 5760 N N . THR B 1 267 ? 5.22281 -10.52199 36.79690 1.000 33.19022 267 THR B N 1
ATOM 5761 C CA . THR B 1 267 ? 5.75974 -9.70825 37.87434 1.000 33.80806 267 THR B CA 1
ATOM 5762 C C . THR B 1 267 ? 6.70536 -8.61292 37.40803 1.000 34.59594 267 THR B C 1
ATOM 5763 O O . THR B 1 267 ? 7.05059 -7.73910 38.21039 1.000 33.11970 267 THR B O 1
ATOM 5767 N N . ALA B 1 268 ? 7.13551 -8.63185 36.15155 1.000 36.88192 268 ALA B N 1
ATOM 5768 C CA . ALA B 1 268 ? 8.19250 -7.75112 35.68408 1.000 30.12509 268 ALA B CA 1
ATOM 5769 C C . ALA B 1 268 ? 7.70095 -6.91864 34.51123 1.000 37.13824 268 ALA B C 1
ATOM 5770 O O . ALA B 1 268 ? 6.84122 -7.35108 33.74250 1.000 36.56059 268 ALA B O 1
ATOM 5772 N N . HIS B 1 269 ? 8.23486 -5.70534 34.39104 1.000 30.82828 269 HIS B N 1
ATOM 5773 C CA . HIS B 1 269 ? 8.04242 -4.95374 33.16007 1.000 28.93345 269 HIS B CA 1
ATOM 5774 C C . HIS B 1 269 ? 9.35671 -4.35816 32.67367 1.000 31.14173 269 HIS B C 1
ATOM 5775 O O . HIS B 1 269 ? 9.36532 -3.30560 32.02592 1.000 30.80819 269 HIS B O 1
ATOM 5782 N N . ASP B 1 270 ? 10.46783 -5.05738 32.94721 1.000 30.40068 270 ASP B N 1
ATOM 5783 C CA . ASP B 1 270 ? 11.78562 -4.60110 32.52163 1.000 30.00673 270 ASP B CA 1
ATOM 5784 C C . ASP B 1 270 ? 11.92194 -4.55472 31.00143 1.000 34.09852 270 ASP B C 1
ATOM 5785 O O . ASP B 1 270 ? 12.67344 -3.72291 30.47241 1.000 32.22345 270 ASP B O 1
ATOM 5790 N N . GLU B 1 271 ? 11.21271 -5.42643 30.27939 1.000 29.62379 271 GLU B N 1
ATOM 5791 C CA . GLU B 1 271 ? 11.25486 -5.36010 28.82272 1.000 32.09091 271 GLU B CA 1
ATOM 5792 C C . GLU B 1 271 ? 10.60726 -4.07481 28.30345 1.000 32.74145 271 GLU B C 1
ATOM 5793 O O . GLU B 1 271 ? 11.07586 -3.49653 27.31673 1.000 34.63987 271 GLU B O 1
ATOM 5799 N N . VAL B 1 272 ? 9.54145 -3.61124 28.95684 1.000 31.76776 272 VAL B N 1
ATOM 5800 C CA . VAL B 1 272 ? 8.91000 -2.34676 28.58349 1.000 32.92807 272 VAL B CA 1
ATOM 5801 C C . VAL B 1 272 ? 9.74891 -1.15641 29.05243 1.000 29.26427 272 VAL B C 1
ATOM 5802 O O . VAL B 1 272 ? 9.85096 -0.14599 28.34889 1.000 33.93165 272 VAL B O 1
ATOM 5806 N N . VAL B 1 273 ? 10.38865 -1.25823 30.22579 1.000 30.19728 273 VAL B N 1
ATOM 5807 C CA . VAL B 1 273 ? 11.31404 -0.20789 30.66049 1.000 29.30263 273 VAL B CA 1
ATOM 5808 C C . VAL B 1 273 ? 12.42468 -0.01233 29.63371 1.000 30.21810 273 VAL B C 1
ATOM 5809 O O . VAL B 1 273 ? 12.74113 1.12055 29.24744 1.000 25.62097 273 VAL B O 1
ATOM 5813 N N . GLN B 1 274 ? 13.01989 -1.11285 29.16057 1.000 24.63900 274 GLN B N 1
ATOM 5814 C CA . GLN B 1 274 ? 14.04950 -1.01495 28.12462 1.000 28.10877 274 GLN B CA 1
ATOM 5815 C C . GLN B 1 274 ? 13.51176 -0.34950 26.86446 1.000 33.39449 274 GLN B C 1
ATOM 5816 O O . GLN B 1 274 ? 14.15276 0.54575 26.30214 1.000 35.39849 274 GLN B O 1
ATOM 5822 N N . LEU B 1 275 ? 12.34171 -0.79254 26.38647 1.000 33.72735 275 LEU B N 1
ATOM 5823 C CA . LEU B 1 275 ? 11.75239 -0.16360 25.21113 1.000 29.89569 275 LEU B CA 1
ATOM 5824 C C . LEU B 1 275 ? 11.55399 1.32274 25.44428 1.000 30.77237 275 LEU B C 1
ATOM 5825 O O . LEU B 1 275 ? 11.87666 2.14413 24.57955 1.000 31.33632 275 LEU B O 1
ATOM 5830 N N . HIS B 1 276 ? 11.04253 1.69182 26.61760 1.000 31.53653 276 HIS B N 1
ATOM 5831 C CA . HIS B 1 276 ? 10.83084 3.10683 26.87920 1.000 30.34089 276 HIS B CA 1
ATOM 5832 C C . HIS B 1 276 ? 12.15288 3.85766 26.95198 1.000 32.00949 276 HIS B C 1
ATOM 5833 O O . HIS B 1 276 ? 12.19316 5.06643 26.68294 1.000 31.51618 276 HIS B O 1
ATOM 5840 N N . GLY B 1 277 ? 13.23793 3.16302 27.31602 1.000 32.44568 277 GLY B N 1
ATOM 5841 C CA . GLY B 1 277 ? 14.56069 3.76600 27.21832 1.000 31.47146 277 GLY B CA 1
ATOM 5842 C C . GLY B 1 277 ? 14.89189 4.19219 25.79906 1.000 31.80677 277 GLY B C 1
ATOM 5843 O O . GLY B 1 277 ? 15.42710 5.27923 25.57366 1.000 36.50737 277 GLY B O 1
ATOM 5844 N N . THR B 1 278 ? 14.56642 3.34671 24.82125 1.000 29.69956 278 THR B N 1
ATOM 5845 C CA . THR B 1 278 ? 14.74014 3.73866 23.42917 1.000 32.95679 278 THR B CA 1
ATOM 5846 C C . THR B 1 278 ? 13.90034 4.96665 23.09673 1.000 33.16337 278 THR B C 1
ATOM 5847 O O . THR B 1 278 ? 14.39402 5.90850 22.46614 1.000 33.14339 278 THR B O 1
ATOM 5851 N N . LEU B 1 279 ? 12.63339 4.98040 23.52919 1.000 28.58624 279 LEU B N 1
ATOM 5852 C CA . LEU B 1 279 ? 11.75102 6.10294 23.21723 1.000 31.17108 279 LEU B CA 1
ATOM 5853 C C . LEU B 1 279 ? 12.28987 7.40109 23.80792 1.000 32.39586 279 LEU B C 1
ATOM 5854 O O . LEU B 1 279 ? 12.27116 8.44790 23.14886 1.000 31.49138 279 LEU B O 1
ATOM 5859 N N A LYS B 1 280 ? 12.78333 7.35939 25.04970 0.718 30.20115 280 LYS B N 1
ATOM 5860 N N B LYS B 1 280 ? 12.79587 7.33694 25.04240 0.282 30.28712 280 LYS B N 1
ATOM 5861 C CA A LYS B 1 280 ? 13.37947 8.56090 25.63014 0.718 30.43833 280 LYS B CA 1
ATOM 5862 C CA B LYS B 1 280 ? 13.40803 8.48950 25.69770 0.282 30.42808 280 LYS B CA 1
ATOM 5863 C C A LYS B 1 280 ? 14.64600 8.96901 24.88296 0.718 29.79677 280 LYS B C 1
ATOM 5864 C C B LYS B 1 280 ? 14.67380 8.94255 24.97255 0.282 29.56591 280 LYS B C 1
ATOM 5865 O O A LYS B 1 280 ? 14.90738 10.16542 24.70422 0.718 30.21132 280 LYS B O 1
ATOM 5866 O O B LYS B 1 280 ? 14.95764 10.14389 24.89735 0.282 30.27664 280 LYS B O 1
ATOM 5877 N N . ALA B 1 281 ? 15.44163 7.99469 24.43053 1.000 31.19935 281 ALA B N 1
ATOM 5878 C CA . ALA B 1 281 ? 16.63004 8.32513 23.64387 1.000 30.65987 281 ALA B CA 1
ATOM 5879 C C . ALA B 1 281 ? 16.25187 9.06092 22.36617 1.000 33.11456 281 ALA B C 1
ATOM 5880 O O . ALA B 1 281 ? 16.85839 10.08724 22.01892 1.000 29.16061 281 ALA B O 1
ATOM 5882 N N . LEU B 1 282 ? 15.24291 8.53805 21.65385 1.000 32.98137 282 LEU B N 1
ATOM 5883 C CA . LEU B 1 282 ? 14.72875 9.18960 20.45464 1.000 28.74823 282 LEU B CA 1
ATOM 5884 C C . LEU B 1 282 ? 14.13596 10.55601 20.77328 1.000 30.12513 282 LEU B C 1
ATOM 5885 O O . LEU B 1 282 ? 14.36518 11.52757 20.04102 1.000 31.10413 282 LEU B O 1
ATOM 5890 N N . ALA B 1 283 ? 13.36641 10.64832 21.86198 1.000 28.22866 283 ALA B N 1
ATOM 5891 C CA . ALA B 1 283 ? 12.78560 11.92706 22.25090 1.000 26.21148 283 ALA B CA 1
ATOM 5892 C C . ALA B 1 283 ? 13.86084 12.97606 22.46561 1.000 26.14542 283 ALA B C 1
ATOM 5893 O O . ALA B 1 283 ? 13.71630 14.12674 22.03769 1.000 28.73729 283 ALA B O 1
ATOM 5895 N N . GLY B 1 284 ? 14.95405 12.60686 23.13243 1.000 32.64551 284 GLY B N 1
ATOM 5896 C CA . GLY B 1 284 ? 16.00876 13.57728 23.35231 1.000 27.78735 284 GLY B CA 1
ATOM 5897 C C . GLY B 1 284 ? 16.69590 13.98734 22.06460 1.000 30.59374 284 GLY B C 1
ATOM 5898 O O . GLY B 1 284 ? 17.04236 15.15837 21.87994 1.000 30.12823 284 GLY B O 1
ATOM 5899 N N . ASP B 1 285 ? 16.91537 13.02700 21.16466 1.000 28.44136 285 ASP B N 1
ATOM 5900 C CA . ASP B 1 285 ? 17.45432 13.34751 19.84639 1.000 29.09370 285 ASP B CA 1
ATOM 5901 C C . ASP B 1 285 ? 16.53133 14.29619 19.08987 1.000 35.54600 285 ASP B C 1
ATOM 5902 O O . ASP B 1 285 ? 16.98362 15.28047 18.49284 1.000 31.66265 285 ASP B O 1
ATOM 5907 N N . LEU B 1 286 ? 15.22737 14.00033 19.08734 1.000 31.15878 286 LEU B N 1
ATOM 5908 C CA . LEU B 1 286 ? 14.28840 14.85058 18.36461 1.000 34.14632 286 LEU B CA 1
ATOM 5909 C C . LEU B 1 286 ? 14.26765 16.25701 18.94494 1.000 31.13183 286 LEU B C 1
ATOM 5910 O O . LEU B 1 286 ? 14.11059 17.23585 18.20724 1.000 30.52266 286 LEU B O 1
ATOM 5915 N N . MET B 1 287 ? 14.43348 16.38346 20.26333 1.000 29.00091 287 MET B N 1
ATOM 5916 C CA . MET B 1 287 ? 14.48870 17.72271 20.84491 1.000 31.27643 287 MET B CA 1
ATOM 5917 C C . MET B 1 287 ? 15.72097 18.48266 20.36348 1.000 31.45720 287 MET B C 1
ATOM 5918 O O . MET B 1 287 ? 15.62475 19.66915 20.02524 1.000 31.53139 287 MET B O 1
ATOM 5923 N N . LYS B 1 288 ? 16.87597 17.80640 20.29915 1.000 34.22590 288 LYS B N 1
ATOM 5924 C CA . LYS B 1 288 ? 18.10684 18.43003 19.80712 1.000 33.11039 288 LYS B CA 1
ATOM 5925 C C . LYS B 1 288 ? 17.95001 18.87554 18.36007 1.000 34.95663 288 LYS B C 1
ATOM 5926 O O . LYS B 1 288 ? 18.28130 20.01570 18.00747 1.000 35.70079 288 LYS B O 1
ATOM 5932 N N . ILE B 1 289 ? 17.45564 17.97166 17.50768 1.000 33.50630 289 ILE B N 1
ATOM 5933 C CA . ILE B 1 289 ? 17.20609 18.28366 16.10203 1.000 33.15922 289 ILE B CA 1
ATOM 5934 C C . ILE B 1 289 ? 16.27766 19.48538 15.98084 1.000 32.82428 289 ILE B C 1
ATOM 5935 O O . ILE B 1 289 ? 16.57689 20.45737 15.27615 1.000 34.29252 289 ILE B O 1
ATOM 5940 N N . ALA B 1 290 ? 15.13851 19.43657 16.67575 1.000 32.88205 290 ALA B N 1
ATOM 5941 C CA . ALA B 1 290 ? 14.15676 20.51449 16.58896 1.000 32.51752 290 ALA B CA 1
ATOM 5942 C C . ALA B 1 290 ? 14.73469 21.84193 17.06753 1.000 32.81455 290 ALA B C 1
ATOM 5943 O O . ALA B 1 290 ? 14.43163 22.90019 16.49921 1.000 32.52448 290 ALA B O 1
ATOM 5945 N N . ASN B 1 291 ? 15.56012 21.80660 18.12254 1.000 32.25700 291 ASN B N 1
ATOM 5946 C CA . ASN B 1 291 ? 16.22691 23.01951 18.58795 1.000 33.12125 291 ASN B CA 1
ATOM 5947 C C . ASN B 1 291 ? 17.22048 23.54185 17.56140 1.000 32.40323 291 ASN B C 1
ATOM 5948 O O . ASN B 1 291 ? 17.32231 24.75620 17.35957 1.000 32.27921 291 ASN B O 1
ATOM 5953 N N . ASP B 1 292 ? 17.97896 22.64965 16.91560 1.000 34.16784 292 ASP B N 1
ATOM 5954 C CA . ASP B 1 292 ? 18.88156 23.10650 15.86526 1.000 32.21893 292 ASP B CA 1
ATOM 5955 C C . ASP B 1 292 ? 18.10498 23.78074 14.74539 1.000 33.08034 292 ASP B C 1
ATOM 5956 O O . ASP B 1 292 ? 18.52005 24.82590 14.23310 1.000 33.79706 292 ASP B O 1
ATOM 5961 N N . VAL B 1 293 ? 16.96443 23.20090 14.35598 1.000 35.54219 293 VAL B N 1
ATOM 5962 C CA . VAL B 1 293 ? 16.19653 23.75680 13.24501 1.000 31.17334 293 VAL B CA 1
ATOM 5963 C C . VAL B 1 293 ? 15.66904 25.14281 13.59881 1.000 29.75308 293 VAL B C 1
ATOM 5964 O O . VAL B 1 293 ? 15.82637 26.09378 12.82631 1.000 32.68930 293 VAL B O 1
ATOM 5968 N N . ARG B 1 294 ? 15.07032 25.29886 14.78177 1.000 28.48847 294 ARG B N 1
ATOM 5969 C CA . ARG B 1 294 ? 14.50738 26.61658 15.06867 1.000 33.27848 294 ARG B CA 1
ATOM 5970 C C . ARG B 1 294 ? 15.59326 27.66090 15.30955 1.000 36.52518 294 ARG B C 1
ATOM 5971 O O . ARG B 1 294 ? 15.39379 28.83476 14.97115 1.000 35.83155 294 ARG B O 1
ATOM 5979 N N . TRP B 1 295 ? 16.75100 27.26861 15.86296 1.000 33.14766 295 TRP B N 1
ATOM 5980 C CA . TRP B 1 295 ? 17.84957 28.22646 15.97898 1.000 30.47475 295 TRP B CA 1
ATOM 5981 C C . TRP B 1 295 ? 18.40239 28.60016 14.61026 1.000 34.59674 295 TRP B C 1
ATOM 5982 O O . TRP B 1 295 ? 18.65174 29.78171 14.33810 1.000 36.62931 295 TRP B O 1
ATOM 5993 N N . LEU B 1 296 ? 18.58956 27.61174 13.72881 1.000 33.66882 296 LEU B N 1
ATOM 5994 C CA . LEU B 1 296 ? 19.02930 27.90907 12.36791 1.000 34.88585 296 LEU B CA 1
ATOM 5995 C C . LEU B 1 296 ? 18.01918 28.76616 11.61508 1.000 38.87196 296 LEU B C 1
ATOM 5996 O O . LEU B 1 296 ? 18.40088 29.56087 10.74516 1.000 41.37039 296 LEU B O 1
ATOM 6001 N N . ALA B 1 297 ? 16.73587 28.62615 11.92174 1.000 36.30867 297 ALA B N 1
ATOM 6002 C CA . ALA B 1 297 ? 15.72430 29.41111 11.23218 1.000 39.08425 297 ALA B CA 1
ATOM 6003 C C . ALA B 1 297 ? 15.41455 30.71438 11.94879 1.000 39.86986 297 ALA B C 1
ATOM 6004 O O . ALA B 1 297 ? 14.54213 31.46143 11.49716 1.000 38.83954 297 ALA B O 1
ATOM 6006 N N . SER B 1 298 ? 16.10870 31.00572 13.04572 1.000 33.64434 298 SER B N 1
ATOM 6007 C CA . SER B 1 298 ? 15.79153 32.19078 13.82917 1.000 35.39567 298 SER B CA 1
ATOM 6008 C C . SER B 1 298 ? 16.08773 33.46007 13.03404 1.000 38.00463 298 SER B C 1
ATOM 6009 O O . SER B 1 298 ? 17.01278 33.51727 12.21708 1.000 40.31602 298 SER B O 1
ATOM 6012 N N . GLY B 1 299 ? 15.27027 34.47944 13.26461 1.000 38.60866 299 GLY B N 1
ATOM 6013 C CA . GLY B 1 299 ? 15.41450 35.73442 12.56867 1.000 42.83296 299 GLY B CA 1
ATOM 6014 C C . GLY B 1 299 ? 14.11394 36.50618 12.51753 1.000 41.89725 299 GLY B C 1
ATOM 6015 O O . GLY B 1 299 ? 13.29160 36.44226 13.43724 1.000 39.94064 299 GLY B O 1
ATOM 6016 N N . PRO B 1 300 ? 13.88278 37.23284 11.41623 1.000 44.43018 300 PRO B N 1
ATOM 6017 C CA . PRO B 1 300 ? 14.69479 37.29157 10.18783 1.000 45.26021 300 PRO B CA 1
ATOM 6018 C C . PRO B 1 300 ? 15.98245 38.10307 10.29414 1.000 42.10198 300 PRO B C 1
ATOM 6019 O O . PRO B 1 300 ? 16.91302 37.84445 9.54821 1.000 42.27879 300 PRO B O 1
ATOM 6023 N N . ARG B 1 301 ? 16.08554 39.08451 11.18845 1.000 42.56174 301 ARG B N 1
ATOM 6024 C CA . ARG B 1 301 ? 17.25274 39.95555 11.21563 1.000 46.63280 301 ARG B CA 1
ATOM 6025 C C . ARG B 1 301 ? 18.06659 39.90968 12.50374 1.000 43.51066 301 ARG B C 1
ATOM 6026 O O . ARG B 1 301 ? 19.23380 40.32589 12.48354 1.000 46.91218 301 ARG B O 1
ATOM 6034 N N . ALA B 1 302 ? 17.51076 39.41887 13.61253 1.000 39.57003 302 ALA B N 1
ATOM 6035 C CA . ALA B 1 302 ? 18.24533 39.40446 14.87495 1.000 42.98057 302 ALA B CA 1
ATOM 6036 C C . ALA B 1 302 ? 18.60783 37.99277 15.33112 1.000 43.07895 302 ALA B C 1
ATOM 6037 O O . ALA B 1 302 ? 18.92618 37.78497 16.50977 1.000 39.59722 302 ALA B O 1
ATOM 6039 N N . GLY B 1 303 ? 18.58122 37.02229 14.42124 1.000 40.85257 303 GLY B N 1
ATOM 6040 C CA . GLY B 1 303 ? 18.92515 35.65588 14.76062 1.000 36.06195 303 GLY B CA 1
ATOM 6041 C C . GLY B 1 303 ? 19.99813 35.09924 13.84855 1.000 40.45561 303 GLY B C 1
ATOM 6042 O O . GLY B 1 303 ? 20.86810 35.84574 13.38843 1.000 43.14037 303 GLY B O 1
ATOM 6043 N N . LEU B 1 304 ? 19.95497 33.79425 13.57556 1.000 37.32778 304 LEU B N 1
ATOM 6044 C CA . LEU B 1 304 ? 21.01137 33.16860 12.78625 1.000 38.95682 304 LEU B CA 1
ATOM 6045 C C . LEU B 1 304 ? 20.66485 33.09729 11.30444 1.000 41.67983 304 LEU B C 1
ATOM 6046 O O . LEU B 1 304 ? 21.53190 33.34333 10.45625 1.000 42.17196 304 LEU B O 1
ATOM 6051 N N . ALA B 1 305 ? 19.41789 32.75726 10.98206 1.000 40.29237 305 ALA B N 1
ATOM 6052 C CA . ALA B 1 305 ? 18.89296 32.85785 9.62305 1.000 40.06500 305 ALA B CA 1
ATOM 6053 C C . ALA B 1 305 ? 19.76887 32.10731 8.61947 1.000 40.50657 305 ALA B C 1
ATOM 6054 O O . ALA B 1 305 ? 20.10628 32.61079 7.54605 1.000 40.39664 305 ALA B O 1
ATOM 6056 N N . GLU B 1 306 ? 20.13683 30.87927 8.97647 1.000 39.48368 306 GLU B N 1
ATOM 6057 C CA . GLU B 1 306 ? 20.85177 30.01890 8.04694 1.000 40.03086 306 GLU B CA 1
ATOM 6058 C C . GLU B 1 306 ? 19.92380 29.20426 7.15972 1.000 38.30875 306 GLU B C 1
ATOM 6059 O O . GLU B 1 306 ? 20.34515 28.79095 6.07418 1.000 37.90226 306 GLU B O 1
ATOM 6065 N N . ILE B 1 307 ? 18.68211 28.95555 7.59618 1.000 38.17801 307 ILE B N 1
ATOM 6066 C CA . ILE B 1 307 ? 17.70146 28.20052 6.82433 1.000 40.67596 307 ILE B CA 1
ATOM 6067 C C . ILE B 1 307 ? 16.34940 28.90250 6.86723 1.000 40.03105 307 ILE B C 1
ATOM 6068 O O . ILE B 1 307 ? 16.06323 29.71155 7.75314 1.000 39.40719 307 ILE B O 1
ATOM 6073 N N . SER B 1 308 ? 15.51645 28.58016 5.88257 1.000 39.51223 308 SER B N 1
ATOM 6074 C CA . SER B 1 308 ? 14.09526 28.88938 5.91654 1.000 42.36006 308 SER B CA 1
ATOM 6075 C C . SER B 1 308 ? 13.30405 27.60761 6.15710 1.000 41.21979 308 SER B C 1
ATOM 6076 O O . SER B 1 308 ? 13.74083 26.50976 5.79494 1.000 41.57512 308 SER B O 1
ATOM 6079 N N . ILE B 1 309 ? 12.15171 27.75137 6.80366 1.000 40.81904 309 ILE B N 1
ATOM 6080 C CA . ILE B 1 309 ? 11.21995 26.63901 6.98860 1.000 38.32321 309 ILE B CA 1
ATOM 6081 C C . ILE B 1 309 ? 9.85976 27.08336 6.47486 1.000 39.77728 309 ILE B C 1
ATOM 6082 O O . ILE B 1 309 ? 9.57382 28.29054 6.41925 1.000 40.80767 309 ILE B O 1
ATOM 6087 N N . PRO B 1 310 ? 8.99381 26.13895 6.08540 1.000 42.09119 310 PRO B N 1
ATOM 6088 C CA . PRO B 1 310 ? 7.68485 26.52961 5.54293 1.000 37.23111 310 PRO B CA 1
ATOM 6089 C C . PRO B 1 310 ? 6.82561 27.23747 6.58136 1.000 40.88364 310 PRO B C 1
ATOM 6090 O O . PRO B 1 310 ? 6.87614 26.93645 7.77692 1.000 44.58409 310 PRO B O 1
ATOM 6094 N N . GLU B 1 311 ? 6.03529 28.19335 6.10620 1.000 44.61275 311 GLU B N 1
ATOM 6095 C CA . GLU B 1 311 ? 5.09941 28.93519 6.93970 1.000 51.01564 311 GLU B CA 1
ATOM 6096 C C . GLU B 1 311 ? 3.70616 28.32175 6.80337 1.000 49.37070 311 GLU B C 1
ATOM 6097 O O . GLU B 1 311 ? 3.13236 28.31500 5.71232 1.000 53.11114 311 GLU B O 1
ATOM 6103 N N . ASN B 1 312 ? 3.16755 27.81107 7.91437 1.000 49.35632 312 ASN B N 1
ATOM 6104 C CA . ASN B 1 312 ? 1.87946 27.13461 7.92874 1.000 55.83994 312 ASN B CA 1
ATOM 6105 C C . ASN B 1 312 ? 0.76281 27.95847 8.54697 1.000 59.65839 312 ASN B C 1
ATOM 6106 O O . ASN B 1 312 ? -0.40848 27.66951 8.28985 1.000 62.46426 312 ASN B O 1
ATOM 6111 N N . GLU B 1 313 ? 1.08906 28.93701 9.37888 1.000 61.10385 313 GLU B N 1
ATOM 6112 C CA . GLU B 1 313 ? 0.08062 29.83885 9.90494 1.000 66.68238 313 GLU B CA 1
ATOM 6113 C C . GLU B 1 313 ? 0.16045 31.16689 9.17348 1.000 74.24753 313 GLU B C 1
ATOM 6114 O O . GLU B 1 313 ? 1.25674 31.61606 8.82348 1.000 71.61850 313 GLU B O 1
ATOM 6120 N N . PRO B 1 314 ? -0.97327 31.80418 8.89742 1.000 87.96117 314 PRO B N 1
ATOM 6121 C CA . PRO B 1 314 ? -0.92909 33.10988 8.23042 1.000 93.78952 314 PRO B CA 1
ATOM 6122 C C . PRO B 1 314 ? -0.29017 34.15079 9.13892 1.000 95.38776 314 PRO B C 1
ATOM 6123 O O . PRO B 1 314 ? -0.66580 34.29352 10.30410 1.000 101.22406 314 PRO B O 1
ATOM 6127 N N . GLY B 1 315 ? 0.70798 34.85206 8.60653 1.000 87.84817 315 GLY B N 1
ATOM 6128 C CA . GLY B 1 315 ? 1.32225 35.96442 9.29636 1.000 87.17491 315 GLY B CA 1
ATOM 6129 C C . GLY B 1 315 ? 0.65313 37.27752 8.93730 1.000 92.34118 315 GLY B C 1
ATOM 6130 O O . GLY B 1 315 ? -0.38148 37.32454 8.26925 1.000 92.37275 315 GLY B O 1
ATOM 6131 N N . SER B 1 316 ? 1.26748 38.36579 9.39263 1.000 91.86943 316 SER B N 1
ATOM 6132 C CA . SER B 1 316 ? 0.77462 39.71139 9.12847 1.000 84.54296 316 SER B CA 1
ATOM 6133 C C . SER B 1 316 ? 1.51949 40.32087 7.94793 1.000 79.92547 316 SER B C 1
ATOM 6134 O O . SER B 1 316 ? 2.73364 40.13944 7.80677 1.000 77.06444 316 SER B O 1
ATOM 6137 N N . SER B 1 317 ? 0.78872 41.05328 7.10065 1.000 77.17521 317 SER B N 1
ATOM 6138 C CA . SER B 1 317 ? 1.45307 41.78885 6.03066 1.000 75.13618 317 SER B CA 1
ATOM 6139 C C . SER B 1 317 ? 2.35776 42.88542 6.57888 1.000 72.73830 317 SER B C 1
ATOM 6140 O O . SER B 1 317 ? 3.28144 43.32111 5.88223 1.000 70.42901 317 SER B O 1
ATOM 6143 N N . ILE B 1 318 ? 2.12085 43.32522 7.81871 1.000 73.12624 318 ILE B N 1
ATOM 6144 C CA . ILE B 1 318 ? 2.96092 44.33658 8.45083 1.000 71.54015 318 ILE B CA 1
ATOM 6145 C C . ILE B 1 318 ? 4.13882 43.72955 9.20514 1.000 72.51664 318 ILE B C 1
ATOM 6146 O O . ILE B 1 318 ? 5.00726 44.47653 9.68324 1.000 71.57201 318 ILE B O 1
ATOM 6151 N N . MET B 1 319 ? 4.21656 42.40371 9.31125 1.000 70.86535 319 MET B N 1
ATOM 6152 C CA . MET B 1 319 ? 5.38987 41.72380 9.86267 1.000 71.89670 319 MET B CA 1
ATOM 6153 C C . MET B 1 319 ? 5.91286 40.69719 8.86228 1.000 69.13960 319 MET B C 1
ATOM 6154 O O . MET B 1 319 ? 5.81521 39.48529 9.09106 1.000 67.00615 319 MET B O 1
ATOM 6159 N N . PRO B 1 320 ? 6.47958 41.14825 7.73779 1.000 70.37293 320 PRO B N 1
ATOM 6160 C CA . PRO B 1 320 ? 7.05803 40.19593 6.78214 1.000 66.18209 320 PRO B CA 1
ATOM 6161 C C . PRO B 1 320 ? 8.36549 39.61511 7.29001 1.000 67.82519 320 PRO B C 1
ATOM 6162 O O . PRO B 1 320 ? 9.20986 40.32000 7.85087 1.000 65.48149 320 PRO B O 1
ATOM 6166 N N . GLY B 1 321 ? 8.52700 38.31062 7.07841 1.000 70.02684 321 GLY B N 1
ATOM 6167 C CA . GLY B 1 321 ? 9.70898 37.59185 7.48389 1.000 65.88535 321 GLY B CA 1
ATOM 6168 C C . GLY B 1 321 ? 9.56020 36.78958 8.76096 1.000 59.23286 321 GLY B C 1
ATOM 6169 O O . GLY B 1 321 ? 10.31927 35.83628 8.96281 1.000 59.03614 321 GLY B O 1
ATOM 6170 N N . LYS B 1 322 ? 8.61348 37.14704 9.62675 1.000 60.13005 322 LYS B N 1
ATOM 6171 C CA . LYS B 1 322 ? 8.40631 36.42865 10.88194 1.000 59.82641 322 LYS B CA 1
ATOM 6172 C C . LYS B 1 322 ? 7.72202 35.10153 10.58286 1.000 61.91989 322 LYS B C 1
ATOM 6173 O O . LYS B 1 322 ? 6.54895 35.07236 10.19717 1.000 61.07886 322 LYS B O 1
ATOM 6179 N N . VAL B 1 323 ? 8.45016 34.00241 10.75817 1.000 55.23230 323 VAL B N 1
ATOM 6180 C CA . VAL B 1 323 ? 7.89285 32.65718 10.65497 1.000 53.78653 323 VAL B CA 1
ATOM 6181 C C . VAL B 1 323 ? 8.19254 31.96949 11.97696 1.000 48.93045 323 VAL B C 1
ATOM 6182 O O . VAL B 1 323 ? 9.36150 31.73598 12.30178 1.000 45.63016 323 VAL B O 1
ATOM 6186 N N . ASN B 1 324 ? 7.15746 31.65113 12.74339 1.000 42.83397 324 ASN B N 1
ATOM 6187 C CA . ASN B 1 324 ? 7.40556 30.99708 14.02312 1.000 40.73727 324 ASN B CA 1
ATOM 6188 C C . ASN B 1 324 ? 7.63538 29.50657 13.80486 1.000 43.19425 324 ASN B C 1
ATOM 6189 O O . ASN B 1 324 ? 6.86879 28.86669 13.07689 1.000 37.42528 324 ASN B O 1
ATOM 6194 N N . PRO B 1 325 ? 8.66784 28.91763 14.42354 1.000 39.66669 325 PRO B N 1
ATOM 6195 C CA . PRO B 1 325 ? 8.92520 27.48501 14.23001 1.000 37.15885 325 PRO B CA 1
ATOM 6196 C C . PRO B 1 325 ? 7.94758 26.63022 15.01706 1.000 35.28435 325 PRO B C 1
ATOM 6197 O O . PRO B 1 325 ? 8.33350 25.91915 15.94785 1.000 34.80107 325 PRO B O 1
ATOM 6201 N N . THR B 1 326 ? 6.67354 26.68431 14.64069 1.000 36.94786 326 THR B N 1
ATOM 6202 C CA . THR B 1 326 ? 5.64757 26.07236 15.47042 1.000 34.28744 326 THR B CA 1
ATOM 6203 C C . THR B 1 326 ? 5.74446 24.55205 15.46907 1.000 35.94813 326 THR B C 1
ATOM 6204 O O . THR B 1 326 ? 5.39610 23.91661 16.46878 1.000 34.44548 326 THR B O 1
ATOM 6208 N N . GLN B 1 327 ? 6.21743 23.94538 14.37532 1.000 34.95472 327 GLN B N 1
ATOM 6209 C CA . GLN B 1 327 ? 6.37671 22.49363 14.38164 1.000 37.59224 327 GLN B CA 1
ATOM 6210 C C . GLN B 1 327 ? 7.51047 22.06800 15.30634 1.000 34.22423 327 GLN B C 1
ATOM 6211 O O . GLN B 1 327 ? 7.41715 21.01068 15.94594 1.000 33.01717 327 GLN B O 1
ATOM 6217 N N . CYS B 1 328 ? 8.57886 22.87328 15.39361 1.000 31.17808 328 CYS B N 1
ATOM 6218 C CA . CYS B 1 328 ? 9.63370 22.58982 16.36133 1.000 33.78138 328 CYS B CA 1
ATOM 6219 C C . CYS B 1 328 ? 9.08769 22.62758 17.77837 1.000 32.25234 328 CYS B C 1
ATOM 6220 O O . CYS B 1 328 ? 9.47492 21.81628 18.62583 1.000 36.29002 328 CYS B O 1
ATOM 6223 N N . GLU B 1 329 ? 8.19236 23.57123 18.05836 1.000 30.64115 329 GLU B N 1
ATOM 6224 C CA . GLU B 1 329 ? 7.65564 23.67454 19.40897 1.000 31.10140 329 GLU B CA 1
ATOM 6225 C C . GLU B 1 329 ? 6.78618 22.47361 19.74243 1.000 34.50422 329 GLU B C 1
ATOM 6226 O O . GLU B 1 329 ? 6.85027 21.95235 20.85922 1.000 29.22727 329 GLU B O 1
ATOM 6232 N N . MET B 1 330 ? 5.96671 22.01871 18.78472 1.000 36.39242 330 MET B N 1
ATOM 6233 C CA . MET B 1 330 ? 5.17609 20.81122 18.99849 1.000 33.40863 330 MET B CA 1
ATOM 6234 C C . MET B 1 330 ? 6.07539 19.61964 19.30130 1.000 30.50742 330 MET B C 1
ATOM 6235 O O . MET B 1 330 ? 5.80575 18.84229 20.22497 1.000 30.49916 330 MET B O 1
ATOM 6240 N N . LEU B 1 331 ? 7.13523 19.44318 18.50952 1.000 30.47945 331 LEU B N 1
ATOM 6241 C CA . LEU B 1 331 ? 7.98411 18.26164 18.65140 1.000 33.97318 331 LEU B CA 1
ATOM 6242 C C . LEU B 1 331 ? 8.73297 18.26043 19.98295 1.000 33.48800 331 LEU B C 1
ATOM 6243 O O . LEU B 1 331 ? 8.92215 17.19949 20.59163 1.000 30.75079 331 LEU B O 1
ATOM 6248 N N . THR B 1 332 ? 9.17860 19.43000 20.44906 1.000 30.56301 332 THR B N 1
ATOM 6249 C CA . THR B 1 332 ? 9.85881 19.47262 21.73798 1.000 31.90337 332 THR B CA 1
ATOM 6250 C C . THR B 1 332 ? 8.88395 19.28897 22.89237 1.000 31.82539 332 THR B C 1
ATOM 6251 O O . THR B 1 332 ? 9.25419 18.71459 23.92118 1.000 31.67609 332 THR B O 1
ATOM 6255 N N . MET B 1 333 ? 7.63665 19.74659 22.75160 1.000 30.42389 333 MET B N 1
ATOM 6256 C CA . MET B 1 333 ? 6.66230 19.45442 23.79793 1.000 29.67786 333 MET B CA 1
ATOM 6257 C C . MET B 1 333 ? 6.39125 17.96126 23.88578 1.000 31.34581 333 MET B C 1
ATOM 6258 O O . MET B 1 333 ? 6.31646 17.39992 24.98453 1.000 32.45254 333 MET B O 1
ATOM 6263 N N . VAL B 1 334 ? 6.27833 17.29176 22.74061 1.000 30.38829 334 VAL B N 1
ATOM 6264 C CA . VAL B 1 334 ? 6.15137 15.84012 22.75070 1.000 30.55838 334 VAL B CA 1
ATOM 6265 C C . VAL B 1 334 ? 7.37304 15.21500 23.42095 1.000 32.19734 334 VAL B C 1
ATOM 6266 O O . VAL B 1 334 ? 7.25208 14.29914 24.24688 1.000 35.05233 334 VAL B O 1
ATOM 6270 N N . ALA B 1 335 ? 8.56175 15.73912 23.11910 1.000 31.76472 335 ALA B N 1
ATOM 6271 C CA . ALA B 1 335 ? 9.79887 15.18475 23.67381 1.000 28.58121 335 ALA B CA 1
ATOM 6272 C C . ALA B 1 335 ? 9.79630 15.18740 25.20297 1.000 33.05822 335 ALA B C 1
ATOM 6273 O O . ALA B 1 335 ? 10.15695 14.18646 25.83557 1.000 33.24455 335 ALA B O 1
ATOM 6275 N N . VAL B 1 336 ? 9.40189 16.30293 25.82567 1.000 29.85229 336 VAL B N 1
ATOM 6276 C CA . VAL B 1 336 ? 9.44028 16.32999 27.28534 1.000 26.09645 336 VAL B CA 1
ATOM 6277 C C . VAL B 1 336 ? 8.32380 15.48471 27.88527 1.000 29.38308 336 VAL B C 1
ATOM 6278 O O . VAL B 1 336 ? 8.47740 14.93929 28.98757 1.000 30.79547 336 VAL B O 1
ATOM 6282 N N . GLN B 1 337 ? 7.18603 15.36049 27.19629 1.000 24.02685 337 GLN B N 1
ATOM 6283 C CA . GLN B 1 337 ? 6.16585 14.41318 27.63516 1.000 27.81698 337 GLN B CA 1
ATOM 6284 C C . GLN B 1 337 ? 6.72979 13.00143 27.71580 1.000 24.66881 337 GLN B C 1
ATOM 6285 O O . GLN B 1 337 ? 6.52077 12.28834 28.70407 1.000 30.19082 337 GLN B O 1
ATOM 6291 N N . VAL B 1 338 ? 7.42369 12.56821 26.66512 1.000 26.05937 338 VAL B N 1
ATOM 6292 C CA . VAL B 1 338 ? 8.00961 11.22731 26.66787 1.000 29.63539 338 VAL B CA 1
ATOM 6293 C C . VAL B 1 338 ? 8.97822 11.05007 27.83487 1.000 28.88413 338 VAL B C 1
ATOM 6294 O O . VAL B 1 338 ? 9.08726 9.95680 28.40671 1.000 28.53559 338 VAL B O 1
ATOM 6298 N N . MET B 1 339 ? 9.67044 12.11497 28.23162 1.000 29.52470 339 MET B N 1
ATOM 6299 C CA . MET B 1 339 ? 10.63352 11.98033 29.32064 1.000 30.73675 339 MET B CA 1
ATOM 6300 C C . MET B 1 339 ? 9.92735 11.79406 30.65624 1.000 34.27829 339 MET B C 1
ATOM 6301 O O . MET B 1 339 ? 10.40472 11.04544 31.51861 1.000 36.66647 339 MET B O 1
ATOM 6306 N N . GLY B 1 340 ? 8.79591 12.47373 30.85294 1.000 31.19114 340 GLY B N 1
ATOM 6307 C CA . GLY B 1 340 ? 8.02128 12.24493 32.06138 1.000 29.60176 340 GLY B CA 1
ATOM 6308 C C . GLY B 1 340 ? 7.32764 10.89426 32.05176 1.000 33.43473 340 GLY B C 1
ATOM 6309 O O . GLY B 1 340 ? 7.26592 10.20933 33.07600 1.000 32.38877 340 GLY B O 1
ATOM 6310 N N . ASN B 1 341 ? 6.77777 10.50169 30.90126 1.000 27.28003 341 ASN B N 1
ATOM 6311 C CA . ASN B 1 341 ? 6.23996 9.15218 30.76705 1.000 28.28074 341 ASN B CA 1
ATOM 6312 C C . ASN B 1 341 ? 7.27913 8.10101 31.15242 1.000 31.46304 341 ASN B C 1
ATOM 6313 O O . ASN B 1 341 ? 6.94620 7.08416 31.77209 1.000 30.09088 341 ASN B O 1
ATOM 6318 N N . ASP B 1 342 ? 8.54836 8.34550 30.80630 1.000 30.83628 342 ASP B N 1
ATOM 6319 C CA . ASP B 1 342 ? 9.63584 7.42976 31.15669 1.000 29.73105 342 ASP B CA 1
ATOM 6320 C C . ASP B 1 342 ? 9.76181 7.26141 32.67192 1.000 30.84984 342 ASP B C 1
ATOM 6321 O O . ASP B 1 342 ? 9.97242 6.14842 33.17303 1.000 30.05647 342 ASP B O 1
ATOM 6326 N N . THR B 1 343 ? 9.61641 8.35822 33.41467 1.000 29.33298 343 THR B N 1
ATOM 6327 C CA . THR B 1 343 ? 9.60953 8.30226 34.87400 1.000 29.29259 343 THR B CA 1
ATOM 6328 C C . THR B 1 343 ? 8.53732 7.35078 35.39834 1.000 33.53487 343 THR B C 1
ATOM 6329 O O . THR B 1 343 ? 8.82023 6.49231 36.24516 1.000 30.84319 343 THR B O 1
ATOM 6333 N N . VAL B 1 344 ? 7.29064 7.50658 34.92313 1.000 30.79924 344 VAL B N 1
ATOM 6334 C CA . VAL B 1 344 ? 6.19434 6.64756 35.37512 1.000 31.99230 344 VAL B CA 1
ATOM 6335 C C . VAL B 1 344 ? 6.53337 5.18686 35.14501 1.000 28.15897 344 VAL B C 1
ATOM 6336 O O . VAL B 1 344 ? 6.32596 4.33366 36.01356 1.000 31.24050 344 VAL B O 1
ATOM 6340 N N . VAL B 1 345 ? 6.98843 4.87113 33.93638 1.000 25.53062 345 VAL B N 1
ATOM 6341 C CA . VAL B 1 345 ? 7.18200 3.48097 33.55598 1.000 24.60974 345 VAL B CA 1
ATOM 6342 C C . VAL B 1 345 ? 8.28219 2.84281 34.39821 1.000 30.21863 345 VAL B C 1
ATOM 6343 O O . VAL B 1 345 ? 8.10645 1.74043 34.94146 1.000 31.90390 345 VAL B O 1
ATOM 6347 N N . GLY B 1 346 ? 9.40914 3.54045 34.55965 1.000 28.08274 346 GLY B N 1
ATOM 6348 C CA . GLY B 1 346 ? 10.49689 3.00377 35.36675 1.000 28.51735 346 GLY B CA 1
ATOM 6349 C C . GLY B 1 346 ? 10.11154 2.78655 36.81818 1.000 31.32989 346 GLY B C 1
ATOM 6350 O O . GLY B 1 346 ? 10.50896 1.79171 37.43169 1.000 33.10513 346 GLY B O 1
ATOM 6351 N N A PHE B 1 347 ? 9.30082 3.68028 37.38074 0.419 29.25843 347 PHE B N 1
ATOM 6352 N N B PHE B 1 347 ? 9.37626 3.74403 37.39629 0.581 30.76051 347 PHE B N 1
ATOM 6353 C CA A PHE B 1 347 ? 8.94916 3.50394 38.78434 0.419 30.86067 347 PHE B CA 1
ATOM 6354 C CA B PHE B 1 347 ? 8.86183 3.60676 38.75720 0.581 30.85941 347 PHE B CA 1
ATOM 6355 C C A PHE B 1 347 ? 7.82177 2.49824 38.98006 0.419 30.31656 347 PHE B C 1
ATOM 6356 C C B PHE B 1 347 ? 7.92981 2.41364 38.86365 0.581 30.31171 347 PHE B C 1
ATOM 6357 O O A PHE B 1 347 ? 7.80335 1.79069 39.99220 0.419 31.02661 347 PHE B O 1
ATOM 6358 O O B PHE B 1 347 ? 8.13023 1.51232 39.68798 0.581 31.71450 347 PHE B O 1
ATOM 6373 N N . ALA B 1 348 ? 6.87642 2.41912 38.04195 1.000 31.42343 348 ALA B N 1
ATOM 6374 C CA . ALA B 1 348 ? 5.82715 1.41625 38.14942 1.000 29.43998 348 ALA B CA 1
ATOM 6375 C C . ALA B 1 348 ? 6.38163 0.00679 37.99225 1.000 28.31039 348 ALA B C 1
ATOM 6376 O O . ALA B 1 348 ? 5.90325 -0.92489 38.65053 1.000 31.58885 348 ALA B O 1
ATOM 6378 N N . SER B 1 349 ? 7.39912 -0.16862 37.14912 1.000 28.23878 349 SER B N 1
ATOM 6379 C CA . SER B 1 349 ? 7.96519 -1.49690 36.95473 1.000 28.41963 349 SER B CA 1
ATOM 6380 C C . SER B 1 349 ? 8.68445 -2.01566 38.19344 1.000 32.76257 349 SER B C 1
ATOM 6381 O O . SER B 1 349 ? 8.89662 -3.22827 38.29990 1.000 34.31662 349 SER B O 1
ATOM 6384 N N . SER B 1 350 ? 9.05800 -1.13678 39.12693 1.000 28.65268 350 SER B N 1
ATOM 6385 C CA . SER B 1 350 ? 9.75802 -1.54101 40.34566 1.000 29.53392 350 SER B CA 1
ATOM 6386 C C . SER B 1 350 ? 8.81693 -1.96840 41.46469 1.000 32.39561 350 SER B C 1
ATOM 6387 O O . SER B 1 350 ? 9.28498 -2.47213 42.48940 1.000 33.32407 350 SER B O 1
ATOM 6390 N N . GLN B 1 351 ? 7.50775 -1.79687 41.29849 1.000 30.60101 351 GLN B N 1
ATOM 6391 C CA . GLN B 1 351 ? 6.58872 -1.80028 42.42767 1.000 31.49324 351 GLN B CA 1
ATOM 6392 C C . GLN B 1 351 ? 5.79283 -3.09074 42.54163 1.000 32.97115 351 GLN B C 1
ATOM 6393 O O . GLN B 1 351 ? 4.76456 -3.12030 43.23106 1.000 32.76856 351 GLN B O 1
ATOM 6399 N N . GLY B 1 352 ? 6.25186 -4.16116 41.89821 1.000 32.64601 352 GLY B N 1
ATOM 6400 C CA . GLY B 1 352 ? 5.54414 -5.41873 41.97573 1.000 30.84269 352 GLY B CA 1
ATOM 6401 C C . GLY B 1 352 ? 5.71218 -6.09324 43.32017 1.000 34.63425 352 GLY B C 1
ATOM 6402 O O . GLY B 1 352 ? 6.65581 -5.83300 44.07072 1.000 29.32603 352 GLY B O 1
ATOM 6403 N N . ASN B 1 353 ? 4.77004 -6.98595 43.62491 1.000 33.18752 353 ASN B N 1
ATOM 6404 C CA . ASN B 1 353 ? 4.79454 -7.75388 44.86472 1.000 35.77895 353 ASN B CA 1
ATOM 6405 C C . ASN B 1 353 ? 4.46533 -9.20141 44.54506 1.000 37.98324 353 ASN B C 1
ATOM 6406 O O . ASN B 1 353 ? 3.42008 -9.48158 43.94581 1.000 33.62663 353 ASN B O 1
ATOM 6411 N N . PHE B 1 354 ? 5.35335 -10.11332 44.94835 1.000 33.73636 354 PHE B N 1
ATOM 6412 C CA . PHE B 1 354 ? 5.11871 -11.54787 44.83108 1.000 36.24528 354 PHE B CA 1
ATOM 6413 C C . PHE B 1 354 ? 4.72663 -11.93742 43.40980 1.000 34.90445 354 PHE B C 1
ATOM 6414 O O . PHE B 1 354 ? 5.49014 -11.69383 42.47288 1.000 37.20678 354 PHE B O 1
ATOM 6422 N N . GLU B 1 355 ? 3.54242 -12.51493 43.22908 1.000 33.91509 355 GLU B N 1
ATOM 6423 C CA . GLU B 1 355 ? 3.19710 -13.14380 41.96309 1.000 36.25305 355 GLU B CA 1
ATOM 6424 C C . GLU B 1 355 ? 2.59478 -12.19113 40.93249 1.000 36.08106 355 GLU B C 1
ATOM 6425 O O . GLU B 1 355 ? 2.26980 -12.63569 39.82822 1.000 35.35275 355 GLU B O 1
ATOM 6431 N N . LEU B 1 356 ? 2.46145 -10.89901 41.22393 1.000 30.34572 356 LEU B N 1
ATOM 6432 C CA . LEU B 1 356 ? 1.86069 -10.02403 40.22640 1.000 30.99319 356 LEU B CA 1
ATOM 6433 C C . LEU B 1 356 ? 2.27886 -8.58212 40.46335 1.000 31.83009 356 LEU B C 1
ATOM 6434 O O . LEU B 1 356 ? 2.24723 -8.10501 41.59833 1.000 33.02845 356 LEU B O 1
ATOM 6439 N N . ASN B 1 357 ? 2.65866 -7.89466 39.39131 1.000 27.17189 357 ASN B N 1
ATOM 6440 C CA . ASN B 1 357 ? 2.80330 -6.44347 39.41237 1.000 33.74030 357 ASN B CA 1
ATOM 6441 C C . ASN B 1 357 ? 1.45503 -5.85969 39.00598 1.000 31.58068 357 ASN B C 1
ATOM 6442 O O . ASN B 1 357 ? 0.95016 -6.15851 37.91324 1.000 32.45908 357 ASN B O 1
ATOM 6447 N N . VAL B 1 358 ? 0.85584 -5.05902 39.89104 1.000 30.96990 358 VAL B N 1
ATOM 6448 C CA . VAL B 1 358 ? -0.46439 -4.50116 39.61033 1.000 27.05194 358 VAL B CA 1
ATOM 6449 C C . VAL B 1 358 ? -0.35243 -3.00866 39.32081 1.000 30.49553 358 VAL B C 1
ATOM 6450 O O . VAL B 1 358 ? -1.03701 -2.18437 39.93407 1.000 28.57941 358 VAL B O 1
ATOM 6454 N N . TYR B 1 359 ? 0.51863 -2.65254 38.37537 1.000 30.73556 359 TYR B N 1
ATOM 6455 C CA . TYR B 1 359 ? 0.59157 -1.29246 37.85109 1.000 32.44762 359 TYR B CA 1
ATOM 6456 C C . TYR B 1 359 ? 0.39611 -1.28478 36.33985 1.000 33.39856 359 TYR B C 1
ATOM 6457 O O . TYR B 1 359 ? 0.83376 -0.34671 35.66809 1.000 35.12369 359 TYR B O 1
ATOM 6466 N N . LYS B 1 360 ? -0.26653 -2.30050 35.79384 1.000 33.57699 360 LYS B N 1
ATOM 6467 C CA . LYS B 1 360 ? -0.19209 -2.54919 34.35955 1.000 33.30305 360 LYS B CA 1
ATOM 6468 C C . LYS B 1 360 ? -0.94236 -1.50716 33.52498 1.000 29.35547 360 LYS B C 1
ATOM 6469 O O . LYS B 1 360 ? -0.42637 -1.11159 32.47193 1.000 31.72891 360 LYS B O 1
ATOM 6475 N N . PRO B 1 361 ? -2.13073 -1.02649 33.92495 1.000 33.76102 361 PRO B N 1
ATOM 6476 C CA . PRO B 1 361 ? -2.78082 0.01292 33.10340 1.000 31.37913 361 PRO B CA 1
ATOM 6477 C C . PRO B 1 361 ? -1.95718 1.28131 32.96100 1.000 33.22234 361 PRO B C 1
ATOM 6478 O O . PRO B 1 361 ? -1.81631 1.79388 31.84136 1.000 30.94349 361 PRO B O 1
ATOM 6482 N N . VAL B 1 362 ? -1.40779 1.81155 34.06046 1.000 32.69453 362 VAL B N 1
ATOM 6483 C CA . VAL B 1 362 ? -0.66027 3.06429 33.94524 1.000 29.38716 362 VAL B CA 1
ATOM 6484 C C . VAL B 1 362 ? 0.58373 2.86070 33.09105 1.000 29.24352 362 VAL B C 1
ATOM 6485 O O . VAL B 1 362 ? 0.96953 3.75517 32.33106 1.000 31.06251 362 VAL B O 1
ATOM 6489 N N . ILE B 1 363 ? 1.19905 1.67321 33.15229 1.000 31.24862 363 ILE B N 1
ATOM 6490 C CA . ILE B 1 363 ? 2.35244 1.39458 32.29915 1.000 29.12881 363 ILE B CA 1
ATOM 6491 C C . ILE B 1 363 ? 1.92958 1.37818 30.83693 1.000 32.55730 363 ILE B C 1
ATOM 6492 O O . ILE B 1 363 ? 2.58116 1.98328 29.97633 1.000 32.97530 363 ILE B O 1
ATOM 6497 N N . MET B 1 364 ? 0.82303 0.69033 30.53669 1.000 32.56593 364 MET B N 1
ATOM 6498 C CA . MET B 1 364 ? 0.30160 0.67031 29.17376 1.000 32.99178 364 MET B CA 1
ATOM 6499 C C . MET B 1 364 ? -0.00639 2.08069 28.68636 1.000 32.26059 364 MET B C 1
ATOM 6500 O O . MET B 1 364 ? 0.41582 2.47644 27.59436 1.000 35.97996 364 MET B O 1
ATOM 6505 N N . HIS B 1 365 ? -0.74190 2.85277 29.49121 1.000 32.81357 365 HIS B N 1
ATOM 6506 C CA . HIS B 1 365 ? -1.13867 4.20635 29.10703 1.000 32.59828 365 HIS B CA 1
ATOM 6507 C C . HIS B 1 365 ? 0.06710 5.04669 28.71095 1.000 34.51246 365 HIS B C 1
ATOM 6508 O O . HIS B 1 365 ? 0.09079 5.65697 27.63680 1.000 29.75280 365 HIS B O 1
ATOM 6515 N N . ASN B 1 366 ? 1.09193 5.06846 29.56441 1.000 29.78196 366 ASN B N 1
ATOM 6516 C CA . ASN B 1 366 ? 2.24491 5.92428 29.31379 1.000 30.91246 366 ASN B CA 1
ATOM 6517 C C . ASN B 1 366 ? 3.07740 5.43142 28.13944 1.000 30.54176 366 ASN B C 1
ATOM 6518 O O . ASN B 1 366 ? 3.52851 6.23499 27.31889 1.000 28.79436 366 ASN B O 1
ATOM 6523 N N . THR B 1 367 ? 3.29835 4.12158 28.03692 1.000 32.71448 367 THR B N 1
ATOM 6524 C CA . THR B 1 367 ? 4.16129 3.62553 26.97113 1.000 30.50497 367 THR B CA 1
ATOM 6525 C C . THR B 1 367 ? 3.49996 3.80384 25.61184 1.000 33.90187 367 THR B C 1
ATOM 6526 O O . THR B 1 367 ? 4.13032 4.28812 24.66169 1.000 32.69866 367 THR B O 1
ATOM 6530 N N . LEU B 1 368 ? 2.21747 3.43807 25.50371 1.000 29.84174 368 LEU B N 1
ATOM 6531 C CA . LEU B 1 368 ? 1.49392 3.66450 24.25529 1.000 30.60128 368 LEU B CA 1
ATOM 6532 C C . LEU B 1 368 ? 1.52287 5.13741 23.86183 1.000 28.19437 368 LEU B C 1
ATOM 6533 O O . LEU B 1 368 ? 1.81950 5.47870 22.71121 1.000 29.62720 368 LEU B O 1
ATOM 6538 N N . GLN B 1 369 ? 1.24018 6.03174 24.81388 1.000 28.85782 369 GLN B N 1
ATOM 6539 C CA . GLN B 1 369 ? 1.20210 7.45196 24.47826 1.000 31.38323 369 GLN B CA 1
ATOM 6540 C C . GLN B 1 369 ? 2.54908 7.93465 23.96023 1.000 31.07508 369 GLN B C 1
ATOM 6541 O O . GLN B 1 369 ? 2.60665 8.70319 22.99147 1.000 32.08942 369 GLN B O 1
ATOM 6547 N N . SER B 1 370 ? 3.64765 7.48417 24.57944 1.000 27.78764 370 SER B N 1
ATOM 6548 C CA . SER B 1 370 ? 4.96458 7.86169 24.08011 1.000 29.22703 370 SER B CA 1
ATOM 6549 C C . SER B 1 370 ? 5.14784 7.40286 22.64403 1.000 30.29197 370 SER B C 1
ATOM 6550 O O . SER B 1 370 ? 5.69056 8.14421 21.81573 1.000 31.50774 370 SER B O 1
ATOM 6553 N N . ILE B 1 371 ? 4.69131 6.18810 22.32422 1.000 30.33754 371 ILE B N 1
ATOM 6554 C CA . ILE B 1 371 ? 4.87452 5.66866 20.96961 1.000 32.85242 371 ILE B CA 1
ATOM 6555 C C . ILE B 1 371 ? 4.13899 6.53902 19.95313 1.000 33.31543 371 ILE B C 1
ATOM 6556 O O . ILE B 1 371 ? 4.73436 7.01966 18.98164 1.000 33.04891 371 ILE B O 1
ATOM 6561 N N . TYR B 1 372 ? 2.83065 6.75650 20.14731 1.000 33.48075 372 TYR B N 1
ATOM 6562 C CA . TYR B 1 372 ? 2.11726 7.49875 19.11687 1.000 33.01541 372 TYR B CA 1
ATOM 6563 C C . TYR B 1 372 ? 2.41972 8.99518 19.15273 1.000 32.30321 372 TYR B C 1
ATOM 6564 O O . TYR B 1 372 ? 2.25533 9.66035 18.12751 1.000 34.19985 372 TYR B O 1
ATOM 6573 N N . LEU B 1 373 ? 2.90239 9.53920 20.27454 1.000 31.73239 373 LEU B N 1
ATOM 6574 C CA . LEU B 1 373 ? 3.31377 10.94413 20.26591 1.000 31.68665 373 LEU B CA 1
ATOM 6575 C C . LEU B 1 373 ? 4.57734 11.14112 19.43240 1.000 32.85041 373 LEU B C 1
ATOM 6576 O O . LEU B 1 373 ? 4.66891 12.08408 18.63683 1.000 33.79573 373 LEU B O 1
ATOM 6581 N N . LEU B 1 374 ? 5.56972 10.26643 19.60795 1.000 32.50127 374 LEU B N 1
ATOM 6582 C CA . LEU B 1 374 ? 6.75489 10.32891 18.75927 1.000 31.38516 374 LEU B CA 1
ATOM 6583 C C . LEU B 1 374 ? 6.39540 10.05235 17.29950 1.000 32.47700 374 LEU B C 1
ATOM 6584 O O . LEU B 1 374 ? 6.87461 10.74585 16.39256 1.000 32.65372 374 LEU B O 1
ATOM 6589 N N . ALA B 1 375 ? 5.53749 9.05620 17.05547 1.000 30.53777 375 ALA B N 1
ATOM 6590 C CA . ALA B 1 375 ? 5.11120 8.75135 15.69042 1.000 33.54439 375 ALA B CA 1
ATOM 6591 C C . ALA B 1 375 ? 4.40865 9.94467 15.05313 1.000 33.86225 375 ALA B C 1
ATOM 6592 O O . ALA B 1 375 ? 4.83506 10.43868 14.00240 1.000 36.64393 375 ALA B O 1
ATOM 6594 N N . ASP B 1 376 ? 3.32130 10.42363 15.67006 1.000 31.49110 376 ASP B N 1
ATOM 6595 C CA . ASP B 1 376 ? 2.59339 11.54656 15.07646 1.000 32.83722 376 ASP B CA 1
ATOM 6596 C C . ASP B 1 376 ? 3.47195 12.78864 15.02699 1.000 37.69801 376 ASP B C 1
ATOM 6597 O O . ASP B 1 376 ? 3.39448 13.58151 14.07781 1.000 33.92239 376 ASP B O 1
ATOM 6602 N N . GLY B 1 377 ? 4.30457 12.97543 16.05666 1.000 30.24082 377 GLY B N 1
ATOM 6603 C CA . GLY B 1 377 ? 5.18369 14.13090 16.09475 1.000 33.59081 377 GLY B CA 1
ATOM 6604 C C . GLY B 1 377 ? 6.18024 14.12958 14.95312 1.000 34.95837 377 GLY B C 1
ATOM 6605 O O . GLY B 1 377 ? 6.33204 15.12862 14.24731 1.000 36.32610 377 GLY B O 1
ATOM 6606 N N . MET B 1 378 ? 6.86227 12.99699 14.74571 1.000 32.89778 378 MET B N 1
ATOM 6607 C CA . MET B 1 378 ? 7.82784 12.90661 13.65348 1.000 34.57801 378 MET B CA 1
ATOM 6608 C C . MET B 1 378 ? 7.14897 13.06284 12.29737 1.000 35.99726 378 MET B C 1
ATOM 6609 O O . MET B 1 378 ? 7.65415 13.78258 11.42508 1.000 33.83279 378 MET B O 1
ATOM 6614 N N . GLU B 1 379 ? 5.99020 12.41563 12.11031 1.000 35.00660 379 GLU B N 1
ATOM 6615 C CA . GLU B 1 379 ? 5.30083 12.47710 10.82468 1.000 33.09292 379 GLU B CA 1
ATOM 6616 C C . GLU B 1 379 ? 4.89811 13.90643 10.48382 1.000 37.10212 379 GLU B C 1
ATOM 6617 O O . GLU B 1 379 ? 5.12870 14.37988 9.36665 1.000 33.56506 379 GLU B O 1
ATOM 6623 N N . THR B 1 380 ? 4.29070 14.60713 11.44321 1.000 36.52097 380 THR B N 1
ATOM 6624 C CA . THR B 1 380 ? 3.82656 15.97006 11.20729 1.000 31.22490 380 THR B CA 1
ATOM 6625 C C . THR B 1 380 ? 4.99613 16.93912 11.06334 1.000 38.66967 380 THR B C 1
ATOM 6626 O O . THR B 1 380 ? 4.98583 17.81020 10.18092 1.000 35.50903 380 THR B O 1
ATOM 6630 N N . PHE B 1 381 ? 6.00931 16.80602 11.92487 1.000 32.97302 381 PHE B N 1
ATOM 6631 C CA . PHE B 1 381 ? 7.22190 17.61333 11.78261 1.000 32.86548 381 PHE B CA 1
ATOM 6632 C C . PHE B 1 381 ? 7.87190 17.38260 10.42725 1.000 35.53966 381 PHE B C 1
ATOM 6633 O O . PHE B 1 381 ? 8.35975 18.32588 9.79367 1.000 38.17878 381 PHE B O 1
ATOM 6641 N N . ASN B 1 382 ? 7.87897 16.13496 9.95879 1.000 38.13758 382 ASN B N 1
ATOM 6642 C CA . ASN B 1 382 ? 8.38186 15.86255 8.62114 1.000 35.66697 382 ASN B CA 1
ATOM 6643 C C . ASN B 1 382 ? 7.55887 16.59847 7.57384 1.000 35.63859 382 ASN B C 1
ATOM 6644 O O . ASN B 1 382 ? 8.09408 17.38429 6.78338 1.000 33.74886 382 ASN B O 1
ATOM 6649 N N . ASN B 1 383 ? 6.24517 16.34566 7.54894 1.000 37.04341 383 ASN B N 1
ATOM 6650 C CA . ASN B 1 383 ? 5.42347 16.85188 6.45359 1.000 38.38918 383 ASN B CA 1
ATOM 6651 C C . ASN B 1 383 ? 5.33434 18.36983 6.48179 1.000 39.00639 383 ASN B C 1
ATOM 6652 O O . ASN B 1 383 ? 5.31695 19.01437 5.42811 1.000 42.84518 383 ASN B O 1
ATOM 6657 N N . ASN B 1 384 ? 5.26423 18.95786 7.67041 1.000 32.07476 384 ASN B N 1
ATOM 6658 C CA . ASN B 1 384 ? 4.93329 20.36905 7.80134 1.000 36.96704 384 ASN B CA 1
ATOM 6659 C C . ASN B 1 384 ? 6.13975 21.25263 8.06886 1.000 34.56888 384 ASN B C 1
ATOM 6660 O O . ASN B 1 384 ? 5.96779 22.46658 8.21874 1.000 35.23532 384 ASN B O 1
ATOM 6665 N N . CYS B 1 385 ? 7.34914 20.68305 8.10580 1.000 39.42324 385 CYS B N 1
ATOM 6666 C CA . CYS B 1 385 ? 8.56426 21.44946 8.38488 1.000 37.00110 385 CYS B CA 1
ATOM 6667 C C . CYS B 1 385 ? 9.78148 20.84796 7.68491 1.000 36.78119 385 CYS B C 1
ATOM 6668 O O . CYS B 1 385 ? 10.35006 21.48326 6.79469 1.000 40.64958 385 CYS B O 1
ATOM 6671 N N . ALA B 1 386 ? 10.16918 19.62378 8.05913 1.000 34.73913 386 ALA B N 1
ATOM 6672 C CA . ALA B 1 386 ? 11.44597 19.05667 7.61789 1.000 34.40856 386 ALA B CA 1
ATOM 6673 C C . ALA B 1 386 ? 11.59980 19.08418 6.10141 1.000 37.34297 386 ALA B C 1
ATOM 6674 O O . ALA B 1 386 ? 12.64707 19.49379 5.58273 1.000 39.37785 386 ALA B O 1
ATOM 6676 N N . VAL B 1 387 ? 10.57469 18.63893 5.36672 1.000 37.28014 387 VAL B N 1
ATOM 6677 C CA . VAL B 1 387 ? 10.68980 18.57540 3.91446 1.000 38.28929 387 VAL B CA 1
ATOM 6678 C C . VAL B 1 387 ? 10.93146 19.94957 3.30729 1.000 39.72375 387 VAL B C 1
ATOM 6679 O O . VAL B 1 387 ? 11.47427 20.04536 2.20280 1.000 41.32212 387 VAL B O 1
ATOM 6683 N N . GLY B 1 388 ? 10.53851 21.01862 3.99538 1.000 39.52856 388 GLY B N 1
ATOM 6684 C CA . GLY B 1 388 ? 10.72058 22.37304 3.51271 1.000 41.14119 388 GLY B CA 1
ATOM 6685 C C . GLY B 1 388 ? 11.95240 23.09647 4.02325 1.000 40.70350 388 GLY B C 1
ATOM 6686 O O . GLY B 1 388 ? 12.09097 24.29922 3.76910 1.000 43.20317 388 GLY B O 1
ATOM 6687 N N . ILE B 1 389 ? 12.84668 22.41232 4.73745 1.000 38.49800 389 ILE B N 1
ATOM 6688 C CA . ILE B 1 389 ? 14.08535 23.03585 5.20581 1.000 37.47111 389 ILE B CA 1
ATOM 6689 C C . ILE B 1 389 ? 14.92242 23.41790 3.99837 1.000 39.32752 389 ILE B C 1
ATOM 6690 O O . ILE B 1 389 ? 15.24987 22.57064 3.15696 1.000 43.34424 389 ILE B O 1
ATOM 6695 N N . GLU B 1 390 ? 15.23944 24.70297 3.88374 1.000 40.35173 390 GLU B N 1
ATOM 6696 C CA . GLU B 1 390 ? 16.03640 25.18303 2.76806 1.000 41.72335 390 GLU B CA 1
ATOM 6697 C C . GLU B 1 390 ? 17.13972 26.10814 3.26547 1.000 45.01992 390 GLU B C 1
ATOM 6698 O O . GLU B 1 390 ? 16.92735 26.87068 4.21180 1.000 41.72722 390 GLU B O 1
ATOM 6704 N N . PRO B 1 391 ? 18.32015 26.06624 2.65618 1.000 41.94408 391 PRO B N 1
ATOM 6705 C CA . PRO B 1 391 ? 19.38692 26.98983 3.04976 1.000 46.02664 391 PRO B CA 1
ATOM 6706 C C . PRO B 1 391 ? 19.12476 28.40275 2.55583 1.000 45.89279 391 PRO B C 1
ATOM 6707 O O . PRO B 1 391 ? 18.43813 28.62756 1.55715 1.000 46.35455 391 PRO B O 1
ATOM 6711 N N . ILE B 1 392 ? 19.69034 29.36508 3.27833 1.000 44.86092 392 ILE B N 1
ATOM 6712 C CA . ILE B 1 392 ? 19.73543 30.74316 2.80093 1.000 47.56346 392 ILE B CA 1
ATOM 6713 C C . ILE B 1 392 ? 21.19761 31.02125 2.48429 1.000 47.36904 392 ILE B C 1
ATOM 6714 O O . ILE B 1 392 ? 21.96522 31.40768 3.37117 1.000 50.05907 392 ILE B O 1
ATOM 6719 N N A GLU B 1 393 ? 21.60305 30.81297 1.22558 0.550 48.66832 393 GLU B N 1
ATOM 6720 N N B GLU B 1 393 ? 21.58510 30.81471 1.21877 0.450 48.68640 393 GLU B N 1
ATOM 6721 C CA A GLU B 1 393 ? 23.03393 30.75301 0.93618 0.550 51.19225 393 GLU B CA 1
ATOM 6722 C CA B GLU B 1 393 ? 23.00123 30.76328 0.86526 0.450 51.17361 393 GLU B CA 1
ATOM 6723 C C A GLU B 1 393 ? 23.72643 32.09363 1.14276 0.550 50.72745 393 GLU B C 1
ATOM 6724 C C B GLU B 1 393 ? 23.71083 32.08299 1.13623 0.450 50.73300 393 GLU B C 1
ATOM 6725 O O A GLU B 1 393 ? 24.92062 32.11912 1.44750 0.550 51.68009 393 GLU B O 1
ATOM 6726 O O B GLU B 1 393 ? 24.89439 32.08359 1.48487 0.450 51.66739 393 GLU B O 1
ATOM 6737 N N . GLU B 1 394 ? 23.01253 33.20955 0.98656 1.000 52.02472 394 GLU B N 1
ATOM 6738 C CA . GLU B 1 394 ? 23.64432 34.50459 1.21942 1.000 53.39374 394 GLU B CA 1
ATOM 6739 C C . GLU B 1 394 ? 24.07863 34.65573 2.66876 1.000 52.55876 394 GLU B C 1
ATOM 6740 O O . GLU B 1 394 ? 25.16456 35.17299 2.95110 1.000 54.00311 394 GLU B O 1
ATOM 6746 N N . ASN B 1 395 ? 23.23701 34.23019 3.60524 1.000 50.28455 395 ASN B N 1
ATOM 6747 C CA . ASN B 1 395 ? 23.61850 34.33302 5.00522 1.000 47.33255 395 ASN B CA 1
ATOM 6748 C C . ASN B 1 395 ? 24.71337 33.32972 5.33973 1.000 52.53068 395 ASN B C 1
ATOM 6749 O O . ASN B 1 395 ? 25.67213 33.66479 6.04606 1.000 49.32766 395 ASN B O 1
ATOM 6754 N N . ILE B 1 396 ? 24.60682 32.10754 4.81069 1.000 49.03045 396 ILE B N 1
ATOM 6755 C CA . ILE B 1 396 ? 25.63688 31.09793 5.04243 1.000 50.18681 396 ILE B CA 1
ATOM 6756 C C . ILE B 1 396 ? 26.97456 31.52686 4.43845 1.000 50.91580 396 ILE B C 1
ATOM 6757 O O . ILE B 1 396 ? 28.02523 31.38121 5.07310 1.000 50.70409 396 ILE B O 1
ATOM 6762 N N . ASP B 1 397 ? 26.96825 32.04198 3.20133 1.000 50.08206 397 ASP B N 1
ATOM 6763 C CA . ASP B 1 397 ? 28.21637 32.50955 2.60002 1.000 52.78750 397 ASP B CA 1
ATOM 6764 C C . ASP B 1 397 ? 28.83978 33.62759 3.42893 1.000 54.26562 397 ASP B C 1
ATOM 6765 O O . ASP B 1 397 ? 30.06199 33.66910 3.60944 1.000 55.05821 397 ASP B O 1
ATOM 6770 N N . ASN B 1 398 ? 28.01505 34.54093 3.94747 1.000 53.75215 398 ASN B N 1
ATOM 6771 C CA . ASN B 1 398 ? 28.54803 35.63847 4.74624 1.000 52.16179 398 ASN B CA 1
ATOM 6772 C C . ASN B 1 398 ? 29.19863 35.13286 6.02669 1.000 54.21394 398 ASN B C 1
ATOM 6773 O O . ASN B 1 398 ? 30.26501 35.62369 6.42049 1.000 52.30410 398 ASN B O 1
ATOM 6778 N N . TYR B 1 399 ? 28.58583 34.15175 6.69444 1.000 48.82364 399 TYR B N 1
ATOM 6779 C CA . TYR B 1 399 ? 29.22067 33.59821 7.89372 1.000 49.22043 399 TYR B CA 1
ATOM 6780 C C . TYR B 1 399 ? 30.60041 33.03720 7.57120 1.000 50.29041 399 TYR B C 1
ATOM 6781 O O . TYR B 1 399 ? 31.57876 33.29349 8.28822 1.000 50.80542 399 TYR B O 1
ATOM 6790 N N . LEU B 1 400 ? 30.69245 32.26274 6.48869 1.000 49.52197 400 LEU B N 1
ATOM 6791 C CA . LEU B 1 400 ? 31.95559 31.64331 6.10835 1.000 50.98558 400 LEU B CA 1
ATOM 6792 C C . LEU B 1 400 ? 32.99743 32.69395 5.74160 1.000 54.50976 400 LEU B C 1
ATOM 6793 O O . LEU B 1 400 ? 34.15026 32.61009 6.18073 1.000 53.17343 400 LEU B O 1
ATOM 6798 N N . ASN B 1 401 ? 32.60222 33.70969 4.96888 1.000 54.64615 401 ASN B N 1
ATOM 6799 C CA . ASN B 1 401 ? 33.55681 34.71571 4.51103 1.000 55.79956 401 ASN B CA 1
ATOM 6800 C C . ASN B 1 401 ? 33.98075 35.65721 5.63087 1.000 57.22953 401 ASN B C 1
ATOM 6801 O O . ASN B 1 401 ? 35.08793 36.20678 5.59230 1.000 62.58089 401 ASN B O 1
ATOM 6806 N N . GLN B 1 402 ? 33.12079 35.86835 6.61928 1.000 53.72954 402 GLN B N 1
ATOM 6807 C CA . GLN B 1 402 ? 33.42584 36.75917 7.72643 1.000 52.54853 402 GLN B CA 1
ATOM 6808 C C . GLN B 1 402 ? 34.11086 36.05946 8.89121 1.000 52.28368 402 GLN B C 1
ATOM 6809 O O . GLN B 1 402 ? 34.48895 36.72772 9.85463 1.000 53.39935 402 GLN B O 1
ATOM 6815 N N . SER B 1 403 ? 34.28713 34.74576 8.83585 1.000 48.50638 403 SER B N 1
ATOM 6816 C CA . SER B 1 403 ? 34.75399 34.01468 10.00400 1.000 46.77684 403 SER B CA 1
ATOM 6817 C C . SER B 1 403 ? 36.25525 34.15735 10.17260 1.000 51.85927 403 SER B C 1
ATOM 6818 O O . SER B 1 403 ? 37.01266 34.10551 9.19949 1.000 50.13804 403 SER B O 1
ATOM 6821 N N . LEU B 1 404 ? 36.68045 34.31571 11.42130 1.000 50.69512 404 LEU B N 1
ATOM 6822 C CA . LEU B 1 404 ? 38.09339 34.29250 11.75569 1.000 55.51620 404 LEU B CA 1
ATOM 6823 C C . LEU B 1 404 ? 38.61510 32.88236 11.96667 1.000 57.30982 404 LEU B C 1
ATOM 6824 O O . LEU B 1 404 ? 39.83261 32.69143 12.04091 1.000 55.11679 404 LEU B O 1
ATOM 6829 N N . MET B 1 405 ? 37.73071 31.89327 12.04522 1.000 52.07480 405 MET B N 1
ATOM 6830 C CA . MET B 1 405 ? 38.14581 30.54094 12.38115 1.000 55.82266 405 MET B CA 1
ATOM 6831 C C . MET B 1 405 ? 38.82067 29.81159 11.22487 1.000 58.99669 405 MET B C 1
ATOM 6832 O O . MET B 1 405 ? 39.25898 28.66964 11.40802 1.000 62.14031 405 MET B O 1
ATOM 6837 N N . LEU B 1 406 ? 38.93181 30.43617 10.05338 1.000 56.09095 406 LEU B N 1
ATOM 6838 C CA . LEU B 1 406 ? 39.63117 29.82471 8.93096 1.000 59.28655 406 LEU B CA 1
ATOM 6839 C C . LEU B 1 406 ? 41.13103 30.07141 8.96725 1.000 62.63111 406 LEU B C 1
ATOM 6840 O O . LEU B 1 406 ? 41.86431 29.45388 8.18702 1.000 66.88692 406 LEU B O 1
ATOM 6845 N N . VAL B 1 407 ? 41.59836 30.95381 9.85221 1.000 61.75111 407 VAL B N 1
ATOM 6846 C CA . VAL B 1 407 ? 42.98854 31.40061 9.83436 1.000 64.82467 407 VAL B CA 1
ATOM 6847 C C . VAL B 1 407 ? 43.96456 30.24677 10.04146 1.000 69.55242 407 VAL B C 1
ATOM 6848 O O . VAL B 1 407 ? 45.13145 30.34423 9.64097 1.000 74.05241 407 VAL B O 1
ATOM 6852 N N . THR B 1 408 ? 43.49980 29.13864 10.63436 1.000 72.54089 408 THR B N 1
ATOM 6853 C CA . THR B 1 408 ? 44.34229 27.96263 10.85470 1.000 77.54511 408 THR B CA 1
ATOM 6854 C C . THR B 1 408 ? 45.00613 27.47881 9.56974 1.000 79.50488 408 THR B C 1
ATOM 6855 O O . THR B 1 408 ? 46.14276 26.99576 9.60222 1.000 78.20971 408 THR B O 1
ATOM 6859 N N . ALA B 1 409 ? 44.30938 27.58551 8.43521 1.000 83.22818 409 ALA B N 1
ATOM 6860 C CA . ALA B 1 409 ? 44.83496 27.11679 7.15830 1.000 85.88983 409 ALA B CA 1
ATOM 6861 C C . ALA B 1 409 ? 46.04072 27.91630 6.67757 1.000 89.51570 409 ALA B C 1
ATOM 6862 O O . ALA B 1 409 ? 46.73754 27.45848 5.76360 1.000 89.67356 409 ALA B O 1
ATOM 6864 N N . LEU B 1 410 ? 46.30402 29.08995 7.25910 1.000 82.62437 410 LEU B N 1
ATOM 6865 C CA . LEU B 1 410 ? 47.47794 29.86372 6.87767 1.000 80.02483 410 LEU B CA 1
ATOM 6866 C C . LEU B 1 410 ? 48.75759 29.32436 7.49930 1.000 82.69528 410 LEU B C 1
ATOM 6867 O O . LEU B 1 410 ? 49.84938 29.64998 7.01806 1.000 80.47932 410 LEU B O 1
ATOM 6872 N N . ASN B 1 411 ? 48.64129 28.49975 8.54215 1.000 85.33301 411 ASN B N 1
ATOM 6873 C CA . ASN B 1 411 ? 49.81644 28.06867 9.29917 1.000 94.06374 411 ASN B CA 1
ATOM 6874 C C . ASN B 1 411 ? 50.85585 27.33671 8.45578 1.000 86.89137 411 ASN B C 1
ATOM 6875 O O . ASN B 1 411 ? 52.04982 27.66043 8.58190 1.000 87.00031 411 ASN B O 1
ATOM 6880 N N . PRO B 1 412 ? 50.50740 26.35848 7.60842 1.000 83.66257 412 PRO B N 1
ATOM 6881 C CA . PRO B 1 412 ? 51.55175 25.66580 6.83319 1.000 79.44374 412 PRO B CA 1
ATOM 6882 C C . PRO B 1 412 ? 52.29334 26.56355 5.85275 1.000 83.48645 412 PRO B C 1
ATOM 6883 O O . PRO B 1 412 ? 53.37505 26.17679 5.38388 1.000 84.77371 412 PRO B O 1
ATOM 6887 N N . HIS B 1 413 ? 51.76986 27.74984 5.54574 1.000 81.13971 413 HIS B N 1
ATOM 6888 C CA . HIS B 1 413 ? 52.34500 28.60165 4.51214 1.000 81.14107 413 HIS B CA 1
ATOM 6889 C C . HIS B 1 413 ? 53.16553 29.76002 5.06891 1.000 83.89035 413 HIS B C 1
ATOM 6890 O O . HIS B 1 413 ? 54.28634 29.99643 4.61130 1.000 85.64670 413 HIS B O 1
ATOM 6897 N N . ILE B 1 414 ? 52.63579 30.49432 6.04490 1.000 82.67809 414 ILE B N 1
ATOM 6898 C CA . ILE B 1 414 ? 53.33097 31.65756 6.58623 1.000 83.39785 414 ILE B CA 1
ATOM 6899 C C . ILE B 1 414 ? 53.77484 31.47026 8.02994 1.000 81.12528 414 ILE B C 1
ATOM 6900 O O . ILE B 1 414 ? 54.58523 32.27501 8.51961 1.000 82.88328 414 ILE B O 1
ATOM 6905 N N . GLY B 1 415 ? 53.28301 30.45393 8.72275 1.000 84.07708 415 GLY B N 1
ATOM 6906 C CA . GLY B 1 415 ? 53.65260 30.19517 10.09908 1.000 83.29844 415 GLY B CA 1
ATOM 6907 C C . GLY B 1 415 ? 52.54863 30.58309 11.06890 1.000 83.26341 415 GLY B C 1
ATOM 6908 O O . GLY B 1 415 ? 51.56864 31.24496 10.72454 1.000 81.63414 415 GLY B O 1
ATOM 6909 N N . TYR B 1 416 ? 52.73476 30.14851 12.31805 1.000 85.43464 416 TYR B N 1
ATOM 6910 C CA . TYR B 1 416 ? 51.73994 30.43256 13.34842 1.000 88.90154 416 TYR B CA 1
ATOM 6911 C C . TYR B 1 416 ? 51.70861 31.91361 13.70133 1.000 86.31042 416 TYR B C 1
ATOM 6912 O O . TYR B 1 416 ? 50.62882 32.49402 13.87372 1.000 84.16743 416 TYR B O 1
ATOM 6921 N N . GLU B 1 417 ? 52.88234 32.53497 13.83156 1.000 81.52284 417 GLU B N 1
ATOM 6922 C CA . GLU B 1 417 ? 52.94185 33.90329 14.32847 1.000 83.80331 417 GLU B CA 1
ATOM 6923 C C . GLU B 1 417 ? 52.36301 34.88905 13.32206 1.000 76.47814 417 GLU B C 1
ATOM 6924 O O . GLU B 1 417 ? 51.61654 35.79748 13.70081 1.000 74.97218 417 GLU B O 1
ATOM 6930 N N . LYS B 1 418 ? 52.70177 34.73493 12.03931 1.000 79.10713 418 LYS B N 1
ATOM 6931 C CA . LYS B 1 418 ? 52.14077 35.61241 11.01590 1.000 75.98608 418 LYS B CA 1
ATOM 6932 C C . LYS B 1 418 ? 50.62496 35.46341 10.94062 1.000 75.93918 418 LYS B C 1
ATOM 6933 O O . LYS B 1 418 ? 49.89372 36.45952 10.88730 1.000 74.32072 418 LYS B O 1
ATOM 6939 N N . ALA B 1 419 ? 50.13367 34.21931 10.93668 1.000 77.41672 419 ALA B N 1
ATOM 6940 C CA . ALA B 1 419 ? 48.69166 33.99138 10.88830 1.000 69.68180 419 ALA B CA 1
ATOM 6941 C C . ALA B 1 419 ? 48.00270 34.58381 12.10945 1.000 69.72273 419 ALA B C 1
ATOM 6942 O O . ALA B 1 419 ? 46.91630 35.16057 11.99857 1.000 64.45095 419 ALA B O 1
ATOM 6944 N N . ALA B 1 420 ? 48.63444 34.46929 13.28215 1.000 74.68619 420 ALA B N 1
ATOM 6945 C CA . ALA B 1 420 ? 48.06753 35.05272 14.49408 1.000 73.96116 420 ALA B CA 1
ATOM 6946 C C . ALA B 1 420 ? 47.94419 36.56636 14.37366 1.000 71.71683 420 ALA B C 1
ATOM 6947 O O . ALA B 1 420 ? 46.92150 37.14320 14.75671 1.000 65.98894 420 ALA B O 1
ATOM 6949 N N . GLN B 1 421 ? 48.98354 37.22821 13.85560 1.000 70.17328 421 GLN B N 1
ATOM 6950 C CA . GLN B 1 421 ? 48.88677 38.66003 13.58754 1.000 71.46658 421 GLN B CA 1
ATOM 6951 C C . GLN B 1 421 ? 47.71755 38.97327 12.66274 1.000 68.40880 421 GLN B C 1
ATOM 6952 O O . GLN B 1 421 ? 46.94873 39.90822 12.91747 1.000 67.88975 421 GLN B O 1
ATOM 6958 N N . ILE B 1 422 ? 47.56696 38.20409 11.58441 1.000 67.54927 422 ILE B N 1
ATOM 6959 C CA . ILE B 1 422 ? 46.45938 38.44583 10.66225 1.000 65.91525 422 ILE B CA 1
ATOM 6960 C C . ILE B 1 422 ? 45.12365 38.30146 11.38369 1.000 64.21964 422 ILE B C 1
ATOM 6961 O O . ILE B 1 422 ? 44.21233 39.11766 11.19855 1.000 68.14738 422 ILE B O 1
ATOM 6966 N N . ALA B 1 423 ? 44.99654 37.28866 12.24664 1.000 62.26102 423 ALA B N 1
ATOM 6967 C CA . ALA B 1 423 ? 43.72833 37.07485 12.94105 1.000 65.11007 423 ALA B CA 1
ATOM 6968 C C . ALA B 1 423 ? 43.47509 38.15945 13.98098 1.000 66.38976 423 ALA B C 1
ATOM 6969 O O . ALA B 1 423 ? 42.34702 38.64747 14.11245 1.000 59.57596 423 ALA B O 1
ATOM 6971 N N . LYS B 1 424 ? 44.51197 38.54116 14.73197 1.000 64.55401 424 LYS B N 1
ATOM 6972 C CA . LYS B 1 424 ? 44.39704 39.65214 15.67287 1.000 65.78954 424 LYS B CA 1
ATOM 6973 C C . LYS B 1 424 ? 43.99778 40.93681 14.95928 1.000 65.42921 424 LYS B C 1
ATOM 6974 O O . LYS B 1 424 ? 43.10939 41.66375 15.41713 1.000 65.68276 424 LYS B O 1
ATOM 6980 N N . LYS B 1 425 ? 44.66440 41.23993 13.83944 1.000 65.79509 425 LYS B N 1
ATOM 6981 C CA . LYS B 1 425 ? 44.34855 42.44429 13.07634 1.000 66.81411 425 LYS B CA 1
ATOM 6982 C C . LYS B 1 425 ? 42.92174 42.40806 12.54256 1.000 69.79179 425 LYS B C 1
ATOM 6983 O O . LYS B 1 425 ? 42.19624 43.40712 12.61944 1.000 72.45747 425 LYS B O 1
ATOM 6989 N N . ALA B 1 426 ? 42.50257 41.27218 11.98420 1.000 62.94852 426 ALA B N 1
ATOM 6990 C CA . ALA B 1 426 ? 41.14084 41.18929 11.46864 1.000 68.42771 426 ALA B CA 1
ATOM 6991 C C . ALA B 1 426 ? 40.12124 41.38490 12.58122 1.000 68.23978 426 ALA B C 1
ATOM 6992 O O . ALA B 1 426 ? 39.05008 41.95537 12.34970 1.000 66.05228 426 ALA B O 1
ATOM 6994 N N . HIS B 1 427 ? 40.45239 40.95090 13.80019 1.000 68.88044 427 HIS B N 1
ATOM 6995 C CA . HIS B 1 427 ? 39.53297 41.10922 14.92088 1.000 70.52322 427 HIS B CA 1
ATOM 6996 C C . HIS B 1 427 ? 39.45176 42.55995 15.36645 1.000 68.63351 427 HIS B C 1
ATOM 6997 O O . HIS B 1 427 ? 38.35702 43.07961 15.60568 1.000 68.15341 427 HIS B O 1
ATOM 7004 N N . LYS B 1 428 ? 40.59636 43.23100 15.48095 1.000 70.94662 428 LYS B N 1
ATOM 7005 C CA . LYS B 1 428 ? 40.59162 44.60013 15.98005 1.000 72.94268 428 LYS B CA 1
ATOM 7006 C C . LYS B 1 428 ? 39.95571 45.54608 14.97135 1.000 73.37559 428 LYS B C 1
ATOM 7007 O O . LYS B 1 428 ? 39.10664 46.37095 15.32832 1.000 77.87303 428 LYS B O 1
ATOM 7013 N N . GLU B 1 429 ? 40.32986 45.42222 13.70252 1.000 70.36922 429 GLU B N 1
ATOM 7014 C CA . GLU B 1 429 ? 39.95766 46.40050 12.69301 1.000 72.63306 429 GLU B CA 1
ATOM 7015 C C . GLU B 1 429 ? 38.67010 46.04680 11.96657 1.000 72.88200 429 GLU B C 1
ATOM 7016 O O . GLU B 1 429 ? 38.30650 46.73919 11.01246 1.000 74.09489 429 GLU B O 1
ATOM 7022 N N . GLY B 1 430 ? 37.96458 45.00742 12.40639 1.000 71.63880 430 GLY B N 1
ATOM 7023 C CA . GLY B 1 430 ? 36.72570 44.62029 11.75200 1.000 71.94059 430 GLY B CA 1
ATOM 7024 C C . GLY B 1 430 ? 36.90532 44.13801 10.33162 1.000 68.26136 430 GLY B C 1
ATOM 7025 O O . GLY B 1 430 ? 36.02398 44.34928 9.49543 1.000 69.34099 430 GLY B O 1
ATOM 7026 N N . LEU B 1 431 ? 38.02686 43.49468 10.03441 1.000 70.33972 431 LEU B N 1
ATOM 7027 C CA . LEU B 1 431 ? 38.32960 43.00833 8.69748 1.000 69.56010 431 LEU B CA 1
ATOM 7028 C C . LEU B 1 431 ? 37.93967 41.54308 8.55207 1.000 65.98543 431 LEU B C 1
ATOM 7029 O O . LEU B 1 431 ? 37.73768 40.82188 9.53386 1.000 63.72252 431 LEU B O 1
ATOM 7034 N N . THR B 1 432 ? 37.83801 41.11065 7.30047 1.000 64.29812 432 THR B N 1
ATOM 7035 C CA . THR B 1 432 ? 37.87370 39.69101 7.00556 1.000 66.47716 432 THR B CA 1
ATOM 7036 C C . THR B 1 432 ? 39.31697 39.19102 7.07621 1.000 67.46117 432 THR B C 1
ATOM 7037 O O . THR B 1 432 ? 40.28015 39.96884 7.06555 1.000 66.93070 432 THR B O 1
ATOM 7041 N N . LEU B 1 433 ? 39.46144 37.86714 7.15122 1.000 63.66609 433 LEU B N 1
ATOM 7042 C CA . LEU B 1 433 ? 40.79294 37.27400 7.11117 1.000 67.01495 433 LEU B CA 1
ATOM 7043 C C . LEU B 1 433 ? 41.52332 37.63856 5.82392 1.000 71.58662 433 LEU B C 1
ATOM 7044 O O . LEU B 1 433 ? 42.73795 37.87693 5.83931 1.000 66.34262 433 LEU B O 1
ATOM 7049 N N . LYS B 1 434 ? 40.79888 37.69598 4.69961 1.000 69.36880 434 LYS B N 1
ATOM 7050 C CA . LYS B 1 434 ? 41.42751 38.07789 3.43849 1.000 71.68889 434 LYS B CA 1
ATOM 7051 C C . LYS B 1 434 ? 41.89891 39.52469 3.47880 1.000 74.86691 434 LYS B C 1
ATOM 7052 O O . LYS B 1 434 ? 43.03738 39.82476 3.10050 1.000 82.90201 434 LYS B O 1
ATOM 7058 N N . GLU B 1 435 ? 41.03143 40.43779 3.92841 1.000 70.43433 435 GLU B N 1
ATOM 7059 C CA . GLU B 1 435 ? 41.41485 41.84400 4.01561 1.000 75.75692 435 GLU B CA 1
ATOM 7060 C C . GLU B 1 435 ? 42.61555 42.03174 4.93484 1.000 75.17309 435 GLU B C 1
ATOM 7061 O O . GLU B 1 435 ? 43.51740 42.82349 4.63670 1.000 76.44953 435 GLU B O 1
ATOM 7067 N N . SER B 1 436 ? 42.65360 41.29745 6.04898 1.000 71.99458 436 SER B N 1
ATOM 7068 C CA . SER B 1 436 ? 43.78066 41.41488 6.96869 1.000 73.10006 436 SER B CA 1
ATOM 7069 C C . SER B 1 436 ? 45.04564 40.80032 6.38420 1.000 75.99616 436 SER B C 1
ATOM 7070 O O . SER B 1 436 ? 46.14075 41.35583 6.53818 1.000 76.21803 436 SER B O 1
ATOM 7073 N N . ALA B 1 437 ? 44.91493 39.65328 5.71314 1.000 74.83000 437 ALA B N 1
ATOM 7074 C CA . ALA B 1 437 ? 46.08998 38.93351 5.23404 1.000 77.43080 437 ALA B CA 1
ATOM 7075 C C . ALA B 1 437 ? 46.81225 39.69263 4.12867 1.000 83.08227 437 ALA B C 1
ATOM 7076 O O . ALA B 1 437 ? 48.03994 39.59121 4.00951 1.000 81.66179 437 ALA B O 1
ATOM 7078 N N . ILE B 1 438 ? 46.07764 40.45604 3.31703 1.000 85.11007 438 ILE B N 1
ATOM 7079 C CA . ILE B 1 438 ? 46.70291 41.22030 2.24354 1.000 88.89142 438 ILE B CA 1
ATOM 7080 C C . ILE B 1 438 ? 47.21504 42.57998 2.70990 1.000 85.97144 438 ILE B C 1
ATOM 7081 O O . ILE B 1 438 ? 48.12216 43.13647 2.07615 1.000 89.87243 438 ILE B O 1
ATOM 7086 N N . GLN B 1 439 ? 46.67076 43.12830 3.80080 1.000 85.27000 439 GLN B N 1
ATOM 7087 C CA . GLN B 1 439 ? 47.15414 44.40548 4.31450 1.000 86.72048 439 GLN B CA 1
ATOM 7088 C C . GLN B 1 439 ? 48.41546 44.26509 5.15946 1.000 86.79499 439 GLN B C 1
ATOM 7089 O O . GLN B 1 439 ? 49.14740 45.24782 5.31735 1.000 89.01350 439 GLN B O 1
ATOM 7095 N N . THR B 1 440 ? 48.68181 43.07736 5.71085 1.000 92.25973 440 THR B N 1
ATOM 7096 C CA . THR B 1 440 ? 49.94421 42.81736 6.39391 1.000 88.80145 440 THR B CA 1
ATOM 7097 C C . THR B 1 440 ? 51.07351 42.49830 5.42765 1.000 90.31198 440 THR B C 1
ATOM 7098 O O . THR B 1 440 ? 52.23775 42.48828 5.84211 1.000 94.51909 440 THR B O 1
ATOM 7102 N N . GLY B 1 441 ? 50.75913 42.23826 4.16097 1.000 89.62378 441 GLY B N 1
ATOM 7103 C CA . GLY B 1 441 ? 51.75633 41.83206 3.19720 1.000 85.21622 441 GLY B CA 1
ATOM 7104 C C . GLY B 1 441 ? 52.23217 40.40737 3.34276 1.000 87.64750 441 GLY B C 1
ATOM 7105 O O . GLY B 1 441 ? 53.17935 40.01509 2.65044 1.000 88.24253 441 GLY B O 1
ATOM 7106 N N . TYR B 1 442 ? 51.60884 39.61850 4.22287 1.000 84.33332 442 TYR B N 1
ATOM 7107 C CA . TYR B 1 442 ? 52.06233 38.25076 4.44670 1.000 85.72567 442 TYR B CA 1
ATOM 7108 C C . TYR B 1 442 ? 51.56989 37.29980 3.36232 1.000 88.18403 442 TYR B C 1
ATOM 7109 O O . TYR B 1 442 ? 52.28148 36.35499 2.99715 1.000 83.99805 442 TYR B O 1
ATOM 7118 N N . VAL B 1 443 ? 50.37260 37.53530 2.83283 1.000 89.03388 443 VAL B N 1
ATOM 7119 C CA . VAL B 1 443 ? 49.75319 36.65635 1.85122 1.000 88.76771 443 VAL B CA 1
ATOM 7120 C C . VAL B 1 443 ? 49.31104 37.49376 0.65849 1.000 94.72636 443 VAL B C 1
ATOM 7121 O O . VAL B 1 443 ? 48.86091 38.63364 0.82145 1.000 93.89627 443 VAL B O 1
ATOM 7125 N N . THR B 1 444 ? 49.46416 36.93695 -0.54097 1.000 96.43293 444 THR B N 1
ATOM 7126 C CA . THR B 1 444 ? 48.96930 37.57070 -1.75428 1.000 97.22081 444 THR B CA 1
ATOM 7127 C C . THR B 1 444 ? 47.47138 37.32198 -1.89512 1.000 94.62849 444 THR B C 1
ATOM 7128 O O . THR B 1 444 ? 46.93293 36.35091 -1.35657 1.000 95.25168 444 THR B O 1
ATOM 7132 N N . GLU B 1 445 ? 46.79225 38.22970 -2.60532 1.000 98.02574 445 GLU B N 1
ATOM 7133 C CA . GLU B 1 445 ? 45.39474 37.99858 -2.96502 1.000 100.64678 445 GLU B CA 1
ATOM 7134 C C . GLU B 1 445 ? 45.22605 36.66286 -3.67885 1.000 100.80178 445 GLU B C 1
ATOM 7135 O O . GLU B 1 445 ? 44.26556 35.92739 -3.42518 1.000 99.17993 445 GLU B O 1
ATOM 7141 N N . GLU B 1 446 ? 46.15742 36.33038 -4.57484 1.000 104.62043 446 GLU B N 1
ATOM 7142 C CA . GLU B 1 446 ? 46.11329 35.03246 -5.23845 1.000 105.76206 446 GLU B CA 1
ATOM 7143 C C . GLU B 1 446 ? 46.50773 33.90969 -4.28647 1.000 98.56039 446 GLU B C 1
ATOM 7144 O O . GLU B 1 446 ? 45.93244 32.81673 -4.33736 1.000 101.83620 446 GLU B O 1
ATOM 7150 N N . GLN B 1 447 ? 47.49024 34.15389 -3.41517 1.000 98.11542 447 GLN B N 1
ATOM 7151 C CA . GLN B 1 447 ? 47.87186 33.13558 -2.44126 1.000 93.29485 447 GLN B CA 1
ATOM 7152 C C . GLN B 1 447 ? 46.73367 32.84491 -1.46950 1.000 89.76794 447 GLN B C 1
ATOM 7153 O O . GLN B 1 447 ? 46.52136 31.68885 -1.08352 1.000 88.34539 447 GLN B O 1
ATOM 7159 N N . PHE B 1 448 ? 45.98009 33.87274 -1.07331 1.000 88.98889 448 PHE B N 1
ATOM 7160 C CA . PHE B 1 448 ? 44.91206 33.65068 -0.10656 1.000 84.64855 448 PHE B CA 1
ATOM 7161 C C . PHE B 1 448 ? 43.82756 32.75039 -0.68320 1.000 87.85124 448 PHE B C 1
ATOM 7162 O O . PHE B 1 448 ? 43.40938 31.77997 -0.04215 1.000 85.07759 448 PHE B O 1
ATOM 7170 N N . GLU B 1 449 ? 43.35420 33.05450 -1.89186 1.000 91.63835 449 GLU B N 1
ATOM 7171 C CA . GLU B 1 449 ? 42.31316 32.22377 -2.48276 1.000 97.75252 449 GLU B CA 1
ATOM 7172 C C . GLU B 1 449 ? 42.83102 30.85608 -2.90916 1.000 102.57968 449 GLU B C 1
ATOM 7173 O O . GLU B 1 449 ? 42.01969 29.98536 -3.24278 1.000 109.18375 449 GLU B O 1
ATOM 7179 N N . ALA B 1 450 ? 44.14974 30.64497 -2.88944 1.000 97.74151 450 ALA B N 1
ATOM 7180 C CA . ALA B 1 450 ? 44.75224 29.34053 -3.14332 1.000 94.52019 450 ALA B CA 1
ATOM 7181 C C . ALA B 1 450 ? 45.07414 28.56644 -1.87083 1.000 91.56310 450 ALA B C 1
ATOM 7182 O O . ALA B 1 450 ? 45.04562 27.33089 -1.88791 1.000 89.46167 450 ALA B O 1
ATOM 7184 N N . TRP B 1 451 ? 45.37565 29.25903 -0.76983 1.000 88.70078 451 TRP B N 1
ATOM 7185 C CA . TRP B 1 451 ? 45.68497 28.60079 0.49429 1.000 84.74672 451 TRP B CA 1
ATOM 7186 C C . TRP B 1 451 ? 44.45338 28.32120 1.34624 1.000 84.48427 451 TRP B C 1
ATOM 7187 O O . TRP B 1 451 ? 44.47441 27.38326 2.15167 1.000 82.93609 451 TRP B O 1
ATOM 7198 N N . ILE B 1 452 ? 43.39555 29.11819 1.20571 1.000 84.71905 452 ILE B N 1
ATOM 7199 C CA . ILE B 1 452 ? 42.20363 29.01284 2.05269 1.000 81.54938 452 ILE B CA 1
ATOM 7200 C C . ILE B 1 452 ? 41.11838 28.35129 1.21064 1.000 80.81669 452 ILE B C 1
ATOM 7201 O O . ILE B 1 452 ? 40.36174 29.01076 0.49478 1.000 81.76159 452 ILE B O 1
ATOM 7206 N N . LYS B 1 453 ? 41.04015 27.02693 1.30204 1.000 80.27582 453 LYS B N 1
ATOM 7207 C CA . LYS B 1 453 ? 40.01090 26.25109 0.61888 1.000 76.63837 453 LYS B CA 1
ATOM 7208 C C . LYS B 1 453 ? 39.05689 25.67955 1.65659 1.000 73.07024 453 LYS B C 1
ATOM 7209 O O . LYS B 1 453 ? 39.34541 24.62447 2.24263 1.000 77.13905 453 LYS B O 1
ATOM 7215 N N . PRO B 1 454 ? 37.91924 26.32800 1.93342 1.000 73.01678 454 PRO B N 1
ATOM 7216 C CA . PRO B 1 454 ? 36.99078 25.76039 2.92543 1.000 65.79427 454 PRO B CA 1
ATOM 7217 C C . PRO B 1 454 ? 36.54883 24.35260 2.58416 1.000 63.77410 454 PRO B C 1
ATOM 7218 O O . PRO B 1 454 ? 36.27155 23.56453 3.49521 1.000 63.42198 454 PRO B O 1
ATOM 7222 N N . GLU B 1 455 ? 36.50510 23.99780 1.29931 1.000 63.73438 455 GLU B N 1
ATOM 7223 C CA . GLU B 1 455 ? 36.15021 22.63528 0.93078 1.000 67.23177 455 GLU B CA 1
ATOM 7224 C C . GLU B 1 455 ? 37.22428 21.63542 1.33683 1.000 67.55168 455 GLU B C 1
ATOM 7225 O O . GLU B 1 455 ? 36.93344 20.44089 1.44772 1.000 67.53345 455 GLU B O 1
ATOM 7231 N N . ASP B 1 456 ? 38.44867 22.08935 1.57706 1.000 68.30918 456 ASP B N 1
ATOM 7232 C CA . ASP B 1 456 ? 39.48901 21.21930 2.10444 1.000 68.71525 456 ASP B CA 1
ATOM 7233 C C . ASP B 1 456 ? 39.52379 21.19702 3.62697 1.000 65.17996 456 ASP B C 1
ATOM 7234 O O . ASP B 1 456 ? 40.31795 20.44405 4.19788 1.000 64.75553 456 ASP B O 1
ATOM 7239 N N . MET B 1 457 ? 38.67389 21.98274 4.29182 1.000 61.86161 457 MET B N 1
ATOM 7240 C CA . MET B 1 457 ? 38.68633 22.12333 5.74234 1.000 58.35447 457 MET B CA 1
ATOM 7241 C C . MET B 1 457 ? 37.56309 21.35730 6.43104 1.000 56.36117 457 MET B C 1
ATOM 7242 O O . MET B 1 457 ? 37.30629 21.58806 7.61936 1.000 54.82056 457 MET B O 1
ATOM 7247 N N . VAL B 1 458 ? 36.88537 20.46141 5.72135 1.000 57.12558 458 VAL B N 1
ATOM 7248 C CA . VAL B 1 458 ? 35.75829 19.72817 6.28111 1.000 57.78914 458 VAL B CA 1
ATOM 7249 C C . VAL B 1 458 ? 35.97665 18.21732 6.19018 1.000 58.78140 458 VAL B C 1
ATOM 7250 O O . VAL B 1 458 ? 35.02503 17.44268 6.26273 1.000 57.12248 458 VAL B O 1
ATOM 7254 N N . ASP B 1 459 ? 37.22547 17.79584 6.01767 1.000 58.60208 459 ASP B N 1
ATOM 7255 C CA . ASP B 1 459 ? 37.59711 16.39001 5.96250 1.000 63.74920 459 ASP B CA 1
ATOM 7256 C C . ASP B 1 459 ? 38.99727 16.24585 6.53629 1.000 65.74086 459 ASP B C 1
ATOM 7257 O O . ASP B 1 459 ? 39.77353 17.20799 6.53432 1.000 65.26732 459 ASP B O 1
ATOM 7262 N N . PRO B 1 460 ? 39.35000 15.06132 7.03634 1.000 65.65272 460 PRO B N 1
ATOM 7263 C CA . PRO B 1 460 ? 40.74917 14.81115 7.40560 1.000 67.27424 460 PRO B CA 1
ATOM 7264 C C . PRO B 1 460 ? 41.62023 14.72533 6.16513 1.000 70.51797 460 PRO B C 1
ATOM 7265 O O . PRO B 1 460 ? 41.16242 14.35605 5.08137 1.000 73.26443 460 PRO B O 1
ATOM 7269 N N . HIS B 1 461 ? 42.89063 15.07807 6.33084 0.717 77.51093 461 HIS B N 1
ATOM 7270 C CA . HIS B 1 461 ? 43.84168 15.01534 5.22562 1.000 77.41695 461 HIS B CA 1
ATOM 7271 C C . HIS B 1 461 ? 45.23318 14.65132 5.73128 1.000 83.09511 461 HIS B C 1
ATOM 7272 O O . HIS B 1 461 ? 46.02470 14.01954 5.02553 1.000 87.29956 461 HIS B O 1
ATOM 7280 N N . MET C 1 1 ? -24.12876 16.97489 7.49209 1.000 92.55884 1 MET C N 1
ATOM 7281 C CA . MET C 1 1 ? -22.86332 16.83220 6.77830 1.000 87.94139 1 MET C CA 1
ATOM 7282 C C . MET C 1 1 ? -22.46099 18.14132 6.10623 1.000 81.57288 1 MET C C 1
ATOM 7283 O O . MET C 1 1 ? -21.44505 18.20744 5.40752 1.000 69.71167 1 MET C O 1
ATOM 7288 N N . SER C 1 2 ? -23.27131 19.17686 6.31946 1.000 70.34450 2 SER C N 1
ATOM 7289 C CA . SER C 1 2 ? -23.05683 20.45761 5.66470 1.000 63.36234 2 SER C CA 1
ATOM 7290 C C . SER C 1 2 ? -21.83703 21.17398 6.24227 1.000 58.19409 2 SER C C 1
ATOM 7291 O O . SER C 1 2 ? -21.36179 20.87959 7.34350 1.000 59.01715 2 SER C O 1
ATOM 7294 N N . VAL C 1 3 ? -21.32354 22.12467 5.46287 1.000 53.41299 3 VAL C N 1
ATOM 7295 C CA . VAL C 1 3 ? -20.13581 22.88094 5.81972 1.000 56.18758 3 VAL C CA 1
ATOM 7296 C C . VAL C 1 3 ? -20.40355 24.35957 5.58276 1.000 51.36344 3 VAL C C 1
ATOM 7297 O O . VAL C 1 3 ? -21.30626 24.74658 4.84086 1.000 54.06549 3 VAL C O 1
ATOM 7301 N N . ARG C 1 4 ? -19.61059 25.18337 6.25097 1.000 50.65312 4 ARG C N 1
ATOM 7302 C CA . ARG C 1 4 ? -19.58919 26.62089 6.05509 1.000 49.86892 4 ARG C CA 1
ATOM 7303 C C . ARG C 1 4 ? -18.21288 26.97299 5.51638 1.000 51.32971 4 ARG C C 1
ATOM 7304 O O . ARG C 1 4 ? -17.20980 26.43052 5.98689 1.000 44.93077 4 ARG C O 1
ATOM 7312 N N . ILE C 1 5 ? -18.14552 27.84678 4.51575 1.000 48.32472 5 ILE C N 1
ATOM 7313 C CA . ILE C 1 5 ? -16.85951 28.18241 3.91110 1.000 48.51704 5 ILE C CA 1
ATOM 7314 C C . ILE C 1 5 ? -16.29943 29.40919 4.61711 1.000 49.13567 5 ILE C C 1
ATOM 7315 O O . ILE C 1 5 ? -16.87311 30.49576 4.54356 1.000 52.30406 5 ILE C O 1
ATOM 7320 N N . GLU C 1 6 ? -15.17894 29.23104 5.30649 1.000 50.02645 6 GLU C N 1
ATOM 7321 C CA . GLU C 1 6 ? -14.39947 30.33197 5.84473 1.000 53.23376 6 GLU C CA 1
ATOM 7322 C C . GLU C 1 6 ? -13.17479 30.56051 4.96565 1.000 55.69497 6 GLU C C 1
ATOM 7323 O O . GLU C 1 6 ? -12.90468 29.80266 4.03102 1.000 57.65865 6 GLU C O 1
ATOM 7329 N N . HIS C 1 7 ? -12.43335 31.62684 5.25824 1.000 54.12260 7 HIS C N 1
ATOM 7330 C CA . HIS C 1 7 ? -11.25117 31.89459 4.44969 1.000 65.33179 7 HIS C CA 1
ATOM 7331 C C . HIS C 1 7 ? -10.23207 32.69854 5.24564 1.000 69.13824 7 HIS C C 1
ATOM 7332 O O . HIS C 1 7 ? -10.57666 33.40418 6.19947 1.000 64.30157 7 HIS C O 1
ATOM 7339 N N . ASP C 1 8 ? -8.96631 32.56486 4.84073 1.000 70.69537 8 ASP C N 1
ATOM 7340 C CA . ASP C 1 8 ? -7.87753 33.35715 5.39924 1.000 71.16180 8 ASP C CA 1
ATOM 7341 C C . ASP C 1 8 ? -6.84988 33.69123 4.32466 1.000 76.16792 8 ASP C C 1
ATOM 7342 O O . ASP C 1 8 ? -7.18723 33.76403 3.13736 1.000 74.90006 8 ASP C O 1
ATOM 7347 N N . THR C 1 9 ? -5.59148 33.88556 4.73714 1.000 85.82419 9 THR C N 1
ATOM 7348 C CA . THR C 1 9 ? -4.53780 34.26019 3.79593 1.000 85.15992 9 THR C CA 1
ATOM 7349 C C . THR C 1 9 ? -4.23541 33.13950 2.80861 1.000 78.11327 9 THR C C 1
ATOM 7350 O O . THR C 1 9 ? -3.76745 33.40427 1.69419 1.000 74.72487 9 THR C O 1
ATOM 7354 N N . PHE C 1 10 ? -4.49238 31.89324 3.19472 1.000 72.82202 10 PHE C N 1
ATOM 7355 C CA . PHE C 1 10 ? -4.15765 30.73732 2.37746 1.000 72.28739 10 PHE C CA 1
ATOM 7356 C C . PHE C 1 10 ? -5.30235 30.29043 1.47465 1.000 71.67616 10 PHE C C 1
ATOM 7357 O O . PHE C 1 10 ? -5.11357 29.36955 0.67332 1.000 68.99963 10 PHE C O 1
ATOM 7365 N N . GLY C 1 11 ? -6.47561 30.91049 1.58309 1.000 70.10147 11 GLY C N 1
ATOM 7366 C CA . GLY C 1 11 ? -7.58809 30.57385 0.71432 1.000 71.33478 11 GLY C CA 1
ATOM 7367 C C . GLY C 1 11 ? -8.86085 30.19569 1.44717 1.000 67.93596 11 GLY C C 1
ATOM 7368 O O . GLY C 1 11 ? -9.06112 30.57975 2.60265 1.000 64.13652 11 GLY C O 1
ATOM 7369 N N . GLU C 1 12 ? -9.73104 29.44278 0.77839 1.000 66.93782 12 GLU C N 1
ATOM 7370 C CA . GLU C 1 12 ? -10.99099 29.00521 1.36145 1.000 62.22682 12 GLU C CA 1
ATOM 7371 C C . GLU C 1 12 ? -10.80721 27.66812 2.06597 1.000 55.50544 12 GLU C C 1
ATOM 7372 O O . GLU C 1 12 ? -10.08328 26.79459 1.58475 1.000 56.41125 12 GLU C O 1
ATOM 7378 N N . ILE C 1 13 ? -11.47267 27.50881 3.20549 1.000 53.57362 13 ILE C N 1
ATOM 7379 C CA . ILE C 1 13 ? -11.39151 26.28163 3.98593 1.000 49.77713 13 ILE C CA 1
ATOM 7380 C C . ILE C 1 13 ? -12.76925 25.97845 4.56098 1.000 45.98443 13 ILE C C 1
ATOM 7381 O O . ILE C 1 13 ? -13.49736 26.89166 4.96483 1.000 44.78170 13 ILE C O 1
ATOM 7386 N N . GLU C 1 14 ? -13.13017 24.69318 4.58985 1.000 46.60406 14 GLU C N 1
ATOM 7387 C CA . GLU C 1 14 ? -14.44086 24.26131 5.06668 1.000 49.69978 14 GLU C CA 1
ATOM 7388 C C . GLU C 1 14 ? -14.42785 24.07482 6.57430 1.000 48.87630 14 GLU C C 1
ATOM 7389 O O . GLU C 1 14 ? -13.58198 23.35295 7.11329 1.000 46.34401 14 GLU C O 1
ATOM 7395 N N . VAL C 1 15 ? -15.38737 24.70084 7.24273 1.000 47.26681 15 VAL C N 1
ATOM 7396 C CA . VAL C 1 15 ? -15.64615 24.45382 8.65496 1.000 45.87003 15 VAL C CA 1
ATOM 7397 C C . VAL C 1 15 ? -16.97939 23.71837 8.73564 1.000 51.42393 15 VAL C C 1
ATOM 7398 O O . VAL C 1 15 ? -17.88372 24.00897 7.94104 1.000 48.79322 15 VAL C O 1
ATOM 7402 N N . PRO C 1 16 ? -17.14016 22.73382 9.62014 1.000 52.22040 16 PRO C N 1
ATOM 7403 C CA . PRO C 1 16 ? -18.44340 22.06730 9.72711 1.000 48.81312 16 PRO C CA 1
ATOM 7404 C C . PRO C 1 16 ? -19.53115 23.07281 10.07308 1.000 51.52517 16 PRO C C 1
ATOM 7405 O O . PRO C 1 16 ? -19.33426 23.96796 10.89779 1.000 51.09573 16 PRO C O 1
ATOM 7409 N N . ALA C 1 17 ? -20.69303 22.90687 9.43751 1.000 48.66911 17 ALA C N 1
ATOM 7410 C CA . ALA C 1 17 ? -21.74882 23.91268 9.53740 1.000 49.95163 17 ALA C CA 1
ATOM 7411 C C . ALA C 1 17 ? -22.19810 24.13700 10.97570 1.000 46.89356 17 ALA C C 1
ATOM 7412 O O . ALA C 1 17 ? -22.61656 25.24565 11.32544 1.000 45.15628 17 ALA C O 1
ATOM 7414 N N . ASP C 1 18 ? -22.09881 23.11463 11.82475 1.000 50.84501 18 ASP C N 1
ATOM 7415 C CA . ASP C 1 18 ? -22.57768 23.18162 13.19848 1.000 49.82903 18 ASP C CA 1
ATOM 7416 C C . ASP C 1 18 ? -21.49026 23.56781 14.19219 1.000 49.18192 18 ASP C C 1
ATOM 7417 O O . ASP C 1 18 ? -21.73188 23.51013 15.40025 1.000 51.37437 18 ASP C O 1
ATOM 7422 N N . LYS C 1 19 ? -20.31149 23.96113 13.71906 1.000 46.69586 19 LYS C N 1
ATOM 7423 C CA . LYS C 1 19 ? -19.20045 24.34324 14.58086 1.000 47.43510 19 LYS C CA 1
ATOM 7424 C C . LYS C 1 19 ? -18.94338 25.83994 14.46917 1.000 45.92553 19 LYS C C 1
ATOM 7425 O O . LYS C 1 19 ? -19.06113 26.42838 13.38865 1.000 46.29792 19 LYS C O 1
ATOM 7431 N N . TYR C 1 20 ? -18.57730 26.45199 15.58626 1.000 44.59941 20 TYR C N 1
ATOM 7432 C CA . TYR C 1 20 ? -18.51762 27.89997 15.66886 1.000 43.62961 20 TYR C CA 1
ATOM 7433 C C . TYR C 1 20 ? -17.11214 28.45786 15.53023 1.000 45.85750 20 TYR C C 1
ATOM 7434 O O . TYR C 1 20 ? -16.93482 29.67338 15.66095 1.000 44.59724 20 TYR C O 1
ATOM 7443 N N . TRP C 1 21 ? -16.11312 27.61621 15.27742 1.000 41.12866 21 TRP C N 1
ATOM 7444 C CA . TRP C 1 21 ? -14.77588 28.14914 15.08206 1.000 42.37244 21 TRP C CA 1
ATOM 7445 C C . TRP C 1 21 ? -14.59909 28.60485 13.63314 1.000 40.57622 21 TRP C C 1
ATOM 7446 O O . TRP C 1 21 ? -15.43178 28.33972 12.75935 1.000 46.43560 21 TRP C O 1
ATOM 7457 N N . GLY C 1 22 ? -13.50370 29.32299 13.38227 1.000 39.66891 22 GLY C N 1
ATOM 7458 C CA . GLY C 1 22 ? -13.25973 29.94476 12.10691 1.000 44.14112 22 GLY C CA 1
ATOM 7459 C C . GLY C 1 22 ? -12.12882 29.30501 11.32715 1.000 41.88115 22 GLY C C 1
ATOM 7460 O O . GLY C 1 22 ? -11.69832 28.17658 11.60198 1.000 40.89886 22 GLY C O 1
ATOM 7461 N N . ALA C 1 23 ? -11.62916 30.05042 10.33656 1.000 41.98285 23 ALA C N 1
ATOM 7462 C CA . ALA C 1 23 ? -10.62454 29.51038 9.42437 1.000 46.39892 23 ALA C CA 1
ATOM 7463 C C . ALA C 1 23 ? -9.30881 29.21641 10.13589 1.000 46.84106 23 ALA C C 1
ATOM 7464 O O . ALA C 1 23 ? -8.61685 28.24856 9.79581 1.000 47.08497 23 ALA C O 1
ATOM 7466 N N . GLN C 1 24 ? -8.93163 30.03756 11.11541 1.000 44.85104 24 GLN C N 1
ATOM 7467 C CA . GLN C 1 24 ? -7.65395 29.80068 11.77726 1.000 45.79471 24 GLN C CA 1
ATOM 7468 C C . GLN C 1 24 ? -7.69893 28.53966 12.62954 1.000 43.75149 24 GLN C C 1
ATOM 7469 O O . GLN C 1 24 ? -6.74140 27.75618 12.63410 1.000 39.15632 24 GLN C O 1
ATOM 7475 N N . THR C 1 25 ? -8.80580 28.30785 13.34163 1.000 43.98689 25 THR C N 1
ATOM 7476 C CA . THR C 1 25 ? -8.89450 27.08635 14.13959 1.000 37.52683 25 THR C CA 1
ATOM 7477 C C . THR C 1 25 ? -8.90875 25.85667 13.24571 1.000 39.22191 25 THR C C 1
ATOM 7478 O O . THR C 1 25 ? -8.25056 24.85721 13.54753 1.000 37.98864 25 THR C O 1
ATOM 7482 N N . GLU C 1 26 ? -9.63316 25.92360 12.12393 1.000 40.26753 26 GLU C N 1
ATOM 7483 C CA . GLU C 1 26 ? -9.68767 24.79299 11.20743 1.000 41.29087 26 GLU C CA 1
ATOM 7484 C C . GLU C 1 26 ? -8.32506 24.52411 10.57426 1.000 41.66970 26 GLU C C 1
ATOM 7485 O O . GLU C 1 26 ? -7.93575 23.36366 10.39082 1.000 39.91887 26 GLU C O 1
ATOM 7491 N N . ARG C 1 27 ? -7.58498 25.57924 10.22317 1.000 37.90402 27 ARG C N 1
ATOM 7492 C CA . ARG C 1 27 ? -6.25148 25.35977 9.67603 1.000 44.25874 27 ARG C CA 1
ATOM 7493 C C . ARG C 1 27 ? -5.30033 24.83734 10.75040 1.000 39.81719 27 ARG C C 1
ATOM 7494 O O . ARG C 1 27 ? -4.52504 23.91170 10.49754 1.000 40.61767 27 ARG C O 1
ATOM 7502 N N . SER C 1 28 ? -5.36761 25.38850 11.96468 1.000 41.48409 28 SER C N 1
ATOM 7503 C CA . SER C 1 28 ? -4.51564 24.88639 13.03990 1.000 38.22646 28 SER C CA 1
ATOM 7504 C C . SER C 1 28 ? -4.82389 23.42493 13.34834 1.000 40.26888 28 SER C C 1
ATOM 7505 O O . SER C 1 28 ? -3.91116 22.62606 13.59524 1.000 35.85898 28 SER C O 1
ATOM 7508 N N . LYS C 1 29 ? -6.10324 23.04969 13.30755 1.000 38.24068 29 LYS C N 1
ATOM 7509 C CA . LYS C 1 29 ? -6.47993 21.66621 13.57160 1.000 36.95638 29 LYS C CA 1
ATOM 7510 C C . LYS C 1 29 ? -5.86208 20.71865 12.55301 1.000 36.86229 29 LYS C C 1
ATOM 7511 O O . LYS C 1 29 ? -5.34622 19.65430 12.91302 1.000 39.43028 29 LYS C O 1
ATOM 7517 N N . ARG C 1 30 ? -5.89778 21.08964 11.27280 1.000 36.41663 30 ARG C N 1
ATOM 7518 C CA . ARG C 1 30 ? -5.31568 20.22894 10.24772 1.000 36.96899 30 ARG C CA 1
ATOM 7519 C C . ARG C 1 30 ? -3.79349 20.18777 10.32695 1.000 35.39474 30 ARG C C 1
ATOM 7520 O O . ARG C 1 30 ? -3.18086 19.20785 9.89270 1.000 34.38602 30 ARG C O 1
ATOM 7528 N N . ASN C 1 31 ? -3.16476 21.23719 10.84120 1.000 35.67020 31 ASN C N 1
ATOM 7529 C CA . ASN C 1 31 ? -1.70694 21.30915 10.79612 1.000 40.94705 31 ASN C CA 1
ATOM 7530 C C . ASN C 1 31 ? -1.02834 20.63215 11.98048 1.000 37.63374 31 ASN C C 1
ATOM 7531 O O . ASN C 1 31 ? 0.19251 20.41837 11.94431 1.000 37.48869 31 ASN C O 1
ATOM 7536 N N . PHE C 1 32 ? -1.77670 20.27325 13.01635 1.000 32.70596 32 PHE C N 1
ATOM 7537 C CA . PHE C 1 32 ? -1.22585 19.56729 14.17003 1.000 39.14485 32 PHE C CA 1
ATOM 7538 C C . PHE C 1 32 ? -2.05056 18.32388 14.48456 1.000 32.71337 32 PHE C C 1
ATOM 7539 O O . PHE C 1 32 ? -2.62285 18.20257 15.57148 1.000 33.02994 32 PHE C O 1
ATOM 7547 N N . PRO C 1 33 ? -2.10830 17.35301 13.55467 1.000 33.51409 33 PRO C N 1
ATOM 7548 C CA . PRO C 1 33 ? -2.83682 16.09908 13.83927 1.000 35.66097 33 PRO C CA 1
ATOM 7549 C C . PRO C 1 33 ? -2.00427 15.15335 14.69527 1.000 38.90171 33 PRO C C 1
ATOM 7550 O O . PRO C 1 33 ? -1.59709 14.05579 14.28771 1.000 40.65818 33 PRO C O 1
ATOM 7554 N N . VAL C 1 34 ? -1.73221 15.57689 15.92304 1.000 35.35449 34 VAL C N 1
ATOM 7555 C CA . VAL C 1 34 ? -0.74595 14.92414 16.77352 1.000 35.38451 34 VAL C CA 1
ATOM 7556 C C . VAL C 1 34 ? -1.42965 14.44756 18.04456 1.000 34.27922 34 VAL C C 1
ATOM 7557 O O . VAL C 1 34 ? -1.96296 15.25765 18.81348 1.000 31.70475 34 VAL C O 1
ATOM 7561 N N . GLY C 1 35 ? -1.41381 13.13754 18.26364 1.000 31.11805 35 GLY C N 1
ATOM 7562 C CA . GLY C 1 35 ? -1.83481 12.60348 19.53350 1.000 31.09423 35 GLY C CA 1
ATOM 7563 C C . GLY C 1 35 ? -3.33740 12.55623 19.70117 1.000 36.29512 35 GLY C C 1
ATOM 7564 O O . GLY C 1 35 ? -4.12382 12.69967 18.76373 1.000 32.43183 35 GLY C O 1
ATOM 7565 N N . LYS C 1 36 ? -3.73369 12.33300 20.95073 1.000 34.86288 36 LYS C N 1
ATOM 7566 C CA . LYS C 1 36 ? -5.12733 12.10585 21.29807 1.000 34.67116 36 LYS C CA 1
ATOM 7567 C C . LYS C 1 36 ? -5.53806 12.95299 22.49152 1.000 38.30368 36 LYS C C 1
ATOM 7568 O O . LYS C 1 36 ? -6.55340 12.66329 23.12804 1.000 41.29427 36 LYS C O 1
ATOM 7574 N N . GLU C 1 37 ? -4.76245 13.98591 22.80370 1.000 31.71617 37 GLU C N 1
ATOM 7575 C CA . GLU C 1 37 ? -4.93142 14.79190 24.00696 1.000 32.12481 37 GLU C CA 1
ATOM 7576 C C . GLU C 1 37 ? -5.45587 16.15853 23.57856 1.000 32.12813 37 GLU C C 1
ATOM 7577 O O . GLU C 1 37 ? -4.68004 17.03557 23.18841 1.000 31.40170 37 GLU C O 1
ATOM 7583 N N . ARG C 1 38 ? -6.77313 16.33140 23.62989 1.000 36.94168 38 ARG C N 1
ATOM 7584 C CA . ARG C 1 38 ? -7.35732 17.63153 23.33571 1.000 33.22499 38 ARG C CA 1
ATOM 7585 C C . ARG C 1 38 ? -6.91531 18.64422 24.38865 1.000 36.93044 38 ARG C C 1
ATOM 7586 O O . ARG C 1 38 ? -6.71622 18.29951 25.55441 1.000 35.90086 38 ARG C O 1
ATOM 7594 N N . MET C 1 39 ? -6.70836 19.88251 23.96943 1.000 34.92139 39 MET C N 1
ATOM 7595 C CA . MET C 1 39 ? -6.39741 20.94155 24.91824 1.000 30.01832 39 MET C CA 1
ATOM 7596 C C . MET C 1 39 ? -7.50033 20.98837 25.97151 1.000 38.04032 39 MET C C 1
ATOM 7597 O O . MET C 1 39 ? -8.68592 21.06034 25.60790 1.000 37.21203 39 MET C O 1
ATOM 7602 N N . PRO C 1 40 ? -7.17684 20.91499 27.26337 1.000 37.82788 40 PRO C N 1
ATOM 7603 C CA . PRO C 1 40 ? -8.22718 20.72142 28.27221 1.000 36.06391 40 PRO C CA 1
ATOM 7604 C C . PRO C 1 40 ? -9.26042 21.84061 28.26668 1.000 34.60691 40 PRO C C 1
ATOM 7605 O O . PRO C 1 40 ? -8.92545 23.02608 28.21793 1.000 34.41475 40 PRO C O 1
ATOM 7609 N N . ILE C 1 41 ? -10.53362 21.44645 28.34084 1.000 36.16896 41 ILE C N 1
ATOM 7610 C CA . ILE C 1 41 ? -11.60964 22.42924 28.32206 1.000 37.90617 41 ILE C CA 1
ATOM 7611 C C . ILE C 1 41 ? -11.46829 23.40071 29.48729 1.000 38.68574 41 ILE C C 1
ATOM 7612 O O . ILE C 1 41 ? -11.87707 24.56262 29.38515 1.000 34.12951 41 ILE C O 1
ATOM 7617 N N . GLU C 1 42 ? -10.83193 22.97065 30.57650 1.000 38.01518 42 GLU C N 1
ATOM 7618 C CA . GLU C 1 42 ? -10.62318 23.86946 31.70607 1.000 35.25636 42 GLU C CA 1
ATOM 7619 C C . GLU C 1 42 ? -9.81264 25.10058 31.31128 1.000 36.53279 42 GLU C C 1
ATOM 7620 O O . GLU C 1 42 ? -10.10210 26.21004 31.77772 1.000 39.71863 42 GLU C O 1
ATOM 7626 N N . VAL C 1 43 ? -8.78787 24.94119 30.46580 1.000 31.54239 43 VAL C N 1
ATOM 7627 C CA . VAL C 1 43 ? -8.04888 26.14257 30.08503 1.000 31.67606 43 VAL C CA 1
ATOM 7628 C C . VAL C 1 43 ? -8.87945 26.98550 29.12227 1.000 35.57021 43 VAL C C 1
ATOM 7629 O O . VAL C 1 43 ? -8.71831 28.21260 29.05910 1.000 35.86268 43 VAL C O 1
ATOM 7633 N N . VAL C 1 44 ? -9.80932 26.35960 28.39615 1.000 37.05401 44 VAL C N 1
ATOM 7634 C CA . VAL C 1 44 ? -10.73611 27.12043 27.56494 1.000 37.15646 44 VAL C CA 1
ATOM 7635 C C . VAL C 1 44 ? -11.60977 28.01765 28.43456 1.000 37.08598 44 VAL C C 1
ATOM 7636 O O . VAL C 1 44 ? -11.81674 29.19534 28.12125 1.000 35.66139 44 VAL C O 1
ATOM 7640 N N . TYR C 1 45 ? -12.09236 27.49193 29.56562 1.000 37.79983 45 TYR C N 1
ATOM 7641 C CA . TYR C 1 45 ? -12.86250 28.31530 30.49555 1.000 37.57415 45 TYR C CA 1
ATOM 7642 C C . TYR C 1 45 ? -12.00670 29.42440 31.09531 1.000 38.29157 45 TYR C C 1
ATOM 7643 O O . TYR C 1 45 ? -12.50492 30.52728 31.36150 1.000 40.12799 45 TYR C O 1
ATOM 7652 N N . GLY C 1 46 ? -10.71880 29.15412 31.32716 1.000 34.81711 46 GLY C N 1
ATOM 7653 C CA . GLY C 1 46 ? -9.83391 30.21483 31.79001 1.000 34.32486 46 GLY C CA 1
ATOM 7654 C C . GLY C 1 46 ? -9.72699 31.33654 30.77543 1.000 35.35385 46 GLY C C 1
ATOM 7655 O O . GLY C 1 46 ? -9.78168 32.51592 31.12926 1.000 37.04541 46 GLY C O 1
ATOM 7656 N N . PHE C 1 47 ? -9.59261 30.97406 29.49332 1.000 34.36655 47 PHE C N 1
ATOM 7657 C CA . PHE C 1 47 ? -9.64026 31.94661 28.40669 1.000 36.09809 47 PHE C CA 1
ATOM 7658 C C . PHE C 1 47 ? -10.96768 32.70417 28.39506 1.000 33.65415 47 PHE C C 1
ATOM 7659 O O . PHE C 1 47 ? -11.00036 33.91079 28.13281 1.000 37.25423 47 PHE C O 1
ATOM 7667 N N . ALA C 1 48 ? -12.07566 32.01062 28.65634 1.000 36.49041 48 ALA C N 1
ATOM 7668 C CA . ALA C 1 48 ? -13.36836 32.68929 28.63638 1.000 36.30443 48 ALA C CA 1
ATOM 7669 C C . ALA C 1 48 ? -13.46797 33.70091 29.77107 1.000 37.45993 48 ALA C C 1
ATOM 7670 O O . ALA C 1 48 ? -13.96458 34.81802 29.57045 1.000 41.31247 48 ALA C O 1
ATOM 7672 N N . GLN C 1 49 ? -12.98548 33.34203 30.96516 1.000 37.74256 49 GLN C N 1
ATOM 7673 C CA . GLN C 1 49 ? -12.88686 34.32601 32.04302 1.000 37.14548 49 GLN C CA 1
ATOM 7674 C C . GLN C 1 49 ? -12.05963 35.52620 31.60628 1.000 37.79035 49 GLN C C 1
ATOM 7675 O O . GLN C 1 49 ? -12.41722 36.67938 31.87714 1.000 40.58826 49 GLN C O 1
ATOM 7681 N N . LEU C 1 50 ? -10.95996 35.26526 30.90703 1.000 40.35889 50 LEU C N 1
ATOM 7682 C CA . LEU C 1 50 ? -10.06699 36.32803 30.47058 1.000 41.16477 50 LEU C CA 1
ATOM 7683 C C . LEU C 1 50 ? -10.73430 37.21629 29.42499 1.000 39.36604 50 LEU C C 1
ATOM 7684 O O . LEU C 1 50 ? -10.68394 38.44897 29.52317 1.000 38.50124 50 LEU C O 1
ATOM 7689 N N . LYS C 1 51 ? -11.37332 36.60879 28.41804 1.000 38.10394 51 LYS C N 1
ATOM 7690 C CA . LYS C 1 51 ? -12.03976 37.40010 27.38145 1.000 42.30759 51 LYS C CA 1
ATOM 7691 C C . LYS C 1 51 ? -13.21603 38.18100 27.95271 1.000 39.54620 51 LYS C C 1
ATOM 7692 O O . LYS C 1 51 ? -13.48294 39.31437 27.53403 1.000 36.85664 51 LYS C O 1
ATOM 7698 N N . ARG C 1 52 ? -13.92845 37.58960 28.91334 1.000 39.87359 52 ARG C N 1
ATOM 7699 C CA . ARG C 1 52 ? -15.00214 38.30214 29.59720 1.000 39.55068 52 ARG C CA 1
ATOM 7700 C C . ARG C 1 52 ? -14.46653 39.53764 30.30952 1.000 41.90602 52 ARG C C 1
ATOM 7701 O O . ARG C 1 52 ? -14.96194 40.65512 30.10839 1.000 41.15243 52 ARG C O 1
ATOM 7709 N N . ALA C 1 53 ? -13.44621 39.34658 31.15250 1.000 39.68164 53 ALA C N 1
ATOM 7710 C CA . ALA C 1 53 ? -12.85006 40.45793 31.88869 1.000 38.59071 53 ALA C CA 1
ATOM 7711 C C . ALA C 1 53 ? -12.24568 41.49402 30.94787 1.000 38.97934 53 ALA C C 1
ATOM 7712 O O . ALA C 1 53 ? -12.34758 42.70180 31.19526 1.000 43.21739 53 ALA C O 1
ATOM 7714 N N . ALA C 1 54 ? -11.61654 41.04235 29.85943 1.000 38.14864 54 ALA C N 1
ATOM 7715 C CA . ALA C 1 54 ? -11.00072 41.97306 28.91715 1.000 41.92729 54 ALA C CA 1
ATOM 7716 C C . ALA C 1 54 ? -12.04672 42.82294 28.20554 1.000 46.62959 54 ALA C C 1
ATOM 7717 O O . ALA C 1 54 ? -11.81862 44.01189 27.94225 1.000 47.83903 54 ALA C O 1
ATOM 7719 N N . ALA C 1 55 ? -13.19418 42.23351 27.86896 1.000 45.29156 55 ALA C N 1
ATOM 7720 C CA . ALA C 1 55 ? -14.26196 43.02396 27.27005 1.000 45.50572 55 ALA C CA 1
ATOM 7721 C C . ALA C 1 55 ? -14.69628 44.14161 28.21016 1.000 47.73353 55 ALA C C 1
ATOM 7722 O O . ALA C 1 55 ? -14.81433 45.30361 27.80123 1.000 47.19584 55 ALA C O 1
ATOM 7724 N N . ILE C 1 56 ? -14.91280 43.81056 29.48875 1.000 49.25238 56 ILE C N 1
ATOM 7725 C CA . ILE C 1 56 ? -15.34559 44.81839 30.45883 1.000 48.01355 56 ILE C CA 1
ATOM 7726 C C . ILE C 1 56 ? -14.27183 45.88817 30.62969 1.000 48.91958 56 ILE C C 1
ATOM 7727 O O . ILE C 1 56 ? -14.55983 47.09039 30.62698 1.000 52.68010 56 ILE C O 1
ATOM 7732 N N . ALA C 1 57 ? -13.01633 45.46278 30.79280 1.000 47.61665 57 ALA C N 1
ATOM 7733 C CA . ALA C 1 57 ? -11.93735 46.41852 31.01817 1.000 50.65357 57 ALA C CA 1
ATOM 7734 C C . ALA C 1 57 ? -11.77146 47.34525 29.82229 1.000 49.14180 57 ALA C C 1
ATOM 7735 O O . ALA C 1 57 ? -11.63783 48.56319 29.98077 1.000 56.28493 57 ALA C O 1
ATOM 7737 N N . ASN C 1 58 ? -11.78855 46.78290 28.61090 1.000 49.58952 58 ASN C N 1
ATOM 7738 C CA . ASN C 1 58 ? -11.70895 47.61157 27.41099 1.000 54.30608 58 ASN C CA 1
ATOM 7739 C C . ASN C 1 58 ? -12.88501 48.57528 27.32089 1.000 55.47337 58 ASN C C 1
ATOM 7740 O O . ASN C 1 58 ? -12.73137 49.71458 26.86458 1.000 57.53651 58 ASN C O 1
ATOM 7745 N N . PHE C 1 59 ? -14.06768 48.14154 27.75416 1.000 53.70646 59 PHE C N 1
ATOM 7746 C CA . PHE C 1 59 ? -15.20569 49.05580 27.78795 1.000 56.46528 59 PHE C CA 1
ATOM 7747 C C . PHE C 1 59 ? -14.96973 50.17272 28.79559 1.000 57.79887 59 PHE C C 1
ATOM 7748 O O . PHE C 1 59 ? -15.26868 51.33990 28.51876 1.000 60.14225 59 PHE C O 1
ATOM 7756 N N . ASP C 1 60 ? -14.40643 49.83643 29.96153 1.000 59.39296 60 ASP C N 1
ATOM 7757 C CA . ASP C 1 60 ? -14.11657 50.84830 30.97604 1.000 59.73548 60 ASP C CA 1
ATOM 7758 C C . ASP C 1 60 ? -13.14216 51.89684 30.46275 1.000 57.05433 60 ASP C C 1
ATOM 7759 O O . ASP C 1 60 ? -13.18114 53.04876 30.90326 1.000 61.18171 60 ASP C O 1
ATOM 7764 N N . LEU C 1 61 ? -12.25605 51.51657 29.55015 1.000 60.84143 61 LEU C N 1
ATOM 7765 C CA . LEU C 1 61 ? -11.25014 52.41637 29.00987 1.000 62.16498 61 LEU C CA 1
ATOM 7766 C C . LEU C 1 61 ? -11.73168 53.14496 27.76554 1.000 63.65501 61 LEU C C 1
ATOM 7767 O O . LEU C 1 61 ? -10.96107 53.90330 27.16821 1.000 69.57896 61 LEU C O 1
ATOM 7772 N N . GLY C 1 62 ? -12.98442 52.93468 27.36523 1.000 62.95527 62 GLY C N 1
ATOM 7773 C CA . GLY C 1 62 ? -13.50497 53.57680 26.17618 1.000 66.33868 62 GLY C CA 1
ATOM 7774 C C . GLY C 1 62 ? -13.00345 52.99038 24.88007 1.000 65.81753 62 GLY C C 1
ATOM 7775 O O . GLY C 1 62 ? -13.08796 53.64796 23.84131 1.000 68.40235 62 GLY C O 1
ATOM 7776 N N . LYS C 1 63 ? -12.48089 51.76701 24.91093 1.000 62.71483 63 LYS C N 1
ATOM 7777 C CA . LYS C 1 63 ? -11.94118 51.12005 23.72388 1.000 63.41054 63 LYS C CA 1
ATOM 7778 C C . LYS C 1 63 ? -12.92477 50.16333 23.06889 1.000 61.80733 63 LYS C C 1
ATOM 7779 O O . LYS C 1 63 ? -12.61706 49.61634 22.00395 1.000 63.38278 63 LYS C O 1
ATOM 7785 N N . LEU C 1 64 ? -14.08405 49.93872 23.68234 1.000 61.30574 64 LEU C N 1
ATOM 7786 C CA . LEU C 1 64 ? -15.05171 48.96239 23.20774 1.000 54.97521 64 LEU C CA 1
ATOM 7787 C C . LEU C 1 64 ? -16.44714 49.49471 23.49214 1.000 61.58732 64 LEU C C 1
ATOM 7788 O O . LEU C 1 64 ? -16.69007 50.06696 24.55771 1.000 62.86811 64 LEU C O 1
ATOM 7793 N N . SER C 1 65 ? -17.35704 49.32775 22.53366 1.000 60.23458 65 SER C N 1
ATOM 7794 C CA . SER C 1 65 ? -18.71353 49.80821 22.73930 1.000 61.71756 65 SER C CA 1
ATOM 7795 C C . SER C 1 65 ? -19.41829 48.97540 23.80557 1.000 59.01140 65 SER C C 1
ATOM 7796 O O . SER C 1 65 ? -19.02386 47.84965 24.11806 1.000 56.36379 65 SER C O 1
ATOM 7799 N N . GLU C 1 66 ? -20.48442 49.55036 24.36470 1.000 61.54358 66 GLU C N 1
ATOM 7800 C CA . GLU C 1 66 ? -21.28337 48.81885 25.33886 1.000 60.55752 66 GLU C CA 1
ATOM 7801 C C . GLU C 1 66 ? -21.89760 47.57226 24.71938 1.000 57.90861 66 GLU C C 1
ATOM 7802 O O . GLU C 1 66 ? -21.86437 46.49279 25.32239 1.000 60.72732 66 GLU C O 1
ATOM 7808 N N . ALA C 1 67 ? -22.44358 47.69610 23.50444 1.000 56.32230 67 ALA C N 1
ATOM 7809 C CA . ALA C 1 67 ? -23.12006 46.56478 22.87711 1.000 58.16514 67 ALA C CA 1
ATOM 7810 C C . ALA C 1 67 ? -22.14075 45.44480 22.55429 1.000 55.07424 67 ALA C C 1
ATOM 7811 O O . ALA C 1 67 ? -22.46060 44.26516 22.73392 1.000 56.71390 67 ALA C O 1
ATOM 7813 N N . LYS C 1 68 ? -20.94666 45.79395 22.06913 1.000 56.76614 68 LYS C N 1
ATOM 7814 C CA . LYS C 1 68 ? -19.91116 44.78868 21.86386 1.000 56.16035 68 LYS C CA 1
ATOM 7815 C C . LYS C 1 68 ? -19.51232 44.13731 23.18184 1.000 53.62768 68 LYS C C 1
ATOM 7816 O O . LYS C 1 68 ? -19.36096 42.91253 23.25604 1.000 51.00749 68 LYS C O 1
ATOM 7822 N N . LYS C 1 69 ? -19.34817 44.93965 24.23695 1.000 54.54768 69 LYS C N 1
ATOM 7823 C CA . LYS C 1 69 ? -18.99761 44.38012 25.53873 1.000 54.74224 69 LYS C CA 1
ATOM 7824 C C . LYS C 1 69 ? -20.06529 43.40858 26.02170 1.000 51.24988 69 LYS C C 1
ATOM 7825 O O . LYS C 1 69 ? -19.75242 42.29853 26.46252 1.000 52.45183 69 LYS C O 1
ATOM 7831 N N . ASP C 1 70 ? -21.33957 43.80847 25.93140 1.000 53.94357 70 ASP C N 1
ATOM 7832 C CA . ASP C 1 70 ? -22.42632 42.93718 26.37015 1.000 54.91298 70 ASP C CA 1
ATOM 7833 C C . ASP C 1 70 ? -22.47717 41.65746 25.54472 1.000 52.67129 70 ASP C C 1
ATOM 7834 O O . ASP C 1 70 ? -22.72882 40.57209 26.08205 1.000 50.31753 70 ASP C O 1
ATOM 7839 N N . ALA C 1 71 ? -22.24859 41.76644 24.23393 1.000 52.50769 71 ALA C N 1
ATOM 7840 C CA . ALA C 1 71 ? -22.28357 40.58532 23.37791 1.000 51.91480 71 ALA C CA 1
ATOM 7841 C C . ALA C 1 71 ? -21.09733 39.66658 23.64921 1.000 48.27013 71 ALA C C 1
ATOM 7842 O O . ALA C 1 71 ? -21.24696 38.43587 23.66939 1.000 45.38878 71 ALA C O 1
ATOM 7844 N N . ILE C 1 72 ? -19.90905 40.23532 23.86858 1.000 50.40611 72 ILE C N 1
ATOM 7845 C CA . ILE C 1 72 ? -18.76529 39.39329 24.22370 1.000 46.86839 72 ILE C CA 1
ATOM 7846 C C . ILE C 1 72 ? -18.98037 38.74714 25.58666 1.000 44.23100 72 ILE C C 1
ATOM 7847 O O . ILE C 1 72 ? -18.72043 37.55264 25.76845 1.000 44.39930 72 ILE C O 1
ATOM 7852 N N . VAL C 1 73 ? -19.46795 39.51467 26.56314 1.000 45.37378 73 VAL C N 1
ATOM 7853 C CA . VAL C 1 73 ? -19.71216 38.93978 27.88460 1.000 46.24252 73 VAL C CA 1
ATOM 7854 C C . VAL C 1 73 ? -20.70199 37.78384 27.79023 1.000 47.01731 73 VAL C C 1
ATOM 7855 O O . VAL C 1 73 ? -20.48308 36.71328 28.36957 1.000 42.61425 73 VAL C O 1
ATOM 7859 N N . TYR C 1 74 ? -21.79621 37.97585 27.04469 1.000 47.72307 74 TYR C N 1
ATOM 7860 C CA . TYR C 1 74 ? -22.77837 36.90802 26.85133 1.000 47.23306 74 TYR C CA 1
ATOM 7861 C C . TYR C 1 74 ? -22.14030 35.65947 26.24093 1.000 47.83142 74 TYR C C 1
ATOM 7862 O O . TYR C 1 74 ? -22.32725 34.54321 26.74303 1.000 46.55052 74 TYR C O 1
ATOM 7871 N N . ALA C 1 75 ? -21.39930 35.82511 25.13997 1.000 44.56821 75 ALA C N 1
ATOM 7872 C CA . ALA C 1 75 ? -20.75734 34.67743 24.50726 1.000 43.53425 75 ALA C CA 1
ATOM 7873 C C . ALA C 1 75 ? -19.81634 33.97726 25.47653 1.000 44.02471 75 ALA C C 1
ATOM 7874 O O . ALA C 1 75 ? -19.76474 32.74217 25.52306 1.000 38.11344 75 ALA C O 1
ATOM 7876 N N . CYS C 1 76 ? -19.07450 34.75308 26.27026 1.000 43.82448 76 CYS C N 1
ATOM 7877 C CA . CYS C 1 76 ? -18.17497 34.15570 27.25216 1.000 40.35893 76 CYS C CA 1
ATOM 7878 C C . CYS C 1 76 ? -18.94762 33.34929 28.28215 1.000 42.15609 76 CYS C C 1
ATOM 7879 O O . CYS C 1 76 ? -18.54253 32.24008 28.63771 1.000 40.15101 76 CYS C O 1
ATOM 7882 N N . ASP C 1 77 ? -20.07621 33.87972 28.76253 1.000 44.11531 77 ASP C N 1
ATOM 7883 C CA . ASP C 1 77 ? -20.86888 33.13376 29.73725 1.000 45.78017 77 ASP C CA 1
ATOM 7884 C C . ASP C 1 77 ? -21.50254 31.89023 29.12499 1.000 46.62481 77 ASP C C 1
ATOM 7885 O O . ASP C 1 77 ? -21.76475 30.91414 29.83833 1.000 48.29529 77 ASP C O 1
ATOM 7890 N N . GLN C 1 78 ? -21.77426 31.91129 27.81947 1.000 46.44447 78 GLN C N 1
ATOM 7891 C CA . GLN C 1 78 ? -22.20785 30.69535 27.14100 1.000 45.20979 78 GLN C CA 1
ATOM 7892 C C . GLN C 1 78 ? -21.14354 29.61480 27.23493 1.000 46.04547 78 GLN C C 1
ATOM 7893 O O . GLN C 1 78 ? -21.44776 28.44878 27.51487 1.000 47.26041 78 GLN C O 1
ATOM 7899 N N . ILE C 1 79 ? -19.88630 29.98573 27.00695 1.000 45.26515 79 ILE C N 1
ATOM 7900 C CA . ILE C 1 79 ? -18.79626 29.02960 27.16213 1.000 41.82684 79 ILE C CA 1
ATOM 7901 C C . ILE C 1 79 ? -18.74067 28.51626 28.59802 1.000 42.13215 79 ILE C C 1
ATOM 7902 O O . ILE C 1 79 ? -18.69822 27.30533 28.83992 1.000 45.05491 79 ILE C O 1
ATOM 7907 N N . LEU C 1 80 ? -18.76519 29.42837 29.57320 1.000 43.84076 80 LEU C N 1
ATOM 7908 C CA . LEU C 1 80 ? -18.57478 29.03341 30.96690 1.000 42.79900 80 LEU C CA 1
ATOM 7909 C C . LEU C 1 80 ? -19.72426 28.18708 31.49999 1.000 45.77165 80 LEU C C 1
ATOM 7910 O O . LEU C 1 80 ? -19.54304 27.46911 32.48605 1.000 43.18027 80 LEU C O 1
ATOM 7915 N N . SER C 1 81 ? -20.90053 28.24429 30.88208 1.000 47.96223 81 SER C N 1
ATOM 7916 C CA . SER C 1 81 ? -22.00844 27.40100 31.30433 1.000 47.82650 81 SER C CA 1
ATOM 7917 C C . SER C 1 81 ? -21.97249 26.02427 30.65326 1.000 49.97276 81 SER C C 1
ATOM 7918 O O . SER C 1 81 ? -22.94994 25.27592 30.76448 1.000 54.30564 81 SER C O 1
ATOM 7921 N N . GLY C 1 82 ? -20.87810 25.67954 29.97326 1.000 43.88129 82 GLY C N 1
ATOM 7922 C CA . GLY C 1 82 ? -20.73040 24.35788 29.38742 1.000 49.93106 82 GLY C CA 1
ATOM 7923 C C . GLY C 1 82 ? -21.57392 24.07884 28.15935 1.000 51.07067 82 GLY C C 1
ATOM 7924 O O . GLY C 1 82 ? -21.76229 22.91558 27.79939 1.000 58.09909 82 GLY C O 1
ATOM 7925 N N . GLU C 1 83 ? -22.07342 25.10807 27.49230 1.000 46.54090 83 GLU C N 1
ATOM 7926 C CA . GLU C 1 83 ? -22.93411 24.92352 26.33369 1.000 52.78939 83 GLU C CA 1
ATOM 7927 C C . GLU C 1 83 ? -22.16460 24.77118 25.03007 1.000 49.76689 83 GLU C C 1
ATOM 7928 O O . GLU C 1 83 ? -22.77652 24.45936 24.00636 1.000 47.29212 83 GLU C O 1
ATOM 7934 N N . LEU C 1 84 ? -20.85047 24.98755 25.02365 1.000 44.12109 84 LEU C N 1
ATOM 7935 C CA . LEU C 1 84 ? -20.13337 25.10779 23.75911 1.000 43.66578 84 LEU C CA 1
ATOM 7936 C C . LEU C 1 84 ? -18.85223 24.27554 23.73662 1.000 42.02420 84 LEU C C 1
ATOM 7937 O O . LEU C 1 84 ? -17.93807 24.57366 22.96640 1.000 44.54915 84 LEU C O 1
ATOM 7942 N N . ASP C 1 85 ? -18.77490 23.21310 24.54900 1.000 42.46320 85 ASP C N 1
ATOM 7943 C CA . ASP C 1 85 ? -17.51328 22.48456 24.69434 1.000 43.76492 85 ASP C CA 1
ATOM 7944 C C . ASP C 1 85 ? -17.04190 21.89171 23.37556 1.000 43.74312 85 ASP C C 1
ATOM 7945 O O . ASP C 1 85 ? -15.83528 21.77141 23.15183 1.000 40.07237 85 ASP C O 1
ATOM 7950 N N . GLU C 1 86 ? -17.96741 21.54134 22.48247 1.000 38.38737 86 GLU C N 1
ATOM 7951 C CA . GLU C 1 86 ? -17.59503 20.87204 21.24271 1.000 44.31371 86 GLU C CA 1
ATOM 7952 C C . GLU C 1 86 ? -16.96457 21.80531 20.21975 1.000 41.65902 86 GLU C C 1
ATOM 7953 O O . GLU C 1 86 ? -16.51137 21.32912 19.17410 1.000 43.68838 86 GLU C O 1
ATOM 7959 N N . HIS C 1 87 ? -16.94209 23.11090 20.46770 1.000 36.47326 87 HIS C N 1
ATOM 7960 C CA . HIS C 1 87 ? -16.34782 24.04261 19.52105 1.000 38.72460 87 HIS C CA 1
ATOM 7961 C C . HIS C 1 87 ? -14.87973 24.32165 19.80643 1.000 38.25762 87 HIS C C 1
ATOM 7962 O O . HIS C 1 87 ? -14.34603 25.32218 19.31490 1.000 33.85900 87 HIS C O 1
ATOM 7969 N N . PHE C 1 88 ? -14.20973 23.46078 20.57383 1.000 37.47092 88 PHE C N 1
ATOM 7970 C CA . PHE C 1 88 ? -12.79061 23.63467 20.88412 1.000 37.36786 88 PHE C CA 1
ATOM 7971 C C . PHE C 1 88 ? -12.09604 22.31016 20.59550 1.000 37.82542 88 PHE C C 1
ATOM 7972 O O . PHE C 1 88 ? -12.06797 21.40507 21.44013 1.000 37.04248 88 PHE C O 1
ATOM 7980 N N . PRO C 1 89 ? -11.57313 22.14248 19.38259 1.000 36.17482 89 PRO C N 1
ATOM 7981 C CA . PRO C 1 89 ? -11.12841 20.81764 18.94754 1.000 36.90231 89 PRO C CA 1
ATOM 7982 C C . PRO C 1 89 ? -9.62147 20.65819 18.90047 1.000 37.58253 89 PRO C C 1
ATOM 7983 O O . PRO C 1 89 ? -9.13534 19.62708 18.42418 1.000 33.43282 89 PRO C O 1
ATOM 7987 N N . LEU C 1 90 ? -8.87734 21.67135 19.33559 1.000 33.02373 90 LEU C N 1
ATOM 7988 C CA . LEU C 1 90 ? -7.43087 21.65385 19.16696 1.000 33.81779 90 LEU C CA 1
ATOM 7989 C C . LEU C 1 90 ? -6.76862 20.81061 20.24956 1.000 35.63317 90 LEU C C 1
ATOM 7990 O O . LEU C 1 90 ? -7.28608 20.67194 21.36057 1.000 34.16849 90 LEU C O 1
ATOM 7995 N N . VAL C 1 91 ? -5.60757 20.24556 19.91247 1.000 35.35855 91 VAL C N 1
ATOM 7996 C CA . VAL C 1 91 ? -4.89570 19.34164 20.81270 1.000 32.31902 91 VAL C CA 1
ATOM 7997 C C . VAL C 1 91 ? -3.89571 20.10366 21.67728 1.000 33.14533 91 VAL C C 1
ATOM 7998 O O . VAL C 1 91 ? -3.60618 21.28484 21.44000 1.000 34.66580 91 VAL C O 1
ATOM 8002 N N . VAL C 1 92 ? -3.37255 19.42229 22.69719 1.000 35.56287 92 VAL C N 1
ATOM 8003 C CA . VAL C 1 92 ? -2.29013 19.97959 23.50694 1.000 31.72738 92 VAL C CA 1
ATOM 8004 C C . VAL C 1 92 ? -1.07540 20.27347 22.63823 1.000 31.73209 92 VAL C C 1
ATOM 8005 O O . VAL C 1 92 ? -0.42786 21.31752 22.78264 1.000 33.39843 92 VAL C O 1
ATOM 8009 N N . TRP C 1 93 ? -0.78421 19.38900 21.68184 1.000 32.29880 93 TRP C N 1
ATOM 8010 C CA . TRP C 1 93 ? 0.46984 19.41410 20.92895 1.000 33.63108 93 TRP C CA 1
ATOM 8011 C C . TRP C 1 93 ? 0.39878 20.39353 19.75079 1.000 34.57401 93 TRP C C 1
ATOM 8012 O O . TRP C 1 93 ? 0.56631 20.04159 18.58188 1.000 34.35854 93 TRP C O 1
ATOM 8023 N N . GLN C 1 94 ? 0.16781 21.66136 20.09203 1.000 31.57050 94 GLN C N 1
ATOM 8024 C CA . GLN C 1 94 ? 0.10008 22.77629 19.15811 1.000 31.15113 94 GLN C CA 1
ATOM 8025 C C . GLN C 1 94 ? 1.37011 23.61670 19.30239 1.000 36.61574 94 GLN C C 1
ATOM 8026 O O . GLN C 1 94 ? 2.43143 23.07693 19.67151 1.000 35.00561 94 GLN C O 1
ATOM 8032 N N . THR C 1 95 ? 1.27617 24.90941 19.00547 1.000 31.81465 95 THR C N 1
ATOM 8033 C CA . THR C 1 95 ? 2.40346 25.79555 19.24423 1.000 37.80376 95 THR C CA 1
ATOM 8034 C C . THR C 1 95 ? 2.63881 25.94507 20.74056 1.000 36.18421 95 THR C C 1
ATOM 8035 O O . THR C 1 95 ? 1.71848 25.82340 21.54889 1.000 34.29890 95 THR C O 1
ATOM 8039 N N . GLY C 1 96 ? 3.88861 26.23183 21.10578 1.000 33.83415 96 GLY C N 1
ATOM 8040 C CA . GLY C 1 96 ? 4.23937 26.28174 22.51147 1.000 31.03031 96 GLY C CA 1
ATOM 8041 C C . GLY C 1 96 ? 3.73817 27.49907 23.25400 1.000 35.43323 96 GLY C C 1
ATOM 8042 O O . GLY C 1 96 ? 3.83866 27.53166 24.48540 1.000 32.45729 96 GLY C O 1
ATOM 8043 N N . SER C 1 97 ? 3.20861 28.49658 22.55106 1.000 31.07184 97 SER C N 1
ATOM 8044 C CA . SER C 1 97 ? 2.64372 29.65639 23.22209 1.000 36.07243 97 SER C CA 1
ATOM 8045 C C . SER C 1 97 ? 1.15829 29.50856 23.50649 1.000 36.37929 97 SER C C 1
ATOM 8046 O O . SER C 1 97 ? 0.60332 30.32097 24.24918 1.000 37.45796 97 SER C O 1
ATOM 8049 N N . GLY C 1 98 ? 0.50872 28.49008 22.95443 1.000 36.09439 98 GLY C N 1
ATOM 8050 C CA . GLY C 1 98 ? -0.93223 28.37467 23.09017 1.000 36.59536 98 GLY C CA 1
ATOM 8051 C C . GLY C 1 98 ? -1.72014 29.35779 22.25044 1.000 39.22784 98 GLY C C 1
ATOM 8052 O O . GLY C 1 98 ? -2.92141 29.52568 22.47682 1.000 39.36676 98 GLY C O 1
ATOM 8053 N N . THR C 1 99 ? -1.06731 30.01089 21.28231 1.000 38.14137 99 THR C N 1
ATOM 8054 C CA . THR C 1 99 ? -1.73379 30.99351 20.43192 1.000 42.76607 99 THR C CA 1
ATOM 8055 C C . THR C 1 99 ? -2.97338 30.41604 19.76093 1.000 41.13433 99 THR C C 1
ATOM 8056 O O . THR C 1 99 ? -4.01600 31.07780 19.68541 1.000 40.41465 99 THR C O 1
ATOM 8060 N N . GLN C 1 100 ? -2.88101 29.18606 19.26374 1.000 36.20349 100 GLN C N 1
ATOM 8061 C CA . GLN C 1 100 ? -3.97548 28.65634 18.46297 1.000 41.92142 100 GLN C CA 1
ATOM 8062 C C . GLN C 1 100 ? -5.22286 28.44177 19.30968 1.000 40.88652 100 GLN C C 1
ATOM 8063 O O . GLN C 1 100 ? -6.33813 28.73397 18.86600 1.000 36.44502 100 GLN C O 1
ATOM 8069 N N . SER C 1 101 ? -5.06140 27.98418 20.54769 1.000 38.24424 101 SER C N 1
ATOM 8070 C CA . SER C 1 101 ? -6.22874 27.91323 21.41352 1.000 36.60655 101 SER C CA 1
ATOM 8071 C C . SER C 1 101 ? -6.72792 29.30131 21.79289 1.000 38.18265 101 SER C C 1
ATOM 8072 O O . SER C 1 101 ? -7.94072 29.49782 21.93202 1.000 35.31621 101 SER C O 1
ATOM 8075 N N . ASN C 1 102 ? -5.82550 30.27645 21.95795 1.000 37.94888 102 ASN C N 1
ATOM 8076 C CA . ASN C 1 102 ? -6.27771 31.65318 22.14220 1.000 38.60492 102 ASN C CA 1
ATOM 8077 C C . ASN C 1 102 ? -7.18442 32.08197 20.99709 1.000 38.62380 102 ASN C C 1
ATOM 8078 O O . ASN C 1 102 ? -8.26117 32.63812 21.22139 1.000 35.73921 102 ASN C O 1
ATOM 8083 N N A MET C 1 103 ? -6.76109 31.83741 19.75492 0.503 40.79686 103 MET C N 1
ATOM 8084 N N B MET C 1 103 ? -6.75279 31.83074 19.75880 0.497 40.79255 103 MET C N 1
ATOM 8085 C CA A MET C 1 103 ? -7.56293 32.27658 18.61720 0.503 40.94591 103 MET C CA 1
ATOM 8086 C CA B MET C 1 103 ? -7.52467 32.24623 18.59380 0.497 40.94989 103 MET C CA 1
ATOM 8087 C C A MET C 1 103 ? -8.82158 31.43310 18.45402 0.503 39.91877 103 MET C C 1
ATOM 8088 C C B MET C 1 103 ? -8.80526 31.43200 18.45040 0.497 39.92623 103 MET C C 1
ATOM 8089 O O A MET C 1 103 ? -9.83077 31.92784 17.94022 0.503 40.60345 103 MET C O 1
ATOM 8090 O O B MET C 1 103 ? -9.81295 31.94751 17.95454 0.497 40.60261 103 MET C O 1
ATOM 8099 N N . ASN C 1 104 ? -8.77267 30.16349 18.86530 1.000 35.46288 104 ASN C N 1
ATOM 8100 C CA . ASN C 1 104 ? -9.97341 29.33489 18.90346 1.000 37.04074 104 ASN C CA 1
ATOM 8101 C C . ASN C 1 104 ? -11.04532 29.98669 19.77015 1.000 40.52463 104 ASN C C 1
ATOM 8102 O O . ASN C 1 104 ? -12.21621 30.08458 19.37231 1.000 40.21847 104 ASN C O 1
ATOM 8107 N N . VAL C 1 105 ? -10.65562 30.45824 20.95624 1.000 38.28512 105 VAL C N 1
ATOM 8108 C CA . VAL C 1 105 ? -11.59072 31.17873 21.81045 1.000 38.04588 105 VAL C CA 1
ATOM 8109 C C . VAL C 1 105 ? -12.02852 32.47782 21.14769 1.000 40.81942 105 VAL C C 1
ATOM 8110 O O . VAL C 1 105 ? -13.21355 32.83232 21.17397 1.000 39.42493 105 VAL C O 1
ATOM 8114 N N . ASN C 1 106 ? -11.08724 33.20852 20.54150 1.000 41.22752 106 ASN C N 1
ATOM 8115 C CA . ASN C 1 106 ? -11.44797 34.45736 19.87410 1.000 41.00144 106 ASN C CA 1
ATOM 8116 C C . ASN C 1 106 ? -12.51022 34.23012 18.80262 1.000 41.27992 106 ASN C C 1
ATOM 8117 O O . ASN C 1 106 ? -13.44088 35.03152 18.66620 1.000 43.80226 106 ASN C O 1
ATOM 8122 N N . GLU C 1 107 ? -12.38879 33.14630 18.02959 1.000 39.55071 107 GLU C N 1
ATOM 8123 C CA . GLU C 1 107 ? -13.31803 32.92436 16.91909 1.000 39.36195 107 GLU C CA 1
ATOM 8124 C C . GLU C 1 107 ? -14.69269 32.47223 17.41111 1.000 41.89923 107 GLU C C 1
ATOM 8125 O O . GLU C 1 107 ? -15.72051 32.99166 16.95243 1.000 43.72483 107 GLU C O 1
ATOM 8131 N N . VAL C 1 108 ? -14.72731 31.51475 18.34520 1.000 41.87671 108 VAL C N 1
ATOM 8132 C CA . VAL C 1 108 ? -15.99485 31.03318 18.89177 1.000 41.65239 108 VAL C CA 1
ATOM 8133 C C . VAL C 1 108 ? -16.73188 32.16509 19.59213 1.000 41.64754 108 VAL C C 1
ATOM 8134 O O . VAL C 1 108 ? -17.93216 32.38409 19.37335 1.000 43.58864 108 VAL C O 1
ATOM 8138 N N . VAL C 1 109 ? -16.02070 32.89710 20.45318 1.000 40.28053 109 VAL C N 1
ATOM 8139 C CA . VAL C 1 109 ? -16.61492 34.04298 21.13780 1.000 40.03009 109 VAL C CA 1
ATOM 8140 C C . VAL C 1 109 ? -17.16559 35.03260 20.12408 1.000 42.19140 109 VAL C C 1
ATOM 8141 O O . VAL C 1 109 ? -18.30416 35.49984 20.23988 1.000 45.07122 109 VAL C O 1
ATOM 8145 N N . SER C 1 110 ? -16.37288 35.34129 19.09734 1.000 45.35593 110 SER C N 1
ATOM 8146 C CA . SER C 1 110 ? -16.82596 36.25718 18.05866 1.000 42.29640 110 SER C CA 1
ATOM 8147 C C . SER C 1 110 ? -18.07474 35.72468 17.36106 1.000 45.41514 110 SER C C 1
ATOM 8148 O O . SER C 1 110 ? -19.03130 36.47331 17.13092 1.000 48.12740 110 SER C O 1
ATOM 8151 N N . TYR C 1 111 ? -18.08817 34.42820 17.03671 1.000 45.25899 111 TYR C N 1
ATOM 8152 C CA . TYR C 1 111 ? -19.23064 33.83226 16.35293 1.000 45.25573 111 TYR C CA 1
ATOM 8153 C C . TYR C 1 111 ? -20.49541 33.95479 17.19206 1.000 45.75664 111 TYR C C 1
ATOM 8154 O O . TYR C 1 111 ? -21.54467 34.39238 16.70255 1.000 47.08467 111 TYR C O 1
ATOM 8163 N N . VAL C 1 112 ? -20.41573 33.54801 18.45710 1.000 42.50822 112 VAL C N 1
ATOM 8164 C CA . VAL C 1 112 ? -21.57964 33.57929 19.33557 1.000 46.13823 112 VAL C CA 1
ATOM 8165 C C . VAL C 1 112 ? -21.99391 35.01746 19.62813 1.000 49.28074 112 VAL C C 1
ATOM 8166 O O . VAL C 1 112 ? -23.19038 35.32820 19.71047 1.000 47.03944 112 VAL C O 1
ATOM 8170 N N . ALA C 1 113 ? -21.01350 35.91968 19.76604 1.000 47.20841 113 ALA C N 1
ATOM 8171 C CA . ALA C 1 113 ? -21.30805 37.32288 20.04908 1.000 45.20346 113 ALA C CA 1
ATOM 8172 C C . ALA C 1 113 ? -22.03699 37.98446 18.88508 1.000 54.37197 113 ALA C C 1
ATOM 8173 O O . ALA C 1 113 ? -22.99868 38.74167 19.09001 1.000 51.80819 113 ALA C O 1
ATOM 8175 N N . ASN C 1 114 ? -21.61002 37.70282 17.65296 1.000 53.11917 114 ASN C N 1
ATOM 8176 C CA . ASN C 1 114 ? -22.32341 38.26146 16.51181 1.000 51.95743 114 ASN C CA 1
ATOM 8177 C C . ASN C 1 114 ? -23.73145 37.69887 16.40483 1.000 57.85437 114 ASN C C 1
ATOM 8178 O O . ASN C 1 114 ? -24.63489 38.39736 15.93982 1.000 54.85629 114 ASN C O 1
ATOM 8183 N N . MET C 1 115 ? -23.94985 36.45676 16.84329 1.000 54.81582 115 MET C N 1
ATOM 8184 C CA . MET C 1 115 ? -25.31744 35.95203 16.88435 1.000 54.16053 115 MET C CA 1
ATOM 8185 C C . MET C 1 115 ? -26.16554 36.74060 17.87338 1.000 59.61292 115 MET C C 1
ATOM 8186 O O . MET C 1 115 ? -27.35748 36.96065 17.63327 1.000 61.49716 115 MET C O 1
ATOM 8191 N N . TYR C 1 116 ? -25.56290 37.18274 18.97896 1.000 57.00276 116 TYR C N 1
ATOM 8192 C CA . TYR C 1 116 ? -26.27012 37.99603 19.96123 1.000 57.21528 116 TYR C CA 1
ATOM 8193 C C . TYR C 1 116 ? -26.62588 39.36079 19.39350 1.000 60.06131 116 TYR C C 1
ATOM 8194 O O . TYR C 1 116 ? -27.75604 39.83777 19.55504 1.000 60.29580 116 TYR C O 1
ATOM 8203 N N . LEU C 1 117 ? -25.65951 40.02102 18.75390 1.000 57.36046 117 LEU C N 1
ATOM 8204 C CA . LEU C 1 117 ? -25.91190 41.35547 18.22603 1.000 61.12126 117 LEU C CA 1
ATOM 8205 C C . LEU C 1 117 ? -27.02132 41.32959 17.18322 1.000 66.18736 117 LEU C C 1
ATOM 8206 O O . LEU C 1 117 ? -27.90075 42.19876 17.18302 1.000 65.32694 117 LEU C O 1
ATOM 8211 N N . LYS C 1 118 ? -27.01160 40.32628 16.30043 1.000 65.80276 118 LYS C N 1
ATOM 8212 C CA . LYS C 1 118 ? -28.04152 40.24904 15.26753 1.000 67.33369 118 LYS C CA 1
ATOM 8213 C C . LYS C 1 118 ? -29.40635 39.95020 15.87803 1.000 70.31082 118 LYS C C 1
ATOM 8214 O O . LYS C 1 118 ? -30.42353 40.47226 15.41259 1.000 73.58402 118 LYS C O 1
ATOM 8220 N N . ASP C 1 119 ? -29.45013 39.13557 16.93675 1.000 73.81911 119 ASP C N 1
ATOM 8221 C CA . ASP C 1 119 ? -30.71421 38.89901 17.62752 1.000 74.01512 119 ASP C CA 1
ATOM 8222 C C . ASP C 1 119 ? -31.22617 40.14396 18.33413 1.000 72.87513 119 ASP C C 1
ATOM 8223 O O . ASP C 1 119 ? -32.43280 40.25268 18.57453 1.000 76.94689 119 ASP C O 1
ATOM 8228 N N . HIS C 1 120 ? -30.34234 41.07890 18.67432 1.000 68.89259 120 HIS C N 1
ATOM 8229 C CA . HIS C 1 120 ? -30.73149 42.34186 19.28150 1.000 71.12484 120 HIS C CA 1
ATOM 8230 C C . HIS C 1 120 ? -30.76052 43.48604 18.26984 1.000 72.85887 120 HIS C C 1
ATOM 8231 O O . HIS C 1 120 ? -30.66911 44.65516 18.66012 1.000 72.64591 120 HIS C O 1
ATOM 8238 N N . GLN C 1 121 ? -30.90566 43.16404 16.98115 1.000 68.15051 121 GLN C N 1
ATOM 8239 C CA . GLN C 1 121 ? -31.02720 44.15033 15.90310 1.000 75.59019 121 GLN C CA 1
ATOM 8240 C C . GLN C 1 121 ? -29.91873 45.19854 15.97156 1.000 69.51611 121 GLN C C 1
ATOM 8241 O O . GLN C 1 121 ? -30.15656 46.39704 15.82087 1.000 77.91140 121 GLN C O 1
ATOM 8247 N N . SER C 1 122 ? -28.69459 44.75090 16.20084 1.000 69.99923 122 SER C N 1
ATOM 8248 C CA . SER C 1 122 ? -27.54801 45.64433 16.21590 1.000 67.73573 122 SER C CA 1
ATOM 8249 C C . SER C 1 122 ? -26.87466 45.64363 14.85162 1.000 69.78281 122 SER C C 1
ATOM 8250 O O . SER C 1 122 ? -26.73475 44.59529 14.21466 1.000 71.31848 122 SER C O 1
ATOM 8253 N N . ASP C 1 123 ? -26.46109 46.82625 14.40877 1.000 67.21222 123 ASP C N 1
ATOM 8254 C CA . ASP C 1 123 ? -25.64957 46.96309 13.20785 1.000 72.47187 123 ASP C CA 1
ATOM 8255 C C . ASP C 1 123 ? -24.15821 46.75283 13.46196 1.000 74.36893 123 ASP C C 1
ATOM 8256 O O . ASP C 1 123 ? -23.37711 46.75622 12.50487 1.000 78.15112 123 ASP C O 1
ATOM 8261 N N . GLU C 1 124 ? -23.74243 46.56380 14.71252 1.000 67.36356 124 GLU C N 1
ATOM 8262 C CA . GLU C 1 124 ? -22.33087 46.37680 15.01182 1.000 68.18238 124 GLU C CA 1
ATOM 8263 C C . GLU C 1 124 ? -21.92465 44.91904 14.81069 1.000 66.61537 124 GLU C C 1
ATOM 8264 O O . GLU C 1 124 ? -22.75100 44.00480 14.86337 1.000 67.90282 124 GLU C O 1
ATOM 8270 N N . SER C 1 125 ? -20.62563 44.70513 14.59190 1.000 66.10984 125 SER C N 1
ATOM 8271 C CA . SER C 1 125 ? -20.09973 43.36451 14.36122 1.000 64.30822 125 SER C CA 1
ATOM 8272 C C . SER C 1 125 ? -18.80265 43.15360 15.13218 1.000 63.13871 125 SER C C 1
ATOM 8273 O O . SER C 1 125 ? -17.94192 44.03708 15.17752 1.000 62.12536 125 SER C O 1
ATOM 8276 N N . ILE C 1 126 ? -18.67288 41.96634 15.73123 1.000 62.05894 126 ILE C N 1
ATOM 8277 C CA . ILE C 1 126 ? -17.49391 41.57154 16.49234 1.000 56.84064 126 ILE C CA 1
ATOM 8278 C C . ILE C 1 126 ? -16.48831 40.92041 15.55499 1.000 57.80289 126 ILE C C 1
ATOM 8279 O O . ILE C 1 126 ? -16.85279 40.14046 14.66886 1.000 59.51099 126 ILE C O 1
ATOM 8284 N N . HIS C 1 127 ? -15.21142 41.22690 15.76283 1.000 55.65788 127 HIS C N 1
ATOM 8285 C CA . HIS C 1 127 ? -14.12860 40.57660 15.05412 1.000 56.96752 127 HIS C CA 1
ATOM 8286 C C . HIS C 1 127 ? -13.21778 39.86467 16.04399 1.000 50.23036 127 HIS C C 1
ATOM 8287 O O . HIS C 1 127 ? -12.99045 40.37480 17.14760 1.000 47.18813 127 HIS C O 1
ATOM 8294 N N . PRO C 1 128 ? -12.70247 38.67923 15.69315 1.000 52.05200 128 PRO C N 1
ATOM 8295 C CA . PRO C 1 128 ? -11.94435 37.89822 16.68615 1.000 46.89501 128 PRO C CA 1
ATOM 8296 C C . PRO C 1 128 ? -10.70937 38.61193 17.20399 1.000 50.40438 128 PRO C C 1
ATOM 8297 O O . PRO C 1 128 ? -10.46073 38.59204 18.41284 1.000 45.28661 128 PRO C O 1
ATOM 8301 N N . ASN C 1 129 ? -9.93059 39.25162 16.33581 1.000 50.93016 129 ASN C N 1
ATOM 8302 C CA . ASN C 1 129 ? -8.70504 39.88875 16.80297 1.000 53.90404 129 ASN C CA 1
ATOM 8303 C C . ASN C 1 129 ? -8.94411 41.32113 17.25626 1.000 53.94419 129 ASN C C 1
ATOM 8304 O O . ASN C 1 129 ? -8.57104 41.69372 18.37110 1.000 49.41919 129 ASN C O 1
ATOM 8309 N N . ASP C 1 130 ? -9.57137 42.13254 16.40927 1.000 52.40930 130 ASP C N 1
ATOM 8310 C CA . ASP C 1 130 ? -9.70963 43.54487 16.73583 1.000 56.13722 130 ASP C CA 1
ATOM 8311 C C . ASP C 1 130 ? -10.57510 43.76855 17.97287 1.000 52.70676 130 ASP C C 1
ATOM 8312 O O . ASP C 1 130 ? -10.38765 44.76757 18.67637 1.000 51.56580 130 ASP C O 1
ATOM 8317 N N . ASP C 1 131 ? -11.50952 42.86113 18.26806 1.000 49.73771 131 ASP C N 1
ATOM 8318 C CA . ASP C 1 131 ? -12.42668 43.04465 19.38735 1.000 50.06104 131 ASP C CA 1
ATOM 8319 C C . ASP C 1 131 ? -12.19762 42.04421 20.51356 1.000 45.59761 131 ASP C C 1
ATOM 8320 O O . ASP C 1 131 ? -11.91502 42.44452 21.64462 1.000 45.18932 131 ASP C O 1
ATOM 8325 N N . VAL C 1 132 ? -12.33284 40.74535 20.24327 1.000 42.21712 132 VAL C N 1
ATOM 8326 C CA . VAL C 1 132 ? -12.24484 39.76913 21.32459 1.000 44.02687 132 VAL C CA 1
ATOM 8327 C C . VAL C 1 132 ? -10.83690 39.73398 21.91599 1.000 43.55549 132 VAL C C 1
ATOM 8328 O O . VAL C 1 132 ? -10.67233 39.49044 23.11549 1.000 40.34330 132 VAL C O 1
ATOM 8332 N N . ASN C 1 133 ? -9.81086 40.01756 21.10990 1.000 42.27579 133 ASN C N 1
ATOM 8333 C CA . ASN C 1 133 ? -8.42179 39.96455 21.55090 1.000 44.61609 133 ASN C CA 1
ATOM 8334 C C . ASN C 1 133 ? -7.82911 41.35157 21.79420 1.000 46.53921 133 ASN C C 1
ATOM 8335 O O . ASN C 1 133 ? -6.60226 41.48552 21.88597 1.000 42.28409 133 ASN C O 1
ATOM 8340 N N . LYS C 1 134 ? -8.67489 42.37862 21.91191 1.000 47.98514 134 LYS C N 1
ATOM 8341 C CA . LYS C 1 134 ? -8.19150 43.74962 22.03140 1.000 48.41969 134 LYS C CA 1
ATOM 8342 C C . LYS C 1 134 ? -7.32427 43.92386 23.27402 1.000 44.58744 134 LYS C C 1
ATOM 8343 O O . LYS C 1 134 ? -7.64822 43.41762 24.35323 1.000 45.83108 134 LYS C O 1
ATOM 8349 N N . SER C 1 135 ? -6.20178 44.63120 23.10259 1.000 47.35833 135 SER C N 1
ATOM 8350 C CA . SER C 1 135 ? -5.24434 44.94448 24.16784 1.000 43.92903 135 SER C CA 1
ATOM 8351 C C . SER C 1 135 ? -4.47544 43.71406 24.64365 1.000 47.58974 135 SER C C 1
ATOM 8352 O O . SER C 1 135 ? -3.65977 43.80244 25.57208 1.000 49.37452 135 SER C O 1
ATOM 8355 N N . GLN C 1 136 ? -4.72867 42.56709 24.02752 1.000 43.40411 136 GLN C N 1
ATOM 8356 C CA . GLN C 1 136 ? -4.08883 41.31441 24.38702 1.000 45.47557 136 GLN C CA 1
ATOM 8357 C C . GLN C 1 136 ? -3.04872 40.92241 23.34943 1.000 46.87716 136 GLN C C 1
ATOM 8358 O O . GLN C 1 136 ? -2.92557 41.51558 22.27750 1.000 44.51344 136 GLN C O 1
ATOM 8364 N N . SER C 1 137 ? -2.28718 39.89904 23.69214 1.000 45.79763 137 SER C N 1
ATOM 8365 C CA . SER C 1 137 ? -1.32486 39.31814 22.77666 1.000 43.44590 137 SER C CA 1
ATOM 8366 C C . SER C 1 137 ? -1.47975 37.80809 22.77682 1.000 48.14221 137 SER C C 1
ATOM 8367 O O . SER C 1 137 ? -2.02669 37.21422 23.71158 1.000 52.61912 137 SER C O 1
ATOM 8370 N N . SER C 1 138 ? -0.96255 37.18626 21.71916 1.000 46.91144 138 SER C N 1
ATOM 8371 C CA . SER C 1 138 ? -0.87979 35.73318 21.69388 1.000 49.15499 138 SER C CA 1
ATOM 8372 C C . SER C 1 138 ? -0.10306 35.17166 22.88207 1.000 50.51477 138 SER C C 1
ATOM 8373 O O . SER C 1 138 ? -0.28248 33.99862 23.23211 1.000 54.09332 138 SER C O 1
ATOM 8376 N N . ASN C 1 139 ? 0.73849 35.98002 23.52748 1.000 44.91181 139 ASN C N 1
ATOM 8377 C CA . ASN C 1 139 ? 1.70901 35.42984 24.46571 1.000 44.64107 139 ASN C CA 1
ATOM 8378 C C . ASN C 1 139 ? 1.33798 35.60826 25.92567 1.000 41.54410 139 ASN C C 1
ATOM 8379 O O . ASN C 1 139 ? 1.72210 34.76409 26.74363 1.000 40.90635 139 ASN C O 1
ATOM 8384 N N . ASP C 1 140 ? 0.60929 36.66348 26.29445 1.000 38.95088 140 ASP C N 1
ATOM 8385 C CA . ASP C 1 140 ? 0.23596 36.81745 27.69469 1.000 41.10305 140 ASP C CA 1
ATOM 8386 C C . ASP C 1 140 ? -1.14413 36.25539 28.01081 1.000 38.16523 140 ASP C C 1
ATOM 8387 O O . ASP C 1 140 ? -1.52287 36.22004 29.18510 1.000 41.52437 140 ASP C O 1
ATOM 8392 N N . THR C 1 141 ? -1.87639 35.74928 27.01361 1.000 37.64348 141 THR C N 1
ATOM 8393 C CA . THR C 1 141 ? -3.21412 35.23603 27.29026 1.000 36.09076 141 THR C CA 1
ATOM 8394 C C . THR C 1 141 ? -3.18439 33.79176 27.78657 1.000 35.21646 141 THR C C 1
ATOM 8395 O O . THR C 1 141 ? -3.85142 33.45507 28.77425 1.000 35.37051 141 THR C O 1
ATOM 8399 N N . PHE C 1 142 ? -2.44222 32.91267 27.11514 1.000 37.54497 142 PHE C N 1
ATOM 8400 C CA . PHE C 1 142 ? -2.44517 31.52011 27.55400 1.000 36.60785 142 PHE C CA 1
ATOM 8401 C C . PHE C 1 142 ? -1.88708 31.34227 28.96691 1.000 34.87020 142 PHE C C 1
ATOM 8402 O O . PHE C 1 142 ? -2.49779 30.58476 29.74134 1.000 33.62413 142 PHE C O 1
ATOM 8410 N N . PRO C 1 143 ? -0.77216 31.96710 29.36965 1.000 33.51743 143 PRO C N 1
ATOM 8411 C CA . PRO C 1 143 ? -0.35609 31.82577 30.77580 1.000 34.91567 143 PRO C CA 1
ATOM 8412 C C . PRO C 1 143 ? -1.38609 32.36008 31.75609 1.000 38.93112 143 PRO C C 1
ATOM 8413 O O . PRO C 1 143 ? -1.49694 31.83142 32.87066 1.000 34.72867 143 PRO C O 1
ATOM 8417 N N . THR C 1 144 ? -2.15596 33.38308 31.36921 1.000 37.83643 144 THR C N 1
ATOM 8418 C CA . THR C 1 144 ? -3.24338 33.86102 32.22033 1.000 37.39704 144 THR C CA 1
ATOM 8419 C C . THR C 1 144 ? -4.34259 32.81033 32.34629 1.000 39.52864 144 THR C C 1
ATOM 8420 O O . THR C 1 144 ? -4.79584 32.50027 33.45593 1.000 39.78144 144 THR C O 1
ATOM 8424 N N . ALA C 1 145 ? -4.79131 32.26314 31.20995 1.000 34.19459 145 ALA C N 1
ATOM 8425 C CA . ALA C 1 145 ? -5.79194 31.20060 31.22639 1.000 32.33557 145 ALA C CA 1
ATOM 8426 C C . ALA C 1 145 ? -5.30923 29.99382 32.01428 1.000 38.74242 145 ALA C C 1
ATOM 8427 O O . ALA C 1 145 ? -6.09326 29.35263 32.72576 1.000 36.70822 145 ALA C O 1
ATOM 8429 N N . MET C 1 146 ? -4.01524 29.67443 31.90691 1.000 34.58253 146 MET C N 1
ATOM 8430 C CA . MET C 1 146 ? -3.47581 28.51921 32.61082 1.000 35.29629 146 MET C CA 1
ATOM 8431 C C . MET C 1 146 ? -3.54130 28.71811 34.12262 1.000 35.39622 146 MET C C 1
ATOM 8432 O O . MET C 1 146 ? -4.06069 27.85906 34.84475 1.000 35.57166 146 MET C O 1
ATOM 8437 N N . HIS C 1 147 ? -3.05569 29.86005 34.62269 1.000 34.34006 147 HIS C N 1
ATOM 8438 C CA . HIS C 1 147 ? -3.11406 30.09986 36.06280 1.000 33.55836 147 HIS C CA 1
ATOM 8439 C C . HIS C 1 147 ? -4.55213 30.19025 36.55336 1.000 35.22043 147 HIS C C 1
ATOM 8440 O O . HIS C 1 147 ? -4.87476 29.70981 37.64903 1.000 33.30713 147 HIS C O 1
ATOM 8447 N N . VAL C 1 148 ? -5.43546 30.81027 35.76843 1.000 32.57231 148 VAL C N 1
ATOM 8448 C CA . VAL C 1 148 ? -6.82885 30.89063 36.19436 1.000 31.47505 148 VAL C CA 1
ATOM 8449 C C . VAL C 1 148 ? -7.41074 29.49031 36.31629 1.000 34.12304 148 VAL C C 1
ATOM 8450 O O . VAL C 1 148 ? -7.99201 29.12436 37.34723 1.000 32.03780 148 VAL C O 1
ATOM 8454 N N . ALA C 1 149 ? -7.19985 28.66431 35.28919 1.000 30.86716 149 ALA C N 1
ATOM 8455 C CA . ALA C 1 149 ? -7.75449 27.31523 35.30025 1.000 32.93449 149 ALA C CA 1
ATOM 8456 C C . ALA C 1 149 ? -7.11200 26.44829 36.38180 1.000 33.91206 149 ALA C C 1
ATOM 8457 O O . ALA C 1 149 ? -7.80713 25.67655 37.05743 1.000 31.49137 149 ALA C O 1
ATOM 8459 N N . LEU C 1 150 ? -5.78943 26.56169 36.56976 1.000 31.55680 150 LEU C N 1
ATOM 8460 C CA . LEU C 1 150 ? -5.11598 25.72177 37.56117 1.000 32.42564 150 LEU C CA 1
ATOM 8461 C C . LEU C 1 150 ? -5.57887 26.06150 38.97082 1.000 31.78489 150 LEU C C 1
ATOM 8462 O O . LEU C 1 150 ? -5.89435 25.16749 39.76888 1.000 30.27901 150 LEU C O 1
ATOM 8467 N N . TYR C 1 151 ? -5.63108 27.35318 39.29746 1.000 33.92264 151 TYR C N 1
ATOM 8468 C CA . TYR C 1 151 ? -6.07963 27.74844 40.62922 1.000 34.16192 151 TYR C CA 1
ATOM 8469 C C . TYR C 1 151 ? -7.51137 27.29895 40.88865 1.000 37.21313 151 TYR C C 1
ATOM 8470 O O . TYR C 1 151 ? -7.82866 26.82433 41.98628 1.000 37.48290 151 TYR C O 1
ATOM 8479 N N . GLN C 1 152 ? -8.39978 27.46339 39.90013 1.000 34.91339 152 GLN C N 1
ATOM 8480 C CA . GLN C 1 152 ? -9.77678 27.01081 40.07469 1.000 34.74735 152 GLN C CA 1
ATOM 8481 C C . GLN C 1 152 ? -9.84113 25.50457 40.29140 1.000 37.35318 152 GLN C C 1
ATOM 8482 O O . GLN C 1 152 ? -10.64206 25.02108 41.10178 1.000 35.19495 152 GLN C O 1
ATOM 8488 N N . GLU C 1 153 ? -9.00442 24.74521 39.57750 1.000 31.51945 153 GLU C N 1
ATOM 8489 C CA . GLU C 1 153 ? -9.01812 23.29644 39.73778 1.000 34.30902 153 GLU C CA 1
ATOM 8490 C C . GLU C 1 153 ? -8.59547 22.89962 41.14812 1.000 35.47844 153 GLU C C 1
ATOM 8491 O O . GLU C 1 153 ? -9.16873 21.97898 41.74350 1.000 38.08961 153 GLU C O 1
ATOM 8497 N N . VAL C 1 154 ? -7.62895 23.61570 41.71684 1.000 34.76674 154 VAL C N 1
ATOM 8498 C CA . VAL C 1 154 ? -7.24414 23.37528 43.10502 1.000 34.14104 154 VAL C CA 1
ATOM 8499 C C . VAL C 1 154 ? -8.41786 23.66234 44.03003 1.000 34.80596 154 VAL C C 1
ATOM 8500 O O . VAL C 1 154 ? -8.74172 22.86624 44.92176 1.000 37.90706 154 VAL C O 1
ATOM 8504 N N . GLU C 1 155 ? -9.08089 24.80552 43.82048 1.000 32.19106 155 GLU C N 1
ATOM 8505 C CA . GLU C 1 155 ? -10.15184 25.22836 44.71930 1.000 35.31684 155 GLU C CA 1
ATOM 8506 C C . GLU C 1 155 ? -11.37509 24.32784 44.61367 1.000 36.98712 155 GLU C C 1
ATOM 8507 O O . GLU C 1 155 ? -11.99646 24.00579 45.63224 1.000 36.04628 155 GLU C O 1
ATOM 8513 N N . THR C 1 156 ? -11.75445 23.92871 43.39645 1.000 34.39820 156 THR C N 1
ATOM 8514 C CA . THR C 1 156 ? -13.03821 23.25217 43.21769 1.000 34.21169 156 THR C CA 1
ATOM 8515 C C . THR C 1 156 ? -12.93369 21.73286 43.26997 1.000 37.39185 156 THR C C 1
ATOM 8516 O O . THR C 1 156 ? -13.90905 21.07168 43.64158 1.000 35.12135 156 THR C O 1
ATOM 8520 N N . LYS C 1 157 ? -11.77681 21.15645 42.93531 1.000 36.67012 157 LYS C N 1
ATOM 8521 C CA . LYS C 1 157 ? -11.61576 19.70795 42.91347 1.000 34.89812 157 LYS C CA 1
ATOM 8522 C C . LYS C 1 157 ? -10.66367 19.21858 43.99937 1.000 36.98580 157 LYS C C 1
ATOM 8523 O O . LYS C 1 157 ? -11.05170 18.40080 44.84009 1.000 36.87465 157 LYS C O 1
ATOM 8529 N N . LEU C 1 158 ? -9.42172 19.70576 44.00930 1.000 33.69186 158 LEU C N 1
ATOM 8530 C CA . LEU C 1 158 ? -8.41346 19.15128 44.91459 1.000 33.32159 158 LEU C CA 1
ATOM 8531 C C . LEU C 1 158 ? -8.72994 19.47150 46.37274 1.000 35.48203 158 LEU C C 1
ATOM 8532 O O . LEU C 1 158 ? -8.75312 18.56890 47.21732 1.000 32.12544 158 LEU C O 1
ATOM 8537 N N . GLU C 1 159 ? -8.99123 20.74313 46.69438 1.000 35.80521 159 GLU C N 1
ATOM 8538 C CA . GLU C 1 159 ? -9.26894 21.08070 48.09087 1.000 36.95306 159 GLU C CA 1
ATOM 8539 C C . GLU C 1 159 ? -10.43823 20.29102 48.66704 1.000 38.70313 159 GLU C C 1
ATOM 8540 O O . GLU C 1 159 ? -10.26169 19.67452 49.73267 1.000 38.12218 159 GLU C O 1
ATOM 8546 N N . PRO C 1 160 ? -11.63139 20.24363 48.03955 1.000 35.44080 160 PRO C N 1
ATOM 8547 C CA . PRO C 1 160 ? -12.72186 19.45790 48.64541 1.000 37.09590 160 PRO C CA 1
ATOM 8548 C C . PRO C 1 160 ? -12.39105 17.98524 48.81059 1.000 33.09963 160 PRO C C 1
ATOM 8549 O O . PRO C 1 160 ? -12.76659 17.38229 49.82356 1.000 37.37140 160 PRO C O 1
ATOM 8553 N N . ALA C 1 161 ? -11.71010 17.38231 47.83709 1.000 31.37965 161 ALA C N 1
ATOM 8554 C CA . ALA C 1 161 ? -11.37172 15.96533 47.94494 1.000 35.76363 161 ALA C CA 1
ATOM 8555 C C . ALA C 1 161 ? -10.31892 15.71160 49.02818 1.000 34.66714 161 ALA C C 1
ATOM 8556 O O . ALA C 1 161 ? -10.39206 14.70905 49.74827 1.000 32.43591 161 ALA C O 1
ATOM 8558 N N . LEU C 1 162 ? -9.32120 16.58851 49.14518 1.000 38.53128 162 LEU C N 1
ATOM 8559 C CA . LEU C 1 162 ? -8.33578 16.44867 50.21714 1.000 32.19583 162 LEU C CA 1
ATOM 8560 C C . LEU C 1 162 ? -9.01340 16.47413 51.58426 1.000 36.60591 162 LEU C C 1
ATOM 8561 O O . LEU C 1 162 ? -8.73985 15.63233 52.44833 1.000 37.78045 162 LEU C O 1
ATOM 8566 N N . LYS C 1 163 ? -9.93545 17.41768 51.77724 1.000 37.00750 163 LYS C N 1
ATOM 8567 C CA . LYS C 1 163 ? -10.63321 17.55337 53.05044 1.000 39.74863 163 LYS C CA 1
ATOM 8568 C C . LYS C 1 163 ? -11.54322 16.35949 53.32743 1.000 41.37501 163 LYS C C 1
ATOM 8569 O O . LYS C 1 163 ? -11.68915 15.93874 54.48007 1.000 40.76724 163 LYS C O 1
ATOM 8575 N N . LEU C 1 164 ? -12.17086 15.80870 52.28704 1.000 40.92665 164 LEU C N 1
ATOM 8576 C CA . LEU C 1 164 ? -13.02199 14.63625 52.46103 1.000 40.40016 164 LEU C CA 1
ATOM 8577 C C . LEU C 1 164 ? -12.21669 13.45473 52.98831 1.000 38.12377 164 LEU C C 1
ATOM 8578 O O . LEU C 1 164 ? -12.57722 12.83919 53.99723 1.000 35.69170 164 LEU C O 1
ATOM 8583 N N . LEU C 1 165 ? -11.12010 13.12048 52.30959 1.000 35.53901 165 LEU C N 1
ATOM 8584 C CA . LEU C 1 165 ? -10.31143 11.98725 52.73811 1.000 38.29956 165 LEU C CA 1
ATOM 8585 C C . LEU C 1 165 ? -9.68696 12.24521 54.10527 1.000 37.88940 165 LEU C C 1
ATOM 8586 O O . LEU C 1 165 ? -9.67602 11.35785 54.96414 1.000 42.11782 165 LEU C O 1
ATOM 8591 N N . ARG C 1 166 ? -9.18912 13.46234 54.33255 1.000 39.49619 166 ARG C N 1
ATOM 8592 C CA . ARG C 1 166 ? -8.60266 13.80164 55.62435 1.000 39.53033 166 ARG C CA 1
ATOM 8593 C C . ARG C 1 166 ? -9.62877 13.67725 56.74688 1.000 40.14152 166 ARG C C 1
ATOM 8594 O O . ARG C 1 166 ? -9.34721 13.09170 57.79893 1.000 37.49742 166 ARG C O 1
ATOM 8602 N N . ASN C 1 167 ? -10.82549 14.23397 56.55069 1.000 42.21080 167 ASN C N 1
ATOM 8603 C CA . ASN C 1 167 ? -11.83295 14.14862 57.60311 1.000 40.57931 167 ASN C CA 1
ATOM 8604 C C . ASN C 1 167 ? -12.19391 12.69905 57.90649 1.000 41.39837 167 ASN C C 1
ATOM 8605 O O . ASN C 1 167 ? -12.39274 12.33551 59.07155 1.000 42.31054 167 ASN C O 1
ATOM 8610 N N . THR C 1 168 ? -12.25230 11.84722 56.87810 1.000 38.67002 168 THR C N 1
ATOM 8611 C CA . THR C 1 168 ? -12.48960 10.42580 57.12032 1.000 40.71044 168 THR C CA 1
ATOM 8612 C C . THR C 1 168 ? -11.35420 9.80198 57.93564 1.000 38.34355 168 THR C C 1
ATOM 8613 O O . THR C 1 168 ? -11.60006 9.11699 58.93444 1.000 40.78216 168 THR C O 1
ATOM 8617 N N . LEU C 1 169 ? -10.10461 10.02601 57.53282 1.000 36.22992 169 LEU C N 1
ATOM 8618 C CA . LEU C 1 169 ? -8.99435 9.43101 58.28054 1.000 41.22883 169 LEU C CA 1
ATOM 8619 C C . LEU C 1 169 ? -8.95971 9.92839 59.72235 1.000 38.61868 169 LEU C C 1
ATOM 8620 O O . LEU C 1 169 ? -8.67048 9.15543 60.64532 1.000 40.67691 169 LEU C O 1
ATOM 8625 N N . LYS C 1 170 ? -9.26396 11.21163 59.93980 1.000 35.91573 170 LYS C N 1
ATOM 8626 C CA . LYS C 1 170 ? -9.34827 11.73234 61.30302 1.000 37.77786 170 LYS C CA 1
ATOM 8627 C C . LYS C 1 170 ? -10.40871 10.99302 62.11179 1.000 44.35408 170 LYS C C 1
ATOM 8628 O O . LYS C 1 170 ? -10.20991 10.71249 63.30058 1.000 41.72419 170 LYS C O 1
ATOM 8634 N N . GLU C 1 171 ? -11.54735 10.67151 61.48088 1.000 43.17305 171 GLU C N 1
ATOM 8635 C CA . GLU C 1 171 ? -12.62264 9.96876 62.17581 1.000 44.04549 171 GLU C CA 1
ATOM 8636 C C . GLU C 1 171 ? -12.22040 8.54079 62.53282 1.000 44.01984 171 GLU C C 1
ATOM 8637 O O . GLU C 1 171 ? -12.53261 8.05612 63.62736 1.000 44.95621 171 GLU C O 1
ATOM 8643 N N . LYS C 1 172 ? -11.55244 7.84331 61.61186 1.000 41.12854 172 LYS C N 1
ATOM 8644 C CA . LYS C 1 172 ? -11.03824 6.51504 61.91870 1.000 40.82777 172 LYS C CA 1
ATOM 8645 C C . LYS C 1 172 ? -9.97168 6.58489 63.00514 1.000 43.86190 172 LYS C C 1
ATOM 8646 O O . LYS C 1 172 ? -9.89000 5.70398 63.86892 1.000 41.93257 172 LYS C O 1
ATOM 8652 N N . GLU C 1 173 ? -9.14683 7.63241 62.97152 1.000 41.04696 173 GLU C N 1
ATOM 8653 C CA . GLU C 1 173 ? -8.13005 7.83121 63.99519 1.000 43.15229 173 GLU C CA 1
ATOM 8654 C C . GLU C 1 173 ? -8.75342 7.93474 65.38430 1.000 45.06318 173 GLU C C 1
ATOM 8655 O O . GLU C 1 173 ? -8.26165 7.32887 66.34076 1.000 45.28509 173 GLU C O 1
ATOM 8661 N N . ASP C 1 174 ? -9.85897 8.66557 65.50774 1.000 46.08869 174 ASP C N 1
ATOM 8662 C CA . ASP C 1 174 ? -10.50338 8.82190 66.80758 1.000 47.88763 174 ASP C CA 1
ATOM 8663 C C . ASP C 1 174 ? -11.23700 7.55472 67.23957 1.000 49.74434 174 ASP C C 1
ATOM 8664 O O . ASP C 1 174 ? -11.24739 7.22178 68.42763 1.000 50.57073 174 ASP C O 1
ATOM 8669 N N . LYS C 1 175 ? -11.86277 6.83940 66.30011 1.000 48.56570 175 LYS C N 1
ATOM 8670 C CA . LYS C 1 175 ? -12.62334 5.64843 66.67349 1.000 48.83787 175 LYS C CA 1
ATOM 8671 C C . LYS C 1 175 ? -11.70631 4.50145 67.06964 1.000 47.39725 175 LYS C C 1
ATOM 8672 O O . LYS C 1 175 ? -12.06070 3.68746 67.93065 1.000 47.26740 175 LYS C O 1
ATOM 8678 N N . PHE C 1 176 ? -10.54274 4.39868 66.42986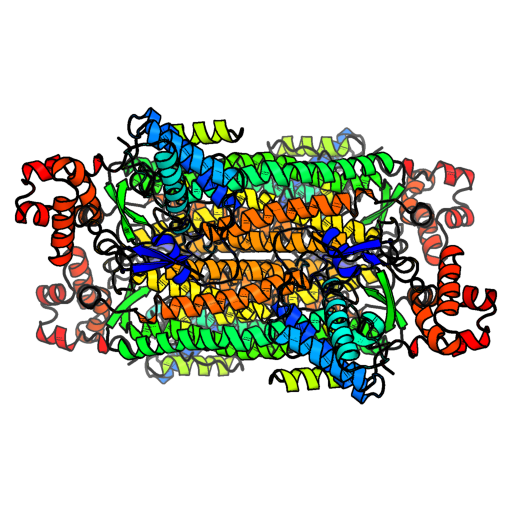 1.000 43.65938 176 PHE C N 1
ATOM 8679 C CA . PHE C 1 176 ? -9.63323 3.28097 66.63975 1.000 46.37234 176 PHE C CA 1
ATOM 8680 C C . PHE C 1 176 ? -8.48666 3.64002 67.57160 1.000 46.69174 176 PHE C C 1
ATOM 8681 O O . PHE C 1 176 ? -7.46352 2.94755 67.59281 1.000 44.94724 176 PHE C O 1
ATOM 8689 N N . ASP C 1 177 ? -8.64059 4.70783 68.34785 1.000 48.41726 177 ASP C N 1
ATOM 8690 C CA . ASP C 1 177 ? -7.57733 5.10157 69.25773 1.000 48.27494 177 ASP C CA 1
ATOM 8691 C C . ASP C 1 177 ? -7.38861 4.08274 70.37638 1.000 48.29990 177 ASP C C 1
ATOM 8692 O O . ASP C 1 177 ? -6.25724 3.84902 70.81297 1.000 50.80649 177 ASP C O 1
ATOM 8697 N N . SER C 1 178 ? -8.47045 3.45788 70.84373 1.000 46.72129 178 SER C N 1
ATOM 8698 C CA . SER C 1 178 ? -8.37136 2.48105 71.92138 1.000 50.06924 178 SER C CA 1
ATOM 8699 C C . SER C 1 178 ? -7.82447 1.13400 71.46328 1.000 53.74256 178 SER C C 1
ATOM 8700 O O . SER C 1 178 ? -7.59618 0.26226 72.30914 1.000 52.33599 178 SER C O 1
ATOM 8703 N N . ILE C 1 179 ? -7.60310 0.94255 70.16554 1.000 48.67201 179 ILE C N 1
ATOM 8704 C CA . ILE C 1 179 ? -7.14459 -0.33576 69.63128 1.000 46.90478 179 ILE C CA 1
ATOM 8705 C C . ILE C 1 179 ? -5.61678 -0.34956 69.60997 1.000 47.37555 179 ILE C C 1
ATOM 8706 O O . ILE C 1 179 ? -4.98775 0.46687 68.92597 1.000 43.00205 179 ILE C O 1
ATOM 8711 N N . ILE C 1 180 ? -5.02006 -1.27980 70.35749 1.000 47.09699 180 ILE C N 1
ATOM 8712 C CA . ILE C 1 180 ? -3.56624 -1.39966 70.47911 1.000 44.39240 180 ILE C CA 1
ATOM 8713 C C . ILE C 1 180 ? -3.08743 -2.52806 69.57240 1.000 44.75692 180 ILE C C 1
ATOM 8714 O O . ILE C 1 180 ? -3.44113 -3.69515 69.77926 1.000 44.23172 180 ILE C O 1
ATOM 8719 N N . LYS C 1 181 ? -2.26427 -2.19239 68.58853 1.000 40.74897 181 LYS C N 1
ATOM 8720 C CA . LYS C 1 181 ? -1.64091 -3.16993 67.70845 1.000 40.13883 181 LYS C CA 1
ATOM 8721 C C . LYS C 1 181 ? -0.12423 -3.16391 67.92808 1.000 41.67148 181 LYS C C 1
ATOM 8722 O O . LYS C 1 181 ? 0.39159 -2.49747 68.82805 1.000 42.42591 181 LYS C O 1
ATOM 8728 N N . ILE C 1 182 ? 0.58645 -3.90857 67.08199 1.000 39.29325 182 ILE C N 1
ATOM 8729 C CA . ILE C 1 182 ? 2.04096 -4.04310 67.15047 1.000 41.03103 182 ILE C CA 1
ATOM 8730 C C . ILE C 1 182 ? 2.63706 -3.25304 65.99626 1.000 42.88718 182 ILE C C 1
ATOM 8731 O O . ILE C 1 182 ? 2.27166 -3.46607 64.83342 1.000 42.03715 182 ILE C O 1
ATOM 8736 N N . GLY C 1 183 ? 3.54190 -2.33521 66.31268 1.000 39.83473 183 GLY C N 1
ATOM 8737 C CA . GLY C 1 183 ? 4.19436 -1.57358 65.27513 1.000 38.68122 183 GLY C CA 1
ATOM 8738 C C . GLY C 1 183 ? 5.17094 -2.41376 64.47688 1.000 39.85093 183 GLY C C 1
ATOM 8739 O O . GLY C 1 183 ? 5.62521 -3.47559 64.90034 1.000 41.39389 183 GLY C O 1
ATOM 8740 N N . ARG C 1 184 ? 5.48539 -1.92601 63.28302 1.000 41.92993 184 ARG C N 1
ATOM 8741 C CA . ARG C 1 184 ? 6.46833 -2.55764 62.41844 1.000 38.95017 184 ARG C CA 1
ATOM 8742 C C . ARG C 1 184 ? 7.40101 -1.48225 61.88929 1.000 41.01534 184 ARG C C 1
ATOM 8743 O O . ARG C 1 184 ? 6.94448 -0.43783 61.41319 1.000 33.89334 184 ARG C O 1
ATOM 8751 N N . THR C 1 185 ? 8.70308 -1.74681 61.99100 1.000 33.73200 185 THR C N 1
ATOM 8752 C CA . THR C 1 185 ? 9.77144 -0.91084 61.46289 1.000 37.85571 185 THR C CA 1
ATOM 8753 C C . THR C 1 185 ? 10.72149 -1.85024 60.73136 1.000 40.60019 185 THR C C 1
ATOM 8754 O O . THR C 1 185 ? 11.04876 -2.91705 61.25872 1.000 40.54804 185 THR C O 1
ATOM 8758 N N . HIS C 1 186 ? 11.15450 -1.47547 59.52544 1.000 38.54399 186 HIS C N 1
ATOM 8759 C CA . HIS C 1 186 ? 11.91663 -2.36573 58.63954 1.000 38.77370 186 HIS C CA 1
ATOM 8760 C C . HIS C 1 186 ? 11.11667 -3.60920 58.23852 1.000 39.20234 186 HIS C C 1
ATOM 8761 O O . HIS C 1 186 ? 11.70176 -4.57713 57.73830 1.000 43.39948 186 HIS C O 1
ATOM 8768 N N . LEU C 1 187 ? 9.79595 -3.59911 58.46035 1.000 38.67693 187 LEU C N 1
ATOM 8769 C CA . LEU C 1 187 ? 8.86352 -4.72585 58.32821 1.000 39.50216 187 LEU C CA 1
ATOM 8770 C C . LEU C 1 187 ? 8.99294 -5.73604 59.46312 1.000 41.39296 187 LEU C C 1
ATOM 8771 O O . LEU C 1 187 ? 8.35623 -6.79582 59.41759 1.000 41.24327 187 LEU C O 1
ATOM 8776 N N . GLN C 1 188 ? 9.77989 -5.42871 60.48894 1.000 38.99939 188 GLN C N 1
ATOM 8777 C CA . GLN C 1 188 ? 9.99681 -6.29828 61.63411 1.000 37.35417 188 GLN C CA 1
ATOM 8778 C C . GLN C 1 188 ? 9.12317 -5.85112 62.79680 1.000 42.17836 188 GLN C C 1
ATOM 8779 O O . GLN C 1 188 ? 8.82903 -4.66221 62.94362 1.000 41.89409 188 GLN C O 1
ATOM 8785 N N . ASP C 1 189 ? 8.70704 -6.82000 63.61678 1.000 39.79560 189 ASP C N 1
ATOM 8786 C CA . ASP C 1 189 ? 7.92307 -6.52976 64.81295 1.000 41.67047 189 ASP C CA 1
ATOM 8787 C C . ASP C 1 189 ? 8.60735 -5.45722 65.65446 1.000 46.63042 189 ASP C C 1
ATOM 8788 O O . ASP C 1 189 ? 9.82755 -5.46936 65.83081 1.000 46.74326 189 ASP C O 1
ATOM 8793 N N . ALA C 1 190 ? 7.81006 -4.53739 66.18824 1.000 44.46768 190 ALA C N 1
ATOM 8794 C CA . ALA C 1 190 ? 8.30365 -3.44845 67.02238 1.000 44.01874 190 ALA C CA 1
ATOM 8795 C C . ALA C 1 190 ? 7.35912 -3.29549 68.21722 1.000 45.55341 190 ALA C C 1
ATOM 8796 O O . ALA C 1 190 ? 6.43683 -4.09361 68.40623 1.000 46.25153 190 ALA C O 1
ATOM 8798 N N . THR C 1 191 ? 7.57965 -2.25369 69.02769 1.000 45.96306 191 THR C N 1
ATOM 8799 C CA . THR C 1 191 ? 6.76774 -2.00054 70.22299 1.000 46.27576 191 THR C CA 1
ATOM 8800 C C . THR C 1 191 ? 5.32466 -1.64534 69.83923 1.000 45.39624 191 THR C C 1
ATOM 8801 O O . THR C 1 191 ? 5.02355 -1.40019 68.66513 1.000 42.06444 191 THR C O 1
ATOM 8805 N N . PRO C 1 192 ? 4.39893 -1.63902 70.80712 1.000 46.20191 192 PRO C N 1
ATOM 8806 C CA . PRO C 1 192 ? 2.98892 -1.38900 70.47096 1.000 40.64196 192 PRO C CA 1
ATOM 8807 C C . PRO C 1 192 ? 2.74881 0.00742 69.92079 1.000 43.75137 192 PRO C C 1
ATOM 8808 O O . PRO C 1 192 ? 3.54202 0.93481 70.09820 1.000 44.70224 192 PRO C O 1
ATOM 8812 N N . ILE C 1 193 ? 1.60911 0.14539 69.25114 1.000 41.75513 193 ILE C N 1
ATOM 8813 C CA . ILE C 1 193 ? 1.13970 1.43606 68.76396 1.000 43.39593 193 ILE C CA 1
ATOM 8814 C C . ILE C 1 193 ? -0.37674 1.35579 68.65105 1.000 39.68429 193 ILE C C 1
ATOM 8815 O O . ILE C 1 193 ? -0.92864 0.31061 68.29948 1.000 39.09723 193 ILE C O 1
ATOM 8820 N N . LYS C 1 194 ? -1.05273 2.44811 68.99928 1.000 41.18426 194 LYS C N 1
ATOM 8821 C CA . LYS C 1 194 ? -2.49370 2.49989 68.79482 1.000 41.27206 194 LYS C CA 1
ATOM 8822 C C . LYS C 1 194 ? -2.78489 2.44168 67.30614 1.000 35.85499 194 LYS C C 1
ATOM 8823 O O . LYS C 1 194 ? -2.08123 3.05723 66.50390 1.000 36.69979 194 LYS C O 1
ATOM 8829 N N . LEU C 1 195 ? -3.81394 1.68248 66.92237 1.000 44.46474 195 LEU C N 1
ATOM 8830 C CA . LEU C 1 195 ? -4.22285 1.72454 65.52166 1.000 37.70848 195 LEU C CA 1
ATOM 8831 C C . LEU C 1 195 ? -4.55221 3.15386 65.11203 1.000 37.68997 195 LEU C C 1
ATOM 8832 O O . LEU C 1 195 ? -4.18414 3.59644 64.01867 1.000 35.04173 195 LEU C O 1
ATOM 8837 N N . GLY C 1 196 ? -5.19809 3.90954 66.00324 1.000 38.91286 196 GLY C N 1
ATOM 8838 C CA . GLY C 1 196 ? -5.49609 5.30010 65.70258 1.000 39.91073 196 GLY C CA 1
ATOM 8839 C C . GLY C 1 196 ? -4.25148 6.14871 65.54084 1.000 41.17220 196 GLY C C 1
ATOM 8840 O O . GLY C 1 196 ? -4.23583 7.09187 64.74162 1.000 41.13056 196 GLY C O 1
ATOM 8841 N N . GLN C 1 197 ? -3.19345 5.82519 66.28939 1.000 38.85811 197 GLN C N 1
ATOM 8842 C CA . GLN C 1 197 ? -1.92786 6.53872 66.15778 1.000 38.40527 197 GLN C CA 1
ATOM 8843 C C . GLN C 1 197 ? -1.30999 6.30347 64.78624 1.000 36.95271 197 GLN C C 1
ATOM 8844 O O . GLN C 1 197 ? -0.84134 7.24222 64.13060 1.000 34.59954 197 GLN C O 1
ATOM 8850 N N . GLU C 1 198 ? -1.28592 5.04642 64.34219 1.000 36.18855 198 GLU C N 1
ATOM 8851 C CA . GLU C 1 198 ? -0.80230 4.75408 62.99879 1.000 38.38033 198 GLU C CA 1
ATOM 8852 C C . GLU C 1 198 ? -1.63015 5.48258 61.94782 1.000 35.96136 198 GLU C C 1
ATOM 8853 O O . GLU C 1 198 ? -1.08135 6.03497 60.98661 1.000 36.86887 198 GLU C O 1
ATOM 8859 N N . ILE C 1 199 ? -2.95528 5.50263 62.11787 1.000 37.06005 199 ILE C N 1
ATOM 8860 C CA . ILE C 1 199 ? -3.79961 6.23590 61.17776 1.000 35.69841 199 ILE C CA 1
ATOM 8861 C C . ILE C 1 199 ? -3.52364 7.73114 61.27008 1.000 36.35231 199 ILE C C 1
ATOM 8862 O O . ILE C 1 199 ? -3.56585 8.43751 60.25544 1.000 37.01352 199 ILE C O 1
ATOM 8867 N N . SER C 1 200 ? -3.21637 8.23471 62.47328 1.000 36.48964 200 SER C N 1
ATOM 8868 C CA . SER C 1 200 ? -2.93426 9.65764 62.63563 1.000 35.51178 200 SER C CA 1
ATOM 8869 C C . SER C 1 200 ? -1.75242 10.09715 61.78026 1.000 38.97900 200 SER C C 1
ATOM 8870 O O . SER C 1 200 ? -1.70717 11.24980 61.33322 1.000 38.41576 200 SER C O 1
ATOM 8873 N N . GLY C 1 201 ? -0.80012 9.19657 61.52522 1.000 37.01022 201 GLY C N 1
ATOM 8874 C CA . GLY C 1 201 ? 0.28000 9.52169 60.60522 1.000 35.40543 201 GLY C CA 1
ATOM 8875 C C . GLY C 1 201 ? -0.21465 9.78894 59.19502 1.000 34.41348 201 GLY C C 1
ATOM 8876 O O . GLY C 1 201 ? 0.21143 10.75150 58.54897 1.000 37.07249 201 GLY C O 1
ATOM 8877 N N . TRP C 1 202 ? -1.11597 8.93751 58.69458 1.000 37.97053 202 TRP C N 1
ATOM 8878 C CA . TRP C 1 202 ? -1.78054 9.21026 57.41939 1.000 33.29768 202 TRP C CA 1
ATOM 8879 C C . TRP C 1 202 ? -2.48178 10.55996 57.45177 1.000 33.94798 202 TRP C C 1
ATOM 8880 O O . TRP C 1 202 ? -2.30616 11.39341 56.55462 1.000 32.58543 202 TRP C O 1
ATOM 8891 N N . ARG C 1 203 ? -3.28975 10.78487 58.48734 1.000 31.00673 203 ARG C N 1
ATOM 8892 C CA . ARG C 1 203 ? -4.08285 12.00203 58.56500 1.000 36.59854 203 ARG C CA 1
ATOM 8893 C C . ARG C 1 203 ? -3.19385 13.23746 58.55414 1.000 37.82188 203 ARG C C 1
ATOM 8894 O O . ARG C 1 203 ? -3.49142 14.21997 57.86222 1.000 34.88742 203 ARG C O 1
ATOM 8902 N N . TYR C 1 204 ? -2.09487 13.21151 59.31494 1.000 37.65355 204 TYR C N 1
ATOM 8903 C CA . TYR C 1 204 ? -1.24721 14.39414 59.39542 1.000 34.97832 204 TYR C CA 1
ATOM 8904 C C . TYR C 1 204 ? -0.46108 14.61496 58.10886 1.000 32.23897 204 TYR C C 1
ATOM 8905 O O . TYR C 1 204 ? -0.12568 15.76012 57.78416 1.000 36.85013 204 TYR C O 1
ATOM 8914 N N . MET C 1 205 ? -0.13962 13.54341 57.37855 1.000 32.43400 205 MET C N 1
ATOM 8915 C CA . MET C 1 205 ? 0.37521 13.69862 56.01995 1.000 35.80033 205 MET C CA 1
ATOM 8916 C C . MET C 1 205 ? -0.53831 14.60154 55.19930 1.000 33.32265 205 MET C C 1
ATOM 8917 O O . MET C 1 205 ? -0.07680 15.48790 54.46965 1.000 33.73185 205 MET C O 1
ATOM 8922 N N . LEU C 1 206 ? -1.84895 14.37792 55.30276 1.000 36.48006 206 LEU C N 1
ATOM 8923 C CA . LEU C 1 206 ? -2.79476 15.16870 54.52004 1.000 34.51826 206 LEU C CA 1
ATOM 8924 C C . LEU C 1 206 ? -2.89281 16.58993 55.05531 1.000 33.44132 206 LEU C C 1
ATOM 8925 O O . LEU C 1 206 ? -2.99838 17.54025 54.27455 1.000 32.68157 206 LEU C O 1
ATOM 8930 N N . ASP C 1 207 ? -2.84360 16.75551 56.38324 1.000 35.46999 207 ASP C N 1
ATOM 8931 C CA . ASP C 1 207 ? -2.72797 18.09269 56.96006 1.000 38.26880 207 ASP C CA 1
ATOM 8932 C C . ASP C 1 207 ? -1.48509 18.80763 56.43912 1.000 36.27371 207 ASP C C 1
ATOM 8933 O O . ASP C 1 207 ? -1.54842 19.97968 56.05183 1.000 37.35052 207 ASP C O 1
ATOM 8938 N N . ARG C 1 208 ? -0.34224 18.11459 56.42158 1.000 36.16936 208 ARG C N 1
ATOM 8939 C CA . ARG C 1 208 ? 0.89912 18.73961 55.96019 1.000 36.93321 208 ARG C CA 1
ATOM 8940 C C . ARG C 1 208 ? 0.77248 19.19677 54.51058 1.000 34.45163 208 ARG C C 1
ATOM 8941 O O . ARG C 1 208 ? 1.13611 20.32565 54.16405 1.000 35.99259 208 ARG C O 1
ATOM 8949 N N . CYS C 1 209 ? 0.25424 18.32577 53.64734 1.000 31.13362 209 CYS C N 1
ATOM 8950 C CA . CYS C 1 209 ? 0.03740 18.70217 52.25504 1.000 37.37883 209 CYS C CA 1
ATOM 8951 C C . CYS C 1 209 ? -0.97496 19.83321 52.12292 1.000 33.46420 209 CYS C C 1
ATOM 8952 O O . CYS C 1 209 ? -0.87769 20.64855 51.19935 1.000 33.82220 209 CYS C O 1
ATOM 8955 N N . GLU C 1 210 ? -1.94983 19.90302 53.02493 1.000 32.06020 210 GLU C N 1
ATOM 8956 C CA . GLU C 1 210 ? -2.87536 21.02791 52.99033 1.000 37.95511 210 GLU C CA 1
ATOM 8957 C C . GLU C 1 210 ? -2.16139 22.33562 53.31060 1.000 37.39451 210 GLU C C 1
ATOM 8958 O O . GLU C 1 210 ? -2.36152 23.34518 52.62355 1.000 35.58959 210 GLU C O 1
ATOM 8964 N N . THR C 1 211 ? -1.32293 22.33290 54.35006 1.000 39.87271 211 THR C N 1
ATOM 8965 C CA . THR C 1 211 ? -0.54154 23.51905 54.69032 1.000 35.55785 211 THR C CA 1
ATOM 8966 C C . THR C 1 211 ? 0.34863 23.95004 53.52960 1.000 36.37606 211 THR C C 1
ATOM 8967 O O . THR C 1 211 ? 0.40039 25.13462 53.17782 1.000 38.18963 211 THR C O 1
ATOM 8971 N N . MET C 1 212 ? 1.05590 22.99794 52.92186 1.000 34.03372 212 MET C N 1
ATOM 8972 C CA . MET C 1 212 ? 1.97931 23.33384 51.84767 1.000 36.75125 212 MET C CA 1
ATOM 8973 C C . MET C 1 212 ? 1.24680 23.71581 50.56920 1.000 35.10182 212 MET C C 1
ATOM 8974 O O . MET C 1 212 ? 1.74684 24.54032 49.79685 1.000 36.28676 212 MET C O 1
ATOM 8979 N N . LEU C 1 213 ? 0.07185 23.13263 50.32439 1.000 35.34526 213 LEU C N 1
ATOM 8980 C CA . LEU C 1 213 ? -0.71121 23.52508 49.15682 1.000 35.54834 213 LEU C CA 1
ATOM 8981 C C . LEU C 1 213 ? -1.26279 24.93775 49.30824 1.000 35.00981 213 LEU C C 1
ATOM 8982 O O . LEU C 1 213 ? -1.38588 25.66015 48.31470 1.000 39.80077 213 LEU C O 1
ATOM 8987 N N . SER C 1 214 ? -1.56886 25.36283 50.53850 1.000 36.53125 214 SER C N 1
ATOM 8988 C CA . SER C 1 214 ? -2.00753 26.73849 50.73939 1.000 36.18751 214 SER C CA 1
ATOM 8989 C C . SER C 1 214 ? -0.89833 27.72163 50.40252 1.000 39.49211 214 SER C C 1
ATOM 8990 O O . SER C 1 214 ? -1.17021 28.81104 49.88312 1.000 39.55465 214 SER C O 1
ATOM 8993 N N . GLU C 1 215 ? 0.35265 27.35886 50.69515 1.000 37.28741 215 GLU C N 1
ATOM 8994 C CA . GLU C 1 215 ? 1.47730 28.22789 50.37642 1.000 33.42766 215 GLU C CA 1
ATOM 8995 C C . GLU C 1 215 ? 1.71589 28.28804 48.87262 1.000 34.15753 215 GLU C C 1
ATOM 8996 O O . GLU C 1 215 ? 1.83759 29.37316 48.29782 1.000 35.72239 215 GLU C O 1
ATOM 9002 N N . SER C 1 216 ? 1.75430 27.13313 48.20525 1.000 31.41905 216 SER C N 1
ATOM 9003 C CA . SER C 1 216 ? 2.12067 27.14054 46.79320 1.000 34.54911 216 SER C CA 1
ATOM 9004 C C . SER C 1 216 ? 0.98916 27.61450 45.88567 1.000 37.84250 216 SER C C 1
ATOM 9005 O O . SER C 1 216 ? 1.25974 28.22000 44.84167 1.000 31.85267 216 SER C O 1
ATOM 9008 N N . LYS C 1 217 ? -0.27084 27.35471 46.24254 1.000 33.31032 217 LYS C N 1
ATOM 9009 C CA . LYS C 1 217 ? -1.35409 27.74812 45.33920 1.000 34.68592 217 LYS C CA 1
ATOM 9010 C C . LYS C 1 217 ? -1.48060 29.26224 45.24474 1.000 32.54486 217 LYS C C 1
ATOM 9011 O O . LYS C 1 217 ? -1.89578 29.78486 44.20769 1.000 40.11604 217 LYS C O 1
ATOM 9017 N N . LYS C 1 218 ? -1.09180 29.97261 46.30193 1.000 34.98786 218 LYS C N 1
ATOM 9018 C CA . LYS C 1 218 ? -1.14496 31.42925 46.31628 1.000 36.50372 218 LYS C CA 1
ATOM 9019 C C . LYS C 1 218 ? -0.34411 32.05014 45.17702 1.000 35.77887 218 LYS C C 1
ATOM 9020 O O . LYS C 1 218 ? -0.73398 33.09638 44.64851 1.000 39.74411 218 LYS C O 1
ATOM 9026 N N . HIS C 1 219 ? 0.77424 31.43822 44.78278 1.000 37.06520 219 HIS C N 1
ATOM 9027 C CA . HIS C 1 219 ? 1.58462 32.05446 43.73703 1.000 37.78277 219 HIS C CA 1
ATOM 9028 C C . HIS C 1 219 ? 0.96014 31.90299 42.35982 1.000 39.14795 219 HIS C C 1
ATOM 9029 O O . HIS C 1 219 ? 1.31343 32.65754 41.44736 1.000 40.11125 219 HIS C O 1
ATOM 9036 N N . ILE C 1 220 ? 0.03825 30.95158 42.19593 1.000 39.82246 220 ILE C N 1
ATOM 9037 C CA . ILE C 1 220 ? -0.70453 30.79303 40.95132 1.000 36.29315 220 ILE C CA 1
ATOM 9038 C C . ILE C 1 220 ? -1.71378 31.91431 40.72748 1.000 37.12525 220 ILE C C 1
ATOM 9039 O O . ILE C 1 220 ? -2.25076 32.04691 39.61952 1.000 35.84681 220 ILE C O 1
ATOM 9044 N N . LEU C 1 221 ? -1.97304 32.74213 41.74406 1.000 37.44778 221 LEU C N 1
ATOM 9045 C CA . LEU C 1 221 ? -2.85913 33.88827 41.58148 1.000 39.00553 221 LEU C CA 1
ATOM 9046 C C . LEU C 1 221 ? -2.22964 35.02903 40.78864 1.000 39.15937 221 LEU C C 1
ATOM 9047 O O . LEU C 1 221 ? -2.94868 35.96590 40.41809 1.000 43.97989 221 LEU C O 1
ATOM 9052 N N . ASN C 1 222 ? -0.92717 34.97497 40.50800 1.000 36.06551 222 ASN C N 1
ATOM 9053 C CA . ASN C 1 222 ? -0.25362 36.04058 39.76583 1.000 36.42801 222 ASN C CA 1
ATOM 9054 C C . ASN C 1 222 ? -0.39255 35.80097 38.26846 1.000 37.59191 222 ASN C C 1
ATOM 9055 O O . ASN C 1 222 ? 0.08456 34.78168 37.75347 1.000 37.77071 222 ASN C O 1
ATOM 9060 N N . LEU C 1 223 ? -1.02484 36.74079 37.56583 1.000 38.12058 223 LEU C N 1
ATOM 9061 C CA . LEU C 1 223 ? -1.37343 36.55086 36.16637 1.000 38.66204 223 LEU C CA 1
ATOM 9062 C C . LEU C 1 223 ? -0.48358 37.39713 35.26416 1.000 35.43229 223 LEU C C 1
ATOM 9063 O O . LEU C 1 223 ? -0.06810 38.49845 35.62757 1.000 33.37768 223 LEU C O 1
ATOM 9068 N N . ALA C 1 224 ? -0.21506 36.87418 34.06685 1.000 37.91741 224 ALA C N 1
ATOM 9069 C CA . ALA C 1 224 ? 0.61017 37.56416 33.08153 1.000 37.69675 224 ALA C CA 1
ATOM 9070 C C . ALA C 1 224 ? -0.11939 38.66069 32.31366 1.000 40.72505 224 ALA C C 1
ATOM 9071 O O . ALA C 1 224 ? 0.55249 39.46623 31.65693 1.000 39.26791 224 ALA C O 1
ATOM 9073 N N . ILE C 1 225 ? -1.45943 38.70221 32.35277 1.000 38.37039 225 ILE C N 1
ATOM 9074 C CA . ILE C 1 225 ? -2.20218 39.61905 31.49202 1.000 39.61327 225 ILE C CA 1
ATOM 9075 C C . ILE C 1 225 ? -1.71390 41.04595 31.71083 1.000 41.12916 225 ILE C C 1
ATOM 9076 O O . ILE C 1 225 ? -1.52172 41.49529 32.84759 1.000 42.95223 225 ILE C O 1
ATOM 9081 N N . GLY C 1 226 ? -1.46307 41.74900 30.60922 1.000 37.79723 226 GLY C N 1
ATOM 9082 C CA . GLY C 1 226 ? -0.86821 43.06486 30.62733 1.000 40.95553 226 GLY C CA 1
ATOM 9083 C C . GLY C 1 226 ? 0.53878 43.11124 30.06979 1.000 44.13752 226 GLY C C 1
ATOM 9084 O O . GLY C 1 226 ? 0.98849 44.18503 29.65605 1.000 41.09861 226 GLY C O 1
ATOM 9085 N N . GLY C 1 227 ? 1.25292 41.98219 30.05039 1.000 40.57675 227 GLY C N 1
ATOM 9086 C CA . GLY C 1 227 ? 2.58800 41.98647 29.47848 1.000 42.52346 227 GLY C CA 1
ATOM 9087 C C . GLY C 1 227 ? 2.60546 42.10733 27.97185 1.000 42.27196 227 GLY C C 1
ATOM 9088 O O . GLY C 1 227 ? 3.63884 42.48001 27.40295 1.000 42.78421 227 GLY C O 1
ATOM 9089 N N . THR C 1 228 ? 1.46653 41.84165 27.32231 1.000 43.01862 228 THR C N 1
ATOM 9090 C CA . THR C 1 228 ? 1.34365 41.66252 25.87732 1.000 40.97030 228 THR C CA 1
ATOM 9091 C C . THR C 1 228 ? 2.49876 40.82801 25.32502 1.000 43.11392 228 THR C C 1
ATOM 9092 O O . THR C 1 228 ? 2.88200 39.82934 25.94455 1.000 39.92544 228 THR C O 1
ATOM 9096 N N . ALA C 1 229 ? 3.05753 41.21508 24.17364 1.000 41.24213 229 ALA C N 1
ATOM 9097 C CA . ALA C 1 229 ? 3.83334 40.26647 23.37396 1.000 39.33395 229 ALA C CA 1
ATOM 9098 C C . ALA C 1 229 ? 5.14610 39.86639 24.04702 1.000 41.48710 229 ALA C C 1
ATOM 9099 O O . ALA C 1 229 ? 5.50223 38.68126 24.05575 1.000 42.58469 229 ALA C O 1
ATOM 9101 N N . VAL C 1 230 ? 5.89886 40.82614 24.59185 1.000 35.21262 230 VAL C N 1
ATOM 9102 C CA . VAL C 1 230 ? 7.21264 40.52810 25.15988 1.000 41.86559 230 VAL C CA 1
ATOM 9103 C C . VAL C 1 230 ? 7.32514 40.88277 26.63371 1.000 40.62012 230 VAL C C 1
ATOM 9104 O O . VAL C 1 230 ? 8.40361 40.72011 27.21031 1.000 41.29830 230 VAL C O 1
ATOM 9108 N N . GLY C 1 231 ? 6.26119 41.37122 27.26501 1.000 42.04871 231 GLY C N 1
ATOM 9109 C CA . GLY C 1 231 ? 6.31447 41.76364 28.65619 1.000 38.79931 231 GLY C CA 1
ATOM 9110 C C . GLY C 1 231 ? 6.36180 43.25891 28.88422 1.000 40.22504 231 GLY C C 1
ATOM 9111 O O . GLY C 1 231 ? 6.11414 43.70857 30.00648 1.000 43.66172 231 GLY C O 1
ATOM 9112 N N . THR C 1 232 ? 6.66876 44.03780 27.84751 1.000 38.69874 232 THR C N 1
ATOM 9113 C CA . THR C 1 232 ? 6.74684 45.48756 27.97798 1.000 44.87861 232 THR C CA 1
ATOM 9114 C C . THR C 1 232 ? 5.37881 46.14756 28.11057 1.000 46.85900 232 THR C C 1
ATOM 9115 O O . THR C 1 232 ? 5.30967 47.31478 28.50156 1.000 49.76503 232 THR C O 1
ATOM 9119 N N . GLY C 1 233 ? 4.29581 45.44674 27.77893 1.000 46.87377 233 GLY C N 1
ATOM 9120 C CA . GLY C 1 233 ? 2.97815 46.05307 27.84464 1.000 46.75717 233 GLY C CA 1
ATOM 9121 C C . GLY C 1 233 ? 2.59409 46.90287 26.65221 1.000 47.98386 233 GLY C C 1
ATOM 9122 O O . GLY C 1 233 ? 1.51901 47.51804 26.66946 1.000 45.00763 233 GLY C O 1
ATOM 9123 N N . ILE C 1 234 ? 3.43776 46.95747 25.61850 1.000 44.88335 234 ILE C N 1
ATOM 9124 C CA . ILE C 1 234 ? 3.13668 47.77110 24.45575 1.000 47.56381 234 ILE C CA 1
ATOM 9125 C C . ILE C 1 234 ? 1.81667 47.29872 23.86138 1.000 49.28522 234 ILE C C 1
ATOM 9126 O O . ILE C 1 234 ? 1.45203 46.11795 23.95704 1.000 47.04060 234 ILE C O 1
ATOM 9131 N N . ASN C 1 235 ? 1.06650 48.25225 23.30454 1.000 45.25634 235 ASN C N 1
ATOM 9132 C CA . ASN C 1 235 ? -0.24768 48.02243 22.70296 1.000 50.99118 235 ASN C CA 1
ATOM 9133 C C . ASN C 1 235 ? -1.29421 47.62363 23.74101 1.000 50.62254 235 ASN C C 1
ATOM 9134 O O . ASN C 1 235 ? -2.24109 46.89877 23.43589 1.000 51.71996 235 ASN C O 1
ATOM 9139 N N . ALA C 1 236 ? -1.12860 48.09314 24.97522 1.000 47.93167 236 ALA C N 1
ATOM 9140 C CA . ALA C 1 236 ? -2.11151 47.88902 26.02801 1.000 48.50293 236 ALA C CA 1
ATOM 9141 C C . ALA C 1 236 ? -2.10673 49.11057 26.93277 1.000 54.75360 236 ALA C C 1
ATOM 9142 O O . ALA C 1 236 ? -1.07494 49.76533 27.10737 1.000 55.98137 236 ALA C O 1
ATOM 9144 N N . HIS C 1 237 ? -3.26987 49.41819 27.49680 1.000 53.05320 237 HIS C N 1
ATOM 9145 C CA . HIS C 1 237 ? -3.37055 50.54907 28.40728 1.000 54.39549 237 HIS C CA 1
ATOM 9146 C C . HIS C 1 237 ? -2.68090 50.20639 29.72624 1.000 54.37567 237 HIS C C 1
ATOM 9147 O O . HIS C 1 237 ? -2.73387 49.05617 30.16705 1.000 54.42556 237 HIS C O 1
ATOM 9154 N N . PRO C 1 238 ? -2.02659 51.17755 30.37248 1.000 58.10624 238 PRO C N 1
ATOM 9155 C CA . PRO C 1 238 ? -1.31045 50.87844 31.62591 1.000 57.13217 238 PRO C CA 1
ATOM 9156 C C . PRO C 1 238 ? -2.18547 50.29456 32.71762 1.000 57.81598 238 PRO C C 1
ATOM 9157 O O . PRO C 1 238 ? -1.65083 49.67857 33.64433 1.000 53.68754 238 PRO C O 1
ATOM 9161 N N . GLU C 1 239 ? -3.50512 50.47143 32.65375 1.000 58.24888 239 GLU C N 1
ATOM 9162 C CA . GLU C 1 239 ? -4.40163 49.87380 33.63349 1.000 57.76257 239 GLU C CA 1
ATOM 9163 C C . GLU C 1 239 ? -5.04189 48.57742 33.15988 1.000 53.88549 239 GLU C C 1
ATOM 9164 O O . GLU C 1 239 ? -5.72599 47.92520 33.95709 1.000 52.56609 239 GLU C O 1
ATOM 9170 N N . PHE C 1 240 ? -4.83793 48.19055 31.89576 1.000 54.20878 240 PHE C N 1
ATOM 9171 C CA . PHE C 1 240 ? -5.58450 47.07061 31.33138 1.000 49.19148 240 PHE C CA 1
ATOM 9172 C C . PHE C 1 240 ? -5.35314 45.79480 32.13328 1.000 49.74640 240 PHE C C 1
ATOM 9173 O O . PHE C 1 240 ? -6.30892 45.16744 32.60506 1.000 46.79495 240 PHE C O 1
ATOM 9181 N N . GLY C 1 241 ? -4.08647 45.41632 32.32730 1.000 52.75499 241 GLY C N 1
ATOM 9182 C CA . GLY C 1 241 ? -3.79101 44.18005 33.03787 1.000 45.55741 241 GLY C CA 1
ATOM 9183 C C . GLY C 1 241 ? -4.43526 44.11962 34.41073 1.000 46.29378 241 GLY C C 1
ATOM 9184 O O . GLY C 1 241 ? -5.07465 43.12805 34.76655 1.000 41.68028 241 GLY C O 1
ATOM 9185 N N . ASP C 1 242 ? -4.28744 45.18732 35.19902 1.000 46.73853 242 ASP C N 1
ATOM 9186 C CA . ASP C 1 242 ? -4.84886 45.17571 36.54811 1.000 47.39717 242 ASP C CA 1
ATOM 9187 C C . ASP C 1 242 ? -6.36899 45.10741 36.51330 1.000 48.29665 242 ASP C C 1
ATOM 9188 O O . ASP C 1 242 ? -6.98740 44.44067 37.35152 1.000 47.74094 242 ASP C O 1
ATOM 9193 N N . LYS C 1 243 ? -6.98704 45.78951 35.54759 1.000 47.11307 243 LYS C N 1
ATOM 9194 C CA . LYS C 1 243 ? -8.43912 45.73050 35.41248 1.000 48.19212 243 LYS C CA 1
ATOM 9195 C C . LYS C 1 243 ? -8.90856 44.31667 35.08282 1.000 45.69362 243 LYS C C 1
ATOM 9196 O O . LYS C 1 243 ? -9.88333 43.82458 35.66666 1.000 46.54469 243 LYS C O 1
ATOM 9202 N N . VAL C 1 244 ? -8.22091 43.64155 34.16001 1.000 42.49354 244 VAL C N 1
ATOM 9203 C CA . VAL C 1 244 ? -8.59884 42.27260 33.81012 1.000 46.58709 244 VAL C CA 1
ATOM 9204 C C . VAL C 1 244 ? -8.51919 41.36560 35.03155 1.000 44.06986 244 VAL C C 1
ATOM 9205 O O . VAL C 1 244 ? -9.46386 40.62772 35.33789 1.000 42.16095 244 VAL C O 1
ATOM 9209 N N . ALA C 1 245 ? -7.39373 41.40956 35.75244 1.000 43.45868 245 ALA C N 1
ATOM 9210 C CA . ALA C 1 245 ? -7.25281 40.56003 36.93145 1.000 45.32030 245 ALA C CA 1
ATOM 9211 C C . ALA C 1 245 ? -8.34949 40.85424 37.94567 1.000 45.20178 245 ALA C C 1
ATOM 9212 O O . ALA C 1 245 ? -8.87224 39.93638 38.59108 1.000 45.54867 245 ALA C O 1
ATOM 9214 N N . HIS C 1 246 ? -8.73340 42.12827 38.07115 1.000 44.91055 246 HIS C N 1
ATOM 9215 C CA . HIS C 1 246 ? -9.81758 42.50280 38.97355 1.000 47.13103 246 HIS C CA 1
ATOM 9216 C C . HIS C 1 246 ? -11.13433 41.85477 38.57017 1.000 47.98883 246 HIS C C 1
ATOM 9217 O O . HIS C 1 246 ? -11.85178 41.31499 39.42048 1.000 50.52064 246 HIS C O 1
ATOM 9224 N N . TYR C 1 247 ? -11.47329 41.89753 37.27809 1.000 46.19221 247 TYR C N 1
ATOM 9225 C CA . TYR C 1 247 ? -12.75530 41.35217 36.84025 1.000 46.70482 247 TYR C CA 1
ATOM 9226 C C . TYR C 1 247 ? -12.77431 39.82941 36.83410 1.000 44.03740 247 TYR C C 1
ATOM 9227 O O . TYR C 1 247 ? -13.83079 39.23228 37.06840 1.000 44.57017 247 TYR C O 1
ATOM 9236 N N . ILE C 1 248 ? -11.63203 39.18360 36.59175 1.000 44.12514 248 ILE C N 1
ATOM 9237 C CA . ILE C 1 248 ? -11.56140 37.73676 36.78361 1.000 42.41790 248 ILE C CA 1
ATOM 9238 C C . ILE C 1 248 ? -11.78795 37.38582 38.24860 1.000 45.24901 248 ILE C C 1
ATOM 9239 O O . ILE C 1 248 ? -12.48557 36.41617 38.56736 1.000 48.95534 248 ILE C O 1
ATOM 9244 N N . SER C 1 249 ? -11.19708 38.16120 39.16342 1.000 45.37238 249 SER C N 1
ATOM 9245 C CA . SER C 1 249 ? -11.44558 37.95033 40.58781 1.000 43.72242 249 SER C CA 1
ATOM 9246 C C . SER C 1 249 ? -12.92095 38.12758 40.91681 1.000 46.41647 249 SER C C 1
ATOM 9247 O O . SER C 1 249 ? -13.51514 37.31441 41.63417 1.000 46.98496 249 SER C O 1
ATOM 9250 N N . GLU C 1 250 ? -13.52167 39.20661 40.41925 1.000 46.53178 250 GLU C N 1
ATOM 9251 C CA . GLU C 1 250 ? -14.94974 39.42171 40.62923 1.000 51.08097 250 GLU C CA 1
ATOM 9252 C C . GLU C 1 250 ? -15.76672 38.22648 40.16150 1.000 47.17018 250 GLU C C 1
ATOM 9253 O O . GLU C 1 250 ? -16.66650 37.76201 40.87180 1.000 49.02298 250 GLU C O 1
ATOM 9259 N N . ASN C 1 251 ? -15.45824 37.70082 38.97647 1.000 44.21389 251 ASN C N 1
ATOM 9260 C CA . ASN C 1 251 ? -16.30519 36.65910 38.41567 1.000 47.78874 251 ASN C CA 1
ATOM 9261 C C . ASN C 1 251 ? -16.01683 35.28797 39.01637 1.000 45.66783 251 ASN C C 1
ATOM 9262 O O . ASN C 1 251 ? -16.91655 34.44521 39.07081 1.000 46.81194 251 ASN C O 1
ATOM 9267 N N . THR C 1 252 ? -14.79323 35.04192 39.48562 1.000 45.62869 252 THR C N 1
ATOM 9268 C CA . THR C 1 252 ? -14.45346 33.73570 40.04483 1.000 46.04688 252 THR C CA 1
ATOM 9269 C C . THR C 1 252 ? -14.56476 33.67992 41.55935 1.000 45.91811 252 THR C C 1
ATOM 9270 O O . THR C 1 252 ? -14.74951 32.59253 42.11590 1.000 45.99995 252 THR C O 1
ATOM 9274 N N . GLY C 1 253 ? -14.44181 34.81609 42.24177 1.000 45.53840 253 GLY C N 1
ATOM 9275 C CA . GLY C 1 253 ? -14.29761 34.80312 43.68497 1.000 42.70388 253 GLY C CA 1
ATOM 9276 C C . GLY C 1 253 ? -12.91959 34.42186 44.19331 1.000 44.04774 253 GLY C C 1
ATOM 9277 O O . GLY C 1 253 ? -12.77788 34.12296 45.38578 1.000 43.70972 253 GLY C O 1
ATOM 9278 N N . TYR C 1 254 ? -11.89646 34.42235 43.33242 1.000 39.56642 254 TYR C N 1
ATOM 9279 C CA . TYR C 1 254 ? -10.51395 34.13996 43.72701 1.000 43.50246 254 TYR C CA 1
ATOM 9280 C C . TYR C 1 254 ? -9.66870 35.39880 43.58407 1.000 44.84236 254 TYR C C 1
ATOM 9281 O O . TYR C 1 254 ? -9.85512 36.16121 42.63053 1.000 41.16522 254 TYR C O 1
ATOM 9290 N N . PRO C 1 255 ? -8.72982 35.64506 44.49391 1.000 39.60216 255 PRO C N 1
ATOM 9291 C CA . PRO C 1 255 ? -8.06843 36.96757 44.49792 1.000 41.55190 255 PRO C CA 1
ATOM 9292 C C . PRO C 1 255 ? -6.89985 37.06199 43.52079 1.000 43.64702 255 PRO C C 1
ATOM 9293 O O . PRO C 1 255 ? -5.72887 37.16462 43.88741 1.000 43.47364 255 PRO C O 1
ATOM 9297 N N . PHE C 1 256 ? -7.20963 37.06071 42.22858 1.000 43.15694 256 PHE C N 1
ATOM 9298 C CA . PHE C 1 256 ? -6.16590 37.16703 41.21826 1.000 43.71245 256 PHE C CA 1
ATOM 9299 C C . PHE C 1 256 ? -5.56493 38.56864 41.20302 1.000 43.26268 256 PHE C C 1
ATOM 9300 O O . PHE C 1 256 ? -6.23993 39.56251 41.47968 1.000 43.20355 256 PHE C O 1
ATOM 9308 N N . VAL C 1 257 ? -4.27425 38.64271 40.87480 1.000 43.42045 257 VAL C N 1
ATOM 9309 C CA . VAL C 1 257 ? -3.59470 39.91929 40.69336 1.000 42.60396 257 VAL C CA 1
ATOM 9310 C C . VAL C 1 257 ? -2.76002 39.84479 39.42391 1.000 42.86995 257 VAL C C 1
ATOM 9311 O O . VAL C 1 257 ? -2.35633 38.76440 38.98705 1.000 42.76293 257 VAL C O 1
ATOM 9315 N N . SER C 1 258 ? -2.52732 41.00522 38.81585 1.000 44.12016 258 SER C N 1
ATOM 9316 C CA . SER C 1 258 ? -1.58013 41.10385 37.71417 1.000 40.95792 258 SER C CA 1
ATOM 9317 C C . SER C 1 258 ? -0.15926 41.01929 38.26299 1.000 47.00432 258 SER C C 1
ATOM 9318 O O . SER C 1 258 ? 0.15415 41.60937 39.29913 1.000 47.88832 258 SER C O 1
ATOM 9321 N N . SER C 1 259 ? 0.69704 40.27043 37.57153 1.000 44.26043 259 SER C N 1
ATOM 9322 C CA . SER C 1 259 ? 2.02476 39.97994 38.08772 1.000 39.71955 259 SER C CA 1
ATOM 9323 C C . SER C 1 259 ? 2.86115 41.24296 38.25877 1.000 43.08231 259 SER C C 1
ATOM 9324 O O . SER C 1 259 ? 2.80812 42.17039 37.45129 1.000 45.02664 259 SER C O 1
ATOM 9327 N N . GLU C 1 260 ? 3.67985 41.24299 39.31148 1.000 47.22139 260 GLU C N 1
ATOM 9328 C CA . GLU C 1 260 ? 4.62048 42.32936 39.55046 1.000 48.22889 260 GLU C CA 1
ATOM 9329 C C . GLU C 1 260 ? 5.71284 42.42464 38.48724 1.000 45.57924 260 GLU C C 1
ATOM 9330 O O . GLU C 1 260 ? 6.29828 43.49641 38.32375 1.000 50.33616 260 GLU C O 1
ATOM 9336 N N . ASN C 1 261 ? 6.02022 41.33832 37.77652 1.000 43.24713 261 ASN C N 1
ATOM 9337 C CA . ASN C 1 261 ? 7.05741 41.35608 36.73914 1.000 40.98393 261 ASN C CA 1
ATOM 9338 C C . ASN C 1 261 ? 6.55028 40.55279 35.54169 1.000 40.53123 261 ASN C C 1
ATOM 9339 O O . ASN C 1 261 ? 6.54687 39.31702 35.56117 1.000 38.92751 261 ASN C O 1
ATOM 9344 N N . LYS C 1 262 ? 6.10437 41.25995 34.49968 1.000 41.82456 262 LYS C N 1
ATOM 9345 C CA . LYS C 1 262 ? 5.55179 40.58435 33.32877 1.000 39.61423 262 LYS C CA 1
ATOM 9346 C C . LYS C 1 262 ? 6.60422 39.80717 32.55656 1.000 39.07671 262 LYS C C 1
ATOM 9347 O O . LYS C 1 262 ? 6.25541 38.87115 31.83186 1.000 34.86681 262 LYS C O 1
ATOM 9353 N N . PHE C 1 263 ? 7.87585 40.19173 32.66743 1.000 38.12345 263 PHE C N 1
ATOM 9354 C CA . PHE C 1 263 ? 8.92690 39.45899 31.97168 1.000 38.62357 263 PHE C CA 1
ATOM 9355 C C . PHE C 1 263 ? 9.09099 38.06393 32.56459 1.000 37.41558 263 PHE C C 1
ATOM 9356 O O . PHE C 1 263 ? 9.13789 37.06935 31.83279 1.000 39.56475 263 PHE C O 1
ATOM 9364 N N . HIS C 1 264 ? 9.15046 37.97276 33.89765 1.000 39.08354 264 HIS C N 1
ATOM 9365 C CA . HIS C 1 264 ? 9.01772 36.68302 34.57146 1.000 37.58206 264 HIS C CA 1
ATOM 9366 C C . HIS C 1 264 ? 7.73783 35.96554 34.15107 1.000 34.56984 264 HIS C C 1
ATOM 9367 O O . HIS C 1 264 ? 7.74691 34.75640 33.87963 1.000 34.75878 264 HIS C O 1
ATOM 9374 N N . ALA C 1 265 ? 6.62673 36.70913 34.08416 1.000 36.96389 265 ALA C N 1
ATOM 9375 C CA . ALA C 1 265 ? 5.31040 36.12814 33.82767 1.000 34.12321 265 ALA C CA 1
ATOM 9376 C C . ALA C 1 265 ? 5.25051 35.38518 32.50282 1.000 32.68316 265 ALA C C 1
ATOM 9377 O O . ALA C 1 265 ? 4.50469 34.40963 32.37846 1.000 35.63331 265 ALA C O 1
ATOM 9379 N N . LEU C 1 266 ? 6.01850 35.82335 31.50601 1.000 33.97094 266 LEU C N 1
ATOM 9380 C CA . LEU C 1 266 ? 6.03615 35.15190 30.21125 1.000 31.26850 266 LEU C CA 1
ATOM 9381 C C . LEU C 1 266 ? 7.10922 34.07628 30.10217 1.000 36.44584 266 LEU C C 1
ATOM 9382 O O . LEU C 1 266 ? 6.95414 33.13509 29.30937 1.000 34.07959 266 LEU C O 1
ATOM 9387 N N . THR C 1 267 ? 8.19829 34.18993 30.87171 1.000 33.66109 267 THR C N 1
ATOM 9388 C CA . THR C 1 267 ? 9.37560 33.36095 30.66022 1.000 34.51050 267 THR C CA 1
ATOM 9389 C C . THR C 1 267 ? 9.55319 32.24484 31.68045 1.000 34.45091 267 THR C C 1
ATOM 9390 O O . THR C 1 267 ? 10.41448 31.38240 31.47777 1.000 30.95363 267 THR C O 1
ATOM 9394 N N . ALA C 1 268 ? 8.79535 32.23863 32.76998 1.000 33.07618 268 ALA C N 1
ATOM 9395 C CA . ALA C 1 268 ? 9.09112 31.36173 33.89171 1.000 34.78016 268 ALA C CA 1
ATOM 9396 C C . ALA C 1 268 ? 7.87536 30.52191 34.23756 1.000 37.32059 268 ALA C C 1
ATOM 9397 O O . ALA C 1 268 ? 6.74055 30.95155 34.04354 1.000 32.38665 268 ALA C O 1
ATOM 9399 N N . HIS C 1 269 ? 8.11250 29.31802 34.76035 1.000 32.14115 269 HIS C N 1
ATOM 9400 C CA . HIS C 1 269 ? 6.99459 28.57660 35.32860 1.000 31.50461 269 HIS C CA 1
ATOM 9401 C C . HIS C 1 269 ? 7.36690 27.98301 36.67188 1.000 32.88314 269 HIS C C 1
ATOM 9402 O O . HIS C 1 269 ? 6.84289 26.93105 37.06003 1.000 32.60441 269 HIS C O 1
ATOM 9409 N N . ASP C 1 270 ? 8.23911 28.68717 37.40733 1.000 31.92238 270 ASP C N 1
ATOM 9410 C CA . ASP C 1 270 ? 8.69282 28.22361 38.71142 1.000 32.50216 270 ASP C CA 1
ATOM 9411 C C . ASP C 1 270 ? 7.56123 28.18356 39.72696 1.000 35.08385 270 ASP C C 1
ATOM 9412 O O . ASP C 1 270 ? 7.60539 27.37811 40.67098 1.000 32.17013 270 ASP C O 1
ATOM 9417 N N . GLU C 1 271 ? 6.54597 29.04118 39.55964 1.000 30.82951 271 GLU C N 1
ATOM 9418 C CA . GLU C 1 271 ? 5.38851 28.98169 40.44456 1.000 32.11782 271 GLU C CA 1
ATOM 9419 C C . GLU C 1 271 ? 4.59820 27.68996 40.23155 1.000 30.80194 271 GLU C C 1
ATOM 9420 O O . GLU C 1 271 ? 4.12730 27.08196 41.19892 1.000 31.29270 271 GLU C O 1
ATOM 9426 N N . VAL C 1 272 ? 4.46151 27.24702 38.97818 1.000 30.57523 272 VAL C N 1
ATOM 9427 C CA . VAL C 1 272 ? 3.81068 25.96586 38.70211 1.000 31.99687 272 VAL C CA 1
ATOM 9428 C C . VAL C 1 272 ? 4.71314 24.80068 39.11115 1.000 29.52781 272 VAL C C 1
ATOM 9429 O O . VAL C 1 272 ? 4.23677 23.79238 39.64589 1.000 31.83647 272 VAL C O 1
ATOM 9433 N N . VAL C 1 273 ? 6.03119 24.92607 38.90645 1.000 29.55377 273 VAL C N 1
ATOM 9434 C CA . VAL C 1 273 ? 6.95172 23.89611 39.39518 1.000 32.05119 273 VAL C CA 1
ATOM 9435 C C . VAL C 1 273 ? 6.79931 23.69804 40.90367 1.000 29.78700 273 VAL C C 1
ATOM 9436 O O . VAL C 1 273 ? 6.73614 22.56388 41.39234 1.000 30.86226 273 VAL C O 1
ATOM 9440 N N A GLN C 1 274 ? 6.73198 24.79085 41.66192 0.590 31.20538 274 GLN C N 1
ATOM 9441 N N B GLN C 1 274 ? 6.73318 24.79868 41.65562 0.410 30.51927 274 GLN C N 1
ATOM 9442 C CA A GLN C 1 274 ? 6.55769 24.64381 43.10498 0.590 31.44355 274 GLN C CA 1
ATOM 9443 C CA B GLN C 1 274 ? 6.54660 24.69865 43.10202 0.410 30.95000 274 GLN C CA 1
ATOM 9444 C C A GLN C 1 274 ? 5.21896 23.99690 43.43849 0.590 32.81903 274 GLN C C 1
ATOM 9445 C C B GLN C 1 274 ? 5.22338 24.02648 43.44604 0.410 32.72471 274 GLN C C 1
ATOM 9446 O O A GLN C 1 274 ? 5.14993 23.10840 44.29517 0.590 33.52916 274 GLN C O 1
ATOM 9447 O O B GLN C 1 274 ? 5.17177 23.14888 44.31517 0.410 33.98402 274 GLN C O 1
ATOM 9458 N N . LEU C 1 275 ? 4.13891 24.44013 42.78719 1.000 33.38723 275 LEU C N 1
ATOM 9459 C CA . LEU C 1 275 ? 2.83998 23.81371 43.01370 1.000 32.36240 275 LEU C CA 1
ATOM 9460 C C . LEU C 1 275 ? 2.90108 22.32645 42.70451 1.000 31.06159 275 LEU C C 1
ATOM 9461 O O . LEU C 1 275 ? 2.43718 21.49416 43.49349 1.000 33.97314 275 LEU C O 1
ATOM 9466 N N . HIS C 1 276 ? 3.48029 21.96784 41.55900 1.000 31.02274 276 HIS C N 1
ATOM 9467 C CA . HIS C 1 276 ? 3.56897 20.55281 41.23764 1.000 31.76961 276 HIS C CA 1
ATOM 9468 C C . HIS C 1 276 ? 4.46678 19.80909 42.22351 1.000 32.13765 276 HIS C C 1
ATOM 9469 O O . HIS C 1 276 ? 4.30887 18.59244 42.39162 1.000 31.21779 276 HIS C O 1
ATOM 9476 N N . GLY C 1 277 ? 5.39327 20.51682 42.87709 1.000 31.57310 277 GLY C N 1
ATOM 9477 C CA . GLY C 1 277 ? 6.14291 19.91491 43.97195 1.000 32.90260 277 GLY C CA 1
ATOM 9478 C C . GLY C 1 277 ? 5.23692 19.48639 45.11114 1.000 34.83125 277 GLY C C 1
ATOM 9479 O O . GLY C 1 277 ? 5.38243 18.38917 45.65431 1.000 34.76425 277 GLY C O 1
ATOM 9480 N N . THR C 1 278 ? 4.27104 20.33865 45.47169 1.000 29.57004 278 THR C N 1
ATOM 9481 C CA . THR C 1 278 ? 3.27135 19.94815 46.45970 1.000 32.76163 278 THR C CA 1
ATOM 9482 C C . THR C 1 278 ? 2.47032 18.73087 45.99172 1.000 33.34194 278 THR C C 1
ATOM 9483 O O . THR C 1 278 ? 2.23819 17.79926 46.77419 1.000 30.55901 278 THR C O 1
ATOM 9487 N N . LEU C 1 279 ? 2.04106 18.71955 44.71876 1.000 31.17686 279 LEU C N 1
ATOM 9488 C CA . LEU C 1 279 ? 1.25048 17.60020 44.20191 1.000 29.90348 279 LEU C CA 1
ATOM 9489 C C . LEU C 1 279 ? 2.03769 16.29233 44.27036 1.000 33.51324 279 LEU C C 1
ATOM 9490 O O . LEU C 1 279 ? 1.48881 15.24390 44.63097 1.000 32.16750 279 LEU C O 1
ATOM 9495 N N A LYS C 1 280 ? 3.32897 16.32615 43.92854 0.725 31.70818 280 LYS C N 1
ATOM 9496 N N B LYS C 1 280 ? 3.32797 16.34798 43.93218 0.275 31.91129 280 LYS C N 1
ATOM 9497 C CA A LYS C 1 280 ? 4.13977 15.11517 44.05615 0.725 32.15727 280 LYS C CA 1
ATOM 9498 C CA B LYS C 1 280 ? 4.21380 15.19280 44.03770 0.275 31.42413 280 LYS C CA 1
ATOM 9499 C C A LYS C 1 280 ? 4.32980 14.71516 45.51602 0.725 30.65725 280 LYS C C 1
ATOM 9500 C C B LYS C 1 280 ? 4.39095 14.74294 45.48519 0.275 30.02291 280 LYS C C 1
ATOM 9501 O O A LYS C 1 280 ? 4.39214 13.51877 45.82524 0.725 29.91610 280 LYS C O 1
ATOM 9502 O O B LYS C 1 280 ? 4.50089 13.54047 45.75115 0.275 29.98698 280 LYS C O 1
ATOM 9513 N N . ALA C 1 281 ? 4.40950 15.68687 46.42905 1.000 30.68700 281 ALA C N 1
ATOM 9514 C CA . ALA C 1 281 ? 4.49338 15.33638 47.84696 1.000 29.58285 281 ALA C CA 1
ATOM 9515 C C . ALA C 1 281 ? 3.24161 14.60245 48.30233 1.000 33.16170 281 ALA C C 1
ATOM 9516 O O . ALA C 1 281 ? 3.32846 13.58026 48.99884 1.000 32.31663 281 ALA C O 1
ATOM 9518 N N . LEU C 1 282 ? 2.06781 15.11382 47.90762 1.000 31.65957 282 LEU C N 1
ATOM 9519 C CA . LEU C 1 282 ? 0.79840 14.46045 48.21651 1.000 29.57200 282 LEU C CA 1
ATOM 9520 C C . LEU C 1 282 ? 0.69855 13.08649 47.56199 1.000 31.09539 282 LEU C C 1
ATOM 9521 O O . LEU C 1 282 ? 0.27514 12.11575 48.20259 1.000 30.33625 282 LEU C O 1
ATOM 9526 N N . ALA C 1 283 ? 1.07364 12.98867 46.28527 1.000 31.72397 283 ALA C N 1
ATOM 9527 C CA . ALA C 1 283 ? 1.06461 11.70208 45.59898 1.000 30.22187 283 ALA C CA 1
ATOM 9528 C C . ALA C 1 283 ? 1.89094 10.67310 46.35417 1.000 28.18571 283 ALA C C 1
ATOM 9529 O O . ALA C 1 283 ? 1.44075 9.54570 46.59342 1.000 28.11379 283 ALA C O 1
ATOM 9531 N N . GLY C 1 284 ? 3.10551 11.04798 46.75467 1.000 30.36925 284 GLY C N 1
ATOM 9532 C CA . GLY C 1 284 ? 3.92717 10.11546 47.50254 1.000 27.68625 284 GLY C CA 1
ATOM 9533 C C . GLY C 1 284 ? 3.28900 9.72381 48.81734 1.000 31.18941 284 GLY C C 1
ATOM 9534 O O . GLY C 1 284 ? 3.31890 8.55285 49.21060 1.000 27.44718 284 GLY C O 1
ATOM 9535 N N . ASP C 1 285 ? 2.70028 10.70103 49.51340 1.000 27.87676 285 ASP C N 1
ATOM 9536 C CA . ASP C 1 285 ? 1.98775 10.40672 50.75242 1.000 28.37288 285 ASP C CA 1
ATOM 9537 C C . ASP C 1 285 ? 0.82568 9.45252 50.50787 1.000 35.03999 285 ASP C C 1
ATOM 9538 O O . ASP C 1 285 ? 0.59147 8.53144 51.29904 1.000 33.97691 285 ASP C O 1
ATOM 9543 N N . LEU C 1 286 ? 0.07690 9.66840 49.42006 1.000 30.55196 286 LEU C N 1
ATOM 9544 C CA . LEU C 1 286 ? -1.08126 8.82489 49.13220 1.000 33.31023 286 LEU C CA 1
ATOM 9545 C C . LEU C 1 286 ? -0.66511 7.41421 48.75048 1.000 31.41730 286 LEU C C 1
ATOM 9546 O O . LEU C 1 286 ? -1.38778 6.45382 49.04463 1.000 30.58668 286 LEU C O 1
ATOM 9551 N N . MET C 1 287 ? 0.48274 7.26940 48.08631 1.000 29.84149 287 MET C N 1
ATOM 9552 C CA . MET C 1 287 ? 0.98603 5.93338 47.79191 1.000 29.81456 287 MET C CA 1
ATOM 9553 C C . MET C 1 287 ? 1.31846 5.18292 49.07454 1.000 33.50996 287 MET C C 1
ATOM 9554 O O . MET C 1 287 ? 1.01027 3.99213 49.19538 1.000 31.61874 287 MET C O 1
ATOM 9559 N N . LYS C 1 288 ? 1.93332 5.86836 50.04647 1.000 33.70941 288 LYS C N 1
ATOM 9560 C CA . LYS C 1 288 ? 2.28807 5.23387 51.31725 1.000 32.39460 288 LYS C CA 1
ATOM 9561 C C . LYS C 1 288 ? 1.03962 4.81820 52.08768 1.000 33.20394 288 LYS C C 1
ATOM 9562 O O . LYS C 1 288 ? 0.94492 3.68173 52.56970 1.000 34.36096 288 LYS C O 1
ATOM 9568 N N . ILE C 1 289 ? 0.07336 5.73504 52.21581 1.000 31.60446 289 ILE C N 1
ATOM 9569 C CA . ILE C 1 289 ? -1.20831 5.41203 52.84306 1.000 31.59346 289 ILE C CA 1
ATOM 9570 C C . ILE C 1 289 ? -1.84742 4.20683 52.15694 1.000 32.96611 289 ILE C C 1
ATOM 9571 O O . ILE C 1 289 ? -2.22996 3.22837 52.81305 1.000 32.69915 289 ILE C O 1
ATOM 9576 N N . ALA C 1 290 ? -1.95103 4.24941 50.82065 1.000 36.17143 290 ALA C N 1
ATOM 9577 C CA . ALA C 1 290 ? -2.61537 3.16706 50.09539 1.000 34.42916 290 ALA C CA 1
ATOM 9578 C C . ALA C 1 290 ? -1.90026 1.83429 50.30296 1.000 31.77188 290 ALA C C 1
ATOM 9579 O O . ALA C 1 290 ? -2.55307 0.78972 50.42010 1.000 32.88169 290 ALA C O 1
ATOM 9581 N N . ASN C 1 291 ? -0.56164 1.85286 50.37997 1.000 34.56248 291 ASN C N 1
ATOM 9582 C CA . ASN C 1 291 ? 0.18878 0.61551 50.60594 1.000 30.97372 291 ASN C CA 1
ATOM 9583 C C . ASN C 1 291 ? -0.02159 0.07837 52.01747 1.000 33.48523 291 ASN C C 1
ATOM 9584 O O . ASN C 1 291 ? -0.16378 -1.13529 52.20110 1.000 34.12305 291 ASN C O 1
ATOM 9589 N N . ASP C 1 292 ? -0.01901 0.95131 53.03430 1.000 34.74296 292 ASP C N 1
ATOM 9590 C CA . ASP C 1 292 ? -0.34298 0.47905 54.37930 1.000 33.07973 292 ASP C CA 1
ATOM 9591 C C . ASP C 1 292 ? -1.71919 -0.17536 54.40249 1.000 33.52459 292 ASP C C 1
ATOM 9592 O O . ASP C 1 292 ? -1.89273 -1.25226 54.98527 1.000 35.65654 292 ASP C O 1
ATOM 9597 N N . VAL C 1 293 ? -2.70636 0.44872 53.74818 1.000 34.59338 293 VAL C N 1
ATOM 9598 C CA . VAL C 1 293 ? -4.06756 -0.08679 53.77548 1.000 32.14375 293 VAL C CA 1
ATOM 9599 C C . VAL C 1 293 ? -4.12044 -1.46117 53.11397 1.000 33.62331 293 VAL C C 1
ATOM 9600 O O . VAL C 1 293 ? -4.66351 -2.41617 53.68066 1.000 31.48615 293 VAL C O 1
ATOM 9604 N N . ARG C 1 294 ? -3.53727 -1.60281 51.92275 1.000 30.38707 294 ARG C N 1
ATOM 9605 C CA . ARG C 1 294 ? -3.64985 -2.91243 51.28384 1.000 33.37804 294 ARG C CA 1
ATOM 9606 C C . ARG C 1 294 ? -2.80601 -3.96923 51.99501 1.000 36.36943 294 ARG C C 1
ATOM 9607 O O . ARG C 1 294 ? -3.19276 -5.14586 52.01587 1.000 36.00615 294 ARG C O 1
ATOM 9615 N N . TRP C 1 295 ? -1.67640 -3.58594 52.60648 1.000 30.91975 295 TRP C N 1
ATOM 9616 C CA . TRP C 1 295 ? -0.93172 -4.56116 53.39674 1.000 28.53428 295 TRP C CA 1
ATOM 9617 C C . TRP C 1 295 ? -1.69322 -4.94002 54.65910 1.000 35.52459 295 TRP C C 1
ATOM 9618 O O . TRP C 1 295 ? -1.75734 -6.12384 55.01774 1.000 34.89517 295 TRP C O 1
ATOM 9629 N N . LEU C 1 296 ? -2.27591 -3.95366 55.34919 1.000 33.27004 296 LEU C N 1
ATOM 9630 C CA . LEU C 1 296 ? -3.07691 -4.25839 56.53138 1.000 34.51883 296 LEU C CA 1
ATOM 9631 C C . LEU C 1 296 ? -4.28935 -5.11147 56.18501 1.000 36.92076 296 LEU C C 1
ATOM 9632 O O . LEU C 1 296 ? -4.72567 -5.93153 56.99879 1.000 38.27662 296 LEU C O 1
ATOM 9637 N N . ALA C 1 297 ? -4.84394 -4.93807 54.99333 1.000 36.19501 297 ALA C N 1
ATOM 9638 C CA . ALA C 1 297 ? -6.00118 -5.71097 54.56935 1.000 36.27564 297 ALA C CA 1
ATOM 9639 C C . ALA C 1 297 ? -5.61613 -7.04682 53.94288 1.000 37.61026 297 ALA C C 1
ATOM 9640 O O . ALA C 1 297 ? -6.50123 -7.82863 53.59348 1.000 37.33032 297 ALA C O 1
ATOM 9642 N N . SER C 1 298 ? -4.32160 -7.32512 53.79906 1.000 35.88161 298 SER C N 1
ATOM 9643 C CA . SER C 1 298 ? -3.88122 -8.51346 53.07900 1.000 34.16455 298 SER C CA 1
ATOM 9644 C C . SER C 1 298 ? -4.34081 -9.78689 53.78612 1.000 38.26333 298 SER C C 1
ATOM 9645 O O . SER C 1 298 ? -4.43711 -9.85000 55.01721 1.000 37.26833 298 SER C O 1
ATOM 9648 N N . GLY C 1 299 ? -4.63655 -10.80907 52.98716 1.000 40.70813 299 GLY C N 1
ATOM 9649 C CA . GLY C 1 299 ? -5.10008 -12.07515 53.50573 1.000 43.11891 299 GLY C CA 1
ATOM 9650 C C . GLY C 1 299 ? -5.92465 -12.85727 52.49897 1.000 44.05092 299 GLY C C 1
ATOM 9651 O O . GLY C 1 299 ? -5.68575 -12.80506 51.28882 1.000 42.54604 299 GLY C O 1
ATOM 9652 N N . PRO C 1 300 ? -6.93867 -13.58406 52.97849 1.000 45.88881 300 PRO C N 1
ATOM 9653 C CA . PRO C 1 300 ? -7.44658 -13.63877 54.35898 1.000 45.87745 300 PRO C CA 1
ATOM 9654 C C . PRO C 1 300 ? -6.58318 -14.43668 55.32930 1.000 44.92274 300 PRO C C 1
ATOM 9655 O O . PRO C 1 300 ? -6.58619 -14.14592 56.51735 1.000 46.18177 300 PRO C O 1
ATOM 9659 N N . ARG C 1 301 ? -5.83334 -15.44417 54.88896 1.000 40.79631 301 ARG C N 1
ATOM 9660 C CA . ARG C 1 301 ? -5.11120 -16.28970 55.82865 1.000 47.11278 301 ARG C CA 1
ATOM 9661 C C . ARG C 1 301 ? -3.59313 -16.24864 55.70489 1.000 47.87222 301 ARG C C 1
ATOM 9662 O O . ARG C 1 301 ? -2.90945 -16.72369 56.62358 1.000 48.65590 301 ARG C O 1
ATOM 9670 N N . ALA C 1 302 ? -3.03965 -15.70587 54.62134 1.000 39.63436 302 ALA C N 1
ATOM 9671 C CA . ALA C 1 302 ? -1.59072 -15.71638 54.44425 1.000 43.90844 302 ALA C CA 1
ATOM 9672 C C . ALA C 1 302 ? -0.98505 -14.31615 54.41897 1.000 40.84570 302 ALA C C 1
ATOM 9673 O O . ALA C 1 302 ? 0.16231 -14.15416 53.98494 1.000 37.04795 302 ALA C O 1
ATOM 9675 N N . GLY C 1 303 ? -1.72765 -13.30668 54.87319 1.000 39.52651 303 GLY C N 1
ATOM 9676 C CA . GLY C 1 303 ? -1.25189 -11.93735 54.93666 1.000 37.92745 303 GLY C CA 1
ATOM 9677 C C . GLY C 1 303 ? -1.31765 -11.39661 56.35049 1.000 40.77245 303 GLY C C 1
ATOM 9678 O O . GLY C 1 303 ? -1.16076 -12.16205 57.30646 1.000 47.12837 303 GLY C O 1
ATOM 9679 N N . LEU C 1 304 ? -1.55240 -10.09424 56.51187 1.000 38.19177 304 LEU C N 1
ATOM 9680 C CA . LEU C 1 304 ? -1.54568 -9.50960 57.85191 1.000 39.77807 304 LEU C CA 1
ATOM 9681 C C . LEU C 1 304 ? -2.94221 -9.41860 58.46667 1.000 41.99366 304 LEU C C 1
ATOM 9682 O O . LEU C 1 304 ? -3.10572 -9.65460 59.67036 1.000 44.04446 304 LEU C O 1
ATOM 9687 N N . ALA C 1 305 ? -3.94453 -9.06471 57.66717 1.000 39.01017 305 ALA C N 1
ATOM 9688 C CA . ALA C 1 305 ? -5.35228 -9.12261 58.06626 1.000 38.59774 305 ALA C CA 1
ATOM 9689 C C . ALA C 1 305 ? -5.62007 -8.40013 59.38947 1.000 40.88737 305 ALA C C 1
ATOM 9690 O O . ALA C 1 305 ? -6.26740 -8.92802 60.29593 1.000 42.42191 305 ALA C O 1
ATOM 9692 N N . GLU C 1 306 ? -5.14049 -7.16219 59.48916 1.000 38.41045 306 GLU C N 1
ATOM 9693 C CA . GLU C 1 306 ? -5.48638 -6.32829 60.63478 1.000 37.79331 306 GLU C CA 1
ATOM 9694 C C . GLU C 1 306 ? -6.76442 -5.52948 60.42343 1.000 38.83239 306 GLU C C 1
ATOM 9695 O O . GLU C 1 306 ? -7.39400 -5.12689 61.40383 1.000 40.80754 306 GLU C O 1
ATOM 9701 N N . ILE C 1 307 ? -7.14124 -5.26411 59.16984 1.000 36.03168 307 ILE C N 1
ATOM 9702 C CA . ILE C 1 307 ? -8.34734 -4.51528 58.83771 1.000 42.98195 307 ILE C CA 1
ATOM 9703 C C . ILE C 1 307 ? -9.12868 -5.24171 57.75055 1.000 38.13254 307 ILE C C 1
ATOM 9704 O O . ILE C 1 307 ? -8.60382 -6.08699 57.02261 1.000 39.28245 307 ILE C O 1
ATOM 9709 N N . SER C 1 308 ? -10.39823 -4.87133 57.62508 1.000 39.18760 308 SER C N 1
ATOM 9710 C CA . SER C 1 308 ? -11.19031 -5.19485 56.44824 1.000 41.34872 308 SER C CA 1
ATOM 9711 C C . SER C 1 308 ? -11.46712 -3.92345 55.65668 1.000 41.93874 308 SER C C 1
ATOM 9712 O O . SER C 1 308 ? -11.51920 -2.82122 56.21294 1.000 43.85801 308 SER C O 1
ATOM 9715 N N . ILE C 1 309 ? -11.62294 -4.08130 54.35120 1.000 38.13132 309 ILE C N 1
ATOM 9716 C CA . ILE C 1 309 ? -12.02884 -2.97830 53.48359 1.000 39.48909 309 ILE C CA 1
ATOM 9717 C C . ILE C 1 309 ? -13.28453 -3.42368 52.75172 1.000 38.99304 309 ILE C C 1
ATOM 9718 O O . ILE C 1 309 ? -13.54162 -4.63177 52.62433 1.000 36.24345 309 ILE C O 1
ATOM 9723 N N . PRO C 1 310 ? -14.09568 -2.48504 52.26211 1.000 41.15556 310 PRO C N 1
ATOM 9724 C CA . PRO C 1 310 ? -15.31108 -2.88629 51.54630 1.000 38.86721 310 PRO C CA 1
ATOM 9725 C C . PRO C 1 310 ? -14.99127 -3.57345 50.22595 1.000 42.67241 310 PRO C C 1
ATOM 9726 O O . PRO C 1 310 ? -13.99423 -3.27869 49.55689 1.000 45.28122 310 PRO C O 1
ATOM 9730 N N . GLU C 1 311 ? -15.84776 -4.52534 49.87888 1.000 46.36906 311 GLU C N 1
ATOM 9731 C CA . GLU C 1 311 ? -15.77187 -5.26118 48.62529 1.000 53.16225 311 GLU C CA 1
ATOM 9732 C C . GLU C 1 311 ? -16.71613 -4.61525 47.61449 1.000 52.77695 311 GLU C C 1
ATOM 9733 O O . GLU C 1 311 ? -17.93397 -4.59856 47.81893 1.000 54.25887 311 GLU C O 1
ATOM 9739 N N . ASN C 1 312 ? -16.15620 -4.08439 46.53097 1.000 51.76181 312 ASN C N 1
ATOM 9740 C CA . ASN C 1 312 ? -16.94549 -3.40261 45.51441 1.000 56.24053 312 ASN C CA 1
ATOM 9741 C C . ASN C 1 312 ? -17.16081 -4.23558 44.26416 1.000 62.13112 312 ASN C C 1
ATOM 9742 O O . ASN C 1 312 ? -18.15783 -4.03363 43.56341 1.000 68.01705 312 ASN C O 1
ATOM 9747 N N . GLU C 1 313 ? -16.24235 -5.14194 43.95489 1.000 62.40865 313 GLU C N 1
ATOM 9748 C CA . GLU C 1 313 ? -16.46154 -6.01251 42.81546 1.000 68.83861 313 GLU C CA 1
ATOM 9749 C C . GLU C 1 313 ? -17.02340 -7.33878 43.29114 1.000 77.02870 313 GLU C C 1
ATOM 9750 O O . GLU C 1 313 ? -16.67403 -7.80399 44.38061 1.000 74.90942 313 GLU C O 1
ATOM 9756 N N . PRO C 1 314 ? -17.91583 -7.95354 42.51985 1.000 92.75584 314 PRO C N 1
ATOM 9757 C CA . PRO C 1 314 ? -18.43401 -9.26770 42.91530 1.000 91.88764 314 PRO C CA 1
ATOM 9758 C C . PRO C 1 314 ? -17.32004 -10.30415 42.88868 1.000 95.50286 314 PRO C C 1
ATOM 9759 O O . PRO C 1 314 ? -16.52549 -10.36053 41.94785 1.000 99.93541 314 PRO C O 1
ATOM 9763 N N . GLY C 1 315 ? -17.24495 -11.10375 43.95139 1.000 87.83238 315 GLY C N 1
ATOM 9764 C CA . GLY C 1 315 ? -16.25191 -12.14614 44.06513 1.000 88.22822 315 GLY C CA 1
ATOM 9765 C C . GLY C 1 315 ? -16.81666 -13.51285 43.72211 1.000 93.14935 315 GLY C C 1
ATOM 9766 O O . GLY C 1 315 ? -17.91184 -13.65257 43.17347 1.000 92.27987 315 GLY C O 1
ATOM 9767 N N . SER C 1 316 ? -16.04410 -14.54015 44.06563 1.000 95.85310 316 SER C N 1
ATOM 9768 C CA . SER C 1 316 ? -16.42657 -15.92624 43.83140 1.000 88.22131 316 SER C CA 1
ATOM 9769 C C . SER C 1 316 ? -16.97599 -16.54436 45.11106 1.000 82.44263 316 SER C C 1
ATOM 9770 O O . SER C 1 316 ? -16.41067 -16.36155 46.19412 1.000 78.33367 316 SER C O 1
ATOM 9773 N N . SER C 1 317 ? -18.08276 -17.28141 44.98152 1.000 81.65766 317 SER C N 1
ATOM 9774 C CA . SER C 1 317 ? -18.61581 -18.00738 46.12934 1.000 80.49613 317 SER C CA 1
ATOM 9775 C C . SER C 1 317 ? -17.69876 -19.14664 46.55362 1.000 74.54554 317 SER C C 1
ATOM 9776 O O . SER C 1 317 ? -17.76332 -19.59231 47.70562 1.000 70.97631 317 SER C O 1
ATOM 9779 N N . ILE C 1 318 ? -16.84356 -19.62318 45.64412 1.000 75.46471 318 ILE C N 1
ATOM 9780 C CA . ILE C 1 318 ? -15.86062 -20.64401 45.97577 1.000 73.36870 318 ILE C CA 1
ATOM 9781 C C . ILE C 1 318 ? -14.56157 -20.04459 46.50014 1.000 73.57783 318 ILE C C 1
ATOM 9782 O O . ILE C 1 318 ? -13.65838 -20.79457 46.89643 1.000 72.87690 318 ILE C O 1
ATOM 9787 N N . MET C 1 319 ? -14.44044 -18.71715 46.53393 1.000 72.79290 319 MET C N 1
ATOM 9788 C CA . MET C 1 319 ? -13.28773 -18.04046 47.13359 1.000 71.42769 319 MET C CA 1
ATOM 9789 C C . MET C 1 319 ? -13.76083 -16.99839 48.14321 1.000 68.75967 319 MET C C 1
ATOM 9790 O O . MET C 1 319 ? -13.63118 -15.79022 47.90951 1.000 70.17502 319 MET C O 1
ATOM 9795 N N . PRO C 1 320 ? -14.31287 -17.42942 49.27980 1.000 69.36012 320 PRO C N 1
ATOM 9796 C CA . PRO C 1 320 ? -14.71770 -16.46758 50.31115 1.000 67.46587 320 PRO C CA 1
ATOM 9797 C C . PRO C 1 320 ? -13.53556 -15.92703 51.10130 1.000 69.62237 320 PRO C C 1
ATOM 9798 O O . PRO C 1 320 ? -12.54192 -16.61688 51.34825 1.000 67.37317 320 PRO C O 1
ATOM 9802 N N . GLY C 1 321 ? -13.66714 -14.66214 51.50607 1.000 70.76864 321 GLY C N 1
ATOM 9803 C CA . GLY C 1 321 ? -12.59889 -13.93849 52.16043 1.000 68.67968 321 GLY C CA 1
ATOM 9804 C C . GLY C 1 321 ? -11.66092 -13.20125 51.22522 1.000 65.22434 321 GLY C C 1
ATOM 9805 O O . GLY C 1 321 ? -10.83585 -12.41127 51.69744 1.000 66.15885 321 GLY C O 1
ATOM 9806 N N . LYS C 1 322 ? -11.76181 -13.43206 49.92000 1.000 68.47963 322 LYS C N 1
ATOM 9807 C CA . LYS C 1 322 ? -10.88914 -12.81022 48.93004 1.000 68.52204 322 LYS C CA 1
ATOM 9808 C C . LYS C 1 322 ? -11.45789 -11.44451 48.57027 1.000 68.41786 322 LYS C C 1
ATOM 9809 O O . LYS C 1 322 ? -12.50229 -11.35195 47.91711 1.000 75.92298 322 LYS C O 1
ATOM 9815 N N . VAL C 1 323 ? -10.77803 -10.38436 48.99647 1.000 57.39065 323 VAL C N 1
ATOM 9816 C CA . VAL C 1 323 ? -11.15797 -9.01591 48.65830 1.000 56.56660 323 VAL C CA 1
ATOM 9817 C C . VAL C 1 323 ? -9.90926 -8.32996 48.12849 1.000 50.41664 323 VAL C C 1
ATOM 9818 O O . VAL C 1 323 ? -8.98958 -8.03723 48.89918 1.000 50.19000 323 VAL C O 1
ATOM 9822 N N . ASN C 1 324 ? -9.86927 -8.07632 46.82531 1.000 46.86983 324 ASN C N 1
ATOM 9823 C CA . ASN C 1 324 ? -8.72386 -7.38329 46.24972 1.000 41.37046 324 ASN C CA 1
ATOM 9824 C C . ASN C 1 324 ? -8.79220 -5.89910 46.59111 1.000 43.08039 324 ASN C C 1
ATOM 9825 O O . ASN C 1 324 ? -9.84310 -5.26899 46.40214 1.000 37.93812 324 ASN C O 1
ATOM 9830 N N . PRO C 1 325 ? -7.69652 -5.30092 47.07277 1.000 39.00057 325 PRO C N 1
ATOM 9831 C CA . PRO C 1 325 ? -7.70095 -3.86525 47.38413 1.000 37.73027 325 PRO C CA 1
ATOM 9832 C C . PRO C 1 325 ? -7.63645 -3.01356 46.12733 1.000 38.72997 325 PRO C C 1
ATOM 9833 O O . PRO C 1 325 ? -6.62556 -2.35842 45.86148 1.000 32.66153 325 PRO C O 1
ATOM 9837 N N . THR C 1 326 ? -8.72240 -2.99717 45.35604 1.000 35.88736 326 THR C N 1
ATOM 9838 C CA . THR C 1 326 ? -8.64860 -2.40917 44.02608 1.000 35.08114 326 THR C CA 1
ATOM 9839 C C . THR C 1 326 ? -8.60039 -0.88927 44.07371 1.000 35.56061 326 THR C C 1
ATOM 9840 O O . THR C 1 326 ? -8.03564 -0.27127 43.16886 1.000 34.12222 326 THR C O 1
ATOM 9844 N N . GLN C 1 327 ? -9.18524 -0.26855 45.10323 1.000 35.87364 327 GLN C N 1
ATOM 9845 C CA . GLN C 1 327 ? -9.06885 1.18013 45.22834 1.000 36.21502 327 GLN C CA 1
ATOM 9846 C C . GLN C 1 327 ? -7.64485 1.58874 45.58541 1.000 34.77572 327 GLN C C 1
ATOM 9847 O O . GLN C 1 327 ? -7.18115 2.64869 45.14446 1.000 33.32958 327 GLN C O 1
ATOM 9853 N N . CYS C 1 328 ? -6.93256 0.76166 46.36224 1.000 30.98888 328 CYS C N 1
ATOM 9854 C CA . CYS C 1 328 ? -5.52233 1.04075 46.61930 1.000 32.23975 328 CYS C CA 1
ATOM 9855 C C . CYS C 1 328 ? -4.71897 0.99299 45.33047 1.000 30.73308 328 CYS C C 1
ATOM 9856 O O . CYS C 1 328 ? -3.79744 1.79210 45.12737 1.000 35.94944 328 CYS C O 1
ATOM 9859 N N . GLU C 1 329 ? -5.04645 0.06017 44.44470 1.000 30.13497 329 GLU C N 1
ATOM 9860 C CA . GLU C 1 329 ? -4.30888 -0.01880 43.19069 1.000 31.95429 329 GLU C CA 1
ATOM 9861 C C . GLU C 1 329 ? -4.57244 1.20015 42.31590 1.000 33.41418 329 GLU C C 1
ATOM 9862 O O . GLU C 1 329 ? -3.63624 1.76893 41.74010 1.000 30.24037 329 GLU C O 1
ATOM 9868 N N . MET C 1 330 ? -5.83944 1.61544 42.20334 1.000 34.97639 330 MET C N 1
ATOM 9869 C CA . MET C 1 330 ? -6.15924 2.84155 41.47883 1.000 32.79210 330 MET C CA 1
ATOM 9870 C C . MET C 1 330 ? -5.33911 4.01254 42.00604 1.000 31.16059 330 MET C C 1
ATOM 9871 O O . MET C 1 330 ? -4.74356 4.77024 41.22989 1.000 27.90160 330 MET C O 1
ATOM 9876 N N . LEU C 1 331 ? -5.28957 4.16828 43.33462 1.000 29.17028 331 LEU C N 1
ATOM 9877 C CA . LEU C 1 331 ? -4.67850 5.36034 43.91768 1.000 31.11891 331 LEU C CA 1
ATOM 9878 C C . LEU C 1 331 ? -3.16295 5.36179 43.72344 1.000 34.17824 331 LEU C C 1
ATOM 9879 O O . LEU C 1 331 ? -2.56667 6.41732 43.47493 1.000 31.61331 331 LEU C O 1
ATOM 9884 N N . THR C 1 332 ? -2.52219 4.19107 43.79480 1.000 29.47751 332 THR C N 1
ATOM 9885 C CA . THR C 1 332 ? -1.07816 4.16611 43.58818 1.000 33.79592 332 THR C CA 1
ATOM 9886 C C . THR C 1 332 ? -0.71576 4.35779 42.11946 1.000 32.90344 332 THR C C 1
ATOM 9887 O O . THR C 1 332 ? 0.34573 4.91508 41.81760 1.000 33.35896 332 THR C O 1
ATOM 9891 N N . MET C 1 333 ? -1.58054 3.94341 41.19058 1.000 31.98602 333 MET C N 1
ATOM 9892 C CA . MET C 1 333 ? -1.30579 4.24434 39.78751 1.000 31.82377 333 MET C CA 1
ATOM 9893 C C . MET C 1 333 ? -1.41795 5.73947 39.51808 1.000 29.83617 333 MET C C 1
ATOM 9894 O O . MET C 1 333 ? -0.60572 6.30655 38.78179 1.000 30.74577 333 MET C O 1
ATOM 9899 N N . VAL C 1 334 ? -2.41508 6.39770 40.11067 1.000 32.54602 334 VAL C N 1
ATOM 9900 C CA . VAL C 1 334 ? -2.50008 7.85201 40.02836 1.000 32.22320 334 VAL C CA 1
ATOM 9901 C C . VAL C 1 334 ? -1.23454 8.48521 40.60386 1.000 32.87960 334 VAL C C 1
ATOM 9902 O O . VAL C 1 334 ? -0.67697 9.43665 40.03927 1.000 34.24849 334 VAL C O 1
ATOM 9906 N N . ALA C 1 335 ? -0.73545 7.93178 41.70899 1.000 32.67160 335 ALA C N 1
ATOM 9907 C CA . ALA C 1 335 ? 0.43747 8.49254 42.37424 1.000 30.25295 335 ALA C CA 1
ATOM 9908 C C . ALA C 1 335 ? 1.67158 8.47791 41.47084 1.000 28.88596 335 ALA C C 1
ATOM 9909 O O . ALA C 1 335 ? 2.37401 9.48766 41.34883 1.000 31.73500 335 ALA C O 1
ATOM 9911 N N . VAL C 1 336 ? 1.95814 7.34482 40.82154 1.000 29.80742 336 VAL C N 1
ATOM 9912 C CA . VAL C 1 336 ? 3.12933 7.32553 39.94719 1.000 24.61712 336 VAL C CA 1
ATOM 9913 C C . VAL C 1 336 ? 2.92014 8.20505 38.71965 1.000 30.16773 336 VAL C C 1
ATOM 9914 O O . VAL C 1 336 ? 3.87991 8.78526 38.20244 1.000 31.51829 336 VAL C O 1
ATOM 9918 N N . GLN C 1 337 ? 1.68518 8.31487 38.21563 1.000 26.12152 337 GLN C N 1
ATOM 9919 C CA . GLN C 1 337 ? 1.42700 9.26495 37.13408 1.000 29.91131 337 GLN C CA 1
ATOM 9920 C C . GLN C 1 337 ? 1.81487 10.68019 37.54481 1.000 25.60229 337 GLN C C 1
ATOM 9921 O O . GLN C 1 337 ? 2.47235 11.40338 36.78844 1.000 29.57668 337 GLN C O 1
ATOM 9927 N N . VAL C 1 338 ? 1.39891 11.10361 38.73787 1.000 25.70004 338 VAL C N 1
ATOM 9928 C CA . VAL C 1 338 ? 1.75427 12.44766 39.18924 1.000 29.34367 338 VAL C CA 1
ATOM 9929 C C . VAL C 1 338 ? 3.27023 12.60795 39.24843 1.000 30.49105 338 VAL C C 1
ATOM 9930 O O . VAL C 1 338 ? 3.80830 13.68931 38.97219 1.000 30.25510 338 VAL C O 1
ATOM 9934 N N . MET C 1 339 ? 3.98530 11.53215 39.55733 1.000 30.09836 339 MET C N 1
ATOM 9935 C CA . MET C 1 339 ? 5.43709 11.63761 39.65165 1.000 31.48843 339 MET C CA 1
ATOM 9936 C C . MET C 1 339 ? 6.06317 11.83814 38.28058 1.000 34.33944 339 MET C C 1
ATOM 9937 O O . MET C 1 339 ? 7.01164 12.61741 38.13715 1.000 32.47417 339 MET C O 1
ATOM 9942 N N . GLY C 1 340 ? 5.55153 11.14040 37.26269 1.000 29.35371 340 GLY C N 1
ATOM 9943 C CA . GLY C 1 340 ? 6.03343 11.37427 35.91145 1.000 30.81559 340 GLY C CA 1
ATOM 9944 C C . GLY C 1 340 ? 5.63919 12.74251 35.38460 1.000 31.98063 340 GLY C C 1
ATOM 9945 O O . GLY C 1 340 ? 6.43173 13.41276 34.71912 1.000 32.55501 340 GLY C O 1
ATOM 9946 N N . ASN C 1 341 ? 4.41016 13.17497 35.67227 1.000 30.08110 341 ASN C N 1
ATOM 9947 C CA . ASN C 1 341 ? 3.99973 14.52539 35.30576 1.000 29.17531 341 ASN C CA 1
ATOM 9948 C C . ASN C 1 341 ? 4.95120 15.56576 35.88368 1.000 32.10693 341 ASN C C 1
ATOM 9949 O O . ASN C 1 341 ? 5.25124 16.57403 35.23157 1.000 29.82878 341 ASN C O 1
ATOM 9954 N N . ASP C 1 342 ? 5.42057 15.33918 37.11677 1.000 30.45113 342 ASP C N 1
ATOM 9955 C CA . ASP C 1 342 ? 6.35364 16.25515 37.76508 1.000 29.84467 342 ASP C CA 1
ATOM 9956 C C . ASP C 1 342 ? 7.64391 16.39712 36.96152 1.000 30.89882 342 ASP C C 1
ATOM 9957 O O . ASP C 1 342 ? 8.19521 17.49725 36.83710 1.000 30.19952 342 ASP C O 1
ATOM 9962 N N . THR C 1 343 ? 8.13586 15.28937 36.40609 1.000 29.62387 343 THR C N 1
ATOM 9963 C CA . THR C 1 343 ? 9.30086 15.33088 35.52804 1.000 27.00737 343 THR C CA 1
ATOM 9964 C C . THR C 1 343 ? 9.08322 16.29153 34.36132 1.000 33.66824 343 THR C C 1
ATOM 9965 O O . THR C 1 343 ? 9.92842 17.15521 34.08995 1.000 28.14423 343 THR C O 1
ATOM 9969 N N . VAL C 1 344 ? 7.94605 16.15736 33.66203 1.000 29.02584 344 VAL C N 1
ATOM 9970 C CA . VAL C 1 344 ? 7.67044 16.99226 32.49085 1.000 31.74378 344 VAL C CA 1
ATOM 9971 C C . VAL C 1 344 ? 7.68027 18.45471 32.87915 1.000 29.80281 344 VAL C C 1
ATOM 9972 O O . VAL C 1 344 ? 8.24940 19.30547 32.18539 1.000 32.92298 344 VAL C O 1
ATOM 9976 N N . VAL C 1 345 ? 6.98178 18.77016 33.96631 1.000 26.31983 345 VAL C N 1
ATOM 9977 C CA . VAL C 1 345 ? 6.77825 20.15588 34.34551 1.000 27.22138 345 VAL C CA 1
ATOM 9978 C C . VAL C 1 345 ? 8.10126 20.79580 34.72431 1.000 29.12437 345 VAL C C 1
ATOM 9979 O O . VAL C 1 345 ? 8.40916 21.91409 34.29144 1.000 30.86679 345 VAL C O 1
ATOM 9983 N N . GLY C 1 346 ? 8.92073 20.08043 35.50028 1.000 29.78140 346 GLY C N 1
ATOM 9984 C CA . GLY C 1 346 ? 10.20323 20.62691 35.91638 1.000 28.93006 346 GLY C CA 1
ATOM 9985 C C . GLY C 1 346 ? 11.14760 20.86134 34.75432 1.000 32.41563 346 GLY C C 1
ATOM 9986 O O . GLY C 1 346 ? 11.88418 21.85131 34.73540 1.000 35.63683 346 GLY C O 1
ATOM 9987 N N A PHE C 1 347 ? 11.11721 19.99067 33.74764 0.415 28.14932 347 PHE C N 1
ATOM 9988 N N B PHE C 1 347 ? 11.16610 19.92847 33.79514 0.585 31.06872 347 PHE C N 1
ATOM 9989 C CA A PHE C 1 347 ? 12.04160 20.18540 32.63687 0.415 29.85093 347 PHE C CA 1
ATOM 9990 C CA B PHE C 1 347 ? 11.96727 20.08327 32.58342 0.585 29.80393 347 PHE C CA 1
ATOM 9991 C C A PHE C 1 347 ? 11.52618 21.19724 31.62228 0.415 30.33828 347 PHE C C 1
ATOM 9992 C C B PHE C 1 347 ? 11.49779 21.27897 31.77638 0.585 30.33386 347 PHE C C 1
ATOM 9993 O O A PHE C 1 347 ? 12.32845 21.90584 31.00429 0.415 30.72024 347 PHE C O 1
ATOM 9994 O O B PHE C 1 347 ? 12.28285 22.17318 31.43531 0.585 31.25472 347 PHE C O 1
ATOM 10009 N N . ALA C 1 348 ? 10.20701 21.27985 31.43189 1.000 32.50212 348 ALA C N 1
ATOM 10010 C CA . ALA C 1 348 ? 9.65635 22.28163 30.53100 1.000 30.86235 348 ALA C CA 1
ATOM 10011 C C . ALA C 1 348 ? 9.84612 23.68953 31.07417 1.000 30.77934 348 ALA C C 1
ATOM 10012 O O . ALA C 1 348 ? 10.07512 24.62324 30.29961 1.000 29.76307 348 ALA C O 1
ATOM 10014 N N . SER C 1 349 ? 9.78676 23.85928 32.39609 1.000 27.74919 349 SER C N 1
ATOM 10015 C CA . SER C 1 349 ? 9.99474 25.17995 32.97925 1.000 29.85123 349 SER C CA 1
ATOM 10016 C C . SER C 1 349 ? 11.43175 25.67042 32.82315 1.000 31.23627 349 SER C C 1
ATOM 10017 O O . SER C 1 349 ? 11.68133 26.87219 32.96383 1.000 35.23587 349 SER C O 1
ATOM 10020 N N . SER C 1 350 ? 12.37893 24.77735 32.54669 1.000 30.42978 350 SER C N 1
ATOM 10021 C CA . SER C 1 350 ? 13.77709 25.16572 32.38716 1.000 29.02587 350 SER C CA 1
ATOM 10022 C C . SER C 1 350 ? 14.12583 25.59525 30.96451 1.000 32.51749 350 SER C C 1
ATOM 10023 O O . SER C 1 350 ? 15.24366 26.06924 30.73561 1.000 31.77533 350 SER C O 1
ATOM 10026 N N . GLN C 1 351 ? 13.20485 25.46245 30.00830 1.000 31.38787 351 GLN C N 1
ATOM 10027 C CA . GLN C 1 351 ? 13.55891 25.49833 28.59260 1.000 29.96052 351 GLN C CA 1
ATOM 10028 C C . GLN C 1 351 ? 13.15343 26.79547 27.89444 1.000 33.08279 351 GLN C C 1
ATOM 10029 O O . GLN C 1 351 ? 13.13570 26.85080 26.65805 1.000 33.46058 351 GLN C O 1
ATOM 10035 N N . GLY C 1 352 ? 12.84999 27.84824 28.64626 1.000 33.59123 352 GLY C N 1
ATOM 10036 C CA . GLY C 1 352 ? 12.49923 29.10525 28.01839 1.000 32.08177 352 GLY C CA 1
ATOM 10037 C C . GLY C 1 352 ? 13.69699 29.76532 27.36166 1.000 33.09979 352 GLY C C 1
ATOM 10038 O O . GLY C 1 352 ? 14.84992 29.51094 27.71598 1.000 28.93610 352 GLY C O 1
ATOM 10039 N N . ASN C 1 353 ? 13.41237 30.61284 26.36910 1.000 34.00723 353 ASN C N 1
ATOM 10040 C CA . ASN C 1 353 ? 14.42833 31.41661 25.69794 1.000 34.18895 353 ASN C CA 1
ATOM 10041 C C . ASN C 1 353 ? 13.96923 32.86431 25.63761 1.000 35.30746 353 ASN C C 1
ATOM 10042 O O . ASN C 1 353 ? 12.85379 33.14640 25.18226 1.000 33.97767 353 ASN C O 1
ATOM 10047 N N . PHE C 1 354 ? 14.83769 33.77602 26.07535 1.000 31.81997 354 PHE C N 1
ATOM 10048 C CA . PHE C 1 354 ? 14.59661 35.20761 25.94521 1.000 37.09790 354 PHE C CA 1
ATOM 10049 C C . PHE C 1 354 ? 13.23296 35.59878 26.50435 1.000 31.98090 354 PHE C C 1
ATOM 10050 O O . PHE C 1 354 ? 12.96111 35.37424 27.68544 1.000 34.34209 354 PHE C O 1
ATOM 10058 N N . GLU C 1 355 ? 12.36174 36.14930 25.66839 1.000 35.47260 355 GLU C N 1
ATOM 10059 C CA . GLU C 1 355 ? 11.14772 36.79744 26.14778 1.000 34.35428 355 GLU C CA 1
ATOM 10060 C C . GLU C 1 355 ? 9.94791 35.86240 26.29004 1.000 36.39485 355 GLU C C 1
ATOM 10061 O O . GLU C 1 355 ? 8.86968 36.32634 26.67499 1.000 34.30230 355 GLU C O 1
ATOM 10067 N N . LEU C 1 356 ? 10.08503 34.56721 26.01233 1.000 31.51318 356 LEU C N 1
ATOM 10068 C CA . LEU C 1 356 ? 8.92050 33.69680 26.12669 1.000 32.70977 356 LEU C CA 1
ATOM 10069 C C . LEU C 1 356 ? 9.36218 32.25650 26.32726 1.000 32.52389 356 LEU C C 1
ATOM 10070 O O . LEU C 1 356 ? 10.23781 31.77411 25.60718 1.000 33.94322 356 LEU C O 1
ATOM 10075 N N . ASN C 1 357 ? 8.75028 31.57492 27.29503 1.000 32.32452 357 ASN C N 1
ATOM 10076 C CA . ASN C 1 357 ? 8.83648 30.12128 27.39296 1.000 33.21677 357 ASN C CA 1
ATOM 10077 C C . ASN C 1 357 ? 7.70212 29.53328 26.55983 1.000 33.17208 357 ASN C C 1
ATOM 10078 O O . ASN C 1 357 ? 6.52275 29.79455 26.83802 1.000 31.85467 357 ASN C O 1
ATOM 10083 N N . VAL C 1 358 ? 8.05339 28.74959 25.53818 1.000 31.67635 358 VAL C N 1
ATOM 10084 C CA . VAL C 1 358 ? 7.04473 28.18708 24.65165 1.000 27.60667 358 VAL C CA 1
ATOM 10085 C C . VAL C 1 358 ? 6.90094 26.69146 24.90306 1.000 30.81721 358 VAL C C 1
ATOM 10086 O O . VAL C 1 358 ? 7.01493 25.87992 23.98187 1.000 28.20483 358 VAL C O 1
ATOM 10090 N N . TYR C 1 359 ? 6.65558 26.32061 26.16104 1.000 32.11660 359 TYR C N 1
ATOM 10091 C CA . TYR C 1 359 ? 6.27573 24.96154 26.52881 1.000 29.38566 359 TYR C CA 1
ATOM 10092 C C . TYR C 1 359 ? 4.94597 24.95913 27.27705 1.000 30.39722 359 TYR C C 1
ATOM 10093 O O . TYR C 1 359 ? 4.66629 24.03552 28.04309 1.000 32.28660 359 TYR C O 1
ATOM 10102 N N . LYS C 1 360 ? 4.11075 25.95892 27.05713 1.000 32.73557 360 LYS C N 1
ATOM 10103 C CA . LYS C 1 360 ? 3.01360 26.19839 27.98201 1.000 31.29831 360 LYS C CA 1
ATOM 10104 C C . LYS C 1 360 ? 1.90148 25.14967 27.89844 1.000 29.83728 360 LYS C C 1
ATOM 10105 O O . LYS C 1 360 ? 1.38219 24.75889 28.95367 1.000 30.15401 360 LYS C O 1
ATOM 10111 N N . PRO C 1 361 ? 1.48778 24.67172 26.70852 1.000 33.34778 361 PRO C N 1
ATOM 10112 C CA . PRO C 1 361 ? 0.43807 23.63276 26.69467 1.000 30.91804 361 PRO C CA 1
ATOM 10113 C C . PRO C 1 361 ? 0.82900 22.37825 27.45885 1.000 33.95343 361 PRO C C 1
ATOM 10114 O O . PRO C 1 361 ? 0.06412 21.92319 28.32293 1.000 31.30578 361 PRO C O 1
ATOM 10118 N N . VAL C 1 362 ? 2.01787 21.82207 27.19064 1.000 33.13475 362 VAL C N 1
ATOM 10119 C CA . VAL C 1 362 ? 2.41360 20.58329 27.86301 1.000 31.54874 362 VAL C CA 1
ATOM 10120 C C . VAL C 1 362 ? 2.47819 20.78681 29.37072 1.000 29.28467 362 VAL C C 1
ATOM 10121 O O . VAL C 1 362 ? 2.12484 19.88200 30.13699 1.000 31.54422 362 VAL C O 1
ATOM 10125 N N . ILE C 1 363 ? 2.87485 21.98284 29.82323 1.000 33.11061 363 ILE C N 1
ATOM 10126 C CA . ILE C 1 363 ? 2.88447 22.27298 31.25531 1.000 28.23919 363 ILE C CA 1
ATOM 10127 C C . ILE C 1 363 ? 1.46244 22.28343 31.79966 1.000 33.23851 363 ILE C C 1
ATOM 10128 O O . ILE C 1 363 ? 1.17374 21.67420 32.83715 1.000 36.74362 363 ILE C O 1
ATOM 10133 N N . MET C 1 364 ? 0.55138 22.96553 31.09645 1.000 31.08189 364 MET C N 1
ATOM 10134 C CA . MET C 1 364 ? -0.84954 23.00291 31.51013 1.000 32.79714 364 MET C CA 1
ATOM 10135 C C . MET C 1 364 ? -1.44609 21.60262 31.55177 1.000 30.56664 364 MET C C 1
ATOM 10136 O O . MET C 1 364 ? -2.10032 21.22551 32.52876 1.000 35.16805 364 MET C O 1
ATOM 10141 N N . HIS C 1 365 ? -1.21378 20.81347 30.49842 1.000 29.85213 365 HIS C N 1
ATOM 10142 C CA . HIS C 1 365 ? -1.76526 19.46135 30.41678 1.000 29.53733 365 HIS C CA 1
ATOM 10143 C C . HIS C 1 365 ? -1.35742 18.61085 31.61564 1.000 33.87756 365 HIS C C 1
ATOM 10144 O O . HIS C 1 365 ? -2.20264 17.98278 32.26370 1.000 28.76289 365 HIS C O 1
ATOM 10151 N N . ASN C 1 366 ? -0.06097 18.58676 31.93530 1.000 29.11829 366 ASN C N 1
ATOM 10152 C CA . ASN C 1 366 ? 0.41221 17.71636 33.00554 1.000 30.70206 366 ASN C CA 1
ATOM 10153 C C . ASN C 1 366 ? -0.03169 18.20645 34.37956 1.000 30.38654 366 ASN C C 1
ATOM 10154 O O . ASN C 1 366 ? -0.41787 17.39904 35.23046 1.000 31.81764 366 ASN C O 1
ATOM 10159 N N . THR C 1 367 ? 0.01697 19.51736 34.62410 1.000 29.41766 367 THR C N 1
ATOM 10160 C CA . THR C 1 367 ? -0.31581 20.01343 35.95574 1.000 31.56631 367 THR C CA 1
ATOM 10161 C C . THR C 1 367 ? -1.80493 19.85199 36.24681 1.000 30.77761 367 THR C C 1
ATOM 10162 O O . THR C 1 367 ? -2.19284 19.37779 37.32463 1.000 29.38140 367 THR C O 1
ATOM 10166 N N . LEU C 1 368 ? -2.65496 20.25945 35.30400 1.000 28.76579 368 LEU C N 1
ATOM 10167 C CA . LEU C 1 368 ? -4.09041 20.03059 35.44881 1.000 29.81031 368 LEU C CA 1
ATOM 10168 C C . LEU C 1 368 ? -4.38905 18.55530 35.69285 1.000 28.07018 368 LEU C C 1
ATOM 10169 O O . LEU C 1 368 ? -5.12523 18.20299 36.61939 1.000 30.40262 368 LEU C O 1
ATOM 10174 N N . GLN C 1 369 ? -3.80284 17.67288 34.88273 1.000 28.44664 369 GLN C N 1
ATOM 10175 C CA . GLN C 1 369 ? -4.08439 16.24576 35.04621 1.000 33.79269 369 GLN C CA 1
ATOM 10176 C C . GLN C 1 369 ? -3.68626 15.75329 36.43031 1.000 32.21461 369 GLN C C 1
ATOM 10177 O O . GLN C 1 369 ? -4.42760 14.98874 37.06411 1.000 31.28959 369 GLN C O 1
ATOM 10183 N N . SER C 1 370 ? -2.51725 16.17826 36.91695 1.000 27.19765 370 SER C N 1
ATOM 10184 C CA . SER C 1 370 ? -2.11132 15.82149 38.27089 1.000 30.47660 370 SER C CA 1
ATOM 10185 C C . SER C 1 370 ? -3.13217 16.29008 39.29911 1.000 28.08580 370 SER C C 1
ATOM 10186 O O . SER C 1 370 ? -3.45004 15.55570 40.24104 1.000 29.62358 370 SER C O 1
ATOM 10189 N N . ILE C 1 371 ? -3.65960 17.50687 39.13718 1.000 30.97389 371 ILE C N 1
ATOM 10190 C CA . ILE C 1 371 ? -4.63971 18.02182 40.09534 1.000 31.44055 371 ILE C CA 1
ATOM 10191 C C . ILE C 1 371 ? -5.89929 17.15052 40.10494 1.000 34.31475 371 ILE C C 1
ATOM 10192 O O . ILE C 1 371 ? -6.32195 16.66406 41.16189 1.000 30.34394 371 ILE C O 1
ATOM 10197 N N . TYR C 1 372 ? -6.50897 16.91398 38.93081 1.000 32.16921 372 TYR C N 1
ATOM 10198 C CA . TYR C 1 372 ? -7.78450 16.19279 38.94789 1.000 34.34143 372 TYR C CA 1
ATOM 10199 C C . TYR C 1 372 ? -7.60416 14.69079 39.17730 1.000 32.12386 372 TYR C C 1
ATOM 10200 O O . TYR C 1 372 ? -8.51174 14.05006 39.71468 1.000 34.90772 372 TYR C O 1
ATOM 10209 N N . LEU C 1 373 ? -6.44794 14.11340 38.83464 1.000 28.74660 373 LEU C N 1
ATOM 10210 C CA . LEU C 1 373 ? -6.21652 12.70974 39.18265 1.000 29.89801 373 LEU C CA 1
ATOM 10211 C C . LEU C 1 373 ? -6.12379 12.52591 40.69545 1.000 32.66389 373 LEU C C 1
ATOM 10212 O O . LEU C 1 373 ? -6.73506 11.60916 41.25727 1.000 33.78556 373 LEU C O 1
ATOM 10217 N N . LEU C 1 374 ? -5.35582 13.38288 41.37429 1.000 30.98853 374 LEU C N 1
ATOM 10218 C CA . LEU C 1 374 ? -5.30961 13.32985 42.83351 1.000 28.54406 374 LEU C CA 1
ATOM 10219 C C . LEU C 1 374 ? -6.68724 13.59676 43.43730 1.000 31.84481 374 LEU C C 1
ATOM 10220 O O . LEU C 1 374 ? -7.11458 12.90116 44.36879 1.000 32.55986 374 LEU C O 1
ATOM 10225 N N . ALA C 1 375 ? -7.40204 14.59281 42.90874 1.000 30.37401 375 ALA C N 1
ATOM 10226 C CA . ALA C 1 375 ? -8.72538 14.92338 43.43312 1.000 33.35241 375 ALA C CA 1
ATOM 10227 C C . ALA C 1 375 ? -9.70714 13.76673 43.24690 1.000 34.68900 375 ALA C C 1
ATOM 10228 O O . ALA C 1 375 ? -10.34267 13.32010 44.21083 1.000 34.29875 375 ALA C O 1
ATOM 10230 N N . ASP C 1 376 ? -9.85090 13.26688 42.01419 1.000 34.30100 376 ASP C N 1
ATOM 10231 C CA . ASP C 1 376 ? -10.76543 12.14422 41.79140 1.000 33.82401 376 ASP C CA 1
ATOM 10232 C C . ASP C 1 376 ? -10.27745 10.90079 42.52119 1.000 35.34909 376 ASP C C 1
ATOM 10233 O O . ASP C 1 376 ? -11.08312 10.10386 43.01740 1.000 33.59370 376 ASP C O 1
ATOM 10238 N N . GLY C 1 377 ? -8.95408 10.71166 42.56964 1.000 31.61018 377 GLY C N 1
ATOM 10239 C CA . GLY C 1 377 ? -8.39420 9.56110 43.25683 1.000 31.75697 377 GLY C CA 1
ATOM 10240 C C . GLY C 1 377 ? -8.70564 9.56779 44.74023 1.000 33.23583 377 GLY C C 1
ATOM 10241 O O . GLY C 1 377 ? -9.14216 8.55900 45.29684 1.000 34.18986 377 GLY C O 1
ATOM 10242 N N . MET C 1 378 ? -8.50419 10.71534 45.39728 1.000 31.05222 378 MET C N 1
ATOM 10243 C CA . MET C 1 378 ? -8.80845 10.81558 46.82266 1.000 31.79218 378 MET C CA 1
ATOM 10244 C C . MET C 1 378 ? -10.30377 10.69645 47.08936 1.000 34.59096 378 MET C C 1
ATOM 10245 O O . MET C 1 378 ? -10.71255 10.01245 48.03515 1.000 35.13156 378 MET C O 1
ATOM 10250 N N . GLU C 1 379 ? -11.13451 11.35294 46.27220 1.000 34.18784 379 GLU C N 1
ATOM 10251 C CA . GLU C 1 379 ? -12.57568 11.27488 46.48404 1.000 32.77910 379 GLU C CA 1
ATOM 10252 C C . GLU C 1 379 ? -13.05560 9.83312 46.38701 1.000 36.95890 379 GLU C C 1
ATOM 10253 O O . GLU C 1 379 ? -13.76879 9.34406 47.26928 1.000 35.48672 379 GLU C O 1
ATOM 10259 N N . THR C 1 380 ? -12.63675 9.12820 45.33217 1.000 32.07509 380 THR C N 1
ATOM 10260 C CA . THR C 1 380 ? -13.11386 7.76983 45.08570 1.000 33.47853 380 THR C CA 1
ATOM 10261 C C . THR C 1 380 ? -12.54938 6.79046 46.10839 1.000 36.24869 380 THR C C 1
ATOM 10262 O O . THR C 1 380 ? -13.27343 5.93333 46.63197 1.000 34.05822 380 THR C O 1
ATOM 10266 N N . PHE C 1 381 ? -11.24863 6.88934 46.38695 1.000 33.06177 381 PHE C N 1
ATOM 10267 C CA . PHE C 1 381 ? -10.65308 6.06007 47.43001 1.000 34.16949 381 PHE C CA 1
ATOM 10268 C C . PHE C 1 381 ? -11.35119 6.28277 48.76381 1.000 35.26667 381 PHE C C 1
ATOM 10269 O O . PHE C 1 381 ? -11.59517 5.33200 49.51945 1.000 36.53062 381 PHE C O 1
ATOM 10277 N N . ASN C 1 382 ? -11.68856 7.53384 49.06809 1.000 33.22135 382 ASN C N 1
ATOM 10278 C CA . ASN C 1 382 ? -12.45279 7.81202 50.27401 1.000 35.93537 382 ASN C CA 1
ATOM 10279 C C . ASN C 1 382 ? -13.79350 7.08391 50.25694 1.000 37.11398 382 ASN C C 1
ATOM 10280 O O . ASN C 1 382 ? -14.10528 6.30489 51.16368 1.000 37.04472 382 ASN C O 1
ATOM 10285 N N . ASN C 1 383 ? -14.60596 7.33398 49.22781 1.000 35.88958 383 ASN C N 1
ATOM 10286 C CA . ASN C 1 383 ? -15.97041 6.81203 49.22249 1.000 36.04384 383 ASN C CA 1
ATOM 10287 C C . ASN C 1 383 ? -15.99141 5.29345 49.13475 1.000 38.35954 383 ASN C C 1
ATOM 10288 O O . ASN C 1 383 ? -16.82675 4.64252 49.77100 1.000 39.56505 383 ASN C O 1
ATOM 10293 N N . ASN C 1 384 ? -15.08084 4.70844 48.36426 1.000 32.96740 384 ASN C N 1
ATOM 10294 C CA . ASN C 1 384 ? -15.18711 3.29918 48.02118 1.000 37.77997 384 ASN C CA 1
ATOM 10295 C C . ASN C 1 384 ? -14.26431 2.40023 48.83303 1.000 36.36317 384 ASN C C 1
ATOM 10296 O O . ASN C 1 384 ? -14.33125 1.17747 48.67916 1.000 39.43839 384 ASN C O 1
ATOM 10301 N N . CYS C 1 385 ? -13.44682 2.96364 49.72326 1.000 38.80058 385 CYS C N 1
ATOM 10302 C CA . CYS C 1 385 ? -12.52063 2.16696 50.52839 1.000 36.51964 385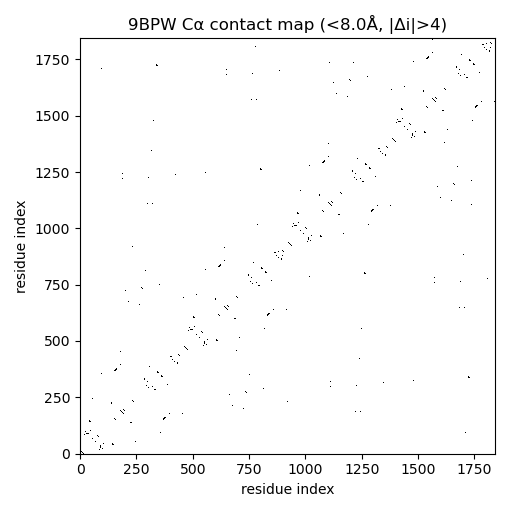 CYS C CA 1
ATOM 10303 C C . CYS C 1 385 ? -12.36634 2.73216 51.93835 1.000 38.74054 385 CYS C C 1
ATOM 10304 O O . CYS C 1 385 ? -12.74287 2.07108 52.91129 1.000 42.23667 385 CYS C O 1
ATOM 10307 N N . ALA C 1 386 ? -11.85058 3.96507 52.04805 1.000 33.79067 386 ALA C N 1
ATOM 10308 C CA . ALA C 1 386 ? -11.43254 4.50901 53.34019 1.000 34.24764 386 ALA C CA 1
ATOM 10309 C C . ALA C 1 386 ? -12.56583 4.53580 54.35706 1.000 39.01618 386 ALA C C 1
ATOM 10310 O O . ALA C 1 386 ? -12.36024 4.16660 55.51991 1.000 42.55957 386 ALA C O 1
ATOM 10312 N N . VAL C 1 387 ? -13.76079 4.98917 53.95794 1.000 38.31814 387 VAL C N 1
ATOM 10313 C CA . VAL C 1 387 ? -14.86379 5.09326 54.91479 1.000 39.78379 387 VAL C CA 1
ATOM 10314 C C . VAL C 1 387 ? -15.23678 3.73883 55.50144 1.000 41.28072 387 VAL C C 1
ATOM 10315 O O . VAL C 1 387 ? -15.85639 3.68235 56.56833 1.000 43.33495 387 VAL C O 1
ATOM 10319 N N . GLY C 1 388 ? -14.90059 2.64696 54.82111 1.000 40.63145 388 GLY C N 1
ATOM 10320 C CA . GLY C 1 388 ? -15.20570 1.30736 55.28044 1.000 42.21520 388 GLY C CA 1
ATOM 10321 C C . GLY C 1 388 ? -14.05528 0.55819 55.92747 1.000 41.05118 388 GLY C C 1
ATOM 10322 O O . GLY C 1 388 ? -14.18674 -0.64915 56.16611 1.000 43.78476 388 GLY C O 1
ATOM 10323 N N . ILE C 1 389 ? -12.93789 1.22835 56.21670 1.000 38.92669 389 ILE C N 1
ATOM 10324 C CA . ILE C 1 389 ? -11.81511 0.60056 56.91472 1.000 38.69025 389 ILE C CA 1
ATOM 10325 C C . ILE C 1 389 ? -12.27239 0.22600 58.31584 1.000 40.78066 389 ILE C C 1
ATOM 10326 O O . ILE C 1 389 ? -12.71068 1.08357 59.09127 1.000 43.65187 389 ILE C O 1
ATOM 10331 N N . GLU C 1 390 ? -12.21026 -1.06152 58.63362 1.000 40.95000 390 GLU C N 1
ATOM 10332 C CA . GLU C 1 390 ? -12.60446 -1.52531 59.95033 1.000 43.05279 390 GLU C CA 1
ATOM 10333 C C . GLU C 1 390 ? -11.54379 -2.46859 60.49785 1.000 43.40798 390 GLU C C 1
ATOM 10334 O O . GLU C 1 390 ? -10.94283 -3.22961 59.73453 1.000 42.36411 390 GLU C O 1
ATOM 10340 N N . PRO C 1 391 ? -11.29438 -2.44787 61.80248 1.000 43.35028 391 PRO C N 1
ATOM 10341 C CA . PRO C 1 391 ? -10.31781 -3.37529 62.37617 1.000 44.76890 391 PRO C CA 1
ATOM 10342 C C . PRO C 1 391 ? -10.88087 -4.78550 62.44327 1.000 45.59314 391 PRO C C 1
ATOM 10343 O O . PRO C 1 391 ? -12.09291 -4.99677 62.53215 1.000 47.46545 391 PRO C O 1
ATOM 10347 N N . ILE C 1 392 ? -9.97739 -5.75823 62.37866 1.000 46.82240 392 ILE C N 1
ATOM 10348 C CA . ILE C 1 392 ? -10.30167 -7.14980 62.67335 1.000 46.84544 392 ILE C CA 1
ATOM 10349 C C . ILE C 1 392 ? -9.69394 -7.42806 64.04308 1.000 48.10853 392 ILE C C 1
ATOM 10350 O O . ILE C 1 392 ? -8.51307 -7.76200 64.15852 1.000 50.24648 392 ILE C O 1
ATOM 10355 N N . GLU C 1 393 ? -10.51393 -7.28241 65.08530 1.000 49.81694 393 GLU C N 1
ATOM 10356 C CA . GLU C 1 393 ? -9.99826 -7.18204 66.44597 1.000 52.99225 393 GLU C CA 1
ATOM 10357 C C . GLU C 1 393 ? -9.31036 -8.46506 66.89525 1.000 54.44882 393 GLU C C 1
ATOM 10358 O O . GLU C 1 393 ? -8.30319 -8.41010 67.60532 1.000 53.44282 393 GLU C O 1
ATOM 10364 N N . GLU C 1 394 ? -9.85149 -9.62653 66.51931 1.000 54.24104 394 GLU C N 1
ATOM 10365 C CA . GLU C 1 394 ? -9.23762 -10.88819 66.92170 1.000 57.93348 394 GLU C CA 1
ATOM 10366 C C . GLU C 1 394 ? -7.81115 -11.00391 66.40008 1.000 54.98174 394 GLU C C 1
ATOM 10367 O O . GLU C 1 394 ? -6.92739 -11.51121 67.09761 1.000 58.15003 394 GLU C O 1
ATOM 10373 N N . ASN C 1 395 ? -7.57096 -10.55603 65.16827 1.000 51.17452 395 ASN C N 1
ATOM 10374 C CA . ASN C 1 395 ? -6.22875 -10.63854 64.60826 1.000 48.82341 395 ASN C CA 1
ATOM 10375 C C . ASN C 1 395 ? -5.30606 -9.61407 65.25120 1.000 53.30352 395 ASN C C 1
ATOM 10376 O O . ASN C 1 395 ? -4.13307 -9.90657 65.51298 1.000 51.52950 395 ASN C O 1
ATOM 10381 N N . ILE C 1 396 ? -5.81359 -8.40585 65.50638 1.000 49.86808 396 ILE C N 1
ATOM 10382 C CA . ILE C 1 396 ? -5.01125 -7.40147 66.19981 1.000 51.82811 396 ILE C CA 1
ATOM 10383 C C . ILE C 1 396 ? -4.70436 -7.84643 67.62577 1.000 53.40777 396 ILE C C 1
ATOM 10384 O O . ILE C 1 396 ? -3.57458 -7.69466 68.10381 1.000 48.68611 396 ILE C O 1
ATOM 10389 N N . ASP C 1 397 ? -5.69626 -8.39988 68.33123 1.000 51.34983 397 ASP C N 1
ATOM 10390 C CA . ASP C 1 397 ? -5.44470 -8.87186 69.68950 1.000 55.12712 397 ASP C CA 1
ATOM 10391 C C . ASP C 1 397 ? -4.41974 -10.00088 69.69971 1.000 56.36123 397 ASP C C 1
ATOM 10392 O O . ASP C 1 397 ? -3.54231 -10.04468 70.56906 1.000 55.53019 397 ASP C O 1
ATOM 10397 N N . ASN C 1 398 ? -4.50338 -10.91818 68.73456 1.000 56.92265 398 ASN C N 1
ATOM 10398 C CA . ASN C 1 398 ? -3.54329 -12.01463 68.69938 1.000 54.02269 398 ASN C CA 1
ATOM 10399 C C . ASN C 1 398 ? -2.13082 -11.50956 68.44691 1.000 56.37333 398 ASN C C 1
ATOM 10400 O O . ASN C 1 398 ? -1.17322 -12.01835 69.04262 1.000 51.35545 398 ASN C O 1
ATOM 10405 N N . TYR C 1 399 ? -1.96909 -10.51321 67.57461 1.000 49.18649 399 TYR C N 1
ATOM 10406 C CA . TYR C 1 399 ? -0.63412 -9.94618 67.38262 1.000 50.65275 399 TYR C CA 1
ATOM 10407 C C . TYR C 1 399 ? -0.08241 -9.40634 68.69649 1.000 52.03044 399 TYR C C 1
ATOM 10408 O O . TYR C 1 399 ? 1.06100 -9.69279 69.07405 1.000 52.77709 399 TYR C O 1
ATOM 10417 N N . LEU C 1 400 ? -0.89788 -8.63990 69.42134 1.000 52.37891 400 LEU C N 1
ATOM 10418 C CA . LEU C 1 400 ? -0.43639 -8.03880 70.66534 1.000 53.07978 400 LEU C CA 1
ATOM 10419 C C . LEU C 1 400 ? -0.10086 -9.10524 71.70241 1.000 56.47965 400 LEU C C 1
ATOM 10420 O O . LEU C 1 400 ? 0.94861 -9.03533 72.35265 1.000 55.70900 400 LEU C O 1
ATOM 10425 N N . ASN C 1 401 ? -0.95819 -10.12136 71.84096 1.000 57.65910 401 ASN C N 1
ATOM 10426 C CA . ASN C 1 401 ? -0.74619 -11.14812 72.85964 1.000 58.50859 401 ASN C CA 1
ATOM 10427 C C . ASN C 1 401 ? 0.44017 -12.04269 72.52485 1.000 59.68254 401 ASN C C 1
ATOM 10428 O O . ASN C 1 401 ? 1.13577 -12.52232 73.42834 1.000 59.46996 401 ASN C O 1
ATOM 10433 N N . GLN C 1 402 ? 0.67158 -12.29761 71.23853 1.000 54.28685 402 GLN C N 1
ATOM 10434 C CA . GLN C 1 402 ? 1.75227 -13.17223 70.81358 1.000 57.46341 402 GLN C CA 1
ATOM 10435 C C . GLN C 1 402 ? 3.09555 -12.46520 70.69954 1.000 55.93067 402 GLN C C 1
ATOM 10436 O O . GLN C 1 402 ? 4.10020 -13.13169 70.44461 1.000 55.63319 402 GLN C O 1
ATOM 10442 N N . SER C 1 403 ? 3.14994 -11.15121 70.87916 1.000 53.86597 403 SER C N 1
ATOM 10443 C CA . SER C 1 403 ? 4.36290 -10.41570 70.56001 1.000 48.53706 403 SER C CA 1
ATOM 10444 C C . SER C 1 403 ? 5.41727 -10.58786 71.64247 1.000 54.97829 403 SER C C 1
ATOM 10445 O O . SER C 1 403 ? 5.10723 -10.67288 72.83414 1.000 55.92514 403 SER C O 1
ATOM 10448 N N . LEU C 1 404 ? 6.67932 -10.61976 71.21264 1.000 52.92165 404 LEU C N 1
ATOM 10449 C CA . LEU C 1 404 ? 7.80801 -10.60083 72.13289 1.000 55.26121 404 LEU C CA 1
ATOM 10450 C C . LEU C 1 404 ? 8.27632 -9.19262 72.45246 1.000 57.83942 404 LEU C C 1
ATOM 10451 O O . LEU C 1 404 ? 9.04150 -9.01052 73.40388 1.000 60.67280 404 LEU C O 1
ATOM 10456 N N . MET C 1 405 ? 7.83227 -8.19583 71.69339 1.000 54.38969 405 MET C N 1
ATOM 10457 C CA . MET C 1 405 ? 8.37495 -6.85575 71.85351 1.000 59.20154 405 MET C CA 1
ATOM 10458 C C . MET C 1 405 ? 7.84123 -6.13819 73.08728 1.000 60.48393 405 MET C C 1
ATOM 10459 O O . MET C 1 405 ? 8.28006 -5.01636 73.37075 1.000 64.38379 405 MET C O 1
ATOM 10464 N N . LEU C 1 406 ? 6.92423 -6.75530 73.82905 1.000 51.94699 406 LEU C N 1
ATOM 10465 C CA . LEU C 1 406 ? 6.45486 -6.19554 75.08807 1.000 57.89239 406 LEU C CA 1
ATOM 10466 C C . LEU C 1 406 ? 7.42371 -6.42482 76.24248 1.000 65.50391 406 LEU C C 1
ATOM 10467 O O . LEU C 1 406 ? 7.23666 -5.83320 77.31081 1.000 70.20078 406 LEU C O 1
ATOM 10472 N N . VAL C 1 407 ? 8.44574 -7.26300 76.05788 1.000 60.55413 407 VAL C N 1
ATOM 10473 C CA . VAL C 1 407 ? 9.22618 -7.75543 77.19509 1.000 69.00674 407 VAL C CA 1
ATOM 10474 C C . VAL C 1 407 ? 9.95735 -6.62821 77.91459 1.000 71.99317 407 VAL C C 1
ATOM 10475 O O . VAL C 1 407 ? 10.21897 -6.72284 79.12158 1.000 77.52546 407 VAL C O 1
ATOM 10479 N N . THR C 1 408 ? 10.26659 -5.53588 77.20691 1.000 74.43962 408 THR C N 1
ATOM 10480 C CA . THR C 1 408 ? 11.04689 -4.44620 77.79556 1.000 79.07254 408 THR C CA 1
ATOM 10481 C C . THR C 1 408 ? 10.35749 -3.82759 79.00731 1.000 81.39538 408 THR C C 1
ATOM 10482 O O . THR C 1 408 ? 11.03013 -3.29744 79.90021 1.000 79.56269 408 THR C O 1
ATOM 10486 N N . ALA C 1 409 ? 9.02442 -3.88211 79.05879 1.000 87.65552 409 ALA C N 1
ATOM 10487 C CA . ALA C 1 409 ? 8.29032 -3.37405 80.21136 1.000 91.87610 409 ALA C CA 1
ATOM 10488 C C . ALA C 1 409 ? 8.55504 -4.17222 81.48505 1.000 94.13085 409 ALA C C 1
ATOM 10489 O O . ALA C 1 409 ? 8.16387 -3.72028 82.56838 1.000 91.61850 409 ALA C O 1
ATOM 10491 N N . LEU C 1 410 ? 9.20209 -5.33882 81.38669 1.000 84.48598 410 LEU C N 1
ATOM 10492 C CA . LEU C 1 410 ? 9.56453 -6.10291 82.57471 1.000 84.18026 410 LEU C CA 1
ATOM 10493 C C . LEU C 1 410 ? 10.86023 -5.61897 83.21055 1.000 84.22141 410 LEU C C 1
ATOM 10494 O O . LEU C 1 410 ? 11.12306 -5.94795 84.37272 1.000 84.79340 410 LEU C O 1
ATOM 10499 N N . ASN C 1 411 ? 11.66161 -4.84341 82.47912 1.000 85.00122 411 ASN C N 1
ATOM 10500 C CA . ASN C 1 411 ? 12.97464 -4.44086 82.97873 1.000 86.67365 411 ASN C CA 1
ATOM 10501 C C . ASN C 1 411 ? 12.93410 -3.64221 84.27834 1.000 86.37732 411 ASN C C 1
ATOM 10502 O O . ASN C 1 411 ? 13.77565 -3.91184 85.15348 1.000 83.57277 411 ASN C O 1
ATOM 10507 N N . PRO C 1 412 ? 12.04148 -2.66347 84.47424 1.000 88.59730 412 PRO C N 1
ATOM 10508 C CA . PRO C 1 412 ? 12.04397 -1.93893 85.75561 1.000 82.66449 412 PRO C CA 1
ATOM 10509 C C . PRO C 1 412 ? 11.77722 -2.82720 86.95981 1.000 85.52133 412 PRO C C 1
ATOM 10510 O O . PRO C 1 412 ? 12.13142 -2.44614 88.08464 1.000 88.92360 412 PRO C O 1
ATOM 10514 N N . HIS C 1 413 ? 11.18587 -4.00592 86.76262 1.000 84.02512 413 HIS C N 1
ATOM 10515 C CA . HIS C 1 413 ? 10.77541 -4.86327 87.86963 1.000 85.69183 413 HIS C CA 1
ATOM 10516 C C . HIS C 1 413 ? 11.77509 -5.98312 88.14064 1.000 86.93240 413 HIS C C 1
ATOM 10517 O O . HIS C 1 413 ? 12.36475 -6.04132 89.22285 1.000 92.44062 413 HIS C O 1
ATOM 10524 N N . ILE C 1 414 ? 11.98323 -6.87774 87.17213 1.000 85.82777 414 ILE C N 1
ATOM 10525 C CA . ILE C 1 414 ? 12.85587 -8.02831 87.38488 1.000 87.29753 414 ILE C CA 1
ATOM 10526 C C . ILE C 1 414 ? 14.27505 -7.81396 86.86658 1.000 85.88596 414 ILE C C 1
ATOM 10527 O O . ILE C 1 414 ? 15.16109 -8.62267 87.18241 1.000 88.09023 414 ILE C O 1
ATOM 10532 N N . GLY C 1 415 ? 14.52144 -6.76639 86.08665 1.000 93.25650 415 GLY C N 1
ATOM 10533 C CA . GLY C 1 415 ? 15.84125 -6.48825 85.55742 1.000 87.32173 415 GLY C CA 1
ATOM 10534 C C . GLY C 1 415 ? 15.97916 -6.89568 84.09855 1.000 86.69110 415 GLY C C 1
ATOM 10535 O O . GLY C 1 415 ? 15.10469 -7.52944 83.50262 1.000 85.01282 415 GLY C O 1
ATOM 10536 N N . TYR C 1 416 ? 17.12259 -6.51900 83.51739 1.000 87.71530 416 TYR C N 1
ATOM 10537 C CA . TYR C 1 416 ? 17.36053 -6.81095 82.10591 1.000 90.89675 416 TYR C CA 1
ATOM 10538 C C . TYR C 1 416 ? 17.66245 -8.28726 81.88304 1.000 88.95601 416 TYR C C 1
ATOM 10539 O O . TYR C 1 416 ? 17.25248 -8.86429 80.86802 1.000 89.02516 416 TYR C O 1
ATOM 10548 N N . GLU C 1 417 ? 18.39180 -8.90898 82.80924 1.000 92.76917 417 GLU C N 1
ATOM 10549 C CA . GLU C 1 417 ? 18.82418 -10.28728 82.60982 1.000 93.31109 417 GLU C CA 1
ATOM 10550 C C . GLU C 1 417 ? 17.64588 -11.25051 82.66497 1.000 83.11281 417 GLU C C 1
ATOM 10551 O O . GLU C 1 417 ? 17.50187 -12.11818 81.79756 1.000 80.98376 417 GLU C O 1
ATOM 10557 N N . LYS C 1 418 ? 16.79437 -11.11765 83.68414 1.000 82.99695 418 LYS C N 1
ATOM 10558 C CA . LYS C 1 418 ? 15.66345 -12.02914 83.82157 1.000 81.62598 418 LYS C CA 1
ATOM 10559 C C . LYS C 1 418 ? 14.62882 -11.81489 82.72223 1.000 78.91666 418 LYS C C 1
ATOM 10560 O O . LYS C 1 418 ? 13.99337 -12.77839 82.27963 1.000 75.85489 418 LYS C O 1
ATOM 10566 N N . ALA C 1 419 ? 14.45630 -10.57446 82.25691 1.000 76.13090 419 ALA C N 1
ATOM 10567 C CA . ALA C 1 419 ? 13.56140 -10.33584 81.12812 1.000 74.99324 419 ALA C CA 1
ATOM 10568 C C . ALA C 1 419 ? 14.11855 -10.94656 79.84839 1.000 72.78903 419 ALA C C 1
ATOM 10569 O O . ALA C 1 419 ? 13.37040 -11.52642 79.05366 1.000 68.64753 419 ALA C O 1
ATOM 10571 N N . ALA C 1 420 ? 15.43283 -10.83647 79.63704 1.000 78.36919 420 ALA C N 1
ATOM 10572 C CA . ALA C 1 420 ? 16.04373 -11.44669 78.46002 1.000 78.19942 420 ALA C CA 1
ATOM 10573 C C . ALA C 1 420 ? 15.86009 -12.95959 78.46587 1.000 75.70647 420 ALA C C 1
ATOM 10574 O O . ALA C 1 420 ? 15.58534 -13.56125 77.42115 1.000 69.77268 420 ALA C O 1
ATOM 10576 N N . GLN C 1 421 ? 16.01644 -13.59158 79.63462 1.000 74.05760 421 GLN C N 1
ATOM 10577 C CA . GLN C 1 421 ? 15.73645 -15.01985 79.75113 1.000 74.85739 421 GLN C CA 1
ATOM 10578 C C . GLN C 1 421 ? 14.30879 -15.33718 79.33438 1.000 72.53274 421 GLN C C 1
ATOM 10579 O O . GLN C 1 421 ? 14.06517 -16.31339 78.61570 1.000 71.96182 421 GLN C O 1
ATOM 10585 N N . ILE C 1 422 ? 13.35014 -14.52786 79.78067 1.000 72.34901 422 ILE C N 1
ATOM 10586 C CA . ILE C 1 422 ? 11.95457 -14.78338 79.43718 1.000 69.71040 422 ILE C CA 1
ATOM 10587 C C . ILE C 1 422 ? 11.74680 -14.64826 77.93272 1.000 70.97626 422 ILE C C 1
ATOM 10588 O O . ILE C 1 422 ? 11.13598 -15.51394 77.29363 1.000 72.49480 422 ILE C O 1
ATOM 10593 N N . ALA C 1 423 ? 12.27500 -13.57275 77.33811 1.000 70.01072 423 ALA C N 1
ATOM 10594 C CA . ALA C 1 423 ? 12.09988 -13.36620 75.90243 1.000 67.52690 423 ALA C CA 1
ATOM 10595 C C . ALA C 1 423 ? 12.79666 -14.45356 75.09563 1.000 67.81202 423 ALA C C 1
ATOM 10596 O O . ALA C 1 423 ? 12.26342 -14.91860 74.08352 1.000 62.91544 423 ALA C O 1
ATOM 10598 N N . LYS C 1 424 ? 13.98939 -14.86891 75.52680 1.000 68.95167 424 LYS C N 1
ATOM 10599 C CA . LYS C 1 424 ? 14.69121 -15.95389 74.84853 1.000 69.41489 424 LYS C CA 1
ATOM 10600 C C . LYS C 1 424 ? 13.90948 -17.25601 74.95386 1.000 69.02167 424 LYS C C 1
ATOM 10601 O O . LYS C 1 424 ? 13.69776 -17.94874 73.95218 1.000 67.03784 424 LYS C O 1
ATOM 10607 N N . LYS C 1 425 ? 13.48284 -17.60857 76.17113 1.000 69.12224 425 LYS C N 1
ATOM 10608 C CA . LYS C 1 425 ? 12.69426 -18.82104 76.37084 1.000 70.09982 425 LYS C CA 1
ATOM 10609 C C . LYS C 1 425 ? 11.41200 -18.79119 75.54649 1.000 71.78206 425 LYS C C 1
ATOM 10610 O O . LYS C 1 425 ? 11.06357 -19.77612 74.88505 1.000 74.17783 425 LYS C O 1
ATOM 10616 N N . ALA C 1 426 ? 10.68725 -17.67205 75.58175 1.000 66.69650 426 ALA C N 1
ATOM 10617 C CA . ALA C 1 426 ? 9.46203 -17.58154 74.79478 1.000 69.69215 426 ALA C CA 1
ATOM 10618 C C . ALA C 1 426 ? 9.75095 -17.79412 73.31441 1.000 69.53474 426 ALA C C 1
ATOM 10619 O O . ALA C 1 426 ? 9.02267 -18.52130 72.62858 1.000 66.21573 426 ALA C O 1
ATOM 10621 N N . HIS C 1 427 ? 10.83318 -17.19122 72.81462 1.000 69.50091 427 HIS C N 1
ATOM 10622 C CA . HIS C 1 427 ? 11.19493 -17.35014 71.41068 1.000 68.57461 427 HIS C CA 1
ATOM 10623 C C . HIS C 1 427 ? 11.50295 -18.80172 71.08395 1.000 67.17937 427 HIS C C 1
ATOM 10624 O O . HIS C 1 427 ? 11.04167 -19.33011 70.06694 1.000 64.60495 427 HIS C O 1
ATOM 10631 N N . LYS C 1 428 ? 12.27139 -19.46529 71.94299 1.000 67.82922 428 LYS C N 1
ATOM 10632 C CA . LYS C 1 428 ? 12.71388 -20.81997 71.64153 1.000 72.07218 428 LYS C CA 1
ATOM 10633 C C . LYS C 1 428 ? 11.56899 -21.81730 71.75218 1.000 72.77163 428 LYS C C 1
ATOM 10634 O O . LYS C 1 428 ? 11.46935 -22.74826 70.94411 1.000 75.49995 428 LYS C O 1
ATOM 10640 N N . GLU C 1 429 ? 10.69271 -21.64008 72.73750 1.000 68.60519 429 GLU C N 1
ATOM 10641 C CA . GLU C 1 429 ? 9.67537 -22.63290 73.04789 1.000 72.22286 429 GLU C CA 1
ATOM 10642 C C . GLU C 1 429 ? 8.30754 -22.26822 72.49846 1.000 73.07201 429 GLU C C 1
ATOM 10643 O O . GLU C 1 429 ? 7.31327 -22.88429 72.89275 1.000 74.53826 429 GLU C O 1
ATOM 10649 N N . GLY C 1 430 ? 8.23829 -21.29490 71.59187 1.000 69.13109 430 GLY C N 1
ATOM 10650 C CA . GLY C 1 430 ? 6.97036 -20.90691 70.99441 1.000 73.18318 430 GLY C CA 1
ATOM 10651 C C . GLY C 1 430 ? 5.92339 -20.47296 71.99275 1.000 69.05527 430 GLY C C 1
ATOM 10652 O O . GLY C 1 430 ? 4.73407 -20.72580 71.78367 1.000 69.84067 430 GLY C O 1
ATOM 10653 N N . LEU C 1 431 ? 6.33442 -19.83527 73.08141 1.000 71.85345 431 LEU C N 1
ATOM 10654 C CA . LEU C 1 431 ? 5.42016 -19.37656 74.11387 1.000 71.69794 431 LEU C CA 1
ATOM 10655 C C . LEU C 1 431 ? 5.11404 -17.89502 73.93974 1.000 66.89511 431 LEU C C 1
ATOM 10656 O O . LEU C 1 431 ? 5.85724 -17.14750 73.29872 1.000 65.68216 431 LEU C O 1
ATOM 10661 N N . THR C 1 432 ? 4.00054 -17.47627 74.52500 1.000 64.42462 432 THR C N 1
ATOM 10662 C CA . THR C 1 432 ? 3.82693 -16.06418 74.81002 1.000 70.41133 432 THR C CA 1
ATOM 10663 C C . THR C 1 432 ? 4.79753 -15.66182 75.91325 1.000 72.94185 432 THR C C 1
ATOM 10664 O O . THR C 1 432 ? 5.22491 -16.48738 76.73030 1.000 71.48390 432 THR C O 1
ATOM 10668 N N . LEU C 1 433 ? 5.16328 -14.38110 75.92990 1.000 68.56994 433 LEU C N 1
ATOM 10669 C CA . LEU C 1 433 ? 6.03474 -13.92118 77.00155 1.000 78.20361 433 LEU C CA 1
ATOM 10670 C C . LEU C 1 433 ? 5.34379 -14.00384 78.35966 1.000 81.00225 433 LEU C C 1
ATOM 10671 O O . LEU C 1 433 ? 6.02590 -14.01583 79.38942 1.000 69.81600 433 LEU C O 1
ATOM 10676 N N . LYS C 1 434 ? 4.00823 -14.08960 78.38389 1.000 81.78389 434 LYS C N 1
ATOM 10677 C CA . LYS C 1 434 ? 3.30499 -14.36463 79.63453 1.000 78.26436 434 LYS C CA 1
ATOM 10678 C C . LYS C 1 434 ? 3.52620 -15.80342 80.08148 1.000 79.31742 434 LYS C C 1
ATOM 10679 O O . LYS C 1 434 ? 3.83019 -16.05995 81.25233 1.000 87.44678 434 LYS C O 1
ATOM 10685 N N . GLU C 1 435 ? 3.35467 -16.75912 79.16336 1.000 73.79832 435 GLU C N 1
ATOM 10686 C CA . GLU C 1 435 ? 3.61690 -18.15789 79.48694 1.000 77.77160 435 GLU C CA 1
ATOM 10687 C C . GLU C 1 435 ? 5.07107 -18.36746 79.89243 1.000 77.88082 435 GLU C C 1
ATOM 10688 O O . GLU C 1 435 ? 5.36033 -19.11205 80.83820 1.000 75.08902 435 GLU C O 1
ATOM 10694 N N . SER C 1 436 ? 6.00006 -17.71342 79.19166 1.000 72.65283 436 SER C N 1
ATOM 10695 C CA . SER C 1 436 ? 7.40978 -17.84030 79.54276 1.000 75.50523 436 SER C CA 1
ATOM 10696 C C . SER C 1 436 ? 7.70921 -17.20945 80.89672 1.000 79.83165 436 SER C C 1
ATOM 10697 O O . SER C 1 436 ? 8.49883 -17.75347 81.67899 1.000 76.00228 436 SER C O 1
ATOM 10700 N N . ALA C 1 437 ? 7.09698 -16.05867 81.18865 1.000 74.85108 437 ALA C N 1
ATOM 10701 C CA . ALA C 1 437 ? 7.41276 -15.35241 82.42623 1.000 79.91215 437 ALA C CA 1
ATOM 10702 C C . ALA C 1 437 ? 6.92691 -16.11179 83.65444 1.000 83.41217 437 ALA C C 1
ATOM 10703 O O . ALA C 1 437 ? 7.53789 -16.01257 84.72559 1.000 84.04905 437 ALA C O 1
ATOM 10705 N N . ILE C 1 438 ? 5.83907 -16.87165 83.52079 1.000 82.45747 438 ILE C N 1
ATOM 10706 C CA . ILE C 1 438 ? 5.32499 -17.63531 84.65122 1.000 84.44948 438 ILE C CA 1
ATOM 10707 C C . ILE C 1 438 ? 6.06714 -18.96015 84.79952 1.000 82.65152 438 ILE C C 1
ATOM 10708 O O . ILE C 1 438 ? 6.24383 -19.45180 85.91921 1.000 89.56970 438 ILE C O 1
ATOM 10713 N N . GLN C 1 439 ? 6.52795 -19.55034 83.69166 1.000 83.66265 439 GLN C N 1
ATOM 10714 C CA . GLN C 1 439 ? 7.23698 -20.82453 83.75470 1.000 88.72159 439 GLN C CA 1
ATOM 10715 C C . GLN C 1 439 ? 8.66288 -20.69267 84.27919 1.000 91.47558 439 GLN C C 1
ATOM 10716 O O . GLN C 1 439 ? 9.25131 -21.70170 84.68228 1.000 92.85382 439 GLN C O 1
ATOM 10722 N N . THR C 1 440 ? 9.23371 -19.48582 84.27761 1.000 102.09848 440 THR C N 1
ATOM 10723 C CA . THR C 1 440 ? 10.54720 -19.25351 84.86844 1.000 96.63660 440 THR C CA 1
ATOM 10724 C C . THR C 1 440 ? 10.47850 -18.93317 86.35396 1.000 96.45457 440 THR C C 1
ATOM 10725 O O . THR C 1 440 ? 11.51116 -18.98558 87.03091 1.000 101.52759 440 THR C O 1
ATOM 10729 N N . GLY C 1 441 ? 9.29702 -18.60963 86.87397 1.000 93.82823 441 GLY C N 1
ATOM 10730 C CA . GLY C 1 441 ? 9.16191 -18.20865 88.25730 1.000 89.82588 441 GLY C CA 1
ATOM 10731 C C . GLY C 1 441 ? 9.53589 -16.77317 88.53975 1.000 91.67845 441 GLY C C 1
ATOM 10732 O O . GLY C 1 441 ? 9.53816 -16.37060 89.70922 1.000 91.69809 441 GLY C O 1
ATOM 10733 N N . TYR C 1 442 ? 9.84361 -15.98389 87.50455 1.000 89.27148 442 TYR C N 1
ATOM 10734 C CA . TYR C 1 442 ? 10.29520 -14.61212 87.71120 1.000 90.50889 442 TYR C CA 1
ATOM 10735 C C . TYR C 1 442 ? 9.14031 -13.64770 87.94417 1.000 92.59338 442 TYR C C 1
ATOM 10736 O O . TYR C 1 442 ? 9.31702 -12.62744 88.62107 1.000 91.90389 442 TYR C O 1
ATOM 10745 N N . VAL C 1 443 ? 7.96520 -13.94045 87.39330 1.000 89.08714 443 VAL C N 1
ATOM 10746 C CA . VAL C 1 443 ? 6.81436 -13.04968 87.47860 1.000 89.51621 443 VAL C CA 1
ATOM 10747 C C . VAL C 1 443 ? 5.57942 -13.88521 87.78967 1.000 92.22047 443 VAL C C 1
ATOM 10748 O O . VAL C 1 443 ? 5.32747 -14.89652 87.12579 1.000 94.17006 443 VAL C O 1
ATOM 10752 N N . THR C 1 444 ? 4.82185 -13.47719 88.80741 1.000 89.69337 444 THR C N 1
ATOM 10753 C CA . THR C 1 444 ? 3.50117 -14.04601 89.03233 1.000 88.95815 444 THR C CA 1
ATOM 10754 C C . THR C 1 444 ? 2.54435 -13.55979 87.94885 1.000 87.18572 444 THR C C 1
ATOM 10755 O O . THR C 1 444 ? 2.77074 -12.53190 87.30609 1.000 89.29946 444 THR C O 1
ATOM 10759 N N . GLU C 1 445 ? 1.46069 -14.31255 87.74141 1.000 87.81470 445 GLU C N 1
ATOM 10760 C CA . GLU C 1 445 ? 0.46980 -13.87285 86.76212 1.000 91.10555 445 GLU C CA 1
ATOM 10761 C C . GLU C 1 445 ? -0.21605 -12.58291 87.19872 1.000 89.44520 445 GLU C C 1
ATOM 10762 O O . GLU C 1 445 ? -0.55094 -11.74586 86.35244 1.000 91.41201 445 GLU C O 1
ATOM 10768 N N . GLU C 1 446 ? -0.43607 -12.40388 88.50561 1.000 90.55891 446 GLU C N 1
ATOM 10769 C CA . GLU C 1 446 ? -0.93874 -11.12407 88.99724 0.681 90.80453 446 GLU C CA 1
ATOM 10770 C C . GLU C 1 446 ? 0.05624 -10.00268 88.72148 1.000 88.41188 446 GLU C C 1
ATOM 10771 O O . GLU C 1 446 ? -0.33968 -8.87090 88.41815 0.575 87.42705 446 GLU C O 1
ATOM 10777 N N . GLN C 1 447 ? 1.35573 -10.29838 88.82472 0.859 89.25570 447 GLN C N 1
ATOM 10778 C CA . GLN C 1 447 ? 2.37188 -9.30083 88.50232 0.859 87.88665 447 GLN C CA 1
ATOM 10779 C C . GLN C 1 447 ? 2.42040 -9.02488 87.00468 0.859 87.15823 447 GLN C C 1
ATOM 10780 O O . GLN C 1 447 ? 2.53522 -7.86719 86.58445 0.859 87.03615 447 GLN C O 1
ATOM 10786 N N . PHE C 1 448 ? 2.32775 -10.07165 86.18211 1.000 84.04288 448 PHE C N 1
ATOM 10787 C CA . PHE C 1 448 ? 2.39448 -9.86518 84.74139 1.000 83.40411 448 PHE C CA 1
ATOM 10788 C C . PHE C 1 448 ? 1.21440 -9.03923 84.24793 1.000 86.40361 448 PHE C C 1
ATOM 10789 O O . PHE C 1 448 ? 1.38181 -8.13415 83.42278 1.000 85.84837 448 PHE C O 1
ATOM 10797 N N . GLU C 1 449 ? 0.01170 -9.33324 84.73958 1.000 87.86771 449 GLU C N 1
ATOM 10798 C CA . GLU C 1 449 ? -1.14732 -8.54586 84.34211 1.000 92.74567 449 GLU C CA 1
ATOM 10799 C C . GLU C 1 449 ? -1.07888 -7.11954 84.87323 1.000 93.52381 449 GLU C C 1
ATOM 10800 O O . GLU C 1 449 ? -1.76994 -6.24066 84.34626 0.601 95.87010 449 GLU C O 1
ATOM 10806 N N . ALA C 1 450 ? -0.24776 -6.86997 85.88647 1.000 97.25536 450 ALA C N 1
ATOM 10807 C CA . ALA C 1 450 ? -0.05012 -5.53610 86.44194 1.000 95.17654 450 ALA C CA 1
ATOM 10808 C C . ALA C 1 450 ? 1.17350 -4.82045 85.88536 1.000 95.33471 450 ALA C C 1
ATOM 10809 O O . ALA C 1 450 ? 1.15643 -3.58923 85.77526 1.000 94.01209 450 ALA C O 1
ATOM 10811 N N . TRP C 1 451 ? 2.23168 -5.55594 85.53033 1.000 89.60238 451 TRP C N 1
ATOM 10812 C CA . TRP C 1 451 ? 3.44755 -4.92160 85.03068 1.000 86.63527 451 TRP C CA 1
ATOM 10813 C C . TRP C 1 451 ? 3.38811 -4.63181 83.53685 1.000 87.24695 451 TRP C C 1
ATOM 10814 O O . TRP C 1 451 ? 3.97266 -3.64276 83.08229 1.000 84.60768 451 TRP C O 1
ATOM 10825 N N . ILE C 1 452 ? 2.70738 -5.47675 82.76652 1.000 85.61894 452 ILE C N 1
ATOM 10826 C CA . ILE C 1 452 ? 2.65915 -5.37205 81.31142 1.000 82.04705 452 ILE C CA 1
ATOM 10827 C C . ILE C 1 452 ? 1.29113 -4.81299 80.94541 1.000 81.63059 452 ILE C C 1
ATOM 10828 O O . ILE C 1 452 ? 0.30152 -5.54818 80.88244 1.000 83.80551 452 ILE C O 1
ATOM 10833 N N . LYS C 1 453 ? 1.23242 -3.50813 80.70267 1.000 75.53817 453 LYS C N 1
ATOM 10834 C CA . LYS C 1 453 ? 0.00410 -2.84384 80.27051 1.000 72.43995 453 LYS C CA 1
ATOM 10835 C C . LYS C 1 453 ? 0.26839 -2.15817 78.94005 1.000 69.62711 453 LYS C C 1
ATOM 10836 O O . LYS C 1 453 ? 0.85088 -1.05889 78.91464 1.000 68.90264 453 LYS C O 1
ATOM 10842 N N . PRO C 1 454 ? -0.12701 -2.75843 77.81129 1.000 69.21327 454 PRO C N 1
ATOM 10843 C CA . PRO C 1 454 ? 0.16794 -2.12749 76.51511 1.000 63.70793 454 PRO C CA 1
ATOM 10844 C C . PRO C 1 454 ? -0.39049 -0.72589 76.39350 1.000 62.42934 454 PRO C C 1
ATOM 10845 O O . PRO C 1 454 ? 0.17202 0.08572 75.65014 1.000 63.79743 454 PRO C O 1
ATOM 10849 N N . GLU C 1 455 ? -1.46834 -0.40473 77.11250 1.000 60.55097 455 GLU C N 1
ATOM 10850 C CA . GLU C 1 455 ? -2.00116 0.94949 77.06014 1.000 64.76769 455 GLU C CA 1
ATOM 10851 C C . GLU C 1 455 ? -1.03094 1.96772 77.64477 1.000 66.15764 455 GLU C C 1
ATOM 10852 O O . GLU C 1 455 ? -1.09103 3.14633 77.28160 1.000 65.75739 455 GLU C O 1
ATOM 10858 N N . ASP C 1 456 ? -0.12382 1.54311 78.51454 1.000 66.92215 456 ASP C N 1
ATOM 10859 C CA . ASP C 1 456 ? 0.90429 2.43124 79.03250 1.000 68.55498 456 ASP C CA 1
ATOM 10860 C C . ASP C 1 456 ? 2.17155 2.41555 78.18797 1.000 66.23317 456 ASP C C 1
ATOM 10861 O O . ASP C 1 456 ? 3.13163 3.11257 78.52675 1.000 66.32309 456 ASP C O 1
ATOM 10866 N N . MET C 1 457 ? 2.18906 1.65573 77.09280 1.000 64.11650 457 MET C N 1
ATOM 10867 C CA . MET C 1 457 ? 3.36731 1.50450 76.24749 1.000 60.30243 457 MET C CA 1
ATOM 10868 C C . MET C 1 457 ? 3.26949 2.28353 74.94535 1.000 57.39203 457 MET C C 1
ATOM 10869 O O . MET C 1 457 ? 4.06630 2.04687 74.03076 1.000 53.76716 457 MET C O 1
ATOM 10874 N N . VAL C 1 458 ? 2.31163 3.19501 74.83022 1.000 58.90297 458 VAL C N 1
ATOM 10875 C CA . VAL C 1 458 ? 2.08647 3.91606 73.58632 1.000 58.71994 458 VAL C CA 1
ATOM 10876 C C . VAL C 1 458 ? 2.15808 5.42618 73.80354 1.000 59.95001 458 VAL C C 1
ATOM 10877 O O . VAL C 1 458 ? 1.68698 6.20239 72.97606 1.000 58.36815 458 VAL C O 1
ATOM 10881 N N . ASP C 1 459 ? 2.74221 5.84430 74.92015 1.000 62.39290 459 ASP C N 1
ATOM 10882 C CA . ASP C 1 459 ? 2.90081 7.25006 75.25599 1.000 66.95492 459 ASP C CA 1
ATOM 10883 C C . ASP C 1 459 ? 4.19225 7.40284 76.03825 1.000 69.42005 459 ASP C C 1
ATOM 10884 O O . ASP C 1 459 ? 4.66527 6.44038 76.65563 1.000 72.87771 459 ASP C O 1
ATOM 10889 N N . PRO C 1 460 ? 4.79789 8.58952 76.02789 1.000 70.06912 460 PRO C N 1
ATOM 10890 C CA . PRO C 1 460 ? 5.92005 8.84437 76.93633 1.000 70.05741 460 PRO C CA 1
ATOM 10891 C C . PRO C 1 460 ? 5.43297 8.90795 78.37128 1.000 73.74284 460 PRO C C 1
ATOM 10892 O O . PRO C 1 460 ? 4.28625 9.26943 78.64735 1.000 75.42388 460 PRO C O 1
ATOM 10896 N N . HIS C 1 461 ? 6.31951 8.54553 79.29036 0.831 79.53955 461 HIS C N 1
ATOM 10897 C CA . HIS C 1 461 ? 5.99120 8.57233 80.70819 1.000 80.34243 461 HIS C CA 1
ATOM 10898 C C . HIS C 1 461 ? 7.23243 8.90850 81.52729 1.000 86.31795 461 HIS C C 1
ATOM 10899 O O . HIS C 1 461 ? 7.14713 9.49784 82.60739 1.000 87.87125 461 HIS C O 1
ATOM 10907 N N . MET D 1 1 ? 50.66192 1.73803 61.32274 1.000 92.40410 1 MET D N 1
ATOM 10908 C CA . MET D 1 1 ? 49.85051 0.62966 60.82784 1.000 94.96250 1 MET D CA 1
ATOM 10909 C C . MET D 1 1 ? 49.17857 -0.10932 61.98827 1.000 88.88681 1 MET D C 1
ATOM 10910 O O . MET D 1 1 ? 48.54319 -1.15057 61.79514 1.000 78.63325 1 MET D O 1
ATOM 10915 N N . SER D 1 2 ? 49.31920 0.44690 63.19105 1.000 75.49893 2 SER D N 1
ATOM 10916 C CA . SER D 1 2 ? 48.85979 -0.21730 64.40170 1.000 66.75129 2 SER D CA 1
ATOM 10917 C C . SER D 1 2 ? 47.33712 -0.15780 64.52031 1.000 63.94879 2 SER D C 1
ATOM 10918 O O . SER D 1 2 ? 46.65939 0.66320 63.89301 1.000 58.97831 2 SER D O 1
ATOM 10921 N N . VAL D 1 3 ? 46.80061 -1.05430 65.34812 1.000 58.46226 3 VAL D N 1
ATOM 10922 C CA . VAL D 1 3 ? 45.36467 -1.20738 65.50338 1.000 56.57321 3 VAL D CA 1
ATOM 10923 C C . VAL D 1 3 ? 45.00901 -1.28958 66.98143 1.000 53.11778 3 VAL D C 1
ATOM 10924 O O . VAL D 1 3 ? 45.85840 -1.50962 67.84764 1.000 55.75562 3 VAL D O 1
ATOM 10928 N N . ARG D 1 4 ? 43.72519 -1.09282 67.25021 1.000 48.18800 4 ARG D N 1
ATOM 10929 C CA . ARG D 1 4 ? 43.11952 -1.25743 68.56114 1.000 51.78609 4 ARG D CA 1
ATOM 10930 C C . ARG D 1 4 ? 42.04569 -2.32724 68.42625 1.000 52.53202 4 ARG D C 1
ATOM 10931 O O . ARG D 1 4 ? 41.27120 -2.30230 67.46305 1.000 48.05646 4 ARG D O 1
ATOM 10939 N N . ILE D 1 5 ? 41.99433 -3.26682 69.36754 1.000 48.57874 5 ILE D N 1
ATOM 10940 C CA . ILE D 1 5 ? 41.05102 -4.37994 69.27546 1.000 51.51362 5 ILE D CA 1
ATOM 10941 C C . ILE D 1 5 ? 39.77375 -4.02904 70.02576 1.000 53.61491 5 ILE D C 1
ATOM 10942 O O . ILE D 1 5 ? 39.78760 -3.87474 71.25183 1.000 50.51390 5 ILE D O 1
ATOM 10947 N N . GLU D 1 6 ? 38.66775 -3.93077 69.29068 1.000 53.40801 6 GLU D N 1
ATOM 10948 C CA . GLU D 1 6 ? 37.33831 -3.77195 69.85912 1.000 52.61293 6 GLU D CA 1
ATOM 10949 C C . GLU D 1 6 ? 36.57932 -5.09840 69.81621 1.000 58.35107 6 GLU D C 1
ATOM 10950 O O . GLU D 1 6 ? 37.02582 -6.07870 69.21329 1.000 57.61846 6 GLU D O 1
ATOM 10956 N N . HIS D 1 7 ? 35.41121 -5.11775 70.46797 1.000 56.38363 7 HIS D N 1
ATOM 10957 C CA . HIS D 1 7 ? 34.63749 -6.34136 70.65321 1.000 60.21060 7 HIS D CA 1
ATOM 10958 C C . HIS D 1 7 ? 33.14935 -6.06200 70.47923 1.000 63.32183 7 HIS D C 1
ATOM 10959 O O . HIS D 1 7 ? 32.65996 -4.98999 70.84444 1.000 59.28821 7 HIS D O 1
ATOM 10966 N N . ASP D 1 8 ? 32.43182 -7.03995 69.93358 1.000 66.14479 8 ASP D N 1
ATOM 10967 C CA . ASP D 1 8 ? 30.96537 -7.01074 69.91918 1.000 67.12722 8 ASP D CA 1
ATOM 10968 C C . ASP D 1 8 ? 30.45432 -8.44644 70.02563 1.000 72.75857 8 ASP D C 1
ATOM 10969 O O . ASP D 1 8 ? 31.16507 -9.33836 70.50150 1.000 69.99676 8 ASP D O 1
ATOM 10974 N N . THR D 1 9 ? 29.21648 -8.67170 69.57016 1.000 80.34230 9 THR D N 1
ATOM 10975 C CA . THR D 1 9 ? 28.61687 -10.00433 69.64355 1.000 78.92879 9 THR D CA 1
ATOM 10976 C C . THR D 1 9 ? 29.35290 -10.99879 68.75261 1.000 73.29824 9 THR D C 1
ATOM 10977 O O . THR D 1 9 ? 29.44337 -12.18907 69.07956 1.000 69.43909 9 THR D O 1
ATOM 10981 N N . PHE D 1 10 ? 29.87957 -10.53249 67.62195 1.000 69.22492 10 PHE D N 1
ATOM 10982 C CA . PHE D 1 10 ? 30.52288 -11.42123 66.66695 1.000 68.77700 10 PHE D CA 1
ATOM 10983 C C . PHE D 1 10 ? 31.98760 -11.69033 66.98699 1.000 68.70849 10 PHE D C 1
ATOM 10984 O O . PHE D 1 10 ? 32.59988 -12.52138 66.30834 1.000 63.21552 10 PHE D O 1
ATOM 10992 N N . GLY D 1 11 ? 32.56363 -11.00548 67.97774 1.000 65.92502 11 GLY D N 1
ATOM 10993 C CA . GLY D 1 11 ? 33.93175 -11.27247 68.39464 1.000 68.88057 11 GLY D CA 1
ATOM 10994 C C . GLY D 1 11 ? 34.85333 -10.06558 68.42732 1.000 65.70038 11 GLY D C 1
ATOM 10995 O O . GLY D 1 11 ? 34.41273 -8.93678 68.66814 1.000 64.22091 11 GLY D O 1
ATOM 10996 N N . GLU D 1 12 ? 36.14164 -10.30014 68.18435 1.000 64.34470 12 GLU D N 1
ATOM 10997 C CA . GLU D 1 12 ? 37.14346 -9.24282 68.15975 1.000 59.50581 12 GLU D CA 1
ATOM 10998 C C . GLU D 1 12 ? 37.28700 -8.68649 66.75115 1.000 56.14305 12 GLU D C 1
ATOM 10999 O O . GLU D 1 12 ? 37.23561 -9.42788 65.76760 1.000 58.07106 12 GLU D O 1
ATOM 11005 N N . ILE D 1 13 ? 37.48375 -7.37663 66.65832 1.000 52.12207 13 ILE D N 1
ATOM 11006 C CA . ILE D 1 13 ? 37.63164 -6.72356 65.36642 1.000 49.42401 13 ILE D CA 1
ATOM 11007 C C . ILE D 1 13 ? 38.62708 -5.57989 65.52309 1.000 47.19112 13 ILE D C 1
ATOM 11008 O O . ILE D 1 13 ? 38.60091 -4.85028 66.51812 1.000 44.85366 13 ILE D O 1
ATOM 11013 N N . GLU D 1 14 ? 39.52005 -5.43940 64.54333 1.000 48.82536 14 GLU D N 1
ATOM 11014 C CA . GLU D 1 14 ? 40.54613 -4.40519 64.58907 1.000 49.59498 14 GLU D CA 1
ATOM 11015 C C . GLU D 1 14 ? 39.98143 -3.07671 64.12006 1.000 48.98403 14 GLU D C 1
ATOM 11016 O O . GLU D 1 14 ? 39.31788 -3.00141 63.08113 1.000 51.19761 14 GLU D O 1
ATOM 11022 N N . VAL D 1 15 ? 40.27708 -2.02945 64.87731 1.000 48.19847 15 VAL D N 1
ATOM 11023 C CA . VAL D 1 15 ? 39.98591 -0.65102 64.50773 1.000 43.15403 15 VAL D CA 1
ATOM 11024 C C . VAL D 1 15 ? 41.33376 0.04113 64.35151 1.000 49.90556 15 VAL D C 1
ATOM 11025 O O . VAL D 1 15 ? 42.25387 -0.23040 65.14120 1.000 47.43589 15 VAL D O 1
ATOM 11029 N N . PRO D 1 16 ? 41.52560 0.89625 63.34703 1.000 48.82668 16 PRO D N 1
ATOM 11030 C CA . PRO D 1 16 ? 42.80216 1.61246 63.25048 1.000 49.30120 16 PRO D CA 1
ATOM 11031 C C . PRO D 1 16 ? 43.06318 2.39751 64.52780 1.000 51.36909 16 PRO D C 1
ATOM 11032 O O . PRO D 1 16 ? 42.16086 3.01787 65.09417 1.000 50.98128 16 PRO D O 1
ATOM 11036 N N . ALA D 1 17 ? 44.31375 2.34642 64.98603 1.000 48.94189 17 ALA D N 1
ATOM 11037 C CA . ALA D 1 17 ? 44.65516 2.89250 66.29653 1.000 52.54706 17 ALA D CA 1
ATOM 11038 C C . ALA D 1 17 ? 44.35203 4.38156 66.40121 1.000 49.40580 17 ALA D C 1
ATOM 11039 O O . ALA D 1 17 ? 44.04767 4.87548 67.49274 1.000 49.15798 17 ALA D O 1
ATOM 11041 N N . ASP D 1 18 ? 44.42858 5.10806 65.28936 1.000 50.03179 18 ASP D N 1
ATOM 11042 C CA . ASP D 1 18 ? 44.23652 6.55119 65.27715 1.000 49.22256 18 ASP D CA 1
ATOM 11043 C C . ASP D 1 18 ? 42.79190 6.95435 65.02209 1.000 49.33091 18 ASP D C 1
ATOM 11044 O O . ASP D 1 18 ? 42.51448 8.14834 64.87627 1.000 53.50981 18 ASP D O 1
ATOM 11049 N N . LYS D 1 19 ? 41.87700 5.99477 64.95769 1.000 46.18465 19 LYS D N 1
ATOM 11050 C CA . LYS D 1 19 ? 40.47196 6.24902 64.68724 1.000 46.62896 19 LYS D CA 1
ATOM 11051 C C . LYS D 1 19 ? 39.64493 6.00016 65.94016 1.000 45.27159 19 LYS D C 1
ATOM 11052 O O . LYS D 1 19 ? 39.92725 5.09154 66.72609 1.000 47.66053 19 LYS D O 1
ATOM 11058 N N . TYR D 1 20 ? 38.60163 6.80419 66.10611 1.000 46.74853 20 TYR D N 1
ATOM 11059 C CA . TYR D 1 20 ? 37.87644 6.86143 67.36395 1.000 44.78029 20 TYR D CA 1
ATOM 11060 C C . TYR D 1 20 ? 36.57299 6.08373 67.34793 1.000 45.45600 20 TYR D C 1
ATOM 11061 O O . TYR D 1 20 ? 35.87983 6.05619 68.36829 1.000 45.52631 20 TYR D O 1
ATOM 11070 N N . TRP D 1 21 ? 36.22313 5.44829 66.23361 1.000 39.10699 21 TRP D N 1
ATOM 11071 C CA . TRP D 1 21 ? 34.99234 4.67415 66.21375 1.000 42.71274 21 TRP D CA 1
ATOM 11072 C C . TRP D 1 21 ? 35.22684 3.29942 66.84018 1.000 41.79017 21 TRP D C 1
ATOM 11073 O O . TRP D 1 21 ? 36.36356 2.88499 67.08789 1.000 46.54051 21 TRP D O 1
ATOM 11084 N N . GLY D 1 22 ? 34.12604 2.59384 67.11445 1.000 38.99581 22 GLY D N 1
ATOM 11085 C CA . GLY D 1 22 ? 34.15443 1.34097 67.82107 1.000 43.74804 22 GLY D CA 1
ATOM 11086 C C . GLY D 1 22 ? 33.83772 0.14245 66.94793 1.000 44.08570 22 GLY D C 1
ATOM 11087 O O . GLY D 1 22 ? 33.86025 0.20726 65.71225 1.000 44.10223 22 GLY D O 1
ATOM 11088 N N . ALA D 1 23 ? 33.53792 -0.98073 67.61078 1.000 41.58584 23 ALA D N 1
ATOM 11089 C CA . ALA D 1 23 ? 33.28000 -2.23342 66.90737 1.000 46.01370 23 ALA D CA 1
ATOM 11090 C C . ALA D 1 23 ? 32.04122 -2.16313 66.01755 1.000 47.64953 23 ALA D C 1
ATOM 11091 O O . ALA D 1 23 ? 32.01243 -2.79991 64.95839 1.000 48.16355 23 ALA D O 1
ATOM 11093 N N . GLN D 1 24 ? 31.00648 -1.42053 66.42015 1.000 45.44023 24 GLN D N 1
ATOM 11094 C CA . GLN D 1 24 ? 29.81593 -1.32343 65.57714 1.000 46.87937 24 GLN D CA 1
ATOM 11095 C C . GLN D 1 24 ? 30.13825 -0.62939 64.26252 1.000 43.97582 24 GLN D C 1
ATOM 11096 O O . GLN D 1 24 ? 29.73634 -1.08847 63.18749 1.000 39.03807 24 GLN D O 1
ATOM 11102 N N . THR D 1 25 ? 30.87044 0.48287 64.32540 1.000 42.11087 25 THR D N 1
ATOM 11103 C CA . THR D 1 25 ? 31.15696 1.21408 63.09776 1.000 39.69182 25 THR D CA 1
ATOM 11104 C C . THR D 1 25 ? 32.05927 0.40413 62.18063 1.000 41.89076 25 THR D C 1
ATOM 11105 O O . THR D 1 25 ? 31.88628 0.43234 60.95925 1.000 38.99465 25 THR D O 1
ATOM 11109 N N . GLU D 1 26 ? 32.99799 -0.36052 62.75533 1.000 39.50880 26 GLU D N 1
ATOM 11110 C CA . GLU D 1 26 ? 33.93937 -1.11979 61.94216 1.000 39.53074 26 GLU D CA 1
ATOM 11111 C C . GLU D 1 26 ? 33.25821 -2.28729 61.23963 1.000 42.16082 26 GLU D C 1
ATOM 11112 O O . GLU D 1 26 ? 33.55054 -2.57098 60.07198 1.000 42.77894 26 GLU D O 1
ATOM 11118 N N . ARG D 1 27 ? 32.37139 -2.99899 61.93620 1.000 40.07369 27 ARG D N 1
ATOM 11119 C CA . ARG D 1 27 ? 31.62869 -4.05848 61.26684 1.000 46.09193 27 ARG D CA 1
ATOM 11120 C C . ARG D 1 27 ? 30.64597 -3.47966 60.25324 1.000 42.39148 27 ARG D C 1
ATOM 11121 O O . ARG D 1 27 ? 30.48594 -4.02623 59.15727 1.000 41.46848 27 ARG D O 1
ATOM 11129 N N . SER D 1 28 ? 30.00738 -2.35639 60.57785 1.000 41.20209 28 SER D N 1
ATOM 11130 C CA . SER D 1 28 ? 29.11127 -1.73886 59.60382 1.000 40.43517 28 SER D CA 1
ATOM 11131 C C . SER D 1 28 ? 29.88246 -1.28356 58.36943 1.000 41.38673 28 SER D C 1
ATOM 11132 O O . SER D 1 28 ? 29.44358 -1.51195 57.23821 1.000 37.18097 28 SER D O 1
ATOM 11135 N N . LYS D 1 29 ? 31.05832 -0.68237 58.56842 1.000 40.44867 29 LYS D N 1
ATOM 11136 C CA . LYS D 1 29 ? 31.89751 -0.29172 57.44057 1.000 38.78208 29 LYS D CA 1
ATOM 11137 C C . LYS D 1 29 ? 32.21723 -1.48584 56.54741 1.000 37.27455 29 LYS D C 1
ATOM 11138 O O . LYS D 1 29 ? 32.16100 -1.38454 55.31607 1.000 40.48401 29 LYS D O 1
ATOM 11144 N N . ARG D 1 30 ? 32.52924 -2.63513 57.14805 1.000 40.86040 30 ARG D N 1
ATOM 11145 C CA . ARG D 1 30 ? 32.88310 -3.81398 56.36638 1.000 38.67856 30 ARG D CA 1
ATOM 11146 C C . ARG D 1 30 ? 31.66656 -4.45767 55.71195 1.000 38.33503 30 ARG D C 1
ATOM 11147 O O . ARG D 1 30 ? 31.80407 -5.12977 54.68477 1.000 36.98991 30 ARG D O 1
ATOM 11155 N N . ASN D 1 31 ? 30.48419 -4.28264 56.28987 1.000 37.29047 31 ASN D N 1
ATOM 11156 C CA . ASN D 1 31 ? 29.29785 -4.96402 55.78725 1.000 44.22592 31 ASN D CA 1
ATOM 11157 C C . ASN D 1 31 ? 28.60262 -4.21456 54.65844 1.000 38.62663 31 ASN D C 1
ATOM 11158 O O . ASN D 1 31 ? 27.76454 -4.80479 53.96674 1.000 38.49174 31 ASN D O 1
ATOM 11163 N N . PHE D 1 32 ? 28.93909 -2.94827 54.43112 1.000 35.09484 32 PHE D N 1
ATOM 11164 C CA . PHE D 1 32 ? 28.36092 -2.16926 53.34040 1.000 36.25911 32 PHE D CA 1
ATOM 11165 C C . PHE D 1 32 ? 29.46332 -1.50308 52.52526 1.000 35.43395 32 PHE D C 1
ATOM 11166 O O . PHE D 1 32 ? 29.57100 -0.27178 52.49123 1.000 35.58309 32 PHE D O 1
ATOM 11174 N N . PRO D 1 33 ? 30.30031 -2.29434 51.84003 1.000 36.23189 33 PRO D N 1
ATOM 11175 C CA . PRO D 1 33 ? 31.32811 -1.70106 50.96037 1.000 36.90101 33 PRO D CA 1
ATOM 11176 C C . PRO D 1 33 ? 30.73398 -1.34327 49.60389 1.000 36.26775 33 PRO D C 1
ATOM 11177 O O . PRO D 1 33 ? 31.06216 -1.90645 48.55125 1.000 38.46316 33 PRO D O 1
ATOM 11181 N N . VAL D 1 34 ? 29.81046 -0.39244 49.61119 1.000 35.11245 34 VAL D N 1
ATOM 11182 C CA . VAL D 1 34 ? 28.99248 -0.08951 48.44309 1.000 35.02009 34 VAL D CA 1
ATOM 11183 C C . VAL D 1 34 ? 29.24646 1.34411 48.01236 1.000 34.64328 34 VAL D C 1
ATOM 11184 O O . VAL D 1 34 ? 29.01240 2.28259 48.78565 1.000 34.00765 34 VAL D O 1
ATOM 11188 N N . GLY D 1 35 ? 29.71858 1.51000 46.77907 1.000 32.40384 35 GLY D N 1
ATOM 11189 C CA . GLY D 1 35 ? 29.79182 2.81795 46.18221 1.000 33.60560 35 GLY D CA 1
ATOM 11190 C C . GLY D 1 35 ? 30.93519 3.65686 46.71434 1.000 35.12177 35 GLY D C 1
ATOM 11191 O O . GLY D 1 35 ? 31.87468 3.18462 47.36426 1.000 31.76613 35 GLY D O 1
ATOM 11192 N N . LYS D 1 36 ? 30.83565 4.95071 46.41979 1.000 35.89015 36 LYS D N 1
ATOM 11193 C CA . LYS D 1 36 ? 31.91429 5.89165 46.67375 1.000 36.26843 36 LYS D CA 1
ATOM 11194 C C . LYS D 1 36 ? 31.42882 7.13288 47.40490 1.000 40.26180 36 LYS D C 1
ATOM 11195 O O . LYS D 1 36 ? 32.16743 8.12072 47.47792 1.000 42.22722 36 LYS D O 1
ATOM 11201 N N . GLU D 1 37 ? 30.21728 7.10477 47.95445 1.000 32.84347 37 GLU D N 1
ATOM 11202 C CA . GLU D 1 37 ? 29.56361 8.27920 48.51811 1.000 33.83400 37 GLU D CA 1
ATOM 11203 C C . GLU D 1 37 ? 29.54347 8.12047 50.03147 1.000 34.51021 37 GLU D C 1
ATOM 11204 O O . GLU D 1 37 ? 28.67757 7.43107 50.57584 1.000 33.37604 37 GLU D O 1
ATOM 11210 N N . ARG D 1 38 ? 30.50814 8.74015 50.70704 1.000 36.57685 38 ARG D N 1
ATOM 11211 C CA . ARG D 1 38 ? 30.49952 8.73973 52.16081 1.000 32.63963 38 ARG D CA 1
ATOM 11212 C C . ARG D 1 38 ? 29.25580 9.46118 52.67000 1.000 36.96688 38 ARG D C 1
ATOM 11213 O O . ARG D 1 38 ? 28.76258 10.40439 52.05071 1.000 36.47757 38 ARG D O 1
ATOM 11221 N N . MET D 1 39 ? 28.72482 8.98300 53.78295 1.000 36.25436 39 MET D N 1
ATOM 11222 C CA . MET D 1 39 ? 27.62163 9.67516 54.42677 1.000 31.97014 39 MET D CA 1
ATOM 11223 C C . MET D 1 39 ? 28.03800 11.11755 54.70004 1.000 36.50483 39 MET D C 1
ATOM 11224 O O . MET D 1 39 ? 29.09976 11.34725 55.29582 1.000 35.79816 39 MET D O 1
ATOM 11229 N N . PRO D 1 40 ? 27.26468 12.10885 54.26182 1.000 36.51696 40 PRO D N 1
ATOM 11230 C CA . PRO D 1 40 ? 27.75101 13.49494 54.29915 1.000 32.70054 40 PRO D CA 1
ATOM 11231 C C . PRO D 1 40 ? 28.08603 13.97125 55.70971 1.000 35.63990 40 PRO D C 1
ATOM 11232 O O . PRO D 1 40 ? 27.31704 13.78211 56.65676 1.000 31.03121 40 PRO D O 1
ATOM 11236 N N . ILE D 1 41 ? 29.25089 14.61335 55.83714 1.000 32.41897 41 ILE D N 1
ATOM 11237 C CA . ILE D 1 41 ? 29.68815 15.09206 57.14633 1.000 35.98494 41 ILE D CA 1
ATOM 11238 C C . ILE D 1 41 ? 28.68388 16.08407 57.72310 1.000 36.44617 41 ILE D C 1
ATOM 11239 O O . ILE D 1 41 ? 28.53870 16.19624 58.94618 1.000 33.78719 41 ILE D O 1
ATOM 11244 N N . GLU D 1 42 ? 27.93628 16.77868 56.86629 1.000 38.77643 42 GLU D N 1
ATOM 11245 C CA . GLU D 1 42 ? 26.94647 17.71855 57.38289 1.000 35.24612 42 GLU D CA 1
ATOM 11246 C C . GLU D 1 42 ? 25.89543 17.01454 58.23847 1.000 35.85397 42 GLU D C 1
ATOM 11247 O O . GLU D 1 42 ? 25.44793 17.56448 59.25368 1.000 35.89730 42 GLU D O 1
ATOM 11253 N N . VAL D 1 43 ? 25.48713 15.79750 57.86167 1.000 31.41785 43 VAL D N 1
ATOM 11254 C CA . VAL D 1 43 ? 24.52241 15.11860 58.72046 1.000 33.02111 43 VAL D CA 1
ATOM 11255 C C . VAL D 1 43 ? 25.20061 14.63699 60.00201 1.000 34.32367 43 VAL D C 1
ATOM 11256 O O . VAL D 1 43 ? 24.55924 14.56100 61.05942 1.000 36.85730 43 VAL D O 1
ATOM 11260 N N . VAL D 1 44 ? 26.50156 14.33393 59.94343 1.000 36.94309 44 VAL D N 1
ATOM 11261 C CA . VAL D 1 44 ? 27.25109 14.00610 61.15610 1.000 34.44378 44 VAL D CA 1
ATOM 11262 C C . VAL D 1 44 ? 27.19156 15.17012 62.13821 1.000 35.96137 44 VAL D C 1
ATOM 11263 O O . VAL D 1 44 ? 26.91589 14.98416 63.33004 1.000 35.47722 44 VAL D O 1
ATOM 11267 N N . TYR D 1 45 ? 27.41895 16.39349 61.64028 1.000 32.99396 45 TYR D N 1
ATOM 11268 C CA . TYR D 1 45 ? 27.28599 17.58510 62.47648 1.000 38.76767 45 TYR D CA 1
ATOM 11269 C C . TYR D 1 45 ? 25.86728 17.73640 63.00645 1.000 38.99664 45 TYR D C 1
ATOM 11270 O O . TYR D 1 45 ? 25.66403 18.21112 64.13315 1.000 40.26844 45 TYR D O 1
ATOM 11279 N N . GLY D 1 46 ? 24.86957 17.37259 62.19679 1.000 35.09697 46 GLY D N 1
ATOM 11280 C CA . GLY D 1 46 ? 23.50166 17.37292 62.68961 1.000 35.69854 46 GLY D CA 1
ATOM 11281 C C . GLY D 1 46 ? 23.31954 16.42092 63.85670 1.000 37.12174 46 GLY D C 1
ATOM 11282 O O . GLY D 1 46 ? 22.66376 16.75365 64.84627 1.000 34.91770 46 GLY D O 1
ATOM 11283 N N . PHE D 1 47 ? 23.90764 15.22342 63.75522 1.000 36.15159 47 PHE D N 1
ATOM 11284 C CA . PHE D 1 47 ? 23.89911 14.27697 64.86749 1.000 35.61201 47 PHE D CA 1
ATOM 11285 C C . PHE D 1 47 ? 24.60275 14.85889 66.09317 1.000 34.95659 47 PHE D C 1
ATOM 11286 O O . PHE D 1 47 ? 24.15788 14.65297 67.22879 1.000 36.80009 47 PHE D O 1
ATOM 11294 N N . ALA D 1 48 ? 25.70645 15.58445 65.88602 1.000 36.19011 48 ALA D N 1
ATOM 11295 C CA . ALA D 1 48 ? 26.42108 16.16430 67.02172 1.000 36.40826 48 ALA D CA 1
ATOM 11296 C C . ALA D 1 48 ? 25.57257 17.21160 67.72800 1.000 37.55043 48 ALA D C 1
ATOM 11297 O O . ALA D 1 48 ? 25.54025 17.25895 68.96406 1.000 39.49849 48 ALA D O 1
ATOM 11299 N N . GLN D 1 49 ? 24.87316 18.05931 66.96638 1.000 39.18127 49 GLN D N 1
ATOM 11300 C CA . GLN D 1 49 ? 23.92404 18.98243 67.58807 1.000 39.91069 49 GLN D CA 1
ATOM 11301 C C . GLN D 1 49 ? 22.89268 18.22698 68.41175 1.000 38.98675 49 GLN D C 1
ATOM 11302 O O . GLN D 1 49 ? 22.56559 18.62485 69.53466 1.000 41.11303 49 GLN D O 1
ATOM 11308 N N . LEU D 1 50 ? 22.37967 17.12640 67.86967 1.000 37.41596 50 LEU D N 1
ATOM 11309 C CA . LEU D 1 50 ? 21.36708 16.35242 68.57335 1.000 41.45874 50 LEU D CA 1
ATOM 11310 C C . LEU D 1 50 ? 21.93159 15.70836 69.83837 1.000 39.23492 50 LEU D C 1
ATOM 11311 O O . LEU D 1 50 ? 21.29467 15.75129 70.90125 1.000 39.14895 50 LEU D O 1
ATOM 11316 N N . LYS D 1 51 ? 23.12322 15.09795 69.74740 1.000 38.00114 51 LYS D N 1
ATOM 11317 C CA . LYS D 1 51 ? 23.70745 14.46356 70.93051 1.000 40.63607 51 LYS D CA 1
ATOM 11318 C C . LYS D 1 51 ? 24.08670 15.49420 71.98271 1.000 41.36665 51 LYS D C 1
ATOM 11319 O O . LYS D 1 51 ? 23.97144 15.22375 73.18308 1.000 39.49730 51 LYS D O 1
ATOM 11325 N N . ARG D 1 52 ? 24.54176 16.67199 71.55057 1.000 41.06079 52 ARG D N 1
ATOM 11326 C CA . ARG D 1 52 ? 24.82648 17.75934 72.48033 1.000 40.61053 52 ARG D CA 1
ATOM 11327 C C . ARG D 1 52 ? 23.56678 18.16908 73.23423 1.000 43.36151 52 ARG D C 1
ATOM 11328 O O . ARG D 1 52 ? 23.55503 18.22907 74.47116 1.000 42.19835 52 ARG D O 1
ATOM 11336 N N . ALA D 1 53 ? 22.48626 18.44115 72.49096 1.000 37.62559 53 ALA D N 1
ATOM 11337 C CA . ALA D 1 53 ? 21.23081 18.86667 73.10134 1.000 40.84541 53 ALA D CA 1
ATOM 11338 C C . ALA D 1 53 ? 20.62874 17.76897 73.97119 1.000 37.75239 53 ALA D C 1
ATOM 11339 O O . ALA D 1 53 ? 20.06121 18.05159 75.03344 1.000 40.33367 53 ALA D O 1
ATOM 11341 N N . ALA D 1 54 ? 20.74035 16.51101 73.53708 1.000 39.06778 54 ALA D N 1
ATOM 11342 C CA . ALA D 1 54 ? 20.22156 15.39568 74.32574 1.000 40.19394 54 ALA D CA 1
ATOM 11343 C C . ALA D 1 54 ? 20.96683 15.24282 75.64992 1.000 45.43188 54 ALA D C 1
ATOM 11344 O O . ALA D 1 54 ? 20.35600 14.93177 76.68194 1.000 45.68199 54 ALA D O 1
ATOM 11346 N N . ALA D 1 55 ? 22.28785 15.43140 75.64059 1.000 44.30995 55 ALA D N 1
ATOM 11347 C CA . ALA D 1 55 ? 23.03969 15.36532 76.88861 1.000 45.36947 55 ALA D CA 1
ATOM 11348 C C . ALA D 1 55 ? 22.52829 16.39511 77.88666 1.000 47.83769 55 ALA D C 1
ATOM 11349 O O . ALA D 1 55 ? 22.30894 16.07885 79.06367 1.000 48.89665 55 ALA D O 1
ATOM 11351 N N . ILE D 1 56 ? 22.31163 17.63025 77.42678 1.000 47.49057 56 ILE D N 1
ATOM 11352 C CA . ILE D 1 56 ? 21.82443 18.68303 78.31392 1.000 47.81347 56 ILE D CA 1
ATOM 11353 C C . ILE D 1 56 ? 20.40245 18.38282 78.77568 1.000 50.58923 56 ILE D C 1
ATOM 11354 O O . ILE D 1 56 ? 20.08484 18.50491 79.96460 1.000 53.53144 56 ILE D O 1
ATOM 11359 N N . ALA D 1 57 ? 19.52295 17.99199 77.84794 1.000 47.90968 57 ALA D N 1
ATOM 11360 C CA . ALA D 1 57 ? 18.14372 17.70066 78.22684 1.000 49.88817 57 ALA D CA 1
ATOM 11361 C C . ALA D 1 57 ? 18.06504 16.53887 79.21476 1.000 51.81734 57 ALA D C 1
ATOM 11362 O O . ALA D 1 57 ? 17.30782 16.59944 80.19049 1.000 54.31423 57 ALA D O 1
ATOM 11364 N N . ASN D 1 58 ? 18.83636 15.47066 78.98085 1.000 48.96949 58 ASN D N 1
ATOM 11365 C CA . ASN D 1 58 ? 18.85496 14.35727 79.92679 1.000 51.20189 58 ASN D CA 1
ATOM 11366 C C . ASN D 1 58 ? 19.39522 14.79749 81.28079 1.000 55.19199 58 ASN D C 1
ATOM 11367 O O . ASN D 1 58 ? 18.90825 14.35348 82.32710 1.000 57.81618 58 ASN D O 1
ATOM 11372 N N . PHE D 1 59 ? 20.40943 15.66416 81.28000 1.000 53.89754 59 PHE D N 1
ATOM 11373 C CA . PHE D 1 59 ? 20.89505 16.22873 82.53439 1.000 57.73471 59 PHE D CA 1
ATOM 11374 C C . PHE D 1 59 ? 19.78826 16.98966 83.25374 1.000 58.27170 59 PHE D C 1
ATOM 11375 O O . PHE D 1 59 ? 19.58524 16.80785 84.46081 1.000 56.04525 59 PHE D O 1
ATOM 11383 N N . ASP D 1 60 ? 19.04576 17.82735 82.51730 1.000 55.54126 60 ASP D N 1
ATOM 11384 C CA . ASP D 1 60 ? 17.95596 18.59956 83.11413 1.000 59.37821 60 ASP D CA 1
ATOM 11385 C C . ASP D 1 60 ? 16.92587 17.68878 83.76504 1.000 59.17388 60 ASP D C 1
ATOM 11386 O O . ASP D 1 60 ? 16.34194 18.03313 84.79864 1.000 62.47293 60 ASP D O 1
ATOM 11391 N N . LEU D 1 61 ? 16.67982 16.53134 83.16307 1.000 60.85306 61 LEU D N 1
ATOM 11392 C CA . LEU D 1 61 ? 15.71761 15.56468 83.66503 1.000 61.70988 61 LEU D CA 1
ATOM 11393 C C . LEU D 1 61 ? 16.28968 14.68453 84.76084 1.000 63.44535 61 LEU D C 1
ATOM 11394 O O . LEU D 1 61 ? 15.62213 13.73442 85.18196 1.000 69.84944 61 LEU D O 1
ATOM 11399 N N . GLY D 1 62 ? 17.50043 14.97737 85.23070 1.000 62.61317 62 GLY D N 1
ATOM 11400 C CA . GLY D 1 62 ? 18.10881 14.16938 86.26655 1.000 63.63777 62 GLY D CA 1
ATOM 11401 C C . GLY D 1 62 ? 18.47305 12.77277 85.82904 1.000 63.88726 62 GLY D C 1
ATOM 11402 O O . GLY D 1 62 ? 18.59279 11.87871 86.67163 1.000 68.11737 62 GLY D O 1
ATOM 11403 N N . LYS D 1 63 ? 18.65672 12.56018 84.52839 1.000 60.86658 63 LYS D N 1
ATOM 11404 C CA . LYS D 1 63 ? 18.95235 11.24390 83.98774 1.000 62.72418 63 LYS D CA 1
ATOM 11405 C C . LYS D 1 63 ? 20.41222 11.07242 83.60503 1.000 61.72048 63 LYS D C 1
ATOM 11406 O O . LYS D 1 63 ? 20.81990 9.95445 83.27121 1.000 64.42698 63 LYS D O 1
ATOM 11412 N N . LEU D 1 64 ? 21.19923 12.14486 83.63804 1.000 60.74592 64 LEU D N 1
ATOM 11413 C CA . LEU D 1 64 ? 22.59996 12.11080 83.24889 1.000 56.33894 64 LEU D CA 1
ATOM 11414 C C . LEU D 1 64 ? 23.38649 12.95230 84.23981 1.000 63.04914 64 LEU D C 1
ATOM 11415 O O . LEU D 1 64 ? 22.90117 13.98977 84.70092 1.000 62.82681 64 LEU D O 1
ATOM 11420 N N . SER D 1 65 ? 24.58645 12.49187 84.58971 1.000 60.59978 65 SER D N 1
ATOM 11421 C CA . SER D 1 65 ? 25.38424 13.23188 85.55274 1.000 63.05663 65 SER D CA 1
ATOM 11422 C C . SER D 1 65 ? 25.92200 14.51454 84.92489 1.000 58.98760 65 SER D C 1
ATOM 11423 O O . SER D 1 65 ? 25.95607 14.67847 83.70416 1.000 56.62988 65 SER D O 1
ATOM 11426 N N . GLU D 1 66 ? 26.33301 15.43933 85.79171 1.000 60.61161 66 GLU D N 1
ATOM 11427 C CA . GLU D 1 66 ? 26.94360 16.67775 85.32464 1.000 60.22754 66 GLU D CA 1
ATOM 11428 C C . GLU D 1 66 ? 28.22953 16.39664 84.55706 1.000 57.45564 66 GLU D C 1
ATOM 11429 O O . GLU D 1 66 ? 28.42458 16.90209 83.44597 1.000 58.72090 66 GLU D O 1
ATOM 11435 N N . ALA D 1 67 ? 29.11593 15.57435 85.13233 1.000 60.65201 67 ALA D N 1
ATOM 11436 C CA . ALA D 1 67 ? 30.39851 15.29763 84.49134 1.000 57.79686 67 ALA D CA 1
ATOM 11437 C C . ALA D 1 67 ? 30.20544 14.63041 83.13525 1.000 55.82413 67 ALA D C 1
ATOM 11438 O O . ALA D 1 67 ? 30.86724 14.99671 82.15627 1.000 55.85676 67 ALA D O 1
ATOM 11440 N N . LYS D 1 68 ? 29.29295 13.65672 83.05577 1.000 56.75314 68 LYS D N 1
ATOM 11441 C CA . LYS D 1 68 ? 29.00947 13.00807 81.77834 1.000 56.20776 68 LYS D CA 1
ATOM 11442 C C . LYS D 1 68 ? 28.45353 14.00105 80.76618 1.000 53.23027 68 LYS D C 1
ATOM 11443 O O . LYS D 1 68 ? 28.88658 14.02349 79.60754 1.000 49.75258 68 LYS D O 1
ATOM 11449 N N . LYS D 1 69 ? 27.49522 14.83335 81.18719 1.000 52.55728 69 LYS D N 1
ATOM 11450 C CA . LYS D 1 69 ? 26.94296 15.84873 80.29401 1.000 54.41132 69 LYS D CA 1
ATOM 11451 C C . LYS D 1 69 ? 28.03074 16.78770 79.78925 1.000 53.30374 69 LYS D C 1
ATOM 11452 O O . LYS D 1 69 ? 28.10703 17.07572 78.59059 1.000 52.08445 69 LYS D O 1
ATOM 11458 N N . ASP D 1 70 ? 28.88745 17.27244 80.69450 1.000 53.76752 70 ASP D N 1
ATOM 11459 C CA . ASP D 1 70 ? 29.96858 18.16530 80.28524 1.000 54.68042 70 ASP D CA 1
ATOM 11460 C C . ASP D 1 70 ? 30.91019 17.48166 79.30461 1.000 52.33860 70 ASP D C 1
ATOM 11461 O O . ASP D 1 70 ? 31.38674 18.10855 78.35008 1.000 50.74573 70 ASP D O 1
ATOM 11466 N N . ALA D 1 71 ? 31.19712 16.19749 79.53126 1.000 52.52432 71 ALA D N 1
ATOM 11467 C CA . ALA D 1 71 ? 32.12620 15.48096 78.66594 1.000 51.79550 71 ALA D CA 1
ATOM 11468 C C . ALA D 1 71 ? 31.49818 15.18220 77.31004 1.000 48.70691 71 ALA D C 1
ATOM 11469 O O . ALA D 1 71 ? 32.18520 15.20997 76.28145 1.000 47.70968 71 ALA D O 1
ATOM 11471 N N . ILE D 1 72 ? 30.19130 14.91182 77.27786 1.000 50.22452 72 ILE D N 1
ATOM 11472 C CA . ILE D 1 72 ? 29.52898 14.70038 75.99281 1.000 45.93483 72 ILE D CA 1
ATOM 11473 C C . ILE D 1 72 ? 29.43981 16.00805 75.21110 1.000 45.62655 72 ILE D C 1
ATOM 11474 O O . ILE D 1 72 ? 29.71469 16.04488 74.00386 1.000 43.29490 72 ILE D O 1
ATOM 11479 N N . VAL D 1 73 ? 29.05798 17.09952 75.87818 1.000 42.56103 73 VAL D N 1
ATOM 11480 C CA . VAL D 1 73 ? 29.00752 18.39321 75.19878 1.000 49.04152 73 VAL D CA 1
ATOM 11481 C C . VAL D 1 73 ? 30.36642 18.73497 74.60202 1.000 49.21763 73 VAL D C 1
ATOM 11482 O O . VAL D 1 73 ? 30.46361 19.15017 73.43878 1.000 45.86219 73 VAL D O 1
ATOM 11486 N N . TYR D 1 74 ? 31.43572 18.54968 75.38316 1.000 46.79305 74 TYR D N 1
ATOM 11487 C CA . TYR D 1 74 ? 32.78721 18.79258 74.88393 1.000 48.14575 74 TYR D CA 1
ATOM 11488 C C . TYR D 1 74 ? 33.07559 17.97016 73.63265 1.000 48.00906 74 TYR D C 1
ATOM 11489 O O . TYR D 1 74 ? 33.53789 18.50732 72.61766 1.000 43.81846 74 TYR D O 1
ATOM 11498 N N . ALA D 1 75 ? 32.83627 16.65348 73.70009 1.000 46.15803 75 ALA D N 1
ATOM 11499 C CA . ALA D 1 75 ? 33.07186 15.79347 72.54383 1.000 46.30271 75 ALA D CA 1
ATOM 11500 C C . ALA D 1 75 ? 32.23789 16.23856 71.35291 1.000 43.17795 75 ALA D C 1
ATOM 11501 O O . ALA D 1 75 ? 32.71512 16.22884 70.21209 1.000 40.64487 75 ALA D O 1
ATOM 11503 N N . CYS D 1 76 ? 30.99018 16.64045 71.59828 1.000 44.88822 76 CYS D N 1
ATOM 11504 C CA . CYS D 1 76 ? 30.16048 17.13321 70.50574 1.000 39.31077 76 CYS D CA 1
ATOM 11505 C C . CYS D 1 76 ? 30.73767 18.41292 69.92454 1.000 42.99417 76 CYS D C 1
ATOM 11506 O O . CYS D 1 76 ? 30.72421 18.60768 68.70550 1.000 43.88856 76 CYS D O 1
ATOM 11509 N N . ASP D 1 77 ? 31.27831 19.28776 70.77601 1.000 44.38702 77 ASP D N 1
ATOM 11510 C CA . ASP D 1 77 ? 31.87543 20.51127 70.25267 1.000 46.56956 77 ASP D CA 1
ATOM 11511 C C . ASP D 1 77 ? 33.16788 20.22387 69.50301 1.000 46.30259 77 ASP D C 1
ATOM 11512 O O . ASP D 1 77 ? 33.54796 20.99147 68.61221 1.000 48.16019 77 ASP D O 1
ATOM 11517 N N . GLN D 1 78 ? 33.84785 19.12482 69.83757 1.000 46.77883 78 GLN D N 1
ATOM 11518 C CA . GLN D 1 78 ? 34.99299 18.69941 69.04009 1.000 46.55480 78 GLN D CA 1
ATOM 11519 C C . GLN D 1 78 ? 34.57060 18.35144 67.61722 1.000 47.29601 78 GLN D C 1
ATOM 11520 O O . GLN D 1 78 ? 35.20384 18.78766 66.64737 1.000 46.59589 78 GLN D O 1
ATOM 11526 N N . ILE D 1 79 ? 33.49732 17.57176 67.47329 1.000 45.65474 79 ILE D N 1
ATOM 11527 C CA . ILE D 1 79 ? 32.97911 17.25581 66.14294 1.000 44.23001 79 ILE D CA 1
ATOM 11528 C C . ILE D 1 79 ? 32.59819 18.53551 65.40364 1.000 41.89846 79 ILE D C 1
ATOM 11529 O O . ILE D 1 79 ? 33.04206 18.77599 64.27430 1.000 43.53936 79 ILE D O 1
ATOM 11534 N N . LEU D 1 80 ? 31.79104 19.39013 66.03885 1.000 43.63984 80 LEU D N 1
ATOM 11535 C CA . LEU D 1 80 ? 31.25920 20.56029 65.34456 1.000 42.28577 80 LEU D CA 1
ATOM 11536 C C . LEU D 1 80 ? 32.34022 21.56258 64.96472 1.000 47.13283 80 LEU D C 1
ATOM 11537 O O . LEU D 1 80 ? 32.12996 22.35112 64.03869 1.000 42.52988 80 LEU D O 1
ATOM 11542 N N . SER D 1 81 ? 33.48876 21.56249 65.64582 1.000 44.68140 81 SER D N 1
ATOM 11543 C CA . SER D 1 81 ? 34.56720 22.44792 65.23084 1.000 44.98535 81 SER D CA 1
ATOM 11544 C C . SER D 1 81 ? 35.40790 21.85782 64.10487 1.000 49.03064 81 SER D C 1
ATOM 11545 O O . SER D 1 81 ? 36.44456 22.43623 63.76088 1.000 55.69371 81 SER D O 1
ATOM 11548 N N . GLY D 1 82 ? 34.98795 20.73602 63.52369 1.000 45.72630 82 GLY D N 1
ATOM 11549 C CA . GLY D 1 82 ? 35.70347 20.15136 62.40140 1.000 47.78931 82 GLY D CA 1
ATOM 11550 C C . GLY D 1 82 ? 37.03795 19.51156 62.73273 1.000 52.90860 82 GLY D C 1
ATOM 11551 O O . GLY D 1 82 ? 37.91979 19.45233 61.87194 1.000 56.10419 82 GLY D O 1
ATOM 11552 N N . GLU D 1 83 ? 37.21611 19.02787 63.95421 1.000 50.82648 83 GLU D N 1
ATOM 11553 C CA . GLU D 1 83 ? 38.46466 18.37884 64.32675 1.000 53.11265 83 GLU D CA 1
ATOM 11554 C C . GLU D 1 83 ? 38.42858 16.86878 64.14687 1.000 49.75987 83 GLU D C 1
ATOM 11555 O O . GLU D 1 83 ? 39.47043 16.22202 64.26468 1.000 49.18724 83 GLU D O 1
ATOM 11561 N N . LEU D 1 84 ? 37.26618 16.28239 63.88722 1.000 42.54487 84 LEU D N 1
ATOM 11562 C CA . LEU D 1 84 ? 37.14988 14.83029 63.92874 1.000 42.72504 84 LEU D CA 1
ATOM 11563 C C . LEU D 1 84 ? 36.48742 14.27653 62.67033 1.000 43.24973 84 LEU D C 1
ATOM 11564 O O . LEU D 1 84 ? 35.86337 13.21545 62.71592 1.000 41.74178 84 LEU D O 1
ATOM 11569 N N . ASP D 1 85 ? 36.62878 14.96774 61.53248 1.000 41.96658 85 ASP D N 1
ATOM 11570 C CA . ASP D 1 85 ? 35.88665 14.56419 60.33737 1.000 44.35611 85 ASP D CA 1
ATOM 11571 C C . ASP D 1 85 ? 36.28157 13.17412 59.86489 1.000 43.14573 85 ASP D C 1
ATOM 11572 O O . ASP D 1 85 ? 35.47236 12.49067 59.23899 1.000 41.74970 85 ASP D O 1
ATOM 11577 N N . GLU D 1 86 ? 37.51015 12.73734 60.15121 1.000 38.14952 86 GLU D N 1
ATOM 11578 C CA . GLU D 1 86 ? 38.01150 11.47335 59.62316 1.000 43.08869 86 GLU D CA 1
ATOM 11579 C C . GLU D 1 86 ? 37.52126 10.26258 60.40668 1.000 38.88335 86 GLU D C 1
ATOM 11580 O O . GLU D 1 86 ? 37.84486 9.12905 60.03892 1.000 41.74862 86 GLU D O 1
ATOM 11586 N N . HIS D 1 87 ? 36.77291 10.46567 61.48472 1.000 37.32092 87 HIS D N 1
ATOM 11587 C CA . HIS D 1 87 ? 36.27965 9.36320 62.29272 1.000 35.38622 87 HIS D CA 1
ATOM 11588 C C . HIS D 1 87 ? 34.87292 8.93211 61.89558 1.000 37.10397 87 HIS D C 1
ATOM 11589 O O . HIS D 1 87 ? 34.19510 8.26786 62.68719 1.000 33.18182 87 HIS D O 1
ATOM 11596 N N . PHE D 1 88 ? 34.42439 9.29348 60.69147 1.000 36.09263 88 PHE D N 1
ATOM 11597 C CA . PHE D 1 88 ? 33.08882 8.94519 60.20300 1.000 36.03290 88 PHE D CA 1
ATOM 11598 C C . PHE D 1 88 ? 33.25379 8.37537 58.80133 1.000 36.39333 88 PHE D C 1
ATOM 11599 O O . PHE D 1 88 ? 33.29227 9.11377 57.80922 1.000 39.00330 88 PHE D O 1
ATOM 11607 N N . PRO D 1 89 ? 33.41473 7.05901 58.69046 1.000 37.43592 89 PRO D N 1
ATOM 11608 C CA . PRO D 1 89 ? 33.83010 6.47633 57.41416 1.000 38.68734 89 PRO D CA 1
ATOM 11609 C C . PRO D 1 89 ? 32.71401 5.74635 56.68992 1.000 37.63790 89 PRO D C 1
ATOM 11610 O O . PRO D 1 89 ? 32.97256 5.09082 55.67739 1.000 37.54477 89 PRO D O 1
ATOM 11614 N N . LEU D 1 90 ? 31.49059 5.81427 57.21301 1.000 35.40623 90 LEU D N 1
ATOM 11615 C CA . LEU D 1 90 ? 30.38902 5.02195 56.68082 1.000 34.86170 90 LEU D CA 1
ATOM 11616 C C . LEU D 1 90 ? 29.79858 5.66846 55.43230 1.000 35.77565 90 LEU D C 1
ATOM 11617 O O . LEU D 1 90 ? 29.81322 6.89137 55.27334 1.000 32.40822 90 LEU D O 1
ATOM 11622 N N . VAL D 1 91 ? 29.26125 4.82992 54.54539 1.000 35.80907 91 VAL D N 1
ATOM 11623 C CA . VAL D 1 91 ? 28.73979 5.30719 53.26698 1.000 30.14942 91 VAL D CA 1
ATOM 11624 C C . VAL D 1 91 ? 27.26680 5.69245 53.37864 1.000 33.60284 91 VAL D C 1
ATOM 11625 O O . VAL D 1 91 ? 26.60209 5.41728 54.38747 1.000 32.09968 91 VAL D O 1
ATOM 11629 N N . VAL D 1 92 ? 26.76598 6.37763 52.34938 1.000 34.88572 92 VAL D N 1
ATOM 11630 C CA . VAL D 1 92 ? 25.32879 6.63578 52.23957 1.000 31.46142 92 VAL D CA 1
ATOM 11631 C C . VAL D 1 92 ? 24.55972 5.32308 52.18073 1.000 32.53703 92 VAL D C 1
ATOM 11632 O O . VAL D 1 92 ? 23.49465 5.18043 52.79529 1.000 34.39232 92 VAL D O 1
ATOM 11636 N N . TRP D 1 93 ? 25.10825 4.32944 51.47981 1.000 28.22267 93 TRP D N 1
ATOM 11637 C CA . TRP D 1 93 ? 24.38729 3.10239 51.14409 1.000 32.40970 93 TRP D CA 1
ATOM 11638 C C . TRP D 1 93 ? 24.44487 2.08550 52.29046 1.000 32.02160 93 TRP D C 1
ATOM 11639 O O . TRP D 1 93 ? 24.85720 0.93540 52.14181 1.000 31.38112 93 TRP D O 1
ATOM 11650 N N . GLN D 1 94 ? 23.98008 2.53968 53.45634 1.000 32.44781 94 GLN D N 1
ATOM 11651 C CA . GLN D 1 94 ? 23.90212 1.72247 54.66142 1.000 31.15588 94 GLN D CA 1
ATOM 11652 C C . GLN D 1 94 ? 22.46472 1.28505 54.89506 1.000 37.60206 94 GLN D C 1
ATOM 11653 O O . GLN D 1 94 ? 21.69913 1.15248 53.93374 1.000 36.04995 94 GLN D O 1
ATOM 11659 N N . THR D 1 95 ? 22.07173 1.05404 56.14571 1.000 34.70299 95 THR D N 1
ATOM 11660 C CA . THR D 1 95 ? 20.67958 0.69901 56.38378 1.000 37.88940 95 THR D CA 1
ATOM 11661 C C . THR D 1 95 ? 19.79549 1.92850 56.21093 1.000 37.06412 95 THR D C 1
ATOM 11662 O O . THR D 1 95 ? 20.24460 3.06479 56.36129 1.000 36.69929 95 THR D O 1
ATOM 11666 N N . GLY D 1 96 ? 18.51700 1.68847 55.89425 1.000 34.61692 96 GLY D N 1
ATOM 11667 C CA . GLY D 1 96 ? 17.63927 2.77285 55.48263 1.000 35.23006 96 GLY D CA 1
ATOM 11668 C C . GLY D 1 96 ? 17.21191 3.70731 56.59718 1.000 35.88245 96 GLY D C 1
ATOM 11669 O O . GLY D 1 96 ? 16.68798 4.78975 56.31552 1.000 34.85546 96 GLY D O 1
ATOM 11670 N N . SER D 1 97 ? 17.40334 3.31093 57.85225 1.000 36.05502 97 SER D N 1
ATOM 11671 C CA . SER D 1 97 ? 17.12082 4.17994 58.98525 1.000 36.46843 97 SER D CA 1
ATOM 11672 C C . SER D 1 97 ? 18.28750 5.09063 59.33535 1.000 37.72357 97 SER D C 1
ATOM 11673 O O . SER D 1 97 ? 18.11614 6.01699 60.13396 1.000 37.60677 97 SER D O 1
ATOM 11676 N N . GLY D 1 98 ? 19.46151 4.85875 58.75899 1.000 37.09345 98 GLY D N 1
ATOM 11677 C CA . GLY D 1 98 ? 20.62804 5.62146 59.15235 1.000 34.50721 98 GLY D CA 1
ATOM 11678 C C . GLY D 1 98 ? 21.16349 5.25911 60.52102 1.000 38.09236 98 GLY D C 1
ATOM 11679 O O . GLY D 1 98 ? 21.94623 6.02244 61.09071 1.000 38.15145 98 GLY D O 1
ATOM 11680 N N . THR D 1 99 ? 20.75605 4.10237 61.05460 1.000 40.88005 99 THR D N 1
ATOM 11681 C CA . THR D 1 99 ? 21.17581 3.66296 62.38351 1.000 40.17638 99 THR D CA 1
ATOM 11682 C C . THR D 1 99 ? 22.69086 3.59280 62.50953 1.000 39.90820 99 THR D C 1
ATOM 11683 O O . THR D 1 99 ? 23.25485 3.97101 63.54480 1.000 40.31596 99 THR D O 1
ATOM 11687 N N . GLN D 1 100 ? 23.37001 3.08970 61.48179 1.000 36.56983 100 GLN D N 1
ATOM 11688 C CA . GLN D 1 100 ? 24.80417 2.86292 61.62929 1.000 39.67644 100 GLN D CA 1
ATOM 11689 C C . GLN D 1 100 ? 25.55500 4.17879 61.78501 1.000 40.62023 100 GLN D C 1
ATOM 11690 O O . GLN D 1 100 ? 26.49260 4.27682 62.58997 1.000 35.42394 100 GLN D O 1
ATOM 11696 N N . SER D 1 101 ? 25.12862 5.21953 61.07298 1.000 37.38604 101 SER D N 1
ATOM 11697 C CA . SER D 1 101 ? 25.74636 6.51911 61.29943 1.000 34.29173 101 SER D CA 1
ATOM 11698 C C . SER D 1 101 ? 25.36503 7.09254 62.65896 1.000 35.37481 101 SER D C 1
ATOM 11699 O O . SER D 1 101 ? 26.18490 7.77113 63.28573 1.000 36.99655 101 SER D O 1
ATOM 11702 N N . ASN D 1 102 ? 24.14753 6.82275 63.14466 1.000 36.51929 102 ASN D N 1
ATOM 11703 C CA . ASN D 1 102 ? 23.82523 7.18163 64.52357 1.000 36.70994 102 ASN D CA 1
ATOM 11704 C C . ASN D 1 102 ? 24.82997 6.56923 65.48854 1.000 37.08983 102 ASN D C 1
ATOM 11705 O O . ASN D 1 102 ? 25.39684 7.26923 66.32895 1.000 38.57120 102 ASN D O 1
ATOM 11710 N N A MET D 1 103 ? 25.06230 5.25571 65.38852 0.525 39.26273 103 MET D N 1
ATOM 11711 N N B MET D 1 103 ? 25.04862 5.25309 65.37788 0.475 39.26634 103 MET D N 1
ATOM 11712 C CA A MET D 1 103 ? 25.96329 4.60655 66.33757 0.525 40.32303 103 MET D CA 1
ATOM 11713 C CA B MET D 1 103 ? 25.95054 4.54595 66.28058 0.475 40.32064 103 MET D CA 1
ATOM 11714 C C A MET D 1 103 ? 27.41572 4.99781 66.09894 0.525 38.79810 103 MET D C 1
ATOM 11715 C C B MET D 1 103 ? 27.39615 4.99008 66.09097 0.475 38.79434 103 MET D C 1
ATOM 11716 O O A MET D 1 103 ? 28.22716 4.94054 67.02849 0.525 41.66764 103 MET D O 1
ATOM 11717 O O B MET D 1 103 ? 28.17699 4.97664 67.04826 0.475 41.66343 103 MET D O 1
ATOM 11726 N N . ASN D 1 104 ? 27.76104 5.37923 64.86677 1.000 37.74659 104 ASN D N 1
ATOM 11727 C CA . ASN D 1 104 ? 29.08012 5.94874 64.59826 1.000 35.08574 104 ASN D CA 1
ATOM 11728 C C . ASN D 1 104 ? 29.30760 7.20751 65.42895 1.000 40.66055 104 ASN D C 1
ATOM 11729 O O . ASN D 1 104 ? 30.37502 7.37907 66.03963 1.000 38.49966 104 ASN D O 1
ATOM 11734 N N . VAL D 1 105 ? 28.30951 8.09541 65.47602 1.000 35.48766 105 VAL D N 1
ATOM 11735 C CA . VAL D 1 105 ? 28.41291 9.28284 66.31632 1.000 36.42171 105 VAL D CA 1
ATOM 11736 C C . VAL D 1 105 ? 28.40633 8.90195 67.79355 1.000 39.84065 105 VAL D C 1
ATOM 11737 O O . VAL D 1 105 ? 29.15151 9.47851 68.59172 1.000 39.69918 105 VAL D O 1
ATOM 11741 N N . ASN D 1 106 ? 27.57295 7.93273 68.18990 1.000 41.23718 106 ASN D N 1
ATOM 11742 C CA . ASN D 1 106 ? 27.58244 7.50527 69.58981 1.000 40.06695 106 ASN D CA 1
ATOM 11743 C C . ASN D 1 106 ? 28.96776 7.02113 70.00962 1.000 40.14439 106 ASN D C 1
ATOM 11744 O O . ASN D 1 106 ? 29.43072 7.31700 71.11774 1.000 45.52253 106 ASN D O 1
ATOM 11749 N N . GLU D 1 107 ? 29.63925 6.26070 69.14464 1.000 39.33117 107 GLU D N 1
ATOM 11750 C CA . GLU D 1 107 ? 30.92188 5.67507 69.52853 1.000 42.13132 107 GLU D CA 1
ATOM 11751 C C . GLU D 1 107 ? 32.01701 6.73700 69.58925 1.000 41.30669 107 GLU D C 1
ATOM 11752 O O . GLU D 1 107 ? 32.77818 6.80101 70.56424 1.000 43.74020 107 GLU D O 1
ATOM 11758 N N . VAL D 1 108 ? 32.10139 7.58899 68.55974 1.000 42.72690 108 VAL D N 1
ATOM 11759 C CA . VAL D 1 108 ? 33.10606 8.65182 68.53723 1.000 42.03716 108 VAL D CA 1
ATOM 11760 C C . VAL D 1 108 ? 32.89423 9.60840 69.70392 1.000 42.37691 108 VAL D C 1
ATOM 11761 O O . VAL D 1 108 ? 33.83971 9.95931 70.42122 1.000 43.73308 108 VAL D O 1
ATOM 11765 N N . VAL D 1 109 ? 31.64669 10.04967 69.90770 1.000 42.35594 109 VAL D N 1
ATOM 11766 C CA . VAL D 1 109 ? 31.34004 10.92579 71.03973 1.000 40.47263 109 VAL D CA 1
ATOM 11767 C C . VAL D 1 109 ? 31.80523 10.28248 72.34285 1.000 44.41360 109 VAL D C 1
ATOM 11768 O O . VAL D 1 109 ? 32.49641 10.90724 73.15623 1.000 45.56165 109 VAL D O 1
ATOM 11772 N N . SER D 1 110 ? 31.47474 9.00280 72.52911 1.000 45.86708 110 SER D N 1
ATOM 11773 C CA . SER D 1 110 ? 31.84564 8.29643 73.74981 1.000 44.26612 110 SER D CA 1
ATOM 11774 C C . SER D 1 110 ? 33.36178 8.18009 73.89287 1.000 47.77368 110 SER D C 1
ATOM 11775 O O . SER D 1 110 ? 33.89925 8.33337 74.99517 1.000 48.69789 110 SER D O 1
ATOM 11778 N N . TYR D 1 111 ? 34.06674 7.91147 72.79033 1.000 45.88774 111 TYR D N 1
ATOM 11779 C CA . TYR D 1 111 ? 35.51950 7.79468 72.84631 1.000 46.98193 111 TYR D CA 1
ATOM 11780 C C . TYR D 1 111 ? 36.15329 9.10413 73.29578 1.000 48.71027 111 TYR D C 1
ATOM 11781 O O . TYR D 1 111 ? 36.98873 9.12213 74.20729 1.000 48.13036 111 TYR D O 1
ATOM 11790 N N . VAL D 1 112 ? 35.76764 10.21186 72.65719 1.000 47.85668 112 VAL D N 1
ATOM 11791 C CA . VAL D 1 112 ? 36.32211 11.52043 72.99519 1.000 47.77208 112 VAL D CA 1
ATOM 11792 C C . VAL D 1 112 ? 35.86587 11.95979 74.38226 1.000 48.91785 112 VAL D C 1
ATOM 11793 O O . VAL D 1 112 ? 36.62068 12.60891 75.11765 1.000 52.35649 112 VAL D O 1
ATOM 11797 N N . ALA D 1 113 ? 34.63711 11.60724 74.76721 1.000 50.03457 113 ALA D N 1
ATOM 11798 C CA . ALA D 1 113 ? 34.12194 11.99438 76.07478 1.000 47.26083 113 ALA D CA 1
ATOM 11799 C C . ALA D 1 113 ? 34.88067 11.29241 77.19333 1.000 53.50867 113 ALA D C 1
ATOM 11800 O O . ALA D 1 113 ? 35.22501 11.91328 78.20670 1.000 50.37163 113 ALA D O 1
ATOM 11802 N N . ASN D 1 114 ? 35.17332 10.00351 77.02105 1.000 52.81477 114 ASN D N 1
ATOM 11803 C CA . ASN D 1 114 ? 35.94067 9.30333 78.04013 1.000 51.37752 114 ASN D CA 1
ATOM 11804 C C . ASN D 1 114 ? 37.36658 9.83049 78.13662 1.000 57.61317 114 ASN D C 1
ATOM 11805 O O . ASN D 1 114 ? 37.95188 9.81618 79.22426 1.000 53.31432 114 ASN D O 1
ATOM 11810 N N . MET D 1 115 ? 37.93840 10.31250 77.03037 1.000 55.95216 115 MET D N 1
ATOM 11811 C CA . MET D 1 115 ? 39.23942 10.96789 77.12681 1.000 55.57241 115 MET D CA 1
ATOM 11812 C C . MET D 1 115 ? 39.14704 12.23073 77.97098 1.000 58.09674 115 MET D C 1
ATOM 11813 O O . MET D 1 115 ? 40.03590 12.51338 78.78192 1.000 64.11486 115 MET D O 1
ATOM 11818 N N . TYR D 1 116 ? 38.07418 13.00124 77.79019 1.000 54.52252 116 TYR D N 1
ATOM 11819 C CA . TYR D 1 116 ? 37.85057 14.18629 78.60645 1.000 56.43302 116 TYR D CA 1
ATOM 11820 C C . TYR D 1 116 ? 37.75603 13.82370 80.08271 1.000 59.59948 116 TYR D C 1
ATOM 11821 O O . TYR D 1 116 ? 38.39620 14.45513 80.93472 1.000 58.21457 116 TYR D O 1
ATOM 11830 N N . LEU D 1 117 ? 36.95841 12.80436 80.40590 1.000 53.98431 117 LEU D N 1
ATOM 11831 C CA . LEU D 1 117 ? 36.77839 12.43476 81.80463 1.000 58.02221 117 LEU D CA 1
ATOM 11832 C C . LEU D 1 117 ? 38.10044 12.02260 82.44499 1.000 64.30910 117 LEU D C 1
ATOM 11833 O O . LEU D 1 117 ? 38.35506 12.34465 83.61045 1.000 65.60701 117 LEU D O 1
ATOM 11838 N N . LYS D 1 118 ? 38.96080 11.32332 81.69572 1.000 61.36901 118 LYS D N 1
ATOM 11839 C CA . LYS D 1 118 ? 40.24115 10.89429 82.25080 1.000 65.70743 118 LYS D CA 1
ATOM 11840 C C . LYS D 1 118 ? 41.18281 12.07784 82.44583 1.000 70.74588 118 LYS D C 1
ATOM 11841 O O . LYS D 1 118 ? 41.84419 12.18194 83.48371 1.000 70.22930 118 LYS D O 1
ATOM 11847 N N . ASP D 1 119 ? 41.24567 12.98961 81.46917 1.000 71.81421 119 ASP D N 1
ATOM 11848 C CA . ASP D 1 119 ? 42.07970 14.17906 81.62419 1.000 73.47252 119 ASP D CA 1
ATOM 11849 C C . ASP D 1 119 ? 41.63627 15.02286 82.81012 1.000 73.43800 119 ASP D C 1
ATOM 11850 O O . ASP D 1 119 ? 42.45361 15.73137 83.40875 1.000 74.15877 119 ASP D O 1
ATOM 11855 N N . HIS D 1 120 ? 40.35795 14.95567 83.16953 1.000 68.77126 120 HIS D N 1
ATOM 11856 C CA . HIS D 1 120 ? 39.83471 15.66298 84.32717 1.000 72.39425 120 HIS D CA 1
ATOM 11857 C C . HIS D 1 120 ? 39.79081 14.79454 85.57533 1.000 72.70061 120 HIS D C 1
ATOM 11858 O O . HIS D 1 120 ? 39.22061 15.21477 86.58692 1.000 77.60044 120 HIS D O 1
ATOM 11865 N N . GLN D 1 121 ? 40.37262 13.59690 85.52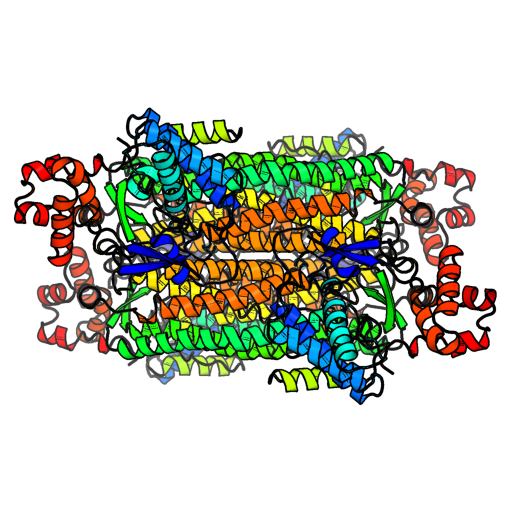406 1.000 69.84860 121 GLN D N 1
ATOM 11866 C CA . GLN D 1 121 ? 40.46332 12.70795 86.67826 1.000 71.15969 121 GLN D CA 1
ATOM 11867 C C . GLN D 1 121 ? 39.07511 12.40370 87.24749 1.000 70.01302 121 GLN D C 1
ATOM 11868 O O . GLN D 1 121 ? 38.78586 12.63655 88.42063 1.000 79.14527 121 GLN D O 1
ATOM 11874 N N . SER D 1 122 ? 38.20881 11.88361 86.38770 1.000 67.98772 122 SER D N 1
ATOM 11875 C CA . SER D 1 122 ? 36.87983 11.45505 86.79365 1.000 68.49869 122 SER D CA 1
ATOM 11876 C C . SER D 1 122 ? 36.82880 9.93590 86.85573 1.000 71.44983 122 SER D C 1
ATOM 11877 O O . SER D 1 122 ? 37.41197 9.25019 86.00949 1.000 71.21976 122 SER D O 1
ATOM 11880 N N . ASP D 1 123 ? 36.12661 9.41520 87.86263 1.000 69.16706 123 ASP D N 1
ATOM 11881 C CA . ASP D 1 123 ? 35.86797 7.98307 87.94729 1.000 71.84482 123 ASP D CA 1
ATOM 11882 C C . ASP D 1 123 ? 34.77018 7.50618 86.99694 1.000 70.58227 123 ASP D C 1
ATOM 11883 O O . ASP D 1 123 ? 34.61935 6.29316 86.81864 1.000 71.19310 123 ASP D O 1
ATOM 11888 N N . GLU D 1 124 ? 34.01082 8.41047 86.38098 1.000 64.96325 124 GLU D N 1
ATOM 11889 C CA . GLU D 1 124 ? 32.85688 8.01040 85.58612 1.000 68.75571 124 GLU D CA 1
ATOM 11890 C C . GLU D 1 124 ? 33.26818 7.62457 84.16609 1.000 66.22098 124 GLU D C 1
ATOM 11891 O O . GLU D 1 124 ? 34.35285 7.96767 83.69007 1.000 68.17441 124 GLU D O 1
ATOM 11897 N N . SER D 1 125 ? 32.37265 6.91080 83.47942 1.000 65.74624 125 SER D N 1
ATOM 11898 C CA . SER D 1 125 ? 32.64982 6.41790 82.13496 1.000 63.77184 125 SER D CA 1
ATOM 11899 C C . SER D 1 125 ? 31.43198 6.57725 81.23420 1.000 64.36535 125 SER D C 1
ATOM 11900 O O . SER D 1 125 ? 30.30084 6.29783 81.64270 1.000 63.74518 125 SER D O 1
ATOM 11903 N N . ILE D 1 126 ? 31.67819 7.01278 79.99906 1.000 61.60135 126 ILE D N 1
ATOM 11904 C CA . ILE D 1 126 ? 30.63673 7.17825 78.99289 1.000 59.05156 126 ILE D CA 1
ATOM 11905 C C . ILE D 1 126 ? 30.48810 5.88337 78.20747 1.000 58.64625 126 ILE D C 1
ATOM 11906 O O . ILE D 1 126 ? 31.47748 5.25156 77.82289 1.000 59.34619 126 ILE D O 1
ATOM 11911 N N . HIS D 1 127 ? 29.24232 5.49248 77.95542 1.000 56.35363 127 HIS D N 1
ATOM 11912 C CA . HIS D 1 127 ? 28.92977 4.36576 77.09934 1.000 55.87594 127 HIS D CA 1
ATOM 11913 C C . HIS D 1 127 ? 28.10153 4.83915 75.91353 1.000 52.59500 127 HIS D C 1
ATOM 11914 O O . HIS D 1 127 ? 27.25751 5.72744 76.07240 1.000 50.63627 127 HIS D O 1
ATOM 11921 N N . PRO D 1 128 ? 28.32913 4.28329 74.71680 1.000 52.84597 128 PRO D N 1
ATOM 11922 C CA . PRO D 1 128 ? 27.65871 4.82944 73.52256 1.000 48.86541 128 PRO D CA 1
ATOM 11923 C C . PRO D 1 128 ? 26.14428 4.76661 73.58696 1.000 49.10844 128 PRO D C 1
ATOM 11924 O O . PRO D 1 128 ? 25.48324 5.76824 73.29504 1.000 46.60993 128 PRO D O 1
ATOM 11928 N N . ASN D 1 129 ? 25.57009 3.62545 73.96340 1.000 51.02339 129 ASN D N 1
ATOM 11929 C CA . ASN D 1 129 ? 24.11553 3.51299 73.97586 1.000 53.15061 129 ASN D CA 1
ATOM 11930 C C . ASN D 1 129 ? 23.51187 4.02415 75.27633 1.000 53.03508 129 ASN D C 1
ATOM 11931 O O . ASN D 1 129 ? 22.60530 4.86035 75.25474 1.000 49.30545 129 ASN D O 1
ATOM 11936 N N . ASP D 1 130 ? 24.00561 3.53692 76.41389 1.000 53.44404 130 ASP D N 1
ATOM 11937 C CA . ASP D 1 130 ? 23.39806 3.90262 77.68801 1.000 55.95302 130 ASP D CA 1
ATOM 11938 C C . ASP D 1 130 ? 23.49876 5.39986 77.96402 1.000 52.94244 130 ASP D C 1
ATOM 11939 O O . ASP D 1 130 ? 22.63126 5.95775 78.64390 1.000 53.72530 130 ASP D O 1
ATOM 11944 N N . ASP D 1 131 ? 24.52951 6.07310 77.44900 1.000 49.00087 131 ASP D N 1
ATOM 11945 C CA . ASP D 1 131 ? 24.72174 7.49042 77.73554 1.000 49.70996 131 ASP D CA 1
ATOM 11946 C C . ASP D 1 131 ? 24.52726 8.38447 76.51782 1.000 46.22736 131 ASP D C 1
ATOM 11947 O O . ASP D 1 131 ? 23.67151 9.27081 76.54443 1.000 46.29732 131 ASP D O 1
ATOM 11952 N N . VAL D 1 132 ? 25.32105 8.20512 75.45987 1.000 39.66759 132 VAL D N 1
ATOM 11953 C CA . VAL D 1 132 ? 25.24520 9.14647 74.34510 1.000 43.66597 132 VAL D CA 1
ATOM 11954 C C . VAL D 1 132 ? 23.90147 9.04227 73.63392 1.000 43.32111 132 VAL D C 1
ATOM 11955 O O . VAL D 1 132 ? 23.37798 10.04733 73.14151 1.000 44.18012 132 VAL D O 1
ATOM 11959 N N . ASN D 1 133 ? 23.31107 7.84736 73.58584 1.000 42.24395 133 ASN D N 1
ATOM 11960 C CA . ASN D 1 133 ? 22.04144 7.62146 72.90768 1.000 45.34396 133 ASN D CA 1
ATOM 11961 C C . ASN D 1 133 ? 20.86367 7.55653 73.87829 1.000 45.31111 133 ASN D C 1
ATOM 11962 O O . ASN D 1 133 ? 19.77469 7.10388 73.49658 1.000 40.74543 133 ASN D O 1
ATOM 11967 N N . LYS D 1 134 ? 21.05639 8.01812 75.11602 1.000 45.00296 134 LYS D N 1
ATOM 11968 C CA . LYS D 1 134 ? 20.00699 7.95475 76.12790 1.000 46.78120 134 LYS D CA 1
ATOM 11969 C C . LYS D 1 134 ? 18.74471 8.68263 75.66987 1.000 45.02230 134 LYS D C 1
ATOM 11970 O O . LYS D 1 134 ? 18.81087 9.73801 75.03101 1.000 47.98290 134 LYS D O 1
ATOM 11976 N N . SER D 1 135 ? 17.58731 8.09000 75.97968 1.000 47.11830 135 SER D N 1
ATOM 11977 C CA . SER D 1 135 ? 16.26961 8.65432 75.67309 1.000 47.07669 135 SER D CA 1
ATOM 11978 C C . SER D 1 135 ? 15.99058 8.70531 74.17215 1.000 47.36420 135 SER D C 1
ATOM 11979 O O . SER D 1 135 ? 14.92441 9.16376 73.74189 1.000 54.16212 135 SER D O 1
ATOM 11982 N N . GLN D 1 136 ? 16.93988 8.24825 73.36858 1.000 43.60796 136 GLN D N 1
ATOM 11983 C CA . GLN D 1 136 ? 16.85276 8.27018 71.92080 1.000 45.28368 136 GLN D CA 1
ATOM 11984 C C . GLN D 1 136 ? 16.56655 6.87223 71.38850 1.000 48.01803 136 GLN D C 1
ATOM 11985 O O . GLN D 1 136 ? 16.51013 5.88467 72.12131 1.000 45.84205 136 GLN D O 1
ATOM 11991 N N . SER D 1 137 ? 16.36050 6.80226 70.08271 1.000 45.49119 137 SER D N 1
ATOM 11992 C CA . SER D 1 137 ? 16.25348 5.53134 69.39281 1.000 42.27283 137 SER D CA 1
ATOM 11993 C C . SER D 1 137 ? 16.99924 5.63932 68.07362 1.000 46.45257 137 SER D C 1
ATOM 11994 O O . SER D 1 137 ? 17.30785 6.73392 67.58953 1.000 48.79677 137 SER D O 1
ATOM 11997 N N . SER D 1 138 ? 17.28150 4.48382 67.48115 1.000 46.26008 138 SER D N 1
ATOM 11998 C CA . SER D 1 138 ? 17.90140 4.47800 66.16425 1.000 49.42006 138 SER D CA 1
ATOM 11999 C C . SER D 1 138 ? 17.02754 5.12771 65.09347 1.000 47.47182 138 SER D C 1
ATOM 12000 O O . SER D 1 138 ? 17.53518 5.46784 64.01743 1.000 53.51516 138 SER D O 1
ATOM 12003 N N . ASN D 1 139 ? 15.74200 5.33946 65.36367 1.000 43.78760 139 ASN D N 1
ATOM 12004 C CA . ASN D 1 139 ? 14.81499 5.71440 64.30371 1.000 46.00067 139 ASN D CA 1
ATOM 12005 C C . ASN D 1 139 ? 14.44585 7.18474 64.28927 1.000 41.08196 139 ASN D C 1
ATOM 12006 O O . ASN D 1 139 ? 14.17583 7.71939 63.20953 1.000 38.27904 139 ASN D O 1
ATOM 12011 N N . ASP D 1 140 ? 14.41637 7.85980 65.43923 1.000 40.45437 140 ASP D N 1
ATOM 12012 C CA . ASP D 1 140 ? 14.06483 9.27378 65.44936 1.000 40.34744 140 ASP D CA 1
ATOM 12013 C C . ASP D 1 140 ? 15.28185 10.18834 65.42061 1.000 39.25997 140 ASP D C 1
ATOM 12014 O O . ASP D 1 140 ? 15.11296 11.40601 65.28939 1.000 42.19725 140 ASP D O 1
ATOM 12019 N N . THR D 1 141 ? 16.50176 9.63640 65.48194 1.000 35.37399 141 THR D N 1
ATOM 12020 C CA . THR D 1 141 ? 17.69267 10.48263 65.49932 1.000 36.06730 141 THR D CA 1
ATOM 12021 C C . THR D 1 141 ? 18.11727 10.90479 64.09668 1.000 34.50806 141 THR D C 1
ATOM 12022 O O . THR D 1 141 ? 18.38610 12.08810 63.85493 1.000 34.82347 141 THR D O 1
ATOM 12026 N N . PHE D 1 142 ? 18.22992 9.95893 63.16663 1.000 34.67357 142 PHE D N 1
ATOM 12027 C CA . PHE D 1 142 ? 18.66174 10.33964 61.82400 1.000 36.42720 142 PHE D CA 1
ATOM 12028 C C . PHE D 1 142 ? 17.71922 11.34272 61.14995 1.000 35.11405 142 PHE D C 1
ATOM 12029 O O . PHE D 1 142 ? 18.22757 12.27557 60.50078 1.000 31.64707 142 PHE D O 1
ATOM 12037 N N . PRO D 1 143 ? 16.38698 11.22793 61.23511 1.000 30.73838 143 PRO D N 1
ATOM 12038 C CA . PRO D 1 143 ? 15.55336 12.29220 60.64830 1.000 35.55381 143 PRO D CA 1
ATOM 12039 C C . PRO D 1 143 ? 15.76314 13.63369 61.31700 1.000 37.46544 143 PRO D C 1
ATOM 12040 O O . PRO D 1 143 ? 15.70396 14.67028 60.64219 1.000 34.55401 143 PRO D O 1
ATOM 12044 N N . THR D 1 144 ? 16.02567 13.64010 62.62616 1.000 35.75879 144 THR D N 1
ATOM 12045 C CA . THR D 1 144 ? 16.35066 14.88176 63.31968 1.000 36.45271 144 THR D CA 1
ATOM 12046 C C . THR D 1 144 ? 17.64618 15.48572 62.78701 1.000 39.26960 144 THR D C 1
ATOM 12047 O O . THR D 1 144 ? 17.69714 16.67482 62.44703 1.000 36.15588 144 THR D O 1
ATOM 12051 N N . ALA D 1 145 ? 18.70573 14.67132 62.70142 1.000 32.85583 145 ALA D N 1
ATOM 12052 C CA . ALA D 1 145 ? 19.97611 15.14780 62.16667 1.000 34.38959 145 ALA D CA 1
ATOM 12053 C C . ALA D 1 145 ? 19.82099 15.63276 60.73401 1.000 37.01599 145 ALA D C 1
ATOM 12054 O O . ALA D 1 145 ? 20.39356 16.66187 60.35048 1.000 33.92239 145 ALA D O 1
ATOM 12056 N N . MET D 1 146 ? 19.03712 14.90541 59.93267 1.000 37.62786 146 MET D N 1
ATOM 12057 C CA . MET D 1 146 ? 18.80028 15.29621 58.54761 1.000 35.13626 146 MET D CA 1
ATOM 12058 C C . MET D 1 146 ? 18.16885 16.68605 58.45946 1.000 34.18688 146 MET D C 1
ATOM 12059 O O . MET D 1 146 ? 18.67223 17.56207 57.74622 1.000 34.09539 146 MET D O 1
ATOM 12064 N N . HIS D 1 147 ? 17.07261 16.91595 59.18972 1.000 37.35509 147 HIS D N 1
ATOM 12065 C CA . HIS D 1 147 ? 16.41587 18.21972 59.12647 1.000 33.39799 147 HIS D CA 1
ATOM 12066 C C . HIS D 1 147 ? 17.30717 19.32299 59.68369 1.000 35.90905 147 HIS D C 1
ATOM 12067 O O . HIS D 1 147 ? 17.35933 20.42753 59.12336 1.000 33.60201 147 HIS D O 1
ATOM 12074 N N . VAL D 1 148 ? 18.01421 19.05038 60.78487 1.000 33.36216 148 VAL D N 1
ATOM 12075 C CA . VAL D 1 148 ? 18.95346 20.03847 61.31323 1.000 32.40237 148 VAL D CA 1
ATOM 12076 C C . VAL D 1 148 ? 19.98122 20.40545 60.24929 1.000 33.62793 148 VAL D C 1
ATOM 12077 O O . VAL D 1 148 ? 20.22512 21.58758 59.97474 1.000 31.25009 148 VAL D O 1
ATOM 12081 N N . ALA D 1 149 ? 20.56389 19.39631 59.60007 1.000 32.13010 149 ALA D N 1
ATOM 12082 C CA . ALA D 1 149 ? 21.62053 19.66906 58.63225 1.000 34.01978 149 ALA D CA 1
ATOM 12083 C C . ALA D 1 149 ? 21.07737 20.33942 57.37029 1.000 32.51107 149 ALA D C 1
ATOM 12084 O O . ALA D 1 149 ? 21.70665 21.26898 56.84819 1.000 31.54384 149 ALA D O 1
ATOM 12086 N N . LEU D 1 150 ? 19.91523 19.88424 56.85984 1.000 31.93301 150 LEU D N 1
ATOM 12087 C CA . LEU D 1 150 ? 19.35683 20.47794 55.63982 1.000 30.07802 150 LEU D CA 1
ATOM 12088 C C . LEU D 1 150 ? 18.99456 21.94197 55.85412 1.000 32.09770 150 LEU D C 1
ATOM 12089 O O . LEU D 1 150 ? 19.31384 22.80032 55.01714 1.000 30.03717 150 LEU D O 1
ATOM 12094 N N . TYR D 1 151 ? 18.33844 22.25411 56.97471 1.000 31.34206 151 TYR D N 1
ATOM 12095 C CA . TYR D 1 151 ? 17.99650 23.65017 57.24370 1.000 33.96498 151 TYR D CA 1
ATOM 12096 C C . TYR D 1 151 ? 19.24411 24.50822 57.37272 1.000 35.99278 151 TYR D C 1
ATOM 12097 O O . TYR D 1 151 ? 19.29400 25.62282 56.83879 1.000 36.85458 151 TYR D O 1
ATOM 12106 N N . GLN D 1 152 ? 20.25871 24.02344 58.10072 1.000 36.65984 152 GLN D N 1
ATOM 12107 C CA . GLN D 1 152 ? 21.48343 24.80819 58.22313 1.000 33.64484 152 GLN D CA 1
ATOM 12108 C C . GLN D 1 152 ? 22.12872 25.02869 56.86310 1.000 35.66861 152 GLN D C 1
ATOM 12109 O O . GLN D 1 152 ? 22.64714 26.11732 56.58626 1.000 36.53493 152 GLN D O 1
ATOM 12115 N N . GLU D 1 153 ? 22.09529 24.00894 55.99782 1.000 31.36095 153 GLU D N 1
ATOM 12116 C CA . GLU D 1 153 ? 22.69737 24.13490 54.67441 1.000 35.39379 153 GLU D CA 1
ATOM 12117 C C . GLU D 1 153 ? 21.98619 25.19940 53.85271 1.000 35.18616 153 GLU D C 1
ATOM 12118 O O . GLU D 1 153 ? 22.62595 25.97049 53.12520 1.000 36.38328 153 GLU D O 1
ATOM 12124 N N . VAL D 1 154 ? 20.66126 25.27899 53.98033 1.000 35.43385 154 VAL D N 1
ATOM 12125 C CA . VAL D 1 154 ? 19.92142 26.35042 53.32624 1.000 31.73335 154 VAL D CA 1
ATOM 12126 C C . VAL D 1 154 ? 20.35457 27.70158 53.87616 1.000 33.09355 154 VAL D C 1
ATOM 12127 O O . VAL D 1 154 ? 20.59690 28.65263 53.11847 1.000 34.03827 154 VAL D O 1
ATOM 12131 N N . GLU D 1 155 ? 20.49147 27.80140 55.20029 1.000 34.38802 155 GLU D N 1
ATOM 12132 C CA . GLU D 1 155 ? 20.77728 29.09545 55.81502 1.000 35.62157 155 GLU D CA 1
ATOM 12133 C C . GLU D 1 155 ? 22.19218 29.57508 55.50214 1.000 37.57515 155 GLU D C 1
ATOM 12134 O O . GLU D 1 155 ? 22.39553 30.75690 55.20125 1.000 38.94291 155 GLU D O 1
ATOM 12140 N N . THR D 1 156 ? 23.18253 28.68403 55.57554 1.000 35.62140 156 THR D N 1
ATOM 12141 C CA . THR D 1 156 ? 24.58180 29.10252 55.49475 1.000 33.37790 156 THR D CA 1
ATOM 12142 C C . THR D 1 156 ? 25.15207 29.08503 54.08074 1.000 36.06089 156 THR D C 1
ATOM 12143 O O . THR D 1 156 ? 26.09552 29.83080 53.79488 1.000 37.86547 156 THR D O 1
ATOM 12147 N N . LYS D 1 157 ? 24.61841 28.25492 53.18720 1.000 38.76344 157 LYS D N 1
ATOM 12148 C CA . LYS D 1 157 ? 25.14529 28.13395 51.83446 1.000 38.43714 157 LYS D CA 1
ATOM 12149 C C . LYS D 1 157 ? 24.17839 28.68203 50.79105 1.000 36.10712 157 LYS D C 1
ATOM 12150 O O . LYS D 1 157 ? 24.53828 29.57813 50.01899 1.000 36.18438 157 LYS D O 1
ATOM 12156 N N . LEU D 1 158 ? 22.94461 28.17488 50.76363 1.000 34.28798 158 LEU D N 1
ATOM 12157 C CA . LEU D 1 158 ? 22.03044 28.49437 49.66780 1.000 34.05183 158 LEU D CA 1
ATOM 12158 C C . LEU D 1 158 ? 21.54060 29.93545 49.74717 1.000 36.25868 158 LEU D C 1
ATOM 12159 O O . LEU D 1 158 ? 21.59045 30.66334 48.75002 1.000 35.96638 158 LEU D O 1
ATOM 12164 N N . GLU D 1 159 ? 21.07122 30.37455 50.92340 1.000 34.55539 159 GLU D N 1
ATOM 12165 C CA . GLU D 1 159 ? 20.57943 31.74884 51.03591 1.000 35.90793 159 GLU D CA 1
ATOM 12166 C C . GLU D 1 159 ? 21.63162 32.78376 50.66766 1.000 38.30137 159 GLU D C 1
ATOM 12167 O O . GLU D 1 159 ? 21.33934 33.63805 49.81447 1.000 36.29941 159 GLU D O 1
ATOM 12173 N N . PRO D 1 160 ? 22.85718 32.77371 51.23219 1.000 34.63668 160 PRO D N 1
ATOM 12174 C CA . PRO D 1 160 ? 23.81512 33.83012 50.85359 1.000 36.30322 160 PRO D CA 1
ATOM 12175 C C . PRO D 1 160 ? 24.16701 33.80762 49.37716 1.000 33.29540 160 PRO D C 1
ATOM 12176 O O . PRO D 1 160 ? 24.34931 34.87057 48.77283 1.000 39.73606 160 PRO D O 1
ATOM 12180 N N . ALA D 1 161 ? 24.25136 32.62609 48.77161 1.000 32.34067 161 ALA D N 1
ATOM 12181 C CA . ALA D 1 161 ? 24.56440 32.55610 47.34953 1.000 34.25683 161 ALA D CA 1
ATOM 12182 C C . ALA D 1 161 ? 23.41350 33.07832 46.48883 1.000 37.10227 161 ALA D C 1
ATOM 12183 O O . ALA D 1 161 ? 23.64579 33.79500 45.50899 1.000 33.66165 161 ALA D O 1
ATOM 12185 N N . LEU D 1 162 ? 22.17289 32.70193 46.81359 1.000 36.46869 162 LEU D N 1
ATOM 12186 C CA . LEU D 1 162 ? 21.02168 33.23161 46.08582 1.000 32.20111 162 LEU D CA 1
ATOM 12187 C C . LEU D 1 162 ? 21.00622 34.75476 46.13763 1.000 38.42549 162 LEU D C 1
ATOM 12188 O O . LEU D 1 162 ? 20.82907 35.42587 45.11346 1.000 35.42633 162 LEU D O 1
ATOM 12193 N N . LYS D 1 163 ? 21.23078 35.31638 47.32722 1.000 35.15253 163 LYS D N 1
ATOM 12194 C CA . LYS D 1 163 ? 21.23433 36.76529 47.48498 1.000 40.93122 163 LYS D CA 1
ATOM 12195 C C . LYS D 1 163 ? 22.39373 37.40743 46.72668 1.000 40.43397 163 LYS D C 1
ATOM 12196 O O . LYS D 1 163 ? 22.24749 38.50118 46.17012 1.000 41.32494 163 LYS D O 1
ATOM 12202 N N . LEU D 1 164 ? 23.55360 36.74542 46.69602 1.000 39.11876 164 LEU D N 1
ATOM 12203 C CA . LEU D 1 164 ? 24.69543 37.27819 45.95924 1.000 40.27015 164 LEU D CA 1
ATOM 12204 C C . LEU D 1 164 ? 24.37730 37.39875 44.47089 1.000 38.05786 164 LEU D C 1
ATOM 12205 O O . LEU D 1 164 ? 24.52307 38.47270 43.87717 1.000 35.79085 164 LEU D O 1
ATOM 12210 N N . LEU D 1 165 ? 23.94489 36.29958 43.84926 1.000 35.93485 165 LEU D N 1
ATOM 12211 C CA . LEU D 1 165 ? 23.60416 36.34026 42.43084 1.000 38.89968 165 LEU D CA 1
ATOM 12212 C C . LEU D 1 165 ? 22.45569 37.30848 42.16285 1.000 37.22128 165 LEU D C 1
ATOM 12213 O O . LEU D 1 165 ? 22.52112 38.11651 41.22948 1.000 39.93966 165 LEU D O 1
ATOM 12218 N N . ARG D 1 166 ? 21.40151 37.25421 42.97969 1.000 38.69265 166 ARG D N 1
ATOM 12219 C CA . ARG D 1 166 ? 20.26203 38.14883 42.78207 1.000 39.60445 166 ARG D CA 1
ATOM 12220 C C . ARG D 1 166 ? 20.68706 39.61485 42.83160 1.000 39.83720 166 ARG D C 1
ATOM 12221 O O . ARG D 1 166 ? 20.27580 40.42212 41.98924 1.000 41.79313 166 ARG D O 1
ATOM 12229 N N . ASN D 1 167 ? 21.49941 39.98924 43.82224 1.000 44.20838 167 ASN D N 1
ATOM 12230 C CA . ASN D 1 167 ? 21.90278 41.38740 43.89894 1.000 39.72475 167 ASN D CA 1
ATOM 12231 C C . ASN D 1 167 ? 22.73267 41.79975 42.69017 1.000 43.11482 167 ASN D C 1
ATOM 12232 O O . ASN D 1 167 ? 22.60774 42.93677 42.21991 1.000 44.25124 167 ASN D O 1
ATOM 12237 N N . THR D 1 168 ? 23.54893 40.89334 42.14462 1.000 36.84251 168 THR D N 1
ATOM 12238 C CA . THR D 1 168 ? 24.28990 41.23980 40.93390 1.000 42.62397 168 THR D CA 1
ATOM 12239 C C . THR D 1 168 ? 23.34278 41.45605 39.75253 1.000 38.52067 168 THR D C 1
ATOM 12240 O O . THR D 1 168 ? 23.46182 42.44687 39.02153 1.000 37.73408 168 THR D O 1
ATOM 12244 N N . LEU D 1 169 ? 22.39654 40.54125 39.54354 1.000 36.20558 169 LEU D N 1
ATOM 12245 C CA . LEU D 1 169 ? 21.46535 40.71991 38.42871 1.000 41.85755 169 LEU D CA 1
ATOM 12246 C C . LEU D 1 169 ? 20.63647 41.99170 38.59592 1.000 36.86152 169 LEU D C 1
ATOM 12247 O O . LEU D 1 169 ? 20.40268 42.72044 37.62392 1.000 40.21725 169 LEU D O 1
ATOM 12252 N N . LYS D 1 170 ? 20.20536 42.29119 39.82340 1.000 37.13334 170 LYS D N 1
ATOM 12253 C CA . LYS D 1 170 ? 19.50298 43.54875 40.06105 1.000 36.66717 170 LYS D CA 1
ATOM 12254 C C . LYS D 1 170 ? 20.36256 44.74493 39.67031 1.000 43.49692 170 LYS D C 1
ATOM 12255 O O . LYS D 1 170 ? 19.86072 45.70651 39.07664 1.000 40.53222 170 LYS D O 1
ATOM 12261 N N . GLU D 1 171 ? 21.66475 44.70786 39.99361 1.000 44.02109 171 GLU D N 1
ATOM 12262 C CA . GLU D 1 171 ? 22.53477 45.83616 39.66136 1.000 44.68659 171 GLU D CA 1
ATOM 12263 C C . GLU D 1 171 ? 22.71174 45.98104 38.15469 1.000 46.17636 171 GLU D C 1
ATOM 12264 O O . GLU D 1 171 ? 22.70119 47.10052 37.62647 1.000 42.47047 171 GLU D O 1
ATOM 12270 N N . LYS D 1 172 ? 22.90247 44.85902 37.45500 1.000 39.10243 172 LYS D N 1
ATOM 12271 C CA . LYS D 1 172 ? 22.96522 44.88193 35.99838 1.000 38.36676 172 LYS D CA 1
ATOM 12272 C C . LYS D 1 172 ? 21.64840 45.37441 35.40389 1.000 44.53005 172 LYS D C 1
ATOM 12273 O O . LYS D 1 172 ? 21.64058 46.10287 34.40617 1.000 43.51727 172 LYS D O 1
ATOM 12279 N N . GLU D 1 173 ? 20.52531 44.97674 36.00388 1.000 40.52748 173 GLU D N 1
ATOM 12280 C CA . GLU D 1 173 ? 19.22095 45.44757 35.55359 1.000 41.77655 173 GLU D CA 1
ATOM 12281 C C . GLU D 1 173 ? 19.11855 46.96899 35.63379 1.000 45.14830 173 GLU D C 1
ATOM 12282 O O . GLU D 1 173 ? 18.63568 47.61455 34.69807 1.000 44.01750 173 GLU D O 1
ATOM 12288 N N . ASP D 1 174 ? 19.60954 47.56416 36.72218 1.000 45.42903 174 ASP D N 1
ATOM 12289 C CA . ASP D 1 174 ? 19.51014 49.01381 36.86620 1.000 49.55478 174 ASP D CA 1
ATOM 12290 C C . ASP D 1 174 ? 20.48281 49.73611 35.94009 1.000 48.92283 174 ASP D C 1
ATOM 12291 O O . ASP D 1 174 ? 20.15762 50.79898 35.40076 1.000 53.89071 174 ASP D O 1
ATOM 12296 N N . LYS D 1 175 ? 21.68089 49.17993 35.74138 1.000 47.34872 175 LYS D N 1
ATOM 12297 C CA . LYS D 1 175 ? 22.67657 49.86348 34.91919 1.000 51.43769 175 LYS D CA 1
ATOM 12298 C C . LYS D 1 175 ? 22.32108 49.80192 33.44052 1.000 47.48861 175 LYS D C 1
ATOM 12299 O O . LYS D 1 175 ? 22.58154 50.75534 32.69605 1.000 50.80732 175 LYS D O 1
ATOM 12305 N N . PHE D 1 176 ? 21.74618 48.68559 32.99244 1.000 47.22699 176 PHE D N 1
ATOM 12306 C CA . PHE D 1 176 ? 21.43130 48.48402 31.58529 1.000 46.99672 176 PHE D CA 1
ATOM 12307 C C . PHE D 1 176 ? 19.97850 48.80759 31.27239 1.000 48.91436 176 PHE D C 1
ATOM 12308 O O . PHE D 1 176 ? 19.45614 48.38812 30.23394 1.000 44.80940 176 PHE D O 1
ATOM 12316 N N . ASP D 1 177 ? 19.32218 49.56390 32.14505 1.000 49.52306 177 ASP D N 1
ATOM 12317 C CA . ASP D 1 177 ? 17.91683 49.86016 31.93298 1.000 48.77579 177 ASP D CA 1
ATOM 12318 C C . ASP D 1 177 ? 17.70565 50.76526 30.72622 1.000 48.76522 177 ASP D C 1
ATOM 12319 O O . ASP D 1 177 ? 16.68247 50.65296 30.04505 1.000 52.28965 177 ASP D O 1
ATOM 12324 N N . SER D 1 178 ? 18.65381 51.65728 30.44201 1.000 48.18127 178 SER D N 1
ATOM 12325 C CA . SER D 1 178 ? 18.53393 52.58606 29.32541 1.000 51.02118 178 SER D CA 1
ATOM 12326 C C . SER D 1 178 ? 18.93117 51.97048 27.98981 1.000 53.18553 178 SER D C 1
ATOM 12327 O O . SER D 1 178 ? 18.82851 52.65024 26.96436 1.000 55.09210 178 SER D O 1
ATOM 12330 N N . ILE D 1 179 ? 19.37209 50.71557 27.97068 1.000 50.51084 179 ILE D N 1
ATOM 12331 C CA . ILE D 1 179 ? 19.81322 50.06031 26.74407 1.000 47.85947 179 ILE D CA 1
ATOM 12332 C C . ILE D 1 179 ? 18.62126 49.34334 26.11104 1.000 46.77604 179 ILE D C 1
ATOM 12333 O O . ILE D 1 179 ? 18.07667 48.39505 26.68921 1.000 43.64169 179 ILE D O 1
ATOM 12338 N N . ILE D 1 180 ? 18.21212 49.79415 24.92397 1.000 46.46431 180 ILE D N 1
ATOM 12339 C CA . ILE D 1 180 ? 17.06572 49.22348 24.21164 1.000 45.80687 180 ILE D CA 1
ATOM 12340 C C . ILE D 1 180 ? 17.56185 48.18286 23.21407 1.000 43.80965 180 ILE D C 1
ATOM 12341 O O . ILE D 1 180 ? 18.30832 48.51097 22.28467 1.000 46.65038 180 ILE D O 1
ATOM 12346 N N . LYS D 1 181 ? 17.11895 46.94019 23.37106 1.000 42.61821 181 LYS D N 1
ATOM 12347 C CA . LYS D 1 181 ? 17.42598 45.86861 22.43013 1.000 42.78932 181 LYS D CA 1
ATOM 12348 C C . LYS D 1 181 ? 16.13431 45.35967 21.78044 1.000 41.85680 181 LYS D C 1
ATOM 12349 O O . LYS D 1 181 ? 15.04876 45.89487 22.00538 1.000 43.53208 181 LYS D O 1
ATOM 12355 N N . ILE D 1 182 ? 16.26367 44.31339 20.96357 1.000 38.75727 182 ILE D N 1
ATOM 12356 C CA . ILE D 1 182 ? 15.13600 43.70899 20.25478 1.000 43.54965 182 ILE D CA 1
ATOM 12357 C C . ILE D 1 182 ? 14.76408 42.41492 20.96336 1.000 44.04548 182 ILE D C 1
ATOM 12358 O O . ILE D 1 182 ? 15.59667 41.50893 21.10217 1.000 42.84477 182 ILE D O 1
ATOM 12363 N N . GLY D 1 183 ? 13.52014 42.32673 21.41900 1.000 37.49670 183 GLY D N 1
ATOM 12364 C CA . GLY D 1 183 ? 13.05367 41.10085 22.02308 1.000 38.25033 183 GLY D CA 1
ATOM 12365 C C . GLY D 1 183 ? 12.96224 39.96551 21.02262 1.000 40.24217 183 GLY D C 1
ATOM 12366 O O . GLY D 1 183 ? 12.97609 40.15692 19.80670 1.000 40.75852 183 GLY D O 1
ATOM 12367 N N . ARG D 1 184 ? 12.88283 38.75273 21.56353 1.000 41.45992 184 ARG D N 1
ATOM 12368 C CA . ARG D 1 184 ? 12.76115 37.53935 20.76792 1.000 37.58705 184 ARG D CA 1
ATOM 12369 C C . ARG D 1 184 ? 11.76606 36.61811 21.45306 1.000 40.53729 184 ARG D C 1
ATOM 12370 O O . ARG D 1 184 ? 11.92237 36.30390 22.63811 1.000 35.44473 184 ARG D O 1
ATOM 12378 N N . THR D 1 185 ? 10.76109 36.18379 20.69532 1.000 35.08752 185 THR D N 1
ATOM 12379 C CA . THR D 1 185 ? 9.76478 35.20490 21.10854 1.000 38.17220 185 THR D CA 1
ATOM 12380 C C . THR D 1 185 ? 9.74716 34.11677 20.04255 1.000 38.16300 185 THR D C 1
ATOM 12381 O O . THR D 1 185 ? 9.73909 34.43130 18.84922 1.000 36.77925 185 THR D O 1
ATOM 12385 N N . HIS D 1 186 ? 9.74555 32.84835 20.45765 1.000 36.06446 186 HIS D N 1
ATOM 12386 C CA . HIS D 1 186 ? 9.89803 31.71045 19.54333 1.000 37.46566 186 HIS D CA 1
ATOM 12387 C C . HIS D 1 186 ? 11.24751 31.72206 18.82182 1.000 35.16459 186 HIS D C 1
ATOM 12388 O O . HIS D 1 186 ? 11.40270 31.03420 17.80631 1.000 44.19089 186 HIS D O 1
ATOM 12395 N N . LEU D 1 187 ? 12.22117 32.48871 19.32177 1.000 39.98179 187 LEU D N 1
ATOM 12396 C CA . LEU D 1 187 ? 13.52695 32.75307 18.70439 1.000 40.39830 187 LEU D CA 1
ATOM 12397 C C . LEU D 1 187 ? 13.43003 33.71598 17.52936 1.000 40.39870 187 LEU D C 1
ATOM 12398 O O . LEU D 1 187 ? 14.43652 33.94985 16.84467 1.000 43.03197 187 LEU D O 1
ATOM 12403 N N . GLN D 1 188 ? 12.25010 34.28750 17.28653 1.000 36.45386 188 GLN D N 1
ATOM 12404 C CA . GLN D 1 188 ? 11.98345 35.20857 16.19382 1.000 37.79728 188 GLN D CA 1
ATOM 12405 C C . GLN D 1 188 ? 12.02537 36.64291 16.70374 1.000 40.15891 188 GLN D C 1
ATOM 12406 O O . GLN D 1 188 ? 11.69390 36.90754 17.86144 1.000 40.72922 188 GLN D O 1
ATOM 12412 N N . ASP D 1 189 ? 12.44248 37.56277 15.82828 1.000 38.51557 189 ASP D N 1
ATOM 12413 C CA . ASP D 1 189 ? 12.45296 38.99021 16.14758 1.000 41.28101 189 ASP D CA 1
ATOM 12414 C C . ASP D 1 189 ? 11.10078 39.44915 16.68160 1.000 44.81936 189 ASP D C 1
ATOM 12415 O O . ASP D 1 189 ? 10.05176 39.09346 16.14214 1.000 46.38957 189 ASP D O 1
ATOM 12420 N N . ALA D 1 190 ? 11.13052 40.28010 17.71953 1.000 45.41474 190 ALA D N 1
ATOM 12421 C CA . ALA D 1 190 ? 9.91596 40.81879 18.32392 1.000 45.02128 190 ALA D CA 1
ATOM 12422 C C . ALA D 1 190 ? 10.11958 42.31279 18.59132 1.000 48.19632 190 ALA D C 1
ATOM 12423 O O . ALA D 1 190 ? 11.11171 42.91229 18.16220 1.000 47.82915 190 ALA D O 1
ATOM 12425 N N . THR D 1 191 ? 9.17231 42.92155 19.31484 1.000 45.97442 191 THR D N 1
ATOM 12426 C CA . THR D 1 191 ? 9.21663 44.35347 19.61315 1.000 46.41329 191 THR D CA 1
ATOM 12427 C C . THR D 1 191 ? 10.37680 44.66876 20.56035 1.000 47.86228 191 THR D C 1
ATOM 12428 O O . THR D 1 191 ? 10.97089 43.76395 21.15609 1.000 45.90642 191 THR D O 1
ATOM 12432 N N . PRO D 1 192 ? 10.73175 45.94987 20.71064 1.000 46.06208 192 PRO D N 1
ATOM 12433 C CA . PRO D 1 192 ? 11.86619 46.29855 21.57231 1.000 47.16037 192 PRO D CA 1
ATOM 12434 C C . PRO D 1 192 ? 11.62352 45.93737 23.02890 1.000 46.50170 192 PRO D C 1
ATOM 12435 O O . PRO D 1 192 ? 10.49041 45.81144 23.50063 1.000 46.21359 192 PRO D O 1
ATOM 12439 N N . ILE D 1 193 ? 12.72916 45.78784 23.74436 1.000 41.16994 193 ILE D N 1
ATOM 12440 C CA . ILE D 1 193 ? 12.72597 45.57216 25.18537 1.000 43.48479 193 ILE D CA 1
ATOM 12441 C C . ILE D 1 193 ? 14.03344 46.12956 25.73238 1.000 41.36872 193 ILE D C 1
ATOM 12442 O O . ILE D 1 193 ? 15.07309 46.04473 25.07600 1.000 38.22623 193 ILE D O 1
ATOM 12447 N N . LYS D 1 194 ? 13.97368 46.75274 26.90825 1.000 43.27233 194 LYS D N 1
ATOM 12448 C CA . LYS D 1 194 ? 15.19449 47.20385 27.56235 1.000 41.35563 194 LYS D CA 1
ATOM 12449 C C . LYS D 1 194 ? 16.03431 45.99790 27.95329 1.000 37.82669 194 LYS D C 1
ATOM 12450 O O . LYS D 1 194 ? 15.50397 44.98078 28.40581 1.000 39.18770 194 LYS D O 1
ATOM 12456 N N . LEU D 1 195 ? 17.35400 46.10061 27.77006 1.000 43.52894 195 LEU D N 1
ATOM 12457 C CA . LEU D 1 195 ? 18.21245 45.02515 28.25617 1.000 39.24244 195 LEU D CA 1
ATOM 12458 C C . LEU D 1 195 ? 18.00104 44.81348 29.74757 1.000 37.42540 195 LEU D C 1
ATOM 12459 O O . LEU D 1 195 ? 17.96231 43.67388 30.22108 1.000 35.20034 195 LEU D O 1
ATOM 12464 N N . GLY D 1 196 ? 17.81651 45.90564 30.49812 1.000 37.22792 196 GLY D N 1
ATOM 12465 C CA . GLY D 1 196 ? 17.56071 45.77772 31.92284 1.000 39.68021 196 GLY D CA 1
ATOM 12466 C C . GLY D 1 196 ? 16.24812 45.08673 32.22808 1.000 40.99013 196 GLY D C 1
ATOM 12467 O O . GLY D 1 196 ? 16.13315 44.37710 33.23260 1.000 40.61155 196 GLY D O 1
ATOM 12468 N N . GLN D 1 197 ? 15.24245 45.28397 31.36978 1.000 38.44823 197 GLN D N 1
ATOM 12469 C CA . GLN D 1 197 ? 13.97137 44.58430 31.51684 1.000 38.06844 197 GLN D CA 1
ATOM 12470 C C . GLN D 1 197 ? 14.13790 43.08004 31.32938 1.000 38.32086 197 GLN D C 1
ATOM 12471 O O . GLN D 1 197 ? 13.58723 42.28307 32.09985 1.000 35.99931 197 GLN D O 1
ATOM 12477 N N . GLU D 1 198 ? 14.87270 42.67049 30.29228 1.000 37.67699 198 GLU D N 1
ATOM 12478 C CA . GLU D 1 198 ? 15.17501 41.25187 30.11289 1.000 36.60576 198 GLU D CA 1
ATOM 12479 C C . GLU D 1 198 ? 15.89900 40.68636 31.32991 1.000 36.25288 198 GLU D C 1
ATOM 12480 O O . GLU D 1 198 ? 15.56018 39.60337 31.82707 1.000 38.05501 198 GLU D O 1
ATOM 12486 N N . ILE D 1 199 ? 16.90344 41.41253 31.82738 1.000 38.61664 199 ILE D N 1
ATOM 12487 C CA . ILE D 1 199 ? 17.62160 40.96091 33.01809 1.000 37.90903 199 ILE D CA 1
ATOM 12488 C C . ILE D 1 199 ? 16.68064 40.91217 34.21532 1.000 33.79470 199 ILE D C 1
ATOM 12489 O O . ILE D 1 199 ? 16.78170 40.01635 35.06185 1.000 39.23466 199 ILE D O 1
ATOM 12494 N N . SER D 1 200 ? 15.74373 41.86765 34.29566 1.000 36.73585 200 SER D N 1
ATOM 12495 C CA . SER D 1 200 ? 14.78792 41.90730 35.40146 1.000 34.11278 200 SER D CA 1
ATOM 12496 C C . SER D 1 200 ? 13.97808 40.61688 35.49569 1.000 40.23033 200 SER D C 1
ATOM 12497 O O . SER D 1 200 ? 13.56741 40.22281 36.59505 1.000 38.68780 200 SER D O 1
ATOM 12500 N N . GLY D 1 201 ? 13.75880 39.93635 34.36603 1.000 38.12528 201 GLY D N 1
ATOM 12501 C CA . GLY D 1 201 ? 13.09365 38.64074 34.40779 1.000 33.19161 201 GLY D CA 1
ATOM 12502 C C . GLY D 1 201 ? 13.90736 37.58630 35.13839 1.000 36.87392 201 GLY D C 1
ATOM 12503 O O . GLY D 1 201 ? 13.37065 36.83170 35.95564 1.000 36.25421 201 GLY D O 1
ATOM 12504 N N . TRP D 1 202 ? 15.21079 37.50742 34.84328 1.000 35.26594 202 TRP D N 1
ATOM 12505 C CA . TRP D 1 202 ? 16.10402 36.63481 35.61269 1.000 34.28215 202 TRP D CA 1
ATOM 12506 C C . TRP D 1 202 ? 16.08178 37.00267 37.08999 1.000 33.21063 202 TRP D C 1
ATOM 12507 O O . TRP D 1 202 ? 16.00099 36.13379 37.96794 1.000 32.44879 202 TRP D O 1
ATOM 12518 N N . ARG D 1 203 ? 16.17959 38.29724 37.37765 1.000 30.28639 203 ARG D N 1
ATOM 12519 C CA . ARG D 1 203 ? 16.24018 38.75326 38.75826 1.000 36.19159 203 ARG D CA 1
ATOM 12520 C C . ARG D 1 203 ? 14.97266 38.37815 39.51431 1.000 36.76213 203 ARG D C 1
ATOM 12521 O O . ARG D 1 203 ? 15.03655 37.93690 40.66950 1.000 33.61108 203 ARG D O 1
ATOM 12529 N N . TYR D 1 204 ? 13.80531 38.54938 38.88655 1.000 36.45849 204 TYR D N 1
ATOM 12530 C CA . TYR D 1 204 ? 12.57043 38.24888 39.59778 1.000 32.46732 204 TYR D CA 1
ATOM 12531 C C . TYR D 1 204 ? 12.37470 36.74362 39.75991 1.000 35.96533 204 TYR D C 1
ATOM 12532 O O . TYR D 1 204 ? 11.78698 36.29841 40.75318 1.000 36.12715 204 TYR D O 1
ATOM 12541 N N . MET D 1 205 ? 12.85885 35.95135 38.80080 1.000 31.79136 205 MET D N 1
ATOM 12542 C CA . MET D 1 205 ? 12.97818 34.51295 39.00535 1.000 36.67400 205 MET D CA 1
ATOM 12543 C C . MET D 1 205 ? 13.63957 34.19827 40.34394 1.000 34.63185 205 MET D C 1
ATOM 12544 O O . MET D 1 205 ? 13.16785 33.33939 41.09886 1.000 30.31999 205 MET D O 1
ATOM 12549 N N . LEU D 1 206 ? 14.74985 34.87955 40.64908 1.000 36.97246 206 LEU D N 1
ATOM 12550 C CA . LEU D 1 206 ? 15.46374 34.59210 41.89091 1.000 34.32819 206 LEU D CA 1
ATOM 12551 C C . LEU D 1 206 ? 14.69893 35.12217 43.09765 1.000 32.73106 206 LEU D C 1
ATOM 12552 O O . LEU D 1 206 ? 14.68062 34.47900 44.15257 1.000 31.23607 206 LEU D O 1
ATOM 12557 N N . ASP D 1 207 ? 14.03971 36.27991 42.95587 1.000 34.41789 207 ASP D N 1
ATOM 12558 C CA . ASP D 1 207 ? 13.12824 36.74585 43.99817 1.000 36.17485 207 ASP D CA 1
ATOM 12559 C C . ASP D 1 207 ? 11.99771 35.74957 44.23997 1.000 37.71314 207 ASP D C 1
ATOM 12560 O O . ASP D 1 207 ? 11.61960 35.50281 45.39108 1.000 38.76153 207 ASP D O 1
ATOM 12565 N N . ARG D 1 208 ? 11.43146 35.17919 43.17037 1.000 34.17550 208 ARG D N 1
ATOM 12566 C CA . ARG D 1 208 ? 10.33625 34.22204 43.33867 1.000 35.45766 208 ARG D CA 1
ATOM 12567 C C . ARG D 1 208 ? 10.80677 32.97276 44.08069 1.000 34.08341 208 ARG D C 1
ATOM 12568 O O . ARG D 1 208 ? 10.14718 32.50116 45.01381 1.000 32.13959 208 ARG D O 1
ATOM 12576 N N . CYS D 1 209 ? 11.94472 32.41719 43.67346 1.000 33.31748 209 CYS D N 1
ATOM 12577 C CA . CYS D 1 209 ? 12.50063 31.27179 44.38617 1.000 36.22787 209 CYS D CA 1
ATOM 12578 C C . CYS D 1 209 ? 12.83705 31.60094 45.83663 1.000 35.51087 209 CYS D C 1
ATOM 12579 O O . CYS D 1 209 ? 12.73272 30.73036 46.70872 1.000 38.66534 209 CYS D O 1
ATOM 12582 N N . GLU D 1 210 ? 13.23299 32.84053 46.12088 1.000 33.48859 210 GLU D N 1
ATOM 12583 C CA . GLU D 1 210 ? 13.50167 33.21615 47.50505 1.000 38.26858 210 GLU D CA 1
ATOM 12584 C C . GLU D 1 210 ? 12.22102 33.21689 48.32974 1.000 38.97302 210 GLU D C 1
ATOM 12585 O O . GLU D 1 210 ? 12.18993 32.68039 49.44515 1.000 33.56187 210 GLU D O 1
ATOM 12591 N N . THR D 1 211 ? 11.15926 33.82795 47.79917 1.000 36.46196 211 THR D N 1
ATOM 12592 C CA . THR D 1 211 ? 9.85322 33.77091 48.44575 1.000 35.93726 211 THR D CA 1
ATOM 12593 C C . THR D 1 211 ? 9.42848 32.32787 48.69248 1.000 36.75003 211 THR D C 1
ATOM 12594 O O . THR D 1 211 ? 8.98931 31.97107 49.79282 1.000 37.95888 211 THR D O 1
ATOM 12598 N N . MET D 1 212 ? 9.56669 31.47766 47.67632 1.000 31.25432 212 MET D N 1
ATOM 12599 C CA . MET D 1 212 ? 9.10273 30.10349 47.80422 1.000 32.92556 212 MET D CA 1
ATOM 12600 C C . MET D 1 212 ? 10.00447 29.28930 48.71801 1.000 34.73770 212 MET D C 1
ATOM 12601 O O . MET D 1 212 ? 9.51778 28.41373 49.43997 1.000 35.83926 212 MET D O 1
ATOM 12606 N N . LEU D 1 213 ? 11.30892 29.57419 48.72160 1.000 36.41435 213 LEU D N 1
ATOM 12607 C CA . LEU D 1 213 ? 12.21190 28.88271 49.63911 1.000 36.23076 213 LEU D CA 1
ATOM 12608 C C . LEU D 1 213 ? 11.91530 29.24838 51.08991 1.000 34.72418 213 LEU D C 1
ATOM 12609 O O . LEU D 1 213 ? 12.05508 28.40860 51.98186 1.000 38.65795 213 LEU D O 1
ATOM 12614 N N . SER D 1 214 ? 11.47392 30.48106 51.34975 1.000 33.66084 214 SER D N 1
ATOM 12615 C CA . SER D 1 214 ? 11.14358 30.83430 52.72604 1.000 38.21658 214 SER D CA 1
ATOM 12616 C C . SER D 1 214 ? 9.93146 30.06264 53.21696 1.000 39.70226 214 SER D C 1
ATOM 12617 O O . SER D 1 214 ? 9.83884 29.75087 54.41089 1.000 40.37723 214 SER D O 1
ATOM 12620 N N . GLU D 1 215 ? 8.99526 29.75006 52.31712 1.000 36.22417 215 GLU D N 1
ATOM 12621 C CA . GLU D 1 215 ? 7.82798 28.96748 52.70224 1.000 35.18024 215 GLU D CA 1
ATOM 12622 C C . GLU D 1 215 ? 8.21158 27.51536 52.96890 1.000 33.47903 215 GLU D C 1
ATOM 12623 O O . GLU D 1 215 ? 7.89134 26.96040 54.02621 1.000 32.88319 215 GLU D O 1
ATOM 12629 N N . SER D 1 216 ? 8.92816 26.89253 52.03597 1.000 28.96718 216 SER D N 1
ATOM 12630 C CA . SER D 1 216 ? 9.18444 25.46377 52.15077 1.000 33.63057 216 SER D CA 1
ATOM 12631 C C . SER D 1 216 ? 10.25794 25.13739 53.19113 1.000 35.74085 216 SER D C 1
ATOM 12632 O O . SER D 1 216 ? 10.19619 24.07000 53.81410 1.000 32.67545 216 SER D O 1
ATOM 12635 N N . LYS D 1 217 ? 11.24496 26.01722 53.39280 1.000 32.18479 217 LYS D N 1
ATOM 12636 C CA . LYS D 1 217 ? 12.30434 25.69879 54.35390 1.000 37.56499 217 LYS D CA 1
ATOM 12637 C C . LYS D 1 217 ? 11.78115 25.70511 55.77995 1.000 33.65188 217 LYS D C 1
ATOM 12638 O O . LYS D 1 217 ? 12.30827 24.99178 56.63358 1.000 37.37106 217 LYS D O 1
ATOM 12644 N N . LYS D 1 218 ? 10.71400 26.45429 56.03895 1.000 34.15587 218 LYS D N 1
ATOM 12645 C CA . LYS D 1 218 ? 10.16739 26.52543 57.38678 1.000 34.78900 218 LYS D CA 1
ATOM 12646 C C . LYS D 1 218 ? 9.69636 25.16577 57.88877 1.000 35.16226 218 LYS D C 1
ATOM 12647 O O . LYS D 1 218 ? 9.75624 24.90212 59.09340 1.000 37.91460 218 LYS D O 1
ATOM 12653 N N . HIS D 1 219 ? 9.21706 24.29304 56.99451 1.000 35.70992 219 HIS D N 1
ATOM 12654 C CA . HIS D 1 219 ? 8.69572 23.00147 57.42861 1.000 36.21260 219 HIS D CA 1
ATOM 12655 C C . HIS D 1 219 ? 9.80128 22.02282 57.79958 1.000 38.78208 219 HIS D C 1
ATOM 12656 O O . HIS D 1 219 ? 9.53422 21.03051 58.48782 1.000 37.43546 219 HIS D O 1
ATOM 12663 N N . ILE D 1 220 ? 11.03160 22.28802 57.35701 1.000 40.54481 220 ILE D N 1
ATOM 12664 C CA . ILE D 1 220 ? 12.20090 21.52252 57.76819 1.000 35.91232 220 ILE D CA 1
ATOM 12665 C C . ILE D 1 220 ? 12.58639 21.78162 59.22030 1.000 36.92857 220 ILE D C 1
ATOM 12666 O O . ILE D 1 220 ? 13.39034 21.03256 59.78358 1.000 37.54368 220 ILE D O 1
ATOM 12671 N N . LEU D 1 221 ? 12.01532 22.81077 59.85647 1.000 38.56231 221 LEU D N 1
ATOM 12672 C CA . LEU D 1 221 ? 12.27573 23.06121 61.27138 1.000 37.92759 221 LEU D CA 1
ATOM 12673 C C . LEU D 1 221 ? 11.59559 22.05532 62.19516 1.000 39.66860 221 LEU D C 1
ATOM 12674 O O . LEU D 1 221 ? 11.90064 22.03627 63.39493 1.000 42.55052 221 LEU D O 1
ATOM 12679 N N . ASN D 1 222 ? 10.69891 21.22228 61.67378 1.000 39.98252 222 ASN D N 1
ATOM 12680 C CA . ASN D 1 222 ? 9.98196 20.24341 62.48449 1.000 38.99401 222 ASN D CA 1
ATOM 12681 C C . ASN D 1 222 ? 10.81022 18.96826 62.62643 1.000 38.59880 222 ASN D C 1
ATOM 12682 O O . ASN D 1 222 ? 11.14019 18.31530 61.62740 1.000 38.56464 222 ASN D O 1
ATOM 12687 N N . LEU D 1 223 ? 11.12687 18.60400 63.86433 1.000 37.69326 223 LEU D N 1
ATOM 12688 C CA . LEU D 1 223 ? 12.04628 17.51458 64.14824 1.000 39.23735 223 LEU D CA 1
ATOM 12689 C C . LEU D 1 223 ? 11.30789 16.30727 64.70814 1.000 38.11067 223 LEU D C 1
ATOM 12690 O O . LEU D 1 223 ? 10.33411 16.43930 65.45485 1.000 40.05586 223 LEU D O 1
ATOM 12695 N N . ALA D 1 224 ? 11.80824 15.12335 64.35305 1.000 37.41318 224 ALA D N 1
ATOM 12696 C CA . ALA D 1 224 ? 11.26331 13.86857 64.85221 1.000 37.54428 224 ALA D CA 1
ATOM 12697 C C . ALA D 1 224 ? 11.66487 13.54724 66.28462 1.000 40.73682 224 ALA D C 1
ATOM 12698 O O . ALA D 1 224 ? 11.01172 12.69934 66.90466 1.000 39.71630 224 ALA D O 1
ATOM 12700 N N . ILE D 1 225 ? 12.72945 14.16631 66.81580 1.000 40.45521 225 ILE D N 1
ATOM 12701 C CA . ILE D 1 225 ? 13.27336 13.71941 68.09575 1.000 41.28673 225 ILE D CA 1
ATOM 12702 C C . ILE D 1 225 ? 12.16628 13.68548 69.13965 1.000 40.90158 225 ILE D C 1
ATOM 12703 O O . ILE D 1 225 ? 11.32909 14.59277 69.21908 1.000 43.38734 225 ILE D O 1
ATOM 12708 N N . GLY D 1 226 ? 12.12027 12.59619 69.90515 1.000 41.84674 226 GLY D N 1
ATOM 12709 C CA . GLY D 1 226 ? 11.08362 12.36206 70.88614 1.000 39.67289 226 GLY D CA 1
ATOM 12710 C C . GLY D 1 226 ? 10.10136 11.27235 70.50492 1.000 43.48788 226 GLY D C 1
ATOM 12711 O O . GLY D 1 226 ? 9.40821 10.74843 71.38583 1.000 42.86567 226 GLY D O 1
ATOM 12712 N N . GLY D 1 227 ? 10.00898 10.91827 69.21920 1.000 42.18903 227 GLY D N 1
ATOM 12713 C CA . GLY D 1 227 ? 9.15271 9.80905 68.84016 1.000 40.22549 227 GLY D CA 1
ATOM 12714 C C . GLY D 1 227 ? 9.70085 8.44426 69.19922 1.000 44.01223 227 GLY D C 1
ATOM 12715 O O . GLY D 1 227 ? 8.93781 7.47290 69.22657 1.000 43.56935 227 GLY D O 1
ATOM 12716 N N . THR D 1 228 ? 11.00039 8.36475 69.50444 1.000 41.35459 228 THR D N 1
ATOM 12717 C CA . THR D 1 228 ? 11.73705 7.12230 69.70476 1.000 42.03216 228 THR D CA 1
ATOM 12718 C C . THR D 1 228 ? 11.40051 6.11550 68.60659 1.000 40.79597 228 THR D C 1
ATOM 12719 O O . THR D 1 228 ? 11.33939 6.48438 67.43037 1.000 38.25342 228 THR D O 1
ATOM 12723 N N . ALA D 1 229 ? 11.17302 4.85061 68.96708 1.000 42.65983 229 ALA D N 1
ATOM 12724 C CA . ALA D 1 229 ? 11.28586 3.77502 67.98329 1.000 38.19657 229 ALA D CA 1
ATOM 12725 C C . ALA D 1 229 ? 10.15901 3.81499 66.94956 1.000 39.53976 229 ALA D C 1
ATOM 12726 O O . ALA D 1 229 ? 10.42078 3.72301 65.74580 1.000 39.84721 229 ALA D O 1
ATOM 12728 N N . VAL D 1 230 ? 8.90095 3.93239 67.38554 1.000 34.67965 230 VAL D N 1
ATOM 12729 C CA . VAL D 1 230 ? 7.77767 3.85678 66.45697 1.000 41.28059 230 VAL D CA 1
ATOM 12730 C C . VAL D 1 230 ? 6.94181 5.12931 66.44114 1.000 39.97042 230 VAL D C 1
ATOM 12731 O O . VAL D 1 230 ? 5.88578 5.15816 65.81134 1.000 40.10655 230 VAL D O 1
ATOM 12735 N N . GLY D 1 231 ? 7.37518 6.17890 67.13236 1.000 41.62105 231 GLY D N 1
ATOM 12736 C CA . GLY D 1 231 ? 6.61817 7.41268 67.19764 1.000 37.29513 231 GLY D CA 1
ATOM 12737 C C . GLY D 1 231 ? 5.84257 7.60557 68.48280 1.000 43.15485 231 GLY D C 1
ATOM 12738 O O . GLY D 1 231 ? 5.38838 8.72364 68.75510 1.000 44.51553 231 GLY D O 1
ATOM 12739 N N . THR D 1 232 ? 5.68281 6.55435 69.28111 1.000 40.88206 232 THR D N 1
ATOM 12740 C CA . THR D 1 232 ? 4.89965 6.64113 70.50527 1.000 45.22008 232 THR D CA 1
ATOM 12741 C C . THR D 1 232 ? 5.63253 7.36716 71.62175 1.000 48.58981 232 THR D C 1
ATOM 12742 O O . THR D 1 232 ? 4.98931 7.80810 72.57972 1.000 49.14337 232 THR D O 1
ATOM 12746 N N . GLY D 1 233 ? 6.95582 7.48502 71.53272 1.000 47.07934 233 GLY D N 1
ATOM 12747 C CA . GLY D 1 233 ? 7.72114 8.13139 72.57759 1.000 48.72314 233 GLY D CA 1
ATOM 12748 C C . GLY D 1 233 ? 8.07094 7.25585 73.76140 1.000 51.40366 23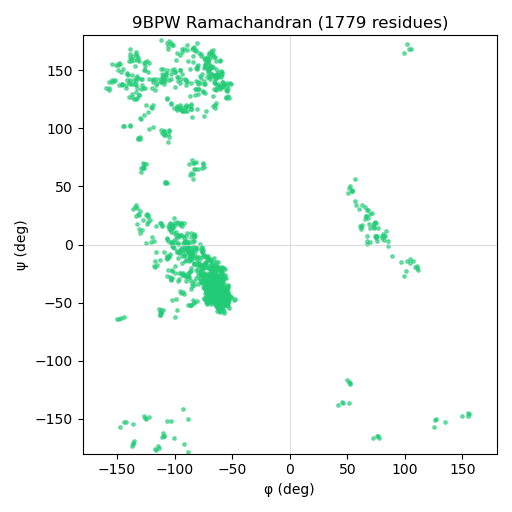3 GLY D C 1
ATOM 12749 O O . GLY D 1 233 ? 8.59089 7.77238 74.75623 1.000 49.79348 233 GLY D O 1
ATOM 12750 N N . ILE D 1 234 ? 7.79685 5.95040 73.68961 1.000 47.95077 234 ILE D N 1
ATOM 12751 C CA . ILE D 1 234 ? 8.15076 5.05932 74.77959 1.000 49.76767 234 ILE D CA 1
ATOM 12752 C C . ILE D 1 234 ? 9.66184 5.12011 74.99225 1.000 52.44816 234 ILE D C 1
ATOM 12753 O O . ILE D 1 234 ? 10.43195 5.38169 74.05869 1.000 48.50434 234 ILE D O 1
ATOM 12758 N N . ASN D 1 235 ? 10.07977 4.91794 76.24662 1.000 47.32502 235 ASN D N 1
ATOM 12759 C CA . ASN D 1 235 ? 11.48568 4.98221 76.66347 1.000 55.17961 235 ASN D CA 1
ATOM 12760 C C . ASN D 1 235 ? 12.05535 6.39205 76.53754 1.000 53.69337 235 ASN D C 1
ATOM 12761 O O . ASN D 1 235 ? 13.26353 6.57180 76.39490 1.000 56.00261 235 ASN D O 1
ATOM 12766 N N . ALA D 1 236 ? 11.19276 7.40388 76.59072 1.000 52.61922 236 ALA D N 1
ATOM 12767 C CA . ALA D 1 236 ? 11.62628 8.79172 76.61059 1.000 53.28730 236 ALA D CA 1
ATOM 12768 C C . ALA D 1 236 ? 10.72528 9.57857 77.54998 1.000 57.63787 236 ALA D C 1
ATOM 12769 O O . ALA D 1 236 ? 9.53866 9.27404 77.69452 1.000 60.48813 236 ALA D O 1
ATOM 12771 N N . HIS D 1 237 ? 11.30263 10.58805 78.19430 1.000 57.63917 237 HIS D N 1
ATOM 12772 C CA . HIS D 1 237 ? 10.52059 11.46140 79.05809 1.000 57.96415 237 HIS D CA 1
ATOM 12773 C C . HIS D 1 237 ? 9.59883 12.32900 78.20447 1.000 57.28053 237 HIS D C 1
ATOM 12774 O O . HIS D 1 237 ? 9.98029 12.73519 77.10295 1.000 55.66551 237 HIS D O 1
ATOM 12781 N N . PRO D 1 238 ? 8.38350 12.62321 78.67927 1.000 59.81874 238 PRO D N 1
ATOM 12782 C CA . PRO D 1 238 ? 7.44250 13.41109 77.86235 1.000 58.59303 238 PRO D CA 1
ATOM 12783 C C . PRO D 1 238 ? 7.95454 14.78448 77.46993 1.000 58.52508 238 PRO D C 1
ATOM 12784 O O . PRO D 1 238 ? 7.41789 15.37295 76.52623 1.000 52.60756 238 PRO D O 1
ATOM 12788 N N . GLU D 1 239 ? 8.95441 15.32487 78.16518 1.000 59.41808 239 GLU D N 1
ATOM 12789 C CA . GLU D 1 239 ? 9.52116 16.62429 77.82817 1.000 58.86519 239 GLU D CA 1
ATOM 12790 C C . GLU D 1 239 ? 10.82366 16.52317 77.04682 1.000 54.11959 239 GLU D C 1
ATOM 12791 O O . GLU D 1 239 ? 11.36367 17.55614 76.63574 1.000 53.07382 239 GLU D O 1
ATOM 12797 N N . PHE D 1 240 ? 11.32923 15.30922 76.81684 1.000 55.11797 240 PHE D N 1
ATOM 12798 C CA . PHE D 1 240 ? 12.66268 15.15501 76.24329 1.000 53.07193 240 PHE D CA 1
ATOM 12799 C C . PHE D 1 240 ? 12.73819 15.77188 74.85213 1.000 49.65222 240 PHE D C 1
ATOM 12800 O O . PHE D 1 240 ? 13.61764 16.59754 74.57287 1.000 46.53079 240 PHE D O 1
ATOM 12808 N N . GLY D 1 241 ? 11.80148 15.40586 73.97459 1.000 52.17705 241 GLY D N 1
ATOM 12809 C CA . GLY D 1 241 ? 11.86712 15.87557 72.59890 1.000 44.36168 241 GLY D CA 1
ATOM 12810 C C . GLY D 1 241 ? 11.83674 17.38874 72.49132 1.000 48.35604 241 GLY D C 1
ATOM 12811 O O . GLY D 1 241 ? 12.62536 17.98773 71.75451 1.000 45.09074 241 GLY D O 1
ATOM 12812 N N . ASP D 1 242 ? 10.91747 18.02913 73.22089 1.000 47.87111 242 ASP D N 1
ATOM 12813 C CA . ASP D 1 242 ? 10.84280 19.48813 73.18889 1.000 49.86759 242 ASP D CA 1
ATOM 12814 C C . ASP D 1 242 ? 12.11224 20.11545 73.74558 1.000 50.03358 242 ASP D C 1
ATOM 12815 O O . ASP D 1 242 ? 12.57633 21.14927 73.24801 1.000 52.26748 242 ASP D O 1
ATOM 12820 N N . LYS D 1 243 ? 12.68294 19.50748 74.78467 1.000 49.60329 243 LYS D N 1
ATOM 12821 C CA . LYS D 1 243 ? 13.92386 20.02216 75.35371 1.000 50.16504 243 LYS D CA 1
ATOM 12822 C C . LYS D 1 243 ? 15.05836 19.97185 74.33662 1.000 47.30176 243 LYS D C 1
ATOM 12823 O O . LYS D 1 243 ? 15.79548 20.95101 74.15947 1.000 47.61262 243 LYS D O 1
ATOM 12829 N N . VAL D 1 244 ? 15.20516 18.83762 73.64727 1.000 42.91724 244 VAL D N 1
ATOM 12830 C CA . VAL D 1 244 ? 16.25809 18.71096 72.64192 1.000 45.07057 244 VAL D CA 1
ATOM 12831 C C . VAL D 1 244 ? 16.08917 19.76585 71.55476 1.000 45.50253 244 VAL D C 1
ATOM 12832 O O . VAL D 1 244 ? 17.03065 20.50172 71.23412 1.000 43.28797 244 VAL D O 1
ATOM 12836 N N . ALA D 1 245 ? 14.88254 19.86619 70.98071 1.000 44.59793 245 ALA D N 1
ATOM 12837 C CA . ALA D 1 245 ? 14.64436 20.86395 69.93940 1.000 46.84427 245 ALA D CA 1
ATOM 12838 C C . ALA D 1 245 ? 14.99458 22.26155 70.43257 1.000 45.49400 245 ALA D C 1
ATOM 12839 O O . ALA D 1 245 ? 15.57120 23.06691 69.69013 1.000 44.74199 245 ALA D O 1
ATOM 12841 N N . HIS D 1 246 ? 14.67999 22.55296 71.69581 1.000 45.34467 246 HIS D N 1
ATOM 12842 C CA . HIS D 1 246 ? 15.02372 23.84468 72.27830 1.000 46.97907 246 HIS D CA 1
ATOM 12843 C C . HIS D 1 246 ? 16.53214 24.07366 72.28801 1.000 48.26744 246 HIS D C 1
ATOM 12844 O O . HIS D 1 246 ? 17.01028 25.15137 71.91120 1.000 46.35235 246 HIS D O 1
ATOM 12851 N N . TYR D 1 247 ? 17.30165 23.07077 72.72446 1.000 46.94454 247 TYR D N 1
ATOM 12852 C CA . TYR D 1 247 ? 18.74664 23.25807 72.84358 1.000 45.78644 247 TYR D CA 1
ATOM 12853 C C . TYR D 1 247 ? 19.44085 23.30605 71.48758 1.000 45.17276 247 TYR D C 1
ATOM 12854 O O . TYR D 1 247 ? 20.41000 24.05630 71.32382 1.000 45.83741 247 TYR D O 1
ATOM 12863 N N . ILE D 1 248 ? 18.96613 22.53052 70.50966 1.000 41.32198 248 ILE D N 1
ATOM 12864 C CA . ILE D 1 248 ? 19.48273 22.65811 69.14808 1.000 42.83822 248 ILE D CA 1
ATOM 12865 C C . ILE D 1 248 ? 19.22871 24.06020 68.61014 1.000 46.03812 248 ILE D C 1
ATOM 12866 O O . ILE D 1 248 ? 20.06949 24.63140 67.90348 1.000 45.78067 248 ILE D O 1
ATOM 12871 N N . SER D 1 249 ? 18.05439 24.62566 68.91281 1.000 43.35559 249 SER D N 1
ATOM 12872 C CA . SER D 1 249 ? 17.77197 26.00684 68.53690 1.000 42.14126 249 SER D CA 1
ATOM 12873 C C . SER D 1 249 ? 18.73746 26.96146 69.21847 1.000 46.55409 249 SER D C 1
ATOM 12874 O O . SER D 1 249 ? 19.29269 27.86495 68.58133 1.000 45.13982 249 SER D O 1
ATOM 12877 N N . GLU D 1 250 ? 18.93711 26.78158 70.52418 1.000 45.34508 250 GLU D N 1
ATOM 12878 C CA . GLU D 1 250 ? 19.89642 27.61180 71.24537 1.000 47.42004 250 GLU D CA 1
ATOM 12879 C C . GLU D 1 250 ? 21.26993 27.55241 70.59489 1.000 46.86601 250 GLU D C 1
ATOM 12880 O O . GLU D 1 250 ? 21.89939 28.59024 70.36129 1.000 47.62553 250 GLU D O 1
ATOM 12886 N N . ASN D 1 251 ? 21.74107 26.34890 70.26516 1.000 43.57744 251 ASN D N 1
ATOM 12887 C CA . ASN D 1 251 ? 23.10183 26.23159 69.76307 1.000 43.23183 251 ASN D CA 1
ATOM 12888 C C . ASN D 1 251 ? 23.23142 26.67342 68.31049 1.000 45.06889 251 ASN D C 1
ATOM 12889 O O . ASN D 1 251 ? 24.31652 27.09431 67.89933 1.000 46.97650 251 ASN D O 1
ATOM 12894 N N . THR D 1 252 ? 22.15731 26.60837 67.52018 1.000 44.51874 252 THR D N 1
ATOM 12895 C CA . THR D 1 252 ? 22.26071 26.93636 66.09977 1.000 44.71666 252 THR D CA 1
ATOM 12896 C C . THR D 1 252 ? 21.72572 28.31345 65.73934 1.000 43.49439 252 THR D C 1
ATOM 12897 O O . THR D 1 252 ? 22.12291 28.85656 64.70318 1.000 45.23932 252 THR D O 1
ATOM 12901 N N . GLY D 1 253 ? 20.83620 28.88733 66.54656 1.000 43.85571 253 GLY D N 1
ATOM 12902 C CA . GLY D 1 253 ? 20.18067 30.12192 66.15694 1.000 41.96685 253 GLY D CA 1
ATOM 12903 C C . GLY D 1 253 ? 18.99892 29.95796 65.21986 1.000 44.15218 253 GLY D C 1
ATOM 12904 O O . GLY D 1 253 ? 18.46823 30.96700 64.73592 1.000 42.83947 253 GLY D O 1
ATOM 12905 N N . TYR D 1 254 ? 18.56425 28.71754 64.94668 1.000 38.49227 254 TYR D N 1
ATOM 12906 C CA . TYR D 1 254 ? 17.42051 28.42543 64.07601 1.000 42.70641 254 TYR D CA 1
ATOM 12907 C C . TYR D 1 254 ? 16.24371 27.92676 64.90902 1.000 42.53771 254 TYR D C 1
ATOM 12908 O O . TYR D 1 254 ? 16.44551 27.17751 65.87101 1.000 41.41637 254 TYR D O 1
ATOM 12917 N N . PRO D 1 255 ? 15.00696 28.32515 64.58999 1.000 40.46668 255 PRO D N 1
ATOM 12918 C CA . PRO D 1 255 ? 13.89600 27.99448 65.51058 1.000 42.30390 255 PRO D CA 1
ATOM 12919 C C . PRO D 1 255 ? 13.33180 26.59834 65.27025 1.000 43.69362 255 PRO D C 1
ATOM 12920 O O . PRO D 1 255 ? 12.24064 26.40667 64.73399 1.000 44.51277 255 PRO D O 1
ATOM 12924 N N . PHE D 1 256 ? 14.09424 25.58333 65.67034 1.000 38.12590 256 PHE D N 1
ATOM 12925 C CA . PHE D 1 256 ? 13.62430 24.21072 65.55473 1.000 42.81916 256 PHE D CA 1
ATOM 12926 C C . PHE D 1 256 ? 12.51935 23.94269 66.56619 1.000 43.32307 256 PHE D C 1
ATOM 12927 O O . PHE D 1 256 ? 12.47189 24.54214 67.64011 1.000 43.28257 256 PHE D O 1
ATOM 12935 N N . VAL D 1 257 ? 11.61630 23.02967 66.20859 1.000 44.35253 257 VAL D N 1
ATOM 12936 C CA . VAL D 1 257 ? 10.57485 22.57061 67.11731 1.000 43.98933 257 VAL D CA 1
ATOM 12937 C C . VAL D 1 257 ? 10.45325 21.06376 66.96238 1.000 40.96886 257 VAL D C 1
ATOM 12938 O O . VAL D 1 257 ? 10.87546 20.48351 65.96243 1.000 40.74300 257 VAL D O 1
ATOM 12942 N N . SER D 1 258 ? 9.90186 20.43037 67.99123 1.000 43.07075 258 SER D N 1
ATOM 12943 C CA . SER D 1 258 ? 9.56967 19.01658 67.93331 1.000 41.78744 258 SER D CA 1
ATOM 12944 C C . SER D 1 258 ? 8.25855 18.85962 67.17462 1.000 44.51386 258 SER D C 1
ATOM 12945 O O . SER D 1 258 ? 7.33451 19.65362 67.34989 1.000 47.61311 258 SER D O 1
ATOM 12948 N N . SER D 1 259 ? 8.19304 17.85418 66.30721 1.000 40.83941 259 SER D N 1
ATOM 12949 C CA . SER D 1 259 ? 7.05818 17.72972 65.40509 1.000 43.47464 259 SER D CA 1
ATOM 12950 C C . SER D 1 259 ? 5.75649 17.53509 66.17264 1.000 40.76719 259 SER D C 1
ATOM 12951 O O . SER D 1 259 ? 5.71470 16.89291 67.22351 1.000 45.55349 259 SER D O 1
ATOM 12954 N N . GLU D 1 260 ? 4.67857 18.09002 65.61714 1.000 49.73157 260 GLU D N 1
ATOM 12955 C CA . GLU D 1 260 ? 3.35381 17.91883 66.19777 1.000 47.00925 260 GLU D CA 1
ATOM 12956 C C . GLU D 1 260 ? 2.85936 16.47678 66.11214 1.000 47.38514 260 GLU D C 1
ATOM 12957 O O . GLU D 1 260 ? 1.96652 16.09790 66.87515 1.000 48.21789 260 GLU D O 1
ATOM 12963 N N . ASN D 1 261 ? 3.41934 15.66306 65.21387 1.000 42.97856 261 ASN D N 1
ATOM 12964 C CA . ASN D 1 261 ? 2.97579 14.27974 65.03140 1.000 42.97026 261 ASN D CA 1
ATOM 12965 C C . ASN D 1 261 ? 4.20170 13.41875 64.72040 1.000 39.58229 261 ASN D C 1
ATOM 12966 O O . ASN D 1 261 ? 4.70971 13.41783 63.59557 1.000 41.32648 261 ASN D O 1
ATOM 12971 N N . LYS D 1 262 ? 4.67960 12.68143 65.72062 1.000 41.33239 262 LYS D N 1
ATOM 12972 C CA . LYS D 1 262 ? 5.89459 11.89433 65.53370 1.000 37.76138 262 LYS D CA 1
ATOM 12973 C C . LYS D 1 262 ? 5.69246 10.72361 64.58644 1.000 39.41176 262 LYS D C 1
ATOM 12974 O O . LYS D 1 262 ? 6.66933 10.21391 64.04311 1.000 35.63466 262 LYS D O 1
ATOM 12980 N N . PHE D 1 263 ? 4.45667 10.27434 64.37858 1.000 39.78582 263 PHE D N 1
ATOM 12981 C CA . PHE D 1 263 ? 4.24195 9.18580 63.43279 1.000 39.03985 263 PHE D CA 1
ATOM 12982 C C . PHE D 1 263 ? 4.48647 9.65806 62.00281 1.000 39.28829 263 PHE D C 1
ATOM 12983 O O . PHE D 1 263 ? 5.16327 8.97656 61.22559 1.000 38.18638 263 PHE D O 1
ATOM 12991 N N . HIS D 1 264 ? 3.97794 10.84472 61.65522 1.000 39.45402 264 HIS D N 1
ATOM 12992 C CA . HIS D 1 264 ? 4.38199 11.50638 60.41609 1.000 36.55997 264 HIS D CA 1
ATOM 12993 C C . HIS D 1 264 ? 5.89252 11.72266 60.36056 1.000 33.46462 264 HIS D C 1
ATOM 12994 O O . HIS D 1 264 ? 6.51871 11.55867 59.30513 1.000 33.05400 264 HIS D O 1
ATOM 13001 N N . ALA D 1 265 ? 6.49181 12.10233 61.48814 1.000 35.84178 265 ALA D N 1
ATOM 13002 C CA . ALA D 1 265 ? 7.91049 12.45475 61.50543 1.000 34.97289 265 ALA D CA 1
ATOM 13003 C C . ALA D 1 265 ? 8.80613 11.27284 61.14728 1.000 35.95117 265 ALA D C 1
ATOM 13004 O O . ALA D 1 265 ? 9.89292 11.46346 60.58943 1.000 37.46082 265 ALA D O 1
ATOM 13006 N N . LEU D 1 266 ? 8.37350 10.05083 61.45270 1.000 33.85303 266 LEU D N 1
ATOM 13007 C CA . LEU D 1 266 ? 9.14019 8.86105 61.10208 1.000 33.00989 266 LEU D CA 1
ATOM 13008 C C . LEU D 1 266 ? 8.78580 8.28862 59.73714 1.000 34.20894 266 LEU D C 1
ATOM 13009 O O . LEU D 1 266 ? 9.63397 7.64316 59.10867 1.000 36.64037 266 LEU D O 1
ATOM 13014 N N . THR D 1 267 ? 7.55148 8.49430 59.26547 1.000 35.98382 267 THR D N 1
ATOM 13015 C CA . THR D 1 267 ? 7.04616 7.78287 58.09919 1.000 35.96796 267 THR D CA 1
ATOM 13016 C C . THR D 1 267 ? 6.98904 8.62540 56.82986 1.000 33.79638 267 THR D C 1
ATOM 13017 O O . THR D 1 267 ? 6.75572 8.06577 55.75180 1.000 33.94944 267 THR D O 1
ATOM 13021 N N . ALA D 1 268 ? 7.18969 9.93708 56.91503 1.000 34.77088 268 ALA D N 1
ATOM 13022 C CA . ALA D 1 268 ? 6.93429 10.82051 55.78553 1.000 32.97839 268 ALA D CA 1
ATOM 13023 C C . ALA D 1 268 ? 8.16190 11.65913 55.46112 1.000 36.27165 268 ALA D C 1
ATOM 13024 O O . ALA D 1 268 ? 8.99000 11.94088 56.32532 1.000 32.86043 268 ALA D O 1
ATOM 13026 N N . HIS D 1 269 ? 8.27590 12.07376 54.19486 1.000 30.70574 269 HIS D N 1
ATOM 13027 C CA . HIS D 1 269 ? 9.26300 13.10022 53.88111 1.000 30.63549 269 HIS D CA 1
ATOM 13028 C C . HIS D 1 269 ? 8.69360 14.15177 52.94340 1.000 33.74209 269 HIS D C 1
ATOM 13029 O O . HIS D 1 269 ? 9.43502 14.76925 52.16978 1.000 30.82148 269 HIS D O 1
ATOM 13036 N N . ASP D 1 270 ? 7.38055 14.39367 53.04775 1.000 33.46815 270 ASP D N 1
ATOM 13037 C CA . ASP D 1 270 ? 6.70377 15.35602 52.18660 1.000 30.32952 270 ASP D CA 1
ATOM 13038 C C . ASP D 1 270 ? 7.22922 16.77092 52.38952 1.000 35.35245 270 ASP D C 1
ATOM 13039 O O . ASP D 1 270 ? 7.19415 17.58634 51.45410 1.000 32.76092 270 ASP D O 1
ATOM 13044 N N . GLU D 1 271 ? 7.71045 17.08594 53.59681 1.000 30.26698 271 GLU D N 1
ATOM 13045 C CA . GLU D 1 271 ? 8.33153 18.38830 53.82122 1.000 34.67374 271 GLU D CA 1
ATOM 13046 C C . GLU D 1 271 ? 9.64287 18.51975 53.04092 1.000 30.78657 271 GLU D C 1
ATOM 13047 O O . GLU D 1 271 ? 9.92204 19.57705 52.46572 1.000 31.46585 271 GLU D O 1
ATOM 13053 N N . VAL D 1 272 ? 10.44268 17.45489 52.97578 1.000 29.38588 272 VAL D N 1
ATOM 13054 C CA . VAL D 1 272 ? 11.64520 17.48882 52.14245 1.000 30.78595 272 VAL D CA 1
ATOM 13055 C C . VAL D 1 272 ? 11.28634 17.44996 50.65316 1.000 30.29370 272 VAL D C 1
ATOM 13056 O O . VAL D 1 272 ? 11.91865 18.12890 49.83615 1.000 31.24136 272 VAL D O 1
ATOM 13060 N N . VAL D 1 273 ? 10.25401 16.68899 50.27332 1.000 31.32536 273 VAL D N 1
ATOM 13061 C CA . VAL D 1 273 ? 9.81674 16.70050 48.87482 1.000 31.57729 273 VAL D CA 1
ATOM 13062 C C . VAL D 1 273 ? 9.39345 18.10411 48.44887 1.000 29.16647 273 VAL D C 1
ATOM 13063 O O . VAL D 1 273 ? 9.76346 18.57433 47.36758 1.000 28.48773 273 VAL D O 1
ATOM 13067 N N . GLN D 1 274 ? 8.63462 18.80572 49.29585 1.000 29.27356 274 GLN D N 1
ATOM 13068 C CA . GLN D 1 274 ? 8.26260 20.18693 48.98505 1.000 29.60680 274 GLN D CA 1
ATOM 13069 C C . GLN D 1 274 ? 9.49098 21.08365 48.86185 1.000 33.96488 274 GLN D C 1
ATOM 13070 O O . GLN D 1 274 ? 9.58851 21.89003 47.93037 1.000 35.43458 274 GLN D O 1
ATOM 13076 N N . LEU D 1 275 ? 10.43070 20.98332 49.81184 1.000 32.59052 275 LEU D N 1
ATOM 13077 C CA . LEU D 1 275 ? 11.65101 21.77667 49.71349 1.000 32.45107 275 LEU D CA 1
ATOM 13078 C C . LEU D 1 275 ? 12.37732 21.47543 48.41338 1.000 32.95437 275 LEU D C 1
ATOM 13079 O O . LEU D 1 275 ? 12.81851 22.38861 47.70643 1.000 30.46902 275 LEU D O 1
ATOM 13084 N N . HIS D 1 276 ? 12.50586 20.19389 48.07322 1.000 30.86060 276 HIS D N 1
ATOM 13085 C CA . HIS D 1 276 ? 13.23504 19.87359 46.85774 1.000 31.92379 276 HIS D CA 1
ATOM 13086 C C . HIS D 1 276 ? 12.49962 20.36899 45.62131 1.000 31.13335 276 HIS D C 1
ATOM 13087 O O . HIS D 1 276 ? 13.13976 20.62166 44.59241 1.000 29.03822 276 HIS D O 1
ATOM 13094 N N . GLY D 1 277 ? 11.17565 20.52911 45.71278 1.000 32.02227 277 GLY D N 1
ATOM 13095 C CA . GLY D 1 277 ? 10.43526 21.18355 44.64363 1.000 32.48094 277 GLY D CA 1
ATOM 13096 C C . GLY D 1 277 ? 10.87747 22.61885 44.42962 1.000 33.19489 277 GLY D C 1
ATOM 13097 O O . GLY D 1 277 ? 11.00520 23.07689 43.29118 1.000 34.52470 277 GLY D O 1
ATOM 13098 N N . THR D 1 278 ? 11.11413 23.35288 45.52085 1.000 29.11044 278 THR D N 1
ATOM 13099 C CA . THR D 1 278 ? 11.68614 24.69038 45.39264 1.000 29.70003 278 THR D CA 1
ATOM 13100 C C . THR D 1 278 ? 13.05333 24.63522 44.71018 1.000 32.78998 278 THR D C 1
ATOM 13101 O O . THR D 1 278 ? 13.34390 25.43788 43.81185 1.000 30.81790 278 THR D O 1
ATOM 13105 N N . LEU D 1 279 ? 13.90362 23.68274 45.12278 1.000 28.95580 279 LEU D N 1
ATOM 13106 C CA . LEU D 1 279 ? 15.24025 23.54658 44.53503 1.000 29.78454 279 LEU D CA 1
ATOM 13107 C C . LEU D 1 279 ? 15.16178 23.26508 43.03628 1.000 31.69169 279 LEU D C 1
ATOM 13108 O O . LEU D 1 279 ? 15.93653 23.81842 42.24776 1.000 30.25488 279 LEU D O 1
ATOM 13113 N N A LYS D 1 280 ? 14.22934 22.40757 42.61659 0.692 32.12828 280 LYS D N 1
ATOM 13114 N N B LYS D 1 280 ? 14.22310 22.40782 42.63307 0.308 32.50856 280 LYS D N 1
ATOM 13115 C CA A LYS D 1 280 ? 14.07375 22.15003 41.18638 0.692 32.37547 280 LYS D CA 1
ATOM 13116 C CA B LYS D 1 280 ? 13.99764 22.10281 41.22379 0.308 32.01911 280 LYS D CA 1
ATOM 13117 C C A LYS D 1 280 ? 13.54762 23.38190 40.45830 0.692 30.49427 280 LYS D C 1
ATOM 13118 C C B LYS D 1 280 ? 13.48383 23.31722 40.45704 0.308 30.52182 280 LYS D C 1
ATOM 13119 O O A LYS D 1 280 ? 13.94355 23.64940 39.31720 0.692 30.70078 280 LYS D O 1
ATOM 13120 O O B LYS D 1 280 ? 13.83265 23.50361 39.28602 0.308 30.76971 280 LYS D O 1
ATOM 13131 N N . ALA D 1 281 ? 12.66280 24.15046 41.10031 1.000 32.02774 281 ALA D N 1
ATOM 13132 C CA . ALA D 1 281 ? 12.19208 25.38937 40.47877 1.000 30.67700 281 ALA D CA 1
ATOM 13133 C C . ALA D 1 281 ? 13.34352 26.35214 40.23668 1.000 33.94783 281 ALA D C 1
ATOM 13134 O O . ALA D 1 281 ? 13.44028 26.95742 39.15781 1.000 29.66843 281 ALA D O 1
ATOM 13136 N N . LEU D 1 282 ? 14.21821 26.50746 41.24420 1.000 33.13974 282 LEU D N 1
ATOM 13137 C CA . LEU D 1 282 ? 15.41568 27.33213 41.11016 1.000 28.56149 282 LEU D CA 1
ATOM 13138 C C . LEU D 1 282 ? 16.36411 26.77125 40.05680 1.000 30.93710 282 LEU D C 1
ATOM 13139 O O . LEU D 1 282 ? 16.91921 27.52286 39.24608 1.000 32.17389 282 LEU D O 1
ATOM 13144 N N . ALA D 1 283 ? 16.56087 25.45176 40.04826 1.000 31.28729 283 ALA D N 1
ATOM 13145 C CA . ALA D 1 283 ? 17.43011 24.84465 39.04633 1.000 29.71118 283 ALA D CA 1
ATOM 13146 C C . ALA D 1 283 ? 16.95404 25.17296 37.63781 1.000 27.30798 283 ALA D C 1
ATOM 13147 O O . ALA D 1 283 ? 17.74848 25.55117 36.77107 1.000 27.27470 283 ALA D O 1
ATOM 13149 N N . GLY D 1 284 ? 15.65126 25.04658 37.38553 1.000 29.69221 284 GLY D N 1
ATOM 13150 C CA . GLY D 1 284 ? 15.15828 25.34658 36.05348 1.000 24.86322 284 GLY D CA 1
ATOM 13151 C C . GLY D 1 284 ? 15.30098 26.81179 35.69541 1.000 29.22298 284 GLY D C 1
ATOM 13152 O O . GLY D 1 284 ? 15.61108 27.15607 34.54844 1.000 27.02264 284 GLY D O 1
ATOM 13153 N N . ASP D 1 285 ? 15.05880 27.69502 36.66510 1.000 28.17636 285 ASP D N 1
ATOM 13154 C CA . ASP D 1 285 ? 15.29578 29.11965 36.45581 1.000 28.37987 285 ASP D CA 1
ATOM 13155 C C . ASP D 1 285 ? 16.76006 29.39756 36.12705 1.000 32.83957 285 ASP D C 1
ATOM 13156 O O . ASP D 1 285 ? 17.06649 30.18040 35.21919 1.000 31.64302 285 ASP D O 1
ATOM 13161 N N . LEU D 1 286 ? 17.67763 28.77457 36.86438 1.000 31.47836 286 LEU D N 1
ATOM 13162 C CA . LEU D 1 286 ? 19.09709 29.01280 36.62384 1.000 31.20451 286 LEU D CA 1
ATOM 13163 C C . LEU D 1 286 ? 19.52116 28.48057 35.26264 1.000 32.05247 286 LEU D C 1
ATOM 13164 O O . LEU D 1 286 ? 20.37872 29.07393 34.59914 1.000 32.42321 286 LEU D O 1
ATOM 13169 N N . MET D 1 287 ? 18.93461 27.36324 34.82668 1.000 31.19415 287 MET D N 1
ATOM 13170 C CA . MET D 1 287 ? 19.23498 26.87067 33.48866 1.000 31.41759 287 MET D CA 1
ATOM 13171 C C . MET D 1 287 ? 18.79966 27.87253 32.42636 1.000 34.25122 287 MET D C 1
ATOM 13172 O O . MET D 1 287 ? 19.55497 28.15236 31.48928 1.000 33.22816 287 MET D O 1
ATOM 13177 N N . LYS D 1 288 ? 17.58925 28.43138 32.56640 1.000 35.75620 288 LYS D N 1
ATOM 13178 C CA . LYS D 1 288 ? 17.09070 29.42789 31.61601 1.000 32.04878 288 LYS D CA 1
ATOM 13179 C C . LYS D 1 288 ? 17.97742 30.66984 31.60048 1.000 34.14397 288 LYS D C 1
ATOM 13180 O O . LYS D 1 288 ? 18.36931 31.15303 30.53102 1.000 32.30454 288 LYS D O 1
ATOM 13186 N N . ILE D 1 289 ? 18.29047 31.20946 32.78388 1.000 30.28125 289 ILE D N 1
ATOM 13187 C CA . ILE D 1 289 ? 19.19368 32.35796 32.87499 1.000 31.82798 289 ILE D CA 1
ATOM 13188 C C . ILE D 1 289 ? 20.50834 32.05608 32.16806 1.000 33.09406 289 ILE D C 1
ATOM 13189 O O . ILE D 1 289 ? 20.97137 32.82903 31.31786 1.000 32.14467 289 ILE D O 1
ATOM 13194 N N . ALA D 1 290 ? 21.12128 30.91537 32.50327 1.000 34.12581 290 ALA D N 1
ATOM 13195 C CA . ALA D 1 290 ? 22.43919 30.58658 31.96944 1.000 33.84100 290 ALA D CA 1
ATOM 13196 C C . ALA D 1 290 ? 22.39734 30.42424 30.45784 1.000 31.32536 290 ALA D C 1
ATOM 13197 O O . ALA D 1 290 ? 23.33963 30.81707 29.75849 1.000 34.44380 290 ALA D O 1
ATOM 13199 N N . ASN D 1 291 ? 21.30603 29.85494 29.93649 1.000 33.99371 291 ASN D N 1
ATOM 13200 C CA . ASN D 1 291 ? 21.13632 29.73472 28.49246 1.000 33.79977 291 ASN D CA 1
ATOM 13201 C C . ASN D 1 291 ? 20.97811 31.09907 27.83266 1.000 34.30196 291 ASN D C 1
ATOM 13202 O O . ASN D 1 291 ? 21.54810 31.33781 26.76188 1.000 33.78316 291 ASN D O 1
ATOM 13207 N N . ASP D 1 292 ? 20.19945 32.00418 28.44043 1.000 34.70553 292 ASP D N 1
ATOM 13208 C CA . ASP D 1 292 ? 20.11619 33.35786 27.89908 1.000 32.51348 292 ASP D CA 1
ATOM 13209 C C . ASP D 1 292 ? 21.49687 33.99725 27.84617 1.000 34.23615 292 ASP D C 1
ATOM 13210 O O . ASP D 1 292 ? 21.87347 34.59493 26.82999 1.000 34.21671 292 ASP D O 1
ATOM 13215 N N . VAL D 1 293 ? 22.27868 33.85815 28.92536 1.000 36.41726 293 VAL D N 1
ATOM 13216 C CA . VAL D 1 293 ? 23.59766 34.48413 28.96418 1.000 30.76301 293 VAL D CA 1
ATOM 13217 C C . VAL D 1 293 ? 24.48136 33.93730 27.84912 1.000 31.88662 293 VAL D C 1
ATOM 13218 O O . VAL D 1 293 ? 25.05835 34.70170 27.06852 1.000 29.92107 293 VAL D O 1
ATOM 13222 N N . ARG D 1 294 ? 24.57491 32.61085 27.72221 1.000 29.53412 294 ARG D N 1
ATOM 13223 C CA . ARG D 1 294 ? 25.50661 32.10440 26.72033 1.000 32.91749 294 ARG D CA 1
ATOM 13224 C C . ARG D 1 294 ? 25.01509 32.37735 25.31015 1.000 35.66135 294 ARG D C 1
ATOM 13225 O O . ARG D 1 294 ? 25.83432 32.61979 24.41651 1.000 37.23470 294 ARG D O 1
ATOM 13233 N N . TRP D 1 295 ? 23.69609 32.37352 25.08304 1.000 31.62722 295 TRP D N 1
ATOM 13234 C CA . TRP D 1 295 ? 23.21471 32.75564 23.76244 1.000 30.24759 295 TRP D CA 1
ATOM 13235 C C . TRP D 1 295 ? 23.49502 34.22213 23.48171 1.000 34.83372 295 TRP D C 1
ATOM 13236 O O . TRP D 1 295 ? 23.90245 34.57609 22.36763 1.000 37.71062 295 TRP D O 1
ATOM 13247 N N . LEU D 1 296 ? 23.29182 35.09355 24.47669 1.000 34.37407 296 LEU D N 1
ATOM 13248 C CA . LEU D 1 296 ? 23.58074 36.51049 24.26915 1.000 37.42384 296 LEU D CA 1
ATOM 13249 C C . LEU D 1 296 ? 25.07022 36.75284 24.07325 1.000 38.08598 296 LEU D C 1
ATOM 13250 O O . LEU D 1 296 ? 25.46482 37.70812 23.39444 1.000 39.90509 296 LEU D O 1
ATOM 13255 N N . ALA D 1 297 ? 25.90716 35.90441 24.64892 1.000 38.46262 297 ALA D N 1
ATOM 13256 C CA . ALA D 1 297 ? 27.34663 36.03769 24.50343 1.000 38.42869 297 ALA D CA 1
ATOM 13257 C C . ALA D 1 297 ? 27.88243 35.30306 23.28366 1.000 38.87736 297 ALA D C 1
ATOM 13258 O O . ALA D 1 297 ? 29.08526 35.37636 23.01951 1.000 38.92679 297 ALA D O 1
ATOM 13260 N N . SER D 1 298 ? 27.02487 34.59204 22.54774 1.000 33.00955 298 SER D N 1
ATOM 13261 C CA . SER D 1 298 ? 27.48743 33.77273 21.43458 1.000 35.45278 298 SER D CA 1
ATOM 13262 C C . SER D 1 298 ? 28.13272 34.62954 20.34834 1.000 36.22676 298 SER D C 1
ATOM 13263 O O . SER D 1 298 ? 27.73735 35.77113 20.09635 1.000 38.79734 298 SER D O 1
ATOM 13266 N N . GLY D 1 299 ? 29.14640 34.06400 19.70588 1.000 39.89164 299 GLY D N 1
ATOM 13267 C CA . GLY D 1 299 ? 29.86513 34.74854 18.66019 1.000 44.29392 299 GLY D CA 1
ATOM 13268 C C . GLY D 1 299 ? 31.27149 34.20448 18.51384 1.000 44.16906 299 GLY D C 1
ATOM 13269 O O . GLY D 1 299 ? 31.53472 33.03138 18.78600 1.000 41.86012 299 GLY D O 1
ATOM 13270 N N . PRO D 1 300 ? 32.21913 35.06177 18.13388 1.000 45.35413 300 PRO D N 1
ATOM 13271 C CA . PRO D 1 300 ? 32.11145 36.52264 17.99855 1.000 46.91479 300 PRO D CA 1
ATOM 13272 C C . PRO D 1 300 ? 31.41127 37.00716 16.73734 1.000 42.93660 300 PRO D C 1
ATOM 13273 O O . PRO D 1 300 ? 30.82033 38.07656 16.74529 1.000 45.46411 300 PRO D O 1
ATOM 13277 N N . ARG D 1 301 ? 31.45112 36.27420 15.62987 1.000 42.96709 301 ARG D N 1
ATOM 13278 C CA . ARG D 1 301 ? 30.87797 36.77700 14.39259 1.000 47.22548 301 ARG D CA 1
ATOM 13279 C C . ARG D 1 301 ? 29.67953 35.99044 13.86816 1.000 45.20394 301 ARG D C 1
ATOM 13280 O O . ARG D 1 301 ? 28.93625 36.52726 13.03687 1.000 47.90908 301 ARG D O 1
ATOM 13288 N N . ALA D 1 302 ? 29.45358 34.75763 14.32328 1.000 38.79036 302 ALA D N 1
ATOM 13289 C CA . ALA D 1 302 ? 28.35579 33.95748 13.78716 1.000 44.32964 302 ALA D CA 1
ATOM 13290 C C . ALA D 1 302 ? 27.24967 33.70586 14.81216 1.000 43.30636 302 ALA D C 1
ATOM 13291 O O . ALA D 1 302 ? 26.43077 32.79814 14.62671 1.000 38.86858 302 ALA D O 1
ATOM 13293 N N . GLY D 1 303 ? 27.19648 34.50065 15.87889 1.000 40.00058 303 GLY D N 1
ATOM 13294 C CA . GLY D 1 303 ? 26.17676 34.34510 16.90205 1.000 40.33761 303 GLY D CA 1
ATOM 13295 C C . GLY D 1 303 ? 25.41429 35.63242 17.15422 1.000 40.67939 303 GLY D C 1
ATOM 13296 O O . GLY D 1 303 ? 25.25828 36.44863 16.24147 1.000 43.10038 303 GLY D O 1
ATOM 13297 N N . LEU D 1 304 ? 24.94861 35.84249 18.38653 1.000 39.97991 304 LEU D N 1
ATOM 13298 C CA . LEU D 1 304 ? 24.15580 37.03134 18.68412 1.000 37.96539 304 LEU D CA 1
ATOM 13299 C C . LEU D 1 304 ? 25.00665 38.19928 19.17607 1.000 41.94127 304 LEU D C 1
ATOM 13300 O O . LEU D 1 304 ? 24.77607 39.34463 18.76951 1.000 40.80341 304 LEU D O 1
ATOM 13305 N N . ALA D 1 305 ? 25.97805 37.93698 20.05030 1.000 39.60574 305 ALA D N 1
ATOM 13306 C CA . ALA D 1 305 ? 26.98338 38.92535 20.43766 1.000 38.48427 305 ALA D CA 1
ATOM 13307 C C . ALA D 1 305 ? 26.35672 40.22478 20.94614 1.000 40.92640 305 ALA D C 1
ATOM 13308 O O . ALA D 1 305 ? 26.76908 41.32853 20.58327 1.000 41.75413 305 ALA D O 1
ATOM 13310 N N . GLU D 1 306 ? 25.35925 40.09070 21.81670 1.000 38.43753 306 GLU D N 1
ATOM 13311 C CA . GLU D 1 306 ? 24.80137 41.25708 22.48810 1.000 37.70676 306 GLU D CA 1
ATOM 13312 C C . GLU D 1 306 ? 25.54789 41.62659 23.76339 1.000 37.49254 306 GLU D C 1
ATOM 13313 O O . GLU D 1 306 ? 25.46328 42.78248 24.19555 1.000 35.83256 306 GLU D O 1
ATOM 13319 N N . ILE D 1 307 ? 26.26511 40.67600 24.37820 1.000 35.18064 307 ILE D N 1
ATOM 13320 C CA . ILE D 1 307 ? 27.03162 40.91882 25.59756 1.000 40.58274 307 ILE D CA 1
ATOM 13321 C C . ILE D 1 307 ? 28.40563 40.26288 25.51051 1.000 39.28703 307 ILE D C 1
ATOM 13322 O O . ILE D 1 307 ? 28.65587 39.37222 24.69385 1.000 38.79789 307 ILE D O 1
ATOM 13327 N N . SER D 1 308 ? 29.30310 40.71802 26.38325 1.000 40.41442 308 SER D N 1
ATOM 13328 C CA . SER D 1 308 ? 30.55377 40.02632 26.65627 1.000 42.82744 308 SER D CA 1
ATOM 13329 C C . SER D 1 308 ? 30.54111 39.47150 28.07731 1.000 42.89933 308 SER D C 1
ATOM 13330 O O . SER D 1 308 ? 29.88277 40.01354 28.97104 1.000 44.23439 308 SER D O 1
ATOM 13333 N N . ILE D 1 309 ? 31.25932 38.37569 28.27179 1.000 37.56411 309 ILE D N 1
ATOM 13334 C CA . ILE D 1 309 ? 31.41393 37.76608 29.59130 1.000 39.32976 309 ILE D CA 1
ATOM 13335 C C . ILE D 1 309 ? 32.90811 37.62844 29.84463 1.000 38.33630 309 ILE D C 1
ATOM 13336 O O . ILE D 1 309 ? 33.70573 37.60574 28.89327 1.000 40.25714 309 ILE D O 1
ATOM 13341 N N . PRO D 1 310 ? 33.32529 37.54221 31.11008 1.000 40.33452 310 PRO D N 1
ATOM 13342 C CA . PRO D 1 310 ? 34.76174 37.42904 31.40484 1.000 38.45547 310 PRO D CA 1
ATOM 13343 C C . PRO D 1 310 ? 35.35864 36.14275 30.84964 1.000 41.80846 310 PRO D C 1
ATOM 13344 O O . PRO D 1 310 ? 34.72406 35.08275 30.85353 1.000 44.32050 310 PRO D O 1
ATOM 13348 N N . GLU D 1 311 ? 36.59440 36.24620 30.37194 1.000 42.82929 311 GLU D N 1
ATOM 13349 C CA . GLU D 1 311 ? 37.37086 35.08456 29.95159 1.000 52.75315 311 GLU D CA 1
ATOM 13350 C C . GLU D 1 311 ? 38.22685 34.61969 31.12716 1.000 51.40635 311 GLU D C 1
ATOM 13351 O O . GLU D 1 311 ? 39.11946 35.34088 31.57574 1.000 53.78224 311 GLU D O 1
ATOM 13357 N N . ASN D 1 312 ? 37.94894 33.41505 31.62583 1.000 51.21410 312 ASN D N 1
ATOM 13358 C CA . ASN D 1 312 ? 38.64160 32.86076 32.77933 1.000 57.72218 312 ASN D CA 1
ATOM 13359 C C . ASN D 1 312 ? 39.68800 31.82113 32.41247 1.000 62.03163 312 ASN D C 1
ATOM 13360 O O . ASN D 1 312 ? 40.59591 31.56849 33.21173 1.000 66.94073 312 ASN D O 1
ATOM 13365 N N . GLU D 1 313 ? 39.57404 31.20487 31.24904 1.000 62.45745 313 GLU D N 1
ATOM 13366 C CA . GLU D 1 313 ? 40.55367 30.23929 30.80256 1.000 68.99603 313 GLU D CA 1
ATOM 13367 C C . GLU D 1 313 ? 41.38735 30.83562 29.67488 1.000 76.60645 313 GLU D C 1
ATOM 13368 O O . GLU D 1 313 ? 40.88879 31.65100 28.89437 1.000 74.79078 313 GLU D O 1
ATOM 13374 N N . PRO D 1 314 ? 42.66563 30.47750 29.57803 1.000 91.21502 314 PRO D N 1
ATOM 13375 C CA . PRO D 1 314 ? 43.50665 31.05163 28.51917 1.000 89.54052 314 PRO D CA 1
ATOM 13376 C C . PRO D 1 314 ? 43.00220 30.64614 27.14165 1.000 93.75291 314 PRO D C 1
ATOM 13377 O O . PRO D 1 314 ? 42.68550 29.48067 26.89401 1.000 102.66338 314 PRO D O 1
ATOM 13381 N N . GLY D 1 315 ? 42.91134 31.62567 26.24758 1.000 86.61348 315 GLY D N 1
ATOM 13382 C CA . GLY D 1 315 ? 42.45027 31.36932 24.89668 1.000 86.44314 315 GLY D CA 1
ATOM 13383 C C . GLY D 1 315 ? 43.59668 31.08081 23.95057 1.000 90.53222 315 GLY D C 1
ATOM 13384 O O . GLY D 1 315 ? 44.56668 30.42015 24.33233 1.000 90.15786 315 GLY D O 1
ATOM 13385 N N . SER D 1 316 ? 43.50557 31.57478 22.71695 1.000 93.65814 316 SER D N 1
ATOM 13386 C CA . SER D 1 316 ? 44.55783 31.40670 21.72395 1.000 83.06896 316 SER D CA 1
ATOM 13387 C C . SER D 1 316 ? 44.83734 32.74065 21.04965 1.000 78.17174 316 SER D C 1
ATOM 13388 O O . SER D 1 316 ? 43.90703 33.47837 20.70787 1.000 75.57095 316 SER D O 1
ATOM 13391 N N . SER D 1 317 ? 46.12396 33.04776 20.85563 1.000 78.05843 317 SER D N 1
ATOM 13392 C CA . SER D 1 317 ? 46.47641 34.25430 20.11348 1.000 77.93740 317 SER D CA 1
ATOM 13393 C C . SER D 1 317 ? 45.99992 34.17008 18.66971 1.000 72.32611 317 SER D C 1
ATOM 13394 O O . SER D 1 317 ? 45.74899 35.20043 18.03219 1.000 71.32678 317 SER D O 1
ATOM 13397 N N . ILE D 1 318 ? 45.85446 32.94947 18.14407 1.000 72.15316 318 ILE D N 1
ATOM 13398 C CA . ILE D 1 318 ? 45.36858 32.74972 16.78528 1.000 70.96015 318 ILE D CA 1
ATOM 13399 C C . ILE D 1 318 ? 43.85135 32.60285 16.72734 1.000 69.39172 318 ILE D C 1
ATOM 13400 O O . ILE D 1 318 ? 43.28878 32.50228 15.62860 1.000 70.20598 318 ILE D O 1
ATOM 13405 N N . MET D 1 319 ? 43.16496 32.61363 17.86892 1.000 68.76820 319 MET D N 1
ATOM 13406 C CA . MET D 1 319 ? 41.70139 32.63735 17.91017 1.000 71.22112 319 MET D CA 1
ATOM 13407 C C . MET D 1 319 ? 41.22196 33.77652 18.80513 1.000 68.87820 319 MET D C 1
ATOM 13408 O O . MET D 1 319 ? 40.62945 33.54071 19.86544 1.000 68.05222 319 MET D O 1
ATOM 13413 N N . PRO D 1 320 ? 41.45186 35.03009 18.40226 1.000 67.68842 320 PRO D N 1
ATOM 13414 C CA . PRO D 1 320 ? 40.98004 36.15752 19.21457 1.000 66.15497 320 PRO D CA 1
ATOM 13415 C C . PRO D 1 320 ? 39.47638 36.35119 19.10430 1.000 68.75213 320 PRO D C 1
ATOM 13416 O O . PRO D 1 320 ? 38.88228 36.21575 18.03073 1.000 65.51724 320 PRO D O 1
ATOM 13420 N N . GLY D 1 321 ? 38.86240 36.67512 20.24057 1.000 70.07845 321 GLY D N 1
ATOM 13421 C CA . GLY D 1 321 ? 37.43380 36.87524 20.32391 1.000 65.17035 321 GLY D CA 1
ATOM 13422 C C . GLY D 1 321 ? 36.64626 35.67036 20.79945 1.000 61.36008 321 GLY D C 1
ATOM 13423 O O . GLY D 1 321 ? 35.47555 35.82669 21.16059 1.000 56.62299 321 GLY D O 1
ATOM 13424 N N . LYS D 1 322 ? 37.24722 34.48133 20.81053 1.000 61.49149 322 LYS D N 1
ATOM 13425 C CA . LYS D 1 322 ? 36.56220 33.27223 21.25337 1.000 60.91315 322 LYS D CA 1
ATOM 13426 C C . LYS D 1 322 ? 36.57476 33.21103 22.77329 1.000 59.65992 322 LYS D C 1
ATOM 13427 O O . LYS D 1 322 ? 37.64335 33.11808 23.38617 1.000 60.76544 322 LYS D O 1
ATOM 13433 N N . VAL D 1 323 ? 35.39455 33.25918 23.38413 1.000 53.52734 323 VAL D N 1
ATOM 13434 C CA . VAL D 1 323 ? 35.25432 33.08205 24.82509 1.000 56.08293 323 VAL D CA 1
ATOM 13435 C C . VAL D 1 323 ? 34.17173 32.03860 25.03066 1.000 50.39400 323 VAL D C 1
ATOM 13436 O O . VAL D 1 323 ? 32.99217 32.31406 24.78433 1.000 49.51206 323 VAL D O 1
ATOM 13440 N N . ASN D 1 324 ? 34.56348 30.84367 25.46725 1.000 43.62528 324 ASN D N 1
ATOM 13441 C CA . ASN D 1 324 ? 33.57572 29.81761 25.75858 1.000 41.53206 324 ASN D CA 1
ATOM 13442 C C . ASN D 1 324 ? 32.85141 30.16065 27.05353 1.000 42.59470 324 ASN D C 1
ATOM 13443 O O . ASN D 1 324 ? 33.50127 30.44970 28.06498 1.000 38.80913 324 ASN D O 1
ATOM 13448 N N . PRO D 1 325 ? 31.51559 30.12700 27.06901 1.000 41.10319 325 PRO D N 1
ATOM 13449 C CA . PRO D 1 325 ? 30.77746 30.41994 28.30260 1.000 38.07461 325 PRO D CA 1
ATOM 13450 C C . PRO D 1 325 ? 30.84212 29.25707 29.27876 1.000 39.20902 325 PRO D C 1
ATOM 13451 O O . PRO D 1 325 ? 29.83259 28.59455 29.53131 1.000 31.89635 325 PRO D O 1
ATOM 13455 N N . THR D 1 326 ? 32.02005 28.99851 29.84486 1.000 34.89172 326 THR D N 1
ATOM 13456 C CA . THR D 1 326 ? 32.18315 27.76399 30.60204 1.000 37.50475 326 THR D CA 1
ATOM 13457 C C . THR D 1 326 ? 31.44457 27.80406 31.93321 1.000 34.57617 326 THR D C 1
ATOM 13458 O O . THR D 1 326 ? 31.08121 26.74971 32.46222 1.000 32.90289 326 THR D O 1
ATOM 13462 N N . GLN D 1 327 ? 31.22042 28.99660 32.49518 1.000 34.08021 327 GLN D N 1
ATOM 13463 C CA . GLN D 1 327 ? 30.46335 29.07897 33.74093 1.000 36.17998 327 GLN D CA 1
ATOM 13464 C C . GLN D 1 327 ? 28.99286 28.75814 33.51424 1.000 37.62873 327 GLN D C 1
ATOM 13465 O O . GLN D 1 327 ? 28.35048 28.15735 34.38614 1.000 36.68166 327 GLN D O 1
ATOM 13471 N N . CYS D 1 328 ? 28.45192 29.13838 32.35107 1.000 32.39715 328 CYS D N 1
ATOM 13472 C CA . CYS D 1 328 ? 27.10268 28.72141 31.98872 1.000 31.79996 328 CYS D CA 1
ATOM 13473 C C . CYS D 1 328 ? 27.00424 27.20644 31.91564 1.000 32.53008 328 CYS D C 1
ATOM 13474 O O . CYS D 1 328 ? 26.01852 26.61386 32.36965 1.000 33.86902 328 CYS D O 1
ATOM 13477 N N . GLU D 1 329 ? 28.02458 26.55953 31.35802 1.000 29.17185 329 GLU D N 1
ATOM 13478 C CA . GLU D 1 329 ? 27.97511 25.11021 31.22363 1.000 29.32552 329 GLU D CA 1
ATOM 13479 C C . GLU D 1 329 ? 27.98442 24.42828 32.58386 1.000 32.27941 329 GLU D C 1
ATOM 13480 O O . GLU D 1 329 ? 27.22803 23.47872 32.80601 1.000 31.86996 329 GLU D O 1
ATOM 13486 N N . MET D 1 330 ? 28.83266 24.89832 33.50895 1.000 34.09051 330 MET D N 1
ATOM 13487 C CA . MET D 1 330 ? 28.80856 24.37492 34.87108 1.000 32.34473 330 MET D CA 1
ATOM 13488 C C . MET D 1 330 ? 27.41919 24.50762 35.48583 1.000 30.67100 330 MET D C 1
ATOM 13489 O O . MET D 1 330 ? 26.90603 23.56198 36.09615 1.000 30.34172 330 MET D O 1
ATOM 13494 N N . LEU D 1 331 ? 26.80544 25.68782 35.35900 1.000 28.50445 331 LEU D N 1
ATOM 13495 C CA . LEU D 1 331 ? 25.54152 25.94215 36.04672 1.000 33.45191 331 LEU D CA 1
ATOM 13496 C C . LEU D 1 331 ? 24.41293 25.08340 35.47390 1.000 31.39832 331 LEU D C 1
ATOM 13497 O O . LEU D 1 331 ? 23.54959 24.60212 36.21895 1.000 29.46181 331 LEU D O 1
ATOM 13502 N N . THR D 1 332 ? 24.41827 24.84026 34.16198 1.000 29.36294 332 THR D N 1
ATOM 13503 C CA . THR D 1 332 ? 23.35621 24.01386 33.59504 1.000 32.01197 332 THR D CA 1
ATOM 13504 C C . THR D 1 332 ? 23.55466 22.53936 33.92428 1.000 32.00008 332 THR D C 1
ATOM 13505 O O . THR D 1 332 ? 22.57080 21.81567 34.10623 1.000 32.87834 332 THR D O 1
ATOM 13509 N N . MET D 1 333 ? 24.80418 22.07681 34.04107 1.000 33.69105 333 MET D N 1
ATOM 13510 C CA . MET D 1 333 ? 25.02067 20.70249 34.48853 1.000 31.77250 333 MET D CA 1
ATOM 13511 C C . MET D 1 333 ? 24.56613 20.52230 35.92914 1.000 29.41634 333 MET D C 1
ATOM 13512 O O . MET D 1 333 ? 23.95759 19.50457 36.27296 1.000 31.16039 333 MET D O 1
ATOM 13517 N N . VAL D 1 334 ? 24.85897 21.49974 36.78653 1.000 31.45337 334 VAL D N 1
ATOM 13518 C CA . VAL D 1 334 ? 24.29659 21.50401 38.13121 1.000 31.83823 334 VAL D CA 1
ATOM 13519 C C . VAL D 1 334 ? 22.77070 21.44573 38.06381 1.000 30.77211 334 VAL D C 1
ATOM 13520 O O . VAL D 1 334 ? 22.13086 20.64950 38.76469 1.000 32.88224 334 VAL D O 1
ATOM 13524 N N . ALA D 1 335 ? 22.17310 22.22878 37.16473 1.000 33.14178 335 ALA D N 1
ATOM 13525 C CA . ALA D 1 335 ? 20.71280 22.28822 37.06875 1.000 31.62865 335 ALA D CA 1
ATOM 13526 C C . ALA D 1 335 ? 20.09742 20.92037 36.76340 1.000 29.03430 335 ALA D C 1
ATOM 13527 O O . ALA D 1 335 ? 19.11704 20.51691 37.40280 1.000 32.33081 335 ALA D O 1
ATOM 13529 N N . VAL D 1 336 ? 20.64784 20.18724 35.78744 1.000 29.00557 336 VAL D N 1
ATOM 13530 C CA . VAL D 1 336 ? 20.06336 18.88324 35.46963 1.000 24.86221 336 VAL D CA 1
ATOM 13531 C C . VAL D 1 336 ? 20.32292 17.87030 36.57818 1.000 29.98615 336 VAL D C 1
ATOM 13532 O O . VAL D 1 336 ? 19.51921 16.94965 36.77752 1.000 30.81554 336 VAL D O 1
ATOM 13536 N N . GLN D 1 337 ? 21.44965 17.98499 37.29248 1.000 23.96167 337 GLN D N 1
ATOM 13537 C CA . GLN D 1 337 ? 21.67087 17.11780 38.44571 1.000 29.15914 337 GLN D CA 1
ATOM 13538 C C . GLN D 1 337 ? 20.56439 17.30076 39.47511 1.000 26.06466 337 GLN D C 1
ATOM 13539 O O . GLN D 1 337 ? 20.01177 16.32218 39.98851 1.000 30.33714 337 GLN D O 1
ATOM 13545 N N . VAL D 1 338 ? 20.21458 18.55341 39.77877 1.000 27.98148 338 VAL D N 1
ATOM 13546 C CA . VAL D 1 338 ? 19.14316 18.81230 40.74180 1.000 29.93694 338 VAL D CA 1
ATOM 13547 C C . VAL D 1 338 ? 17.83679 18.17415 40.27836 1.000 28.94425 338 VAL D C 1
ATOM 13548 O O . VAL D 1 338 ? 17.04618 17.67441 41.09042 1.000 28.73210 338 VAL D O 1
ATOM 13552 N N . MET D 1 339 ? 17.59680 18.16337 38.96781 1.000 28.43798 339 MET D N 1
ATOM 13553 C CA . MET D 1 339 ? 16.34383 17.60701 38.46751 1.000 29.31966 339 MET D CA 1
ATOM 13554 C C . MET D 1 339 ? 16.31058 16.09830 38.64263 1.000 34.01949 339 MET D C 1
ATOM 13555 O O . MET D 1 339 ? 15.26668 15.53288 38.98617 1.000 35.31412 339 MET D O 1
ATOM 13560 N N . GLY D 1 340 ? 17.44178 15.43092 38.41078 1.000 30.01265 340 GLY D N 1
ATOM 13561 C CA . GLY D 1 340 ? 17.51049 14.00808 38.69201 1.000 30.94782 340 GLY D CA 1
ATOM 13562 C C . GLY D 1 340 ? 17.43308 13.70884 40.17630 1.000 31.39608 340 GLY D C 1
ATOM 13563 O O . GLY D 1 340 ? 16.73270 12.78428 40.59465 1.000 32.57382 340 GLY D O 1
ATOM 13564 N N . ASN D 1 341 ? 18.15431 14.48245 40.99280 1.000 29.30593 341 ASN D N 1
ATOM 13565 C CA . ASN D 1 341 ? 18.02191 14.35350 42.43824 1.000 25.76174 341 ASN D CA 1
ATOM 13566 C C . ASN D 1 341 ? 16.56618 14.48373 42.87960 1.000 30.86623 341 ASN D C 1
ATOM 13567 O O . ASN D 1 341 ? 16.14302 13.82143 43.83464 1.000 26.83426 341 ASN D O 1
ATOM 13572 N N . ASP D 1 342 ? 15.78679 15.32760 42.19401 1.000 28.16337 342 ASP D N 1
ATOM 13573 C CA . ASP D 1 342 ? 14.37850 15.50471 42.54013 1.000 30.57395 342 ASP D CA 1
ATOM 13574 C C . ASP D 1 342 ? 13.58389 14.21623 42.33399 1.000 28.31415 342 ASP D C 1
ATOM 13575 O O . ASP D 1 342 ? 12.71068 13.87070 43.14228 1.000 28.90197 342 ASP D O 1
ATOM 13580 N N . THR D 1 343 ? 13.87515 13.49376 41.25331 1.000 26.95687 343 THR D N 1
ATOM 13581 C CA . THR D 1 343 ? 13.26128 12.19070 41.01898 1.000 27.83402 343 THR D CA 1
ATOM 13582 C C . THR D 1 343 ? 13.46690 11.25331 42.20427 1.000 33.23480 343 THR D C 1
ATOM 13583 O O . THR D 1 343 ? 12.51503 10.61837 42.67923 1.000 28.90284 343 THR D O 1
ATOM 13587 N N . VAL D 1 344 ? 14.71333 11.15446 42.69231 1.000 31.84486 344 VAL D N 1
ATOM 13588 C CA . VAL D 1 344 ? 15.04127 10.22830 43.77736 1.000 29.51708 344 VAL D CA 1
ATOM 13589 C C . VAL D 1 344 ? 14.22680 10.55114 45.01290 1.000 29.09573 344 VAL D C 1
ATOM 13590 O O . VAL D 1 344 ? 13.67427 9.66436 45.67483 1.000 33.53870 344 VAL D O 1
ATOM 13594 N N . VAL D 1 345 ? 14.23289 11.82519 45.39096 1.000 23.54055 345 VAL D N 1
ATOM 13595 C CA . VAL D 1 345 ? 13.60874 12.25883 46.62812 1.000 28.43873 345 VAL D CA 1
ATOM 13596 C C . VAL D 1 345 ? 12.11079 12.01885 46.58216 1.000 30.10359 345 VAL D C 1
ATOM 13597 O O . VAL D 1 345 ? 11.51610 11.53546 47.55510 1.000 29.81570 345 VAL D O 1
ATOM 13601 N N . GLY D 1 346 ? 11.48300 12.33229 45.44674 1.000 28.85200 346 GLY D N 1
ATOM 13602 C CA . GLY D 1 346 ? 10.04980 12.12249 45.31578 1.000 26.93990 346 GLY D CA 1
ATOM 13603 C C . GLY D 1 346 ? 9.65784 10.66242 45.35819 1.000 31.41896 346 GLY D C 1
ATOM 13604 O O . GLY D 1 346 ? 8.60839 10.31387 45.90722 1.000 35.12683 346 GLY D O 1
ATOM 13605 N N A PHE D 1 347 ? 10.46275 9.79622 44.72699 0.593 31.16041 347 PHE D N 1
ATOM 13606 N N B PHE D 1 347 ? 10.49747 9.77616 44.82345 0.407 31.05701 347 PHE D N 1
ATOM 13607 C CA A PHE D 1 347 ? 10.23777 8.35319 44.78376 0.593 30.76988 347 PHE D CA 1
ATOM 13608 C CA B PHE D 1 347 ? 10.12549 8.36667 44.83493 0.407 30.77055 347 PHE D CA 1
ATOM 13609 C C A PHE D 1 347 ? 10.41512 7.83727 46.20067 0.593 30.35178 347 PHE D C 1
ATOM 13610 C C B PHE D 1 347 ? 10.47577 7.69861 46.15815 0.407 30.36061 347 PHE D C 1
ATOM 13611 O O A PHE D 1 347 ? 9.52013 7.19675 46.76471 0.593 30.03497 347 PHE D O 1
ATOM 13612 O O B PHE D 1 347 ? 9.73708 6.82377 46.62252 0.407 30.12955 347 PHE D O 1
ATOM 13627 N N . ALA D 1 348 ? 11.59552 8.09042 46.77639 1.000 31.87683 348 ALA D N 1
ATOM 13628 C CA . ALA D 1 348 ? 11.94507 7.54493 48.08057 1.000 31.22938 348 ALA D CA 1
ATOM 13629 C C . ALA D 1 348 ? 10.92559 7.92654 49.14658 1.000 30.15419 348 ALA D C 1
ATOM 13630 O O . ALA D 1 348 ? 10.60813 7.10977 50.02042 1.000 31.90906 348 ALA D O 1
ATOM 13632 N N . SER D 1 349 ? 10.37930 9.13905 49.07810 1.000 29.86741 349 SER D N 1
ATOM 13633 C CA . SER D 1 349 ? 9.39778 9.55665 50.06942 1.000 30.46863 349 SER D CA 1
ATOM 13634 C C . SER D 1 349 ? 8.08864 8.77859 49.96991 1.000 32.55306 349 SER D C 1
ATOM 13635 O O . SER D 1 349 ? 7.31831 8.76515 50.93674 1.000 34.05229 349 SER D O 1
ATOM 13638 N N . SER D 1 350 ? 7.81582 8.13423 48.83718 1.000 28.54755 350 SER D N 1
ATOM 13639 C CA . SER D 1 350 ? 6.58581 7.36679 48.67831 1.000 27.84725 350 SER D CA 1
ATOM 13640 C C . SER D 1 350 ? 6.68918 5.94670 49.21447 1.000 32.49765 350 SER D C 1
ATOM 13641 O O . SER D 1 350 ? 5.66747 5.26047 49.29763 1.000 32.76731 350 SER D O 1
ATOM 13644 N N . GLN D 1 351 ? 7.88217 5.49520 49.60615 1.000 30.17186 351 GLN D N 1
ATOM 13645 C CA . GLN D 1 351 ? 8.15565 4.07488 49.77133 1.000 31.18674 351 GLN D CA 1
ATOM 13646 C C . GLN D 1 351 ? 8.13944 3.62276 51.22893 1.000 33.82529 351 GLN D C 1
ATOM 13647 O O . GLN D 1 351 ? 8.64557 2.53646 51.54368 1.000 33.87219 351 GLN D O 1
ATOM 13653 N N . GLY D 1 352 ? 7.55889 4.41976 52.11975 1.000 32.86704 352 GLY D N 1
ATOM 13654 C CA . GLY D 1 352 ? 7.51413 4.04583 53.51678 1.000 28.72959 352 GLY D CA 1
ATOM 13655 C C . GLY D 1 352 ? 6.55469 2.90449 53.78664 1.000 33.40455 352 GLY D C 1
ATOM 13656 O O . GLY D 1 352 ? 5.61363 2.64089 53.03510 1.000 30.96653 352 GLY D O 1
ATOM 13657 N N . ASN D 1 353 ? 6.80102 2.21498 54.89888 1.000 34.23804 353 ASN D N 1
ATOM 13658 C CA . ASN D 1 353 ? 5.96384 1.10237 55.32999 1.000 36.82305 353 ASN D CA 1
ATOM 13659 C C . ASN D 1 353 ? 5.66621 1.27144 56.80761 1.000 34.96978 353 ASN D C 1
ATOM 13660 O O . ASN D 1 353 ? 6.59369 1.40308 57.60980 1.000 33.38091 353 ASN D O 1
ATOM 13665 N N . PHE D 1 354 ? 4.37928 1.27883 57.16253 1.000 32.37500 354 PHE D N 1
ATOM 13666 C CA . PHE D 1 354 ? 3.96787 1.27557 58.56349 1.000 35.41165 354 PHE D CA 1
ATOM 13667 C C . PHE D 1 354 ? 4.65542 2.37769 59.36408 1.000 34.04633 354 PHE D C 1
ATOM 13668 O O . PHE D 1 354 ? 4.49976 3.56258 59.05423 1.000 37.37566 354 PHE D O 1
ATOM 13676 N N . GLU D 1 355 ? 5.43170 2.00751 60.37303 1.000 33.78097 355 GLU D N 1
ATOM 13677 C CA . GLU D 1 355 ? 5.91959 2.98417 61.34115 1.000 36.18367 355 GLU D CA 1
ATOM 13678 C C . GLU D 1 355 ? 7.23697 3.64533 60.95884 1.000 35.35657 355 GLU D C 1
ATOM 13679 O O . GLU D 1 355 ? 7.71992 4.48883 61.71637 1.000 36.01354 355 GLU D O 1
ATOM 13685 N N . LEU D 1 356 ? 7.82382 3.32965 59.80942 1.000 28.85830 356 LEU D N 1
ATOM 13686 C CA . LEU D 1 356 ? 9.08079 3.98547 59.48662 1.000 29.34156 356 LEU D CA 1
ATOM 13687 C C . LEU D 1 356 ? 9.31391 3.97070 57.98389 1.000 32.12727 356 LEU D C 1
ATOM 13688 O O . LEU D 1 356 ? 9.03898 2.97239 57.31702 1.000 32.35804 356 LEU D O 1
ATOM 13693 N N . ASN D 1 357 ? 9.81743 5.08596 57.46278 1.000 30.34733 357 ASN D N 1
ATOM 13694 C CA . ASN D 1 357 ? 10.34371 5.13896 56.10509 1.000 32.45174 357 ASN D CA 1
ATOM 13695 C C . ASN D 1 357 ? 11.84758 4.90461 56.18411 1.000 33.05367 357 ASN D C 1
ATOM 13696 O O . ASN D 1 357 ? 12.56940 5.68388 56.82775 1.000 35.13930 357 ASN D O 1
ATOM 13701 N N . VAL D 1 358 ? 12.31743 3.83102 55.54752 1.000 32.53840 358 VAL D N 1
ATOM 13702 C CA . VAL D 1 358 ? 13.73194 3.47405 55.61536 1.000 31.64644 358 VAL D CA 1
ATOM 13703 C C . VAL D 1 358 ? 14.41232 3.77225 54.28464 1.000 31.25836 358 VAL D C 1
ATOM 13704 O O . VAL D 1 358 ? 15.04698 2.90005 53.68190 1.000 32.00952 358 VAL D O 1
ATOM 13708 N N . TYR D 1 359 ? 14.26757 5.01164 53.81302 1.000 30.51376 359 TYR D N 1
ATOM 13709 C CA . TYR D 1 359 ? 15.01488 5.51854 52.66702 1.000 31.05598 359 TYR D CA 1
ATOM 13710 C C . TYR D 1 359 ? 15.76307 6.79581 53.03600 1.000 33.76383 359 TYR D C 1
ATOM 13711 O O . TYR D 1 359 ? 16.06337 7.60849 52.15922 1.000 31.02993 359 TYR D O 1
ATOM 13720 N N . LYS D 1 360 ? 16.08001 6.98704 54.31716 1.000 33.37493 360 LYS D N 1
ATOM 13721 C CA . LYS D 1 360 ? 16.49211 8.30494 54.78578 1.000 32.84517 360 LYS D CA 1
ATOM 13722 C C . LYS D 1 360 ? 17.88711 8.72125 54.30391 1.000 27.45111 360 LYS D C 1
ATOM 13723 O O . LYS D 1 360 ? 18.06511 9.89378 53.94061 1.000 31.74144 360 LYS D O 1
ATOM 13729 N N . PRO D 1 361 ? 18.89078 7.83474 54.26172 1.000 36.69109 361 PRO D N 1
ATOM 13730 C CA . PRO D 1 361 ? 20.20286 8.27856 53.74514 1.000 33.07744 361 PRO D CA 1
ATOM 13731 C C . PRO D 1 361 ? 20.16157 8.75879 52.30565 1.000 32.32920 361 PRO D C 1
ATOM 13732 O O . PRO D 1 361 ? 20.72764 9.81377 51.99487 1.000 32.87562 361 PRO D O 1
ATOM 13736 N N . VAL D 1 362 ? 19.50747 8.01650 51.40795 1.000 35.29819 362 VAL D N 1
ATOM 13737 C CA . VAL D 1 362 ? 19.50612 8.44026 50.00875 1.000 29.69378 362 VAL D CA 1
ATOM 13738 C C . VAL D 1 362 ? 18.76860 9.77019 49.85862 1.000 30.59203 362 VAL D C 1
ATOM 13739 O O . VAL D 1 362 ? 19.14744 10.60331 49.02712 1.000 31.59544 362 VAL D O 1
ATOM 13743 N N . ILE D 1 363 ? 17.74526 10.01093 50.68498 1.000 32.29100 363 ILE D N 1
ATOM 13744 C CA . ILE D 1 363 ? 17.03461 11.28657 50.65990 1.000 29.27743 363 ILE D CA 1
ATOM 13745 C C . ILE D 1 363 ? 17.94521 12.40880 51.14262 1.000 32.65758 363 ILE D C 1
ATOM 13746 O O . ILE D 1 363 ? 18.05037 13.46427 50.50386 1.000 35.39667 363 ILE D O 1
ATOM 13751 N N . MET D 1 364 ? 18.61350 12.19634 52.28133 1.000 32.42489 364 MET D N 1
ATOM 13752 C CA . MET D 1 364 ? 19.56992 13.17624 52.79337 1.000 30.73198 364 MET D CA 1
ATOM 13753 C C . MET D 1 364 ? 20.64995 13.47560 51.76276 1.000 31.89962 364 MET D C 1
ATOM 13754 O O . MET D 1 364 ? 20.95122 14.64206 51.48047 1.000 35.15459 364 MET D O 1
ATOM 13759 N N . HIS D 1 365 ? 21.22723 12.42577 51.17686 1.000 28.91748 365 HIS D N 1
ATOM 13760 C CA . HIS D 1 365 ? 22.31717 12.58372 50.21681 1.000 31.32491 365 HIS D CA 1
ATOM 13761 C C . HIS D 1 365 ? 21.91144 13.47438 49.05176 1.000 32.35955 365 HIS D C 1
ATOM 13762 O O . HIS D 1 365 ? 22.64603 14.39193 48.66649 1.000 27.32790 365 HIS D O 1
ATOM 13769 N N . ASN D 1 366 ? 20.73771 13.21160 48.47621 1.000 29.38906 366 ASN D N 1
ATOM 13770 C CA . ASN D 1 366 ? 20.31490 13.92296 47.27510 1.000 29.68381 366 ASN D CA 1
ATOM 13771 C C . ASN D 1 366 ? 19.89595 15.34879 47.58324 1.000 28.90442 366 ASN D C 1
ATOM 13772 O O . ASN D 1 366 ? 20.23207 16.26878 46.83369 1.000 31.21602 366 ASN D O 1
ATOM 13777 N N . THR D 1 367 ? 19.16930 15.55132 48.68081 1.000 28.44081 367 THR D N 1
ATOM 13778 C CA . THR D 1 367 ? 18.69998 16.89131 49.00782 1.000 31.60275 367 THR D CA 1
ATOM 13779 C C . THR D 1 367 ? 19.86779 17.80225 49.36132 1.000 33.89798 367 THR D C 1
ATOM 13780 O O . THR D 1 367 ? 19.97775 18.91897 48.83528 1.000 32.19104 367 THR D O 1
ATOM 13784 N N . LEU D 1 368 ? 20.76023 17.33518 50.24315 1.000 30.73666 368 LEU D N 1
ATOM 13785 C CA . LEU D 1 368 ? 21.94680 18.11389 50.58042 1.000 29.17385 368 LEU D CA 1
ATOM 13786 C C . LEU D 1 368 ? 22.74680 18.46438 49.32898 1.000 29.25317 368 LEU D C 1
ATOM 13787 O O . LEU D 1 368 ? 23.12341 19.62462 49.12459 1.000 33.20776 368 LEU D O 1
ATOM 13792 N N . GLN D 1 369 ? 22.99909 17.47546 48.46619 1.000 27.60452 369 GLN D N 1
ATOM 13793 C CA . GLN D 1 369 ? 23.79148 17.73854 47.26462 1.000 32.83039 369 GLN D CA 1
ATOM 13794 C C . GLN D 1 369 ? 23.14542 18.81693 46.40593 1.000 33.47863 369 GLN D C 1
ATOM 13795 O O . GLN D 1 369 ? 23.82627 19.73722 45.93433 1.000 33.35472 369 GLN D O 1
ATOM 13801 N N . SER D 1 370 ? 21.82828 18.72676 46.20189 1.000 29.33022 370 SER D N 1
ATOM 13802 C CA . SER D 1 370 ? 21.12703 19.76338 45.45406 1.000 29.18806 370 SER D CA 1
ATOM 13803 C C . SER D 1 370 ? 21.33607 21.13677 46.07940 1.000 29.30849 370 SER D C 1
ATOM 13804 O O . SER D 1 370 ? 21.54688 22.12005 45.36207 1.000 30.41472 370 SER D O 1
ATOM 13807 N N . ILE D 1 371 ? 21.29677 21.22577 47.41359 1.000 30.41016 371 ILE D N 1
ATOM 13808 C CA . ILE D 1 371 ? 21.47417 22.52185 48.07233 1.000 31.12591 371 ILE D CA 1
ATOM 13809 C C . ILE D 1 371 ? 22.86241 23.09559 47.77973 1.000 34.70210 371 ILE D C 1
ATOM 13810 O O . ILE D 1 371 ? 22.98731 24.22468 47.29018 1.000 30.30772 371 ILE D O 1
ATOM 13815 N N . TYR D 1 372 ? 23.93114 22.33282 48.06727 1.000 32.49982 372 TYR D N 1
ATOM 13816 C CA . TYR D 1 372 ? 25.26007 22.91895 47.90043 1.000 32.61603 372 TYR D CA 1
ATOM 13817 C C . TYR D 1 372 ? 25.67135 23.03891 46.43858 1.000 30.86466 372 TYR D C 1
ATOM 13818 O O . TYR D 1 372 ? 26.48659 23.90825 46.11185 1.000 35.03770 372 TYR D O 1
ATOM 13827 N N . LEU D 1 373 ? 25.12713 22.21061 45.54381 1.000 28.11664 373 LEU D N 1
ATOM 13828 C CA . LEU D 1 373 ? 25.41560 22.41596 44.12557 1.000 29.89651 373 LEU D CA 1
ATOM 13829 C C . LEU D 1 373 ? 24.79833 23.71980 43.62825 1.000 35.06164 373 LEU D C 1
ATOM 13830 O O . LEU D 1 373 ? 25.45226 24.49032 42.91517 1.000 34.70620 373 LEU D O 1
ATOM 13835 N N . LEU D 1 374 ? 23.54607 23.99235 44.00313 1.000 31.61684 374 LEU D N 1
ATOM 13836 C CA . LEU D 1 374 ? 22.94727 25.27676 43.65457 1.000 31.14989 374 LEU D CA 1
ATOM 13837 C C . LEU D 1 374 ? 23.69882 26.42540 44.32025 1.000 32.40894 374 LEU D C 1
ATOM 13838 O O . LEU D 1 374 ? 23.99253 27.43920 43.67487 1.000 31.87859 374 LEU D O 1
ATOM 13843 N N . ALA D 1 375 ? 24.04295 26.27234 45.60407 1.000 30.24069 375 ALA D N 1
ATOM 13844 C CA . ALA D 1 375 ? 24.76751 27.31937 46.31620 1.000 34.66932 375 ALA D CA 1
ATOM 13845 C C . ALA D 1 375 ? 26.11943 27.59529 45.66369 1.000 35.41910 375 ALA D C 1
ATOM 13846 O O . ALA D 1 375 ? 26.42178 28.73658 45.29656 1.000 36.31701 375 ALA D O 1
ATOM 13848 N N . ASP D 1 376 ? 26.95503 26.56222 45.51928 1.000 35.29918 376 ASP D N 1
ATOM 13849 C CA . ASP D 1 376 ? 28.27605 26.78185 44.92904 1.000 34.75830 376 ASP D CA 1
ATOM 13850 C C . ASP D 1 376 ? 28.14552 27.22218 43.47870 1.000 35.27519 376 ASP D C 1
ATOM 13851 O O . ASP D 1 376 ? 28.92236 28.05863 43.00051 1.000 35.62540 376 ASP D O 1
ATOM 13856 N N . GLY D 1 377 ? 27.15423 26.67366 42.76957 1.000 32.57935 377 GLY D N 1
ATOM 13857 C CA . GLY D 1 377 ? 26.95369 27.03659 41.37674 1.000 32.74334 377 GLY D CA 1
ATOM 13858 C C . GLY D 1 377 ? 26.63468 28.50773 41.20373 1.000 34.25988 377 GLY D C 1
ATOM 13859 O O . GLY D 1 377 ? 27.25818 29.19559 40.39557 1.000 36.23909 377 GLY D O 1
ATOM 13860 N N . MET D 1 378 ? 25.67060 29.01400 41.97939 1.000 32.77445 378 MET D N 1
ATOM 13861 C CA . MET D 1 378 ? 25.31357 30.42769 41.89534 1.000 32.74682 378 MET D CA 1
ATOM 13862 C C . MET D 1 378 ? 26.47352 31.32687 42.30978 1.000 34.56909 378 MET D C 1
ATOM 13863 O O . MET D 1 378 ? 26.76058 32.31688 41.62604 1.000 34.79539 378 MET D O 1
ATOM 13868 N N . GLU D 1 379 ? 27.14672 30.99971 43.42359 1.000 36.81291 379 GLU D N 1
ATOM 13869 C CA . GLU D 1 379 ? 28.26232 31.82038 43.89134 1.000 34.21633 379 GLU D CA 1
ATOM 13870 C C . GLU D 1 379 ? 29.34113 31.90878 42.82772 1.000 35.51314 379 GLU D C 1
ATOM 13871 O O . GLU D 1 379 ? 29.80464 33.00116 42.48336 1.000 34.49602 379 GLU D O 1
ATOM 13877 N N . THR D 1 380 ? 29.73180 30.76000 42.27668 1.000 34.80634 380 THR D N 1
ATOM 13878 C CA . THR D 1 380 ? 30.80260 30.72875 41.29112 1.000 31.85725 380 THR D CA 1
ATOM 13879 C C . THR D 1 380 ? 30.37517 31.40565 39.99868 1.000 36.48877 380 THR D C 1
ATOM 13880 O O . THR D 1 380 ? 31.14299 32.18194 39.41743 1.000 36.24582 380 THR D O 1
ATOM 13884 N N . PHE D 1 381 ? 29.14816 31.12951 39.54144 1.000 32.66882 381 PHE D N 1
ATOM 13885 C CA . PHE D 1 381 ? 28.63113 31.78457 38.34378 1.000 32.89490 381 PHE D CA 1
ATOM 13886 C C . PHE D 1 381 ? 28.56135 33.29435 38.53239 1.000 34.41594 381 PHE D C 1
ATOM 13887 O O . PHE D 1 381 ? 28.91649 34.05787 37.62827 1.000 32.52131 381 PHE D O 1
ATOM 13895 N N . ASN D 1 382 ? 28.11109 33.74306 39.70454 1.000 33.70416 382 ASN D N 1
ATOM 13896 C CA . ASN D 1 382 ? 28.15651 35.16568 40.02528 1.000 33.26110 382 ASN D CA 1
ATOM 13897 C C . ASN D 1 382 ? 29.57703 35.71086 39.92388 1.000 34.91681 382 ASN D C 1
ATOM 13898 O O . ASN D 1 382 ? 29.84473 36.64850 39.16526 1.000 34.84854 382 ASN D O 1
ATOM 13903 N N . ASN D 1 383 ? 30.50756 35.12649 40.68405 1.000 34.54864 383 ASN D N 1
ATOM 13904 C CA . ASN D 1 383 ? 31.84470 35.71309 40.79072 1.000 33.88958 383 ASN D CA 1
ATOM 13905 C C . ASN D 1 383 ? 32.58547 35.65855 39.46347 1.000 35.51137 383 ASN D C 1
ATOM 13906 O O . ASN D 1 383 ? 33.30798 36.59758 39.11134 1.000 40.92046 383 ASN D O 1
ATOM 13911 N N . ASN D 1 384 ? 32.41357 34.57605 38.71092 1.000 33.17515 384 ASN D N 1
ATOM 13912 C CA . ASN D 1 384 ? 33.26520 34.29910 37.56452 1.000 34.97953 384 ASN D CA 1
ATOM 13913 C C . ASN D 1 384 ? 32.60374 34.60585 36.23012 1.000 36.70779 384 ASN D C 1
ATOM 13914 O O . ASN D 1 384 ? 33.23613 34.40637 35.18944 1.000 37.21199 384 ASN D O 1
ATOM 13919 N N . CYS D 1 385 ? 31.36445 35.10321 36.23622 1.000 36.86327 385 CYS D N 1
ATOM 13920 C CA . CYS D 1 385 ? 30.63374 35.40341 35.00476 1.000 38.52310 385 CYS D CA 1
ATOM 13921 C C . CYS D 1 385 ? 29.68109 36.58468 35.19088 1.000 38.80270 385 CYS D C 1
ATOM 13922 O O . CYS D 1 385 ? 29.87451 37.63861 34.57953 1.000 41.62408 385 CYS D O 1
ATOM 13925 N N . ALA D 1 386 ? 28.67425 36.42354 36.05754 1.000 36.32176 386 ALA D N 1
ATOM 13926 C CA . ALA D 1 386 ? 27.57118 37.38042 36.12931 1.000 35.80361 386 ALA D CA 1
ATOM 13927 C C . ALA D 1 386 ? 28.05104 38.80216 36.40057 1.000 37.61626 386 ALA D C 1
ATOM 13928 O O . ALA D 1 386 ? 27.57214 39.74581 35.76066 1.000 41.86279 386 ALA D O 1
ATOM 13930 N N . VAL D 1 387 ? 28.99363 38.98995 37.33602 1.000 37.21766 387 VAL D N 1
ATOM 13931 C CA . VAL D 1 387 ? 29.44437 40.34889 37.62949 1.000 39.28717 387 VAL D CA 1
ATOM 13932 C C . VAL D 1 387 ? 30.11618 40.99051 36.42220 1.000 40.58354 387 VAL D C 1
ATOM 13933 O O . VAL D 1 387 ? 30.21749 42.21946 36.35565 1.000 42.31791 387 VAL D O 1
ATOM 13937 N N . GLY D 1 388 ? 30.59454 40.19133 35.47106 1.000 40.08844 388 GLY D N 1
ATOM 13938 C CA . GLY D 1 388 ? 31.27151 40.69752 34.29294 1.000 42.29575 388 GLY D CA 1
ATOM 13939 C C . GLY D 1 388 ? 30.41304 40.79925 33.04410 1.000 40.61022 388 GLY D C 1
ATOM 13940 O O . GLY D 1 388 ? 30.94890 41.08840 31.96721 1.000 44.61749 388 GLY D O 1
ATOM 13941 N N . ILE D 1 389 ? 29.10602 40.57081 33.14850 1.000 38.77725 389 ILE D N 1
ATOM 13942 C CA . ILE D 1 389 ? 28.21095 40.70559 31.99950 1.000 39.15802 389 ILE D CA 1
ATOM 13943 C C . ILE D 1 389 ? 28.19132 42.16414 31.56615 1.000 41.08031 389 ILE D C 1
ATOM 13944 O O . ILE D 1 389 ? 27.79477 43.04931 32.33324 1.000 42.46217 389 ILE D O 1
ATOM 13949 N N . GLU D 1 390 ? 28.64453 42.42448 30.34274 1.000 41.56288 390 GLU D N 1
ATOM 13950 C CA . GLU D 1 390 ? 28.64320 43.77359 29.80367 1.000 42.64187 390 GLU D CA 1
ATOM 13951 C C . GLU D 1 390 ? 27.99179 43.78668 28.42671 1.000 46.39271 390 GLU D C 1
ATOM 13952 O O . GLU D 1 390 ? 28.18443 42.85439 27.63761 1.000 44.78841 390 GLU D O 1
ATOM 13958 N N . PRO D 1 391 ? 27.23602 44.83015 28.10220 1.000 46.56856 391 PRO D N 1
ATOM 13959 C CA . PRO D 1 391 ? 26.64603 44.92439 26.76667 1.000 44.98220 391 PRO D CA 1
ATOM 13960 C C . PRO D 1 391 ? 27.69142 45.27923 25.72107 1.000 44.92407 391 PRO D C 1
ATOM 13961 O O . PRO D 1 391 ? 28.71922 45.89601 26.00928 1.000 46.94713 391 PRO D O 1
ATOM 13965 N N . ILE D 1 392 ? 27.42587 44.84530 24.49097 1.000 44.66304 392 ILE D N 1
ATOM 13966 C CA . ILE D 1 392 ? 28.18802 45.30174 23.33313 1.000 46.88734 392 ILE D CA 1
ATOM 13967 C C . ILE D 1 392 ? 27.26107 46.24898 22.58374 1.000 49.77767 392 ILE D C 1
ATOM 13968 O O . ILE D 1 392 ? 26.46237 45.81505 21.74688 1.000 49.40259 392 ILE D O 1
ATOM 13973 N N A GLU D 1 393 ? 27.34545 47.54553 22.88163 0.483 49.35717 393 GLU D N 1
ATOM 13974 N N B GLU D 1 393 ? 27.36313 47.54787 22.88423 0.517 49.36043 393 GLU D N 1
ATOM 13975 C CA A GLU D 1 393 ? 26.28553 48.45195 22.45549 0.483 51.64041 393 GLU D CA 1
ATOM 13976 C CA B GLU D 1 393 ? 26.33413 48.49219 22.45968 0.517 51.64978 393 GLU D CA 1
ATOM 13977 C C A GLU D 1 393 ? 26.24568 48.65711 20.94572 0.483 52.07252 393 GLU D C 1
ATOM 13978 C C B GLU D 1 393 ? 26.23654 48.59027 20.94600 0.517 52.03208 393 GLU D C 1
ATOM 13979 O O A GLU D 1 393 ? 25.18400 48.99065 20.41563 0.483 51.09075 393 GLU D O 1
ATOM 13980 O O B GLU D 1 393 ? 25.14257 48.79386 20.41335 0.517 51.26279 393 GLU D O 1
ATOM 13991 N N . GLU D 1 394 ? 27.35883 48.45156 20.23871 1.000 54.49788 394 GLU D N 1
ATOM 13992 C CA . GLU D 1 394 ? 27.32436 48.55480 18.78267 1.000 53.75624 394 GLU D CA 1
ATOM 13993 C C . GLU D 1 394 ? 26.44845 47.46971 18.16802 1.000 55.37192 394 GLU D C 1
ATOM 13994 O O . GLU D 1 394 ? 25.68896 47.73398 17.22970 1.000 58.01965 394 GLU D O 1
ATOM 14000 N N . ASN D 1 395 ? 26.55424 46.23967 18.67284 1.000 49.69522 395 ASN D N 1
ATOM 14001 C CA . ASN D 1 395 ? 25.75296 45.14144 18.14621 1.000 47.98094 395 ASN D CA 1
ATOM 14002 C C . ASN D 1 395 ? 24.29292 45.28598 18.55057 1.000 53.44984 395 ASN D C 1
ATOM 14003 O O . ASN D 1 395 ? 23.38993 45.00080 17.75223 1.000 46.70541 395 ASN D O 1
ATOM 14008 N N . ILE D 1 396 ? 24.04157 45.71671 19.78926 1.000 50.39218 396 ILE D N 1
ATOM 14009 C CA . ILE D 1 396 ? 22.66911 45.95640 20.22555 1.000 50.36400 396 ILE D CA 1
ATOM 14010 C C . ILE D 1 396 ? 22.03294 47.08662 19.42011 1.000 53.27816 396 ILE D C 1
ATOM 14011 O O . ILE D 1 396 ? 20.87280 46.98842 19.00684 1.000 48.81736 396 ILE D O 1
ATOM 14016 N N . ASP D 1 397 ? 22.77143 48.18059 19.19307 1.000 50.51725 397 ASP D N 1
ATOM 14017 C CA . ASP D 1 397 ? 22.23124 49.28102 18.39915 1.000 52.30397 397 ASP D CA 1
ATOM 14018 C C . ASP D 1 397 ? 21.90578 48.83095 16.97983 1.000 56.37725 397 ASP D C 1
ATOM 14019 O O . ASP D 1 397 ? 20.86482 49.20682 16.42642 1.000 54.79219 397 ASP D O 1
ATOM 14024 N N . ASN D 1 398 ? 22.78355 48.02684 16.37145 1.000 55.82527 398 ASN D N 1
ATOM 14025 C CA . ASN D 1 398 ? 22.50408 47.53538 15.02598 1.000 55.27182 398 ASN D CA 1
ATOM 14026 C C . ASN D 1 398 ? 21.22786 46.70939 14.99434 1.000 54.71453 398 ASN D C 1
ATOM 14027 O O . ASN D 1 398 ? 20.42046 46.84381 14.06707 1.000 53.18140 398 ASN D O 1
ATOM 14032 N N . TYR D 1 399 ? 21.01518 45.85324 15.99559 1.000 50.78306 399 TYR D N 1
ATOM 14033 C CA . TYR D 1 399 ? 19.76958 45.08401 16.01952 1.000 50.02995 399 TYR D CA 1
ATOM 14034 C C . TYR D 1 399 ? 18.55410 46.00218 16.05937 1.000 50.62355 399 TYR D C 1
ATOM 14035 O O . TYR D 1 399 ? 17.55734 45.76257 15.36365 1.000 51.41232 399 TYR D O 1
ATOM 14044 N N . LEU D 1 400 ? 18.61617 47.05851 16.87126 1.000 52.77517 400 LEU D N 1
ATOM 14045 C CA . LEU D 1 400 ? 17.48425 47.97052 16.98946 1.000 52.55911 400 LEU D CA 1
ATOM 14046 C C . LEU D 1 400 ? 17.25426 48.72266 15.68472 1.000 54.76786 400 LEU D C 1
ATOM 14047 O O . LEU D 1 400 ? 16.12461 48.78916 15.18517 1.000 53.31146 400 LEU D O 1
ATOM 14052 N N . ASN D 1 401 ? 18.32559 49.26091 15.09745 1.000 54.04983 401 ASN D N 1
ATOM 14053 C CA . ASN D 1 401 ? 18.19314 50.07567 13.89263 1.000 56.52181 401 ASN D CA 1
ATOM 14054 C C . ASN D 1 401 ? 17.81805 49.24734 12.67147 1.000 56.90902 401 ASN D C 1
ATOM 14055 O O . ASN D 1 401 ? 17.16741 49.76124 11.75457 1.000 57.28135 401 ASN D O 1
ATOM 14060 N N . GLN D 1 402 ? 18.22321 47.98432 12.63135 1.000 52.35284 402 GLN D N 1
ATOM 14061 C CA . GLN D 1 402 ? 17.93359 47.11299 11.50495 1.000 54.94740 402 GLN D CA 1
ATOM 14062 C C . GLN D 1 402 ? 16.60772 46.37413 11.63871 1.000 53.17632 402 GLN D C 1
ATOM 14063 O O . GLN D 1 402 ? 16.23047 45.64219 10.72201 1.000 54.84861 402 GLN D O 1
ATOM 14069 N N . SER D 1 403 ? 15.88752 46.54188 12.73976 1.000 50.48178 403 SER D N 1
ATOM 14070 C CA . SER D 1 403 ? 14.72479 45.70573 12.98846 1.000 48.76031 403 SER D CA 1
ATOM 14071 C C . SER D 1 403 ? 13.51602 46.20939 12.22357 1.000 54.20310 403 SER D C 1
ATOM 14072 O O . SER D 1 403 ? 13.28539 47.41762 12.12212 1.000 55.60719 403 SER D O 1
ATOM 14075 N N . LEU D 1 404 ? 12.73486 45.26610 11.70063 1.000 54.67808 404 LEU D N 1
ATOM 14076 C CA . LEU D 1 404 ? 11.45799 45.56636 11.07450 1.000 56.22898 404 LEU D CA 1
ATOM 14077 C C . LEU D 1 404 ? 10.31554 45.61888 12.07368 1.000 58.02038 404 LEU D C 1
ATOM 14078 O O . LEU D 1 404 ? 9.23097 46.10075 11.72886 1.000 57.64789 404 LEU D O 1
ATOM 14083 N N . MET D 1 405 ? 10.53563 45.15178 13.30148 1.000 55.38208 405 MET D N 1
ATOM 14084 C CA . MET D 1 405 ? 9.44733 45.03577 14.26143 1.000 60.70171 405 MET D CA 1
ATOM 14085 C C . MET D 1 405 ? 9.02878 46.37422 14.85753 1.000 61.70752 405 MET D C 1
ATOM 14086 O O . MET D 1 405 ? 8.04693 46.41735 15.61084 1.000 63.89114 405 MET D O 1
ATOM 14091 N N . LEU D 1 406 ? 9.73158 47.45854 14.53232 1.000 58.33868 406 LEU D N 1
ATOM 14092 C CA . LEU D 1 406 ? 9.35307 48.78787 14.99065 1.000 61.56590 406 LEU D CA 1
ATOM 14093 C C . LEU D 1 406 ? 8.23688 49.41350 14.16173 1.000 64.65802 406 LEU D C 1
ATOM 14094 O O . LEU D 1 406 ? 7.69458 50.44721 14.57034 1.000 69.16402 406 LEU D O 1
ATOM 14099 N N . VAL D 1 407 ? 7.88378 48.81871 13.01842 1.000 63.08017 407 VAL D N 1
ATOM 14100 C CA . VAL D 1 407 ? 7.04283 49.50540 12.03652 1.000 65.45059 407 VAL D CA 1
ATOM 14101 C C . VAL D 1 407 ? 5.66736 49.84451 12.60299 1.000 71.13610 407 VAL D C 1
ATOM 14102 O O . VAL D 1 407 ? 5.04593 50.83320 12.18772 1.000 74.91585 407 VAL D O 1
ATOM 14106 N N . THR D 1 408 ? 5.17650 49.05463 13.56579 1.000 73.19755 408 THR D N 1
ATOM 14107 C CA . THR D 1 408 ? 3.82894 49.25388 14.09828 1.000 77.07700 408 THR D CA 1
ATOM 14108 C C . THR D 1 408 ? 3.64822 50.61815 14.74960 1.000 78.90551 408 THR D C 1
ATOM 14109 O O . THR D 1 408 ? 2.50926 51.05956 14.92332 1.000 77.04350 408 THR D O 1
ATOM 14113 N N . ALA D 1 409 ? 4.74064 51.28961 15.12230 1.000 84.99989 409 ALA D N 1
ATOM 14114 C CA . ALA D 1 409 ? 4.65740 52.64225 15.65917 1.000 83.46324 409 ALA D CA 1
ATOM 14115 C C . ALA D 1 409 ? 4.26658 53.67061 14.60354 1.000 89.88947 409 ALA D C 1
ATOM 14116 O O . ALA D 1 409 ? 3.91886 54.80193 14.96370 1.000 84.44451 409 ALA D O 1
ATOM 14118 N N . LEU D 1 410 ? 4.31746 53.30930 13.31811 1.000 84.08835 410 LEU D N 1
ATOM 14119 C CA . LEU D 1 410 ? 3.84940 54.19376 12.25989 1.000 81.00880 410 LEU D CA 1
ATOM 14120 C C . LEU D 1 410 ? 2.33710 54.15784 12.09648 1.000 85.05301 410 LEU D C 1
ATOM 14121 O O . LEU D 1 410 ? 1.77516 55.05732 11.45946 1.000 85.59336 410 LEU D O 1
ATOM 14126 N N . ASN D 1 411 ? 1.67456 53.14335 12.65772 1.000 93.60647 411 ASN D N 1
ATOM 14127 C CA . ASN D 1 411 ? 0.24434 52.94940 12.41790 1.000 98.79980 411 ASN D CA 1
ATOM 14128 C C . ASN D 1 411 ? -0.61272 54.13969 12.83501 1.000 95.99749 411 ASN D C 1
ATOM 14129 O O . ASN D 1 411 ? -1.50681 54.52247 12.06021 1.000 96.85569 411 ASN D O 1
ATOM 14134 N N . PRO D 1 412 ? -0.42747 54.75827 14.01061 1.000 87.40712 412 PRO D N 1
ATOM 14135 C CA . PRO D 1 412 ? -1.26901 55.91794 14.34870 1.000 83.51564 412 PRO D CA 1
ATOM 14136 C C . PRO D 1 412 ? -1.05491 57.11214 13.43770 1.000 84.89286 412 PRO D C 1
ATOM 14137 O O . PRO D 1 412 ? -1.92073 57.99838 13.39352 1.000 85.77929 412 PRO D O 1
ATOM 14141 N N . HIS D 1 413 ? 0.05028 57.16067 12.69518 1.000 81.49733 413 HIS D N 1
ATOM 14142 C CA . HIS D 1 413 ? 0.39316 58.34201 11.91240 1.000 82.97446 413 HIS D CA 1
ATOM 14143 C C . HIS D 1 413 ? 0.02130 58.22300 10.43889 1.000 84.31626 413 HIS D C 1
ATOM 14144 O O . HIS D 1 413 ? -0.56162 59.15381 9.87574 1.000 85.86740 413 HIS D O 1
ATOM 14151 N N . ILE D 1 414 ? 0.34682 57.10577 9.79372 1.000 83.16621 414 ILE D N 1
ATOM 14152 C CA . ILE D 1 414 ? 0.08716 56.94742 8.36713 1.000 83.65701 414 ILE D CA 1
ATOM 14153 C C . ILE D 1 414 ? -0.89814 55.83057 8.05316 1.000 82.03133 414 ILE D C 1
ATOM 14154 O O . ILE D 1 414 ? -1.29291 55.68828 6.88576 1.000 84.04332 414 ILE D O 1
ATOM 14159 N N . GLY D 1 415 ? -1.32109 55.04487 9.03731 1.000 85.88763 415 GLY D N 1
ATOM 14160 C CA . GLY D 1 415 ? -2.26120 53.96502 8.81984 1.000 85.03409 415 GLY D CA 1
ATOM 14161 C C . GLY D 1 415 ? -1.57113 52.61594 8.70348 1.000 84.85932 415 GLY D C 1
ATOM 14162 O O . GLY D 1 415 ? -0.35771 52.50814 8.50889 1.000 83.86454 415 GLY D O 1
ATOM 14163 N N . TYR D 1 416 ? -2.38245 51.56111 8.82898 1.000 84.57726 416 TYR D N 1
ATOM 14164 C CA . TYR D 1 416 ? -1.84775 50.20488 8.74394 1.000 88.32318 416 TYR D CA 1
ATOM 14165 C C . TYR D 1 416 ? -1.31717 49.90350 7.34987 1.000 85.22843 416 TYR D C 1
ATOM 14166 O O . TYR D 1 416 ? -0.31876 49.18696 7.19909 1.000 85.12093 416 TYR D O 1
ATOM 14175 N N . GLU D 1 417 ? -1.98015 50.42911 6.32113 1.000 83.96382 417 GLU D N 1
ATOM 14176 C CA . GLU D 1 417 ? -1.64543 50.04685 4.95593 1.000 87.50827 417 GLU D CA 1
ATOM 14177 C C . GLU D 1 417 ? -0.32053 50.65438 4.51719 1.000 80.50483 417 GLU D C 1
ATOM 14178 O O . GLU D 1 417 ? 0.51477 49.96377 3.92425 1.000 77.63185 417 GLU D O 1
ATOM 14184 N N . LYS D 1 418 ? -0.11521 51.94689 4.78718 1.000 81.82779 418 LYS D N 1
ATOM 14185 C CA . LYS D 1 418 ? 1.14072 52.58999 4.41197 1.000 78.80219 418 LYS D CA 1
ATOM 14186 C C . LYS D 1 418 ? 2.32131 51.98269 5.16567 1.000 76.87735 418 LYS D C 1
ATOM 14187 O O . LYS D 1 418 ? 3.40399 51.80177 4.59489 1.000 75.68888 418 LYS D O 1
ATOM 14193 N N . ALA D 1 419 ? 2.13396 51.66300 6.45018 1.000 75.84250 419 ALA D N 1
ATOM 14194 C CA . ALA D 1 419 ? 3.20153 51.02282 7.21402 1.000 68.95990 419 ALA D CA 1
ATOM 14195 C C . ALA D 1 419 ? 3.53981 49.65324 6.64173 1.000 68.84081 419 ALA D C 1
ATOM 14196 O O . ALA D 1 419 ? 4.71613 49.28741 6.53788 1.000 66.26369 419 ALA D O 1
ATOM 14198 N N . ALA D 1 420 ? 2.51821 48.88954 6.24844 1.000 74.66802 420 ALA D N 1
ATOM 14199 C CA . ALA D 1 420 ? 2.74787 47.56664 5.67745 1.000 74.91938 420 ALA D CA 1
ATOM 14200 C C . ALA D 1 420 ? 3.62694 47.64409 4.43387 1.000 72.22701 420 ALA D C 1
ATOM 14201 O O . ALA D 1 420 ? 4.57279 46.86425 4.28440 1.000 67.99098 420 ALA D O 1
ATOM 14203 N N . GLN D 1 421 ? 3.32381 48.57572 3.52159 1.000 71.69629 421 GLN D N 1
ATOM 14204 C CA . GLN D 1 421 ? 4.16848 48.73864 2.34097 1.000 76.36933 421 GLN D CA 1
ATOM 14205 C C . GLN D 1 421 ? 5.60417 49.03307 2.73668 1.000 70.77278 421 GLN D C 1
ATOM 14206 O O . GLN D 1 421 ? 6.54157 48.47787 2.15345 1.000 73.77530 421 GLN D O 1
ATOM 14212 N N . ILE D 1 422 ? 5.79378 49.90591 3.72826 1.000 72.19584 422 ILE D N 1
ATOM 14213 C CA . ILE D 1 422 ? 7.14160 50.25103 4.17028 1.000 68.03068 422 ILE D CA 1
ATOM 14214 C C . ILE D 1 422 ? 7.85702 49.01729 4.70969 1.000 69.61324 422 ILE D C 1
ATOM 14215 O O . ILE D 1 422 ? 9.02119 48.76351 4.37700 1.000 69.57843 422 ILE D O 1
ATOM 14220 N N . ALA D 1 423 ? 7.16554 48.21243 5.52264 1.000 69.70880 423 ALA D N 1
ATOM 14221 C CA . ALA D 1 423 ? 7.79468 47.01876 6.08311 1.000 67.12812 423 ALA D CA 1
ATOM 14222 C C . ALA D 1 423 ? 8.09440 45.98863 5.00052 1.000 68.44349 423 ALA D C 1
ATOM 14223 O O . ALA D 1 423 ? 9.16029 45.36553 5.01060 1.000 63.65275 423 ALA D O 1
ATOM 14225 N N . LYS D 1 424 ? 7.17040 45.79963 4.05509 1.000 68.76358 424 LYS D N 1
ATOM 14226 C CA . LYS D 1 424 ? 7.41784 44.87070 2.95677 1.000 69.97986 424 LYS D CA 1
ATOM 14227 C C . LYS D 1 424 ? 8.53478 45.37095 2.05203 1.000 68.62374 424 LYS D C 1
ATOM 14228 O O . LYS D 1 424 ? 9.40232 44.58969 1.64362 1.000 67.04840 424 LYS D O 1
ATOM 14234 N N . LYS D 1 425 ? 8.52025 46.66698 1.71836 1.000 68.28987 425 LYS D N 1
ATOM 14235 C CA . LYS D 1 425 ? 9.60645 47.24890 0.93508 1.000 69.34480 425 LYS D CA 1
ATOM 14236 C C . LYS D 1 425 ? 10.95058 47.05714 1.62776 1.000 69.68093 425 LYS D C 1
ATOM 14237 O O . LYS D 1 425 ? 11.93776 46.67597 0.98798 1.000 72.65687 425 LYS D O 1
ATOM 14243 N N . ALA D 1 426 ? 11.01263 47.32147 2.93437 1.000 67.05581 426 ALA D N 1
ATOM 14244 C CA . ALA D 1 426 ? 12.27768 47.16754 3.64555 1.000 68.63808 426 ALA D CA 1
ATOM 14245 C C . ALA D 1 426 ? 12.71553 45.71002 3.66714 1.000 68.07244 426 ALA D C 1
ATOM 14246 O O . ALA D 1 426 ? 13.91152 45.40968 3.58371 1.000 66.50645 426 ALA D O 1
ATOM 14248 N N . HIS D 1 427 ? 11.75573 44.78903 3.75798 1.000 68.49266 427 HIS D N 1
ATOM 14249 C CA . HIS D 1 427 ? 12.09013 43.37068 3.77420 1.000 68.67030 427 HIS D CA 1
ATOM 14250 C C . HIS D 1 427 ? 12.61709 42.91915 2.42192 1.000 68.88695 427 HIS D C 1
ATOM 14251 O O . HIS D 1 427 ? 13.63791 42.22781 2.34056 1.000 70.19903 427 HIS D O 1
ATOM 14258 N N . LYS D 1 428 ? 11.93266 43.30567 1.34756 1.000 67.77359 428 LYS D N 1
ATOM 14259 C CA . LYS D 1 428 ? 12.31896 42.84483 0.02001 1.000 72.74962 428 LYS D CA 1
ATOM 14260 C C . LYS D 1 428 ? 13.62349 43.48890 -0.43067 1.000 72.87488 428 LYS D C 1
ATOM 14261 O O . LYS D 1 428 ? 14.47337 42.82504 -1.03461 1.000 75.51240 428 LYS D O 1
ATOM 14267 N N . GLU D 1 429 ? 13.80859 44.77318 -0.13775 1.000 70.63304 429 GLU D N 1
ATOM 14268 C CA . GLU D 1 429 ? 14.94022 45.52580 -0.65728 1.000 73.12161 429 GLU D CA 1
ATOM 14269 C C . GLU D 1 429 ? 16.07862 45.65415 0.34283 1.000 73.10655 429 GLU D C 1
ATOM 14270 O O . GLU D 1 429 ? 17.01532 46.42175 0.09919 1.000 74.37267 429 GLU D O 1
ATOM 14276 N N . GLY D 1 430 ? 16.02668 44.91842 1.45165 1.000 70.47299 430 GLY D N 1
ATOM 14277 C CA . GLY D 1 430 ? 17.10888 44.96043 2.42255 1.000 72.36752 430 GLY D CA 1
ATOM 14278 C C . GLY D 1 430 ? 17.35789 46.32659 3.01867 1.000 68.73352 430 GLY D C 1
ATOM 14279 O O . GLY D 1 430 ? 18.49816 46.64786 3.36522 1.000 68.94681 430 GLY D O 1
ATOM 14280 N N . LEU D 1 431 ? 16.32136 47.14677 3.13853 1.000 71.02569 431 LEU D N 1
ATOM 14281 C CA . LEU D 1 431 ? 16.45231 48.46965 3.72326 1.000 71.81342 431 LEU D CA 1
ATOM 14282 C C . LEU D 1 431 ? 16.12231 48.42724 5.21159 1.000 65.38991 431 LEU D C 1
ATOM 14283 O O . LEU D 1 431 ? 15.54975 47.46404 5.72575 1.000 64.82132 431 LEU D O 1
ATOM 14288 N N . THR D 1 432 ? 16.49361 49.49644 5.90597 1.000 64.84202 432 THR D N 1
ATOM 14289 C CA . THR D 1 432 ? 15.92522 49.75683 7.21527 1.000 65.40126 432 THR D CA 1
ATOM 14290 C C . THR D 1 432 ? 14.52922 50.36117 7.05946 1.000 68.85108 432 THR D C 1
ATOM 14291 O O . THR D 1 432 ? 14.12875 50.81976 5.97910 1.000 65.20098 432 THR D O 1
ATOM 14295 N N . LEU D 1 433 ? 13.77563 50.35021 8.16095 1.000 64.94958 433 LEU D N 1
ATOM 14296 C CA . LEU D 1 433 ? 12.47256 51.00606 8.15655 1.000 68.60524 433 LEU D CA 1
ATOM 14297 C C . LEU D 1 433 ? 12.60424 52.48835 7.82860 1.000 73.18809 433 LEU D C 1
ATOM 14298 O O . LEU D 1 433 ? 11.75019 53.05732 7.13593 1.000 64.26856 433 LEU D O 1
ATOM 14303 N N . LYS D 1 434 ? 13.67181 53.12994 8.31693 1.000 67.60910 434 LYS D N 1
ATOM 14304 C CA . LYS D 1 434 ? 13.89753 54.53704 8.00115 1.000 69.19936 434 LYS D CA 1
ATOM 14305 C C . LYS D 1 434 ? 14.16828 54.72789 6.51527 1.000 69.09752 434 LYS D C 1
ATOM 14306 O O . LYS D 1 434 ? 13.61154 55.63502 5.88563 1.000 76.65804 434 LYS D O 1
ATOM 14312 N N . GLU D 1 435 ? 15.02343 53.88350 5.93416 1.000 66.88009 435 GLU D N 1
ATOM 14313 C CA . GLU D 1 435 ? 15.29880 53.99648 4.50514 1.000 72.27828 435 GLU D CA 1
ATOM 14314 C C . GLU D 1 435 ? 14.04584 53.73106 3.67870 1.000 71.52097 435 GLU D C 1
ATOM 14315 O O . GLU D 1 435 ? 13.76459 54.45153 2.71273 1.000 72.37625 435 GLU D O 1
ATOM 14321 N N . SER D 1 436 ? 13.27195 52.71173 4.05380 1.000 68.95663 436 SER D N 1
ATOM 14322 C CA . SER D 1 436 ? 12.04789 52.40547 3.32027 1.000 71.88944 436 SER D CA 1
ATOM 14323 C C . SER D 1 436 ? 11.01763 53.51966 3.46383 1.000 72.09931 436 SER D C 1
ATOM 14324 O O . SER D 1 436 ? 10.42573 53.96172 2.47117 1.000 72.99298 436 SER D O 1
ATOM 14327 N N . ALA D 1 437 ? 10.78922 53.98641 4.69635 1.000 69.56807 437 ALA D N 1
ATOM 14328 C CA . ALA D 1 437 ? 9.69633 54.92284 4.94737 1.000 73.81556 437 ALA D CA 1
ATOM 14329 C C . ALA D 1 437 ? 9.91954 56.25774 4.24938 1.000 78.52781 437 ALA D C 1
ATOM 14330 O O . ALA D 1 437 ? 8.95389 56.97186 3.94992 1.000 79.76242 437 ALA D O 1
ATOM 14332 N N . ILE D 1 438 ? 11.17433 56.60709 3.97834 1.000 79.88144 438 ILE D N 1
ATOM 14333 C CA . ILE D 1 438 ? 11.48817 57.84619 3.27558 1.000 80.77908 438 ILE D CA 1
ATOM 14334 C C . ILE D 1 438 ? 11.41340 57.66229 1.76394 1.000 79.03269 438 ILE D C 1
ATOM 14335 O O . ILE D 1 438 ? 10.97965 58.56585 1.04508 1.000 88.12504 438 ILE D O 1
ATOM 14340 N N . GLN D 1 439 ? 11.80866 56.48921 1.25813 1.000 80.16679 439 GLN D N 1
ATOM 14341 C CA . GLN D 1 439 ? 11.76666 56.24965 -0.18129 1.000 83.90851 439 GLN D CA 1
ATOM 14342 C C . GLN D 1 439 ? 10.35301 55.99968 -0.69896 1.000 84.40295 439 GLN D C 1
ATOM 14343 O O . GLN D 1 439 ? 10.12598 56.11206 -1.90738 1.000 91.39935 439 GLN D O 1
ATOM 14349 N N . THR D 1 440 ? 9.40330 55.65703 0.17820 1.000 88.95603 440 THR D N 1
ATOM 14350 C CA . THR D 1 440 ? 8.00400 55.56563 -0.22518 1.000 85.18332 440 THR D CA 1
ATOM 14351 C C . THR D 1 440 ? 7.33459 56.92871 -0.29913 1.000 89.23360 440 THR D C 1
ATOM 14352 O O . THR D 1 440 ? 6.31814 57.06770 -0.98652 1.000 89.42563 440 THR D O 1
ATOM 14356 N N . GLY D 1 441 ? 7.88157 57.93028 0.38656 1.000 87.59232 441 GLY D N 1
ATOM 14357 C CA . GLY D 1 441 ? 7.26918 59.23497 0.46825 1.000 84.79816 441 GLY D CA 1
ATOM 14358 C C . GLY D 1 441 ? 6.23744 59.38786 1.56326 1.000 85.26862 441 GLY D C 1
ATOM 14359 O O . GLY D 1 441 ? 5.68568 60.48554 1.71978 1.000 86.28141 441 GLY D O 1
ATOM 14360 N N . TYR D 1 442 ? 5.96101 58.32829 2.32926 1.000 81.52155 442 TYR D N 1
ATOM 14361 C CA . TYR D 1 442 ? 4.92162 58.39035 3.35197 1.000 84.44978 442 TYR D CA 1
ATOM 14362 C C . TYR D 1 442 ? 5.38346 59.11907 4.60935 1.000 86.58332 442 TYR D C 1
ATOM 14363 O O . TYR D 1 442 ? 4.56247 59.73655 5.29910 1.000 84.58577 442 TYR D O 1
ATOM 14372 N N . VAL D 1 443 ? 6.67519 59.05721 4.92753 1.000 83.78517 443 VAL D N 1
ATOM 14373 C CA . VAL D 1 443 ? 7.23179 59.69267 6.11606 1.000 83.77194 443 VAL D CA 1
ATOM 14374 C C . VAL D 1 443 ? 8.50206 60.43619 5.72066 1.000 87.11692 443 VAL D C 1
ATOM 14375 O O . VAL D 1 443 ? 9.27930 59.95328 4.88949 1.000 86.80275 443 VAL D O 1
ATOM 14379 N N . THR D 1 444 ? 8.70812 61.61688 6.30499 1.000 89.07779 444 THR D N 1
ATOM 14380 C CA . THR D 1 444 ? 9.93401 62.36880 6.08943 1.000 92.15387 444 THR D CA 1
ATOM 14381 C C . THR D 1 444 ? 10.99258 61.95154 7.10904 1.000 89.58888 444 THR D C 1
ATOM 14382 O O . THR D 1 444 ? 10.77427 61.07671 7.94894 1.000 89.39323 444 THR D O 1
ATOM 14386 N N . GLU D 1 445 ? 12.16288 62.58904 7.03157 1.000 95.22851 445 GLU D N 1
ATOM 14387 C CA . GLU D 1 445 ? 13.21753 62.33460 8.01064 1.000 97.49512 445 GLU D CA 1
ATOM 14388 C C . GLU D 1 445 ? 12.80222 62.80048 9.40100 1.000 96.98577 445 GLU D C 1
ATOM 14389 O O . GLU D 1 445 ? 12.91811 62.05171 10.37822 1.000 93.04480 445 GLU D O 1
ATOM 14395 N N . GLU D 1 446 ? 12.31598 64.04106 9.50769 1.000 100.33017 446 GLU D N 1
ATOM 14396 C CA . GLU D 1 446 ? 11.92480 64.57775 10.80822 1.000 101.34566 446 GLU D CA 1
ATOM 14397 C C . GLU D 1 446 ? 10.75023 63.80752 11.39804 1.000 96.73183 446 GLU D C 1
ATOM 14398 O O . GLU D 1 446 ? 10.71041 63.56078 12.60905 1.000 96.30387 446 GLU D O 1
ATOM 14404 N N . GLN D 1 447 ? 9.78154 63.42426 10.56183 1.000 95.18504 447 GLN D N 1
ATOM 14405 C CA . GLN D 1 447 ? 8.64688 62.65206 11.05786 1.000 89.54129 447 GLN D CA 1
ATOM 14406 C C . GLN D 1 447 ? 9.08525 61.28606 11.57587 1.000 86.50051 447 GLN D C 1
ATOM 14407 O O . GLN D 1 447 ? 8.59567 60.82375 12.61400 1.000 84.93701 447 GLN D O 1
ATOM 14413 N N . PHE D 1 448 ? 10.01253 60.62644 10.87965 1.000 84.35591 448 PHE D N 1
ATOM 14414 C CA . PHE D 1 448 ? 10.41987 59.30189 11.32731 1.000 80.48261 448 PHE D CA 1
ATOM 14415 C C . PHE D 1 448 ? 11.14688 59.37815 12.66206 1.000 83.67760 448 PHE D C 1
ATOM 14416 O O . PHE D 1 448 ? 10.90707 58.55555 13.55197 1.000 80.39907 448 PHE D O 1
ATOM 14424 N N . GLU D 1 449 ? 12.02264 60.36978 12.82963 1.000 85.65808 449 GLU D N 1
ATOM 14425 C CA . GLU D 1 449 ? 12.70369 60.52692 14.10821 1.000 87.99541 449 GLU D CA 1
ATOM 14426 C C . GLU D 1 449 ? 11.72449 60.87523 15.22356 0.220 87.13051 449 GLU D C 1
ATOM 14427 O O . GLU D 1 449 ? 11.94994 60.50332 16.38090 1.000 88.79061 449 GLU D O 1
ATOM 14433 N N . ALA D 1 450 ? 10.62405 61.55534 14.89376 1.000 87.30635 450 ALA D N 1
ATOM 14434 C CA . ALA D 1 450 ? 9.61669 61.92259 15.88302 1.000 86.20313 450 ALA D CA 1
ATOM 14435 C C . ALA D 1 450 ? 8.62051 60.80662 16.16797 1.000 87.76456 450 ALA D C 1
ATOM 14436 O O . ALA D 1 450 ? 8.16908 60.66971 17.31164 1.000 85.77811 450 ALA D O 1
ATOM 14438 N N . TRP D 1 451 ? 8.26813 60.00534 15.16151 1.000 85.37443 451 TRP D N 1
ATOM 14439 C CA . TRP D 1 451 ? 7.23449 58.99056 15.32375 1.000 84.38244 451 TRP D CA 1
ATOM 14440 C C . TRP D 1 451 ? 7.76712 57.66390 15.84493 1.000 86.57812 451 TRP D C 1
ATOM 14441 O O . TRP D 1 451 ? 7.01665 56.91893 16.48462 1.000 85.84451 451 TRP D O 1
ATOM 14452 N N . ILE D 1 452 ? 9.03314 57.34292 15.57224 1.000 91.89018 452 ILE D N 1
ATOM 14453 C CA . ILE D 1 452 ? 9.62860 56.07497 15.98643 1.000 85.48183 452 ILE D CA 1
ATOM 14454 C C . ILE D 1 452 ? 10.62815 56.33139 17.10264 1.000 81.49299 452 ILE D C 1
ATOM 14455 O O . ILE D 1 452 ? 11.79310 56.65333 16.84293 1.000 86.58228 452 ILE D O 1
ATOM 14460 N N . LYS D 1 453 ? 10.18215 56.19784 18.34750 1.000 76.94443 453 LYS D N 1
ATOM 14461 C CA . LYS D 1 453 ? 11.04915 56.35342 19.51513 1.000 75.06177 453 LYS D CA 1
ATOM 14462 C C . LYS D 1 453 ? 11.06422 55.04061 20.27886 1.000 71.28428 453 LYS D C 1
ATOM 14463 O O . LYS D 1 453 ? 10.11507 54.75168 21.02956 1.000 70.75143 453 LYS D O 1
ATOM 14469 N N . PRO D 1 454 ? 12.10739 54.21487 20.13076 1.000 70.07468 454 PRO D N 1
ATOM 14470 C CA . PRO D 1 454 ? 12.11200 52.92289 20.83472 1.000 64.88429 454 PRO D CA 1
ATOM 14471 C C . PRO D 1 454 ? 11.94689 53.06673 22.33252 1.000 63.22380 454 PRO D C 1
ATOM 14472 O O . PRO D 1 454 ? 11.42556 52.14857 22.97520 1.000 62.22461 454 PRO D O 1
ATOM 14476 N N . GLU D 1 455 ? 12.34714 54.20316 22.90924 1.000 62.57282 455 GLU D N 1
ATOM 14477 C CA . GLU D 1 455 ? 12.17062 54.39717 24.34197 1.000 65.80237 455 GLU D CA 1
ATOM 14478 C C . GLU D 1 455 ? 10.70742 54.56264 24.73142 1.000 66.84909 455 GLU D C 1
ATOM 14479 O O . GLU D 1 455 ? 10.38327 54.46070 25.91792 1.000 67.56556 455 GLU D O 1
ATOM 14485 N N . ASP D 1 456 ? 9.81636 54.78982 23.77208 1.000 67.23825 456 ASP D N 1
ATOM 14486 C CA . ASP D 1 456 ? 8.38723 54.80455 24.03827 1.000 67.09587 456 ASP D CA 1
ATOM 14487 C C . ASP D 1 456 ? 7.71859 53.47714 23.69529 1.000 64.54713 456 ASP D C 1
ATOM 14488 O O . ASP D 1 456 ? 6.49424 53.37257 23.79061 1.000 65.51671 456 ASP D O 1
ATOM 14493 N N . MET D 1 457 ? 8.49336 52.45851 23.31340 1.000 62.91271 457 MET D N 1
ATOM 14494 C CA . MET D 1 457 ? 7.95190 51.17682 22.87203 1.000 58.54351 457 MET D CA 1
ATOM 14495 C C . MET D 1 457 ? 8.22264 50.05081 23.86080 1.000 56.17055 457 MET D C 1
ATOM 14496 O O . MET D 1 457 ? 8.10074 48.87152 23.50384 1.000 56.45775 457 MET D O 1
ATOM 14501 N N . VAL D 1 458 ? 8.57810 50.38286 25.09782 1.000 54.99579 458 VAL D N 1
ATOM 14502 C CA . VAL D 1 458 ? 8.94207 49.35627 26.06826 1.000 58.38549 458 VAL D CA 1
ATOM 14503 C C . VAL D 1 458 ? 8.13504 49.54373 27.34687 1.000 58.54405 458 VAL D C 1
ATOM 14504 O O . VAL D 1 458 ? 8.52796 49.06802 28.41829 1.000 57.83118 458 VAL D O 1
ATOM 14508 N N . ASP D 1 459 ? 7.00488 50.23460 27.24105 1.000 58.92356 459 ASP D N 1
ATOM 14509 C CA . ASP D 1 459 ? 6.12477 50.48469 28.37626 1.000 61.73924 459 ASP D CA 1
ATOM 14510 C C . ASP D 1 459 ? 4.70569 50.61844 27.85571 1.000 64.37181 459 ASP D C 1
ATOM 14511 O O . ASP D 1 459 ? 4.49683 50.97388 26.69215 1.000 66.31703 459 ASP D O 1
ATOM 14516 N N . PRO D 1 460 ? 3.70596 50.34022 28.69458 1.000 66.12217 460 PRO D N 1
ATOM 14517 C CA . PRO D 1 460 ? 2.32276 50.64031 28.30756 1.000 64.98962 460 PRO D CA 1
ATOM 14518 C C . PRO D 1 460 ? 2.10761 52.13969 28.20092 1.000 68.00321 460 PRO D C 1
ATOM 14519 O O . PRO D 1 460 ? 2.77987 52.93753 28.85864 1.000 70.98187 460 PRO D O 1
ATOM 14523 N N . HIS D 1 461 ? 1.16011 52.52044 27.35424 0.618 68.82636 461 HIS D N 1
ATOM 14524 C CA . HIS D 1 461 ? 0.82027 53.92958 27.18658 1.000 70.15016 461 HIS D CA 1
ATOM 14525 C C . HIS D 1 461 ? -0.67301 54.07771 26.93617 1.000 73.50571 461 HIS D C 1
ATOM 14526 O O . HIS D 1 461 ? -1.32440 53.13218 26.48872 0.750 73.22048 461 HIS D O 1
#

Nearest PDB structures (foldseek):
  6n1m-assembly1_A  TM=9.781E-01  e=3.933E-50  Legionella pneumophila subsp. pneumophila str. Philadelphia 1
  6p3c-assembly1_A  TM=9.725E-01  e=3.953E-49  Escherichia coli K-12
  6vbe-assembly1_A  TM=9.704E-01  e=1.718E-47  Homo sapiens
  6v8f-assembly1_A  TM=9.727E-01  e=8.876E-47  Homo sapiens
  1vdk-assembly1_A-2  TM=9.393E-01  e=2.957E-45  Thermus thermophilus HB8

Sequence (1844 aa):
MSVRRIEHDTFGEIEVPADKYWGAQTERSKRNFPVGKERMPIEVVYGFAQLKRAAAIANFDLGKLSEAKKDAIVYACDQILSGELDEHFPLVVWQTTGSGTQSNMMNVNEVVSYVANMYLKDHQSDESIHPNDDVNKSQSSNDTFPTAMHVALYQEVETKLEPALKLLRNTLKEKEDKFDSIIKIGRTHLQDATPIKLGQEISGWRYMLDRCETMLSESKKHILNLAIGGTAVGTGINAHPEFGDKVAHYISENTGYPFVSSENKFHALTAHDEVVQQLHGTLKKALAGDLMKIANDVRWLASGPRAGLAEISIPENEPGSSIMPGKVNPTQCEMLTMVAVQVMGNDTVVGFFASSQGNFELNVYKPVIMHNTLQSIYLLADGMETFNNNCAVGIEPIEENIDNYLNQSLMLVTALNPHIGYEKAAQIAKKAHKEGLTLKESAIQTGYVTEEQFEAWIKPEDMVDPHMSVRIEHDTFGEIEVPADKYWGAQTERSKRNFPVGKERMPIEVVYGFAQLKRAAAIANFDLGKLSEAKKDAIVYACDQILSGELDEHFPLVVWQTTGSGTQSNMMNVNEVVSYVANMYLKDHQSDESIHPNDDVNKSQSSNDTFPTAMHVALYQEVETKLEPALKLLRNTLKEKEDKFDSIIKIGRTHLQDATPIKLGQEISGWRYMLDRCETMLSESKKHILNLAIGGTAVGTGINAHPEFGDKVAHYISENTGYPFVSSENKFHALTAHDEVVQLHGTLKKALAGDLMKIANDVRWLASGPRAGLAEISIPENEPGSSIMPGKVNPTQCEMLTMVAVQVMGNDTVVGFFASSQGNFELNVYKPVIMHNTLQSIYLLADGMETFNNNCAVGIEPIEEENIDNYLNQSLMLVTALNPHIGYEKAAQIAKKAHKEGLTLKESAIQTGYVTEEQFEAWIKPEDMVDPHMSVRIEHDTFGEIEVPADKYWGAQTERSKRNFPVGKERMPIEVVYGFAQLKRAAAIANFDLGKLSEAKKDAIVYACDQILSGELDEHFPLVVWQTGSGTQSNMMNVNEVVSYVANMYLKDHQSDESIHPNDDVNKSQSSNDTFPTAMHVALYQEVETKLEPALKLLRNTLKEKEDKFDSIIKIGRTHLQDATPIKLGQEISGWRYMLDRCETMLSESKKHILNLAIGGTAVGTGINAHPEFGDKVAHYISENTGYPFVSSENKFHALTAHDEVVQQLHGTLKKALAGDLMKIANDVRWLASGPRAGLAEISIPENEPGSSIMPGKVNPTQCEMLTMVAVQVMGNDTVVGFFASSQGNFELNVYKPVIMHNTLQSIYLLADGMETFNNNCAVGIEPIEENIDNYLNQSLMLVTALNPHIGYEKAAQIAKKAHKEGLTLKESAIQTGYVTEEQFEAWIKPEDMVDPHMSVRIEHDTFGEIEVPADKYWGAQTERSKRNFPVGKERMPIEVVYGFAQLKRAAAIANFDLGKLSEAKKDAIVYACDQILSGELDEHFPLVVWQTGSGTQSNMMNVNEVVSYVANMYLKDHQSDESIHPNDDVNKSQSSNDTFPTAMHVALYQEVETKLEPALKLLRNTLKEKEDKFDSIIKIGRTHLQDATPIKLGQEISGWRYMLDRCETMLSESKKHILNLAIGGTAVGTGINAHPEFGDKVAHYISENTGYPFVSSENKFHALTAHDEVVQLHGTLKKALAGDLMKIANDVRWLASGPRAGLAEISIPENEPGSSIMPGKVNPTQCEMLTMVAVQVMGNDTVVGFFASSQGNFELNVYKPVIMHNTLQSIYLLADGMETFNNNCAVGIEPIEEENIDNYLNQSLMLVTALNPHIGYEKAAQIAKKAHKEGLTLKESAIQTGYVTEEQFEAWIKPEDMVDPH

Radius of gyration: 35.67 Å; Cα contacts (8 Å, |Δi|>4): 3981; chains: 4; bounding box: 103×105×94 Å